Protein 6ACV (pdb70)

Foldseek 3Di:
DDDDDDDDDDDPDDDVDDDDPDDDDDDFAKDWDDDPPQKTKIAGADDVLVDRDAAIKIQHNVRPTGRDDVCQQVCPVVDPPDDDCVPPDRCPSVD

Sequence (95 aa):
MHHHHHHSSGRENLYFQGHMASGSEEEVVSVELPAPSSWKKLFYPNKVGSVKKTEVVFVAPTGEEISNRKQLEQYLKSHPGNPAIAEFDWTTSGTMHHHHHHSSGRENLYFQGHMASGSEEEVVSVELPAPSSWKKLFYPNKVGSVKKTEVVFVAPTGEEISNRKQLEQYLKSHPGNPAIAEFDWTTSGTMHHHHHHSSGRENLYFQGHMASGSEEEVVSVELPAPSSWKKLFYPNKVGSVKKTEVVFVAPTGEEISNRKQLEQYLKSHPGNPAIAEFDWTTSGTMHHHHHHSSGRENLYFQGHMASGSEEEVVSVELPAPSSWKKLFYPNKVGSVKKTEVVFVAPTGEEISNRKQLEQYLKSHPGNPAIAEFDWTTSGTMHHHHHHSSGRENLYFQGHMASGSEEEVVSVELPAPSSWKKLFYPNKVGSVKKTEVVFVAPTGEEISNRKQLEQYLKSHPGNPAIAEFDWTTSGTMHHHHHHSSGRENLYFQGHMASGSEEEVVSVELPAPSSWKKLFYPNKVGSVKKTEVVFVAPTGEEISNRKQLEQYLKSHPGNPAIAEFDWTTSGTMHHHHHHSSGRENLYFQGHMASGSEEEVVSVELPAPSSWKKLFYPNKVGSVKKTEVVFVAPTGEEISNRKQLEQYLKSHPGNPAIAEFDWTTSGTMHHHHHHSSGRENLYFQGHMASGSEEEVVSVELPAPSSWKKLFYPNKVGSVKKTEVVFVAPTGEEISNRKQLEQYLKSHPGNPAIAEFDWTTSGTMHHHHHHSSGRENLYFQGHMASGSEEEVVSVELPAPSSWKKLFYPNKVGSVKKTEVVFVAPTGEEISNRKQLEQYLKSHPGNPAIAEFDWTTSGTMHHHHHHSSGRENLYFQGHMASGSEEEVVSVELPAPSSWKKLFYPNKVGSVKKTEVVFVAPTGEEISNRKQLEQYLKSHPGNPAIAEFDWTTSGTMHHHHHHSSGRENLYFQGHMASGSEEEVVSVELPAPSSWKKLFYPNKVGSVKKTEVVFVAPTGEEISNRKQLEQYLKSHPGNPAIAEFDWTTSGTMHHHHHHSSGRENLYFQGHMASGSEEEVVSVELPAPSSWKKLFYPNKVGSVKKTEVVFVAPTGEEISNRKQLEQYLKSHPGNPAIAEFDWTTSGTMHHHHHHSSGRENLYFQGHMASGSEEEVVSVELPAPSSWKKLFYPNKVGSVKKTEVVFVAPTGEEISNRKQLEQYLKSHPGNPAIAEFDWTTSGTMHHHHHHSSGRENLYFQGHMASGSEEEVVSVELPAPSSWKKLFYPNKVGSVKKTEVVFVAPTGEEISNRKQLEQYLKSHPGNPAIAEFDWTTSGTMHHHHHHSSGRENLYFQGHMASGSEEEVVSVELPAPSSWKKLFYPNKVGSVKKTEVVFVAPTGEEISNRKQLEQYLKSHPGNPAIAEFDWTTSGTMHHHHHHSSGRENLYFQGHMASGSEEEVVSVELPAPSSWKKLFYPNKVGSVKKTEVVFVAPTGEEISNRKQLEQYLKSHPGNPAIAEFDWTTSGTMHHHHHHSSGRENLYFQGHMASGSEEEVVSVELPAPSSWKKLFYPNKVGSVKKTEVVFVAPTGEEISNRKQLEQYLKSHPGNPAIAEFDWTTSGTMHHHHHHSSGRENLYFQGHMASGSEEEVVSVELPAPSSWKKLFYPNKVGSVKKTEVVFVAPTGEEISNRKQLEQYLKSHPGNPAIAEFDWTTSGTMHHHHHHSSGRENLYFQGHMASGSEEEVVSVELPAPSSWKKLFYPNKVGSVKKTEVVFVAPTGEEISNRKQLEQYLKSHPGNPAIAEFDWTTSGTMHHHHHHSSGRENLYFQGHMASGSEEEVVSVELPAPSSWKKLFYPNKVGSVKKTEVVFVAPTGEEISNRKQLEQYLKSHPGNPAIAEFDWTTSGT

InterPro domains:
  IPR001739 Methyl-CpG DNA binding [PF01429] (7-72)
  IPR001739 Methyl-CpG DNA binding [PS50982] (4-74)
  IPR016177 DNA-binding domain superfamily [SSF54171] (5-99)
  IPR039622 Methyl-CpG-binding domain-containing protein 10/11 [PTHR33729] (3-247)

Secondary structure (DSSP, 8-state):
---------S-------------S--S---B-----TTSEEEE---SSSSSS---EEEEPTTS--BSSHHHHHHHHHHSTTSPPGGG--STTS--

Nearest PDB structures (foldseek):
  6acv-assembly1_A  TM=6.852E-01  e=3.398E-14  Arabidopsis thaliana
  6yww-assembly1_A  TM=6.469E-01  e=1.333E-02  Homo sapiens
  3d5g-assembly3_C  TM=5.573E-01  e=1.770E+00  Kitasatospora aureofaciens
  6acv-assembly1_A  TM=7.013E-01  e=6.951E-15  Arabidopsis thaliana
  7win-assembly1_A  TM=7.454E-01  e=2.459E-01  Homo sapiens

Organism: Arabidopsis thaliana (NCBI:txid3702)

Structure (mmCIF, N/CA/C/O backbone):
data_6ACV
#
_entry.id   6ACV
#
loop_
_atom_site.group_PDB
_atom_site.id
_atom_site.type_symbol
_atom_site.label_atom_id
_atom_site.label_alt_id
_atom_site.label_comp_id
_atom_site.label_asym_id
_atom_site.label_entity_id
_atom_site.label_seq_id
_atom_site.pdbx_PDB_ins_code
_atom_site.Cartn_x
_atom_site.Cartn_y
_atom_site.Cartn_z
_atom_site.occupancy
_atom_site.B_iso_or_equiv
_atom_site.auth_seq_id
_atom_site.auth_comp_id
_atom_site.auth_asym_id
_atom_site.auth_atom_id
_atom_site.pdbx_PDB_model_num
ATOM 1 N N . MET A 1 1 ? 57.245 9.457 -41.647 1.00 0.00 1 MET A N 1
ATOM 2 C CA . MET A 1 1 ? 56.829 9.454 -43.065 1.00 0.00 1 MET A CA 1
ATOM 3 C C . MET A 1 1 ? 55.957 8.210 -43.344 1.00 0.00 1 MET A C 1
ATOM 4 O O . MET A 1 1 ? 56.461 7.083 -43.352 1.00 0.00 1 MET A O 1
ATOM 20 N N . HIS A 1 2 ? 54.638 8.424 -43.527 1.00 0.00 2 HIS A N 1
ATOM 21 C CA . HIS A 1 2 ? 53.665 7.352 -43.844 1.00 0.00 2 HIS A CA 1
ATOM 22 C C . HIS A 1 2 ? 52.820 7.762 -45.065 1.00 0.00 2 HIS A C 1
ATOM 23 O O . HIS A 1 2 ? 52.777 7.039 -46.072 1.00 0.00 2 HIS A O 1
ATOM 38 N N . HIS A 1 3 ? 52.167 8.941 -44.950 1.00 0.00 3 HIS A N 1
ATOM 39 C CA . HIS A 1 3 ? 51.237 9.488 -45.968 1.00 0.00 3 HIS A CA 1
ATOM 40 C C . HIS A 1 3 ? 50.032 8.552 -46.184 1.00 0.00 3 HIS A C 1
ATOM 41 O O . HIS A 1 3 ? 50.036 7.705 -47.083 1.00 0.00 3 HIS A O 1
ATOM 56 N N . HIS A 1 4 ? 49.019 8.707 -45.321 1.00 0.00 4 HIS A N 1
ATOM 57 C CA . HIS A 1 4 ? 47.780 7.923 -45.376 1.00 0.00 4 HIS A CA 1
ATOM 58 C C . HIS A 1 4 ? 46.653 8.818 -45.914 1.00 0.00 4 HIS A C 1
ATOM 59 O O . HIS A 1 4 ? 46.330 9.846 -45.310 1.00 0.00 4 HIS A O 1
ATOM 74 N N . HIS A 1 5 ? 46.074 8.421 -47.048 1.00 0.00 5 HIS A N 1
ATOM 75 C CA . HIS A 1 5 ? 45.055 9.204 -47.770 1.00 0.00 5 HIS A CA 1
ATOM 76 C C . HIS A 1 5 ? 43.676 8.524 -47.646 1.00 0.00 5 HIS A C 1
ATOM 77 O O . HIS A 1 5 ? 43.581 7.295 -47.655 1.00 0.00 5 HIS A O 1
ATOM 92 N N . HIS A 1 6 ? 42.619 9.344 -47.533 1.00 0.00 6 HIS A N 1
ATOM 93 C CA . HIS A 1 6 ? 41.209 8.892 -47.490 1.00 0.00 6 HIS A CA 1
ATOM 94 C C . HIS A 1 6 ? 40.363 9.691 -48.500 1.00 0.00 6 HIS A C 1
ATOM 95 O O . HIS A 1 6 ? 40.851 10.636 -49.133 1.00 0.00 6 HIS A O 1
ATOM 110 N N . HIS A 1 7 ? 39.089 9.281 -48.640 1.00 0.00 7 HIS A N 1
ATOM 111 C CA . HIS A 1 7 ? 38.060 10.029 -49.380 1.00 0.00 7 HIS A CA 1
ATOM 112 C C . HIS A 1 7 ? 36.670 9.570 -48.886 1.00 0.00 7 HIS A C 1
ATOM 113 O O . HIS A 1 7 ? 36.377 8.369 -48.850 1.00 0.00 7 HIS A O 1
ATOM 128 N N . SER A 1 8 ? 35.846 10.536 -48.465 1.00 0.00 8 SER A N 1
ATOM 129 C CA . SER A 1 8 ? 34.484 10.299 -47.980 1.00 0.00 8 SER A CA 1
ATOM 130 C C . SER A 1 8 ? 33.666 11.589 -48.130 1.00 0.00 8 SER A C 1
ATOM 131 O O . SER A 1 8 ? 34.010 12.622 -47.541 1.00 0.00 8 SER A O 1
ATOM 139 N N . SER A 1 9 ? 32.599 11.528 -48.936 1.00 0.00 9 SER A N 1
ATOM 140 C CA . SER A 1 9 ? 31.695 12.674 -49.165 1.00 0.00 9 SER A CA 1
ATOM 141 C C . SER A 1 9 ? 30.568 12.712 -48.107 1.00 0.00 9 SER A C 1
ATOM 142 O O . SER A 1 9 ? 29.726 13.615 -48.113 1.00 0.00 9 SER A O 1
ATOM 150 N N . GLY A 1 10 ? 30.583 11.719 -47.196 1.00 0.00 10 GLY A N 1
ATOM 151 C CA . GLY A 1 10 ? 29.621 11.625 -46.104 1.00 0.00 10 GLY A CA 1
ATOM 152 C C . GLY A 1 10 ? 28.601 10.523 -46.322 1.00 0.00 10 GLY A C 1
ATOM 153 O O . GLY A 1 10 ? 28.818 9.378 -45.920 1.00 0.00 10 GLY A O 1
ATOM 157 N N . ARG A 1 11 ? 27.494 10.872 -46.984 1.00 0.00 11 ARG A N 1
ATOM 158 C CA . ARG A 1 11 ? 26.352 9.965 -47.196 1.00 0.00 11 ARG A CA 1
ATOM 159 C C . ARG A 1 11 ? 26.541 9.131 -48.476 1.00 0.00 11 ARG A C 1
ATOM 160 O O . ARG A 1 11 ? 27.314 9.502 -49.369 1.00 0.00 11 ARG A O 1
ATOM 181 N N . GLU A 1 12 ? 25.837 7.994 -48.537 1.00 0.00 12 GLU A N 1
ATOM 182 C CA . GLU A 1 12 ? 25.816 7.100 -49.700 1.00 0.00 12 GLU A CA 1
ATOM 183 C C . GLU A 1 12 ? 24.346 6.770 -50.035 1.00 0.00 12 GLU A C 1
ATOM 184 O O . GLU A 1 12 ? 23.823 5.712 -49.668 1.00 0.00 12 GLU A O 1
ATOM 196 N N . ASN A 1 13 ? 23.668 7.732 -50.669 1.00 0.00 13 ASN A N 1
ATOM 197 C CA . ASN A 1 13 ? 22.256 7.603 -51.064 1.00 0.00 13 ASN A CA 1
ATOM 198 C C . ASN A 1 13 ? 22.162 7.124 -52.526 1.00 0.00 13 ASN A C 1
ATOM 199 O O . ASN A 1 13 ? 22.457 7.883 -53.455 1.00 0.00 13 ASN A O 1
ATOM 210 N N . LEU A 1 14 ? 21.769 5.853 -52.705 1.00 0.00 14 LEU A N 1
ATOM 211 C CA . LEU A 1 14 ? 21.627 5.202 -54.024 1.00 0.00 14 LEU A CA 1
ATOM 212 C C . LEU A 1 14 ? 20.652 4.020 -53.891 1.00 0.00 14 LEU A C 1
ATOM 213 O O . LEU A 1 14 ? 20.532 3.424 -52.813 1.00 0.00 14 LEU A O 1
ATOM 229 N N . TYR A 1 15 ? 19.942 3.691 -54.984 1.00 0.00 15 TYR A N 1
ATOM 230 C CA . TYR A 1 15 ? 18.859 2.686 -54.974 1.00 0.00 15 TYR A CA 1
ATOM 231 C C . TYR A 1 15 ? 19.025 1.703 -56.141 1.00 0.00 15 TYR A C 1
ATOM 232 O O . TYR A 1 15 ? 18.858 2.079 -57.307 1.00 0.00 15 TYR A O 1
ATOM 250 N N . PHE A 1 16 ? 19.391 0.456 -55.805 1.00 0.00 16 PHE A N 1
ATOM 251 C CA . PHE A 1 16 ? 19.412 -0.686 -56.745 1.00 0.00 16 PHE A CA 1
ATOM 252 C C . PHE A 1 16 ? 18.088 -1.484 -56.579 1.00 0.00 16 PHE A C 1
ATOM 253 O O . PHE A 1 16 ? 18.033 -2.713 -56.692 1.00 0.00 16 PHE A O 1
ATOM 270 N N . GLN A 1 17 ? 16.993 -0.741 -56.368 1.00 0.00 17 GLN A N 1
ATOM 271 C CA . GLN A 1 17 ? 15.687 -1.306 -55.974 1.00 0.00 17 GLN A CA 1
ATOM 272 C C . GLN A 1 17 ? 14.756 -1.468 -57.191 1.00 0.00 17 GLN A C 1
ATOM 273 O O . GLN A 1 17 ? 13.536 -1.616 -57.039 1.00 0.00 17 GLN A O 1
ATOM 287 N N . GLY A 1 18 ? 15.354 -1.518 -58.398 1.00 0.00 18 GLY A N 1
ATOM 288 C CA . GLY A 1 18 ? 14.603 -1.658 -59.653 1.00 0.00 18 GLY A CA 1
ATOM 289 C C . GLY A 1 18 ? 14.168 -3.091 -59.963 1.00 0.00 18 GLY A C 1
ATOM 290 O O . GLY A 1 18 ? 13.859 -3.410 -61.113 1.00 0.00 18 GLY A O 1
ATOM 294 N N . HIS A 1 19 ? 14.148 -3.951 -58.938 1.00 0.00 19 HIS A N 1
ATOM 295 C CA . HIS A 1 19 ? 13.672 -5.336 -59.042 1.00 0.00 19 HIS A CA 1
ATOM 296 C C . HIS A 1 19 ? 12.337 -5.460 -58.284 1.00 0.00 19 HIS A C 1
ATOM 297 O O . HIS A 1 19 ? 12.278 -5.191 -57.077 1.00 0.00 19 HIS A O 1
ATOM 312 N N . MET A 1 20 ? 11.269 -5.843 -59.001 1.00 0.00 20 MET A N 1
ATOM 313 C CA . MET A 1 20 ? 9.938 -6.105 -58.404 1.00 0.00 20 MET A CA 1
ATOM 314 C C . MET A 1 20 ? 9.917 -7.464 -57.667 1.00 0.00 20 MET A C 1
ATOM 315 O O . MET A 1 20 ? 9.002 -7.729 -56.873 1.00 0.00 20 MET A O 1
ATOM 329 N N . ALA A 1 21 ? 10.932 -8.318 -57.974 1.00 0.00 21 ALA A N 1
ATOM 330 C CA . ALA A 1 21 ? 11.088 -9.688 -57.439 1.00 0.00 21 ALA A CA 1
ATOM 331 C C . ALA A 1 21 ? 9.956 -10.624 -57.920 1.00 0.00 21 ALA A C 1
ATOM 332 O O . ALA A 1 21 ? 9.081 -10.215 -58.700 1.00 0.00 21 ALA A O 1
ATOM 339 N N . SER A 1 22 ? 10.035 -11.897 -57.479 1.00 0.00 22 SER A N 1
ATOM 340 C CA . SER A 1 22 ? 9.039 -12.950 -57.785 1.00 0.00 22 SER A CA 1
ATOM 341 C C . SER A 1 22 ? 8.947 -13.205 -59.321 1.00 0.00 22 SER A C 1
ATOM 342 O O . SER A 1 22 ? 9.941 -13.025 -60.035 1.00 0.00 22 SER A O 1
ATOM 350 N N . GLY A 1 23 ? 7.775 -13.660 -59.812 1.00 0.00 23 GLY A N 1
ATOM 351 C CA . GLY A 1 23 ? 7.572 -13.955 -61.234 1.00 0.00 23 GLY A CA 1
ATOM 352 C C . GLY A 1 23 ? 7.690 -15.443 -61.542 1.00 0.00 23 GLY A C 1
ATOM 353 O O . GLY A 1 23 ? 7.704 -15.840 -62.714 1.00 0.00 23 GLY A O 1
ATOM 357 N N . SER A 1 24 ? 7.787 -16.262 -60.486 1.00 0.00 24 SER A N 1
ATOM 358 C CA . SER A 1 24 ? 7.794 -17.734 -60.588 1.00 0.00 24 SER A CA 1
ATOM 359 C C . SER A 1 24 ? 6.360 -18.272 -60.421 1.00 0.00 24 SER A C 1
ATOM 360 O O . SER A 1 24 ? 5.461 -17.524 -59.993 1.00 0.00 24 SER A O 1
ATOM 368 N N . GLU A 1 25 ? 6.144 -19.559 -60.771 1.00 0.00 25 GLU A N 1
ATOM 369 C CA . GLU A 1 25 ? 4.847 -20.228 -60.572 1.00 0.00 25 GLU A CA 1
ATOM 370 C C . GLU A 1 25 ? 4.607 -20.446 -59.070 1.00 0.00 25 GLU A C 1
ATOM 371 O O . GLU A 1 25 ? 5.301 -21.245 -58.429 1.00 0.00 25 GLU A O 1
ATOM 383 N N . GLU A 1 26 ? 3.650 -19.688 -58.517 1.00 0.00 26 GLU A N 1
ATOM 384 C CA . GLU A 1 26 ? 3.259 -19.784 -57.102 1.00 0.00 26 GLU A CA 1
ATOM 385 C C . GLU A 1 26 ? 2.285 -20.975 -56.915 1.00 0.00 26 GLU A C 1
ATOM 386 O O . GLU A 1 26 ? 1.712 -21.473 -57.897 1.00 0.00 26 GLU A O 1
ATOM 398 N N . GLU A 1 27 ? 2.132 -21.422 -55.651 1.00 0.00 27 GLU A N 1
ATOM 399 C CA . GLU A 1 27 ? 1.259 -22.550 -55.258 1.00 0.00 27 GLU A CA 1
ATOM 400 C C . GLU A 1 27 ? 1.824 -23.879 -55.822 1.00 0.00 27 GLU A C 1
ATOM 401 O O . GLU A 1 27 ? 1.094 -24.747 -56.322 1.00 0.00 27 GLU A O 1
ATOM 413 N N . VAL A 1 28 ? 3.155 -24.012 -55.712 1.00 0.00 28 VAL A N 1
ATOM 414 C CA . VAL A 1 28 ? 3.896 -25.253 -56.033 1.00 0.00 28 VAL A CA 1
ATOM 415 C C . VAL A 1 28 ? 4.187 -26.021 -54.720 1.00 0.00 28 VAL A C 1
ATOM 416 O O . VAL A 1 28 ? 4.723 -25.450 -53.758 1.00 0.00 28 VAL A O 1
ATOM 429 N N . VAL A 1 29 ? 3.783 -27.304 -54.691 1.00 0.00 29 VAL A N 1
ATOM 430 C CA . VAL A 1 29 ? 3.823 -28.150 -53.479 1.00 0.00 29 VAL A CA 1
ATOM 431 C C . VAL A 1 29 ? 5.268 -28.539 -53.095 1.00 0.00 29 VAL A C 1
ATOM 432 O O . VAL A 1 29 ? 6.063 -28.927 -53.958 1.00 0.00 29 VAL A O 1
ATOM 445 N N . SER A 1 30 ? 5.591 -28.433 -51.791 1.00 0.00 30 SER A N 1
ATOM 446 C CA . SER A 1 30 ? 6.916 -28.782 -51.250 1.00 0.00 30 SER A CA 1
ATOM 447 C C . SER A 1 30 ? 6.757 -29.417 -49.856 1.00 0.00 30 SER A C 1
ATOM 448 O O . SER A 1 30 ? 6.036 -28.893 -48.999 1.00 0.00 30 SER A O 1
ATOM 456 N N . VAL A 1 31 ? 7.395 -30.583 -49.671 1.00 0.00 31 VAL A N 1
ATOM 457 C CA . VAL A 1 31 ? 7.448 -31.307 -48.389 1.00 0.00 31 VAL A CA 1
ATOM 458 C C . VAL A 1 31 ? 8.871 -31.191 -47.820 1.00 0.00 31 VAL A C 1
ATOM 459 O O . VAL A 1 31 ? 9.842 -31.516 -48.516 1.00 0.00 31 VAL A O 1
ATOM 472 N N . GLU A 1 32 ? 8.990 -30.707 -46.572 1.00 0.00 32 GLU A N 1
ATOM 473 C CA . GLU A 1 32 ? 10.283 -30.602 -45.877 1.00 0.00 32 GLU A CA 1
ATOM 474 C C . GLU A 1 32 ? 10.679 -31.977 -45.310 1.00 0.00 32 GLU A C 1
ATOM 475 O O . GLU A 1 32 ? 10.033 -32.492 -44.391 1.00 0.00 32 GLU A O 1
ATOM 487 N N . LEU A 1 33 ? 11.717 -32.572 -45.903 1.00 0.00 33 LEU A N 1
ATOM 488 C CA . LEU A 1 33 ? 12.269 -33.888 -45.493 1.00 0.00 33 LEU A CA 1
ATOM 489 C C . LEU A 1 33 ? 13.302 -33.681 -44.346 1.00 0.00 33 LEU A C 1
ATOM 490 O O . LEU A 1 33 ? 13.755 -32.547 -44.144 1.00 0.00 33 LEU A O 1
ATOM 506 N N . PRO A 1 34 ? 13.671 -34.757 -43.550 1.00 0.00 34 PRO A N 1
ATOM 507 C CA . PRO A 1 34 ? 14.649 -34.631 -42.429 1.00 0.00 34 PRO A CA 1
ATOM 508 C C . PRO A 1 34 ? 16.065 -34.192 -42.892 1.00 0.00 34 PRO A C 1
ATOM 509 O O . PRO A 1 34 ? 16.455 -34.415 -44.047 1.00 0.00 34 PRO A O 1
ATOM 520 N N . ALA A 1 35 ? 16.826 -33.585 -41.959 1.00 0.00 35 ALA A N 1
ATOM 521 C CA . ALA A 1 35 ? 18.120 -32.929 -42.253 1.00 0.00 35 ALA A CA 1
ATOM 522 C C . ALA A 1 35 ? 18.955 -32.736 -40.970 1.00 0.00 35 ALA A C 1
ATOM 523 O O . ALA A 1 35 ? 18.446 -32.990 -39.866 1.00 0.00 35 ALA A O 1
ATOM 530 N N . PRO A 1 36 ? 20.265 -32.307 -41.094 1.00 0.00 36 PRO A N 1
ATOM 531 C CA . PRO A 1 36 ? 20.988 -31.655 -39.977 1.00 0.00 36 PRO A CA 1
ATOM 532 C C . PRO A 1 36 ? 20.213 -30.405 -39.502 1.00 0.00 36 PRO A C 1
ATOM 533 O O . PRO A 1 36 ? 19.707 -29.646 -40.329 1.00 0.00 36 PRO A O 1
ATOM 544 N N . SER A 1 37 ? 20.127 -30.214 -38.176 1.00 0.00 37 SER A N 1
ATOM 545 C CA . SER A 1 37 ? 19.357 -29.112 -37.555 1.00 0.00 37 SER A CA 1
ATOM 546 C C . SER A 1 37 ? 19.988 -27.727 -37.844 1.00 0.00 37 SER A C 1
ATOM 547 O O . SER A 1 37 ? 19.346 -26.691 -37.646 1.00 0.00 37 SER A O 1
ATOM 555 N N . SER A 1 38 ? 21.254 -27.733 -38.293 1.00 0.00 38 SER A N 1
ATOM 556 C CA . SER A 1 38 ? 21.962 -26.537 -38.766 1.00 0.00 38 SER A CA 1
ATOM 557 C C . SER A 1 38 ? 21.359 -26.045 -40.097 1.00 0.00 38 SER A C 1
ATOM 558 O O . SER A 1 38 ? 21.214 -24.841 -40.324 1.00 0.00 38 SER A O 1
ATOM 566 N N . TRP A 1 39 ? 21.009 -27.000 -40.968 1.00 0.00 39 TRP A N 1
ATOM 567 C CA . TRP A 1 39 ? 20.364 -26.733 -42.266 1.00 0.00 39 TRP A CA 1
ATOM 568 C C . TRP A 1 39 ? 18.870 -27.096 -42.201 1.00 0.00 39 TRP A C 1
ATOM 569 O O . TRP A 1 39 ? 18.302 -27.300 -41.118 1.00 0.00 39 TRP A O 1
ATOM 590 N N . LYS A 1 40 ? 18.244 -27.125 -43.376 1.00 0.00 40 LYS A N 1
ATOM 591 C CA . LYS A 1 40 ? 16.914 -27.683 -43.574 1.00 0.00 40 LYS A CA 1
ATOM 592 C C . LYS A 1 40 ? 16.896 -28.358 -44.945 1.00 0.00 40 LYS A C 1
ATOM 593 O O . LYS A 1 40 ? 17.550 -27.897 -45.884 1.00 0.00 40 LYS A O 1
ATOM 612 N N . LYS A 1 41 ? 16.176 -29.464 -45.039 1.00 0.00 41 LYS A N 1
ATOM 613 C CA . LYS A 1 41 ? 16.004 -30.218 -46.277 1.00 0.00 41 LYS A CA 1
ATOM 614 C C . LYS A 1 41 ? 14.575 -30.031 -46.762 1.00 0.00 41 LYS A C 1
ATOM 615 O O . LYS A 1 41 ? 13.623 -30.275 -46.026 1.00 0.00 41 LYS A O 1
ATOM 634 N N . LEU A 1 42 ? 14.454 -29.587 -48.001 1.00 0.00 42 LEU A N 1
ATOM 635 C CA . LEU A 1 42 ? 13.186 -29.439 -48.699 1.00 0.00 42 LEU A CA 1
ATOM 636 C C . LEU A 1 42 ? 13.243 -30.279 -49.984 1.00 0.00 42 LEU A C 1
ATOM 637 O O . LEU A 1 42 ? 14.292 -30.407 -50.626 1.00 0.00 42 LEU A O 1
ATOM 653 N N . PHE A 1 43 ? 12.115 -30.902 -50.304 1.00 0.00 43 PHE A N 1
ATOM 654 C CA . PHE A 1 43 ? 11.888 -31.598 -51.567 1.00 0.00 43 PHE A CA 1
ATOM 655 C C . PHE A 1 43 ? 10.644 -31.001 -52.219 1.00 0.00 43 PHE A C 1
ATOM 656 O O . PHE A 1 43 ? 9.656 -30.741 -51.533 1.00 0.00 43 PHE A O 1
ATOM 673 N N . TYR A 1 44 ? 10.713 -30.753 -53.526 1.00 0.00 44 TYR A N 1
ATOM 674 C CA . TYR A 1 44 ? 9.540 -30.397 -54.333 1.00 0.00 44 TYR A CA 1
ATOM 675 C C . TYR A 1 44 ? 8.997 -31.676 -55.011 1.00 0.00 44 TYR A C 1
ATOM 676 O O . TYR A 1 44 ? 9.585 -32.137 -55.995 1.00 0.00 44 TYR A O 1
ATOM 694 N N . PRO A 1 45 ? 7.902 -32.305 -54.476 1.00 0.00 45 PRO A N 1
ATOM 695 C CA . PRO A 1 45 ? 7.242 -33.445 -55.143 1.00 0.00 45 PRO A CA 1
ATOM 696 C C . PRO A 1 45 ? 6.295 -32.978 -56.258 1.00 0.00 45 PRO A C 1
ATOM 697 O O . PRO A 1 45 ? 6.179 -31.774 -56.539 1.00 0.00 45 PRO A O 1
ATOM 708 N N . ASN A 1 46 ? 5.635 -33.945 -56.897 1.00 0.00 46 ASN A N 1
ATOM 709 C CA . ASN A 1 46 ? 4.583 -33.674 -57.869 1.00 0.00 46 ASN A CA 1
ATOM 710 C C . ASN A 1 46 ? 3.623 -34.875 -57.900 1.00 0.00 46 ASN A C 1
ATOM 711 O O . ASN A 1 46 ? 2.619 -34.881 -57.184 1.00 0.00 46 ASN A O 1
ATOM 722 N N . LYS A 1 47 ? 3.959 -35.924 -58.688 1.00 0.00 47 LYS A N 1
ATOM 723 C CA . LYS A 1 47 ? 3.133 -37.143 -58.810 1.00 0.00 47 LYS A CA 1
ATOM 724 C C . LYS A 1 47 ? 4.035 -38.386 -58.745 1.00 0.00 47 LYS A C 1
ATOM 725 O O . LYS A 1 47 ? 4.159 -39.011 -57.684 1.00 0.00 47 LYS A O 1
ATOM 744 N N . VAL A 1 48 ? 4.708 -38.718 -59.875 1.00 0.00 48 VAL A N 1
ATOM 745 C CA . VAL A 1 48 ? 5.584 -39.907 -59.973 1.00 0.00 48 VAL A CA 1
ATOM 746 C C . VAL A 1 48 ? 6.962 -39.481 -60.521 1.00 0.00 48 VAL A C 1
ATOM 747 O O . VAL A 1 48 ? 7.940 -39.411 -59.766 1.00 0.00 48 VAL A O 1
ATOM 760 N N . GLY A 1 49 ? 7.017 -39.150 -61.833 1.00 0.00 49 GLY A N 1
ATOM 761 C CA . GLY A 1 49 ? 8.282 -38.793 -62.486 1.00 0.00 49 GLY A CA 1
ATOM 762 C C . GLY A 1 49 ? 8.085 -38.269 -63.908 1.00 0.00 49 GLY A C 1
ATOM 763 O O . GLY A 1 49 ? 8.765 -37.320 -64.324 1.00 0.00 49 GLY A O 1
ATOM 767 N N . SER A 1 50 ? 7.144 -38.893 -64.653 1.00 0.00 50 SER A N 1
ATOM 768 C CA . SER A 1 50 ? 6.772 -38.478 -66.030 1.00 0.00 50 SER A CA 1
ATOM 769 C C . SER A 1 50 ? 5.792 -37.285 -65.986 1.00 0.00 50 SER A C 1
ATOM 770 O O . SER A 1 50 ? 4.653 -37.359 -66.464 1.00 0.00 50 SER A O 1
ATOM 778 N N . VAL A 1 51 ? 6.269 -36.189 -65.381 1.00 0.00 51 VAL A N 1
ATOM 779 C CA . VAL A 1 51 ? 5.514 -34.944 -65.151 1.00 0.00 51 VAL A CA 1
ATOM 780 C C . VAL A 1 51 ? 6.473 -33.739 -65.320 1.00 0.00 51 VAL A C 1
ATOM 781 O O . VAL A 1 51 ? 7.627 -33.920 -65.744 1.00 0.00 51 VAL A O 1
ATOM 794 N N . LYS A 1 52 ? 5.982 -32.519 -65.003 1.00 0.00 52 LYS A N 1
ATOM 795 C CA . LYS A 1 52 ? 6.810 -31.295 -64.972 1.00 0.00 52 LYS A CA 1
ATOM 796 C C . LYS A 1 52 ? 7.953 -31.479 -63.952 1.00 0.00 52 LYS A C 1
ATOM 797 O O . LYS A 1 52 ? 9.133 -31.458 -64.331 1.00 0.00 52 LYS A O 1
ATOM 816 N N . LYS A 1 53 ? 7.561 -31.696 -62.665 1.00 0.00 53 LYS A N 1
ATOM 817 C CA . LYS A 1 53 ? 8.482 -32.043 -61.554 1.00 0.00 53 LYS A CA 1
ATOM 818 C C . LYS A 1 53 ? 9.504 -30.910 -61.237 1.00 0.00 53 LYS A C 1
ATOM 819 O O . LYS A 1 53 ? 9.890 -30.125 -62.104 1.00 0.00 53 LYS A O 1
ATOM 838 N N . THR A 1 54 ? 9.930 -30.844 -59.972 1.00 0.00 54 THR A N 1
ATOM 839 C CA . THR A 1 54 ? 11.048 -29.996 -59.526 1.00 0.00 54 THR A CA 1
ATOM 840 C C . THR A 1 54 ? 11.980 -30.871 -58.642 1.00 0.00 54 THR A C 1
ATOM 841 O O . THR A 1 54 ? 11.552 -31.914 -58.124 1.00 0.00 54 THR A O 1
ATOM 852 N N . GLU A 1 55 ? 13.254 -30.461 -58.489 1.00 0.00 55 GLU A N 1
ATOM 853 C CA . GLU A 1 55 ? 14.277 -31.252 -57.768 1.00 0.00 55 GLU A CA 1
ATOM 854 C C . GLU A 1 55 ? 14.354 -30.852 -56.271 1.00 0.00 55 GLU A C 1
ATOM 855 O O . GLU A 1 55 ? 13.477 -30.148 -55.743 1.00 0.00 55 GLU A O 1
ATOM 867 N N . VAL A 1 56 ? 15.417 -31.339 -55.605 1.00 0.00 56 VAL A N 1
ATOM 868 C CA . VAL A 1 56 ? 15.696 -31.103 -54.183 1.00 0.00 56 VAL A CA 1
ATOM 869 C C . VAL A 1 56 ? 16.397 -29.742 -53.984 1.00 0.00 56 VAL A C 1
ATOM 870 O O . VAL A 1 56 ? 17.304 -29.389 -54.743 1.00 0.00 56 VAL A O 1
ATOM 883 N N . VAL A 1 57 ? 15.962 -29.002 -52.946 1.00 0.00 57 VAL A N 1
ATOM 884 C CA . VAL A 1 57 ? 16.594 -27.746 -52.500 1.00 0.00 57 VAL A CA 1
ATOM 885 C C . VAL A 1 57 ? 16.907 -27.856 -50.988 1.00 0.00 57 VAL A C 1
ATOM 886 O O . VAL A 1 57 ? 16.024 -28.179 -50.194 1.00 0.00 57 VAL A O 1
ATOM 899 N N . PHE A 1 58 ? 18.175 -27.629 -50.608 1.00 0.00 58 PHE A N 1
ATOM 900 C CA . PHE A 1 58 ? 18.591 -27.534 -49.192 1.00 0.00 58 PHE A CA 1
ATOM 901 C C . PHE A 1 58 ? 18.600 -26.062 -48.754 1.00 0.00 58 PHE A C 1
ATOM 902 O O . PHE A 1 58 ? 19.267 -25.230 -49.373 1.00 0.00 58 PHE A O 1
ATOM 919 N N . VAL A 1 59 ? 17.854 -25.757 -47.689 1.00 0.00 59 VAL A N 1
ATOM 920 C CA . VAL A 1 59 ? 17.835 -24.429 -47.068 1.00 0.00 59 VAL A CA 1
ATOM 921 C C . VAL A 1 59 ? 19.053 -24.273 -46.141 1.00 0.00 59 VAL A C 1
ATOM 922 O O . VAL A 1 59 ? 19.303 -25.119 -45.277 1.00 0.00 59 VAL A O 1
ATOM 935 N N . ALA A 1 60 ? 19.782 -23.166 -46.342 1.00 0.00 60 ALA A N 1
ATOM 936 C CA . ALA A 1 60 ? 21.005 -22.840 -45.590 1.00 0.00 60 ALA A CA 1
ATOM 937 C C . ALA A 1 60 ? 20.654 -22.079 -44.295 1.00 0.00 60 ALA A C 1
ATOM 938 O O . ALA A 1 60 ? 19.631 -21.382 -44.256 1.00 0.00 60 ALA A O 1
ATOM 945 N N . PRO A 1 61 ? 21.514 -22.173 -43.226 1.00 0.00 61 PRO A N 1
ATOM 946 C CA . PRO A 1 61 ? 21.293 -21.458 -41.932 1.00 0.00 61 PRO A CA 1
ATOM 947 C C . PRO A 1 61 ? 21.310 -19.912 -42.068 1.00 0.00 61 PRO A C 1
ATOM 948 O O . PRO A 1 61 ? 20.798 -19.195 -41.203 1.00 0.00 61 PRO A O 1
ATOM 959 N N . THR A 1 62 ? 21.928 -19.419 -43.158 1.00 0.00 62 THR A N 1
ATOM 960 C CA . THR A 1 62 ? 22.025 -17.975 -43.468 1.00 0.00 62 THR A CA 1
ATOM 961 C C . THR A 1 62 ? 21.005 -17.549 -44.552 1.00 0.00 62 THR A C 1
ATOM 962 O O . THR A 1 62 ? 20.898 -16.359 -44.880 1.00 0.00 62 THR A O 1
ATOM 973 N N . GLY A 1 63 ? 20.260 -18.530 -45.109 1.00 0.00 63 GLY A N 1
ATOM 974 C CA . GLY A 1 63 ? 19.270 -18.272 -46.170 1.00 0.00 63 GLY A CA 1
ATOM 975 C C . GLY A 1 63 ? 19.838 -18.395 -47.585 1.00 0.00 63 GLY A C 1
ATOM 976 O O . GLY A 1 63 ? 19.078 -18.372 -48.557 1.00 0.00 63 GLY A O 1
ATOM 980 N N . GLU A 1 64 ? 21.179 -18.518 -47.698 1.00 0.00 64 GLU A N 1
ATOM 981 C CA . GLU A 1 64 ? 21.890 -18.686 -48.992 1.00 0.00 64 GLU A CA 1
ATOM 982 C C . GLU A 1 64 ? 21.727 -20.143 -49.477 1.00 0.00 64 GLU A C 1
ATOM 983 O O . GLU A 1 64 ? 22.647 -20.969 -49.397 1.00 0.00 64 GLU A O 1
ATOM 995 N N . GLU A 1 65 ? 20.505 -20.438 -49.942 1.00 0.00 65 GLU A N 1
ATOM 996 C CA . GLU A 1 65 ? 20.022 -21.802 -50.200 1.00 0.00 65 GLU A CA 1
ATOM 997 C C . GLU A 1 65 ? 20.671 -22.423 -51.449 1.00 0.00 65 GLU A C 1
ATOM 998 O O . GLU A 1 65 ? 21.200 -21.724 -52.319 1.00 0.00 65 GLU A O 1
ATOM 1010 N N . ILE A 1 66 ? 20.615 -23.756 -51.504 1.00 0.00 66 ILE A N 1
ATOM 1011 C CA . ILE A 1 66 ? 21.276 -24.584 -52.514 1.00 0.00 66 ILE A CA 1
ATOM 1012 C C . ILE A 1 66 ? 20.213 -25.310 -53.364 1.00 0.00 66 ILE A C 1
ATOM 1013 O O . ILE A 1 66 ? 19.401 -26.056 -52.813 1.00 0.00 66 ILE A O 1
ATOM 1029 N N . SER A 1 67 ? 20.247 -25.119 -54.693 1.00 0.00 67 SER A N 1
ATOM 1030 C CA . SER A 1 67 ? 19.241 -25.700 -55.619 1.00 0.00 67 SER A CA 1
ATOM 1031 C C . SER A 1 67 ? 19.704 -27.045 -56.207 1.00 0.00 67 SER A C 1
ATOM 1032 O O . SER A 1 67 ? 18.879 -27.844 -56.665 1.00 0.00 67 SER A O 1
ATOM 1040 N N . ASN A 1 68 ? 21.029 -27.273 -56.207 1.00 0.00 68 ASN A N 1
ATOM 1041 C CA . ASN A 1 68 ? 21.644 -28.437 -56.870 1.00 0.00 68 ASN A CA 1
ATOM 1042 C C . ASN A 1 68 ? 22.908 -28.873 -56.119 1.00 0.00 68 ASN A C 1
ATOM 1043 O O . ASN A 1 68 ? 23.568 -28.057 -55.471 1.00 0.00 68 ASN A O 1
ATOM 1054 N N . ARG A 1 69 ? 23.252 -30.158 -56.276 1.00 0.00 69 ARG A N 1
ATOM 1055 C CA . ARG A 1 69 ? 24.241 -30.873 -55.439 1.00 0.00 69 ARG A CA 1
ATOM 1056 C C . ARG A 1 69 ? 25.676 -30.283 -55.527 1.00 0.00 69 ARG A C 1
ATOM 1057 O O . ARG A 1 69 ? 26.441 -30.345 -54.548 1.00 0.00 69 ARG A O 1
ATOM 1078 N N . LYS A 1 70 ? 26.027 -29.723 -56.702 1.00 0.00 70 LYS A N 1
ATOM 1079 C CA . LYS A 1 70 ? 27.341 -29.068 -56.932 1.00 0.00 70 LYS A CA 1
ATOM 1080 C C . LYS A 1 70 ? 27.493 -27.864 -55.981 1.00 0.00 70 LYS A C 1
ATOM 1081 O O . LYS A 1 70 ? 28.524 -27.720 -55.306 1.00 0.00 70 LYS A O 1
ATOM 1100 N N . GLN A 1 71 ? 26.423 -27.032 -55.911 1.00 0.00 71 GLN A N 1
ATOM 1101 C CA . GLN A 1 71 ? 26.396 -25.810 -55.070 1.00 0.00 71 GLN A CA 1
ATOM 1102 C C . GLN A 1 71 ? 26.574 -26.143 -53.586 1.00 0.00 71 GLN A C 1
ATOM 1103 O O . GLN A 1 71 ? 27.084 -25.315 -52.838 1.00 0.00 71 GLN A O 1
ATOM 1117 N N . LEU A 1 72 ? 26.163 -27.361 -53.188 1.00 0.00 72 LEU A N 1
ATOM 1118 C CA . LEU A 1 72 ? 26.278 -27.835 -51.794 1.00 0.00 72 LEU A CA 1
ATOM 1119 C C . LEU A 1 72 ? 27.770 -28.012 -51.438 1.00 0.00 72 LEU A C 1
ATOM 1120 O O . LEU A 1 72 ? 28.244 -27.449 -50.457 1.00 0.00 72 LEU A O 1
ATOM 1136 N N . GLU A 1 73 ? 28.487 -28.792 -52.272 1.00 0.00 73 GLU A N 1
ATOM 1137 C CA . GLU A 1 73 ? 29.917 -29.130 -52.056 1.00 0.00 73 GLU A CA 1
ATOM 1138 C C . GLU A 1 73 ? 30.806 -27.866 -52.040 1.00 0.00 73 GLU A C 1
ATOM 1139 O O . GLU A 1 73 ? 31.629 -27.679 -51.130 1.00 0.00 73 GLU A O 1
ATOM 1151 N N . GLN A 1 74 ? 30.596 -26.987 -53.040 1.00 0.00 74 GLN A N 1
ATOM 1152 C CA . GLN A 1 74 ? 31.348 -25.726 -53.170 1.00 0.00 74 GLN A CA 1
ATOM 1153 C C . GLN A 1 74 ? 30.975 -24.735 -52.046 1.00 0.00 74 GLN A C 1
ATOM 1154 O O . GLN A 1 74 ? 31.780 -23.866 -51.694 1.00 0.00 74 GLN A O 1
ATOM 1168 N N . TYR A 1 75 ? 29.754 -24.874 -51.483 1.00 0.00 75 TYR A N 1
ATOM 1169 C CA . TYR A 1 75 ? 29.315 -24.068 -50.328 1.00 0.00 75 TYR A CA 1
ATOM 1170 C C . TYR A 1 75 ? 30.144 -24.443 -49.091 1.00 0.00 75 TYR A C 1
ATOM 1171 O O . TYR A 1 75 ? 30.709 -23.574 -48.453 1.00 0.00 75 TYR A O 1
ATOM 1189 N N . LEU A 1 76 ? 30.228 -25.756 -48.797 1.00 0.00 76 LEU A N 1
ATOM 1190 C CA . LEU A 1 76 ? 30.866 -26.278 -47.559 1.00 0.00 76 LEU A CA 1
ATOM 1191 C C . LEU A 1 76 ? 32.362 -25.922 -47.489 1.00 0.00 76 LEU A C 1
ATOM 1192 O O . LEU A 1 76 ? 32.871 -25.543 -46.428 1.00 0.00 76 LEU A O 1
ATOM 1208 N N . LYS A 1 77 ? 33.060 -26.052 -48.637 1.00 0.00 77 LYS A N 1
ATOM 1209 C CA . LYS A 1 77 ? 34.499 -25.727 -48.732 1.00 0.00 77 LYS A CA 1
ATOM 1210 C C . LYS A 1 77 ? 34.730 -24.201 -48.628 1.00 0.00 77 LYS A C 1
ATOM 1211 O O . LYS A 1 77 ? 35.793 -23.768 -48.197 1.00 0.00 77 LYS A O 1
ATOM 1230 N N . SER A 1 78 ? 33.714 -23.389 -49.022 1.00 0.00 78 SER A N 1
ATOM 1231 C CA . SER A 1 78 ? 33.770 -21.900 -48.928 1.00 0.00 78 SER A CA 1
ATOM 1232 C C . SER A 1 78 ? 33.161 -21.386 -47.601 1.00 0.00 78 SER A C 1
ATOM 1233 O O . SER A 1 78 ? 33.305 -20.209 -47.267 1.00 0.00 78 SER A O 1
ATOM 1241 N N . HIS A 1 79 ? 32.458 -22.269 -46.862 1.00 0.00 79 HIS A N 1
ATOM 1242 C CA . HIS A 1 79 ? 31.745 -21.919 -45.609 1.00 0.00 79 HIS A CA 1
ATOM 1243 C C . HIS A 1 79 ? 32.023 -23.004 -44.538 1.00 0.00 79 HIS A C 1
ATOM 1244 O O . HIS A 1 79 ? 31.241 -23.961 -44.405 1.00 0.00 79 HIS A O 1
ATOM 1259 N N . PRO A 1 80 ? 33.176 -22.901 -43.792 1.00 0.00 80 PRO A N 1
ATOM 1260 C CA . PRO A 1 80 ? 33.495 -23.830 -42.683 1.00 0.00 80 PRO A CA 1
ATOM 1261 C C . PRO A 1 80 ? 32.536 -23.634 -41.486 1.00 0.00 80 PRO A C 1
ATOM 1262 O O . PRO A 1 80 ? 32.047 -22.523 -41.237 1.00 0.00 80 PRO A O 1
ATOM 1273 N N . GLY A 1 81 ? 32.260 -24.735 -40.771 1.00 0.00 81 GLY A N 1
ATOM 1274 C CA . GLY A 1 81 ? 31.258 -24.758 -39.701 1.00 0.00 81 GLY A CA 1
ATOM 1275 C C . GLY A 1 81 ? 30.009 -25.517 -40.132 1.00 0.00 81 GLY A C 1
ATOM 1276 O O . GLY A 1 81 ? 29.338 -26.142 -39.302 1.00 0.00 81 GLY A O 1
ATOM 1280 N N . ASN A 1 82 ? 29.702 -25.457 -41.443 1.00 0.00 82 ASN A N 1
ATOM 1281 C CA . ASN A 1 82 ? 28.559 -26.179 -42.044 1.00 0.00 82 ASN A CA 1
ATOM 1282 C C . ASN A 1 82 ? 28.903 -27.682 -42.203 1.00 0.00 82 ASN A C 1
ATOM 1283 O O . ASN A 1 82 ? 30.022 -28.008 -42.626 1.00 0.00 82 ASN A O 1
ATOM 1294 N N . PRO A 1 83 ? 27.949 -28.616 -41.855 1.00 0.00 83 PRO A N 1
ATOM 1295 C CA . PRO A 1 83 ? 28.196 -30.082 -41.892 1.00 0.00 83 PRO A CA 1
ATOM 1296 C C . PRO A 1 83 ? 28.403 -30.627 -43.323 1.00 0.00 83 PRO A C 1
ATOM 1297 O O . PRO A 1 83 ? 28.029 -29.985 -44.306 1.00 0.00 83 PRO A O 1
ATOM 1308 N N . ALA A 1 84 ? 28.985 -31.837 -43.392 1.00 0.00 84 ALA A N 1
ATOM 1309 C CA . ALA A 1 84 ? 29.413 -32.477 -44.649 1.00 0.00 84 ALA A CA 1
ATOM 1310 C C . ALA A 1 84 ? 28.215 -33.031 -45.450 1.00 0.00 84 ALA A C 1
ATOM 1311 O O . ALA A 1 84 ? 27.232 -33.475 -44.866 1.00 0.00 84 ALA A O 1
ATOM 1318 N N . ILE A 1 85 ? 28.354 -33.047 -46.798 1.00 0.00 85 ILE A N 1
ATOM 1319 C CA . ILE A 1 85 ? 27.289 -33.482 -47.743 1.00 0.00 85 ILE A CA 1
ATOM 1320 C C . ILE A 1 85 ? 26.975 -34.994 -47.601 1.00 0.00 85 ILE A C 1
ATOM 1321 O O . ILE A 1 85 ? 25.964 -35.491 -48.131 1.00 0.00 85 ILE A O 1
ATOM 1337 N N . ALA A 1 86 ? 27.845 -35.709 -46.864 1.00 0.00 86 ALA A N 1
ATOM 1338 C CA . ALA A 1 86 ? 27.639 -37.118 -46.485 1.00 0.00 86 ALA A CA 1
ATOM 1339 C C . ALA A 1 86 ? 26.283 -37.330 -45.773 1.00 0.00 86 ALA A C 1
ATOM 1340 O O . ALA A 1 86 ? 25.573 -38.297 -46.058 1.00 0.00 86 ALA A O 1
ATOM 1347 N N . GLU A 1 87 ? 25.926 -36.396 -44.866 1.00 0.00 87 GLU A N 1
ATOM 1348 C CA . GLU A 1 87 ? 24.655 -36.461 -44.108 1.00 0.00 87 GLU A CA 1
ATOM 1349 C C . GLU A 1 87 ? 23.522 -35.678 -44.806 1.00 0.00 87 GLU A C 1
ATOM 1350 O O . GLU A 1 87 ? 22.424 -35.546 -44.254 1.00 0.00 87 GLU A O 1
ATOM 1362 N N . PHE A 1 88 ? 23.793 -35.148 -46.007 1.00 0.00 88 PHE A N 1
ATOM 1363 C CA . PHE A 1 88 ? 22.793 -34.433 -46.822 1.00 0.00 88 PHE A CA 1
ATOM 1364 C C . PHE A 1 88 ? 22.152 -35.411 -47.827 1.00 0.00 88 PHE A C 1
ATOM 1365 O O . PHE A 1 88 ? 22.803 -35.869 -48.777 1.00 0.00 88 PHE A O 1
ATOM 1382 N N . ASP A 1 89 ? 20.873 -35.730 -47.592 1.00 0.00 89 ASP A N 1
ATOM 1383 C CA . ASP A 1 89 ? 20.111 -36.705 -48.384 1.00 0.00 89 ASP A CA 1
ATOM 1384 C C . ASP A 1 89 ? 19.512 -36.056 -49.642 1.00 0.00 89 ASP A C 1
ATOM 1385 O O . ASP A 1 89 ? 18.380 -35.556 -49.631 1.00 0.00 89 ASP A O 1
ATOM 1394 N N . TRP A 1 90 ? 20.322 -36.017 -50.708 1.00 0.00 90 TRP A N 1
ATOM 1395 C CA . TRP A 1 90 ? 19.863 -35.651 -52.059 1.00 0.00 90 TRP A CA 1
ATOM 1396 C C . TRP A 1 90 ? 19.124 -36.846 -52.706 1.00 0.00 90 TRP A C 1
ATOM 1397 O O . TRP A 1 90 ? 18.226 -36.660 -53.533 1.00 0.00 90 TRP A O 1
ATOM 1418 N N . THR A 1 91 ? 19.496 -38.071 -52.268 1.00 0.00 91 THR A N 1
ATOM 1419 C CA . THR A 1 91 ? 18.988 -39.347 -52.816 1.00 0.00 91 THR A CA 1
ATOM 1420 C C . THR A 1 91 ? 17.663 -39.796 -52.133 1.00 0.00 91 THR A C 1
ATOM 1421 O O . THR A 1 91 ? 17.200 -40.928 -52.344 1.00 0.00 91 THR A O 1
ATOM 1432 N N . THR A 1 92 ? 17.044 -38.888 -51.345 1.00 0.00 92 THR A N 1
ATOM 1433 C CA . THR A 1 92 ? 15.735 -39.136 -50.685 1.00 0.00 92 THR A CA 1
ATOM 1434 C C . THR A 1 92 ? 14.605 -39.348 -51.719 1.00 0.00 92 THR A C 1
ATOM 1435 O O . THR A 1 92 ? 13.580 -39.974 -51.419 1.00 0.00 92 THR A O 1
ATOM 1446 N N . SER A 1 93 ? 14.811 -38.785 -52.925 1.00 0.00 93 SER A N 1
ATOM 1447 C CA . SER A 1 93 ? 13.865 -38.854 -54.047 1.00 0.00 93 SER A CA 1
ATOM 1448 C C . SER A 1 93 ? 14.031 -40.166 -54.842 1.00 0.00 93 SER A C 1
ATOM 1449 O O . SER A 1 93 ? 13.059 -40.692 -55.405 1.00 0.00 93 SER A O 1
ATOM 1457 N N . GLY A 1 94 ? 15.275 -40.691 -54.868 1.00 0.00 94 GLY A N 1
ATOM 1458 C CA . GLY A 1 94 ? 15.609 -41.915 -55.604 1.00 0.00 94 GLY A CA 1
ATOM 1459 C C . GLY A 1 94 ? 15.825 -43.098 -54.666 1.00 0.00 94 GLY A C 1
ATOM 1460 O O . GLY A 1 94 ? 14.966 -43.392 -53.831 1.00 0.00 94 GLY A O 1
ATOM 1464 N N . THR A 1 95 ? 16.982 -43.770 -54.798 1.00 0.00 95 THR A N 1
ATOM 1465 C CA . THR A 1 95 ? 17.349 -44.948 -53.991 1.00 0.00 95 THR A CA 1
ATOM 1466 C C . THR A 1 95 ? 18.695 -44.686 -53.271 1.00 0.00 95 THR A C 1
ATOM 1467 O O . THR A 1 95 ? 19.763 -44.838 -53.902 1.00 0.00 95 THR A O 1
ATOM 1479 N N . MET A 1 1 ? 1.087 -1.210 -1.627 1.00 0.00 1 MET A N 2
ATOM 1480 C CA . MET A 1 1 ? 1.695 -1.102 -2.969 1.00 0.00 1 MET A CA 2
ATOM 1481 C C . MET A 1 1 ? 0.605 -0.704 -3.978 1.00 0.00 1 MET A C 2
ATOM 1482 O O . MET A 1 1 ? -0.025 -1.567 -4.608 1.00 0.00 1 MET A O 2
ATOM 1498 N N . HIS A 1 2 ? 0.354 0.614 -4.094 1.00 0.00 2 HIS A N 2
ATOM 1499 C CA . HIS A 1 2 ? -0.676 1.162 -4.995 1.00 0.00 2 HIS A CA 2
ATOM 1500 C C . HIS A 1 2 ? -0.229 2.531 -5.533 1.00 0.00 2 HIS A C 2
ATOM 1501 O O . HIS A 1 2 ? 0.444 3.297 -4.826 1.00 0.00 2 HIS A O 2
ATOM 1516 N N . HIS A 1 3 ? -0.607 2.814 -6.780 1.00 0.00 3 HIS A N 2
ATOM 1517 C CA . HIS A 1 3 ? -0.427 4.128 -7.413 1.00 0.00 3 HIS A CA 2
ATOM 1518 C C . HIS A 1 3 ? -1.500 4.276 -8.494 1.00 0.00 3 HIS A C 2
ATOM 1519 O O . HIS A 1 3 ? -2.205 5.292 -8.549 1.00 0.00 3 HIS A O 2
ATOM 1534 N N . HIS A 1 4 ? -1.589 3.234 -9.355 1.00 0.00 4 HIS A N 2
ATOM 1535 C CA . HIS A 1 4 ? -2.627 3.090 -10.404 1.00 0.00 4 HIS A CA 2
ATOM 1536 C C . HIS A 1 4 ? -2.452 4.115 -11.550 1.00 0.00 4 HIS A C 2
ATOM 1537 O O . HIS A 1 4 ? -1.871 5.197 -11.368 1.00 0.00 4 HIS A O 2
ATOM 1552 N N . HIS A 1 5 ? -2.948 3.735 -12.742 1.00 0.00 5 HIS A N 2
ATOM 1553 C CA . HIS A 1 5 ? -2.952 4.574 -13.962 1.00 0.00 5 HIS A CA 2
ATOM 1554 C C . HIS A 1 5 ? -4.138 4.165 -14.861 1.00 0.00 5 HIS A C 2
ATOM 1555 O O . HIS A 1 5 ? -4.451 2.972 -14.984 1.00 0.00 5 HIS A O 2
ATOM 1570 N N . HIS A 1 6 ? -4.791 5.165 -15.477 1.00 0.00 6 HIS A N 2
ATOM 1571 C CA . HIS A 1 6 ? -5.814 4.950 -16.510 1.00 0.00 6 HIS A CA 2
ATOM 1572 C C . HIS A 1 6 ? -5.116 4.750 -17.863 1.00 0.00 6 HIS A C 2
ATOM 1573 O O . HIS A 1 6 ? -4.810 5.717 -18.573 1.00 0.00 6 HIS A O 2
ATOM 1588 N N . HIS A 1 7 ? -4.809 3.479 -18.168 1.00 0.00 7 HIS A N 2
ATOM 1589 C CA . HIS A 1 7 ? -4.149 3.082 -19.418 1.00 0.00 7 HIS A CA 2
ATOM 1590 C C . HIS A 1 7 ? -5.181 3.016 -20.556 1.00 0.00 7 HIS A C 2
ATOM 1591 O O . HIS A 1 7 ? -6.083 2.173 -20.534 1.00 0.00 7 HIS A O 2
ATOM 1606 N N . SER A 1 8 ? -5.044 3.921 -21.528 1.00 0.00 8 SER A N 2
ATOM 1607 C CA . SER A 1 8 ? -5.836 3.914 -22.769 1.00 0.00 8 SER A CA 2
ATOM 1608 C C . SER A 1 8 ? -5.171 2.979 -23.809 1.00 0.00 8 SER A C 2
ATOM 1609 O O . SER A 1 8 ? -4.130 2.364 -23.535 1.00 0.00 8 SER A O 2
ATOM 1617 N N . SER A 1 9 ? -5.782 2.861 -24.996 1.00 0.00 9 SER A N 2
ATOM 1618 C CA . SER A 1 9 ? -5.279 2.006 -26.084 1.00 0.00 9 SER A CA 2
ATOM 1619 C C . SER A 1 9 ? -5.233 2.801 -27.401 1.00 0.00 9 SER A C 2
ATOM 1620 O O . SER A 1 9 ? -6.204 3.490 -27.752 1.00 0.00 9 SER A O 2
ATOM 1628 N N . GLY A 1 10 ? -4.093 2.702 -28.114 1.00 0.00 10 GLY A N 2
ATOM 1629 C CA . GLY A 1 10 ? -3.887 3.409 -29.379 1.00 0.00 10 GLY A CA 2
ATOM 1630 C C . GLY A 1 10 ? -4.695 2.813 -30.528 1.00 0.00 10 GLY A C 2
ATOM 1631 O O . GLY A 1 10 ? -4.860 1.589 -30.607 1.00 0.00 10 GLY A O 2
ATOM 1635 N N . ARG A 1 11 ? -5.196 3.684 -31.418 1.00 0.00 11 ARG A N 2
ATOM 1636 C CA . ARG A 1 11 ? -6.049 3.294 -32.551 1.00 0.00 11 ARG A CA 2
ATOM 1637 C C . ARG A 1 11 ? -5.173 3.038 -33.786 1.00 0.00 11 ARG A C 2
ATOM 1638 O O . ARG A 1 11 ? -4.537 3.966 -34.306 1.00 0.00 11 ARG A O 2
ATOM 1659 N N . GLU A 1 12 ? -5.105 1.767 -34.215 1.00 0.00 12 GLU A N 2
ATOM 1660 C CA . GLU A 1 12 ? -4.314 1.351 -35.384 1.00 0.00 12 GLU A CA 2
ATOM 1661 C C . GLU A 1 12 ? -5.068 1.712 -36.682 1.00 0.00 12 GLU A C 2
ATOM 1662 O O . GLU A 1 12 ? -5.800 0.887 -37.252 1.00 0.00 12 GLU A O 2
ATOM 1674 N N . ASN A 1 13 ? -4.908 2.975 -37.118 1.00 0.00 13 ASN A N 2
ATOM 1675 C CA . ASN A 1 13 ? -5.665 3.544 -38.245 1.00 0.00 13 ASN A CA 2
ATOM 1676 C C . ASN A 1 13 ? -4.960 3.240 -39.582 1.00 0.00 13 ASN A C 2
ATOM 1677 O O . ASN A 1 13 ? -4.229 4.083 -40.124 1.00 0.00 13 ASN A O 2
ATOM 1688 N N . LEU A 1 14 ? -5.149 1.993 -40.048 1.00 0.00 14 LEU A N 2
ATOM 1689 C CA . LEU A 1 14 ? -4.728 1.526 -41.383 1.00 0.00 14 LEU A CA 2
ATOM 1690 C C . LEU A 1 14 ? -5.306 0.122 -41.642 1.00 0.00 14 LEU A C 2
ATOM 1691 O O . LEU A 1 14 ? -5.590 -0.627 -40.698 1.00 0.00 14 LEU A O 2
ATOM 1707 N N . TYR A 1 15 ? -5.474 -0.216 -42.926 1.00 0.00 15 TYR A N 2
ATOM 1708 C CA . TYR A 1 15 ? -5.913 -1.548 -43.361 1.00 0.00 15 TYR A CA 2
ATOM 1709 C C . TYR A 1 15 ? -4.735 -2.542 -43.240 1.00 0.00 15 TYR A C 2
ATOM 1710 O O . TYR A 1 15 ? -3.882 -2.647 -44.125 1.00 0.00 15 TYR A O 2
ATOM 1728 N N . PHE A 1 16 ? -4.675 -3.258 -42.103 1.00 0.00 16 PHE A N 2
ATOM 1729 C CA . PHE A 1 16 ? -3.577 -4.215 -41.817 1.00 0.00 16 PHE A CA 2
ATOM 1730 C C . PHE A 1 16 ? -3.928 -5.632 -42.353 1.00 0.00 16 PHE A C 2
ATOM 1731 O O . PHE A 1 16 ? -3.378 -6.641 -41.902 1.00 0.00 16 PHE A O 2
ATOM 1748 N N . GLN A 1 17 ? -4.837 -5.681 -43.348 1.00 0.00 17 GLN A N 2
ATOM 1749 C CA . GLN A 1 17 ? -5.208 -6.922 -44.057 1.00 0.00 17 GLN A CA 2
ATOM 1750 C C . GLN A 1 17 ? -4.025 -7.465 -44.891 1.00 0.00 17 GLN A C 2
ATOM 1751 O O . GLN A 1 17 ? -3.837 -8.684 -44.993 1.00 0.00 17 GLN A O 2
ATOM 1765 N N . GLY A 1 18 ? -3.234 -6.537 -45.475 1.00 0.00 18 GLY A N 2
ATOM 1766 C CA . GLY A 1 18 ? -2.138 -6.886 -46.381 1.00 0.00 18 GLY A CA 2
ATOM 1767 C C . GLY A 1 18 ? -2.619 -7.299 -47.773 1.00 0.00 18 GLY A C 2
ATOM 1768 O O . GLY A 1 18 ? -3.744 -7.795 -47.936 1.00 0.00 18 GLY A O 2
ATOM 1772 N N . HIS A 1 19 ? -1.757 -7.102 -48.779 1.00 0.00 19 HIS A N 2
ATOM 1773 C CA . HIS A 1 19 ? -2.011 -7.528 -50.168 1.00 0.00 19 HIS A CA 2
ATOM 1774 C C . HIS A 1 19 ? -1.161 -8.778 -50.468 1.00 0.00 19 HIS A C 2
ATOM 1775 O O . HIS A 1 19 ? 0.047 -8.770 -50.226 1.00 0.00 19 HIS A O 2
ATOM 1790 N N . MET A 1 20 ? -1.796 -9.839 -50.991 1.00 0.00 20 MET A N 2
ATOM 1791 C CA . MET A 1 20 ? -1.111 -11.087 -51.374 1.00 0.00 20 MET A CA 2
ATOM 1792 C C . MET A 1 20 ? -1.798 -11.704 -52.602 1.00 0.00 20 MET A C 2
ATOM 1793 O O . MET A 1 20 ? -2.990 -12.026 -52.550 1.00 0.00 20 MET A O 2
ATOM 1807 N N . ALA A 1 21 ? -1.039 -11.845 -53.704 1.00 0.00 21 ALA A N 2
ATOM 1808 C CA . ALA A 1 21 ? -1.483 -12.580 -54.898 1.00 0.00 21 ALA A CA 2
ATOM 1809 C C . ALA A 1 21 ? -1.367 -14.086 -54.637 1.00 0.00 21 ALA A C 2
ATOM 1810 O O . ALA A 1 21 ? -0.303 -14.563 -54.224 1.00 0.00 21 ALA A O 2
ATOM 1817 N N . SER A 1 22 ? -2.464 -14.822 -54.864 1.00 0.00 22 SER A N 2
ATOM 1818 C CA . SER A 1 22 ? -2.525 -16.269 -54.600 1.00 0.00 22 SER A CA 2
ATOM 1819 C C . SER A 1 22 ? -3.549 -16.956 -55.533 1.00 0.00 22 SER A C 2
ATOM 1820 O O . SER A 1 22 ? -4.298 -16.286 -56.257 1.00 0.00 22 SER A O 2
ATOM 1828 N N . GLY A 1 23 ? -3.554 -18.305 -55.516 1.00 0.00 23 GLY A N 2
ATOM 1829 C CA . GLY A 1 23 ? -4.445 -19.110 -56.356 1.00 0.00 23 GLY A CA 2
ATOM 1830 C C . GLY A 1 23 ? -3.856 -19.353 -57.742 1.00 0.00 23 GLY A C 2
ATOM 1831 O O . GLY A 1 23 ? -3.291 -20.422 -58.004 1.00 0.00 23 GLY A O 2
ATOM 1835 N N . SER A 1 24 ? -3.967 -18.339 -58.623 1.00 0.00 24 SER A N 2
ATOM 1836 C CA . SER A 1 24 ? -3.486 -18.415 -60.020 1.00 0.00 24 SER A CA 2
ATOM 1837 C C . SER A 1 24 ? -1.939 -18.397 -60.096 1.00 0.00 24 SER A C 2
ATOM 1838 O O . SER A 1 24 ? -1.353 -18.960 -61.030 1.00 0.00 24 SER A O 2
ATOM 1846 N N . GLU A 1 25 ? -1.292 -17.750 -59.102 1.00 0.00 25 GLU A N 2
ATOM 1847 C CA . GLU A 1 25 ? 0.177 -17.617 -59.052 1.00 0.00 25 GLU A CA 2
ATOM 1848 C C . GLU A 1 25 ? 0.820 -18.928 -58.548 1.00 0.00 25 GLU A C 2
ATOM 1849 O O . GLU A 1 25 ? 1.035 -19.095 -57.347 1.00 0.00 25 GLU A O 2
ATOM 1861 N N . GLU A 1 26 ? 1.070 -19.858 -59.494 1.00 0.00 26 GLU A N 2
ATOM 1862 C CA . GLU A 1 26 ? 1.764 -21.146 -59.251 1.00 0.00 26 GLU A CA 2
ATOM 1863 C C . GLU A 1 26 ? 1.016 -22.019 -58.206 1.00 0.00 26 GLU A C 2
ATOM 1864 O O . GLU A 1 26 ? 0.145 -22.817 -58.577 1.00 0.00 26 GLU A O 2
ATOM 1876 N N . GLU A 1 27 ? 1.337 -21.800 -56.906 1.00 0.00 27 GLU A N 2
ATOM 1877 C CA . GLU A 1 27 ? 0.766 -22.537 -55.750 1.00 0.00 27 GLU A CA 2
ATOM 1878 C C . GLU A 1 27 ? 0.972 -24.059 -55.939 1.00 0.00 27 GLU A C 2
ATOM 1879 O O . GLU A 1 27 ? 0.024 -24.805 -56.223 1.00 0.00 27 GLU A O 2
ATOM 1891 N N . VAL A 1 28 ? 2.239 -24.477 -55.832 1.00 0.00 28 VAL A N 2
ATOM 1892 C CA . VAL A 1 28 ? 2.683 -25.863 -56.101 1.00 0.00 28 VAL A CA 2
ATOM 1893 C C . VAL A 1 28 ? 3.041 -26.591 -54.793 1.00 0.00 28 VAL A C 2
ATOM 1894 O O . VAL A 1 28 ? 3.280 -25.949 -53.765 1.00 0.00 28 VAL A O 2
ATOM 1907 N N . VAL A 1 29 ? 3.063 -27.938 -54.845 1.00 0.00 29 VAL A N 2
ATOM 1908 C CA . VAL A 1 29 ? 3.377 -28.784 -53.672 1.00 0.00 29 VAL A CA 2
ATOM 1909 C C . VAL A 1 29 ? 4.904 -28.944 -53.487 1.00 0.00 29 VAL A C 2
ATOM 1910 O O . VAL A 1 29 ? 5.665 -28.938 -54.460 1.00 0.00 29 VAL A O 2
ATOM 1923 N N . SER A 1 30 ? 5.324 -29.069 -52.216 1.00 0.00 30 SER A N 2
ATOM 1924 C CA . SER A 1 30 ? 6.725 -29.287 -51.823 1.00 0.00 30 SER A CA 2
ATOM 1925 C C . SER A 1 30 ? 6.751 -29.924 -50.422 1.00 0.00 30 SER A C 2
ATOM 1926 O O . SER A 1 30 ? 6.190 -29.367 -49.472 1.00 0.00 30 SER A O 2
ATOM 1934 N N . VAL A 1 31 ? 7.377 -31.103 -50.316 1.00 0.00 31 VAL A N 2
ATOM 1935 C CA . VAL A 1 31 ? 7.448 -31.885 -49.072 1.00 0.00 31 VAL A CA 2
ATOM 1936 C C . VAL A 1 31 ? 8.848 -31.721 -48.454 1.00 0.00 31 VAL A C 2
ATOM 1937 O O . VAL A 1 31 ? 9.855 -31.978 -49.120 1.00 0.00 31 VAL A O 2
ATOM 1950 N N . GLU A 1 32 ? 8.905 -31.269 -47.190 1.00 0.00 32 GLU A N 2
ATOM 1951 C CA . GLU A 1 32 ? 10.165 -31.113 -46.450 1.00 0.00 32 GLU A CA 2
ATOM 1952 C C . GLU A 1 32 ? 10.590 -32.453 -45.827 1.00 0.00 32 GLU A C 2
ATOM 1953 O O . GLU A 1 32 ? 9.901 -33.002 -44.961 1.00 0.00 32 GLU A O 2
ATOM 1965 N N . LEU A 1 33 ? 11.724 -32.973 -46.314 1.00 0.00 33 LEU A N 2
ATOM 1966 C CA . LEU A 1 33 ? 12.318 -34.256 -45.867 1.00 0.00 33 LEU A CA 2
ATOM 1967 C C . LEU A 1 33 ? 13.341 -33.992 -44.716 1.00 0.00 33 LEU A C 2
ATOM 1968 O O . LEU A 1 33 ? 13.645 -32.824 -44.440 1.00 0.00 33 LEU A O 2
ATOM 1984 N N . PRO A 1 34 ? 13.851 -35.057 -43.982 1.00 0.00 34 PRO A N 2
ATOM 1985 C CA . PRO A 1 34 ? 14.798 -34.872 -42.840 1.00 0.00 34 PRO A CA 2
ATOM 1986 C C . PRO A 1 34 ? 16.111 -34.115 -43.187 1.00 0.00 34 PRO A C 2
ATOM 1987 O O . PRO A 1 34 ? 16.682 -34.301 -44.268 1.00 0.00 34 PRO A O 2
ATOM 1998 N N . ALA A 1 35 ? 16.576 -33.284 -42.225 1.00 0.00 35 ALA A N 2
ATOM 1999 C CA . ALA A 1 35 ? 17.779 -32.425 -42.361 1.00 0.00 35 ALA A CA 2
ATOM 2000 C C . ALA A 1 35 ? 18.538 -32.301 -41.017 1.00 0.00 35 ALA A C 2
ATOM 2001 O O . ALA A 1 35 ? 17.998 -32.681 -39.971 1.00 0.00 35 ALA A O 2
ATOM 2008 N N . PRO A 1 36 ? 19.813 -31.768 -41.027 1.00 0.00 36 PRO A N 2
ATOM 2009 C CA . PRO A 1 36 ? 20.468 -31.229 -39.803 1.00 0.00 36 PRO A CA 2
ATOM 2010 C C . PRO A 1 36 ? 19.713 -29.998 -39.251 1.00 0.00 36 PRO A C 2
ATOM 2011 O O . PRO A 1 36 ? 18.923 -29.373 -39.962 1.00 0.00 36 PRO A O 2
ATOM 2022 N N . SER A 1 37 ? 19.990 -29.658 -37.986 1.00 0.00 37 SER A N 2
ATOM 2023 C CA . SER A 1 37 ? 19.315 -28.555 -37.271 1.00 0.00 37 SER A CA 2
ATOM 2024 C C . SER A 1 37 ? 19.752 -27.169 -37.788 1.00 0.00 37 SER A C 2
ATOM 2025 O O . SER A 1 37 ? 19.012 -26.193 -37.650 1.00 0.00 37 SER A O 2
ATOM 2033 N N . SER A 1 38 ? 20.963 -27.093 -38.374 1.00 0.00 38 SER A N 2
ATOM 2034 C CA . SER A 1 38 ? 21.479 -25.854 -38.990 1.00 0.00 38 SER A CA 2
ATOM 2035 C C . SER A 1 38 ? 20.803 -25.580 -40.351 1.00 0.00 38 SER A C 2
ATOM 2036 O O . SER A 1 38 ? 20.675 -24.426 -40.767 1.00 0.00 38 SER A O 2
ATOM 2044 N N . TRP A 1 39 ? 20.375 -26.658 -41.037 1.00 0.00 39 TRP A N 2
ATOM 2045 C CA . TRP A 1 39 ? 19.781 -26.587 -42.392 1.00 0.00 39 TRP A CA 2
ATOM 2046 C C . TRP A 1 39 ? 18.286 -26.953 -42.347 1.00 0.00 39 TRP A C 2
ATOM 2047 O O . TRP A 1 39 ? 17.748 -27.287 -41.287 1.00 0.00 39 TRP A O 2
ATOM 2068 N N . LYS A 1 40 ? 17.617 -26.839 -43.508 1.00 0.00 40 LYS A N 2
ATOM 2069 C CA . LYS A 1 40 ? 16.285 -27.426 -43.739 1.00 0.00 40 LYS A CA 2
ATOM 2070 C C . LYS A 1 40 ? 16.238 -27.979 -45.166 1.00 0.00 40 LYS A C 2
ATOM 2071 O O . LYS A 1 40 ? 16.561 -27.297 -46.134 1.00 0.00 40 LYS A O 2
ATOM 2090 N N . LYS A 1 41 ? 15.831 -29.232 -45.254 1.00 0.00 41 LYS A N 2
ATOM 2091 C CA . LYS A 1 41 ? 15.795 -30.025 -46.472 1.00 0.00 41 LYS A CA 2
ATOM 2092 C C . LYS A 1 41 ? 14.369 -30.034 -47.000 1.00 0.00 41 LYS A C 2
ATOM 2093 O O . LYS A 1 41 ? 13.422 -30.373 -46.281 1.00 0.00 41 LYS A O 2
ATOM 2112 N N . LEU A 1 42 ? 14.249 -29.655 -48.260 1.00 0.00 42 LEU A N 2
ATOM 2113 C CA . LEU A 1 42 ? 12.996 -29.605 -48.989 1.00 0.00 42 LEU A CA 2
ATOM 2114 C C . LEU A 1 42 ? 13.189 -30.358 -50.303 1.00 0.00 42 LEU A C 2
ATOM 2115 O O . LEU A 1 42 ? 14.185 -30.168 -50.995 1.00 0.00 42 LEU A O 2
ATOM 2131 N N . PHE A 1 43 ? 12.239 -31.232 -50.612 1.00 0.00 43 PHE A N 2
ATOM 2132 C CA . PHE A 1 43 ? 12.135 -31.910 -51.906 1.00 0.00 43 PHE A CA 2
ATOM 2133 C C . PHE A 1 43 ? 10.897 -31.376 -52.647 1.00 0.00 43 PHE A C 2
ATOM 2134 O O . PHE A 1 43 ? 9.862 -31.106 -52.031 1.00 0.00 43 PHE A O 2
ATOM 2151 N N . TYR A 1 44 ? 11.026 -31.216 -53.971 1.00 0.00 44 TYR A N 2
ATOM 2152 C CA . TYR A 1 44 ? 9.907 -30.837 -54.855 1.00 0.00 44 TYR A CA 2
ATOM 2153 C C . TYR A 1 44 ? 9.382 -32.083 -55.612 1.00 0.00 44 TYR A C 2
ATOM 2154 O O . TYR A 1 44 ? 10.000 -32.502 -56.594 1.00 0.00 44 TYR A O 2
ATOM 2172 N N . PRO A 1 45 ? 8.256 -32.722 -55.144 1.00 0.00 45 PRO A N 2
ATOM 2173 C CA . PRO A 1 45 ? 7.573 -33.794 -55.903 1.00 0.00 45 PRO A CA 2
ATOM 2174 C C . PRO A 1 45 ? 6.674 -33.205 -57.010 1.00 0.00 45 PRO A C 2
ATOM 2175 O O . PRO A 1 45 ? 6.047 -32.153 -56.816 1.00 0.00 45 PRO A O 2
ATOM 2186 N N . ASN A 1 46 ? 6.640 -33.866 -58.177 1.00 0.00 46 ASN A N 2
ATOM 2187 C CA . ASN A 1 46 ? 5.771 -33.447 -59.294 1.00 0.00 46 ASN A CA 2
ATOM 2188 C C . ASN A 1 46 ? 4.363 -34.056 -59.127 1.00 0.00 46 ASN A C 2
ATOM 2189 O O . ASN A 1 46 ? 4.185 -35.032 -58.383 1.00 0.00 46 ASN A O 2
ATOM 2200 N N . LYS A 1 47 ? 3.385 -33.478 -59.842 1.00 0.00 47 LYS A N 2
ATOM 2201 C CA . LYS A 1 47 ? 1.950 -33.813 -59.692 1.00 0.00 47 LYS A CA 2
ATOM 2202 C C . LYS A 1 47 ? 1.645 -35.270 -60.113 1.00 0.00 47 LYS A C 2
ATOM 2203 O O . LYS A 1 47 ? 0.866 -35.964 -59.449 1.00 0.00 47 LYS A O 2
ATOM 2222 N N . VAL A 1 48 ? 2.284 -35.716 -61.209 1.00 0.00 48 VAL A N 2
ATOM 2223 C CA . VAL A 1 48 ? 2.124 -37.087 -61.751 1.00 0.00 48 VAL A CA 2
ATOM 2224 C C . VAL A 1 48 ? 2.842 -38.119 -60.850 1.00 0.00 48 VAL A C 2
ATOM 2225 O O . VAL A 1 48 ? 2.380 -39.257 -60.681 1.00 0.00 48 VAL A O 2
ATOM 2238 N N . GLY A 1 49 ? 3.975 -37.688 -60.270 1.00 0.00 49 GLY A N 2
ATOM 2239 C CA . GLY A 1 49 ? 4.875 -38.562 -59.513 1.00 0.00 49 GLY A CA 2
ATOM 2240 C C . GLY A 1 49 ? 5.990 -39.150 -60.384 1.00 0.00 49 GLY A C 2
ATOM 2241 O O . GLY A 1 49 ? 7.173 -39.043 -60.048 1.00 0.00 49 GLY A O 2
ATOM 2245 N N . SER A 1 50 ? 5.602 -39.739 -61.529 1.00 0.00 50 SER A N 2
ATOM 2246 C CA . SER A 1 50 ? 6.517 -40.511 -62.397 1.00 0.00 50 SER A CA 2
ATOM 2247 C C . SER A 1 50 ? 7.409 -39.620 -63.297 1.00 0.00 50 SER A C 2
ATOM 2248 O O . SER A 1 50 ? 8.516 -40.032 -63.663 1.00 0.00 50 SER A O 2
ATOM 2256 N N . VAL A 1 51 ? 6.933 -38.407 -63.650 1.00 0.00 51 VAL A N 2
ATOM 2257 C CA . VAL A 1 51 ? 7.608 -37.552 -64.665 1.00 0.00 51 VAL A CA 2
ATOM 2258 C C . VAL A 1 51 ? 8.681 -36.624 -64.035 1.00 0.00 51 VAL A C 2
ATOM 2259 O O . VAL A 1 51 ? 9.086 -36.830 -62.885 1.00 0.00 51 VAL A O 2
ATOM 2272 N N . LYS A 1 52 ? 9.156 -35.629 -64.826 1.00 0.00 52 LYS A N 2
ATOM 2273 C CA . LYS A 1 52 ? 10.166 -34.637 -64.397 1.00 0.00 52 LYS A CA 2
ATOM 2274 C C . LYS A 1 52 ? 9.715 -33.863 -63.141 1.00 0.00 52 LYS A C 2
ATOM 2275 O O . LYS A 1 52 ? 8.554 -33.456 -63.031 1.00 0.00 52 LYS A O 2
ATOM 2294 N N . LYS A 1 53 ? 10.667 -33.650 -62.226 1.00 0.00 53 LYS A N 2
ATOM 2295 C CA . LYS A 1 53 ? 10.453 -32.920 -60.967 1.00 0.00 53 LYS A CA 2
ATOM 2296 C C . LYS A 1 53 ? 11.672 -32.043 -60.693 1.00 0.00 53 LYS A C 2
ATOM 2297 O O . LYS A 1 53 ? 12.778 -32.350 -61.160 1.00 0.00 53 LYS A O 2
ATOM 2316 N N . THR A 1 54 ? 11.484 -30.963 -59.934 1.00 0.00 54 THR A N 2
ATOM 2317 C CA . THR A 1 54 ? 12.603 -30.147 -59.461 1.00 0.00 54 THR A CA 2
ATOM 2318 C C . THR A 1 54 ? 13.364 -30.922 -58.377 1.00 0.00 54 THR A C 2
ATOM 2319 O O . THR A 1 54 ? 12.742 -31.599 -57.540 1.00 0.00 54 THR A O 2
ATOM 2330 N N . GLU A 1 55 ? 14.705 -30.848 -58.419 1.00 0.00 55 GLU A N 2
ATOM 2331 C CA . GLU A 1 55 ? 15.562 -31.523 -57.440 1.00 0.00 55 GLU A CA 2
ATOM 2332 C C . GLU A 1 55 ? 15.431 -30.869 -56.051 1.00 0.00 55 GLU A C 2
ATOM 2333 O O . GLU A 1 55 ? 14.602 -29.972 -55.821 1.00 0.00 55 GLU A O 2
ATOM 2345 N N . VAL A 1 56 ? 16.278 -31.322 -55.142 1.00 0.00 56 VAL A N 2
ATOM 2346 C CA . VAL A 1 56 ? 16.208 -30.990 -53.729 1.00 0.00 56 VAL A CA 2
ATOM 2347 C C . VAL A 1 56 ? 16.856 -29.616 -53.445 1.00 0.00 56 VAL A C 2
ATOM 2348 O O . VAL A 1 56 ? 17.894 -29.272 -54.012 1.00 0.00 56 VAL A O 2
ATOM 2361 N N . VAL A 1 57 ? 16.200 -28.842 -52.570 1.00 0.00 57 VAL A N 2
ATOM 2362 C CA . VAL A 1 57 ? 16.691 -27.553 -52.077 1.00 0.00 57 VAL A CA 2
ATOM 2363 C C . VAL A 1 57 ? 17.033 -27.680 -50.571 1.00 0.00 57 VAL A C 2
ATOM 2364 O O . VAL A 1 57 ? 16.152 -27.956 -49.751 1.00 0.00 57 VAL A O 2
ATOM 2377 N N . PHE A 1 58 ? 18.325 -27.525 -50.230 1.00 0.00 58 PHE A N 2
ATOM 2378 C CA . PHE A 1 58 ? 18.804 -27.452 -48.830 1.00 0.00 58 PHE A CA 2
ATOM 2379 C C . PHE A 1 58 ? 19.035 -25.972 -48.472 1.00 0.00 58 PHE A C 2
ATOM 2380 O O . PHE A 1 58 ? 19.931 -25.343 -49.036 1.00 0.00 58 PHE A O 2
ATOM 2397 N N . VAL A 1 59 ? 18.239 -25.412 -47.544 1.00 0.00 59 VAL A N 2
ATOM 2398 C CA . VAL A 1 59 ? 18.395 -24.001 -47.135 1.00 0.00 59 VAL A CA 2
ATOM 2399 C C . VAL A 1 59 ? 19.536 -23.896 -46.106 1.00 0.00 59 VAL A C 2
ATOM 2400 O O . VAL A 1 59 ? 19.610 -24.701 -45.162 1.00 0.00 59 VAL A O 2
ATOM 2413 N N . ALA A 1 60 ? 20.446 -22.934 -46.324 1.00 0.00 60 ALA A N 2
ATOM 2414 C CA . ALA A 1 60 ? 21.691 -22.821 -45.544 1.00 0.00 60 ALA A CA 2
ATOM 2415 C C . ALA A 1 60 ? 21.529 -21.886 -44.324 1.00 0.00 60 ALA A C 2
ATOM 2416 O O . ALA A 1 60 ? 20.824 -20.876 -44.419 1.00 0.00 60 ALA A O 2
ATOM 2423 N N . PRO A 1 61 ? 22.230 -22.197 -43.175 1.00 0.00 61 PRO A N 2
ATOM 2424 C CA . PRO A 1 61 ? 22.128 -21.429 -41.898 1.00 0.00 61 PRO A CA 2
ATOM 2425 C C . PRO A 1 61 ? 22.540 -19.946 -42.030 1.00 0.00 61 PRO A C 2
ATOM 2426 O O . PRO A 1 61 ? 21.935 -19.066 -41.398 1.00 0.00 61 PRO A O 2
ATOM 2437 N N . THR A 1 62 ? 23.563 -19.679 -42.866 1.00 0.00 62 THR A N 2
ATOM 2438 C CA . THR A 1 62 ? 24.080 -18.312 -43.087 1.00 0.00 62 THR A CA 2
ATOM 2439 C C . THR A 1 62 ? 23.159 -17.510 -44.037 1.00 0.00 62 THR A C 2
ATOM 2440 O O . THR A 1 62 ? 23.318 -16.296 -44.190 1.00 0.00 62 THR A O 2
ATOM 2451 N N . GLY A 1 63 ? 22.183 -18.208 -44.656 1.00 0.00 63 GLY A N 2
ATOM 2452 C CA . GLY A 1 63 ? 21.222 -17.588 -45.573 1.00 0.00 63 GLY A CA 2
ATOM 2453 C C . GLY A 1 63 ? 21.625 -17.677 -47.039 1.00 0.00 63 GLY A C 2
ATOM 2454 O O . GLY A 1 63 ? 21.176 -16.873 -47.859 1.00 0.00 63 GLY A O 2
ATOM 2458 N N . GLU A 1 64 ? 22.461 -18.670 -47.371 1.00 0.00 64 GLU A N 2
ATOM 2459 C CA . GLU A 1 64 ? 22.928 -18.915 -48.747 1.00 0.00 64 GLU A CA 2
ATOM 2460 C C . GLU A 1 64 ? 22.343 -20.251 -49.236 1.00 0.00 64 GLU A C 2
ATOM 2461 O O . GLU A 1 64 ? 23.046 -21.265 -49.322 1.00 0.00 64 GLU A O 2
ATOM 2473 N N . GLU A 1 65 ? 21.020 -20.240 -49.488 1.00 0.00 65 GLU A N 2
ATOM 2474 C CA . GLU A 1 65 ? 20.245 -21.454 -49.827 1.00 0.00 65 GLU A CA 2
ATOM 2475 C C . GLU A 1 65 ? 20.786 -22.153 -51.096 1.00 0.00 65 GLU A C 2
ATOM 2476 O O . GLU A 1 65 ? 21.257 -21.506 -52.043 1.00 0.00 65 GLU A O 2
ATOM 2488 N N . ILE A 1 66 ? 20.694 -23.489 -51.089 1.00 0.00 66 ILE A N 2
ATOM 2489 C CA . ILE A 1 66 ? 21.287 -24.366 -52.110 1.00 0.00 66 ILE A CA 2
ATOM 2490 C C . ILE A 1 66 ? 20.179 -25.025 -52.947 1.00 0.00 66 ILE A C 2
ATOM 2491 O O . ILE A 1 66 ? 19.279 -25.641 -52.385 1.00 0.00 66 ILE A O 2
ATOM 2507 N N . SER A 1 67 ? 20.273 -24.900 -54.282 1.00 0.00 67 SER A N 2
ATOM 2508 C CA . SER A 1 67 ? 19.282 -25.452 -55.235 1.00 0.00 67 SER A CA 2
ATOM 2509 C C . SER A 1 67 ? 19.778 -26.768 -55.880 1.00 0.00 67 SER A C 2
ATOM 2510 O O . SER A 1 67 ? 18.994 -27.494 -56.498 1.00 0.00 67 SER A O 2
ATOM 2518 N N . ASN A 1 68 ? 21.085 -27.055 -55.721 1.00 0.00 68 ASN A N 2
ATOM 2519 C CA . ASN A 1 68 ? 21.779 -28.115 -56.480 1.00 0.00 68 ASN A CA 2
ATOM 2520 C C . ASN A 1 68 ? 23.075 -28.546 -55.769 1.00 0.00 68 ASN A C 2
ATOM 2521 O O . ASN A 1 68 ? 23.722 -27.749 -55.085 1.00 0.00 68 ASN A O 2
ATOM 2532 N N . ARG A 1 69 ? 23.455 -29.812 -56.005 1.00 0.00 69 ARG A N 2
ATOM 2533 C CA . ARG A 1 69 ? 24.557 -30.518 -55.307 1.00 0.00 69 ARG A CA 2
ATOM 2534 C C . ARG A 1 69 ? 25.917 -29.781 -55.403 1.00 0.00 69 ARG A C 2
ATOM 2535 O O . ARG A 1 69 ? 26.696 -29.778 -54.444 1.00 0.00 69 ARG A O 2
ATOM 2556 N N . LYS A 1 70 ? 26.166 -29.149 -56.564 1.00 0.00 70 LYS A N 2
ATOM 2557 C CA . LYS A 1 70 ? 27.399 -28.372 -56.834 1.00 0.00 70 LYS A CA 2
ATOM 2558 C C . LYS A 1 70 ? 27.564 -27.255 -55.791 1.00 0.00 70 LYS A C 2
ATOM 2559 O O . LYS A 1 70 ? 28.631 -27.106 -55.180 1.00 0.00 70 LYS A O 2
ATOM 2578 N N . GLN A 1 71 ? 26.475 -26.486 -55.599 1.00 0.00 71 GLN A N 2
ATOM 2579 C CA . GLN A 1 71 ? 26.464 -25.312 -54.715 1.00 0.00 71 GLN A CA 2
ATOM 2580 C C . GLN A 1 71 ? 26.608 -25.710 -53.240 1.00 0.00 71 GLN A C 2
ATOM 2581 O O . GLN A 1 71 ? 27.081 -24.908 -52.443 1.00 0.00 71 GLN A O 2
ATOM 2595 N N . LEU A 1 72 ? 26.228 -26.956 -52.909 1.00 0.00 72 LEU A N 2
ATOM 2596 C CA . LEU A 1 72 ? 26.393 -27.516 -51.552 1.00 0.00 72 LEU A CA 2
ATOM 2597 C C . LEU A 1 72 ? 27.903 -27.663 -51.245 1.00 0.00 72 LEU A C 2
ATOM 2598 O O . LEU A 1 72 ? 28.388 -27.212 -50.206 1.00 0.00 72 LEU A O 2
ATOM 2614 N N . GLU A 1 73 ? 28.617 -28.299 -52.187 1.00 0.00 73 GLU A N 2
ATOM 2615 C CA . GLU A 1 73 ? 30.055 -28.623 -52.064 1.00 0.00 73 GLU A CA 2
ATOM 2616 C C . GLU A 1 73 ? 30.910 -27.344 -51.989 1.00 0.00 73 GLU A C 2
ATOM 2617 O O . GLU A 1 73 ? 31.771 -27.202 -51.100 1.00 0.00 73 GLU A O 2
ATOM 2629 N N . GLN A 1 74 ? 30.641 -26.404 -52.915 1.00 0.00 74 GLN A N 2
ATOM 2630 C CA . GLN A 1 74 ? 31.353 -25.121 -52.978 1.00 0.00 74 GLN A CA 2
ATOM 2631 C C . GLN A 1 74 ? 31.011 -24.224 -51.763 1.00 0.00 74 GLN A C 2
ATOM 2632 O O . GLN A 1 74 ? 31.831 -23.395 -51.351 1.00 0.00 74 GLN A O 2
ATOM 2646 N N . TYR A 1 75 ? 29.804 -24.421 -51.186 1.00 0.00 75 TYR A N 2
ATOM 2647 C CA . TYR A 1 75 ? 29.387 -23.740 -49.944 1.00 0.00 75 TYR A CA 2
ATOM 2648 C C . TYR A 1 75 ? 30.293 -24.164 -48.776 1.00 0.00 75 TYR A C 2
ATOM 2649 O O . TYR A 1 75 ? 30.843 -23.314 -48.094 1.00 0.00 75 TYR A O 2
ATOM 2667 N N . LEU A 1 76 ? 30.434 -25.491 -48.579 1.00 0.00 76 LEU A N 2
ATOM 2668 C CA . LEU A 1 76 ? 31.125 -26.076 -47.401 1.00 0.00 76 LEU A CA 2
ATOM 2669 C C . LEU A 1 76 ? 32.624 -25.730 -47.367 1.00 0.00 76 LEU A C 2
ATOM 2670 O O . LEU A 1 76 ? 33.182 -25.475 -46.292 1.00 0.00 76 LEU A O 2
ATOM 2686 N N . LYS A 1 77 ? 33.272 -25.738 -48.545 1.00 0.00 77 LYS A N 2
ATOM 2687 C CA . LYS A 1 77 ? 34.704 -25.387 -48.657 1.00 0.00 77 LYS A CA 2
ATOM 2688 C C . LYS A 1 77 ? 34.920 -23.863 -48.489 1.00 0.00 77 LYS A C 2
ATOM 2689 O O . LYS A 1 77 ? 36.023 -23.422 -48.165 1.00 0.00 77 LYS A O 2
ATOM 2708 N N . SER A 1 78 ? 33.856 -23.065 -48.722 1.00 0.00 78 SER A N 2
ATOM 2709 C CA . SER A 1 78 ? 33.881 -21.594 -48.504 1.00 0.00 78 SER A CA 2
ATOM 2710 C C . SER A 1 78 ? 33.231 -21.186 -47.160 1.00 0.00 78 SER A C 2
ATOM 2711 O O . SER A 1 78 ? 33.252 -20.006 -46.789 1.00 0.00 78 SER A O 2
ATOM 2719 N N . HIS A 1 79 ? 32.629 -22.159 -46.453 1.00 0.00 79 HIS A N 2
ATOM 2720 C CA . HIS A 1 79 ? 31.976 -21.947 -45.143 1.00 0.00 79 HIS A CA 2
ATOM 2721 C C . HIS A 1 79 ? 32.261 -23.175 -44.247 1.00 0.00 79 HIS A C 2
ATOM 2722 O O . HIS A 1 79 ? 31.430 -24.095 -44.170 1.00 0.00 79 HIS A O 2
ATOM 2737 N N . PRO A 1 80 ? 33.474 -23.242 -43.604 1.00 0.00 80 PRO A N 2
ATOM 2738 C CA . PRO A 1 80 ? 33.840 -24.365 -42.704 1.00 0.00 80 PRO A CA 2
ATOM 2739 C C . PRO A 1 80 ? 33.000 -24.365 -41.408 1.00 0.00 80 PRO A C 2
ATOM 2740 O O . PRO A 1 80 ? 32.558 -23.309 -40.944 1.00 0.00 80 PRO A O 2
ATOM 2751 N N . GLY A 1 81 ? 32.769 -25.562 -40.851 1.00 0.00 81 GLY A N 2
ATOM 2752 C CA . GLY A 1 81 ? 31.988 -25.722 -39.619 1.00 0.00 81 GLY A CA 2
ATOM 2753 C C . GLY A 1 81 ? 30.577 -26.228 -39.880 1.00 0.00 81 GLY A C 2
ATOM 2754 O O . GLY A 1 81 ? 29.926 -26.763 -38.977 1.00 0.00 81 GLY A O 2
ATOM 2758 N N . ASN A 1 82 ? 30.099 -26.050 -41.123 1.00 0.00 82 ASN A N 2
ATOM 2759 C CA . ASN A 1 82 ? 28.756 -26.495 -41.545 1.00 0.00 82 ASN A CA 2
ATOM 2760 C C . ASN A 1 82 ? 28.773 -27.998 -41.916 1.00 0.00 82 ASN A C 2
ATOM 2761 O O . ASN A 1 82 ? 29.755 -28.460 -42.506 1.00 0.00 82 ASN A O 2
ATOM 2772 N N . PRO A 1 83 ? 27.681 -28.778 -41.574 1.00 0.00 83 PRO A N 2
ATOM 2773 C CA . PRO A 1 83 ? 27.629 -30.255 -41.780 1.00 0.00 83 PRO A CA 2
ATOM 2774 C C . PRO A 1 83 ? 27.892 -30.681 -43.245 1.00 0.00 83 PRO A C 2
ATOM 2775 O O . PRO A 1 83 ? 27.500 -29.980 -44.183 1.00 0.00 83 PRO A O 2
ATOM 2786 N N . ALA A 1 84 ? 28.545 -31.849 -43.398 1.00 0.00 84 ALA A N 2
ATOM 2787 C CA . ALA A 1 84 ? 29.066 -32.345 -44.688 1.00 0.00 84 ALA A CA 2
ATOM 2788 C C . ALA A 1 84 ? 27.938 -32.739 -45.663 1.00 0.00 84 ALA A C 2
ATOM 2789 O O . ALA A 1 84 ? 26.813 -32.987 -45.255 1.00 0.00 84 ALA A O 2
ATOM 2796 N N . ILE A 1 85 ? 28.267 -32.800 -46.961 1.00 0.00 85 ILE A N 2
ATOM 2797 C CA . ILE A 1 85 ? 27.318 -33.217 -48.015 1.00 0.00 85 ILE A CA 2
ATOM 2798 C C . ILE A 1 85 ? 27.066 -34.740 -47.955 1.00 0.00 85 ILE A C 2
ATOM 2799 O O . ILE A 1 85 ? 26.025 -35.235 -48.412 1.00 0.00 85 ILE A O 2
ATOM 2815 N N . ALA A 1 86 ? 28.027 -35.469 -47.356 1.00 0.00 86 ALA A N 2
ATOM 2816 C CA . ALA A 1 86 ? 27.967 -36.936 -47.206 1.00 0.00 86 ALA A CA 2
ATOM 2817 C C . ALA A 1 86 ? 26.778 -37.376 -46.322 1.00 0.00 86 ALA A C 2
ATOM 2818 O O . ALA A 1 86 ? 26.263 -38.488 -46.476 1.00 0.00 86 ALA A O 2
ATOM 2825 N N . GLU A 1 87 ? 26.340 -36.487 -45.406 1.00 0.00 87 GLU A N 2
ATOM 2826 C CA . GLU A 1 87 ? 25.183 -36.747 -44.520 1.00 0.00 87 GLU A CA 2
ATOM 2827 C C . GLU A 1 87 ? 23.884 -36.123 -45.083 1.00 0.00 87 GLU A C 2
ATOM 2828 O O . GLU A 1 87 ? 22.809 -36.284 -44.497 1.00 0.00 87 GLU A O 2
ATOM 2840 N N . PHE A 1 88 ? 23.993 -35.405 -46.213 1.00 0.00 88 PHE A N 2
ATOM 2841 C CA . PHE A 1 88 ? 22.839 -34.777 -46.898 1.00 0.00 88 PHE A CA 2
ATOM 2842 C C . PHE A 1 88 ? 22.293 -35.734 -47.978 1.00 0.00 88 PHE A C 2
ATOM 2843 O O . PHE A 1 88 ? 23.025 -36.118 -48.900 1.00 0.00 88 PHE A O 2
ATOM 2860 N N . ASP A 1 89 ? 21.010 -36.119 -47.851 1.00 0.00 89 ASP A N 2
ATOM 2861 C CA . ASP A 1 89 ? 20.365 -37.084 -48.762 1.00 0.00 89 ASP A CA 2
ATOM 2862 C C . ASP A 1 89 ? 19.677 -36.363 -49.943 1.00 0.00 89 ASP A C 2
ATOM 2863 O O . ASP A 1 89 ? 18.579 -35.802 -49.821 1.00 0.00 89 ASP A O 2
ATOM 2872 N N . TRP A 1 90 ? 20.382 -36.339 -51.083 1.00 0.00 90 TRP A N 2
ATOM 2873 C CA . TRP A 1 90 ? 19.846 -35.860 -52.377 1.00 0.00 90 TRP A CA 2
ATOM 2874 C C . TRP A 1 90 ? 19.052 -36.983 -53.076 1.00 0.00 90 TRP A C 2
ATOM 2875 O O . TRP A 1 90 ? 18.125 -36.723 -53.853 1.00 0.00 90 TRP A O 2
ATOM 2896 N N . THR A 1 91 ? 19.413 -38.238 -52.738 1.00 0.00 91 THR A N 2
ATOM 2897 C CA . THR A 1 91 ? 18.881 -39.459 -53.376 1.00 0.00 91 THR A CA 2
ATOM 2898 C C . THR A 1 91 ? 17.506 -39.885 -52.790 1.00 0.00 91 THR A C 2
ATOM 2899 O O . THR A 1 91 ? 17.035 -40.992 -53.061 1.00 0.00 91 THR A O 2
ATOM 2910 N N . THR A 1 92 ? 16.849 -38.988 -52.014 1.00 0.00 92 THR A N 2
ATOM 2911 C CA . THR A 1 92 ? 15.484 -39.230 -51.490 1.00 0.00 92 THR A CA 2
ATOM 2912 C C . THR A 1 92 ? 14.454 -39.369 -52.644 1.00 0.00 92 THR A C 2
ATOM 2913 O O . THR A 1 92 ? 13.402 -39.985 -52.471 1.00 0.00 92 THR A O 2
ATOM 2924 N N . SER A 1 93 ? 14.784 -38.781 -53.808 1.00 0.00 93 SER A N 2
ATOM 2925 C CA . SER A 1 93 ? 14.013 -38.933 -55.050 1.00 0.00 93 SER A CA 2
ATOM 2926 C C . SER A 1 93 ? 14.401 -40.248 -55.767 1.00 0.00 93 SER A C 2
ATOM 2927 O O . SER A 1 93 ? 13.538 -40.982 -56.271 1.00 0.00 93 SER A O 2
ATOM 2935 N N . GLY A 1 94 ? 15.718 -40.532 -55.785 1.00 0.00 94 GLY A N 2
ATOM 2936 C CA . GLY A 1 94 ? 16.277 -41.695 -56.482 1.00 0.00 94 GLY A CA 2
ATOM 2937 C C . GLY A 1 94 ? 16.341 -42.943 -55.601 1.00 0.00 94 GLY A C 2
ATOM 2938 O O . GLY A 1 94 ? 17.427 -43.488 -55.356 1.00 0.00 94 GLY A O 2
ATOM 2942 N N . THR A 1 95 ? 15.170 -43.374 -55.098 1.00 0.00 95 THR A N 2
ATOM 2943 C CA . THR A 1 95 ? 15.020 -44.628 -54.339 1.00 0.00 95 THR A CA 2
ATOM 2944 C C . THR A 1 95 ? 13.580 -45.183 -54.566 1.00 0.00 95 THR A C 2
ATOM 2945 O O . THR A 1 95 ? 12.721 -45.133 -53.664 1.00 0.00 95 THR A O 2
ATOM 2957 N N . MET A 1 1 ? 12.483 -25.613 -83.483 1.00 0.00 1 MET A N 3
ATOM 2958 C CA . MET A 1 1 ? 11.613 -26.159 -82.406 1.00 0.00 1 MET A CA 3
ATOM 2959 C C . MET A 1 1 ? 11.500 -25.148 -81.244 1.00 0.00 1 MET A C 3
ATOM 2960 O O . MET A 1 1 ? 12.517 -24.712 -80.690 1.00 0.00 1 MET A O 3
ATOM 2976 N N . HIS A 1 2 ? 10.253 -24.787 -80.887 1.00 0.00 2 HIS A N 3
ATOM 2977 C CA . HIS A 1 2 ? 9.962 -23.826 -79.815 1.00 0.00 2 HIS A CA 3
ATOM 2978 C C . HIS A 1 2 ? 9.918 -24.557 -78.459 1.00 0.00 2 HIS A C 3
ATOM 2979 O O . HIS A 1 2 ? 8.848 -24.964 -77.994 1.00 0.00 2 HIS A O 3
ATOM 2994 N N . HIS A 1 3 ? 11.104 -24.772 -77.859 1.00 0.00 3 HIS A N 3
ATOM 2995 C CA . HIS A 1 3 ? 11.238 -25.460 -76.556 1.00 0.00 3 HIS A CA 3
ATOM 2996 C C . HIS A 1 3 ? 12.241 -24.700 -75.670 1.00 0.00 3 HIS A C 3
ATOM 2997 O O . HIS A 1 3 ? 11.855 -24.121 -74.646 1.00 0.00 3 HIS A O 3
ATOM 3012 N N . HIS A 1 4 ? 13.531 -24.694 -76.077 1.00 0.00 4 HIS A N 3
ATOM 3013 C CA . HIS A 1 4 ? 14.600 -23.956 -75.356 1.00 0.00 4 HIS A CA 3
ATOM 3014 C C . HIS A 1 4 ? 14.668 -22.496 -75.850 1.00 0.00 4 HIS A C 3
ATOM 3015 O O . HIS A 1 4 ? 15.710 -22.006 -76.284 1.00 0.00 4 HIS A O 3
ATOM 3030 N N . HIS A 1 5 ? 13.528 -21.808 -75.738 1.00 0.00 5 HIS A N 3
ATOM 3031 C CA . HIS A 1 5 ? 13.342 -20.432 -76.230 1.00 0.00 5 HIS A CA 3
ATOM 3032 C C . HIS A 1 5 ? 12.072 -19.854 -75.581 1.00 0.00 5 HIS A C 3
ATOM 3033 O O . HIS A 1 5 ? 11.192 -20.625 -75.184 1.00 0.00 5 HIS A O 3
ATOM 3048 N N . HIS A 1 6 ? 11.996 -18.510 -75.456 1.00 0.00 6 HIS A N 3
ATOM 3049 C CA . HIS A 1 6 ? 10.804 -17.809 -74.911 1.00 0.00 6 HIS A CA 3
ATOM 3050 C C . HIS A 1 6 ? 9.552 -18.184 -75.720 1.00 0.00 6 HIS A C 3
ATOM 3051 O O . HIS A 1 6 ? 9.471 -17.870 -76.918 1.00 0.00 6 HIS A O 3
ATOM 3066 N N . HIS A 1 7 ? 8.606 -18.871 -75.051 1.00 0.00 7 HIS A N 3
ATOM 3067 C CA . HIS A 1 7 ? 7.382 -19.396 -75.681 1.00 0.00 7 HIS A CA 3
ATOM 3068 C C . HIS A 1 7 ? 6.539 -18.254 -76.299 1.00 0.00 7 HIS A C 3
ATOM 3069 O O . HIS A 1 7 ? 6.303 -17.225 -75.650 1.00 0.00 7 HIS A O 3
ATOM 3084 N N . SER A 1 8 ? 6.094 -18.474 -77.549 1.00 0.00 8 SER A N 3
ATOM 3085 C CA . SER A 1 8 ? 5.406 -17.469 -78.378 1.00 0.00 8 SER A CA 3
ATOM 3086 C C . SER A 1 8 ? 4.028 -17.068 -77.800 1.00 0.00 8 SER A C 3
ATOM 3087 O O . SER A 1 8 ? 3.548 -15.958 -78.051 1.00 0.00 8 SER A O 3
ATOM 3095 N N . SER A 1 9 ? 3.404 -17.979 -77.025 1.00 0.00 9 SER A N 3
ATOM 3096 C CA . SER A 1 9 ? 2.120 -17.714 -76.347 1.00 0.00 9 SER A CA 3
ATOM 3097 C C . SER A 1 9 ? 2.310 -16.718 -75.180 1.00 0.00 9 SER A C 3
ATOM 3098 O O . SER A 1 9 ? 1.397 -15.966 -74.831 1.00 0.00 9 SER A O 3
ATOM 3106 N N . GLY A 1 10 ? 3.528 -16.705 -74.607 1.00 0.00 10 GLY A N 3
ATOM 3107 C CA . GLY A 1 10 ? 3.883 -15.796 -73.511 1.00 0.00 10 GLY A CA 3
ATOM 3108 C C . GLY A 1 10 ? 4.518 -14.492 -74.002 1.00 0.00 10 GLY A C 3
ATOM 3109 O O . GLY A 1 10 ? 5.294 -13.869 -73.272 1.00 0.00 10 GLY A O 3
ATOM 3113 N N . ARG A 1 11 ? 4.184 -14.082 -75.247 1.00 0.00 11 ARG A N 3
ATOM 3114 C CA . ARG A 1 11 ? 4.677 -12.826 -75.849 1.00 0.00 11 ARG A CA 3
ATOM 3115 C C . ARG A 1 11 ? 4.019 -11.606 -75.174 1.00 0.00 11 ARG A C 3
ATOM 3116 O O . ARG A 1 11 ? 4.681 -10.580 -74.946 1.00 0.00 11 ARG A O 3
ATOM 3137 N N . GLU A 1 12 ? 2.720 -11.738 -74.840 1.00 0.00 12 GLU A N 3
ATOM 3138 C CA . GLU A 1 12 ? 1.939 -10.660 -74.214 1.00 0.00 12 GLU A CA 3
ATOM 3139 C C . GLU A 1 12 ? 2.418 -10.457 -72.759 1.00 0.00 12 GLU A C 3
ATOM 3140 O O . GLU A 1 12 ? 2.002 -11.173 -71.849 1.00 0.00 12 GLU A O 3
ATOM 3152 N N . ASN A 1 13 ? 3.372 -9.524 -72.578 1.00 0.00 13 ASN A N 3
ATOM 3153 C CA . ASN A 1 13 ? 3.942 -9.179 -71.264 1.00 0.00 13 ASN A CA 3
ATOM 3154 C C . ASN A 1 13 ? 3.475 -7.771 -70.877 1.00 0.00 13 ASN A C 3
ATOM 3155 O O . ASN A 1 13 ? 4.091 -6.766 -71.260 1.00 0.00 13 ASN A O 3
ATOM 3166 N N . LEU A 1 14 ? 2.327 -7.727 -70.191 1.00 0.00 14 LEU A N 3
ATOM 3167 C CA . LEU A 1 14 ? 1.674 -6.489 -69.730 1.00 0.00 14 LEU A CA 3
ATOM 3168 C C . LEU A 1 14 ? 0.651 -6.850 -68.639 1.00 0.00 14 LEU A C 3
ATOM 3169 O O . LEU A 1 14 ? 0.612 -6.243 -67.568 1.00 0.00 14 LEU A O 3
ATOM 3185 N N . TYR A 1 15 ? -0.164 -7.870 -68.940 1.00 0.00 15 TYR A N 3
ATOM 3186 C CA . TYR A 1 15 ? -1.090 -8.506 -67.997 1.00 0.00 15 TYR A CA 3
ATOM 3187 C C . TYR A 1 15 ? -1.134 -10.008 -68.312 1.00 0.00 15 TYR A C 3
ATOM 3188 O O . TYR A 1 15 ? -0.594 -10.818 -67.549 1.00 0.00 15 TYR A O 3
ATOM 3206 N N . PHE A 1 16 ? -1.769 -10.355 -69.464 1.00 0.00 16 PHE A N 3
ATOM 3207 C CA . PHE A 1 16 ? -1.943 -11.747 -69.939 1.00 0.00 16 PHE A CA 3
ATOM 3208 C C . PHE A 1 16 ? -2.682 -12.611 -68.877 1.00 0.00 16 PHE A C 3
ATOM 3209 O O . PHE A 1 16 ? -2.530 -13.835 -68.798 1.00 0.00 16 PHE A O 3
ATOM 3226 N N . GLN A 1 17 ? -3.550 -11.937 -68.101 1.00 0.00 17 GLN A N 3
ATOM 3227 C CA . GLN A 1 17 ? -4.266 -12.530 -66.954 1.00 0.00 17 GLN A CA 3
ATOM 3228 C C . GLN A 1 17 ? -5.566 -13.206 -67.414 1.00 0.00 17 GLN A C 3
ATOM 3229 O O . GLN A 1 17 ? -5.933 -13.156 -68.592 1.00 0.00 17 GLN A O 3
ATOM 3243 N N . GLY A 1 18 ? -6.247 -13.841 -66.464 1.00 0.00 18 GLY A N 3
ATOM 3244 C CA . GLY A 1 18 ? -7.590 -14.382 -66.675 1.00 0.00 18 GLY A CA 3
ATOM 3245 C C . GLY A 1 18 ? -8.631 -13.566 -65.923 1.00 0.00 18 GLY A C 3
ATOM 3246 O O . GLY A 1 18 ? -8.275 -12.827 -64.993 1.00 0.00 18 GLY A O 3
ATOM 3250 N N . HIS A 1 19 ? -9.913 -13.676 -66.323 1.00 0.00 19 HIS A N 3
ATOM 3251 C CA . HIS A 1 19 ? -11.023 -12.962 -65.644 1.00 0.00 19 HIS A CA 3
ATOM 3252 C C . HIS A 1 19 ? -11.255 -13.578 -64.243 1.00 0.00 19 HIS A C 3
ATOM 3253 O O . HIS A 1 19 ? -11.483 -14.793 -64.127 1.00 0.00 19 HIS A O 3
ATOM 3268 N N . MET A 1 20 ? -11.146 -12.728 -63.198 1.00 0.00 20 MET A N 3
ATOM 3269 C CA . MET A 1 20 ? -11.320 -13.112 -61.776 1.00 0.00 20 MET A CA 3
ATOM 3270 C C . MET A 1 20 ? -10.245 -14.145 -61.338 1.00 0.00 20 MET A C 3
ATOM 3271 O O . MET A 1 20 ? -10.400 -15.351 -61.563 1.00 0.00 20 MET A O 3
ATOM 3285 N N . ALA A 1 21 ? -9.144 -13.640 -60.734 1.00 0.00 21 ALA A N 3
ATOM 3286 C CA . ALA A 1 21 ? -7.972 -14.457 -60.340 1.00 0.00 21 ALA A CA 3
ATOM 3287 C C . ALA A 1 21 ? -8.348 -15.509 -59.269 1.00 0.00 21 ALA A C 3
ATOM 3288 O O . ALA A 1 21 ? -8.600 -15.172 -58.105 1.00 0.00 21 ALA A O 3
ATOM 3295 N N . SER A 1 22 ? -8.428 -16.778 -59.704 1.00 0.00 22 SER A N 3
ATOM 3296 C CA . SER A 1 22 ? -8.751 -17.926 -58.846 1.00 0.00 22 SER A CA 3
ATOM 3297 C C . SER A 1 22 ? -8.178 -19.207 -59.485 1.00 0.00 22 SER A C 3
ATOM 3298 O O . SER A 1 22 ? -8.168 -19.346 -60.717 1.00 0.00 22 SER A O 3
ATOM 3306 N N . GLY A 1 23 ? -7.684 -20.126 -58.637 1.00 0.00 23 GLY A N 3
ATOM 3307 C CA . GLY A 1 23 ? -7.095 -21.398 -59.086 1.00 0.00 23 GLY A CA 3
ATOM 3308 C C . GLY A 1 23 ? -5.739 -21.686 -58.455 1.00 0.00 23 GLY A C 3
ATOM 3309 O O . GLY A 1 23 ? -5.180 -22.761 -58.687 1.00 0.00 23 GLY A O 3
ATOM 3313 N N . SER A 1 24 ? -5.216 -20.707 -57.679 1.00 0.00 24 SER A N 3
ATOM 3314 C CA . SER A 1 24 ? -3.915 -20.773 -56.977 1.00 0.00 24 SER A CA 3
ATOM 3315 C C . SER A 1 24 ? -2.739 -20.750 -57.991 1.00 0.00 24 SER A C 3
ATOM 3316 O O . SER A 1 24 ? -2.506 -21.732 -58.705 1.00 0.00 24 SER A O 3
ATOM 3324 N N . GLU A 1 25 ? -2.025 -19.606 -58.037 1.00 0.00 25 GLU A N 3
ATOM 3325 C CA . GLU A 1 25 ? -0.964 -19.329 -59.027 1.00 0.00 25 GLU A CA 3
ATOM 3326 C C . GLU A 1 25 ? 0.261 -20.254 -58.831 1.00 0.00 25 GLU A C 3
ATOM 3327 O O . GLU A 1 25 ? 0.890 -20.224 -57.765 1.00 0.00 25 GLU A O 3
ATOM 3339 N N . GLU A 1 26 ? 0.562 -21.075 -59.863 1.00 0.00 26 GLU A N 3
ATOM 3340 C CA . GLU A 1 26 ? 1.762 -21.955 -59.915 1.00 0.00 26 GLU A CA 3
ATOM 3341 C C . GLU A 1 26 ? 1.850 -22.908 -58.701 1.00 0.00 26 GLU A C 3
ATOM 3342 O O . GLU A 1 26 ? 2.956 -23.237 -58.253 1.00 0.00 26 GLU A O 3
ATOM 3354 N N . GLU A 1 27 ? 0.681 -23.367 -58.193 1.00 0.00 27 GLU A N 3
ATOM 3355 C CA . GLU A 1 27 ? 0.626 -24.233 -57.001 1.00 0.00 27 GLU A CA 3
ATOM 3356 C C . GLU A 1 27 ? 1.255 -25.605 -57.307 1.00 0.00 27 GLU A C 3
ATOM 3357 O O . GLU A 1 27 ? 0.640 -26.457 -57.964 1.00 0.00 27 GLU A O 3
ATOM 3369 N N . VAL A 1 28 ? 2.513 -25.764 -56.880 1.00 0.00 28 VAL A N 3
ATOM 3370 C CA . VAL A 1 28 ? 3.278 -27.015 -57.005 1.00 0.00 28 VAL A CA 3
ATOM 3371 C C . VAL A 1 28 ? 3.444 -27.658 -55.620 1.00 0.00 28 VAL A C 3
ATOM 3372 O O . VAL A 1 28 ? 3.161 -27.026 -54.590 1.00 0.00 28 VAL A O 3
ATOM 3385 N N . VAL A 1 29 ? 3.892 -28.916 -55.610 1.00 0.00 29 VAL A N 3
ATOM 3386 C CA . VAL A 1 29 ? 4.155 -29.673 -54.373 1.00 0.00 29 VAL A CA 3
ATOM 3387 C C . VAL A 1 29 ? 5.662 -29.640 -54.038 1.00 0.00 29 VAL A C 3
ATOM 3388 O O . VAL A 1 29 ? 6.510 -29.827 -54.920 1.00 0.00 29 VAL A O 3
ATOM 3401 N N . SER A 1 30 ? 5.969 -29.346 -52.766 1.00 0.00 30 SER A N 3
ATOM 3402 C CA . SER A 1 30 ? 7.333 -29.377 -52.217 1.00 0.00 30 SER A CA 3
ATOM 3403 C C . SER A 1 30 ? 7.252 -29.815 -50.748 1.00 0.00 30 SER A C 3
ATOM 3404 O O . SER A 1 30 ? 6.682 -29.104 -49.909 1.00 0.00 30 SER A O 3
ATOM 3412 N N . VAL A 1 31 ? 7.797 -31.002 -50.455 1.00 0.00 31 VAL A N 3
ATOM 3413 C CA . VAL A 1 31 ? 7.780 -31.599 -49.111 1.00 0.00 31 VAL A CA 3
ATOM 3414 C C . VAL A 1 31 ? 9.155 -31.391 -48.466 1.00 0.00 31 VAL A C 3
ATOM 3415 O O . VAL A 1 31 ? 10.185 -31.639 -49.103 1.00 0.00 31 VAL A O 3
ATOM 3428 N N . GLU A 1 32 ? 9.164 -30.902 -47.219 1.00 0.00 32 GLU A N 3
ATOM 3429 C CA . GLU A 1 32 ? 10.398 -30.678 -46.458 1.00 0.00 32 GLU A CA 3
ATOM 3430 C C . GLU A 1 32 ? 10.817 -31.995 -45.787 1.00 0.00 32 GLU A C 3
ATOM 3431 O O . GLU A 1 32 ? 10.119 -32.512 -44.909 1.00 0.00 32 GLU A O 3
ATOM 3443 N N . LEU A 1 33 ? 11.932 -32.555 -46.259 1.00 0.00 33 LEU A N 3
ATOM 3444 C CA . LEU A 1 33 ? 12.482 -33.849 -45.803 1.00 0.00 33 LEU A CA 3
ATOM 3445 C C . LEU A 1 33 ? 13.500 -33.616 -44.645 1.00 0.00 33 LEU A C 3
ATOM 3446 O O . LEU A 1 33 ? 13.917 -32.472 -44.431 1.00 0.00 33 LEU A O 3
ATOM 3462 N N . PRO A 1 34 ? 13.905 -34.692 -43.858 1.00 0.00 34 PRO A N 3
ATOM 3463 C CA . PRO A 1 34 ? 14.839 -34.546 -42.702 1.00 0.00 34 PRO A CA 3
ATOM 3464 C C . PRO A 1 34 ? 16.217 -33.971 -43.097 1.00 0.00 34 PRO A C 3
ATOM 3465 O O . PRO A 1 34 ? 16.762 -34.290 -44.164 1.00 0.00 34 PRO A O 3
ATOM 3476 N N . ALA A 1 35 ? 16.777 -33.148 -42.194 1.00 0.00 35 ALA A N 3
ATOM 3477 C CA . ALA A 1 35 ? 17.970 -32.324 -42.459 1.00 0.00 35 ALA A CA 3
ATOM 3478 C C . ALA A 1 35 ? 18.940 -32.325 -41.259 1.00 0.00 35 ALA A C 3
ATOM 3479 O O . ALA A 1 35 ? 18.559 -32.744 -40.160 1.00 0.00 35 ALA A O 3
ATOM 3486 N N . PRO A 1 36 ? 20.226 -31.865 -41.462 1.00 0.00 36 PRO A N 3
ATOM 3487 C CA . PRO A 1 36 ? 21.115 -31.468 -40.344 1.00 0.00 36 PRO A CA 3
ATOM 3488 C C . PRO A 1 36 ? 20.550 -30.223 -39.605 1.00 0.00 36 PRO A C 3
ATOM 3489 O O . PRO A 1 36 ? 19.799 -29.437 -40.197 1.00 0.00 36 PRO A O 3
ATOM 3500 N N . SER A 1 37 ? 20.944 -30.077 -38.329 1.00 0.00 37 SER A N 3
ATOM 3501 C CA . SER A 1 37 ? 20.393 -29.074 -37.387 1.00 0.00 37 SER A CA 3
ATOM 3502 C C . SER A 1 37 ? 20.539 -27.621 -37.901 1.00 0.00 37 SER A C 3
ATOM 3503 O O . SER A 1 37 ? 19.630 -26.796 -37.730 1.00 0.00 37 SER A O 3
ATOM 3511 N N . SER A 1 38 ? 21.678 -27.332 -38.543 1.00 0.00 38 SER A N 3
ATOM 3512 C CA . SER A 1 38 ? 22.004 -25.982 -39.053 1.00 0.00 38 SER A CA 3
ATOM 3513 C C . SER A 1 38 ? 21.258 -25.668 -40.366 1.00 0.00 38 SER A C 3
ATOM 3514 O O . SER A 1 38 ? 20.775 -24.545 -40.572 1.00 0.00 38 SER A O 3
ATOM 3522 N N . TRP A 1 39 ? 21.167 -26.676 -41.250 1.00 0.00 39 TRP A N 3
ATOM 3523 C CA . TRP A 1 39 ? 20.516 -26.542 -42.570 1.00 0.00 39 TRP A CA 3
ATOM 3524 C C . TRP A 1 39 ? 19.037 -26.962 -42.510 1.00 0.00 39 TRP A C 3
ATOM 3525 O O . TRP A 1 39 ? 18.486 -27.246 -41.439 1.00 0.00 39 TRP A O 3
ATOM 3546 N N . LYS A 1 40 ? 18.414 -26.974 -43.692 1.00 0.00 40 LYS A N 3
ATOM 3547 C CA . LYS A 1 40 ? 17.056 -27.466 -43.909 1.00 0.00 40 LYS A CA 3
ATOM 3548 C C . LYS A 1 40 ? 17.033 -28.156 -45.281 1.00 0.00 40 LYS A C 3
ATOM 3549 O O . LYS A 1 40 ? 17.737 -27.744 -46.202 1.00 0.00 40 LYS A O 3
ATOM 3568 N N . LYS A 1 41 ? 16.246 -29.228 -45.394 1.00 0.00 41 LYS A N 3
ATOM 3569 C CA . LYS A 1 41 ? 16.184 -30.083 -46.591 1.00 0.00 41 LYS A CA 3
ATOM 3570 C C . LYS A 1 41 ? 14.759 -30.076 -47.136 1.00 0.00 41 LYS A C 3
ATOM 3571 O O . LYS A 1 41 ? 13.797 -30.336 -46.414 1.00 0.00 41 LYS A O 3
ATOM 3590 N N . LEU A 1 42 ? 14.660 -29.739 -48.417 1.00 0.00 42 LEU A N 3
ATOM 3591 C CA . LEU A 1 42 ? 13.420 -29.725 -49.189 1.00 0.00 42 LEU A CA 3
ATOM 3592 C C . LEU A 1 42 ? 13.605 -30.605 -50.433 1.00 0.00 42 LEU A C 3
ATOM 3593 O O . LEU A 1 42 ? 14.707 -30.724 -50.981 1.00 0.00 42 LEU A O 3
ATOM 3609 N N . PHE A 1 43 ? 12.496 -31.199 -50.864 1.00 0.00 43 PHE A N 3
ATOM 3610 C CA . PHE A 1 43 ? 12.399 -32.012 -52.070 1.00 0.00 43 PHE A CA 3
ATOM 3611 C C . PHE A 1 43 ? 11.127 -31.605 -52.823 1.00 0.00 43 PHE A C 3
ATOM 3612 O O . PHE A 1 43 ? 10.084 -31.411 -52.202 1.00 0.00 43 PHE A O 3
ATOM 3629 N N . TYR A 1 44 ? 11.232 -31.444 -54.151 1.00 0.00 44 TYR A N 3
ATOM 3630 C CA . TYR A 1 44 ? 10.056 -31.261 -55.031 1.00 0.00 44 TYR A CA 3
ATOM 3631 C C . TYR A 1 44 ? 9.655 -32.630 -55.635 1.00 0.00 44 TYR A C 3
ATOM 3632 O O . TYR A 1 44 ? 10.352 -33.128 -56.530 1.00 0.00 44 TYR A O 3
ATOM 3650 N N . PRO A 1 45 ? 8.560 -33.282 -55.133 1.00 0.00 45 PRO A N 3
ATOM 3651 C CA . PRO A 1 45 ? 7.982 -34.481 -55.773 1.00 0.00 45 PRO A CA 3
ATOM 3652 C C . PRO A 1 45 ? 7.023 -34.100 -56.919 1.00 0.00 45 PRO A C 3
ATOM 3653 O O . PRO A 1 45 ? 7.072 -32.981 -57.453 1.00 0.00 45 PRO A O 3
ATOM 3664 N N . ASN A 1 46 ? 6.181 -35.056 -57.307 1.00 0.00 46 ASN A N 3
ATOM 3665 C CA . ASN A 1 46 ? 5.054 -34.825 -58.225 1.00 0.00 46 ASN A CA 3
ATOM 3666 C C . ASN A 1 46 ? 3.743 -35.081 -57.472 1.00 0.00 46 ASN A C 3
ATOM 3667 O O . ASN A 1 46 ? 3.754 -35.563 -56.330 1.00 0.00 46 ASN A O 3
ATOM 3678 N N . LYS A 1 47 ? 2.623 -34.766 -58.122 1.00 0.00 47 LYS A N 3
ATOM 3679 C CA . LYS A 1 47 ? 1.281 -35.028 -57.584 1.00 0.00 47 LYS A CA 3
ATOM 3680 C C . LYS A 1 47 ? 0.623 -36.128 -58.436 1.00 0.00 47 LYS A C 3
ATOM 3681 O O . LYS A 1 47 ? 0.290 -37.205 -57.931 1.00 0.00 47 LYS A O 3
ATOM 3700 N N . VAL A 1 48 ? 0.453 -35.837 -59.743 1.00 0.00 48 VAL A N 3
ATOM 3701 C CA . VAL A 1 48 ? -0.004 -36.810 -60.754 1.00 0.00 48 VAL A CA 3
ATOM 3702 C C . VAL A 1 48 ? 0.950 -36.728 -61.958 1.00 0.00 48 VAL A C 3
ATOM 3703 O O . VAL A 1 48 ? 1.663 -37.688 -62.275 1.00 0.00 48 VAL A O 3
ATOM 3716 N N . GLY A 1 49 ? 0.957 -35.549 -62.606 1.00 0.00 49 GLY A N 3
ATOM 3717 C CA . GLY A 1 49 ? 1.808 -35.286 -63.768 1.00 0.00 49 GLY A CA 3
ATOM 3718 C C . GLY A 1 49 ? 3.110 -34.587 -63.396 1.00 0.00 49 GLY A C 3
ATOM 3719 O O . GLY A 1 49 ? 3.247 -34.083 -62.268 1.00 0.00 49 GLY A O 3
ATOM 3723 N N . SER A 1 50 ? 4.049 -34.565 -64.370 1.00 0.00 50 SER A N 3
ATOM 3724 C CA . SER A 1 50 ? 5.376 -33.930 -64.250 1.00 0.00 50 SER A CA 3
ATOM 3725 C C . SER A 1 50 ? 6.185 -34.522 -63.077 1.00 0.00 50 SER A C 3
ATOM 3726 O O . SER A 1 50 ? 6.370 -33.875 -62.033 1.00 0.00 50 SER A O 3
ATOM 3734 N N . VAL A 1 51 ? 6.612 -35.791 -63.245 1.00 0.00 51 VAL A N 3
ATOM 3735 C CA . VAL A 1 51 ? 7.475 -36.473 -62.265 1.00 0.00 51 VAL A CA 3
ATOM 3736 C C . VAL A 1 51 ? 8.896 -35.895 -62.334 1.00 0.00 51 VAL A C 3
ATOM 3737 O O . VAL A 1 51 ? 9.371 -35.541 -63.423 1.00 0.00 51 VAL A O 3
ATOM 3750 N N . LYS A 1 52 ? 9.547 -35.779 -61.156 1.00 0.00 52 LYS A N 3
ATOM 3751 C CA . LYS A 1 52 ? 10.824 -35.051 -60.988 1.00 0.00 52 LYS A CA 3
ATOM 3752 C C . LYS A 1 52 ? 10.638 -33.585 -61.435 1.00 0.00 52 LYS A C 3
ATOM 3753 O O . LYS A 1 52 ? 11.339 -33.092 -62.329 1.00 0.00 52 LYS A O 3
ATOM 3772 N N . LYS A 1 53 ? 9.626 -32.930 -60.822 1.00 0.00 53 LYS A N 3
ATOM 3773 C CA . LYS A 1 53 ? 9.169 -31.567 -61.182 1.00 0.00 53 LYS A CA 3
ATOM 3774 C C . LYS A 1 53 ? 10.361 -30.580 -61.105 1.00 0.00 53 LYS A C 3
ATOM 3775 O O . LYS A 1 53 ? 10.710 -29.909 -62.086 1.00 0.00 53 LYS A O 3
ATOM 3794 N N . THR A 1 54 ? 10.942 -30.503 -59.912 1.00 0.00 54 THR A N 3
ATOM 3795 C CA . THR A 1 54 ? 12.213 -29.814 -59.645 1.00 0.00 54 THR A CA 3
ATOM 3796 C C . THR A 1 54 ? 13.081 -30.742 -58.760 1.00 0.00 54 THR A C 3
ATOM 3797 O O . THR A 1 54 ? 12.550 -31.636 -58.089 1.00 0.00 54 THR A O 3
ATOM 3808 N N . GLU A 1 55 ? 14.405 -30.546 -58.782 1.00 0.00 55 GLU A N 3
ATOM 3809 C CA . GLU A 1 55 ? 15.357 -31.332 -57.976 1.00 0.00 55 GLU A CA 3
ATOM 3810 C C . GLU A 1 55 ? 15.332 -30.899 -56.481 1.00 0.00 55 GLU A C 3
ATOM 3811 O O . GLU A 1 55 ? 14.447 -30.143 -56.041 1.00 0.00 55 GLU A O 3
ATOM 3823 N N . VAL A 1 56 ? 16.313 -31.400 -55.712 1.00 0.00 56 VAL A N 3
ATOM 3824 C CA . VAL A 1 56 ? 16.422 -31.178 -54.264 1.00 0.00 56 VAL A CA 3
ATOM 3825 C C . VAL A 1 56 ? 17.074 -29.810 -53.977 1.00 0.00 56 VAL A C 3
ATOM 3826 O O . VAL A 1 56 ? 18.078 -29.445 -54.599 1.00 0.00 56 VAL A O 3
ATOM 3839 N N . VAL A 1 57 ? 16.478 -29.064 -53.027 1.00 0.00 57 VAL A N 3
ATOM 3840 C CA . VAL A 1 57 ? 16.975 -27.754 -52.577 1.00 0.00 57 VAL A CA 3
ATOM 3841 C C . VAL A 1 57 ? 17.277 -27.826 -51.069 1.00 0.00 57 VAL A C 3
ATOM 3842 O O . VAL A 1 57 ? 16.403 -28.181 -50.275 1.00 0.00 57 VAL A O 3
ATOM 3855 N N . PHE A 1 58 ? 18.527 -27.524 -50.695 1.00 0.00 58 PHE A N 3
ATOM 3856 C CA . PHE A 1 58 ? 18.945 -27.382 -49.292 1.00 0.00 58 PHE A CA 3
ATOM 3857 C C . PHE A 1 58 ? 18.954 -25.902 -48.899 1.00 0.00 58 PHE A C 3
ATOM 3858 O O . PHE A 1 58 ? 19.676 -25.109 -49.499 1.00 0.00 58 PHE A O 3
ATOM 3875 N N . VAL A 1 59 ? 18.168 -25.544 -47.877 1.00 0.00 59 VAL A N 3
ATOM 3876 C CA . VAL A 1 59 ? 18.198 -24.205 -47.283 1.00 0.00 59 VAL A CA 3
ATOM 3877 C C . VAL A 1 59 ? 19.401 -24.113 -46.333 1.00 0.00 59 VAL A C 3
ATOM 3878 O O . VAL A 1 59 ? 19.604 -24.981 -45.478 1.00 0.00 59 VAL A O 3
ATOM 3891 N N . ALA A 1 60 ? 20.183 -23.045 -46.517 1.00 0.00 60 ALA A N 3
ATOM 3892 C CA . ALA A 1 60 ? 21.433 -22.806 -45.782 1.00 0.00 60 ALA A CA 3
ATOM 3893 C C . ALA A 1 60 ? 21.153 -22.127 -44.426 1.00 0.00 60 ALA A C 3
ATOM 3894 O O . ALA A 1 60 ? 20.105 -21.482 -44.276 1.00 0.00 60 ALA A O 3
ATOM 3901 N N . PRO A 1 61 ? 22.097 -22.230 -43.433 1.00 0.00 61 PRO A N 3
ATOM 3902 C CA . PRO A 1 61 ? 21.967 -21.546 -42.115 1.00 0.00 61 PRO A CA 3
ATOM 3903 C C . PRO A 1 61 ? 21.963 -19.998 -42.230 1.00 0.00 61 PRO A C 3
ATOM 3904 O O . PRO A 1 61 ? 21.430 -19.305 -41.357 1.00 0.00 61 PRO A O 3
ATOM 3915 N N . THR A 1 62 ? 22.584 -19.474 -43.304 1.00 0.00 62 THR A N 3
ATOM 3916 C CA . THR A 1 62 ? 22.632 -18.022 -43.593 1.00 0.00 62 THR A CA 3
ATOM 3917 C C . THR A 1 62 ? 21.538 -17.616 -44.614 1.00 0.00 62 THR A C 3
ATOM 3918 O O . THR A 1 62 ? 21.386 -16.426 -44.931 1.00 0.00 62 THR A O 3
ATOM 3929 N N . GLY A 1 63 ? 20.783 -18.614 -45.132 1.00 0.00 63 GLY A N 3
ATOM 3930 C CA . GLY A 1 63 ? 19.701 -18.370 -46.100 1.00 0.00 63 GLY A CA 3
ATOM 3931 C C . GLY A 1 63 ? 20.146 -18.502 -47.557 1.00 0.00 63 GLY A C 3
ATOM 3932 O O . GLY A 1 63 ? 19.297 -18.560 -48.454 1.00 0.00 63 GLY A O 3
ATOM 3936 N N . GLU A 1 64 ? 21.480 -18.551 -47.788 1.00 0.00 64 GLU A N 3
ATOM 3937 C CA . GLU A 1 64 ? 22.082 -18.702 -49.137 1.00 0.00 64 GLU A CA 3
ATOM 3938 C C . GLU A 1 64 ? 21.899 -20.153 -49.631 1.00 0.00 64 GLU A C 3
ATOM 3939 O O . GLU A 1 64 ? 22.812 -20.989 -49.553 1.00 0.00 64 GLU A O 3
ATOM 3951 N N . GLU A 1 65 ? 20.668 -20.442 -50.087 1.00 0.00 65 GLU A N 3
ATOM 3952 C CA . GLU A 1 65 ? 20.210 -21.805 -50.406 1.00 0.00 65 GLU A CA 3
ATOM 3953 C C . GLU A 1 65 ? 20.942 -22.395 -51.625 1.00 0.00 65 GLU A C 3
ATOM 3954 O O . GLU A 1 65 ? 21.487 -21.671 -52.470 1.00 0.00 65 GLU A O 3
ATOM 3966 N N . ILE A 1 66 ? 20.920 -23.728 -51.691 1.00 0.00 66 ILE A N 3
ATOM 3967 C CA . ILE A 1 66 ? 21.670 -24.535 -52.649 1.00 0.00 66 ILE A CA 3
ATOM 3968 C C . ILE A 1 66 ? 20.680 -25.384 -53.469 1.00 0.00 66 ILE A C 3
ATOM 3969 O O . ILE A 1 66 ? 19.803 -26.030 -52.894 1.00 0.00 66 ILE A O 3
ATOM 3985 N N . SER A 1 67 ? 20.832 -25.365 -54.802 1.00 0.00 67 SER A N 3
ATOM 3986 C CA . SER A 1 67 ? 19.982 -26.134 -55.745 1.00 0.00 67 SER A CA 3
ATOM 3987 C C . SER A 1 67 ? 20.721 -27.354 -56.331 1.00 0.00 67 SER A C 3
ATOM 3988 O O . SER A 1 67 ? 20.079 -28.279 -56.849 1.00 0.00 67 SER A O 3
ATOM 3996 N N . ASN A 1 68 ? 22.065 -27.363 -56.239 1.00 0.00 68 ASN A N 3
ATOM 3997 C CA . ASN A 1 68 ? 22.902 -28.401 -56.888 1.00 0.00 68 ASN A CA 3
ATOM 3998 C C . ASN A 1 68 ? 24.114 -28.763 -56.017 1.00 0.00 68 ASN A C 3
ATOM 3999 O O . ASN A 1 68 ? 24.571 -27.947 -55.216 1.00 0.00 68 ASN A O 3
ATOM 4010 N N . ARG A 1 69 ? 24.661 -29.973 -56.243 1.00 0.00 69 ARG A N 3
ATOM 4011 C CA . ARG A 1 69 ? 25.714 -30.576 -55.393 1.00 0.00 69 ARG A CA 3
ATOM 4012 C C . ARG A 1 69 ? 27.024 -29.754 -55.408 1.00 0.00 69 ARG A C 3
ATOM 4013 O O . ARG A 1 69 ? 27.761 -29.738 -54.421 1.00 0.00 69 ARG A O 3
ATOM 4034 N N . LYS A 1 70 ? 27.287 -29.082 -56.547 1.00 0.00 70 LYS A N 3
ATOM 4035 C CA . LYS A 1 70 ? 28.496 -28.247 -56.752 1.00 0.00 70 LYS A CA 3
ATOM 4036 C C . LYS A 1 70 ? 28.518 -27.126 -55.700 1.00 0.00 70 LYS A C 3
ATOM 4037 O O . LYS A 1 70 ? 29.482 -26.992 -54.936 1.00 0.00 70 LYS A O 3
ATOM 4056 N N . GLN A 1 71 ? 27.409 -26.360 -55.660 1.00 0.00 71 GLN A N 3
ATOM 4057 C CA . GLN A 1 71 ? 27.244 -25.204 -54.759 1.00 0.00 71 GLN A CA 3
ATOM 4058 C C . GLN A 1 71 ? 27.251 -25.630 -53.289 1.00 0.00 71 GLN A C 3
ATOM 4059 O O . GLN A 1 71 ? 27.619 -24.837 -52.428 1.00 0.00 71 GLN A O 3
ATOM 4073 N N . LEU A 1 72 ? 26.871 -26.894 -53.029 1.00 0.00 72 LEU A N 3
ATOM 4074 C CA . LEU A 1 72 ? 26.888 -27.488 -51.677 1.00 0.00 72 LEU A CA 3
ATOM 4075 C C . LEU A 1 72 ? 28.355 -27.609 -51.194 1.00 0.00 72 LEU A C 3
ATOM 4076 O O . LEU A 1 72 ? 28.721 -27.055 -50.162 1.00 0.00 72 LEU A O 3
ATOM 4092 N N . GLU A 1 73 ? 29.176 -28.318 -51.997 1.00 0.00 73 GLU A N 3
ATOM 4093 C CA . GLU A 1 73 ? 30.600 -28.612 -51.692 1.00 0.00 73 GLU A CA 3
ATOM 4094 C C . GLU A 1 73 ? 31.421 -27.321 -51.503 1.00 0.00 73 GLU A C 3
ATOM 4095 O O . GLU A 1 73 ? 32.140 -27.160 -50.501 1.00 0.00 73 GLU A O 3
ATOM 4107 N N . GLN A 1 74 ? 31.268 -26.389 -52.468 1.00 0.00 74 GLN A N 3
ATOM 4108 C CA . GLN A 1 74 ? 32.017 -25.122 -52.477 1.00 0.00 74 GLN A CA 3
ATOM 4109 C C . GLN A 1 74 ? 31.543 -24.177 -51.357 1.00 0.00 74 GLN A C 3
ATOM 4110 O O . GLN A 1 74 ? 32.309 -23.317 -50.915 1.00 0.00 74 GLN A O 3
ATOM 4124 N N . TYR A 1 75 ? 30.280 -24.360 -50.897 1.00 0.00 75 TYR A N 3
ATOM 4125 C CA . TYR A 1 75 ? 29.735 -23.645 -49.723 1.00 0.00 75 TYR A CA 3
ATOM 4126 C C . TYR A 1 75 ? 30.453 -24.129 -48.451 1.00 0.00 75 TYR A C 3
ATOM 4127 O O . TYR A 1 75 ? 30.932 -23.314 -47.672 1.00 0.00 75 TYR A O 3
ATOM 4145 N N . LEU A 1 76 ? 30.539 -25.469 -48.272 1.00 0.00 76 LEU A N 3
ATOM 4146 C CA . LEU A 1 76 ? 31.068 -26.088 -47.030 1.00 0.00 76 LEU A CA 3
ATOM 4147 C C . LEU A 1 76 ? 32.521 -25.658 -46.758 1.00 0.00 76 LEU A C 3
ATOM 4148 O O . LEU A 1 76 ? 32.878 -25.370 -45.615 1.00 0.00 76 LEU A O 3
ATOM 4164 N N . LYS A 1 77 ? 33.344 -25.606 -47.822 1.00 0.00 77 LYS A N 3
ATOM 4165 C CA . LYS A 1 77 ? 34.765 -25.214 -47.698 1.00 0.00 77 LYS A CA 3
ATOM 4166 C C . LYS A 1 77 ? 34.918 -23.693 -47.448 1.00 0.00 77 LYS A C 3
ATOM 4167 O O . LYS A 1 77 ? 35.828 -23.269 -46.721 1.00 0.00 77 LYS A O 3
ATOM 4186 N N . SER A 1 78 ? 34.021 -22.881 -48.049 1.00 0.00 78 SER A N 3
ATOM 4187 C CA . SER A 1 78 ? 34.069 -21.399 -47.931 1.00 0.00 78 SER A CA 3
ATOM 4188 C C . SER A 1 78 ? 33.398 -20.912 -46.633 1.00 0.00 78 SER A C 3
ATOM 4189 O O . SER A 1 78 ? 33.621 -19.782 -46.191 1.00 0.00 78 SER A O 3
ATOM 4197 N N . HIS A 1 79 ? 32.585 -21.783 -46.027 1.00 0.00 79 HIS A N 3
ATOM 4198 C CA . HIS A 1 79 ? 31.813 -21.475 -44.803 1.00 0.00 79 HIS A CA 3
ATOM 4199 C C . HIS A 1 79 ? 32.178 -22.493 -43.702 1.00 0.00 79 HIS A C 3
ATOM 4200 O O . HIS A 1 79 ? 31.711 -23.637 -43.756 1.00 0.00 79 HIS A O 3
ATOM 4215 N N . PRO A 1 80 ? 33.031 -22.102 -42.693 1.00 0.00 80 PRO A N 3
ATOM 4216 C CA . PRO A 1 80 ? 33.483 -23.024 -41.610 1.00 0.00 80 PRO A CA 3
ATOM 4217 C C . PRO A 1 80 ? 32.342 -23.440 -40.654 1.00 0.00 80 PRO A C 3
ATOM 4218 O O . PRO A 1 80 ? 31.328 -22.736 -40.531 1.00 0.00 80 PRO A O 3
ATOM 4229 N N . GLY A 1 81 ? 32.513 -24.618 -40.019 1.00 0.00 81 GLY A N 3
ATOM 4230 C CA . GLY A 1 81 ? 31.578 -25.119 -38.999 1.00 0.00 81 GLY A CA 3
ATOM 4231 C C . GLY A 1 81 ? 30.363 -25.853 -39.566 1.00 0.00 81 GLY A C 3
ATOM 4232 O O . GLY A 1 81 ? 29.612 -26.472 -38.810 1.00 0.00 81 GLY A O 3
ATOM 4236 N N . ASN A 1 82 ? 30.173 -25.788 -40.895 1.00 0.00 82 ASN A N 3
ATOM 4237 C CA . ASN A 1 82 ? 29.019 -26.412 -41.587 1.00 0.00 82 ASN A CA 3
ATOM 4238 C C . ASN A 1 82 ? 29.184 -27.950 -41.675 1.00 0.00 82 ASN A C 3
ATOM 4239 O O . ASN A 1 82 ? 30.315 -28.447 -41.737 1.00 0.00 82 ASN A O 3
ATOM 4250 N N . PRO A 1 83 ? 28.050 -28.731 -41.643 1.00 0.00 83 PRO A N 3
ATOM 4251 C CA . PRO A 1 83 ? 28.083 -30.215 -41.672 1.00 0.00 83 PRO A CA 3
ATOM 4252 C C . PRO A 1 83 ? 28.553 -30.787 -43.030 1.00 0.00 83 PRO A C 3
ATOM 4253 O O . PRO A 1 83 ? 28.576 -30.079 -44.041 1.00 0.00 83 PRO A O 3
ATOM 4264 N N . ALA A 1 84 ? 28.920 -32.080 -43.007 1.00 0.00 84 ALA A N 3
ATOM 4265 C CA . ALA A 1 84 ? 29.485 -32.798 -44.166 1.00 0.00 84 ALA A CA 3
ATOM 4266 C C . ALA A 1 84 ? 28.416 -33.052 -45.238 1.00 0.00 84 ALA A C 3
ATOM 4267 O O . ALA A 1 84 ? 27.255 -33.198 -44.914 1.00 0.00 84 ALA A O 3
ATOM 4274 N N . ILE A 1 85 ? 28.821 -33.122 -46.516 1.00 0.00 85 ILE A N 3
ATOM 4275 C CA . ILE A 1 85 ? 27.881 -33.368 -47.634 1.00 0.00 85 ILE A CA 3
ATOM 4276 C C . ILE A 1 85 ? 27.402 -34.839 -47.638 1.00 0.00 85 ILE A C 3
ATOM 4277 O O . ILE A 1 85 ? 26.336 -35.160 -48.178 1.00 0.00 85 ILE A O 3
ATOM 4293 N N . ALA A 1 86 ? 28.179 -35.718 -46.984 1.00 0.00 86 ALA A N 3
ATOM 4294 C CA . ALA A 1 86 ? 27.889 -37.166 -46.901 1.00 0.00 86 ALA A CA 3
ATOM 4295 C C . ALA A 1 86 ? 26.574 -37.461 -46.139 1.00 0.00 86 ALA A C 3
ATOM 4296 O O . ALA A 1 86 ? 25.897 -38.451 -46.428 1.00 0.00 86 ALA A O 3
ATOM 4303 N N . GLU A 1 87 ? 26.224 -36.585 -45.172 1.00 0.00 87 GLU A N 3
ATOM 4304 C CA . GLU A 1 87 ? 24.978 -36.710 -44.373 1.00 0.00 87 GLU A CA 3
ATOM 4305 C C . GLU A 1 87 ? 23.791 -35.990 -45.065 1.00 0.00 87 GLU A C 3
ATOM 4306 O O . GLU A 1 87 ? 22.647 -36.093 -44.610 1.00 0.00 87 GLU A O 3
ATOM 4318 N N . PHE A 1 88 ? 24.080 -35.252 -46.156 1.00 0.00 88 PHE A N 3
ATOM 4319 C CA . PHE A 1 88 ? 23.059 -34.568 -46.975 1.00 0.00 88 PHE A CA 3
ATOM 4320 C C . PHE A 1 88 ? 22.442 -35.548 -47.991 1.00 0.00 88 PHE A C 3
ATOM 4321 O O . PHE A 1 88 ? 23.138 -36.067 -48.875 1.00 0.00 88 PHE A O 3
ATOM 4338 N N . ASP A 1 89 ? 21.131 -35.794 -47.839 1.00 0.00 89 ASP A N 3
ATOM 4339 C CA . ASP A 1 89 ? 20.340 -36.627 -48.761 1.00 0.00 89 ASP A CA 3
ATOM 4340 C C . ASP A 1 89 ? 20.044 -35.854 -50.056 1.00 0.00 89 ASP A C 3
ATOM 4341 O O . ASP A 1 89 ? 19.609 -34.712 -50.001 1.00 0.00 89 ASP A O 3
ATOM 4350 N N . TRP A 1 90 ? 20.341 -36.460 -51.207 1.00 0.00 90 TRP A N 3
ATOM 4351 C CA . TRP A 1 90 ? 19.856 -35.986 -52.524 1.00 0.00 90 TRP A CA 3
ATOM 4352 C C . TRP A 1 90 ? 18.983 -37.081 -53.199 1.00 0.00 90 TRP A C 3
ATOM 4353 O O . TRP A 1 90 ? 18.454 -36.865 -54.292 1.00 0.00 90 TRP A O 3
ATOM 4374 N N . THR A 1 91 ? 18.828 -38.254 -52.525 1.00 0.00 91 THR A N 3
ATOM 4375 C CA . THR A 1 91 ? 18.290 -39.495 -53.142 1.00 0.00 91 THR A CA 3
ATOM 4376 C C . THR A 1 91 ? 16.892 -39.918 -52.580 1.00 0.00 91 THR A C 3
ATOM 4377 O O . THR A 1 91 ? 16.427 -41.029 -52.878 1.00 0.00 91 THR A O 3
ATOM 4388 N N . THR A 1 92 ? 16.201 -39.024 -51.821 1.00 0.00 92 THR A N 3
ATOM 4389 C CA . THR A 1 92 ? 14.911 -39.360 -51.128 1.00 0.00 92 THR A CA 3
ATOM 4390 C C . THR A 1 92 ? 13.761 -39.722 -52.103 1.00 0.00 92 THR A C 3
ATOM 4391 O O . THR A 1 92 ? 12.729 -40.260 -51.677 1.00 0.00 92 THR A O 3
ATOM 4402 N N . SER A 1 93 ? 13.943 -39.412 -53.402 1.00 0.00 93 SER A N 3
ATOM 4403 C CA . SER A 1 93 ? 12.963 -39.726 -54.464 1.00 0.00 93 SER A CA 3
ATOM 4404 C C . SER A 1 93 ? 12.729 -41.246 -54.597 1.00 0.00 93 SER A C 3
ATOM 4405 O O . SER A 1 93 ? 11.653 -41.674 -55.038 1.00 0.00 93 SER A O 3
ATOM 4413 N N . GLY A 1 94 ? 13.739 -42.044 -54.210 1.00 0.00 94 GLY A N 3
ATOM 4414 C CA . GLY A 1 94 ? 13.649 -43.501 -54.232 1.00 0.00 94 GLY A CA 3
ATOM 4415 C C . GLY A 1 94 ? 14.532 -44.095 -55.309 1.00 0.00 94 GLY A C 3
ATOM 4416 O O . GLY A 1 94 ? 14.110 -44.227 -56.462 1.00 0.00 94 GLY A O 3
ATOM 4420 N N . THR A 1 95 ? 15.774 -44.424 -54.940 1.00 0.00 95 THR A N 3
ATOM 4421 C CA . THR A 1 95 ? 16.768 -45.028 -55.853 1.00 0.00 95 THR A CA 3
ATOM 4422 C C . THR A 1 95 ? 16.529 -46.567 -56.006 1.00 0.00 95 THR A C 3
ATOM 4423 O O . THR A 1 95 ? 16.638 -47.090 -57.134 1.00 0.00 95 THR A O 3
ATOM 4435 N N . MET A 1 1 ? 11.016 4.553 -44.997 1.00 0.00 1 MET A N 4
ATOM 4436 C CA . MET A 1 1 ? 10.772 4.098 -43.618 1.00 0.00 1 MET A CA 4
ATOM 4437 C C . MET A 1 1 ? 10.225 5.249 -42.761 1.00 0.00 1 MET A C 4
ATOM 4438 O O . MET A 1 1 ? 9.892 6.321 -43.281 1.00 0.00 1 MET A O 4
ATOM 4454 N N . HIS A 1 2 ? 10.142 5.024 -41.431 1.00 0.00 2 HIS A N 4
ATOM 4455 C CA . HIS A 1 2 ? 9.590 6.011 -40.467 1.00 0.00 2 HIS A CA 4
ATOM 4456 C C . HIS A 1 2 ? 10.576 7.169 -40.154 1.00 0.00 2 HIS A C 4
ATOM 4457 O O . HIS A 1 2 ? 10.426 7.864 -39.141 1.00 0.00 2 HIS A O 4
ATOM 4472 N N . HIS A 1 3 ? 11.592 7.342 -41.014 1.00 0.00 3 HIS A N 4
ATOM 4473 C CA . HIS A 1 3 ? 12.524 8.482 -40.988 1.00 0.00 3 HIS A CA 4
ATOM 4474 C C . HIS A 1 3 ? 12.773 8.932 -42.437 1.00 0.00 3 HIS A C 4
ATOM 4475 O O . HIS A 1 3 ? 12.740 8.107 -43.358 1.00 0.00 3 HIS A O 4
ATOM 4490 N N . HIS A 1 4 ? 12.984 10.242 -42.640 1.00 0.00 4 HIS A N 4
ATOM 4491 C CA . HIS A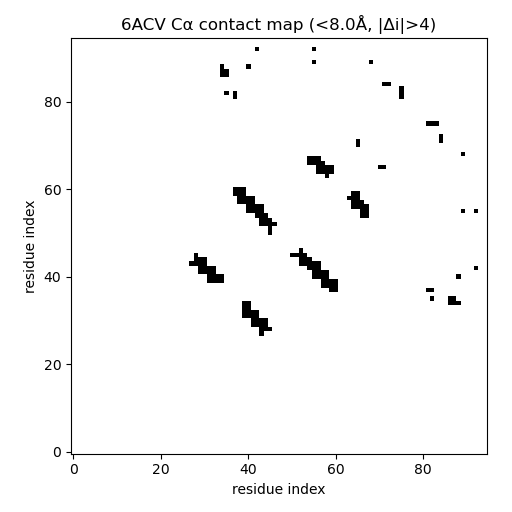 1 4 ? 13.300 10.813 -43.967 1.00 0.00 4 HIS A CA 4
ATOM 4492 C C . HIS A 1 4 ? 14.526 11.737 -43.857 1.00 0.00 4 HIS A C 4
ATOM 4493 O O . HIS A 1 4 ? 14.746 12.370 -42.816 1.00 0.00 4 HIS A O 4
ATOM 4508 N N . HIS A 1 5 ? 15.313 11.788 -44.935 1.00 0.00 5 HIS A N 4
ATOM 4509 C CA . HIS A 1 5 ? 16.588 12.534 -44.994 1.00 0.00 5 HIS A CA 4
ATOM 4510 C C . HIS A 1 5 ? 16.368 13.926 -45.633 1.00 0.00 5 HIS A C 4
ATOM 4511 O O . HIS A 1 5 ? 15.439 14.101 -46.433 1.00 0.00 5 HIS A O 4
ATOM 4526 N N . HIS A 1 6 ? 17.236 14.907 -45.278 1.00 0.00 6 HIS A N 4
ATOM 4527 C CA . HIS A 1 6 ? 17.209 16.275 -45.858 1.00 0.00 6 HIS A CA 4
ATOM 4528 C C . HIS A 1 6 ? 17.362 16.233 -47.389 1.00 0.00 6 HIS A C 4
ATOM 4529 O O . HIS A 1 6 ? 18.084 15.384 -47.930 1.00 0.00 6 HIS A O 4
ATOM 4544 N N . HIS A 1 7 ? 16.693 17.176 -48.061 1.00 0.00 7 HIS A N 4
ATOM 4545 C CA . HIS A 1 7 ? 16.677 17.282 -49.527 1.00 0.00 7 HIS A CA 4
ATOM 4546 C C . HIS A 1 7 ? 16.387 18.742 -49.928 1.00 0.00 7 HIS A C 4
ATOM 4547 O O . HIS A 1 7 ? 15.608 19.423 -49.252 1.00 0.00 7 HIS A O 4
ATOM 4562 N N . SER A 1 8 ? 17.025 19.215 -51.009 1.00 0.00 8 SER A N 4
ATOM 4563 C CA . SER A 1 8 ? 16.781 20.558 -51.563 1.00 0.00 8 SER A CA 4
ATOM 4564 C C . SER A 1 8 ? 15.406 20.585 -52.257 1.00 0.00 8 SER A C 4
ATOM 4565 O O . SER A 1 8 ? 14.489 21.300 -51.835 1.00 0.00 8 SER A O 4
ATOM 4573 N N . SER A 1 9 ? 15.272 19.739 -53.289 1.00 0.00 9 SER A N 4
ATOM 4574 C CA . SER A 1 9 ? 14.026 19.553 -54.066 1.00 0.00 9 SER A CA 4
ATOM 4575 C C . SER A 1 9 ? 14.078 18.207 -54.815 1.00 0.00 9 SER A C 4
ATOM 4576 O O . SER A 1 9 ? 13.105 17.437 -54.823 1.00 0.00 9 SER A O 4
ATOM 4584 N N . GLY A 1 10 ? 15.241 17.949 -55.442 1.00 0.00 10 GLY A N 4
ATOM 4585 C CA . GLY A 1 10 ? 15.446 16.768 -56.271 1.00 0.00 10 GLY A CA 4
ATOM 4586 C C . GLY A 1 10 ? 14.876 16.952 -57.674 1.00 0.00 10 GLY A C 4
ATOM 4587 O O . GLY A 1 10 ? 14.787 18.084 -58.175 1.00 0.00 10 GLY A O 4
ATOM 4591 N N . ARG A 1 11 ? 14.488 15.837 -58.300 1.00 0.00 11 ARG A N 4
ATOM 4592 C CA . ARG A 1 11 ? 13.920 15.822 -59.652 1.00 0.00 11 ARG A CA 4
ATOM 4593 C C . ARG A 1 11 ? 12.973 14.617 -59.775 1.00 0.00 11 ARG A C 4
ATOM 4594 O O . ARG A 1 11 ? 13.420 13.464 -59.731 1.00 0.00 11 ARG A O 4
ATOM 4615 N N . GLU A 1 12 ? 11.669 14.899 -59.869 1.00 0.00 12 GLU A N 4
ATOM 4616 C CA . GLU A 1 12 ? 10.612 13.879 -59.971 1.00 0.00 12 GLU A CA 4
ATOM 4617 C C . GLU A 1 12 ? 9.501 14.442 -60.869 1.00 0.00 12 GLU A C 4
ATOM 4618 O O . GLU A 1 12 ? 8.686 15.256 -60.415 1.00 0.00 12 GLU A O 4
ATOM 4630 N N . ASN A 1 13 ? 9.525 14.058 -62.159 1.00 0.00 13 ASN A N 4
ATOM 4631 C CA . ASN A 1 13 ? 8.516 14.450 -63.164 1.00 0.00 13 ASN A CA 4
ATOM 4632 C C . ASN A 1 13 ? 8.405 13.318 -64.201 1.00 0.00 13 ASN A C 4
ATOM 4633 O O . ASN A 1 13 ? 9.106 13.316 -65.223 1.00 0.00 13 ASN A O 4
ATOM 4644 N N . LEU A 1 14 ? 7.577 12.313 -63.892 1.00 0.00 14 LEU A N 4
ATOM 4645 C CA . LEU A 1 14 ? 7.242 11.218 -64.826 1.00 0.00 14 LEU A CA 4
ATOM 4646 C C . LEU A 1 14 ? 5.742 10.909 -64.744 1.00 0.00 14 LEU A C 4
ATOM 4647 O O . LEU A 1 14 ? 5.153 10.948 -63.659 1.00 0.00 14 LEU A O 4
ATOM 4663 N N . TYR A 1 15 ? 5.131 10.623 -65.908 1.00 0.00 15 TYR A N 4
ATOM 4664 C CA . TYR A 1 15 ? 3.699 10.292 -66.013 1.00 0.00 15 TYR A CA 4
ATOM 4665 C C . TYR A 1 15 ? 3.346 9.042 -65.171 1.00 0.00 15 TYR A C 4
ATOM 4666 O O . TYR A 1 15 ? 2.248 8.955 -64.600 1.00 0.00 15 TYR A O 4
ATOM 4684 N N . PHE A 1 16 ? 4.291 8.071 -65.143 1.00 0.00 16 PHE A N 4
ATOM 4685 C CA . PHE A 1 16 ? 4.241 6.845 -64.300 1.00 0.00 16 PHE A CA 4
ATOM 4686 C C . PHE A 1 16 ? 3.093 5.866 -64.702 1.00 0.00 16 PHE A C 4
ATOM 4687 O O . PHE A 1 16 ? 2.983 4.768 -64.141 1.00 0.00 16 PHE A O 4
ATOM 4704 N N . GLN A 1 17 ? 2.279 6.250 -65.709 1.00 0.00 17 GLN A N 4
ATOM 4705 C CA . GLN A 1 17 ? 1.151 5.435 -66.204 1.00 0.00 17 GLN A CA 4
ATOM 4706 C C . GLN A 1 17 ? 1.694 4.289 -67.081 1.00 0.00 17 GLN A C 4
ATOM 4707 O O . GLN A 1 17 ? 1.783 4.415 -68.307 1.00 0.00 17 GLN A O 4
ATOM 4721 N N . GLY A 1 18 ? 2.110 3.199 -66.423 1.00 0.00 18 GLY A N 4
ATOM 4722 C CA . GLY A 1 18 ? 2.683 2.034 -67.090 1.00 0.00 18 GLY A CA 4
ATOM 4723 C C . GLY A 1 18 ? 2.366 0.761 -66.322 1.00 0.00 18 GLY A C 4
ATOM 4724 O O . GLY A 1 18 ? 2.613 0.695 -65.106 1.00 0.00 18 GLY A O 4
ATOM 4728 N N . HIS A 1 19 ? 1.799 -0.235 -67.018 1.00 0.00 19 HIS A N 4
ATOM 4729 C CA . HIS A 1 19 ? 1.383 -1.515 -66.425 1.00 0.00 19 HIS A CA 4
ATOM 4730 C C . HIS A 1 19 ? 2.576 -2.480 -66.360 1.00 0.00 19 HIS A C 4
ATOM 4731 O O . HIS A 1 19 ? 3.171 -2.824 -67.388 1.00 0.00 19 HIS A O 4
ATOM 4746 N N . MET A 1 20 ? 2.928 -2.883 -65.132 1.00 0.00 20 MET A N 4
ATOM 4747 C CA . MET A 1 20 ? 4.054 -3.782 -64.844 1.00 0.00 20 MET A CA 4
ATOM 4748 C C . MET A 1 20 ? 3.629 -4.776 -63.736 1.00 0.00 20 MET A C 4
ATOM 4749 O O . MET A 1 20 ? 3.579 -4.434 -62.545 1.00 0.00 20 MET A O 4
ATOM 4763 N N . ALA A 1 21 ? 3.283 -6.009 -64.162 1.00 0.00 21 ALA A N 4
ATOM 4764 C CA . ALA A 1 21 ? 2.743 -7.055 -63.276 1.00 0.00 21 ALA A CA 4
ATOM 4765 C C . ALA A 1 21 ? 2.868 -8.444 -63.928 1.00 0.00 21 ALA A C 4
ATOM 4766 O O . ALA A 1 21 ? 3.189 -8.557 -65.121 1.00 0.00 21 ALA A O 4
ATOM 4773 N N . SER A 1 22 ? 2.598 -9.494 -63.131 1.00 0.00 22 SER A N 4
ATOM 4774 C CA . SER A 1 22 ? 2.573 -10.886 -63.600 1.00 0.00 22 SER A CA 4
ATOM 4775 C C . SER A 1 22 ? 1.584 -11.692 -62.736 1.00 0.00 22 SER A C 4
ATOM 4776 O O . SER A 1 22 ? 1.589 -11.563 -61.506 1.00 0.00 22 SER A O 4
ATOM 4784 N N . GLY A 1 23 ? 0.728 -12.500 -63.393 1.00 0.00 23 GLY A N 4
ATOM 4785 C CA . GLY A 1 23 ? -0.289 -13.312 -62.711 1.00 0.00 23 GLY A CA 4
ATOM 4786 C C . GLY A 1 23 ? 0.133 -14.760 -62.495 1.00 0.00 23 GLY A C 4
ATOM 4787 O O . GLY A 1 23 ? -0.630 -15.549 -61.922 1.00 0.00 23 GLY A O 4
ATOM 4791 N N . SER A 1 24 ? 1.333 -15.117 -62.978 1.00 0.00 24 SER A N 4
ATOM 4792 C CA . SER A 1 24 ? 1.860 -16.488 -62.890 1.00 0.00 24 SER A CA 4
ATOM 4793 C C . SER A 1 24 ? 2.088 -16.889 -61.416 1.00 0.00 24 SER A C 4
ATOM 4794 O O . SER A 1 24 ? 2.964 -16.334 -60.747 1.00 0.00 24 SER A O 4
ATOM 4802 N N . GLU A 1 25 ? 1.272 -17.837 -60.920 1.00 0.00 25 GLU A N 4
ATOM 4803 C CA . GLU A 1 25 ? 1.286 -18.250 -59.505 1.00 0.00 25 GLU A CA 4
ATOM 4804 C C . GLU A 1 25 ? 0.749 -19.685 -59.375 1.00 0.00 25 GLU A C 4
ATOM 4805 O O . GLU A 1 25 ? -0.386 -19.958 -59.779 1.00 0.00 25 GLU A O 4
ATOM 4817 N N . GLU A 1 26 ? 1.572 -20.585 -58.815 1.00 0.00 26 GLU A N 4
ATOM 4818 C CA . GLU A 1 26 ? 1.197 -21.982 -58.542 1.00 0.00 26 GLU A CA 4
ATOM 4819 C C . GLU A 1 26 ? 2.264 -22.608 -57.632 1.00 0.00 26 GLU A C 4
ATOM 4820 O O . GLU A 1 26 ? 3.427 -22.731 -58.039 1.00 0.00 26 GLU A O 4
ATOM 4832 N N . GLU A 1 27 ? 1.876 -22.970 -56.396 1.00 0.00 27 GLU A N 4
ATOM 4833 C CA . GLU A 1 27 ? 2.779 -23.637 -55.448 1.00 0.00 27 GLU A CA 4
ATOM 4834 C C . GLU A 1 27 ? 2.905 -25.127 -55.812 1.00 0.00 27 GLU A C 4
ATOM 4835 O O . GLU A 1 27 ? 1.982 -25.916 -55.576 1.00 0.00 27 GLU A O 4
ATOM 4847 N N . VAL A 1 28 ? 4.046 -25.486 -56.427 1.00 0.00 28 VAL A N 4
ATOM 4848 C CA . VAL A 1 28 ? 4.347 -26.875 -56.809 1.00 0.00 28 VAL A CA 4
ATOM 4849 C C . VAL A 1 28 ? 4.647 -27.738 -55.557 1.00 0.00 28 VAL A C 4
ATOM 4850 O O . VAL A 1 28 ? 5.294 -27.268 -54.610 1.00 0.00 28 VAL A O 4
ATOM 4863 N N . VAL A 1 29 ? 4.150 -28.992 -55.568 1.00 0.00 29 VAL A N 4
ATOM 4864 C CA . VAL A 1 29 ? 4.182 -29.888 -54.387 1.00 0.00 29 VAL A CA 4
ATOM 4865 C C . VAL A 1 29 ? 5.626 -30.242 -53.957 1.00 0.00 29 VAL A C 4
ATOM 4866 O O . VAL A 1 29 ? 6.416 -30.774 -54.744 1.00 0.00 29 VAL A O 4
ATOM 4879 N N . SER A 1 30 ? 5.949 -29.932 -52.689 1.00 0.00 30 SER A N 4
ATOM 4880 C CA . SER A 1 30 ? 7.276 -30.151 -52.097 1.00 0.00 30 SER A CA 4
ATOM 4881 C C . SER A 1 30 ? 7.115 -30.763 -50.698 1.00 0.00 30 SER A C 4
ATOM 4882 O O . SER A 1 30 ? 6.180 -30.416 -49.959 1.00 0.00 30 SER A O 4
ATOM 4890 N N . VAL A 1 31 ? 8.011 -31.699 -50.358 1.00 0.00 31 VAL A N 4
ATOM 4891 C CA . VAL A 1 31 ? 8.092 -32.325 -49.027 1.00 0.00 31 VAL A CA 4
ATOM 4892 C C . VAL A 1 31 ? 9.510 -32.125 -48.474 1.00 0.00 31 VAL A C 4
ATOM 4893 O O . VAL A 1 31 ? 10.490 -32.496 -49.129 1.00 0.00 31 VAL A O 4
ATOM 4906 N N . GLU A 1 32 ? 9.607 -31.516 -47.279 1.00 0.00 32 GLU A N 4
ATOM 4907 C CA . GLU A 1 32 ? 10.882 -31.318 -46.581 1.00 0.00 32 GLU A CA 4
ATOM 4908 C C . GLU A 1 32 ? 11.273 -32.595 -45.816 1.00 0.00 32 GLU A C 4
ATOM 4909 O O . GLU A 1 32 ? 10.622 -32.981 -44.837 1.00 0.00 32 GLU A O 4
ATOM 4921 N N . LEU A 1 33 ? 12.329 -33.253 -46.313 1.00 0.00 33 LEU A N 4
ATOM 4922 C CA . LEU A 1 33 ? 12.886 -34.503 -45.743 1.00 0.00 33 LEU A CA 4
ATOM 4923 C C . LEU A 1 33 ? 13.892 -34.169 -44.604 1.00 0.00 33 LEU A C 4
ATOM 4924 O O . LEU A 1 33 ? 14.290 -33.002 -44.471 1.00 0.00 33 LEU A O 4
ATOM 4940 N N . PRO A 1 34 ? 14.295 -35.172 -43.732 1.00 0.00 34 PRO A N 4
ATOM 4941 C CA . PRO A 1 34 ? 15.258 -34.933 -42.618 1.00 0.00 34 PRO A CA 4
ATOM 4942 C C . PRO A 1 34 ? 16.644 -34.424 -43.087 1.00 0.00 34 PRO A C 4
ATOM 4943 O O . PRO A 1 34 ? 17.120 -34.771 -44.175 1.00 0.00 34 PRO A O 4
ATOM 4954 N N . ALA A 1 35 ? 17.287 -33.617 -42.215 1.00 0.00 35 ALA A N 4
ATOM 4955 C CA . ALA A 1 35 ? 18.533 -32.892 -42.518 1.00 0.00 35 ALA A CA 4
ATOM 4956 C C . ALA A 1 35 ? 19.383 -32.721 -41.232 1.00 0.00 35 ALA A C 4
ATOM 4957 O O . ALA A 1 35 ? 18.895 -33.049 -40.142 1.00 0.00 35 ALA A O 4
ATOM 4964 N N . PRO A 1 36 ? 20.681 -32.247 -41.332 1.00 0.00 36 PRO A N 4
ATOM 4965 C CA . PRO A 1 36 ? 21.455 -31.749 -40.159 1.00 0.00 36 PRO A CA 4
ATOM 4966 C C . PRO A 1 36 ? 20.696 -30.667 -39.348 1.00 0.00 36 PRO A C 4
ATOM 4967 O O . PRO A 1 36 ? 19.819 -29.989 -39.886 1.00 0.00 36 PRO A O 4
ATOM 4978 N N . SER A 1 37 ? 21.080 -30.506 -38.069 1.00 0.00 37 SER A N 4
ATOM 4979 C CA . SER A 1 37 ? 20.470 -29.533 -37.137 1.00 0.00 37 SER A CA 4
ATOM 4980 C C . SER A 1 37 ? 20.607 -28.072 -37.641 1.00 0.00 37 SER A C 4
ATOM 4981 O O . SER A 1 37 ? 19.754 -27.226 -37.359 1.00 0.00 37 SER A O 4
ATOM 4989 N N . SER A 1 38 ? 21.683 -27.797 -38.398 1.00 0.00 38 SER A N 4
ATOM 4990 C CA . SER A 1 38 ? 21.958 -26.456 -38.953 1.00 0.00 38 SER A CA 4
ATOM 4991 C C . SER A 1 38 ? 21.212 -26.225 -40.284 1.00 0.00 38 SER A C 4
ATOM 4992 O O . SER A 1 38 ? 20.943 -25.076 -40.656 1.00 0.00 38 SER A O 4
ATOM 5000 N N . TRP A 1 39 ? 20.877 -27.314 -40.997 1.00 0.00 39 TRP A N 4
ATOM 5001 C CA . TRP A 1 39 ? 20.289 -27.240 -42.356 1.00 0.00 39 TRP A CA 4
ATOM 5002 C C . TRP A 1 39 ? 18.844 -27.768 -42.390 1.00 0.00 39 TRP A C 4
ATOM 5003 O O . TRP A 1 39 ? 18.305 -28.229 -41.385 1.00 0.00 39 TRP A O 4
ATOM 5024 N N . LYS A 1 40 ? 18.240 -27.670 -43.582 1.00 0.00 40 LYS A N 4
ATOM 5025 C CA . LYS A 1 40 ? 16.952 -28.286 -43.919 1.00 0.00 40 LYS A CA 4
ATOM 5026 C C . LYS A 1 40 ? 17.072 -28.914 -45.315 1.00 0.00 40 LYS A C 4
ATOM 5027 O O . LYS A 1 40 ? 17.811 -28.418 -46.164 1.00 0.00 40 LYS A O 4
ATOM 5046 N N . LYS A 1 41 ? 16.391 -30.042 -45.504 1.00 0.00 41 LYS A N 4
ATOM 5047 C CA . LYS A 1 41 ? 16.395 -30.817 -46.750 1.00 0.00 41 LYS A CA 4
ATOM 5048 C C . LYS A 1 41 ? 14.998 -30.775 -47.356 1.00 0.00 41 LYS A C 4
ATOM 5049 O O . LYS A 1 41 ? 14.007 -30.936 -46.653 1.00 0.00 41 LYS A O 4
ATOM 5068 N N . LEU A 1 42 ? 14.946 -30.547 -48.665 1.00 0.00 42 LEU A N 4
ATOM 5069 C CA . LEU A 1 42 ? 13.712 -30.533 -49.447 1.00 0.00 42 LEU A CA 4
ATOM 5070 C C . LEU A 1 42 ? 13.860 -31.510 -50.623 1.00 0.00 42 LEU A C 4
ATOM 5071 O O . LEU A 1 42 ? 14.937 -31.648 -51.218 1.00 0.00 42 LEU A O 4
ATOM 5087 N N . PHE A 1 43 ? 12.759 -32.192 -50.926 1.00 0.00 43 PHE A N 4
ATOM 5088 C CA . PHE A 1 43 ? 12.609 -33.064 -52.091 1.00 0.00 43 PHE A CA 4
ATOM 5089 C C . PHE A 1 43 ? 11.351 -32.630 -52.849 1.00 0.00 43 PHE A C 4
ATOM 5090 O O . PHE A 1 43 ? 10.376 -32.190 -52.231 1.00 0.00 43 PHE A O 4
ATOM 5107 N N . TYR A 1 44 ? 11.388 -32.726 -54.182 1.00 0.00 44 TYR A N 4
ATOM 5108 C CA . TYR A 1 44 ? 10.199 -32.511 -55.026 1.00 0.00 44 TYR A CA 4
ATOM 5109 C C . TYR A 1 44 ? 9.627 -33.870 -55.496 1.00 0.00 44 TYR A C 4
ATOM 5110 O O . TYR A 1 44 ? 10.160 -34.470 -56.436 1.00 0.00 44 TYR A O 4
ATOM 5128 N N . PRO A 1 45 ? 8.566 -34.411 -54.798 1.00 0.00 45 PRO A N 4
ATOM 5129 C CA . PRO A 1 45 ? 7.886 -35.659 -55.208 1.00 0.00 45 PRO A CA 4
ATOM 5130 C C . PRO A 1 45 ? 6.832 -35.409 -56.305 1.00 0.00 45 PRO A C 4
ATOM 5131 O O . PRO A 1 45 ? 5.658 -35.124 -56.023 1.00 0.00 45 PRO A O 4
ATOM 5142 N N . ASN A 1 46 ? 7.291 -35.481 -57.556 1.00 0.00 46 ASN A N 4
ATOM 5143 C CA . ASN A 1 46 ? 6.435 -35.288 -58.728 1.00 0.00 46 ASN A CA 4
ATOM 5144 C C . ASN A 1 46 ? 5.543 -36.523 -58.929 1.00 0.00 46 ASN A C 4
ATOM 5145 O O . ASN A 1 46 ? 6.018 -37.597 -59.316 1.00 0.00 46 ASN A O 4
ATOM 5156 N N . LYS A 1 47 ? 4.259 -36.343 -58.590 1.00 0.00 47 LYS A N 4
ATOM 5157 C CA . LYS A 1 47 ? 3.247 -37.406 -58.592 1.00 0.00 47 LYS A CA 4
ATOM 5158 C C . LYS A 1 47 ? 2.996 -37.950 -60.014 1.00 0.00 47 LYS A C 4
ATOM 5159 O O . LYS A 1 47 ? 2.784 -39.151 -60.217 1.00 0.00 47 LYS A O 4
ATOM 5178 N N . VAL A 1 48 ? 3.006 -37.029 -60.992 1.00 0.00 48 VAL A N 4
ATOM 5179 C CA . VAL A 1 48 ? 2.977 -37.349 -62.427 1.00 0.00 48 VAL A CA 4
ATOM 5180 C C . VAL A 1 48 ? 4.227 -36.720 -63.065 1.00 0.00 48 VAL A C 4
ATOM 5181 O O . VAL A 1 48 ? 4.500 -35.546 -62.832 1.00 0.00 48 VAL A O 4
ATOM 5194 N N . GLY A 1 49 ? 4.972 -37.499 -63.873 1.00 0.00 49 GLY A N 4
ATOM 5195 C CA . GLY A 1 49 ? 6.216 -37.024 -64.499 1.00 0.00 49 GLY A CA 4
ATOM 5196 C C . GLY A 1 49 ? 6.007 -35.936 -65.561 1.00 0.00 49 GLY A C 4
ATOM 5197 O O . GLY A 1 49 ? 6.957 -35.243 -65.939 1.00 0.00 49 GLY A O 4
ATOM 5201 N N . SER A 1 50 ? 4.757 -35.789 -66.027 1.00 0.00 50 SER A N 4
ATOM 5202 C CA . SER A 1 50 ? 4.382 -34.800 -67.049 1.00 0.00 50 SER A CA 4
ATOM 5203 C C . SER A 1 50 ? 4.359 -33.352 -66.491 1.00 0.00 50 SER A C 4
ATOM 5204 O O . SER A 1 50 ? 4.367 -32.389 -67.274 1.00 0.00 50 SER A O 4
ATOM 5212 N N . VAL A 1 51 ? 4.316 -33.197 -65.145 1.00 0.00 51 VAL A N 4
ATOM 5213 C CA . VAL A 1 51 ? 4.269 -31.860 -64.493 1.00 0.00 51 VAL A CA 4
ATOM 5214 C C . VAL A 1 51 ? 5.690 -31.262 -64.363 1.00 0.00 51 VAL A C 4
ATOM 5215 O O . VAL A 1 51 ? 6.657 -31.851 -64.862 1.00 0.00 51 VAL A O 4
ATOM 5228 N N . LYS A 1 52 ? 5.807 -30.082 -63.706 1.00 0.00 52 LYS A N 4
ATOM 5229 C CA . LYS A 1 52 ? 7.102 -29.385 -63.516 1.00 0.00 52 LYS A CA 4
ATOM 5230 C C . LYS A 1 52 ? 8.018 -30.205 -62.584 1.00 0.00 52 LYS A C 4
ATOM 5231 O O . LYS A 1 52 ? 7.996 -30.041 -61.351 1.00 0.00 52 LYS A O 4
ATOM 5250 N N . LYS A 1 53 ? 8.800 -31.120 -63.193 1.00 0.00 53 LYS A N 4
ATOM 5251 C CA . LYS A 1 53 ? 9.708 -32.005 -62.455 1.00 0.00 53 LYS A CA 4
ATOM 5252 C C . LYS A 1 53 ? 10.971 -31.231 -62.040 1.00 0.00 53 LYS A C 4
ATOM 5253 O O . LYS A 1 53 ? 11.687 -30.674 -62.881 1.00 0.00 53 LYS A O 4
ATOM 5272 N N . THR A 1 54 ? 11.213 -31.176 -60.731 1.00 0.00 54 THR A N 4
ATOM 5273 C CA . THR A 1 54 ? 12.334 -30.429 -60.142 1.00 0.00 54 THR A CA 4
ATOM 5274 C C . THR A 1 54 ? 13.107 -31.331 -59.166 1.00 0.00 54 THR A C 4
ATOM 5275 O O . THR A 1 54 ? 12.624 -32.400 -58.766 1.00 0.00 54 THR A O 4
ATOM 5286 N N . GLU A 1 55 ? 14.311 -30.880 -58.797 1.00 0.00 55 GLU A N 4
ATOM 5287 C CA . GLU A 1 55 ? 15.314 -31.695 -58.095 1.00 0.00 55 GLU A CA 4
ATOM 5288 C C . GLU A 1 55 ? 15.292 -31.440 -56.575 1.00 0.00 55 GLU A C 4
ATOM 5289 O O . GLU A 1 55 ? 14.353 -30.847 -56.033 1.00 0.00 55 GLU A O 4
ATOM 5301 N N . VAL A 1 56 ? 16.343 -31.933 -55.905 1.00 0.00 56 VAL A N 4
ATOM 5302 C CA . VAL A 1 56 ? 16.556 -31.765 -54.470 1.00 0.00 56 VAL A CA 4
ATOM 5303 C C . VAL A 1 56 ? 17.183 -30.392 -54.188 1.00 0.00 56 VAL A C 4
ATOM 5304 O O . VAL A 1 56 ? 18.129 -29.978 -54.866 1.00 0.00 56 VAL A O 4
ATOM 5317 N N . VAL A 1 57 ? 16.631 -29.705 -53.177 1.00 0.00 57 VAL A N 4
ATOM 5318 C CA . VAL A 1 57 ? 17.143 -28.421 -52.677 1.00 0.00 57 VAL A CA 4
ATOM 5319 C C . VAL A 1 57 ? 17.494 -28.570 -51.188 1.00 0.00 57 VAL A C 4
ATOM 5320 O O . VAL A 1 57 ? 16.697 -29.097 -50.415 1.00 0.00 57 VAL A O 4
ATOM 5333 N N . PHE A 1 58 ? 18.703 -28.142 -50.802 1.00 0.00 58 PHE A N 4
ATOM 5334 C CA . PHE A 1 58 ? 19.114 -28.047 -49.393 1.00 0.00 58 PHE A CA 4
ATOM 5335 C C . PHE A 1 58 ? 19.035 -26.584 -48.940 1.00 0.00 58 PHE A C 4
ATOM 5336 O O . PHE A 1 58 ? 19.723 -25.720 -49.486 1.00 0.00 58 PHE A O 4
ATOM 5353 N N . VAL A 1 59 ? 18.200 -26.326 -47.929 1.00 0.00 59 VAL A N 4
ATOM 5354 C CA . VAL A 1 59 ? 18.056 -25.008 -47.319 1.00 0.00 59 VAL A CA 4
ATOM 5355 C C . VAL A 1 59 ? 19.220 -24.751 -46.366 1.00 0.00 59 VAL A C 4
ATOM 5356 O O . VAL A 1 59 ? 19.458 -25.520 -45.424 1.00 0.00 59 VAL A O 4
ATOM 5369 N N . ALA A 1 60 ? 19.913 -23.642 -46.631 1.00 0.00 60 ALA A N 4
ATOM 5370 C CA . ALA A 1 60 ? 21.124 -23.237 -45.913 1.00 0.00 60 ALA A CA 4
ATOM 5371 C C . ALA A 1 60 ? 20.768 -22.526 -44.594 1.00 0.00 60 ALA A C 4
ATOM 5372 O O . ALA A 1 60 ? 19.707 -21.892 -44.513 1.00 0.00 60 ALA A O 4
ATOM 5379 N N . PRO A 1 61 ? 21.662 -22.596 -43.553 1.00 0.00 61 PRO A N 4
ATOM 5380 C CA . PRO A 1 61 ? 21.455 -21.905 -42.253 1.00 0.00 61 PRO A CA 4
ATOM 5381 C C . PRO A 1 61 ? 21.350 -20.375 -42.403 1.00 0.00 61 PRO A C 4
ATOM 5382 O O . PRO A 1 61 ? 20.617 -19.722 -41.656 1.00 0.00 61 PRO A O 4
ATOM 5393 N N . THR A 1 62 ? 22.090 -19.819 -43.383 1.00 0.00 62 THR A N 4
ATOM 5394 C CA . THR A 1 62 ? 22.067 -18.374 -43.676 1.00 0.00 62 THR A CA 4
ATOM 5395 C C . THR A 1 62 ? 20.913 -18.015 -44.639 1.00 0.00 62 THR A C 4
ATOM 5396 O O . THR A 1 62 ? 20.586 -16.835 -44.793 1.00 0.00 62 THR A O 4
ATOM 5407 N N . GLY A 1 63 ? 20.286 -19.038 -45.272 1.00 0.00 63 GLY A N 4
ATOM 5408 C CA . GLY A 1 63 ? 19.215 -18.818 -46.254 1.00 0.00 63 GLY A CA 4
ATOM 5409 C C . GLY A 1 63 ? 19.707 -18.785 -47.700 1.00 0.00 63 GLY A C 4
ATOM 5410 O O . GLY A 1 63 ? 18.901 -18.631 -48.625 1.00 0.00 63 GLY A O 4
ATOM 5414 N N . GLU A 1 64 ? 21.033 -18.934 -47.894 1.00 0.00 64 GLU A N 4
ATOM 5415 C CA . GLU A 1 64 ? 21.663 -19.044 -49.229 1.00 0.00 64 GLU A CA 4
ATOM 5416 C C . GLU A 1 64 ? 21.452 -20.482 -49.756 1.00 0.00 64 GLU A C 4
ATOM 5417 O O . GLU A 1 64 ? 22.373 -21.309 -49.776 1.00 0.00 64 GLU A O 4
ATOM 5429 N N . GLU A 1 65 ? 20.195 -20.766 -50.126 1.00 0.00 65 GLU A N 4
ATOM 5430 C CA . GLU A 1 65 ? 19.715 -22.123 -50.437 1.00 0.00 65 GLU A CA 4
ATOM 5431 C C . GLU A 1 65 ? 20.389 -22.692 -51.700 1.00 0.00 65 GLU A C 4
ATOM 5432 O O . GLU A 1 65 ? 20.737 -21.951 -52.632 1.00 0.00 65 GLU A O 4
ATOM 5444 N N . ILE A 1 66 ? 20.553 -24.021 -51.702 1.00 0.00 66 ILE A N 4
ATOM 5445 C CA . ILE A 1 66 ? 21.367 -24.755 -52.677 1.00 0.00 66 ILE A CA 4
ATOM 5446 C C . ILE A 1 66 ? 20.474 -25.677 -53.527 1.00 0.00 66 ILE A C 4
ATOM 5447 O O . ILE A 1 66 ? 19.688 -26.437 -52.971 1.00 0.00 66 ILE A O 4
ATOM 5463 N N . SER A 1 67 ? 20.637 -25.623 -54.857 1.00 0.00 67 SER A N 4
ATOM 5464 C CA . SER A 1 67 ? 19.840 -26.424 -55.813 1.00 0.00 67 SER A CA 4
ATOM 5465 C C . SER A 1 67 ? 20.611 -27.657 -56.338 1.00 0.00 67 SER A C 4
ATOM 5466 O O . SER A 1 67 ? 19.997 -28.618 -56.820 1.00 0.00 67 SER A O 4
ATOM 5474 N N . ASN A 1 68 ? 21.956 -27.623 -56.248 1.00 0.00 68 ASN A N 4
ATOM 5475 C CA . ASN A 1 68 ? 22.821 -28.665 -56.848 1.00 0.00 68 ASN A CA 4
ATOM 5476 C C . ASN A 1 68 ? 24.046 -28.963 -55.972 1.00 0.00 68 ASN A C 4
ATOM 5477 O O . ASN A 1 68 ? 24.475 -28.122 -55.180 1.00 0.00 68 ASN A O 4
ATOM 5488 N N . ARG A 1 69 ? 24.636 -30.150 -56.192 1.00 0.00 69 ARG A N 4
ATOM 5489 C CA . ARG A 1 69 ? 25.713 -30.707 -55.353 1.00 0.00 69 ARG A CA 4
ATOM 5490 C C . ARG A 1 69 ? 27.002 -29.866 -55.436 1.00 0.00 69 ARG A C 4
ATOM 5491 O O . ARG A 1 69 ? 27.769 -29.795 -54.470 1.00 0.00 69 ARG A O 4
ATOM 5512 N N . LYS A 1 70 ? 27.201 -29.215 -56.591 1.00 0.00 70 LYS A N 4
ATOM 5513 C CA . LYS A 1 70 ? 28.339 -28.312 -56.825 1.00 0.00 70 LYS A CA 4
ATOM 5514 C C . LYS A 1 70 ? 28.277 -27.146 -55.825 1.00 0.00 70 LYS A C 4
ATOM 5515 O O . LYS A 1 70 ? 29.231 -26.906 -55.073 1.00 0.00 70 LYS A O 4
ATOM 5534 N N . GLN A 1 71 ? 27.123 -26.449 -55.814 1.00 0.00 71 GLN A N 4
ATOM 5535 C CA . GLN A 1 71 ? 26.919 -25.260 -54.974 1.00 0.00 71 GLN A CA 4
ATOM 5536 C C . GLN A 1 71 ? 26.894 -25.615 -53.476 1.00 0.00 71 GLN A C 4
ATOM 5537 O O . GLN A 1 71 ? 27.115 -24.742 -52.645 1.00 0.00 71 GLN A O 4
ATOM 5551 N N . LEU A 1 72 ? 26.637 -26.896 -53.153 1.00 0.00 72 LEU A N 4
ATOM 5552 C CA . LEU A 1 72 ? 26.662 -27.393 -51.766 1.00 0.00 72 LEU A CA 4
ATOM 5553 C C . LEU A 1 72 ? 28.122 -27.428 -51.270 1.00 0.00 72 LEU A C 4
ATOM 5554 O O . LEU A 1 72 ? 28.455 -26.822 -50.255 1.00 0.00 72 LEU A O 4
ATOM 5570 N N . GLU A 1 73 ? 28.971 -28.151 -52.013 1.00 0.00 73 GLU A N 4
ATOM 5571 C CA . GLU A 1 73 ? 30.392 -28.359 -51.660 1.00 0.00 73 GLU A CA 4
ATOM 5572 C C . GLU A 1 73 ? 31.163 -27.027 -51.648 1.00 0.00 73 GLU A C 4
ATOM 5573 O O . GLU A 1 73 ? 31.965 -26.767 -50.729 1.00 0.00 73 GLU A O 4
ATOM 5585 N N . GLN A 1 74 ? 30.889 -26.168 -52.651 1.00 0.00 74 GLN A N 4
ATOM 5586 C CA . GLN A 1 74 ? 31.501 -24.841 -52.745 1.00 0.00 74 GLN A CA 4
ATOM 5587 C C . GLN A 1 74 ? 30.968 -23.914 -51.627 1.00 0.00 74 GLN A C 4
ATOM 5588 O O . GLN A 1 74 ? 31.684 -23.014 -51.188 1.00 0.00 74 GLN A O 4
ATOM 5602 N N . TYR A 1 75 ? 29.714 -24.152 -51.163 1.00 0.00 75 TYR A N 4
ATOM 5603 C CA . TYR A 1 75 ? 29.142 -23.444 -49.994 1.00 0.00 75 TYR A CA 4
ATOM 5604 C C . TYR A 1 75 ? 29.971 -23.783 -48.748 1.00 0.00 75 TYR A C 4
ATOM 5605 O O . TYR A 1 75 ? 30.381 -22.889 -48.028 1.00 0.00 75 TYR A O 4
ATOM 5623 N N . LEU A 1 76 ? 30.211 -25.092 -48.526 1.00 0.00 76 LEU A N 4
ATOM 5624 C CA . LEU A 1 76 ? 30.850 -25.605 -47.289 1.00 0.00 76 LEU A CA 4
ATOM 5625 C C . LEU A 1 76 ? 32.280 -25.051 -47.108 1.00 0.00 76 LEU A C 4
ATOM 5626 O O . LEU A 1 76 ? 32.702 -24.764 -45.985 1.00 0.00 76 LEU A O 4
ATOM 5642 N N . LYS A 1 77 ? 33.012 -24.906 -48.229 1.00 0.00 77 LYS A N 4
ATOM 5643 C CA . LYS A 1 77 ? 34.369 -24.324 -48.211 1.00 0.00 77 LYS A CA 4
ATOM 5644 C C . LYS A 1 77 ? 34.313 -22.781 -48.100 1.00 0.00 77 LYS A C 4
ATOM 5645 O O . LYS A 1 77 ? 35.139 -22.174 -47.412 1.00 0.00 77 LYS A O 4
ATOM 5664 N N . SER A 1 78 ? 33.303 -22.158 -48.742 1.00 0.00 78 SER A N 4
ATOM 5665 C CA . SER A 1 78 ? 33.128 -20.683 -48.736 1.00 0.00 78 SER A CA 4
ATOM 5666 C C . SER A 1 78 ? 32.486 -20.193 -47.418 1.00 0.00 78 SER A C 4
ATOM 5667 O O . SER A 1 78 ? 32.524 -19.000 -47.098 1.00 0.00 78 SER A O 4
ATOM 5675 N N . HIS A 1 79 ? 31.890 -21.130 -46.669 1.00 0.00 79 HIS A N 4
ATOM 5676 C CA . HIS A 1 79 ? 31.259 -20.873 -45.366 1.00 0.00 79 HIS A CA 4
ATOM 5677 C C . HIS A 1 79 ? 31.812 -21.908 -44.363 1.00 0.00 79 HIS A C 4
ATOM 5678 O O . HIS A 1 79 ? 31.198 -22.968 -44.158 1.00 0.00 79 HIS A O 4
ATOM 5693 N N . PRO A 1 80 ? 33.022 -21.644 -43.772 1.00 0.00 80 PRO A N 4
ATOM 5694 C CA . PRO A 1 80 ? 33.667 -22.574 -42.810 1.00 0.00 80 PRO A CA 4
ATOM 5695 C C . PRO A 1 80 ? 32.850 -22.740 -41.507 1.00 0.00 80 PRO A C 4
ATOM 5696 O O . PRO A 1 80 ? 32.246 -21.778 -41.013 1.00 0.00 80 PRO A O 4
ATOM 5707 N N . GLY A 1 81 ? 32.829 -23.978 -40.973 1.00 0.00 81 GLY A N 4
ATOM 5708 C CA . GLY A 1 81 ? 32.066 -24.306 -39.765 1.00 0.00 81 GLY A CA 4
ATOM 5709 C C . GLY A 1 81 ? 30.796 -25.100 -40.068 1.00 0.00 81 GLY A C 4
ATOM 5710 O O . GLY A 1 81 ? 30.197 -25.685 -39.159 1.00 0.00 81 GLY A O 4
ATOM 5714 N N . ASN A 1 82 ? 30.385 -25.125 -41.348 1.00 0.00 82 ASN A N 4
ATOM 5715 C CA . ASN A 1 82 ? 29.177 -25.856 -41.809 1.00 0.00 82 ASN A CA 4
ATOM 5716 C C . ASN A 1 82 ? 29.436 -27.382 -41.901 1.00 0.00 82 ASN A C 4
ATOM 5717 O O . ASN A 1 82 ? 30.566 -27.795 -42.207 1.00 0.00 82 ASN A O 4
ATOM 5728 N N . PRO A 1 83 ? 28.391 -28.243 -41.617 1.00 0.00 83 PRO A N 4
ATOM 5729 C CA . PRO A 1 83 ? 28.534 -29.724 -41.631 1.00 0.00 83 PRO A CA 4
ATOM 5730 C C . PRO A 1 83 ? 28.887 -30.296 -43.020 1.00 0.00 83 PRO A C 4
ATOM 5731 O O . PRO A 1 83 ? 28.637 -29.668 -44.050 1.00 0.00 83 PRO A O 4
ATOM 5742 N N . ALA A 1 84 ? 29.459 -31.513 -43.002 1.00 0.00 84 ALA A N 4
ATOM 5743 C CA . ALA A 1 84 ? 29.975 -32.203 -44.198 1.00 0.00 84 ALA A CA 4
ATOM 5744 C C . ALA A 1 84 ? 28.837 -32.741 -45.081 1.00 0.00 84 ALA A C 4
ATOM 5745 O O . ALA A 1 84 ? 27.841 -33.223 -44.565 1.00 0.00 84 ALA A O 4
ATOM 5752 N N . ILE A 1 85 ? 29.026 -32.712 -46.420 1.00 0.00 85 ILE A N 4
ATOM 5753 C CA . ILE A 1 85 ? 28.017 -33.203 -47.393 1.00 0.00 85 ILE A CA 4
ATOM 5754 C C . ILE A 1 85 ? 27.825 -34.746 -47.293 1.00 0.00 85 ILE A C 4
ATOM 5755 O O . ILE A 1 85 ? 26.861 -35.309 -47.833 1.00 0.00 85 ILE A O 4
ATOM 5771 N N . ALA A 1 86 ? 28.747 -35.407 -46.566 1.00 0.00 86 ALA A N 4
ATOM 5772 C CA . ALA A 1 86 ? 28.675 -36.847 -46.236 1.00 0.00 86 ALA A CA 4
ATOM 5773 C C . ALA A 1 86 ? 27.366 -37.215 -45.490 1.00 0.00 86 ALA A C 4
ATOM 5774 O O . ALA A 1 86 ? 26.765 -38.267 -45.751 1.00 0.00 86 ALA A O 4
ATOM 5781 N N . GLU A 1 87 ? 26.927 -36.320 -44.579 1.00 0.00 87 GLU A N 4
ATOM 5782 C CA . GLU A 1 87 ? 25.701 -36.518 -43.772 1.00 0.00 87 GLU A CA 4
ATOM 5783 C C . GLU A 1 87 ? 24.465 -35.877 -44.450 1.00 0.00 87 GLU A C 4
ATOM 5784 O O . GLU A 1 87 ? 23.354 -35.928 -43.906 1.00 0.00 87 GLU A O 4
ATOM 5796 N N . PHE A 1 88 ? 24.666 -35.261 -45.627 1.00 0.00 88 PHE A N 4
ATOM 5797 C CA . PHE A 1 88 ? 23.578 -34.645 -46.408 1.00 0.00 88 PHE A CA 4
ATOM 5798 C C . PHE A 1 88 ? 22.905 -35.708 -47.288 1.00 0.00 88 PHE A C 4
ATOM 5799 O O . PHE A 1 88 ? 23.505 -36.209 -48.250 1.00 0.00 88 PHE A O 4
ATOM 5816 N N . ASP A 1 89 ? 21.659 -36.039 -46.939 1.00 0.00 89 ASP A N 4
ATOM 5817 C CA . ASP A 1 89 ? 20.860 -37.047 -47.628 1.00 0.00 89 ASP A CA 4
ATOM 5818 C C . ASP A 1 89 ? 20.189 -36.429 -48.863 1.00 0.00 89 ASP A C 4
ATOM 5819 O O . ASP A 1 89 ? 19.154 -35.784 -48.752 1.00 0.00 89 ASP A O 4
ATOM 5828 N N . TRP A 1 90 ? 20.846 -36.558 -50.022 1.00 0.00 90 TRP A N 4
ATOM 5829 C CA . TRP A 1 90 ? 20.270 -36.191 -51.326 1.00 0.00 90 TRP A CA 4
ATOM 5830 C C . TRP A 1 90 ? 19.325 -37.305 -51.817 1.00 0.00 90 TRP A C 4
ATOM 5831 O O . TRP A 1 90 ? 18.212 -37.035 -52.280 1.00 0.00 90 TRP A O 4
ATOM 5852 N N . THR A 1 91 ? 19.779 -38.566 -51.637 1.00 0.00 91 THR A N 4
ATOM 5853 C CA . THR A 1 91 ? 19.113 -39.778 -52.165 1.00 0.00 91 THR A CA 4
ATOM 5854 C C . THR A 1 91 ? 17.939 -40.256 -51.258 1.00 0.00 91 THR A C 4
ATOM 5855 O O . THR A 1 91 ? 17.428 -41.371 -51.431 1.00 0.00 91 THR A O 4
ATOM 5866 N N . THR A 1 92 ? 17.489 -39.396 -50.310 1.00 0.00 92 THR A N 4
ATOM 5867 C CA . THR A 1 92 ? 16.282 -39.654 -49.482 1.00 0.00 92 THR A CA 4
ATOM 5868 C C . THR A 1 92 ? 14.983 -39.310 -50.277 1.00 0.00 92 THR A C 4
ATOM 5869 O O . THR A 1 92 ? 14.112 -38.544 -49.823 1.00 0.00 92 THR A O 4
ATOM 5880 N N . SER A 1 93 ? 14.883 -39.875 -51.491 1.00 0.00 93 SER A N 4
ATOM 5881 C CA . SER A 1 93 ? 13.740 -39.686 -52.391 1.00 0.00 93 SER A CA 4
ATOM 5882 C C . SER A 1 93 ? 12.427 -40.148 -51.715 1.00 0.00 93 SER A C 4
ATOM 5883 O O . SER A 1 93 ? 12.203 -41.353 -51.542 1.00 0.00 93 SER A O 4
ATOM 5891 N N . GLY A 1 94 ? 11.603 -39.164 -51.298 1.00 0.00 94 GLY A N 4
ATOM 5892 C CA . GLY A 1 94 ? 10.314 -39.425 -50.659 1.00 0.00 94 GLY A CA 4
ATOM 5893 C C . GLY A 1 94 ? 9.374 -40.229 -51.556 1.00 0.00 94 GLY A C 4
ATOM 5894 O O . GLY A 1 94 ? 8.868 -39.700 -52.556 1.00 0.00 94 GLY A O 4
ATOM 5898 N N . THR A 1 95 ? 9.200 -41.518 -51.228 1.00 0.00 95 THR A N 4
ATOM 5899 C CA . THR A 1 95 ? 8.331 -42.448 -51.956 1.00 0.00 95 THR A CA 4
ATOM 5900 C C . THR A 1 95 ? 6.974 -42.562 -51.213 1.00 0.00 95 THR A C 4
ATOM 5901 O O . THR A 1 95 ? 6.027 -41.823 -51.563 1.00 0.00 95 THR A O 4
ATOM 5913 N N . MET A 1 1 ? -1.952 31.369 -29.049 1.00 0.00 1 MET A N 5
ATOM 5914 C CA . MET A 1 1 ? -1.134 30.357 -28.331 1.00 0.00 1 MET A CA 5
ATOM 5915 C C . MET A 1 1 ? 0.130 31.004 -27.734 1.00 0.00 1 MET A C 5
ATOM 5916 O O . MET A 1 1 ? 0.534 32.103 -28.141 1.00 0.00 1 MET A O 5
ATOM 5932 N N . HIS A 1 2 ? 0.744 30.309 -26.767 1.00 0.00 2 HIS A N 5
ATOM 5933 C CA . HIS A 1 2 ? 2.042 30.685 -26.183 1.00 0.00 2 HIS A CA 5
ATOM 5934 C C . HIS A 1 2 ? 2.902 29.407 -26.126 1.00 0.00 2 HIS A C 5
ATOM 5935 O O . HIS A 1 2 ? 2.633 28.495 -25.320 1.00 0.00 2 HIS A O 5
ATOM 5950 N N . HIS A 1 3 ? 3.875 29.304 -27.058 1.00 0.00 3 HIS A N 5
ATOM 5951 C CA . HIS A 1 3 ? 4.678 28.077 -27.284 1.00 0.00 3 HIS A CA 5
ATOM 5952 C C . HIS A 1 3 ? 3.785 26.915 -27.774 1.00 0.00 3 HIS A C 5
ATOM 5953 O O . HIS A 1 3 ? 2.587 27.102 -28.054 1.00 0.00 3 HIS A O 5
ATOM 5968 N N . HIS A 1 4 ? 4.383 25.715 -27.929 1.00 0.00 4 HIS A N 5
ATOM 5969 C CA . HIS A 1 4 ? 3.667 24.506 -28.405 1.00 0.00 4 HIS A CA 5
ATOM 5970 C C . HIS A 1 4 ? 4.139 23.252 -27.665 1.00 0.00 4 HIS A C 5
ATOM 5971 O O . HIS A 1 4 ? 5.209 23.236 -27.048 1.00 0.00 4 HIS A O 5
ATOM 5986 N N . HIS A 1 5 ? 3.312 22.200 -27.755 1.00 0.00 5 HIS A N 5
ATOM 5987 C CA . HIS A 1 5 ? 3.596 20.879 -27.179 1.00 0.00 5 HIS A CA 5
ATOM 5988 C C . HIS A 1 5 ? 4.158 19.941 -28.257 1.00 0.00 5 HIS A C 5
ATOM 5989 O O . HIS A 1 5 ? 3.813 20.055 -29.435 1.00 0.00 5 HIS A O 5
ATOM 6004 N N . HIS A 1 6 ? 5.030 19.022 -27.829 1.00 0.00 6 HIS A N 5
ATOM 6005 C CA . HIS A 1 6 ? 5.608 17.972 -28.685 1.00 0.00 6 HIS A CA 5
ATOM 6006 C C . HIS A 1 6 ? 5.740 16.666 -27.874 1.00 0.00 6 HIS A C 5
ATOM 6007 O O . HIS A 1 6 ? 6.634 15.848 -28.123 1.00 0.00 6 HIS A O 5
ATOM 6022 N N . HIS A 1 7 ? 4.801 16.489 -26.925 1.00 0.00 7 HIS A N 5
ATOM 6023 C CA . HIS A 1 7 ? 4.769 15.349 -25.988 1.00 0.00 7 HIS A CA 5
ATOM 6024 C C . HIS A 1 7 ? 4.627 14.019 -26.757 1.00 0.00 7 HIS A C 5
ATOM 6025 O O . HIS A 1 7 ? 3.829 13.932 -27.702 1.00 0.00 7 HIS A O 5
ATOM 6040 N N . SER A 1 8 ? 5.411 13.004 -26.347 1.00 0.00 8 SER A N 5
ATOM 6041 C CA . SER A 1 8 ? 5.374 11.666 -26.951 1.00 0.00 8 SER A CA 5
ATOM 6042 C C . SER A 1 8 ? 3.993 11.009 -26.721 1.00 0.00 8 SER A C 5
ATOM 6043 O O . SER A 1 8 ? 3.706 10.487 -25.634 1.00 0.00 8 SER A O 5
ATOM 6051 N N . SER A 1 9 ? 3.135 11.106 -27.750 1.00 0.00 9 SER A N 5
ATOM 6052 C CA . SER A 1 9 ? 1.726 10.677 -27.689 1.00 0.00 9 SER A CA 5
ATOM 6053 C C . SER A 1 9 ? 1.302 9.998 -29.003 1.00 0.00 9 SER A C 5
ATOM 6054 O O . SER A 1 9 ? 1.941 10.183 -30.042 1.00 0.00 9 SER A O 5
ATOM 6062 N N . GLY A 1 10 ? 0.207 9.214 -28.929 1.00 0.00 10 GLY A N 5
ATOM 6063 C CA . GLY A 1 10 ? -0.316 8.453 -30.072 1.00 0.00 10 GLY A CA 5
ATOM 6064 C C . GLY A 1 10 ? -0.078 6.955 -29.905 1.00 0.00 10 GLY A C 5
ATOM 6065 O O . GLY A 1 10 ? 0.979 6.546 -29.400 1.00 0.00 10 GLY A O 5
ATOM 6069 N N . ARG A 1 11 ? -1.068 6.131 -30.312 1.00 0.00 11 ARG A N 5
ATOM 6070 C CA . ARG A 1 11 ? -0.983 4.657 -30.219 1.00 0.00 11 ARG A CA 5
ATOM 6071 C C . ARG A 1 11 ? -0.168 4.109 -31.401 1.00 0.00 11 ARG A C 5
ATOM 6072 O O . ARG A 1 11 ? -0.493 4.360 -32.564 1.00 0.00 11 ARG A O 5
ATOM 6093 N N . GLU A 1 12 ? 0.883 3.356 -31.073 1.00 0.00 12 GLU A N 5
ATOM 6094 C CA . GLU A 1 12 ? 1.785 2.721 -32.046 1.00 0.00 12 GLU A CA 5
ATOM 6095 C C . GLU A 1 12 ? 2.322 1.427 -31.379 1.00 0.00 12 GLU A C 5
ATOM 6096 O O . GLU A 1 12 ? 2.323 1.338 -30.141 1.00 0.00 12 GLU A O 5
ATOM 6108 N N . ASN A 1 13 ? 2.740 0.433 -32.195 1.00 0.00 13 ASN A N 5
ATOM 6109 C CA . ASN A 1 13 ? 3.081 -0.950 -31.729 1.00 0.00 13 ASN A CA 5
ATOM 6110 C C . ASN A 1 13 ? 1.779 -1.691 -31.311 1.00 0.00 13 ASN A C 5
ATOM 6111 O O . ASN A 1 13 ? 1.803 -2.707 -30.607 1.00 0.00 13 ASN A O 5
ATOM 6122 N N . LEU A 1 14 ? 0.647 -1.164 -31.819 1.00 0.00 14 LEU A N 5
ATOM 6123 C CA . LEU A 1 14 ? -0.713 -1.676 -31.550 1.00 0.00 14 LEU A CA 5
ATOM 6124 C C . LEU A 1 14 ? -0.921 -3.061 -32.201 1.00 0.00 14 LEU A C 5
ATOM 6125 O O . LEU A 1 14 ? -1.473 -3.975 -31.577 1.00 0.00 14 LEU A O 5
ATOM 6141 N N . TYR A 1 15 ? -0.462 -3.188 -33.453 1.00 0.00 15 TYR A N 5
ATOM 6142 C CA . TYR A 1 15 ? -0.388 -4.453 -34.194 1.00 0.00 15 TYR A CA 5
ATOM 6143 C C . TYR A 1 15 ? 0.916 -4.418 -35.013 1.00 0.00 15 TYR A C 5
ATOM 6144 O O . TYR A 1 15 ? 1.953 -4.888 -34.529 1.00 0.00 15 TYR A O 5
ATOM 6162 N N . PHE A 1 16 ? 0.863 -3.795 -36.224 1.00 0.00 16 PHE A N 5
ATOM 6163 C CA . PHE A 1 16 ? 2.029 -3.612 -37.124 1.00 0.00 16 PHE A CA 5
ATOM 6164 C C . PHE A 1 16 ? 2.783 -4.956 -37.362 1.00 0.00 16 PHE A C 5
ATOM 6165 O O . PHE A 1 16 ? 4.001 -5.001 -37.505 1.00 0.00 16 PHE A O 5
ATOM 6182 N N . GLN A 1 17 ? 2.003 -6.042 -37.422 1.00 0.00 17 GLN A N 5
ATOM 6183 C CA . GLN A 1 17 ? 2.500 -7.422 -37.575 1.00 0.00 17 GLN A CA 5
ATOM 6184 C C . GLN A 1 17 ? 3.120 -7.632 -38.970 1.00 0.00 17 GLN A C 5
ATOM 6185 O O . GLN A 1 17 ? 4.314 -7.932 -39.089 1.00 0.00 17 GLN A O 5
ATOM 6199 N N . GLY A 1 18 ? 2.303 -7.428 -40.021 1.00 0.00 18 GLY A N 5
ATOM 6200 C CA . GLY A 1 18 ? 2.755 -7.570 -41.410 1.00 0.00 18 GLY A CA 5
ATOM 6201 C C . GLY A 1 18 ? 1.725 -8.287 -42.268 1.00 0.00 18 GLY A C 5
ATOM 6202 O O . GLY A 1 18 ? 1.826 -9.497 -42.478 1.00 0.00 18 GLY A O 5
ATOM 6206 N N . HIS A 1 19 ? 0.712 -7.536 -42.736 1.00 0.00 19 HIS A N 5
ATOM 6207 C CA . HIS A 1 19 ? -0.325 -8.056 -43.652 1.00 0.00 19 HIS A CA 5
ATOM 6208 C C . HIS A 1 19 ? 0.292 -8.359 -45.033 1.00 0.00 19 HIS A C 5
ATOM 6209 O O . HIS A 1 19 ? 0.987 -7.510 -45.605 1.00 0.00 19 HIS A O 5
ATOM 6224 N N . MET A 1 20 ? 0.079 -9.585 -45.534 1.00 0.00 20 MET A N 5
ATOM 6225 C CA . MET A 1 20 ? 0.474 -9.978 -46.898 1.00 0.00 20 MET A CA 5
ATOM 6226 C C . MET A 1 20 ? -0.773 -9.938 -47.806 1.00 0.00 20 MET A C 5
ATOM 6227 O O . MET A 1 20 ? -1.790 -10.585 -47.514 1.00 0.00 20 MET A O 5
ATOM 6241 N N . ALA A 1 21 ? -0.708 -9.112 -48.870 1.00 0.00 21 ALA A N 5
ATOM 6242 C CA . ALA A 1 21 ? -1.799 -8.973 -49.849 1.00 0.00 21 ALA A CA 5
ATOM 6243 C C . ALA A 1 21 ? -1.743 -10.155 -50.843 1.00 0.00 21 ALA A C 5
ATOM 6244 O O . ALA A 1 21 ? -2.496 -11.125 -50.695 1.00 0.00 21 ALA A O 5
ATOM 6251 N N . SER A 1 22 ? -0.796 -10.083 -51.801 1.00 0.00 22 SER A N 5
ATOM 6252 C CA . SER A 1 22 ? -0.569 -11.118 -52.831 1.00 0.00 22 SER A CA 5
ATOM 6253 C C . SER A 1 22 ? 0.595 -10.675 -53.741 1.00 0.00 22 SER A C 5
ATOM 6254 O O . SER A 1 22 ? 0.979 -9.493 -53.745 1.00 0.00 22 SER A O 5
ATOM 6262 N N . GLY A 1 23 ? 1.137 -11.630 -54.510 1.00 0.00 23 GLY A N 5
ATOM 6263 C CA . GLY A 1 23 ? 2.254 -11.377 -55.426 1.00 0.00 23 GLY A CA 5
ATOM 6264 C C . GLY A 1 23 ? 2.458 -12.534 -56.392 1.00 0.00 23 GLY A C 5
ATOM 6265 O O . GLY A 1 23 ? 1.544 -13.343 -56.599 1.00 0.00 23 GLY A O 5
ATOM 6269 N N . SER A 1 24 ? 3.661 -12.629 -56.971 1.00 0.00 24 SER A N 5
ATOM 6270 C CA . SER A 1 24 ? 4.025 -13.699 -57.915 1.00 0.00 24 SER A CA 5
ATOM 6271 C C . SER A 1 24 ? 4.742 -14.846 -57.167 1.00 0.00 24 SER A C 5
ATOM 6272 O O . SER A 1 24 ? 5.980 -14.873 -57.074 1.00 0.00 24 SER A O 5
ATOM 6280 N N . GLU A 1 25 ? 3.938 -15.744 -56.570 1.00 0.00 25 GLU A N 5
ATOM 6281 C CA . GLU A 1 25 ? 4.425 -16.936 -55.846 1.00 0.00 25 GLU A CA 5
ATOM 6282 C C . GLU A 1 25 ? 3.668 -18.182 -56.324 1.00 0.00 25 GLU A C 5
ATOM 6283 O O . GLU A 1 25 ? 2.441 -18.251 -56.204 1.00 0.00 25 GLU A O 5
ATOM 6295 N N . GLU A 1 26 ? 4.411 -19.156 -56.863 1.00 0.00 26 GLU A N 5
ATOM 6296 C CA . GLU A 1 26 ? 3.846 -20.394 -57.403 1.00 0.00 26 GLU A CA 5
ATOM 6297 C C . GLU A 1 26 ? 3.850 -21.468 -56.305 1.00 0.00 26 GLU A C 5
ATOM 6298 O O . GLU A 1 26 ? 4.883 -22.106 -56.044 1.00 0.00 26 GLU A O 5
ATOM 6310 N N . GLU A 1 27 ? 2.704 -21.637 -55.630 1.00 0.00 27 GLU A N 5
ATOM 6311 C CA . GLU A 1 27 ? 2.542 -22.643 -54.574 1.00 0.00 27 GLU A CA 5
ATOM 6312 C C . GLU A 1 27 ? 2.294 -24.020 -55.214 1.00 0.00 27 GLU A C 5
ATOM 6313 O O . GLU A 1 27 ? 1.153 -24.484 -55.335 1.00 0.00 27 GLU A O 5
ATOM 6325 N N . VAL A 1 28 ? 3.389 -24.631 -55.685 1.00 0.00 28 VAL A N 5
ATOM 6326 C CA . VAL A 1 28 ? 3.370 -25.918 -56.400 1.00 0.00 28 VAL A CA 5
ATOM 6327 C C . VAL A 1 28 ? 3.649 -27.085 -55.440 1.00 0.00 28 VAL A C 5
ATOM 6328 O O . VAL A 1 28 ? 3.940 -26.876 -54.253 1.00 0.00 28 VAL A O 5
ATOM 6341 N N . VAL A 1 29 ? 3.569 -28.312 -55.986 1.00 0.00 29 VAL A N 5
ATOM 6342 C CA . VAL A 1 29 ? 3.832 -29.550 -55.239 1.00 0.00 29 VAL A CA 5
ATOM 6343 C C . VAL A 1 29 ? 5.328 -29.656 -54.850 1.00 0.00 29 VAL A C 5
ATOM 6344 O O . VAL A 1 29 ? 6.217 -29.767 -55.706 1.00 0.00 29 VAL A O 5
ATOM 6357 N N . SER A 1 30 ? 5.577 -29.565 -53.535 1.00 0.00 30 SER A N 5
ATOM 6358 C CA . SER A 1 30 ? 6.910 -29.608 -52.936 1.00 0.00 30 SER A CA 5
ATOM 6359 C C . SER A 1 30 ? 6.816 -30.308 -51.574 1.00 0.00 30 SER A C 5
ATOM 6360 O O . SER A 1 30 ? 5.861 -30.087 -50.814 1.00 0.00 30 SER A O 5
ATOM 6368 N N . VAL A 1 31 ? 7.787 -31.186 -51.293 1.00 0.00 31 VAL A N 5
ATOM 6369 C CA . VAL A 1 31 ? 7.860 -31.963 -50.044 1.00 0.00 31 VAL A CA 5
ATOM 6370 C C . VAL A 1 31 ? 9.236 -31.732 -49.390 1.00 0.00 31 VAL A C 5
ATOM 6371 O O . VAL A 1 31 ? 10.270 -31.917 -50.037 1.00 0.00 31 VAL A O 5
ATOM 6384 N N . GLU A 1 32 ? 9.233 -31.307 -48.118 1.00 0.00 32 GLU A N 5
ATOM 6385 C CA . GLU A 1 32 ? 10.451 -31.172 -47.312 1.00 0.00 32 GLU A CA 5
ATOM 6386 C C . GLU A 1 32 ? 10.868 -32.555 -46.786 1.00 0.00 32 GLU A C 5
ATOM 6387 O O . GLU A 1 32 ? 10.219 -33.115 -45.893 1.00 0.00 32 GLU A O 5
ATOM 6399 N N . LEU A 1 33 ? 11.916 -33.116 -47.395 1.00 0.00 33 LEU A N 5
ATOM 6400 C CA . LEU A 1 33 ? 12.500 -34.408 -46.990 1.00 0.00 33 LEU A CA 5
ATOM 6401 C C . LEU A 1 33 ? 13.436 -34.195 -45.771 1.00 0.00 33 LEU A C 5
ATOM 6402 O O . LEU A 1 33 ? 13.841 -33.055 -45.516 1.00 0.00 33 LEU A O 5
ATOM 6418 N N . PRO A 1 34 ? 13.761 -35.271 -44.968 1.00 0.00 34 PRO A N 5
ATOM 6419 C CA . PRO A 1 34 ? 14.617 -35.133 -43.759 1.00 0.00 34 PRO A CA 5
ATOM 6420 C C . PRO A 1 34 ? 16.033 -34.584 -44.065 1.00 0.00 34 PRO A C 5
ATOM 6421 O O . PRO A 1 34 ? 16.584 -34.801 -45.156 1.00 0.00 34 PRO A O 5
ATOM 6432 N N . ALA A 1 35 ? 16.605 -33.888 -43.069 1.00 0.00 35 ALA A N 5
ATOM 6433 C CA . ALA A 1 35 ? 17.831 -33.080 -43.219 1.00 0.00 35 ALA A CA 5
ATOM 6434 C C . ALA A 1 35 ? 18.694 -33.140 -41.937 1.00 0.00 35 ALA A C 5
ATOM 6435 O O . ALA A 1 35 ? 18.224 -33.638 -40.909 1.00 0.00 35 ALA A O 5
ATOM 6442 N N . PRO A 1 36 ? 19.985 -32.652 -41.983 1.00 0.00 36 PRO A N 5
ATOM 6443 C CA . PRO A 1 36 ? 20.734 -32.285 -40.750 1.00 0.00 36 PRO A CA 5
ATOM 6444 C C . PRO A 1 36 ? 20.027 -31.120 -40.015 1.00 0.00 36 PRO A C 5
ATOM 6445 O O . PRO A 1 36 ? 19.376 -30.295 -40.654 1.00 0.00 36 PRO A O 5
ATOM 6456 N N . SER A 1 37 ? 20.181 -31.059 -38.679 1.00 0.00 37 SER A N 5
ATOM 6457 C CA . SER A 1 37 ? 19.521 -30.041 -37.823 1.00 0.00 37 SER A CA 5
ATOM 6458 C C . SER A 1 37 ? 20.008 -28.608 -38.150 1.00 0.00 37 SER A C 5
ATOM 6459 O O . SER A 1 37 ? 19.302 -27.628 -37.891 1.00 0.00 37 SER A O 5
ATOM 6467 N N . SER A 1 38 ? 21.220 -28.516 -38.737 1.00 0.00 38 SER A N 5
ATOM 6468 C CA . SER A 1 38 ? 21.828 -27.240 -39.154 1.00 0.00 38 SER A CA 5
ATOM 6469 C C . SER A 1 38 ? 21.164 -26.680 -40.436 1.00 0.00 38 SER A C 5
ATOM 6470 O O . SER A 1 38 ? 21.049 -25.463 -40.604 1.00 0.00 38 SER A O 5
ATOM 6478 N N . TRP A 1 39 ? 20.729 -27.586 -41.335 1.00 0.00 39 TRP A N 5
ATOM 6479 C CA . TRP A 1 39 ? 20.132 -27.232 -42.643 1.00 0.00 39 TRP A CA 5
ATOM 6480 C C . TRP A 1 39 ? 18.675 -27.718 -42.721 1.00 0.00 39 TRP A C 5
ATOM 6481 O O . TRP A 1 39 ? 18.117 -28.196 -41.737 1.00 0.00 39 TRP A O 5
ATOM 6502 N N . LYS A 1 40 ? 18.070 -27.556 -43.905 1.00 0.00 40 LYS A N 5
ATOM 6503 C CA . LYS A 1 40 ? 16.777 -28.156 -44.260 1.00 0.00 40 LYS A CA 5
ATOM 6504 C C . LYS A 1 40 ? 16.855 -28.669 -45.706 1.00 0.00 40 LYS A C 5
ATOM 6505 O O . LYS A 1 40 ? 17.620 -28.154 -46.521 1.00 0.00 40 LYS A O 5
ATOM 6524 N N . LYS A 1 41 ? 16.099 -29.731 -45.976 1.00 0.00 41 LYS A N 5
ATOM 6525 C CA . LYS A 1 41 ? 16.090 -30.447 -47.251 1.00 0.00 41 LYS A CA 5
ATOM 6526 C C . LYS A 1 41 ? 14.692 -30.376 -47.860 1.00 0.00 41 LYS A C 5
ATOM 6527 O O . LYS A 1 41 ? 13.702 -30.715 -47.217 1.00 0.00 41 LYS A O 5
ATOM 6546 N N . LEU A 1 42 ? 14.640 -29.933 -49.109 1.00 0.00 42 LEU A N 5
ATOM 6547 C CA . LEU A 1 42 ? 13.423 -29.891 -49.917 1.00 0.00 42 LEU A CA 5
ATOM 6548 C C . LEU A 1 42 ? 13.670 -30.673 -51.220 1.00 0.00 42 LEU A C 5
ATOM 6549 O O . LEU A 1 42 ? 14.790 -30.709 -51.747 1.00 0.00 42 LEU A O 5
ATOM 6565 N N . PHE A 1 43 ? 12.612 -31.325 -51.693 1.00 0.00 43 PHE A N 5
ATOM 6566 C CA . PHE A 1 43 ? 12.544 -31.977 -53.001 1.00 0.00 43 PHE A CA 5
ATOM 6567 C C . PHE A 1 43 ? 11.273 -31.490 -53.712 1.00 0.00 43 PHE A C 5
ATOM 6568 O O . PHE A 1 43 ? 10.244 -31.286 -53.060 1.00 0.00 43 PHE A O 5
ATOM 6585 N N . TYR A 1 44 ? 11.353 -31.289 -55.033 1.00 0.00 44 TYR A N 5
ATOM 6586 C CA . TYR A 1 44 ? 10.165 -31.005 -55.869 1.00 0.00 44 TYR A CA 5
ATOM 6587 C C . TYR A 1 44 ? 9.735 -32.293 -56.614 1.00 0.00 44 TYR A C 5
ATOM 6588 O O . TYR A 1 44 ? 10.369 -32.665 -57.608 1.00 0.00 44 TYR A O 5
ATOM 6606 N N . PRO A 1 45 ? 8.682 -33.025 -56.125 1.00 0.00 45 PRO A N 5
ATOM 6607 C CA . PRO A 1 45 ? 8.101 -34.169 -56.851 1.00 0.00 45 PRO A CA 5
ATOM 6608 C C . PRO A 1 45 ? 7.062 -33.713 -57.886 1.00 0.00 45 PRO A C 5
ATOM 6609 O O . PRO A 1 45 ? 6.522 -32.605 -57.789 1.00 0.00 45 PRO A O 5
ATOM 6620 N N . ASN A 1 46 ? 6.830 -34.552 -58.896 1.00 0.00 46 ASN A N 5
ATOM 6621 C CA . ASN A 1 46 ? 5.736 -34.353 -59.863 1.00 0.00 46 ASN A CA 5
ATOM 6622 C C . ASN A 1 46 ? 4.440 -34.932 -59.253 1.00 0.00 46 ASN A C 5
ATOM 6623 O O . ASN A 1 46 ? 4.500 -35.865 -58.448 1.00 0.00 46 ASN A O 5
ATOM 6634 N N . LYS A 1 47 ? 3.278 -34.384 -59.647 1.00 0.00 47 LYS A N 5
ATOM 6635 C CA . LYS A 1 47 ? 1.959 -34.853 -59.161 1.00 0.00 47 LYS A CA 5
ATOM 6636 C C . LYS A 1 47 ? 1.699 -36.318 -59.563 1.00 0.00 47 LYS A C 5
ATOM 6637 O O . LYS A 1 47 ? 0.902 -37.008 -58.922 1.00 0.00 47 LYS A O 5
ATOM 6656 N N . VAL A 1 48 ? 2.374 -36.769 -60.640 1.00 0.00 48 VAL A N 5
ATOM 6657 C CA . VAL A 1 48 ? 2.359 -38.178 -61.067 1.00 0.00 48 VAL A CA 5
ATOM 6658 C C . VAL A 1 48 ? 2.928 -39.079 -59.949 1.00 0.00 48 VAL A C 5
ATOM 6659 O O . VAL A 1 48 ? 2.307 -40.080 -59.564 1.00 0.00 48 VAL A O 5
ATOM 6672 N N . GLY A 1 49 ? 4.066 -38.649 -59.384 1.00 0.00 49 GLY A N 5
ATOM 6673 C CA . GLY A 1 49 ? 4.804 -39.431 -58.387 1.00 0.00 49 GLY A CA 5
ATOM 6674 C C . GLY A 1 49 ? 6.002 -40.141 -59.012 1.00 0.00 49 GLY A C 5
ATOM 6675 O O . GLY A 1 49 ? 6.030 -40.326 -60.239 1.00 0.00 49 GLY A O 5
ATOM 6679 N N . SER A 1 50 ? 6.983 -40.524 -58.168 1.00 0.00 50 SER A N 5
ATOM 6680 C CA . SER A 1 50 ? 8.266 -41.171 -58.564 1.00 0.00 50 SER A CA 5
ATOM 6681 C C . SER A 1 50 ? 9.194 -40.163 -59.261 1.00 0.00 50 SER A C 5
ATOM 6682 O O . SER A 1 50 ? 10.262 -39.796 -58.733 1.00 0.00 50 SER A O 5
ATOM 6690 N N . VAL A 1 51 ? 8.762 -39.714 -60.442 1.00 0.00 51 VAL A N 5
ATOM 6691 C CA . VAL A 1 51 ? 9.471 -38.721 -61.242 1.00 0.00 51 VAL A CA 5
ATOM 6692 C C . VAL A 1 51 ? 9.455 -37.329 -60.573 1.00 0.00 51 VAL A C 5
ATOM 6693 O O . VAL A 1 51 ? 8.512 -36.956 -59.855 1.00 0.00 51 VAL A O 5
ATOM 6706 N N . LYS A 1 52 ? 10.537 -36.592 -60.820 1.00 0.00 52 LYS A N 5
ATOM 6707 C CA . LYS A 1 52 ? 10.753 -35.227 -60.310 1.00 0.00 52 LYS A CA 5
ATOM 6708 C C . LYS A 1 52 ? 9.969 -34.192 -61.141 1.00 0.00 52 LYS A C 5
ATOM 6709 O O . LYS A 1 52 ? 9.616 -34.440 -62.297 1.00 0.00 52 LYS A O 5
ATOM 6728 N N . LYS A 1 53 ? 9.717 -33.029 -60.529 1.00 0.00 53 LYS A N 5
ATOM 6729 C CA . LYS A 1 53 ? 9.184 -31.837 -61.220 1.00 0.00 53 LYS A CA 5
ATOM 6730 C C . LYS A 1 53 ? 10.377 -30.880 -61.434 1.00 0.00 53 LYS A C 5
ATOM 6731 O O . LYS A 1 53 ? 10.662 -30.429 -62.550 1.00 0.00 53 LYS A O 5
ATOM 6750 N N . THR A 1 54 ? 11.056 -30.589 -60.323 1.00 0.00 54 THR A N 5
ATOM 6751 C CA . THR A 1 54 ? 12.302 -29.813 -60.267 1.00 0.00 54 THR A CA 5
ATOM 6752 C C . THR A 1 54 ? 13.283 -30.615 -59.375 1.00 0.00 54 THR A C 5
ATOM 6753 O O . THR A 1 54 ? 12.848 -31.523 -58.643 1.00 0.00 54 THR A O 5
ATOM 6764 N N . GLU A 1 55 ? 14.597 -30.329 -59.447 1.00 0.00 55 GLU A N 5
ATOM 6765 C CA . GLU A 1 55 ? 15.602 -31.029 -58.623 1.00 0.00 55 GLU A CA 5
ATOM 6766 C C . GLU A 1 55 ? 15.518 -30.590 -57.138 1.00 0.00 55 GLU A C 5
ATOM 6767 O O . GLU A 1 55 ? 14.589 -29.876 -56.718 1.00 0.00 55 GLU A O 5
ATOM 6779 N N . VAL A 1 56 ? 16.506 -31.030 -56.364 1.00 0.00 56 VAL A N 5
ATOM 6780 C CA . VAL A 1 56 ? 16.575 -30.837 -54.919 1.00 0.00 56 VAL A CA 5
ATOM 6781 C C . VAL A 1 56 ? 17.120 -29.441 -54.583 1.00 0.00 56 VAL A C 5
ATOM 6782 O O . VAL A 1 56 ? 18.075 -28.975 -55.206 1.00 0.00 56 VAL A O 5
ATOM 6795 N N . VAL A 1 57 ? 16.499 -28.794 -53.579 1.00 0.00 57 VAL A N 5
ATOM 6796 C CA . VAL A 1 57 ? 16.981 -27.534 -53.002 1.00 0.00 57 VAL A CA 5
ATOM 6797 C C . VAL A 1 57 ? 17.193 -27.723 -51.484 1.00 0.00 57 VAL A C 5
ATOM 6798 O O . VAL A 1 57 ? 16.244 -28.017 -50.753 1.00 0.00 57 VAL A O 5
ATOM 6811 N N . PHE A 1 58 ? 18.452 -27.601 -51.031 1.00 0.00 58 PHE A N 5
ATOM 6812 C CA . PHE A 1 58 ? 18.796 -27.548 -49.601 1.00 0.00 58 PHE A CA 5
ATOM 6813 C C . PHE A 1 58 ? 18.696 -26.100 -49.101 1.00 0.00 58 PHE A C 5
ATOM 6814 O O . PHE A 1 58 ? 19.397 -25.218 -49.594 1.00 0.00 58 PHE A O 5
ATOM 6831 N N . VAL A 1 59 ? 17.834 -25.874 -48.106 1.00 0.00 59 VAL A N 5
ATOM 6832 C CA . VAL A 1 59 ? 17.698 -24.584 -47.432 1.00 0.00 59 VAL A CA 5
ATOM 6833 C C . VAL A 1 59 ? 18.845 -24.423 -46.421 1.00 0.00 59 VAL A C 5
ATOM 6834 O O . VAL A 1 59 ? 19.087 -25.304 -45.585 1.00 0.00 59 VAL A O 5
ATOM 6847 N N . ALA A 1 60 ? 19.540 -23.282 -46.531 1.00 0.00 60 ALA A N 5
ATOM 6848 C CA . ALA A 1 60 ? 20.713 -22.957 -45.712 1.00 0.00 60 ALA A CA 5
ATOM 6849 C C . ALA A 1 60 ? 20.289 -22.298 -44.387 1.00 0.00 60 ALA A C 5
ATOM 6850 O O . ALA A 1 60 ? 19.227 -21.663 -44.330 1.00 0.00 60 ALA A O 5
ATOM 6857 N N . PRO A 1 61 ? 21.123 -22.431 -43.310 1.00 0.00 61 PRO A N 5
ATOM 6858 C CA . PRO A 1 61 ? 20.891 -21.733 -42.018 1.00 0.00 61 PRO A CA 5
ATOM 6859 C C . PRO A 1 61 ? 20.863 -20.187 -42.158 1.00 0.00 61 PRO A C 5
ATOM 6860 O O . PRO A 1 61 ? 20.177 -19.500 -41.396 1.00 0.00 61 PRO A O 5
ATOM 6871 N N . THR A 1 62 ? 21.614 -19.650 -43.145 1.00 0.00 62 THR A N 5
ATOM 6872 C CA . THR A 1 62 ? 21.629 -18.193 -43.436 1.00 0.00 62 THR A CA 5
ATOM 6873 C C . THR A 1 62 ? 20.600 -17.822 -44.532 1.00 0.00 62 THR A C 5
ATOM 6874 O O . THR A 1 62 ? 20.434 -16.638 -44.855 1.00 0.00 62 THR A O 5
ATOM 6885 N N . GLY A 1 63 ? 19.922 -18.838 -45.108 1.00 0.00 63 GLY A N 5
ATOM 6886 C CA . GLY A 1 63 ? 18.921 -18.620 -46.164 1.00 0.00 63 GLY A CA 5
ATOM 6887 C C . GLY A 1 63 ? 19.497 -18.645 -47.583 1.00 0.00 63 GLY A C 5
ATOM 6888 O O . GLY A 1 63 ? 18.733 -18.630 -48.550 1.00 0.00 63 GLY A O 5
ATOM 6892 N N . GLU A 1 64 ? 20.846 -18.677 -47.699 1.00 0.00 64 GLU A N 5
ATOM 6893 C CA . GLU A 1 64 ? 21.558 -18.805 -48.995 1.00 0.00 64 GLU A CA 5
ATOM 6894 C C . GLU A 1 64 ? 21.399 -20.248 -49.525 1.00 0.00 64 GLU A C 5
ATOM 6895 O O . GLU A 1 64 ? 22.291 -21.094 -49.381 1.00 0.00 64 GLU A O 5
ATOM 6907 N N . GLU A 1 65 ? 20.210 -20.519 -50.085 1.00 0.00 65 GLU A N 5
ATOM 6908 C CA . GLU A 1 65 ? 19.771 -21.880 -50.435 1.00 0.00 65 GLU A CA 5
ATOM 6909 C C . GLU A 1 65 ? 20.515 -22.414 -51.668 1.00 0.00 65 GLU A C 5
ATOM 6910 O O . GLU A 1 65 ? 21.047 -21.654 -52.490 1.00 0.00 65 GLU A O 5
ATOM 6922 N N . ILE A 1 66 ? 20.523 -23.743 -51.777 1.00 0.00 66 ILE A N 5
ATOM 6923 C CA . ILE A 1 66 ? 21.382 -24.498 -52.688 1.00 0.00 66 ILE A CA 5
ATOM 6924 C C . ILE A 1 66 ? 20.516 -25.358 -53.624 1.00 0.00 66 ILE A C 5
ATOM 6925 O O . ILE A 1 66 ? 19.851 -26.275 -53.161 1.00 0.00 66 ILE A O 5
ATOM 6941 N N . SER A 1 67 ? 20.559 -25.065 -54.923 1.00 0.00 67 SER A N 5
ATOM 6942 C CA . SER A 1 67 ? 19.799 -25.793 -55.951 1.00 0.00 67 SER A CA 5
ATOM 6943 C C . SER A 1 67 ? 20.579 -27.016 -56.505 1.00 0.00 67 SER A C 5
ATOM 6944 O O . SER A 1 67 ? 19.973 -27.898 -57.130 1.00 0.00 67 SER A O 5
ATOM 6952 N N . ASN A 1 68 ? 21.919 -27.058 -56.288 1.00 0.00 68 ASN A N 5
ATOM 6953 C CA . ASN A 1 68 ? 22.790 -28.115 -56.870 1.00 0.00 68 ASN A CA 5
ATOM 6954 C C . ASN A 1 68 ? 24.097 -28.305 -56.061 1.00 0.00 68 ASN A C 5
ATOM 6955 O O . ASN A 1 68 ? 24.548 -27.382 -55.388 1.00 0.00 68 ASN A O 5
ATOM 6966 N N . ARG A 1 69 ? 24.715 -29.505 -56.202 1.00 0.00 69 ARG A N 5
ATOM 6967 C CA . ARG A 1 69 ? 25.868 -29.962 -55.370 1.00 0.00 69 ARG A CA 5
ATOM 6968 C C . ARG A 1 69 ? 27.077 -29.009 -55.404 1.00 0.00 69 ARG A C 5
ATOM 6969 O O . ARG A 1 69 ? 27.753 -28.862 -54.387 1.00 0.00 69 ARG A O 5
ATOM 6990 N N . LYS A 1 70 ? 27.349 -28.395 -56.575 1.00 0.00 70 LYS A N 5
ATOM 6991 C CA . LYS A 1 70 ? 28.477 -27.446 -56.743 1.00 0.00 70 LYS A CA 5
ATOM 6992 C C . LYS A 1 70 ? 28.361 -26.332 -55.685 1.00 0.00 70 LYS A C 5
ATOM 6993 O O . LYS A 1 70 ? 29.319 -26.051 -54.963 1.00 0.00 70 LYS A O 5
ATOM 7012 N N . GLN A 1 71 ? 27.151 -25.750 -55.588 1.00 0.00 71 GLN A N 5
ATOM 7013 C CA . GLN A 1 71 ? 26.841 -24.660 -54.645 1.00 0.00 71 GLN A CA 5
ATOM 7014 C C . GLN A 1 71 ? 26.967 -25.131 -53.184 1.00 0.00 71 GLN A C 5
ATOM 7015 O O . GLN A 1 71 ? 27.390 -24.360 -52.329 1.00 0.00 71 GLN A O 5
ATOM 7029 N N . LEU A 1 72 ? 26.600 -26.407 -52.929 1.00 0.00 72 LEU A N 5
ATOM 7030 C CA . LEU A 1 72 ? 26.656 -27.015 -51.578 1.00 0.00 72 LEU A CA 5
ATOM 7031 C C . LEU A 1 72 ? 28.122 -27.090 -51.112 1.00 0.00 72 LEU A C 5
ATOM 7032 O O . LEU A 1 72 ? 28.467 -26.613 -50.038 1.00 0.00 72 LEU A O 5
ATOM 7048 N N . GLU A 1 73 ? 28.966 -27.665 -51.972 1.00 0.00 73 GLU A N 5
ATOM 7049 C CA . GLU A 1 73 ? 30.381 -27.964 -51.675 1.00 0.00 73 GLU A CA 5
ATOM 7050 C C . GLU A 1 73 ? 31.216 -26.684 -51.560 1.00 0.00 73 GLU A C 5
ATOM 7051 O O . GLU A 1 73 ? 32.042 -26.561 -50.642 1.00 0.00 73 GLU A O 5
ATOM 7063 N N . GLN A 1 74 ? 30.974 -25.723 -52.476 1.00 0.00 74 GLN A N 5
ATOM 7064 C CA . GLN A 1 74 ? 31.639 -24.410 -52.438 1.00 0.00 74 GLN A CA 5
ATOM 7065 C C . GLN A 1 74 ? 31.184 -23.628 -51.192 1.00 0.00 74 GLN A C 5
ATOM 7066 O O . GLN A 1 74 ? 31.972 -22.877 -50.621 1.00 0.00 74 GLN A O 5
ATOM 7080 N N . TYR A 1 75 ? 29.908 -23.834 -50.779 1.00 0.00 75 TYR A N 5
ATOM 7081 C CA . TYR A 1 75 ? 29.353 -23.237 -49.548 1.00 0.00 75 TYR A CA 5
ATOM 7082 C C . TYR A 1 75 ? 30.139 -23.748 -48.333 1.00 0.00 75 TYR A C 5
ATOM 7083 O O . TYR A 1 75 ? 30.533 -22.959 -47.496 1.00 0.00 75 TYR A O 5
ATOM 7101 N N . LEU A 1 76 ? 30.369 -25.072 -48.265 1.00 0.00 76 LEU A N 5
ATOM 7102 C CA . LEU A 1 76 ? 31.032 -25.718 -47.109 1.00 0.00 76 LEU A CA 5
ATOM 7103 C C . LEU A 1 76 ? 32.473 -25.196 -46.929 1.00 0.00 76 LEU A C 5
ATOM 7104 O O . LEU A 1 76 ? 32.859 -24.780 -45.835 1.00 0.00 76 LEU A O 5
ATOM 7120 N N . LYS A 1 77 ? 33.241 -25.182 -48.034 1.00 0.00 77 LYS A N 5
ATOM 7121 C CA . LYS A 1 77 ? 34.661 -24.777 -48.015 1.00 0.00 77 LYS A CA 5
ATOM 7122 C C . LYS A 1 77 ? 34.819 -23.243 -47.852 1.00 0.00 77 LYS A C 5
ATOM 7123 O O . LYS A 1 77 ? 35.895 -22.758 -47.506 1.00 0.00 77 LYS A O 5
ATOM 7142 N N . SER A 1 78 ? 33.730 -22.491 -48.119 1.00 0.00 78 SER A N 5
ATOM 7143 C CA . SER A 1 78 ? 33.685 -21.021 -47.923 1.00 0.00 78 SER A CA 5
ATOM 7144 C C . SER A 1 78 ? 33.136 -20.671 -46.520 1.00 0.00 78 SER A C 5
ATOM 7145 O O . SER A 1 78 ? 33.472 -19.627 -45.954 1.00 0.00 78 SER A O 5
ATOM 7153 N N . HIS A 1 79 ? 32.294 -21.567 -45.972 1.00 0.00 79 HIS A N 5
ATOM 7154 C CA . HIS A 1 79 ? 31.573 -21.359 -44.698 1.00 0.00 79 HIS A CA 5
ATOM 7155 C C . HIS A 1 79 ? 31.833 -22.570 -43.778 1.00 0.00 79 HIS A C 5
ATOM 7156 O O . HIS A 1 79 ? 31.119 -23.582 -43.878 1.00 0.00 79 HIS A O 5
ATOM 7171 N N . PRO A 1 80 ? 32.883 -22.509 -42.898 1.00 0.00 80 PRO A N 5
ATOM 7172 C CA . PRO A 1 80 ? 33.211 -23.614 -41.952 1.00 0.00 80 PRO A CA 5
ATOM 7173 C C . PRO A 1 80 ? 32.099 -23.849 -40.908 1.00 0.00 80 PRO A C 5
ATOM 7174 O O . PRO A 1 80 ? 31.251 -22.977 -40.681 1.00 0.00 80 PRO A O 5
ATOM 7185 N N . GLY A 1 81 ? 32.101 -25.052 -40.305 1.00 0.00 81 GLY A N 5
ATOM 7186 C CA . GLY A 1 81 ? 31.126 -25.428 -39.276 1.00 0.00 81 GLY A CA 5
ATOM 7187 C C . GLY A 1 81 ? 29.889 -26.117 -39.850 1.00 0.00 81 GLY A C 5
ATOM 7188 O O . GLY A 1 81 ? 29.206 -26.869 -39.141 1.00 0.00 81 GLY A O 5
ATOM 7192 N N . ASN A 1 82 ? 29.599 -25.848 -41.138 1.00 0.00 82 ASN A N 5
ATOM 7193 C CA . ASN A 1 82 ? 28.474 -26.464 -41.863 1.00 0.00 82 ASN A CA 5
ATOM 7194 C C . ASN A 1 82 ? 28.783 -27.947 -42.173 1.00 0.00 82 ASN A C 5
ATOM 7195 O O . ASN A 1 82 ? 29.884 -28.251 -42.658 1.00 0.00 82 ASN A O 5
ATOM 7206 N N . PRO A 1 83 ? 27.819 -28.886 -41.886 1.00 0.00 83 PRO A N 5
ATOM 7207 C CA . PRO A 1 83 ? 28.028 -30.347 -42.060 1.00 0.00 83 PRO A CA 5
ATOM 7208 C C . PRO A 1 83 ? 28.341 -30.743 -43.521 1.00 0.00 83 PRO A C 5
ATOM 7209 O O . PRO A 1 83 ? 27.875 -30.094 -44.461 1.00 0.00 83 PRO A O 5
ATOM 7220 N N . ALA A 1 84 ? 29.148 -31.810 -43.677 1.00 0.00 84 ALA A N 5
ATOM 7221 C CA . ALA A 1 84 ? 29.641 -32.275 -44.988 1.00 0.00 84 ALA A CA 5
ATOM 7222 C C . ALA A 1 84 ? 28.509 -32.855 -45.861 1.00 0.00 84 ALA A C 5
ATOM 7223 O O . ALA A 1 84 ? 27.569 -33.456 -45.349 1.00 0.00 84 ALA A O 5
ATOM 7230 N N . ILE A 1 85 ? 28.651 -32.694 -47.190 1.00 0.00 85 ILE A N 5
ATOM 7231 C CA . ILE A 1 85 ? 27.652 -33.129 -48.197 1.00 0.00 85 ILE A CA 5
ATOM 7232 C C . ILE A 1 85 ? 27.456 -34.678 -48.203 1.00 0.00 85 ILE A C 5
ATOM 7233 O O . ILE A 1 85 ? 26.469 -35.187 -48.754 1.00 0.00 85 ILE A O 5
ATOM 7249 N N . ALA A 1 86 ? 28.383 -35.406 -47.546 1.00 0.00 86 ALA A N 5
ATOM 7250 C CA . ALA A 1 86 ? 28.312 -36.873 -47.365 1.00 0.00 86 ALA A CA 5
ATOM 7251 C C . ALA A 1 86 ? 27.010 -37.313 -46.642 1.00 0.00 86 ALA A C 5
ATOM 7252 O O . ALA A 1 86 ? 26.416 -38.339 -46.993 1.00 0.00 86 ALA A O 5
ATOM 7259 N N . GLU A 1 87 ? 26.574 -36.521 -45.639 1.00 0.00 87 GLU A N 5
ATOM 7260 C CA . GLU A 1 87 ? 25.323 -36.789 -44.881 1.00 0.00 87 GLU A CA 5
ATOM 7261 C C . G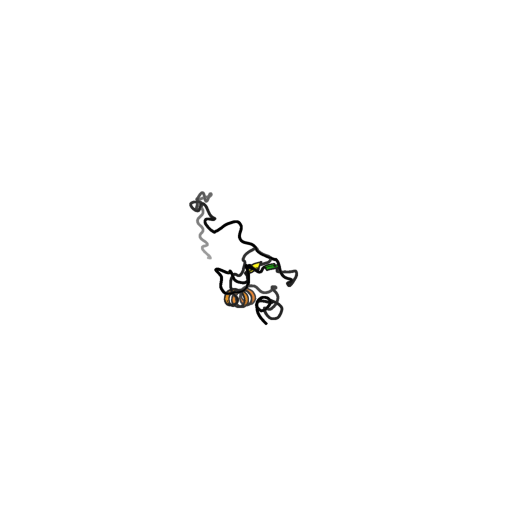LU A 1 87 ? 24.099 -36.095 -45.522 1.00 0.00 87 GLU A C 5
ATOM 7262 O O . GLU A 1 87 ? 22.958 -36.350 -45.114 1.00 0.00 87 GLU A O 5
ATOM 7274 N N . PHE A 1 88 ? 24.346 -35.208 -46.496 1.00 0.00 88 PHE A N 5
ATOM 7275 C CA . PHE A 1 88 ? 23.283 -34.533 -47.263 1.00 0.00 88 PHE A CA 5
ATOM 7276 C C . PHE A 1 88 ? 22.723 -35.507 -48.302 1.00 0.00 88 PHE A C 5
ATOM 7277 O O . PHE A 1 88 ? 23.445 -35.935 -49.217 1.00 0.00 88 PHE A O 5
ATOM 7294 N N . ASP A 1 89 ? 21.439 -35.858 -48.146 1.00 0.00 89 ASP A N 5
ATOM 7295 C CA . ASP A 1 89 ? 20.768 -36.842 -48.999 1.00 0.00 89 ASP A CA 5
ATOM 7296 C C . ASP A 1 89 ? 20.105 -36.118 -50.186 1.00 0.00 89 ASP A C 5
ATOM 7297 O O . ASP A 1 89 ? 19.139 -35.378 -50.007 1.00 0.00 89 ASP A O 5
ATOM 7306 N N . TRP A 1 90 ? 20.664 -36.321 -51.385 1.00 0.00 90 TRP A N 5
ATOM 7307 C CA . TRP A 1 90 ? 20.123 -35.781 -52.648 1.00 0.00 90 TRP A CA 5
ATOM 7308 C C . TRP A 1 90 ? 19.267 -36.852 -53.360 1.00 0.00 90 TRP A C 5
ATOM 7309 O O . TRP A 1 90 ? 18.375 -36.516 -54.146 1.00 0.00 90 TRP A O 5
ATOM 7330 N N . THR A 1 91 ? 19.525 -38.144 -53.040 1.00 0.00 91 THR A N 5
ATOM 7331 C CA . THR A 1 91 ? 18.879 -39.299 -53.715 1.00 0.00 91 THR A CA 5
ATOM 7332 C C . THR A 1 91 ? 17.539 -39.689 -53.031 1.00 0.00 91 THR A C 5
ATOM 7333 O O . THR A 1 91 ? 16.923 -40.700 -53.383 1.00 0.00 91 THR A O 5
ATOM 7344 N N . THR A 1 92 ? 17.083 -38.863 -52.072 1.00 0.00 92 THR A N 5
ATOM 7345 C CA . THR A 1 92 ? 15.783 -39.041 -51.388 1.00 0.00 92 THR A CA 5
ATOM 7346 C C . THR A 1 92 ? 14.606 -38.484 -52.247 1.00 0.00 92 THR A C 5
ATOM 7347 O O . THR A 1 92 ? 13.790 -37.660 -51.800 1.00 0.00 92 THR A O 5
ATOM 7358 N N . SER A 1 93 ? 14.563 -38.923 -53.517 1.00 0.00 93 SER A N 5
ATOM 7359 C CA . SER A 1 93 ? 13.465 -38.614 -54.445 1.00 0.00 93 SER A CA 5
ATOM 7360 C C . SER A 1 93 ? 12.215 -39.441 -54.072 1.00 0.00 93 SER A C 5
ATOM 7361 O O . SER A 1 93 ? 12.149 -40.645 -54.354 1.00 0.00 93 SER A O 5
ATOM 7369 N N . GLY A 1 94 ? 11.252 -38.775 -53.398 1.00 0.00 94 GLY A N 5
ATOM 7370 C CA . GLY A 1 94 ? 10.028 -39.416 -52.922 1.00 0.00 94 GLY A CA 5
ATOM 7371 C C . GLY A 1 94 ? 9.141 -39.914 -54.054 1.00 0.00 94 GLY A C 5
ATOM 7372 O O . GLY A 1 94 ? 8.798 -39.148 -54.968 1.00 0.00 94 GLY A O 5
ATOM 7376 N N . THR A 1 95 ? 8.804 -41.212 -54.005 1.00 0.00 95 THR A N 5
ATOM 7377 C CA . THR A 1 95 ? 7.913 -41.850 -54.976 1.00 0.00 95 THR A CA 5
ATOM 7378 C C . THR A 1 95 ? 6.428 -41.595 -54.603 1.00 0.00 95 THR A C 5
ATOM 7379 O O . THR A 1 95 ? 5.981 -42.101 -53.557 1.00 0.00 95 THR A O 5
ATOM 7391 N N . MET A 1 1 ? 5.053 21.807 -19.365 1.00 0.00 1 MET A N 6
ATOM 7392 C CA . MET A 1 1 ? 6.334 22.269 -19.977 1.00 0.00 1 MET A CA 6
ATOM 7393 C C . MET A 1 1 ? 7.327 21.099 -20.114 1.00 0.00 1 MET A C 6
ATOM 7394 O O . MET A 1 1 ? 8.042 20.993 -21.120 1.00 0.00 1 MET A O 6
ATOM 7410 N N . HIS A 1 2 ? 7.358 20.221 -19.096 1.00 0.00 2 HIS A N 6
ATOM 7411 C CA . HIS A 1 2 ? 8.214 19.032 -19.090 1.00 0.00 2 HIS A CA 6
ATOM 7412 C C . HIS A 1 2 ? 7.616 17.968 -18.153 1.00 0.00 2 HIS A C 6
ATOM 7413 O O . HIS A 1 2 ? 7.681 18.099 -16.928 1.00 0.00 2 HIS A O 6
ATOM 7428 N N . HIS A 1 3 ? 6.991 16.956 -18.759 1.00 0.00 3 HIS A N 6
ATOM 7429 C CA . HIS A 1 3 ? 6.539 15.727 -18.089 1.00 0.00 3 HIS A CA 6
ATOM 7430 C C . HIS A 1 3 ? 6.453 14.615 -19.144 1.00 0.00 3 HIS A C 6
ATOM 7431 O O . HIS A 1 3 ? 6.805 13.467 -18.874 1.00 0.00 3 HIS A O 6
ATOM 7446 N N . HIS A 1 4 ? 5.966 14.980 -20.346 1.00 0.00 4 HIS A N 6
ATOM 7447 C CA . HIS A 1 4 ? 5.992 14.097 -21.519 1.00 0.00 4 HIS A CA 6
ATOM 7448 C C . HIS A 1 4 ? 7.417 14.087 -22.121 1.00 0.00 4 HIS A C 6
ATOM 7449 O O . HIS A 1 4 ? 7.767 14.952 -22.936 1.00 0.00 4 HIS A O 6
ATOM 7464 N N . HIS A 1 5 ? 8.237 13.141 -21.653 1.00 0.00 5 HIS A N 6
ATOM 7465 C CA . HIS A 1 5 ? 9.599 12.899 -22.160 1.00 0.00 5 HIS A CA 6
ATOM 7466 C C . HIS A 1 5 ? 9.613 11.534 -22.879 1.00 0.00 5 HIS A C 6
ATOM 7467 O O . HIS A 1 5 ? 9.817 10.491 -22.245 1.00 0.00 5 HIS A O 6
ATOM 7482 N N . HIS A 1 6 ? 9.341 11.561 -24.194 1.00 0.00 6 HIS A N 6
ATOM 7483 C CA . HIS A 1 6 ? 9.248 10.361 -25.030 1.00 0.00 6 HIS A CA 6
ATOM 7484 C C . HIS A 1 6 ? 9.318 10.783 -26.507 1.00 0.00 6 HIS A C 6
ATOM 7485 O O . HIS A 1 6 ? 8.416 11.472 -26.995 1.00 0.00 6 HIS A O 6
ATOM 7500 N N . HIS A 1 7 ? 10.407 10.404 -27.193 1.00 0.00 7 HIS A N 6
ATOM 7501 C CA . HIS A 1 7 ? 10.590 10.662 -28.633 1.00 0.00 7 HIS A CA 6
ATOM 7502 C C . HIS A 1 7 ? 10.329 9.370 -29.424 1.00 0.00 7 HIS A C 6
ATOM 7503 O O . HIS A 1 7 ? 11.013 8.356 -29.217 1.00 0.00 7 HIS A O 6
ATOM 7518 N N . SER A 1 8 ? 9.324 9.418 -30.313 1.00 0.00 8 SER A N 6
ATOM 7519 C CA . SER A 1 8 ? 9.010 8.344 -31.262 1.00 0.00 8 SER A CA 6
ATOM 7520 C C . SER A 1 8 ? 8.554 8.976 -32.587 1.00 0.00 8 SER A C 6
ATOM 7521 O O . SER A 1 8 ? 7.382 9.330 -32.749 1.00 0.00 8 SER A O 6
ATOM 7529 N N . SER A 1 9 ? 9.512 9.170 -33.502 1.00 0.00 9 SER A N 6
ATOM 7530 C CA . SER A 1 9 ? 9.272 9.736 -34.833 1.00 0.00 9 SER A CA 6
ATOM 7531 C C . SER A 1 9 ? 10.147 8.988 -35.853 1.00 0.00 9 SER A C 6
ATOM 7532 O O . SER A 1 9 ? 11.384 9.054 -35.786 1.00 0.00 9 SER A O 6
ATOM 7540 N N . GLY A 1 10 ? 9.491 8.247 -36.755 1.00 0.00 10 GLY A N 6
ATOM 7541 C CA . GLY A 1 10 ? 10.163 7.485 -37.806 1.00 0.00 10 GLY A CA 6
ATOM 7542 C C . GLY A 1 10 ? 9.199 7.052 -38.898 1.00 0.00 10 GLY A C 6
ATOM 7543 O O . GLY A 1 10 ? 8.039 7.494 -38.929 1.00 0.00 10 GLY A O 6
ATOM 7547 N N . ARG A 1 11 ? 9.690 6.206 -39.817 1.00 0.00 11 ARG A N 6
ATOM 7548 C CA . ARG A 1 11 ? 8.893 5.647 -40.921 1.00 0.00 11 ARG A CA 6
ATOM 7549 C C . ARG A 1 11 ? 8.970 4.120 -40.844 1.00 0.00 11 ARG A C 6
ATOM 7550 O O . ARG A 1 11 ? 10.073 3.564 -40.938 1.00 0.00 11 ARG A O 6
ATOM 7571 N N . GLU A 1 12 ? 7.821 3.449 -40.641 1.00 0.00 12 GLU A N 6
ATOM 7572 C CA . GLU A 1 12 ? 7.755 1.976 -40.586 1.00 0.00 12 GLU A CA 6
ATOM 7573 C C . GLU A 1 12 ? 7.941 1.390 -42.002 1.00 0.00 12 GLU A C 6
ATOM 7574 O O . GLU A 1 12 ? 6.981 1.028 -42.684 1.00 0.00 12 GLU A O 6
ATOM 7586 N N . ASN A 1 13 ? 9.211 1.355 -42.441 1.00 0.00 13 ASN A N 6
ATOM 7587 C CA . ASN A 1 13 ? 9.622 0.857 -43.763 1.00 0.00 13 ASN A CA 6
ATOM 7588 C C . ASN A 1 13 ? 10.800 -0.096 -43.554 1.00 0.00 13 ASN A C 6
ATOM 7589 O O . ASN A 1 13 ? 11.960 0.326 -43.455 1.00 0.00 13 ASN A O 6
ATOM 7600 N N . LEU A 1 14 ? 10.467 -1.378 -43.421 1.00 0.00 14 LEU A N 6
ATOM 7601 C CA . LEU A 1 14 ? 11.439 -2.468 -43.253 1.00 0.00 14 LEU A CA 6
ATOM 7602 C C . LEU A 1 14 ? 10.903 -3.732 -43.934 1.00 0.00 14 LEU A C 6
ATOM 7603 O O . LEU A 1 14 ? 9.763 -3.747 -44.431 1.00 0.00 14 LEU A O 6
ATOM 7619 N N . TYR A 1 15 ? 11.733 -4.787 -43.973 1.00 0.00 15 TYR A N 6
ATOM 7620 C CA . TYR A 1 15 ? 11.311 -6.103 -44.454 1.00 0.00 15 TYR A CA 6
ATOM 7621 C C . TYR A 1 15 ? 10.247 -6.682 -43.482 1.00 0.00 15 TYR A C 6
ATOM 7622 O O . TYR A 1 15 ? 10.540 -6.984 -42.325 1.00 0.00 15 TYR A O 6
ATOM 7640 N N . PHE A 1 16 ? 8.985 -6.730 -43.942 1.00 0.00 16 PHE A N 6
ATOM 7641 C CA . PHE A 1 16 ? 7.855 -7.305 -43.172 1.00 0.00 16 PHE A CA 6
ATOM 7642 C C . PHE A 1 16 ? 7.684 -8.807 -43.496 1.00 0.00 16 PHE A C 6
ATOM 7643 O O . PHE A 1 16 ? 7.010 -9.529 -42.753 1.00 0.00 16 PHE A O 6
ATOM 7660 N N . GLN A 1 17 ? 8.301 -9.233 -44.625 1.00 0.00 17 GLN A N 6
ATOM 7661 C CA . GLN A 1 17 ? 8.303 -10.624 -45.121 1.00 0.00 17 GLN A CA 6
ATOM 7662 C C . GLN A 1 17 ? 6.868 -11.166 -45.320 1.00 0.00 17 GLN A C 6
ATOM 7663 O O . GLN A 1 17 ? 6.324 -11.865 -44.460 1.00 0.00 17 GLN A O 6
ATOM 7677 N N . GLY A 1 18 ? 6.259 -10.799 -46.465 1.00 0.00 18 GLY A N 6
ATOM 7678 C CA . GLY A 1 18 ? 4.893 -11.216 -46.810 1.00 0.00 18 GLY A CA 6
ATOM 7679 C C . GLY A 1 18 ? 4.856 -12.583 -47.482 1.00 0.00 18 GLY A C 6
ATOM 7680 O O . GLY A 1 18 ? 4.455 -12.708 -48.646 1.00 0.00 18 GLY A O 6
ATOM 7684 N N . HIS A 1 19 ? 5.295 -13.602 -46.736 1.00 0.00 19 HIS A N 6
ATOM 7685 C CA . HIS A 1 19 ? 5.344 -15.003 -47.197 1.00 0.00 19 HIS A CA 6
ATOM 7686 C C . HIS A 1 19 ? 3.956 -15.665 -47.017 1.00 0.00 19 HIS A C 6
ATOM 7687 O O . HIS A 1 19 ? 3.403 -15.653 -45.912 1.00 0.00 19 HIS A O 6
ATOM 7702 N N . MET A 1 20 ? 3.410 -16.203 -48.134 1.00 0.00 20 MET A N 6
ATOM 7703 C CA . MET A 1 20 ? 2.072 -16.850 -48.220 1.00 0.00 20 MET A CA 6
ATOM 7704 C C . MET A 1 20 ? 0.947 -15.799 -48.053 1.00 0.00 20 MET A C 6
ATOM 7705 O O . MET A 1 20 ? 0.198 -15.520 -48.999 1.00 0.00 20 MET A O 6
ATOM 7719 N N . ALA A 1 21 ? 0.835 -15.223 -46.845 1.00 0.00 21 ALA A N 6
ATOM 7720 C CA . ALA A 1 21 ? -0.070 -14.093 -46.570 1.00 0.00 21 ALA A CA 6
ATOM 7721 C C . ALA A 1 21 ? 0.418 -12.828 -47.303 1.00 0.00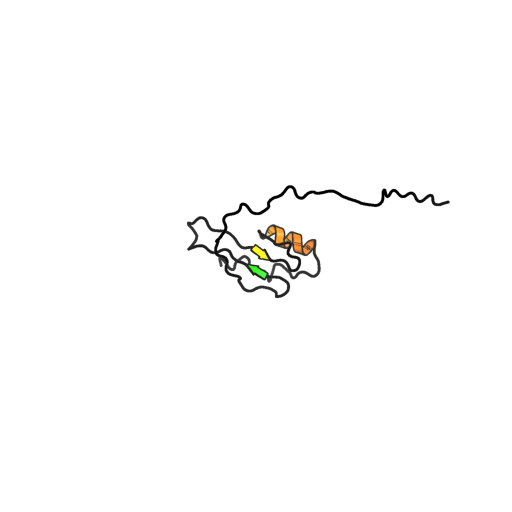 21 ALA A C 6
ATOM 7722 O O . ALA A 1 21 ? 1.626 -12.583 -47.369 1.00 0.00 21 ALA A O 6
ATOM 7729 N N . SER A 1 22 ? -0.545 -12.065 -47.869 1.00 0.00 22 SER A N 6
ATOM 7730 C CA . SER A 1 22 ? -0.292 -10.825 -48.640 1.00 0.00 22 SER A CA 6
ATOM 7731 C C . SER A 1 22 ? 0.426 -11.129 -49.986 1.00 0.00 22 SER A C 6
ATOM 7732 O O . SER A 1 22 ? 1.095 -10.263 -50.558 1.00 0.00 22 SER A O 6
ATOM 7740 N N . GLY A 1 23 ? 0.238 -12.366 -50.494 1.00 0.00 23 GLY A N 6
ATOM 7741 C CA . GLY A 1 23 ? 0.773 -12.782 -51.791 1.00 0.00 23 GLY A CA 6
ATOM 7742 C C . GLY A 1 23 ? -0.015 -13.950 -52.360 1.00 0.00 23 GLY A C 6
ATOM 7743 O O . GLY A 1 23 ? -0.786 -13.781 -53.316 1.00 0.00 23 GLY A O 6
ATOM 7747 N N . SER A 1 24 ? 0.171 -15.126 -51.729 1.00 0.00 24 SER A N 6
ATOM 7748 C CA . SER A 1 24 ? -0.495 -16.391 -52.090 1.00 0.00 24 SER A CA 6
ATOM 7749 C C . SER A 1 24 ? -0.176 -16.771 -53.547 1.00 0.00 24 SER A C 6
ATOM 7750 O O . SER A 1 24 ? -1.035 -16.721 -54.432 1.00 0.00 24 SER A O 6
ATOM 7758 N N . GLU A 1 25 ? 1.097 -17.124 -53.780 1.00 0.00 25 GLU A N 6
ATOM 7759 C CA . GLU A 1 25 ? 1.587 -17.580 -55.093 1.00 0.00 25 GLU A CA 6
ATOM 7760 C C . GLU A 1 25 ? 1.371 -19.107 -55.204 1.00 0.00 25 GLU A C 6
ATOM 7761 O O . GLU A 1 25 ? 2.297 -19.867 -55.532 1.00 0.00 25 GLU A O 6
ATOM 7773 N N . GLU A 1 26 ? 0.111 -19.535 -54.936 1.00 0.00 26 GLU A N 6
ATOM 7774 C CA . GLU A 1 26 ? -0.275 -20.958 -54.782 1.00 0.00 26 GLU A CA 6
ATOM 7775 C C . GLU A 1 26 ? 0.522 -21.655 -53.649 1.00 0.00 26 GLU A C 6
ATOM 7776 O O . GLU A 1 26 ? 1.217 -21.013 -52.846 1.00 0.00 26 GLU A O 6
ATOM 7788 N N . GLU A 1 27 ? 0.359 -22.976 -53.575 1.00 0.00 27 GLU A N 6
ATOM 7789 C CA . GLU A 1 27 ? 1.162 -23.854 -52.731 1.00 0.00 27 GLU A CA 6
ATOM 7790 C C . GLU A 1 27 ? 1.592 -25.036 -53.611 1.00 0.00 27 GLU A C 6
ATOM 7791 O O . GLU A 1 27 ? 0.876 -26.038 -53.725 1.00 0.00 27 GLU A O 6
ATOM 7803 N N . VAL A 1 28 ? 2.726 -24.842 -54.318 1.00 0.00 28 VAL A N 6
ATOM 7804 C CA . VAL A 1 28 ? 3.277 -25.835 -55.262 1.00 0.00 28 VAL A CA 6
ATOM 7805 C C . VAL A 1 28 ? 3.704 -27.120 -54.528 1.00 0.00 28 VAL A C 6
ATOM 7806 O O . VAL A 1 28 ? 4.022 -27.083 -53.326 1.00 0.00 28 VAL A O 6
ATOM 7819 N N . VAL A 1 29 ? 3.670 -28.252 -55.255 1.00 0.00 29 VAL A N 6
ATOM 7820 C CA . VAL A 1 29 ? 4.027 -29.561 -54.695 1.00 0.00 29 VAL A CA 6
ATOM 7821 C C . VAL A 1 29 ? 5.514 -29.575 -54.265 1.00 0.00 29 VAL A C 6
ATOM 7822 O O . VAL A 1 29 ? 6.426 -29.630 -55.089 1.00 0.00 29 VAL A O 6
ATOM 7835 N N . SER A 1 30 ? 5.721 -29.500 -52.944 1.00 0.00 30 SER A N 6
ATOM 7836 C CA . SER A 1 30 ? 7.043 -29.441 -52.312 1.00 0.00 30 SER A CA 6
ATOM 7837 C C . SER A 1 30 ? 6.881 -29.816 -50.834 1.00 0.00 30 SER A C 6
ATOM 7838 O O . SER A 1 30 ? 6.227 -29.097 -50.066 1.00 0.00 30 SER A O 6
ATOM 7846 N N . VAL A 1 31 ? 7.457 -30.961 -50.454 1.00 0.00 31 VAL A N 6
ATOM 7847 C CA . VAL A 1 31 ? 7.412 -31.485 -49.082 1.00 0.00 31 VAL A CA 6
ATOM 7848 C C . VAL A 1 31 ? 8.783 -31.274 -48.440 1.00 0.00 31 VAL A C 6
ATOM 7849 O O . VAL A 1 31 ? 9.796 -31.698 -48.998 1.00 0.00 31 VAL A O 6
ATOM 7862 N N . GLU A 1 32 ? 8.816 -30.591 -47.289 1.00 0.00 32 GLU A N 6
ATOM 7863 C CA . GLU A 1 32 ? 10.043 -30.437 -46.509 1.00 0.00 32 GLU A CA 6
ATOM 7864 C C . GLU A 1 32 ? 10.320 -31.747 -45.762 1.00 0.00 32 GLU A C 6
ATOM 7865 O O . GLU A 1 32 ? 9.538 -32.154 -44.902 1.00 0.00 32 GLU A O 6
ATOM 7877 N N . LEU A 1 33 ? 11.406 -32.418 -46.148 1.00 0.00 33 LEU A N 6
ATOM 7878 C CA . LEU A 1 33 ? 11.833 -33.701 -45.550 1.00 0.00 33 LEU A CA 6
ATOM 7879 C C . LEU A 1 33 ? 12.727 -33.410 -44.311 1.00 0.00 33 LEU A C 6
ATOM 7880 O O . LEU A 1 33 ? 13.137 -32.253 -44.125 1.00 0.00 33 LEU A O 6
ATOM 7896 N N . PRO A 1 34 ? 13.018 -34.432 -43.418 1.00 0.00 34 PRO A N 6
ATOM 7897 C CA . PRO A 1 34 ? 13.939 -34.259 -42.256 1.00 0.00 34 PRO A CA 6
ATOM 7898 C C . PRO A 1 34 ? 15.314 -33.653 -42.651 1.00 0.00 34 PRO A C 6
ATOM 7899 O O . PRO A 1 34 ? 15.942 -34.074 -43.629 1.00 0.00 34 PRO A O 6
ATOM 7910 N N . ALA A 1 35 ? 15.752 -32.672 -41.847 1.00 0.00 35 ALA A N 6
ATOM 7911 C CA . ALA A 1 35 ? 16.920 -31.808 -42.112 1.00 0.00 35 ALA A CA 6
ATOM 7912 C C . ALA A 1 35 ? 17.872 -31.782 -40.899 1.00 0.00 35 ALA A C 6
ATOM 7913 O O . ALA A 1 35 ? 17.431 -32.075 -39.783 1.00 0.00 35 ALA A O 6
ATOM 7920 N N . PRO A 1 36 ? 19.189 -31.412 -41.088 1.00 0.00 36 PRO A N 6
ATOM 7921 C CA . PRO A 1 36 ? 20.099 -31.065 -39.957 1.00 0.00 36 PRO A CA 6
ATOM 7922 C C . PRO A 1 36 ? 19.700 -29.708 -39.300 1.00 0.00 36 PRO A C 6
ATOM 7923 O O . PRO A 1 36 ? 18.763 -29.042 -39.758 1.00 0.00 36 PRO A O 6
ATOM 7934 N N . SER A 1 37 ? 20.423 -29.313 -38.243 1.00 0.00 37 SER A N 6
ATOM 7935 C CA . SER A 1 37 ? 20.050 -28.174 -37.371 1.00 0.00 37 SER A CA 6
ATOM 7936 C C . SER A 1 37 ? 20.229 -26.808 -38.073 1.00 0.00 37 SER A C 6
ATOM 7937 O O . SER A 1 37 ? 19.331 -25.957 -38.041 1.00 0.00 37 SER A O 6
ATOM 7945 N N . SER A 1 38 ? 21.400 -26.628 -38.709 1.00 0.00 38 SER A N 6
ATOM 7946 C CA . SER A 1 38 ? 21.798 -25.359 -39.358 1.00 0.00 38 SER A CA 6
ATOM 7947 C C . SER A 1 38 ? 21.035 -25.156 -40.682 1.00 0.00 38 SER A C 6
ATOM 7948 O O . SER A 1 38 ? 20.666 -24.032 -41.036 1.00 0.00 38 SER A O 6
ATOM 7956 N N . TRP A 1 39 ? 20.789 -26.271 -41.391 1.00 0.00 39 TRP A N 6
ATOM 7957 C CA . TRP A 1 39 ? 20.164 -26.270 -42.723 1.00 0.00 39 TRP A CA 6
ATOM 7958 C C . TRP A 1 39 ? 18.675 -26.623 -42.639 1.00 0.00 39 TRP A C 6
ATOM 7959 O O . TRP A 1 39 ? 18.150 -26.956 -41.577 1.00 0.00 39 TRP A O 6
ATOM 7980 N N . LYS A 1 40 ? 18.023 -26.523 -43.795 1.00 0.00 40 LYS A N 6
ATOM 7981 C CA . LYS A 1 40 ? 16.672 -27.013 -44.031 1.00 0.00 40 LYS A CA 6
ATOM 7982 C C . LYS A 1 40 ? 16.727 -27.915 -45.271 1.00 0.00 40 LYS A C 6
ATOM 7983 O O . LYS A 1 40 ? 17.552 -27.702 -46.163 1.00 0.00 40 LYS A O 6
ATOM 8002 N N . LYS A 1 41 ? 15.871 -28.928 -45.307 1.00 0.00 41 LYS A N 6
ATOM 8003 C CA . LYS A 1 41 ? 15.774 -29.880 -46.414 1.00 0.00 41 LYS A CA 6
ATOM 8004 C C . LYS A 1 41 ? 14.344 -29.810 -46.965 1.00 0.00 41 LYS A C 6
ATOM 8005 O O . LYS A 1 41 ? 13.363 -29.903 -46.221 1.00 0.00 41 LYS A O 6
ATOM 8024 N N . LEU A 1 42 ? 14.269 -29.622 -48.273 1.00 0.00 42 LEU A N 6
ATOM 8025 C CA . LEU A 1 42 ? 13.040 -29.642 -49.058 1.00 0.00 42 LEU A CA 6
ATOM 8026 C C . LEU A 1 42 ? 13.256 -30.604 -50.231 1.00 0.00 42 LEU A C 6
ATOM 8027 O O . LEU A 1 42 ? 14.364 -30.725 -50.750 1.00 0.00 42 LEU A O 6
ATOM 8043 N N . PHE A 1 43 ? 12.186 -31.287 -50.62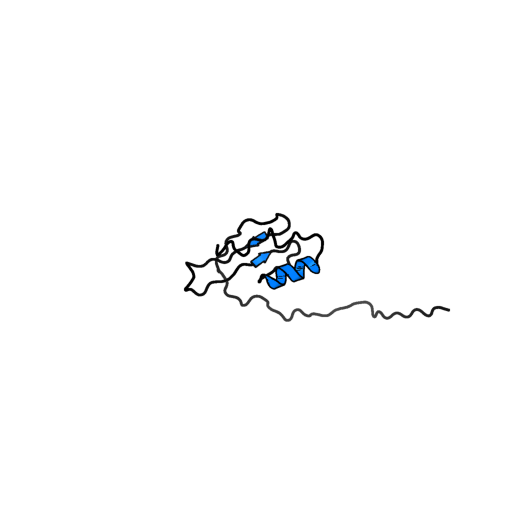0 1.00 0.00 43 PHE A N 6
ATOM 8044 C CA . PHE A 1 43 ? 12.127 -32.139 -51.813 1.00 0.00 43 PHE A CA 6
ATOM 8045 C C . PHE A 1 43 ? 10.912 -31.693 -52.656 1.00 0.00 43 PHE A C 6
ATOM 8046 O O . PHE A 1 43 ? 9.881 -31.317 -52.092 1.00 0.00 43 PHE A O 6
ATOM 8063 N N . TYR A 1 44 ? 11.044 -31.717 -53.994 1.00 0.00 44 TYR A N 6
ATOM 8064 C CA . TYR A 1 44 ? 9.920 -31.438 -54.928 1.00 0.00 44 TYR A CA 6
ATOM 8065 C C . TYR A 1 44 ? 9.329 -32.763 -55.499 1.00 0.00 44 TYR A C 6
ATOM 8066 O O . TYR A 1 44 ? 9.913 -33.350 -56.415 1.00 0.00 44 TYR A O 6
ATOM 8084 N N . PRO A 1 45 ? 8.182 -33.277 -54.934 1.00 0.00 45 PRO A N 6
ATOM 8085 C CA . PRO A 1 45 ? 7.445 -34.425 -55.506 1.00 0.00 45 PRO A CA 6
ATOM 8086 C C . PRO A 1 45 ? 6.500 -33.994 -56.651 1.00 0.00 45 PRO A C 6
ATOM 8087 O O . PRO A 1 45 ? 5.334 -33.646 -56.427 1.00 0.00 45 PRO A O 6
ATOM 8098 N N . ASN A 1 46 ? 7.036 -33.992 -57.882 1.00 0.00 46 ASN A N 6
ATOM 8099 C CA . ASN A 1 46 ? 6.265 -33.628 -59.090 1.00 0.00 46 ASN A CA 6
ATOM 8100 C C . ASN A 1 46 ? 5.242 -34.748 -59.409 1.00 0.00 46 ASN A C 6
ATOM 8101 O O . ASN A 1 46 ? 5.505 -35.928 -59.133 1.00 0.00 46 ASN A O 6
ATOM 8112 N N . LYS A 1 47 ? 4.085 -34.348 -59.978 1.00 0.00 47 LYS A N 6
ATOM 8113 C CA . LYS A 1 47 ? 3.008 -35.262 -60.418 1.00 0.00 47 LYS A CA 6
ATOM 8114 C C . LYS A 1 47 ? 3.553 -36.391 -61.320 1.00 0.00 47 LYS A C 6
ATOM 8115 O O . LYS A 1 47 ? 3.348 -37.582 -61.049 1.00 0.00 47 LYS A O 6
ATOM 8134 N N . VAL A 1 48 ? 4.255 -35.989 -62.387 1.00 0.00 48 VAL A N 6
ATOM 8135 C CA . VAL A 1 48 ? 4.848 -36.904 -63.364 1.00 0.00 48 VAL A CA 6
ATOM 8136 C C . VAL A 1 48 ? 6.369 -36.962 -63.127 1.00 0.00 48 VAL A C 6
ATOM 8137 O O . VAL A 1 48 ? 7.030 -35.918 -63.042 1.00 0.00 48 VAL A O 6
ATOM 8150 N N . GLY A 1 49 ? 6.906 -38.185 -63.010 1.00 0.00 49 GLY A N 6
ATOM 8151 C CA . GLY A 1 49 ? 8.336 -38.394 -62.808 1.00 0.00 49 GLY A CA 6
ATOM 8152 C C . GLY A 1 49 ? 9.144 -38.246 -64.099 1.00 0.00 49 GLY A C 6
ATOM 8153 O O . GLY A 1 49 ? 10.306 -37.829 -64.067 1.00 0.00 49 GLY A O 6
ATOM 8157 N N . SER A 1 50 ? 8.507 -38.580 -65.235 1.00 0.00 50 SER A N 6
ATOM 8158 C CA . SER A 1 50 ? 9.135 -38.545 -66.571 1.00 0.00 50 SER A CA 6
ATOM 8159 C C . SER A 1 50 ? 9.416 -37.099 -67.056 1.00 0.00 50 SER A C 6
ATOM 8160 O O . SER A 1 50 ? 10.303 -36.888 -67.891 1.00 0.00 50 SER A O 6
ATOM 8168 N N . VAL A 1 51 ? 8.657 -36.107 -66.532 1.00 0.00 51 VAL A N 6
ATOM 8169 C CA . VAL A 1 51 ? 8.886 -34.670 -66.839 1.00 0.00 51 VAL A CA 6
ATOM 8170 C C . VAL A 1 51 ? 9.935 -34.085 -65.869 1.00 0.00 51 VAL A C 6
ATOM 8171 O O . VAL A 1 51 ? 10.598 -34.834 -65.140 1.00 0.00 51 VAL A O 6
ATOM 8184 N N . LYS A 1 52 ? 10.091 -32.746 -65.886 1.00 0.00 52 LYS A N 6
ATOM 8185 C CA . LYS A 1 52 ? 11.016 -32.019 -65.000 1.00 0.00 52 LYS A CA 6
ATOM 8186 C C . LYS A 1 52 ? 10.609 -32.120 -63.500 1.00 0.00 52 LYS A C 6
ATOM 8187 O O . LYS A 1 52 ? 10.028 -31.189 -62.920 1.00 0.00 52 LYS A O 6
ATOM 8206 N N . LYS A 1 53 ? 10.897 -33.276 -62.873 1.00 0.00 53 LYS A N 6
ATOM 8207 C CA . LYS A 1 53 ? 10.737 -33.425 -61.425 1.00 0.00 53 LYS A CA 6
ATOM 8208 C C . LYS A 1 53 ? 11.941 -32.748 -60.757 1.00 0.00 53 LYS A C 6
ATOM 8209 O O . LYS A 1 53 ? 13.067 -33.240 -60.840 1.00 0.00 53 LYS A O 6
ATOM 8228 N N . THR A 1 54 ? 11.697 -31.550 -60.192 1.00 0.00 54 THR A N 6
ATOM 8229 C CA . THR A 1 54 ? 12.743 -30.732 -59.569 1.00 0.00 54 THR A CA 6
ATOM 8230 C C . THR A 1 54 ? 13.370 -31.504 -58.389 1.00 0.00 54 THR A C 6
ATOM 8231 O O . THR A 1 54 ? 12.667 -32.199 -57.646 1.00 0.00 54 THR A O 6
ATOM 8242 N N . GLU A 1 55 ? 14.698 -31.406 -58.261 1.00 0.00 55 GLU A N 6
ATOM 8243 C CA . GLU A 1 55 ? 15.475 -32.168 -57.275 1.00 0.00 55 GLU A CA 6
ATOM 8244 C C . GLU A 1 55 ? 15.264 -31.619 -55.841 1.00 0.00 55 GLU A C 6
ATOM 8245 O O . GLU A 1 55 ? 14.333 -30.844 -55.566 1.00 0.00 55 GLU A O 6
ATOM 8257 N N . VAL A 1 56 ? 16.140 -32.051 -54.940 1.00 0.00 56 VAL A N 6
ATOM 8258 C CA . VAL A 1 56 ? 16.132 -31.656 -53.540 1.00 0.00 56 VAL A CA 6
ATOM 8259 C C . VAL A 1 56 ? 16.795 -30.268 -53.398 1.00 0.00 56 VAL A C 6
ATOM 8260 O O . VAL A 1 56 ? 17.801 -29.985 -54.047 1.00 0.00 56 VAL A O 6
ATOM 8273 N N . VAL A 1 57 ? 16.195 -29.400 -52.574 1.00 0.00 57 VAL A N 6
ATOM 8274 C CA . VAL A 1 57 ? 16.713 -28.050 -52.294 1.00 0.00 57 VAL A CA 6
ATOM 8275 C C . VAL A 1 57 ? 17.041 -27.958 -50.796 1.00 0.00 57 VAL A C 6
ATOM 8276 O O . VAL A 1 57 ? 16.148 -28.075 -49.949 1.00 0.00 57 VAL A O 6
ATOM 8289 N N . PHE A 1 58 ? 18.331 -27.785 -50.483 1.00 0.00 58 PHE A N 6
ATOM 8290 C CA . PHE A 1 58 ? 18.815 -27.562 -49.110 1.00 0.00 58 PHE A CA 6
ATOM 8291 C C . PHE A 1 58 ? 18.952 -26.055 -48.857 1.00 0.00 58 PHE A C 6
ATOM 8292 O O . PHE A 1 58 ? 19.787 -25.403 -49.478 1.00 0.00 58 PHE A O 6
ATOM 8309 N N . VAL A 1 59 ? 18.148 -25.514 -47.932 1.00 0.00 59 VAL A N 6
ATOM 8310 C CA . VAL A 1 59 ? 18.238 -24.110 -47.518 1.00 0.00 59 VAL A CA 6
ATOM 8311 C C . VAL A 1 59 ? 19.399 -23.945 -46.525 1.00 0.00 59 VAL A C 6
ATOM 8312 O O . VAL A 1 59 ? 19.511 -24.689 -45.552 1.00 0.00 59 VAL A O 6
ATOM 8325 N N . ALA A 1 60 ? 20.250 -22.954 -46.812 1.00 0.00 60 ALA A N 6
ATOM 8326 C CA . ALA A 1 60 ? 21.483 -22.683 -46.063 1.00 0.00 60 ALA A CA 6
ATOM 8327 C C . ALA A 1 60 ? 21.196 -21.818 -44.822 1.00 0.00 60 ALA A C 6
ATOM 8328 O O . ALA A 1 60 ? 20.221 -21.053 -44.832 1.00 0.00 60 ALA A O 6
ATOM 8335 N N . PRO A 1 61 ? 22.049 -21.914 -43.743 1.00 0.00 61 PRO A N 6
ATOM 8336 C CA . PRO A 1 61 ? 21.903 -21.077 -42.518 1.00 0.00 61 PRO A CA 6
ATOM 8337 C C . PRO A 1 61 ? 22.028 -19.562 -42.800 1.00 0.00 61 PRO A C 6
ATOM 8338 O O . PRO A 1 61 ? 21.383 -18.742 -42.139 1.00 0.00 61 PRO A O 6
ATOM 8349 N N . THR A 1 62 ? 22.863 -19.204 -43.795 1.00 0.00 62 THR A N 6
ATOM 8350 C CA . THR A 1 62 ? 23.088 -17.799 -44.189 1.00 0.00 62 THR A CA 6
ATOM 8351 C C . THR A 1 62 ? 22.006 -17.304 -45.183 1.00 0.00 62 THR A C 6
ATOM 8352 O O . THR A 1 62 ? 21.981 -16.119 -45.543 1.00 0.00 62 THR A O 6
ATOM 8363 N N . GLY A 1 63 ? 21.123 -18.227 -45.640 1.00 0.00 63 GLY A N 6
ATOM 8364 C CA . GLY A 1 63 ? 20.042 -17.892 -46.576 1.00 0.00 63 GLY A CA 6
ATOM 8365 C C . GLY A 1 63 ? 20.418 -18.130 -48.041 1.00 0.00 63 GLY A C 6
ATOM 8366 O O . GLY A 1 63 ? 19.530 -18.241 -48.889 1.00 0.00 63 GLY A O 6
ATOM 8370 N N . GLU A 1 64 ? 21.740 -18.198 -48.329 1.00 0.00 64 GLU A N 6
ATOM 8371 C CA . GLU A 1 64 ? 22.289 -18.515 -49.673 1.00 0.00 64 GLU A CA 6
ATOM 8372 C C . GLU A 1 64 ? 22.003 -20.000 -49.999 1.00 0.00 64 GLU A C 6
ATOM 8373 O O . GLU A 1 64 ? 22.882 -20.864 -49.891 1.00 0.00 64 GLU A O 6
ATOM 8385 N N . GLU A 1 65 ? 20.737 -20.284 -50.347 1.00 0.00 65 GLU A N 6
ATOM 8386 C CA . GLU A 1 65 ? 20.215 -21.656 -50.420 1.00 0.00 65 GLU A CA 6
ATOM 8387 C C . GLU A 1 65 ? 20.717 -22.383 -51.671 1.00 0.00 65 GLU A C 6
ATOM 8388 O O . GLU A 1 65 ? 20.990 -21.777 -52.713 1.00 0.00 65 GLU A O 6
ATOM 8400 N N . ILE A 1 66 ? 20.834 -23.693 -51.523 1.00 0.00 66 ILE A N 6
ATOM 8401 C CA . ILE A 1 66 ? 21.371 -24.603 -52.523 1.00 0.00 66 ILE A CA 6
ATOM 8402 C C . ILE A 1 66 ? 20.217 -25.338 -53.222 1.00 0.00 66 ILE A C 6
ATOM 8403 O O . ILE A 1 66 ? 19.422 -26.006 -52.558 1.00 0.00 66 ILE A O 6
ATOM 8419 N N . SER A 1 67 ? 20.150 -25.225 -54.556 1.00 0.00 67 SER A N 6
ATOM 8420 C CA . SER A 1 67 ? 19.094 -25.861 -55.368 1.00 0.00 67 SER A CA 6
ATOM 8421 C C . SER A 1 67 ? 19.640 -27.080 -56.129 1.00 0.00 67 SER A C 6
ATOM 8422 O O . SER A 1 67 ? 18.887 -27.745 -56.841 1.00 0.00 67 SER A O 6
ATOM 8430 N N . ASN A 1 68 ? 20.955 -27.357 -55.970 1.00 0.00 68 ASN A N 6
ATOM 8431 C CA . ASN A 1 68 ? 21.652 -28.410 -56.728 1.00 0.00 68 ASN A CA 6
ATOM 8432 C C . ASN A 1 68 ? 22.926 -28.870 -56.000 1.00 0.00 68 ASN A C 6
ATOM 8433 O O . ASN A 1 68 ? 23.639 -28.060 -55.409 1.00 0.00 68 ASN A O 6
ATOM 8444 N N . ARG A 1 69 ? 23.228 -30.174 -56.134 1.00 0.00 69 ARG A N 6
ATOM 8445 C CA . ARG A 1 69 ? 24.230 -30.899 -55.318 1.00 0.00 69 ARG A CA 6
ATOM 8446 C C . ARG A 1 69 ? 25.674 -30.344 -55.457 1.00 0.00 69 ARG A C 6
ATOM 8447 O O . ARG A 1 69 ? 26.458 -30.404 -54.499 1.00 0.00 69 ARG A O 6
ATOM 8468 N N . LYS A 1 70 ? 26.004 -29.792 -56.642 1.00 0.00 70 LYS A N 6
ATOM 8469 C CA . LYS A 1 70 ? 27.328 -29.164 -56.907 1.00 0.00 70 LYS A CA 6
ATOM 8470 C C . LYS A 1 70 ? 27.524 -27.958 -55.968 1.00 0.00 70 LYS A C 6
ATOM 8471 O O . LYS A 1 70 ? 28.553 -27.842 -55.292 1.00 0.00 70 LYS A O 6
ATOM 8490 N N . GLN A 1 71 ? 26.492 -27.088 -55.919 1.00 0.00 71 GLN A N 6
ATOM 8491 C CA . GLN A 1 71 ? 26.516 -25.839 -55.140 1.00 0.00 71 GLN A CA 6
ATOM 8492 C C . GLN A 1 71 ? 26.570 -26.118 -53.628 1.00 0.00 71 GLN A C 6
ATOM 8493 O O . GLN A 1 71 ? 27.017 -25.265 -52.866 1.00 0.00 71 GLN A O 6
ATOM 8507 N N . LEU A 1 72 ? 26.144 -27.329 -53.223 1.00 0.00 72 LEU A N 6
ATOM 8508 C CA . LEU A 1 72 ? 26.237 -27.790 -51.823 1.00 0.00 72 LEU A CA 6
ATOM 8509 C C . LEU A 1 72 ? 27.724 -27.923 -51.440 1.00 0.00 72 LEU A C 6
ATOM 8510 O O . LEU A 1 72 ? 28.177 -27.312 -50.472 1.00 0.00 72 LEU A O 6
ATOM 8526 N N . GLU A 1 73 ? 28.463 -28.708 -52.246 1.00 0.00 73 GLU A N 6
ATOM 8527 C CA . GLU A 1 73 ? 29.888 -29.032 -52.003 1.00 0.00 73 GLU A CA 6
ATOM 8528 C C . GLU A 1 73 ? 30.744 -27.755 -51.955 1.00 0.00 73 GLU A C 6
ATOM 8529 O O . GLU A 1 73 ? 31.505 -27.533 -50.998 1.00 0.00 73 GLU A O 6
ATOM 8541 N N . GLN A 1 74 ? 30.566 -26.901 -52.981 1.00 0.00 74 GLN A N 6
ATOM 8542 C CA . GLN A 1 74 ? 31.339 -25.663 -53.131 1.00 0.00 74 GLN A CA 6
ATOM 8543 C C . GLN A 1 74 ? 30.993 -24.644 -52.019 1.00 0.00 74 GLN A C 6
ATOM 8544 O O . GLN A 1 74 ? 31.823 -23.793 -51.677 1.00 0.00 74 GLN A O 6
ATOM 8558 N N . TYR A 1 75 ? 29.761 -24.750 -51.461 1.00 0.00 75 TYR A N 6
ATOM 8559 C CA . TYR A 1 75 ? 29.329 -23.951 -50.299 1.00 0.00 75 TYR A CA 6
ATOM 8560 C C . TYR A 1 75 ? 30.145 -24.356 -49.064 1.00 0.00 75 TYR A C 6
ATOM 8561 O O . TYR A 1 75 ? 30.705 -23.497 -48.395 1.00 0.00 75 TYR A O 6
ATOM 8579 N N . LEU A 1 76 ? 30.212 -25.682 -48.796 1.00 0.00 76 LEU A N 6
ATOM 8580 C CA . LEU A 1 76 ? 30.842 -26.237 -47.570 1.00 0.00 76 LEU A CA 6
ATOM 8581 C C . LEU A 1 76 ? 32.315 -25.819 -47.444 1.00 0.00 76 LEU A C 6
ATOM 8582 O O . LEU A 1 76 ? 32.768 -25.455 -46.356 1.00 0.00 76 LEU A O 6
ATOM 8598 N N . LYS A 1 77 ? 33.052 -25.878 -48.570 1.00 0.00 77 LYS A N 6
ATOM 8599 C CA . LYS A 1 77 ? 34.485 -25.518 -48.588 1.00 0.00 77 LYS A CA 6
ATOM 8600 C C . LYS A 1 77 ? 34.680 -24.003 -48.344 1.00 0.00 77 LYS A C 6
ATOM 8601 O O . LYS A 1 77 ? 35.578 -23.602 -47.597 1.00 0.00 77 LYS A O 6
ATOM 8620 N N . SER A 1 78 ? 33.811 -23.168 -48.961 1.00 0.00 78 SER A N 6
ATOM 8621 C CA . SER A 1 78 ? 33.918 -21.684 -48.865 1.00 0.00 78 SER A CA 6
ATOM 8622 C C . SER A 1 78 ? 33.214 -21.133 -47.605 1.00 0.00 78 SER A C 6
ATOM 8623 O O . SER A 1 78 ? 33.366 -19.951 -47.267 1.00 0.00 78 SER A O 6
ATOM 8631 N N . HIS A 1 79 ? 32.447 -22.003 -46.922 1.00 0.00 79 HIS A N 6
ATOM 8632 C CA . HIS A 1 79 ? 31.733 -21.679 -45.664 1.00 0.00 79 HIS A CA 6
ATOM 8633 C C . HIS A 1 79 ? 32.049 -22.775 -44.617 1.00 0.00 79 HIS A C 6
ATOM 8634 O O . HIS A 1 79 ? 31.294 -23.757 -44.500 1.00 0.00 79 HIS A O 6
ATOM 8649 N N . PRO A 1 80 ? 33.204 -22.658 -43.881 1.00 0.00 80 PRO A N 6
ATOM 8650 C CA . PRO A 1 80 ? 33.590 -23.640 -42.833 1.00 0.00 80 PRO A CA 6
ATOM 8651 C C . PRO A 1 80 ? 32.635 -23.586 -41.615 1.00 0.00 80 PRO A C 6
ATOM 8652 O O . PRO A 1 80 ? 32.096 -22.524 -41.281 1.00 0.00 80 PRO A O 6
ATOM 8663 N N . GLY A 1 81 ? 32.423 -24.750 -40.979 1.00 0.00 81 GLY A N 6
ATOM 8664 C CA . GLY A 1 81 ? 31.498 -24.881 -39.843 1.00 0.00 81 GLY A CA 6
ATOM 8665 C C . GLY A 1 81 ? 30.155 -25.495 -40.243 1.00 0.00 81 GLY A C 6
ATOM 8666 O O . GLY A 1 81 ? 29.312 -25.761 -39.379 1.00 0.00 81 GLY A O 6
ATOM 8670 N N . ASN A 1 82 ? 29.942 -25.704 -41.557 1.00 0.00 82 ASN A N 6
ATOM 8671 C CA . ASN A 1 82 ? 28.717 -26.344 -42.087 1.00 0.00 82 ASN A CA 6
ATOM 8672 C C . ASN A 1 82 ? 28.906 -27.876 -42.194 1.00 0.00 82 ASN A C 6
ATOM 8673 O O . ASN A 1 82 ? 29.996 -28.330 -42.565 1.00 0.00 82 ASN A O 6
ATOM 8684 N N . PRO A 1 83 ? 27.841 -28.690 -41.864 1.00 0.00 83 PRO A N 6
ATOM 8685 C CA . PRO A 1 83 ? 27.890 -30.176 -41.944 1.00 0.00 83 PRO A CA 6
ATOM 8686 C C . PRO A 1 83 ? 28.135 -30.690 -43.380 1.00 0.00 83 PRO A C 6
ATOM 8687 O O . PRO A 1 83 ? 27.717 -30.059 -44.356 1.00 0.00 83 PRO A O 6
ATOM 8698 N N . ALA A 1 84 ? 28.804 -31.859 -43.464 1.00 0.00 84 ALA A N 6
ATOM 8699 C CA . ALA A 1 84 ? 29.273 -32.460 -44.732 1.00 0.00 84 ALA A CA 6
ATOM 8700 C C . ALA A 1 84 ? 28.099 -32.891 -45.632 1.00 0.00 84 ALA A C 6
ATOM 8701 O O . ALA A 1 84 ? 26.986 -33.094 -45.159 1.00 0.00 84 ALA A O 6
ATOM 8708 N N . ILE A 1 85 ? 28.371 -33.031 -46.936 1.00 0.00 85 ILE A N 6
ATOM 8709 C CA . ILE A 1 85 ? 27.366 -33.490 -47.916 1.00 0.00 85 ILE A CA 6
ATOM 8710 C C . ILE A 1 85 ? 27.183 -35.021 -47.828 1.00 0.00 85 ILE A C 6
ATOM 8711 O O . ILE A 1 85 ? 26.166 -35.567 -48.282 1.00 0.00 85 ILE A O 6
ATOM 8727 N N . ALA A 1 86 ? 28.168 -35.696 -47.199 1.00 0.00 86 ALA A N 6
ATOM 8728 C CA . ALA A 1 86 ? 28.143 -37.153 -46.961 1.00 0.00 86 ALA A CA 6
ATOM 8729 C C . ALA A 1 86 ? 26.935 -37.563 -46.089 1.00 0.00 86 ALA A C 6
ATOM 8730 O O . ALA A 1 86 ? 26.363 -38.648 -46.263 1.00 0.00 86 ALA A O 6
ATOM 8737 N N . GLU A 1 87 ? 26.561 -36.684 -45.143 1.00 0.00 87 GLU A N 6
ATOM 8738 C CA . GLU A 1 87 ? 25.424 -36.908 -44.225 1.00 0.00 87 GLU A CA 6
ATOM 8739 C C . GLU A 1 87 ? 24.122 -36.291 -44.794 1.00 0.00 87 GLU A C 6
ATOM 8740 O O . GLU A 1 87 ? 23.034 -36.552 -44.271 1.00 0.00 87 GLU A O 6
ATOM 8752 N N . PHE A 1 88 ? 24.245 -35.470 -45.861 1.00 0.00 88 PHE A N 6
ATOM 8753 C CA . PHE A 1 88 ? 23.087 -34.874 -46.565 1.00 0.00 88 PHE A CA 6
ATOM 8754 C C . PHE A 1 88 ? 22.507 -35.884 -47.558 1.00 0.00 88 PHE A C 6
ATOM 8755 O O . PHE A 1 88 ? 23.236 -36.443 -48.383 1.00 0.00 88 PHE A O 6
ATOM 8772 N N . ASP A 1 89 ? 21.194 -36.106 -47.455 1.00 0.00 89 ASP A N 6
ATOM 8773 C CA . ASP A 1 89 ? 20.457 -37.063 -48.290 1.00 0.00 89 ASP A CA 6
ATOM 8774 C C . ASP A 1 89 ? 19.889 -36.344 -49.531 1.00 0.00 89 ASP A C 6
ATOM 8775 O O . ASP A 1 89 ? 19.143 -35.378 -49.397 1.00 0.00 89 ASP A O 6
ATOM 8784 N N . TRP A 1 90 ? 20.259 -36.818 -50.730 1.00 0.00 90 TRP A N 6
ATOM 8785 C CA . TRP A 1 90 ? 19.748 -36.289 -52.024 1.00 0.00 90 TRP A CA 6
ATOM 8786 C C . TRP A 1 90 ? 18.932 -37.370 -52.774 1.00 0.00 90 TRP A C 6
ATOM 8787 O O . TRP A 1 90 ? 18.496 -37.156 -53.910 1.00 0.00 90 TRP A O 6
ATOM 8808 N N . THR A 1 91 ? 18.706 -38.511 -52.097 1.00 0.00 91 THR A N 6
ATOM 8809 C CA . THR A 1 91 ? 18.000 -39.692 -52.643 1.00 0.00 91 THR A CA 6
ATOM 8810 C C . THR A 1 91 ? 16.596 -39.844 -51.988 1.00 0.00 91 THR A C 6
ATOM 8811 O O . THR A 1 91 ? 15.969 -40.905 -52.058 1.00 0.00 91 THR A O 6
ATOM 8822 N N . THR A 1 92 ? 16.102 -38.757 -51.356 1.00 0.00 92 THR A N 6
ATOM 8823 C CA . THR A 1 92 ? 14.819 -38.738 -50.605 1.00 0.00 92 THR A CA 6
ATOM 8824 C C . THR A 1 92 ? 13.567 -38.649 -51.536 1.00 0.00 92 THR A C 6
ATOM 8825 O O . THR A 1 92 ? 12.504 -38.134 -51.152 1.00 0.00 92 THR A O 6
ATOM 8836 N N . SER A 1 93 ? 13.674 -39.235 -52.738 1.00 0.00 93 SER A N 6
ATOM 8837 C CA . SER A 1 93 ? 12.590 -39.280 -53.734 1.00 0.00 93 SER A CA 6
ATOM 8838 C C . SER A 1 93 ? 11.700 -40.535 -53.532 1.00 0.00 93 SER A C 6
ATOM 8839 O O . SER A 1 93 ? 10.879 -40.874 -54.398 1.00 0.00 93 SER A O 6
ATOM 8847 N N . GLY A 1 94 ? 11.828 -41.186 -52.352 1.00 0.00 94 GLY A N 6
ATOM 8848 C CA . GLY A 1 94 ? 11.249 -42.503 -52.113 1.00 0.00 94 GLY A CA 6
ATOM 8849 C C . GLY A 1 94 ? 12.178 -43.580 -52.664 1.00 0.00 94 GLY A C 6
ATOM 8850 O O . GLY A 1 94 ? 12.200 -43.802 -53.874 1.00 0.00 94 GLY A O 6
ATOM 8854 N N . THR A 1 95 ? 12.961 -44.218 -51.779 1.00 0.00 95 THR A N 6
ATOM 8855 C CA . THR A 1 95 ? 14.008 -45.185 -52.156 1.00 0.00 95 THR A CA 6
ATOM 8856 C C . THR A 1 95 ? 13.387 -46.492 -52.733 1.00 0.00 95 THR A C 6
ATOM 8857 O O . THR A 1 95 ? 13.387 -46.667 -53.971 1.00 0.00 95 THR A O 6
ATOM 8869 N N . MET A 1 1 ? -34.770 -43.136 -83.872 1.00 0.00 1 MET A N 7
ATOM 8870 C CA . MET A 1 1 ? -34.187 -41.790 -83.666 1.00 0.00 1 MET A CA 7
ATOM 8871 C C . MET A 1 1 ? -33.829 -41.583 -82.181 1.00 0.00 1 MET A C 7
ATOM 8872 O O . MET A 1 1 ? -34.687 -41.727 -81.305 1.00 0.00 1 MET A O 7
ATOM 8888 N N . HIS A 1 2 ? -32.560 -41.234 -81.909 1.00 0.00 2 HIS A N 7
ATOM 8889 C CA . HIS A 1 2 ? -32.067 -40.902 -80.556 1.00 0.00 2 HIS A CA 7
ATOM 8890 C C . HIS A 1 2 ? -31.751 -39.382 -80.498 1.00 0.00 2 HIS A C 7
ATOM 8891 O O . HIS A 1 2 ? -30.976 -38.924 -79.655 1.00 0.00 2 HIS A O 7
ATOM 8906 N N . HIS A 1 3 ? -32.405 -38.606 -81.398 1.00 0.00 3 HIS A N 7
ATOM 8907 C CA . HIS A 1 3 ? -32.198 -37.140 -81.542 1.00 0.00 3 HIS A CA 7
ATOM 8908 C C . HIS A 1 3 ? -32.439 -36.404 -80.199 1.00 0.00 3 HIS A C 7
ATOM 8909 O O . HIS A 1 3 ? -31.744 -35.432 -79.875 1.00 0.00 3 HIS A O 7
ATOM 8924 N N . HIS A 1 4 ? -33.429 -36.903 -79.428 1.00 0.00 4 HIS A N 7
ATOM 8925 C CA . HIS A 1 4 ? -33.719 -36.414 -78.070 1.00 0.00 4 HIS A CA 7
ATOM 8926 C C . HIS A 1 4 ? -32.662 -36.972 -77.095 1.00 0.00 4 HIS A C 7
ATOM 8927 O O . HIS A 1 4 ? -32.847 -38.039 -76.494 1.00 0.00 4 HIS A O 7
ATOM 8942 N N . HIS A 1 5 ? -31.536 -36.259 -76.990 1.00 0.00 5 HIS A N 7
ATOM 8943 C CA . HIS A 1 5 ? -30.429 -36.629 -76.100 1.00 0.00 5 HIS A CA 7
ATOM 8944 C C . HIS A 1 5 ? -30.392 -35.682 -74.888 1.00 0.00 5 HIS A C 7
ATOM 8945 O O . HIS A 1 5 ? -30.467 -34.458 -75.042 1.00 0.00 5 HIS A O 7
ATOM 8960 N N . HIS A 1 6 ? -30.312 -36.260 -73.684 1.00 0.00 6 HIS A N 7
ATOM 8961 C CA . HIS A 1 6 ? -30.149 -35.501 -72.441 1.00 0.00 6 HIS A CA 7
ATOM 8962 C C . HIS A 1 6 ? -29.350 -36.351 -71.449 1.00 0.00 6 HIS A C 7
ATOM 8963 O O . HIS A 1 6 ? -29.892 -37.258 -70.815 1.00 0.00 6 HIS A O 7
ATOM 8978 N N . HIS A 1 7 ? -28.053 -36.053 -71.361 1.00 0.00 7 HIS A N 7
ATOM 8979 C CA . HIS A 1 7 ? -27.130 -36.699 -70.428 1.00 0.00 7 HIS A CA 7
ATOM 8980 C C . HIS A 1 7 ? -25.956 -35.732 -70.157 1.00 0.00 7 HIS A C 7
ATOM 8981 O O . HIS A 1 7 ? -24.902 -35.809 -70.796 1.00 0.00 7 HIS A O 7
ATOM 8996 N N . SER A 1 8 ? -26.195 -34.781 -69.245 1.00 0.00 8 SER A N 7
ATOM 8997 C CA . SER A 1 8 ? -25.204 -33.765 -68.846 1.00 0.00 8 SER A CA 7
ATOM 8998 C C . SER A 1 8 ? -24.683 -34.068 -67.423 1.00 0.00 8 SER A C 7
ATOM 8999 O O . SER A 1 8 ? -25.365 -33.791 -66.427 1.00 0.00 8 SER A O 7
ATOM 9007 N N . SER A 1 9 ? -23.497 -34.703 -67.347 1.00 0.00 9 SER A N 7
ATOM 9008 C CA . SER A 1 9 ? -22.822 -34.996 -66.074 1.00 0.00 9 SER A CA 7
ATOM 9009 C C . SER A 1 9 ? -21.897 -33.817 -65.693 1.00 0.00 9 SER A C 7
ATOM 9010 O O . SER A 1 9 ? -20.809 -33.656 -66.263 1.00 0.00 9 SER A O 7
ATOM 9018 N N . GLY A 1 10 ? -22.377 -32.961 -64.767 1.00 0.00 10 GLY A N 7
ATOM 9019 C CA . GLY A 1 10 ? -21.615 -31.806 -64.267 1.00 0.00 10 GLY A CA 7
ATOM 9020 C C . GLY A 1 10 ? -21.674 -31.719 -62.747 1.00 0.00 10 GLY A C 7
ATOM 9021 O O . GLY A 1 10 ? -21.844 -32.747 -62.073 1.00 0.00 10 GLY A O 7
ATOM 9025 N N . ARG A 1 11 ? -21.539 -30.499 -62.195 1.00 0.00 11 ARG A N 7
ATOM 9026 C CA . ARG A 1 11 ? -21.593 -30.253 -60.735 1.00 0.00 11 ARG A CA 7
ATOM 9027 C C . ARG A 1 11 ? -22.561 -29.093 -60.449 1.00 0.00 11 ARG A C 7
ATOM 9028 O O . ARG A 1 11 ? -23.528 -29.260 -59.687 1.00 0.00 11 ARG A O 7
ATOM 9049 N N . GLU A 1 12 ? -22.265 -27.918 -61.067 1.00 0.00 12 GLU A N 7
ATOM 9050 C CA . GLU A 1 12 ? -23.055 -26.672 -60.949 1.00 0.00 12 GLU A CA 7
ATOM 9051 C C . GLU A 1 12 ? -22.948 -26.052 -59.517 1.00 0.00 12 GLU A C 7
ATOM 9052 O O . GLU A 1 12 ? -22.552 -26.733 -58.558 1.00 0.00 12 GLU A O 7
ATOM 9064 N N . ASN A 1 13 ? -23.279 -24.739 -59.409 1.00 0.00 13 ASN A N 7
ATOM 9065 C CA . ASN A 1 13 ? -23.346 -23.968 -58.141 1.00 0.00 13 ASN A CA 7
ATOM 9066 C C . ASN A 1 13 ? -21.934 -23.695 -57.574 1.00 0.00 13 ASN A C 7
ATOM 9067 O O . ASN A 1 13 ? -21.335 -24.558 -56.919 1.00 0.00 13 ASN A O 7
ATOM 9078 N N . LEU A 1 14 ? -21.392 -22.495 -57.862 1.00 0.00 14 LEU A N 7
ATOM 9079 C CA . LEU A 1 14 ? -20.087 -22.056 -57.334 1.00 0.00 14 LEU A CA 7
ATOM 9080 C C . LEU A 1 14 ? -20.282 -21.260 -56.043 1.00 0.00 14 LEU A C 7
ATOM 9081 O O . LEU A 1 14 ? -21.135 -20.367 -55.970 1.00 0.00 14 LEU A O 7
ATOM 9097 N N . TYR A 1 15 ? -19.477 -21.606 -55.038 1.00 0.00 15 TYR A N 7
ATOM 9098 C CA . TYR A 1 15 ? -19.454 -20.949 -53.730 1.00 0.00 15 TYR A CA 7
ATOM 9099 C C . TYR A 1 15 ? -18.296 -19.929 -53.698 1.00 0.00 15 TYR A C 7
ATOM 9100 O O . TYR A 1 15 ? -18.519 -18.750 -53.384 1.00 0.00 15 TYR A O 7
ATOM 9118 N N . PHE A 1 16 ? -17.078 -20.405 -54.070 1.00 0.00 16 PHE A N 7
ATOM 9119 C CA . PHE A 1 16 ? -15.846 -19.591 -54.168 1.00 0.00 16 PHE A CA 7
ATOM 9120 C C . PHE A 1 16 ? -15.598 -18.736 -52.888 1.00 0.00 16 PHE A C 7
ATOM 9121 O O . PHE A 1 16 ? -16.058 -17.591 -52.786 1.00 0.00 16 PHE A O 7
ATOM 9138 N N . GLN A 1 17 ? -14.906 -19.344 -51.905 1.00 0.00 17 GLN A N 7
ATOM 9139 C CA . GLN A 1 17 ? -14.667 -18.737 -50.580 1.00 0.00 17 GLN A CA 7
ATOM 9140 C C . GLN A 1 17 ? -13.460 -19.396 -49.876 1.00 0.00 17 GLN A C 7
ATOM 9141 O O . GLN A 1 17 ? -13.006 -20.478 -50.278 1.00 0.00 17 GLN A O 7
ATOM 9155 N N . GLY A 1 18 ? -12.955 -18.723 -48.821 1.00 0.00 18 GLY A N 7
ATOM 9156 C CA . GLY A 1 18 ? -11.860 -19.250 -47.990 1.00 0.00 18 GLY A CA 7
ATOM 9157 C C . GLY A 1 18 ? -10.639 -18.340 -47.962 1.00 0.00 18 GLY A C 7
ATOM 9158 O O . GLY A 1 18 ? -10.444 -17.525 -48.877 1.00 0.00 18 GLY A O 7
ATOM 9162 N N . HIS A 1 19 ? -9.818 -18.468 -46.894 1.00 0.00 19 HIS A N 7
ATOM 9163 C CA . HIS A 1 19 ? -8.541 -17.738 -46.773 1.00 0.00 19 HIS A CA 7
ATOM 9164 C C . HIS A 1 19 ? -7.455 -18.486 -47.572 1.00 0.00 19 HIS A C 7
ATOM 9165 O O . HIS A 1 19 ? -7.354 -19.723 -47.491 1.00 0.00 19 HIS A O 7
ATOM 9180 N N . MET A 1 20 ? -6.652 -17.735 -48.335 1.00 0.00 20 MET A N 7
ATOM 9181 C CA . MET A 1 20 ? -5.665 -18.298 -49.272 1.00 0.00 20 MET A CA 7
ATOM 9182 C C . MET A 1 20 ? -4.628 -17.228 -49.642 1.00 0.00 20 MET A C 7
ATOM 9183 O O . MET A 1 20 ? -3.411 -17.476 -49.595 1.00 0.00 20 MET A O 7
ATOM 9197 N N . ALA A 1 21 ? -5.155 -16.038 -50.008 1.00 0.00 21 ALA A N 7
ATOM 9198 C CA . ALA A 1 21 ? -4.384 -14.900 -50.537 1.00 0.00 21 ALA A CA 7
ATOM 9199 C C . ALA A 1 21 ? -3.736 -15.277 -51.894 1.00 0.00 21 ALA A C 7
ATOM 9200 O O . ALA A 1 21 ? -4.362 -15.086 -52.944 1.00 0.00 21 ALA A O 7
ATOM 9207 N N . SER A 1 22 ? -2.497 -15.858 -51.849 1.00 0.00 22 SER A N 7
ATOM 9208 C CA . SER A 1 22 ? -1.764 -16.357 -53.041 1.00 0.00 22 SER A CA 7
ATOM 9209 C C . SER A 1 22 ? -1.624 -15.267 -54.148 1.00 0.00 22 SER A C 7
ATOM 9210 O O . SER A 1 22 ? -1.397 -15.576 -55.324 1.00 0.00 22 SER A O 7
ATOM 9218 N N . GLY A 1 23 ? -1.672 -13.984 -53.730 1.00 0.00 23 GLY A N 7
ATOM 9219 C CA . GLY A 1 23 ? -1.779 -12.835 -54.643 1.00 0.00 23 GLY A CA 7
ATOM 9220 C C . GLY A 1 23 ? -0.430 -12.263 -55.085 1.00 0.00 23 GLY A C 7
ATOM 9221 O O . GLY A 1 23 ? -0.323 -11.071 -55.414 1.00 0.00 23 GLY A O 7
ATOM 9225 N N . SER A 1 24 ? 0.606 -13.113 -55.088 1.00 0.00 24 SER A N 7
ATOM 9226 C CA . SER A 1 24 ? 1.966 -12.762 -55.538 1.00 0.00 24 SER A CA 7
ATOM 9227 C C . SER A 1 24 ? 2.626 -14.005 -56.152 1.00 0.00 24 SER A C 7
ATOM 9228 O O . SER A 1 24 ? 3.223 -13.944 -57.233 1.00 0.00 24 SER A O 7
ATOM 9236 N N . GLU A 1 25 ? 2.502 -15.139 -55.433 1.00 0.00 25 GLU A N 7
ATOM 9237 C CA . GLU A 1 25 ? 2.967 -16.454 -55.891 1.00 0.00 25 GLU A CA 7
ATOM 9238 C C . GLU A 1 25 ? 1.831 -17.476 -55.735 1.00 0.00 25 GLU A C 7
ATOM 9239 O O . GLU A 1 25 ? 1.034 -17.387 -54.794 1.00 0.00 25 GLU A O 7
ATOM 9251 N N . GLU A 1 26 ? 1.740 -18.413 -56.687 1.00 0.00 26 GLU A N 7
ATOM 9252 C CA . GLU A 1 26 ? 0.790 -19.531 -56.614 1.00 0.00 26 GLU A CA 7
ATOM 9253 C C . GLU A 1 26 ? 1.395 -20.627 -55.723 1.00 0.00 26 GLU A C 7
ATOM 9254 O O . GLU A 1 26 ? 2.626 -20.768 -55.649 1.00 0.00 26 GLU A O 7
ATOM 9266 N N . GLU A 1 27 ? 0.526 -21.398 -55.062 1.00 0.00 27 GLU A N 7
ATOM 9267 C CA . GLU A 1 27 ? 0.928 -22.385 -54.046 1.00 0.00 27 GLU A CA 7
ATOM 9268 C C . GLU A 1 27 ? 1.794 -23.505 -54.676 1.00 0.00 27 GLU A C 7
ATOM 9269 O O . GLU A 1 27 ? 1.268 -24.398 -55.353 1.00 0.00 27 GLU A O 7
ATOM 9281 N N . VAL A 1 28 ? 3.129 -23.391 -54.491 1.00 0.00 28 VAL A N 7
ATOM 9282 C CA . VAL A 1 28 ? 4.113 -24.307 -55.090 1.00 0.00 28 VAL A CA 7
ATOM 9283 C C . VAL A 1 28 ? 4.000 -25.718 -54.472 1.00 0.00 28 VAL A C 7
ATOM 9284 O O . VAL A 1 28 ? 3.956 -25.873 -53.237 1.00 0.00 28 VAL A O 7
ATOM 9297 N N . VAL A 1 29 ? 3.900 -26.746 -55.342 1.00 0.00 29 VAL A N 7
ATOM 9298 C CA . VAL A 1 29 ? 3.858 -28.145 -54.898 1.00 0.00 29 VAL A CA 7
ATOM 9299 C C . VAL A 1 29 ? 5.281 -28.577 -54.473 1.00 0.00 29 VAL A C 7
ATOM 9300 O O . VAL A 1 29 ? 6.178 -28.769 -55.303 1.00 0.00 29 VAL A O 7
ATOM 9313 N N . SER A 1 30 ? 5.463 -28.701 -53.154 1.00 0.00 30 SER A N 7
ATOM 9314 C CA . SER A 1 30 ? 6.760 -28.957 -52.526 1.00 0.00 30 SER A CA 7
ATOM 9315 C C . SER A 1 30 ? 6.535 -29.633 -51.168 1.00 0.00 30 SER A C 7
ATOM 9316 O O . SER A 1 30 ? 5.706 -29.178 -50.368 1.00 0.00 30 SER A O 7
ATOM 9324 N N . VAL A 1 31 ? 7.244 -30.744 -50.946 1.00 0.00 31 VAL A N 7
ATOM 9325 C CA . VAL A 1 31 ? 7.233 -31.481 -49.675 1.00 0.00 31 VAL A CA 7
ATOM 9326 C C . VAL A 1 31 ? 8.633 -31.382 -49.059 1.00 0.00 31 VAL A C 7
ATOM 9327 O O . VAL A 1 31 ? 9.628 -31.704 -49.718 1.00 0.00 31 VAL A O 7
ATOM 9340 N N . GLU A 1 32 ? 8.698 -30.901 -47.817 1.00 0.00 32 GLU A N 7
ATOM 9341 C CA . GLU A 1 32 ? 9.949 -30.784 -47.068 1.00 0.00 32 GLU A CA 7
ATOM 9342 C C . GLU A 1 32 ? 10.316 -32.150 -46.479 1.00 0.00 32 GLU A C 7
ATOM 9343 O O . GLU A 1 32 ? 9.627 -32.662 -45.588 1.00 0.00 32 GLU A O 7
ATOM 9355 N N . LEU A 1 33 ? 11.383 -32.748 -47.017 1.00 0.00 33 LEU A N 7
ATOM 9356 C CA . LEU A 1 33 ? 11.876 -34.076 -46.603 1.00 0.00 33 LEU A CA 7
ATOM 9357 C C . LEU A 1 33 ? 12.836 -33.899 -45.405 1.00 0.00 33 LEU A C 7
ATOM 9358 O O . LEU A 1 33 ? 13.313 -32.779 -45.190 1.00 0.00 33 LEU A O 7
ATOM 9374 N N . PRO A 1 34 ? 13.115 -34.980 -44.577 1.00 0.00 34 PRO A N 7
ATOM 9375 C CA . PRO A 1 34 ? 13.900 -34.857 -43.314 1.00 0.00 34 PRO A CA 7
ATOM 9376 C C . PRO A 1 34 ? 15.247 -34.131 -43.507 1.00 0.00 34 PRO A C 7
ATOM 9377 O O . PRO A 1 34 ? 16.053 -34.491 -44.380 1.00 0.00 34 PRO A O 7
ATOM 9388 N N . ALA A 1 35 ? 15.437 -33.083 -42.698 1.00 0.00 35 ALA A N 7
ATOM 9389 C CA . ALA A 1 35 ? 16.545 -32.127 -42.822 1.00 0.00 35 ALA A CA 7
ATOM 9390 C C . ALA A 1 35 ? 17.541 -32.271 -41.663 1.00 0.00 35 ALA A C 7
ATOM 9391 O O . ALA A 1 35 ? 17.153 -32.699 -40.569 1.00 0.00 35 ALA A O 7
ATOM 9398 N N . PRO A 1 36 ? 18.843 -31.893 -41.879 1.00 0.00 36 PRO A N 7
ATOM 9399 C CA . PRO A 1 36 ? 19.808 -31.691 -40.775 1.00 0.00 36 PRO A CA 7
ATOM 9400 C C . PRO A 1 36 ? 19.403 -30.445 -39.944 1.00 0.00 36 PRO A C 7
ATOM 9401 O O . PRO A 1 36 ? 18.763 -29.534 -40.472 1.00 0.00 36 PRO A O 7
ATOM 9412 N N . SER A 1 37 ? 19.787 -30.418 -38.660 1.00 0.00 37 SER A N 7
ATOM 9413 C CA . SER A 1 37 ? 19.339 -29.386 -37.694 1.00 0.00 37 SER A CA 7
ATOM 9414 C C . SER A 1 37 ? 19.828 -27.963 -38.065 1.00 0.00 37 SER A C 7
ATOM 9415 O O . SER A 1 37 ? 19.159 -26.974 -37.759 1.00 0.00 37 SER A O 7
ATOM 9423 N N . SER A 1 38 ? 20.987 -27.883 -38.737 1.00 0.00 38 SER A N 7
ATOM 9424 C CA . SER A 1 38 ? 21.629 -26.602 -39.098 1.00 0.00 38 SER A CA 7
ATOM 9425 C C . SER A 1 38 ? 21.040 -26.018 -40.399 1.00 0.00 38 SER A C 7
ATOM 9426 O O . SER A 1 38 ? 21.030 -24.794 -40.600 1.00 0.00 38 SER A O 7
ATOM 9434 N N . TRP A 1 39 ? 20.569 -26.911 -41.285 1.00 0.00 39 TRP A N 7
ATOM 9435 C CA . TRP A 1 39 ? 20.023 -26.547 -42.606 1.00 0.00 39 TRP A CA 7
ATOM 9436 C C . TRP A 1 39 ? 18.518 -26.882 -42.656 1.00 0.00 39 TRP A C 7
ATOM 9437 O O . TRP A 1 39 ? 17.926 -27.304 -41.667 1.00 0.00 39 TRP A O 7
ATOM 9458 N N . LYS A 1 40 ? 17.914 -26.624 -43.819 1.00 0.00 40 LYS A N 7
ATOM 9459 C CA . LYS A 1 40 ? 16.591 -27.144 -44.206 1.00 0.00 40 LYS A CA 7
ATOM 9460 C C . LYS A 1 40 ? 16.771 -27.990 -45.483 1.00 0.00 40 LYS A C 7
ATOM 9461 O O . LYS A 1 40 ? 17.824 -27.946 -46.141 1.00 0.00 40 LYS A O 7
ATOM 9480 N N . LYS A 1 41 ? 15.742 -28.773 -45.801 1.00 0.00 41 LYS A N 7
ATOM 9481 C CA . LYS A 1 41 ? 15.764 -29.765 -46.882 1.00 0.00 41 LYS A CA 7
ATOM 9482 C C . LYS A 1 41 ? 14.340 -29.926 -47.434 1.00 0.00 41 LYS A C 7
ATOM 9483 O O . LYS A 1 41 ? 13.402 -30.322 -46.729 1.00 0.00 41 LYS A O 7
ATOM 9502 N N . LEU A 1 42 ? 14.232 -29.620 -48.712 1.00 0.00 42 LEU A N 7
ATOM 9503 C CA . LEU A 1 42 ? 12.989 -29.599 -49.471 1.00 0.00 42 LEU A CA 7
ATOM 9504 C C . LEU A 1 42 ? 13.190 -30.428 -50.748 1.00 0.00 42 LEU A C 7
ATOM 9505 O O . LEU A 1 42 ? 14.303 -30.533 -51.259 1.00 0.00 42 LEU A O 7
ATOM 9521 N N . PHE A 1 43 ? 12.098 -31.024 -51.221 1.00 0.00 43 PHE A N 7
ATOM 9522 C CA . PHE A 1 43 ? 12.016 -31.685 -52.528 1.00 0.00 43 PHE A CA 7
ATOM 9523 C C . PHE A 1 43 ? 10.768 -31.166 -53.256 1.00 0.00 43 PHE A C 7
ATOM 9524 O O . PHE A 1 43 ? 9.724 -30.959 -52.629 1.00 0.00 43 PHE A O 7
ATOM 9541 N N . TYR A 1 44 ? 10.894 -30.933 -54.567 1.00 0.00 44 TYR A N 7
ATOM 9542 C CA . TYR A 1 44 ? 9.753 -30.563 -55.428 1.00 0.00 44 TYR A CA 7
ATOM 9543 C C . TYR A 1 44 ? 9.201 -31.823 -56.146 1.00 0.00 44 TYR A C 7
ATOM 9544 O O . TYR A 1 44 ? 9.828 -32.312 -57.091 1.00 0.00 44 TYR A O 7
ATOM 9562 N N . PRO A 1 45 ? 8.042 -32.399 -55.687 1.00 0.00 45 PRO A N 7
ATOM 9563 C CA . PRO A 1 45 ? 7.363 -33.499 -56.404 1.00 0.00 45 PRO A CA 7
ATOM 9564 C C . PRO A 1 45 ? 6.591 -32.992 -57.644 1.00 0.00 45 PRO A C 7
ATOM 9565 O O . PRO A 1 45 ? 6.187 -31.825 -57.712 1.00 0.00 45 PRO A O 7
ATOM 9576 N N . ASN A 1 46 ? 6.411 -33.890 -58.618 1.00 0.00 46 ASN A N 7
ATOM 9577 C CA . ASN A 1 46 ? 5.607 -33.632 -59.835 1.00 0.00 46 ASN A CA 7
ATOM 9578 C C . ASN A 1 46 ? 4.098 -33.806 -59.501 1.00 0.00 46 ASN A C 7
ATOM 9579 O O . ASN A 1 46 ? 3.230 -33.360 -60.259 1.00 0.00 46 ASN A O 7
ATOM 9590 N N . LYS A 1 47 ? 3.829 -34.451 -58.334 1.00 0.00 47 LYS A N 7
ATOM 9591 C CA . LYS A 1 47 ? 2.483 -34.846 -57.855 1.00 0.00 47 LYS A CA 7
ATOM 9592 C C . LYS A 1 47 ? 1.947 -35.977 -58.767 1.00 0.00 47 LYS A C 7
ATOM 9593 O O . LYS A 1 47 ? 0.749 -36.099 -59.047 1.00 0.00 47 LYS A O 7
ATOM 9612 N N . VAL A 1 48 ? 2.894 -36.818 -59.225 1.00 0.00 48 VAL A N 7
ATOM 9613 C CA . VAL A 1 48 ? 2.637 -37.977 -60.095 1.00 0.00 48 VAL A CA 7
ATOM 9614 C C . VAL A 1 48 ? 3.329 -39.207 -59.475 1.00 0.00 48 VAL A C 7
ATOM 9615 O O . VAL A 1 48 ? 2.742 -40.294 -59.386 1.00 0.00 48 VAL A O 7
ATOM 9628 N N . GLY A 1 49 ? 4.584 -38.992 -59.024 1.00 0.00 49 GLY A N 7
ATOM 9629 C CA . GLY A 1 49 ? 5.467 -40.068 -58.564 1.00 0.00 49 GLY A CA 7
ATOM 9630 C C . GLY A 1 49 ? 6.419 -40.505 -59.680 1.00 0.00 49 GLY A C 7
ATOM 9631 O O . GLY A 1 49 ? 6.037 -40.443 -60.858 1.00 0.00 49 GLY A O 7
ATOM 9635 N N . SER A 1 50 ? 7.651 -40.910 -59.301 1.00 0.00 50 SER A N 7
ATOM 9636 C CA . SER A 1 50 ? 8.719 -41.375 -60.216 1.00 0.00 50 SER A CA 7
ATOM 9637 C C . SER A 1 50 ? 9.348 -40.200 -61.003 1.00 0.00 50 SER A C 7
ATOM 9638 O O . SER A 1 50 ? 10.517 -39.847 -60.778 1.00 0.00 50 SER A O 7
ATOM 9646 N N . VAL A 1 51 ? 8.561 -39.595 -61.911 1.00 0.00 51 VAL A N 7
ATOM 9647 C CA . VAL A 1 51 ? 8.987 -38.431 -62.715 1.00 0.00 51 VAL A CA 7
ATOM 9648 C C . VAL A 1 51 ? 9.257 -37.197 -61.824 1.00 0.00 51 VAL A C 7
ATOM 9649 O O . VAL A 1 51 ? 8.455 -36.843 -60.957 1.00 0.00 51 VAL A O 7
ATOM 9662 N N . LYS A 1 52 ? 10.423 -36.574 -62.038 1.00 0.00 52 LYS A N 7
ATOM 9663 C CA . LYS A 1 52 ? 10.841 -35.363 -61.313 1.00 0.00 52 LYS A CA 7
ATOM 9664 C C . LYS A 1 52 ? 10.614 -34.142 -62.212 1.00 0.00 52 LYS A C 7
ATOM 9665 O O . LYS A 1 52 ? 11.246 -34.025 -63.268 1.00 0.00 52 LYS A O 7
ATOM 9684 N N . LYS A 1 53 ? 9.699 -33.256 -61.810 1.00 0.00 53 LYS A N 7
ATOM 9685 C CA . LYS A 1 53 ? 9.512 -31.953 -62.476 1.00 0.00 53 LYS A CA 7
ATOM 9686 C C . LYS A 1 53 ? 10.710 -31.041 -62.130 1.00 0.00 53 LYS A C 7
ATOM 9687 O O . LYS A 1 53 ? 11.372 -30.462 -63.006 1.00 0.00 53 LYS A O 7
ATOM 9706 N N . THR A 1 54 ? 10.976 -30.951 -60.820 1.00 0.00 54 THR A N 7
ATOM 9707 C CA . THR A 1 54 ? 12.109 -30.212 -60.247 1.00 0.00 54 THR A CA 7
ATOM 9708 C C . THR A 1 54 ? 12.810 -31.111 -59.193 1.00 0.00 54 THR A C 7
ATOM 9709 O O . THR A 1 54 ? 12.202 -32.057 -58.677 1.00 0.00 54 THR A O 7
ATOM 9720 N N . GLU A 1 55 ? 14.099 -30.833 -58.918 1.00 0.00 55 GLU A N 7
ATOM 9721 C CA . GLU A 1 55 ? 14.951 -31.647 -58.026 1.00 0.00 55 GLU A CA 7
ATOM 9722 C C . GLU A 1 55 ? 14.874 -31.157 -56.552 1.00 0.00 55 GLU A C 7
ATOM 9723 O O . GLU A 1 55 ? 13.983 -30.378 -56.177 1.00 0.00 55 GLU A O 7
ATOM 9735 N N . VAL A 1 56 ? 15.817 -31.658 -55.737 1.00 0.00 56 VAL A N 7
ATOM 9736 C CA . VAL A 1 56 ? 15.927 -31.375 -54.298 1.00 0.00 56 VAL A CA 7
ATOM 9737 C C . VAL A 1 56 ? 16.671 -30.038 -54.063 1.00 0.00 56 VAL A C 7
ATOM 9738 O O . VAL A 1 56 ? 17.654 -29.744 -54.751 1.00 0.00 56 VAL A O 7
ATOM 9751 N N . VAL A 1 57 ? 16.173 -29.236 -53.096 1.00 0.00 57 VAL A N 7
ATOM 9752 C CA . VAL A 1 57 ? 16.804 -27.970 -52.664 1.00 0.00 57 VAL A CA 7
ATOM 9753 C C . VAL A 1 57 ? 17.131 -28.050 -51.152 1.00 0.00 57 VAL A C 7
ATOM 9754 O O . VAL A 1 57 ? 16.221 -28.164 -50.329 1.00 0.00 57 VAL A O 7
ATOM 9767 N N . PHE A 1 58 ? 18.430 -28.013 -50.809 1.00 0.00 58 PHE A N 7
ATOM 9768 C CA . PHE A 1 58 ? 18.895 -27.870 -49.412 1.00 0.00 58 PHE A CA 7
ATOM 9769 C C . PHE A 1 58 ? 19.022 -26.376 -49.074 1.00 0.00 58 PHE A C 7
ATOM 9770 O O . PHE A 1 58 ? 19.891 -25.700 -49.613 1.00 0.00 58 PHE A O 7
ATOM 9787 N N . VAL A 1 59 ? 18.173 -25.883 -48.167 1.00 0.00 59 VAL A N 7
ATOM 9788 C CA . VAL A 1 59 ? 18.179 -24.473 -47.751 1.00 0.00 59 VAL A CA 7
ATOM 9789 C C . VAL A 1 59 ? 19.308 -24.231 -46.744 1.00 0.00 59 VAL A C 7
ATOM 9790 O O . VAL A 1 59 ? 19.479 -24.983 -45.783 1.00 0.00 59 VAL A O 7
ATOM 9803 N N . ALA A 1 60 ? 20.049 -23.142 -46.989 1.00 0.00 60 ALA A N 7
ATOM 9804 C CA . ALA A 1 60 ? 21.268 -22.798 -46.249 1.00 0.00 60 ALA A CA 7
ATOM 9805 C C . ALA A 1 60 ? 20.954 -21.993 -44.971 1.00 0.00 60 ALA A C 7
ATOM 9806 O O . ALA A 1 60 ? 19.927 -21.307 -44.914 1.00 0.00 60 ALA A O 7
ATOM 9813 N N . PRO A 1 61 ? 21.854 -22.062 -43.931 1.00 0.00 61 PRO A N 7
ATOM 9814 C CA . PRO A 1 61 ? 21.745 -21.236 -42.697 1.00 0.00 61 PRO A CA 7
ATOM 9815 C C . PRO A 1 61 ? 21.815 -19.706 -42.972 1.00 0.00 61 PRO A C 7
ATOM 9816 O O . PRO A 1 61 ? 21.299 -18.905 -42.183 1.00 0.00 61 PRO A O 7
ATOM 9827 N N . THR A 1 62 ? 22.479 -19.312 -44.084 1.00 0.00 62 THR A N 7
ATOM 9828 C CA . THR A 1 62 ? 22.552 -17.892 -44.509 1.00 0.00 62 THR A CA 7
ATOM 9829 C C . THR A 1 62 ? 21.366 -17.522 -45.432 1.00 0.00 62 THR A C 7
ATOM 9830 O O . THR A 1 62 ? 21.147 -16.342 -45.711 1.00 0.00 62 THR A O 7
ATOM 9841 N N . GLY A 1 63 ? 20.612 -18.536 -45.921 1.00 0.00 63 GLY A N 7
ATOM 9842 C CA . GLY A 1 63 ? 19.484 -18.300 -46.840 1.00 0.00 63 GLY A CA 7
ATOM 9843 C C . GLY A 1 63 ? 19.848 -18.448 -48.324 1.00 0.00 63 GLY A C 7
ATOM 9844 O O . GLY A 1 63 ? 18.953 -18.423 -49.179 1.00 0.00 63 GLY A O 7
ATOM 9848 N N . GLU A 1 64 ? 21.158 -18.601 -48.635 1.00 0.00 64 GLU A N 7
ATOM 9849 C CA . GLU A 1 64 ? 21.633 -18.915 -50.002 1.00 0.00 64 GLU A CA 7
ATOM 9850 C C . GLU A 1 64 ? 21.365 -20.407 -50.282 1.00 0.00 64 GLU A C 7
ATOM 9851 O O . GLU A 1 64 ? 22.255 -21.254 -50.156 1.00 0.00 64 GLU A O 7
ATOM 9863 N N . GLU A 1 65 ? 20.095 -20.714 -50.594 1.00 0.00 65 GLU A N 7
ATOM 9864 C CA . GLU A 1 65 ? 19.611 -22.093 -50.755 1.00 0.00 65 GLU A CA 7
ATOM 9865 C C . GLU A 1 65 ? 20.285 -22.772 -51.966 1.00 0.00 65 GLU A C 7
ATOM 9866 O O . GLU A 1 65 ? 20.410 -22.182 -53.049 1.00 0.00 65 GLU A O 7
ATOM 9878 N N . ILE A 1 66 ? 20.724 -23.997 -51.737 1.00 0.00 66 ILE A N 7
ATOM 9879 C CA . ILE A 1 66 ? 21.482 -24.805 -52.683 1.00 0.00 66 ILE A CA 7
ATOM 9880 C C . ILE A 1 66 ? 20.525 -25.672 -53.526 1.00 0.00 66 ILE A C 7
ATOM 9881 O O . ILE A 1 66 ? 19.758 -26.456 -52.970 1.00 0.00 66 ILE A O 7
ATOM 9897 N N . SER A 1 67 ? 20.589 -25.523 -54.859 1.00 0.00 67 SER A N 7
ATOM 9898 C CA . SER A 1 67 ? 19.781 -26.314 -55.814 1.00 0.00 67 SER A CA 7
ATOM 9899 C C . SER A 1 67 ? 20.551 -27.555 -56.338 1.00 0.00 67 SER A C 7
ATOM 9900 O O . SER A 1 67 ? 19.934 -28.498 -56.851 1.00 0.00 67 SER A O 7
ATOM 9908 N N . ASN A 1 68 ? 21.896 -27.533 -56.219 1.00 0.00 68 ASN A N 7
ATOM 9909 C CA . ASN A 1 68 ? 22.774 -28.573 -56.804 1.00 0.00 68 ASN A CA 7
ATOM 9910 C C . ASN A 1 68 ? 24.067 -28.744 -55.984 1.00 0.00 68 ASN A C 7
ATOM 9911 O O . ASN A 1 68 ? 24.582 -27.779 -55.412 1.00 0.00 68 ASN A O 7
ATOM 9922 N N . ARG A 1 69 ? 24.601 -29.977 -56.008 1.00 0.00 69 ARG A N 7
ATOM 9923 C CA . ARG A 1 69 ? 25.723 -30.439 -55.156 1.00 0.00 69 ARG A CA 7
ATOM 9924 C C . ARG A 1 69 ? 26.996 -29.573 -55.264 1.00 0.00 69 ARG A C 7
ATOM 9925 O O . ARG A 1 69 ? 27.736 -29.469 -54.291 1.00 0.00 69 ARG A O 7
ATOM 9946 N N . LYS A 1 70 ? 27.232 -28.956 -56.441 1.00 0.00 70 LYS A N 7
ATOM 9947 C CA . LYS A 1 70 ? 28.411 -28.091 -56.671 1.00 0.00 70 LYS A CA 7
ATOM 9948 C C . LYS A 1 70 ? 28.394 -26.934 -55.651 1.00 0.00 70 LYS A C 7
ATOM 9949 O O . LYS A 1 70 ? 29.386 -26.699 -54.952 1.00 0.00 70 LYS A O 7
ATOM 9968 N N . GLN A 1 71 ? 27.226 -26.256 -55.570 1.00 0.00 71 GLN A N 7
ATOM 9969 C CA . GLN A 1 71 ? 27.015 -25.114 -54.657 1.00 0.00 71 GLN A CA 7
ATOM 9970 C C . GLN A 1 71 ? 27.138 -25.550 -53.190 1.00 0.00 71 GLN A C 7
ATOM 9971 O O . GLN A 1 71 ? 27.634 -24.795 -52.364 1.00 0.00 71 GLN A O 7
ATOM 9985 N N . LEU A 1 72 ? 26.682 -26.786 -52.898 1.00 0.00 72 LEU A N 7
ATOM 9986 C CA . LEU A 1 72 ? 26.740 -27.380 -51.540 1.00 0.00 72 LEU A CA 7
ATOM 9987 C C . LEU A 1 72 ? 28.221 -27.469 -51.086 1.00 0.00 72 LEU A C 7
ATOM 9988 O O . LEU A 1 72 ? 28.582 -26.958 -50.029 1.00 0.00 72 LEU A O 7
ATOM 10004 N N . GLU A 1 73 ? 29.055 -28.078 -51.944 1.00 0.00 73 GLU A N 7
ATOM 10005 C CA . GLU A 1 73 ? 30.480 -28.339 -51.660 1.00 0.00 73 GLU A CA 7
ATOM 10006 C C . GLU A 1 73 ? 31.271 -27.025 -51.473 1.00 0.00 73 GLU A C 7
ATOM 10007 O O . GLU A 1 73 ? 31.988 -26.860 -50.475 1.00 0.00 73 GLU A O 7
ATOM 10019 N N . GLN A 1 74 ? 31.109 -26.092 -52.435 1.00 0.00 74 GLN A N 7
ATOM 10020 C CA . GLN A 1 74 ? 31.815 -24.795 -52.429 1.00 0.00 74 GLN A CA 7
ATOM 10021 C C . GLN A 1 74 ? 31.346 -23.907 -51.254 1.00 0.00 74 GLN A C 7
ATOM 10022 O O . GLN A 1 74 ? 32.093 -23.038 -50.801 1.00 0.00 74 GLN A O 7
ATOM 10036 N N . TYR A 1 75 ? 30.105 -24.152 -50.775 1.00 0.00 75 TYR A N 7
ATOM 10037 C CA . TYR A 1 75 ? 29.531 -23.475 -49.594 1.00 0.00 75 TYR A CA 7
ATOM 10038 C C . TYR A 1 75 ? 30.266 -23.938 -48.327 1.00 0.00 75 TYR A C 7
ATOM 10039 O O . TYR A 1 75 ? 30.660 -23.114 -47.506 1.00 0.00 75 TYR A O 7
ATOM 10057 N N . LEU A 1 76 ? 30.444 -25.267 -48.200 1.00 0.00 76 LEU A N 7
ATOM 10058 C CA . LEU A 1 76 ? 31.020 -25.897 -46.990 1.00 0.00 76 LEU A CA 7
ATOM 10059 C C . LEU A 1 76 ? 32.497 -25.505 -46.788 1.00 0.00 76 LEU A C 7
ATOM 10060 O O . LEU A 1 76 ? 32.913 -25.189 -45.670 1.00 0.00 76 LEU A O 7
ATOM 10076 N N . LYS A 1 77 ? 33.285 -25.545 -47.880 1.00 0.00 77 LYS A N 7
ATOM 10077 C CA . LYS A 1 77 ? 34.718 -25.176 -47.837 1.00 0.00 77 LYS A CA 7
ATOM 10078 C C . LYS A 1 77 ? 34.873 -23.656 -47.602 1.00 0.00 77 LYS A C 7
ATOM 10079 O O . LYS A 1 77 ? 35.887 -23.202 -47.063 1.00 0.00 77 LYS A O 7
ATOM 10098 N N . SER A 1 78 ? 33.843 -22.877 -48.006 1.00 0.00 78 SER A N 7
ATOM 10099 C CA . SER A 1 78 ? 33.789 -21.424 -47.760 1.00 0.00 78 SER A CA 7
ATOM 10100 C C . SER A 1 78 ? 33.337 -21.124 -46.317 1.00 0.00 78 SER A C 7
ATOM 10101 O O . SER A 1 78 ? 33.722 -20.108 -45.734 1.00 0.00 78 SER A O 7
ATOM 10109 N N . HIS A 1 79 ? 32.523 -22.028 -45.749 1.00 0.00 79 HIS A N 7
ATOM 10110 C CA . HIS A 1 79 ? 31.863 -21.825 -44.449 1.00 0.00 79 HIS A CA 7
ATOM 10111 C C . HIS A 1 79 ? 32.049 -23.084 -43.572 1.00 0.00 79 HIS A C 7
ATOM 10112 O O . HIS A 1 79 ? 31.228 -24.014 -43.646 1.00 0.00 79 HIS A O 7
ATOM 10127 N N . PRO A 1 80 ? 33.162 -23.158 -42.760 1.00 0.00 80 PRO A N 7
ATOM 10128 C CA . PRO A 1 80 ? 33.467 -24.350 -41.921 1.00 0.00 80 PRO A CA 7
ATOM 10129 C C . PRO A 1 80 ? 32.465 -24.530 -40.759 1.00 0.00 80 PRO A C 7
ATOM 10130 O O . PRO A 1 80 ? 31.877 -23.557 -40.274 1.00 0.00 80 PRO A O 7
ATOM 10141 N N . GLY A 1 81 ? 32.262 -25.794 -40.341 1.00 0.00 81 GLY A N 7
ATOM 10142 C CA . GLY A 1 81 ? 31.337 -26.119 -39.245 1.00 0.00 81 GLY A CA 7
ATOM 10143 C C . GLY A 1 81 ? 29.941 -26.509 -39.735 1.00 0.00 81 GLY A C 7
ATOM 10144 O O . GLY A 1 81 ? 29.190 -27.164 -39.006 1.00 0.00 81 GLY A O 7
ATOM 10148 N N . ASN A 1 82 ? 29.580 -26.070 -40.960 1.00 0.00 82 ASN A N 7
ATOM 10149 C CA . ASN A 1 82 ? 28.324 -26.489 -41.625 1.00 0.00 82 ASN A CA 7
ATOM 10150 C C . ASN A 1 82 ? 28.401 -27.991 -41.994 1.00 0.00 82 ASN A C 7
ATOM 10151 O O . ASN A 1 82 ? 29.415 -28.421 -42.556 1.00 0.00 82 ASN A O 7
ATOM 10162 N N . PRO A 1 83 ? 27.343 -28.812 -41.661 1.00 0.00 83 PRO A N 7
ATOM 10163 C CA . PRO A 1 83 ? 27.357 -30.284 -41.876 1.00 0.00 83 PRO A CA 7
ATOM 10164 C C . PRO A 1 83 ? 27.645 -30.671 -43.348 1.00 0.00 83 PRO A C 7
ATOM 10165 O O . PRO A 1 83 ? 27.173 -30.007 -44.278 1.00 0.00 83 PRO A O 7
ATOM 10176 N N . ALA A 1 84 ? 28.429 -31.751 -43.520 1.00 0.00 84 ALA A N 7
ATOM 10177 C CA . ALA A 1 84 ? 28.983 -32.168 -44.823 1.00 0.00 84 ALA A CA 7
ATOM 10178 C C . ALA A 1 84 ? 27.900 -32.628 -45.811 1.00 0.00 84 ALA A C 7
ATOM 10179 O O . ALA A 1 84 ? 26.801 -32.999 -45.420 1.00 0.00 84 ALA A O 7
ATOM 10186 N N . ILE A 1 85 ? 28.249 -32.610 -47.103 1.00 0.00 85 ILE A N 7
ATOM 10187 C CA . ILE A 1 85 ? 27.379 -33.089 -48.198 1.00 0.00 85 ILE A CA 7
ATOM 10188 C C . ILE A 1 85 ? 27.194 -34.627 -48.114 1.00 0.00 85 ILE A C 7
ATOM 10189 O O . ILE A 1 85 ? 26.218 -35.179 -48.639 1.00 0.00 85 ILE A O 7
ATOM 10205 N N . ALA A 1 86 ? 28.135 -35.291 -47.409 1.00 0.00 86 ALA A N 7
ATOM 10206 C CA . ALA A 1 86 ? 28.146 -36.754 -47.200 1.00 0.00 86 ALA A CA 7
ATOM 10207 C C . ALA A 1 86 ? 26.923 -37.237 -46.391 1.00 0.00 86 ALA A C 7
ATOM 10208 O O . ALA A 1 86 ? 26.381 -38.312 -46.653 1.00 0.00 86 ALA A O 7
ATOM 10215 N N . GLU A 1 87 ? 26.501 -36.419 -45.411 1.00 0.00 87 GLU A N 7
ATOM 10216 C CA . GLU A 1 87 ? 25.331 -36.713 -44.548 1.00 0.00 87 GLU A CA 7
ATOM 10217 C C . GLU A 1 87 ? 24.034 -36.094 -45.131 1.00 0.00 87 GLU A C 7
ATOM 10218 O O . GLU A 1 87 ? 22.951 -36.240 -44.553 1.00 0.00 87 GLU A O 7
ATOM 10230 N N . PHE A 1 88 ? 24.169 -35.386 -46.268 1.00 0.00 88 PHE A N 7
ATOM 10231 C CA . PHE A 1 88 ? 23.041 -34.761 -46.989 1.00 0.00 88 PHE A CA 7
ATOM 10232 C C . PHE A 1 88 ? 22.527 -35.715 -48.085 1.00 0.00 88 PHE A C 7
ATOM 10233 O O . PHE A 1 88 ? 23.235 -35.983 -49.064 1.00 0.00 88 PHE A O 7
ATOM 10250 N N . ASP A 1 89 ? 21.301 -36.225 -47.905 1.00 0.00 89 ASP A N 7
ATOM 10251 C CA . ASP A 1 89 ? 20.674 -37.160 -48.858 1.00 0.00 89 ASP A CA 7
ATOM 10252 C C . ASP A 1 89 ? 19.946 -36.378 -49.972 1.00 0.00 89 ASP A C 7
ATOM 10253 O O . ASP A 1 89 ? 18.999 -35.624 -49.719 1.00 0.00 89 ASP A O 7
ATOM 10262 N N . TRP A 1 90 ? 20.441 -36.525 -51.205 1.00 0.00 90 TRP A N 7
ATOM 10263 C CA . TRP A 1 90 ? 19.791 -35.982 -52.418 1.00 0.00 90 TRP A CA 7
ATOM 10264 C C . TRP A 1 90 ? 18.893 -37.064 -53.056 1.00 0.00 90 TRP A C 7
ATOM 10265 O O . TRP A 1 90 ? 17.948 -36.750 -53.789 1.00 0.00 90 TRP A O 7
ATOM 10286 N N . THR A 1 91 ? 19.166 -38.343 -52.705 1.00 0.00 91 THR A N 7
ATOM 10287 C CA . THR A 1 91 ? 18.478 -39.540 -53.248 1.00 0.00 91 THR A CA 7
ATOM 10288 C C . THR A 1 91 ? 17.037 -39.710 -52.685 1.00 0.00 91 THR A C 7
ATOM 10289 O O . THR A 1 91 ? 16.373 -40.716 -52.965 1.00 0.00 91 THR A O 7
ATOM 10300 N N . THR A 1 92 ? 16.547 -38.712 -51.919 1.00 0.00 92 THR A N 7
ATOM 10301 C CA . THR A 1 92 ? 15.177 -38.711 -51.369 1.00 0.00 92 THR A CA 7
ATOM 10302 C C . THR A 1 92 ? 14.105 -38.660 -52.491 1.00 0.00 92 THR A C 7
ATOM 10303 O O . THR A 1 92 ? 12.926 -38.947 -52.254 1.00 0.00 92 THR A O 7
ATOM 10314 N N . SER A 1 93 ? 14.541 -38.244 -53.699 1.00 0.00 93 SER A N 7
ATOM 10315 C CA . SER A 1 93 ? 13.717 -38.233 -54.916 1.00 0.00 93 SER A CA 7
ATOM 10316 C C . SER A 1 93 ? 13.254 -39.663 -55.291 1.00 0.00 93 SER A C 7
ATOM 10317 O O . SER A 1 93 ? 12.175 -39.849 -55.871 1.00 0.00 93 SER A O 7
ATOM 10325 N N . GLY A 1 94 ? 14.088 -40.656 -54.942 1.00 0.00 94 GLY A N 7
ATOM 10326 C CA . GLY A 1 94 ? 13.765 -42.070 -55.126 1.00 0.00 94 GLY A CA 7
ATOM 10327 C C . GLY A 1 94 ? 14.941 -42.843 -55.690 1.00 0.00 94 GLY A C 7
ATOM 10328 O O . GLY A 1 94 ? 16.101 -42.527 -55.392 1.00 0.00 94 GLY A O 7
ATOM 10332 N N . THR A 1 95 ? 14.636 -43.875 -56.490 1.00 0.00 95 THR A N 7
ATOM 10333 C CA . THR A 1 95 ? 15.633 -44.681 -57.208 1.00 0.00 95 THR A CA 7
ATOM 10334 C C . THR A 1 95 ? 15.204 -44.818 -58.692 1.00 0.00 95 THR A C 7
ATOM 10335 O O . THR A 1 95 ? 14.041 -45.195 -58.955 1.00 0.00 95 THR A O 7
ATOM 10347 N N . MET A 1 1 ? 44.865 12.472 -13.332 1.00 0.00 1 MET A N 8
ATOM 10348 C CA . MET A 1 1 ? 43.599 13.148 -13.672 1.00 0.00 1 MET A CA 8
ATOM 10349 C C . MET A 1 1 ? 42.575 12.117 -14.197 1.00 0.00 1 MET A C 8
ATOM 10350 O O . MET A 1 1 ? 42.663 11.672 -15.348 1.00 0.00 1 MET A O 8
ATOM 10366 N N . HIS A 1 2 ? 41.630 11.712 -13.322 1.00 0.00 2 HIS A N 8
ATOM 10367 C CA . HIS A 1 2 ? 40.528 10.795 -13.680 1.00 0.00 2 HIS A CA 8
ATOM 10368 C C . HIS A 1 2 ? 39.348 11.608 -14.252 1.00 0.00 2 HIS A C 8
ATOM 10369 O O . HIS A 1 2 ? 38.740 12.418 -13.545 1.00 0.00 2 HIS A O 8
ATOM 10384 N N . HIS A 1 3 ? 39.056 11.388 -15.539 1.00 0.00 3 HIS A N 8
ATOM 10385 C CA . HIS A 1 3 ? 37.995 12.093 -16.286 1.00 0.00 3 HIS A CA 8
ATOM 10386 C C . HIS A 1 3 ? 36.588 11.577 -15.902 1.00 0.00 3 HIS A C 8
ATOM 10387 O O . HIS A 1 3 ? 35.617 12.336 -15.977 1.00 0.00 3 HIS A O 8
ATOM 10402 N N . HIS A 1 4 ? 36.511 10.281 -15.497 1.00 0.00 4 HIS A N 8
ATOM 10403 C CA . HIS A 1 4 ? 35.254 9.589 -15.085 1.00 0.00 4 HIS A CA 8
ATOM 10404 C C . HIS A 1 4 ? 34.289 9.373 -16.273 1.00 0.00 4 HIS A C 8
ATOM 10405 O O . HIS A 1 4 ? 33.779 10.328 -16.860 1.00 0.00 4 HIS A O 8
ATOM 10420 N N . HIS A 1 5 ? 34.051 8.093 -16.612 1.00 0.00 5 HIS A N 8
ATOM 10421 C CA . HIS A 1 5 ? 33.057 7.686 -17.623 1.00 0.00 5 HIS A CA 8
ATOM 10422 C C . HIS A 1 5 ? 32.017 6.771 -16.970 1.00 0.00 5 HIS A C 8
ATOM 10423 O O . HIS A 1 5 ? 32.371 5.887 -16.183 1.00 0.00 5 HIS A O 8
ATOM 10438 N N . HIS A 1 6 ? 30.745 7.005 -17.316 1.00 0.00 6 HIS A N 8
ATOM 10439 C CA . HIS A 1 6 ? 29.608 6.164 -16.925 1.00 0.00 6 HIS A CA 8
ATOM 10440 C C . HIS A 1 6 ? 28.496 6.378 -17.971 1.00 0.00 6 HIS A C 8
ATOM 10441 O O . HIS A 1 6 ? 27.596 7.204 -17.784 1.00 0.00 6 HIS A O 8
ATOM 10456 N N . HIS A 1 7 ? 28.630 5.672 -19.109 1.00 0.00 7 HIS A N 8
ATOM 10457 C CA . HIS A 1 7 ? 27.692 5.760 -20.248 1.00 0.00 7 HIS A CA 8
ATOM 10458 C C . HIS A 1 7 ? 26.471 4.862 -20.002 1.00 0.00 7 HIS A C 8
ATOM 10459 O O . HIS A 1 7 ? 26.611 3.734 -19.518 1.00 0.00 7 HIS A O 8
ATOM 10474 N N . SER A 1 8 ? 25.277 5.380 -20.313 1.00 0.00 8 SER A N 8
ATOM 10475 C CA . SER A 1 8 ? 24.021 4.633 -20.173 1.00 0.00 8 SER A CA 8
ATOM 10476 C C . SER A 1 8 ? 23.802 3.737 -21.405 1.00 0.00 8 SER A C 8
ATOM 10477 O O . SER A 1 8 ? 23.794 2.500 -21.288 1.00 0.00 8 SER A O 8
ATOM 10485 N N . SER A 1 9 ? 23.647 4.391 -22.584 1.00 0.00 9 SER A N 8
ATOM 10486 C CA . SER A 1 9 ? 23.466 3.719 -23.887 1.00 0.00 9 SER A CA 8
ATOM 10487 C C . SER A 1 9 ? 22.236 2.773 -23.865 1.00 0.00 9 SER A C 8
ATOM 10488 O O . SER A 1 9 ? 22.270 1.675 -24.435 1.00 0.00 9 SER A O 8
ATOM 10496 N N . GLY A 1 10 ? 21.148 3.243 -23.205 1.00 0.00 10 GLY A N 8
ATOM 10497 C CA . GLY A 1 10 ? 19.929 2.447 -22.998 1.00 0.00 10 GLY A CA 8
ATOM 10498 C C . GLY A 1 10 ? 19.179 2.122 -24.290 1.00 0.00 10 GLY A C 8
ATOM 10499 O O . GLY A 1 10 ? 18.396 1.162 -24.341 1.00 0.00 10 GLY A O 8
ATOM 10503 N N . ARG A 1 11 ? 19.400 2.952 -25.325 1.00 0.00 11 ARG A N 8
ATOM 10504 C CA . ARG A 1 11 ? 18.855 2.729 -26.671 1.00 0.00 11 ARG A CA 8
ATOM 10505 C C . ARG A 1 11 ? 19.922 2.113 -27.580 1.00 0.00 11 ARG A C 8
ATOM 10506 O O . ARG A 1 11 ? 21.102 2.470 -27.493 1.00 0.00 11 ARG A O 8
ATOM 10527 N N . GLU A 1 12 ? 19.477 1.191 -28.438 1.00 0.00 12 GLU A N 8
ATOM 10528 C CA . GLU A 1 12 ? 20.294 0.604 -29.502 1.00 0.00 12 GLU A CA 8
ATOM 10529 C C . GLU A 1 12 ? 20.548 1.659 -30.594 1.00 0.00 12 GLU A C 8
ATOM 10530 O O . GLU A 1 12 ? 21.697 1.955 -30.929 1.00 0.00 12 GLU A O 8
ATOM 10542 N N . ASN A 1 13 ? 19.432 2.204 -31.139 1.00 0.00 13 ASN A N 8
ATOM 10543 C CA . ASN A 1 13 ? 19.414 3.303 -32.140 1.00 0.00 13 ASN A CA 8
ATOM 10544 C C . ASN A 1 13 ? 20.197 2.931 -33.433 1.00 0.00 13 ASN A C 8
ATOM 10545 O O . ASN A 1 13 ? 20.548 3.804 -34.234 1.00 0.00 13 ASN A O 8
ATOM 10556 N N . LEU A 1 14 ? 20.425 1.616 -33.648 1.00 0.00 14 LEU A N 8
ATOM 10557 C CA . LEU A 1 14 ? 21.269 1.111 -34.759 1.00 0.00 14 LEU A CA 8
ATOM 10558 C C . LEU A 1 14 ? 20.482 1.080 -36.088 1.00 0.00 14 LEU A C 8
ATOM 10559 O O . LEU A 1 14 ? 20.971 1.550 -37.117 1.00 0.00 14 LEU A O 8
ATOM 10575 N N . TYR A 1 15 ? 19.250 0.556 -36.037 1.00 0.00 15 TYR A N 8
ATOM 10576 C CA . TYR A 1 15 ? 18.333 0.461 -37.198 1.00 0.00 15 TYR A CA 8
ATOM 10577 C C . TYR A 1 15 ? 16.887 0.451 -36.675 1.00 0.00 15 TYR A C 8
ATOM 10578 O O . TYR A 1 15 ? 16.239 1.502 -36.633 1.00 0.00 15 TYR A O 8
ATOM 10596 N N . PHE A 1 16 ? 16.437 -0.741 -36.217 1.00 0.00 16 PHE A N 8
ATOM 10597 C CA . PHE A 1 16 ? 15.082 -1.003 -35.701 1.00 0.00 16 PHE A CA 8
ATOM 10598 C C . PHE A 1 16 ? 13.981 -0.435 -36.636 1.00 0.00 16 PHE A C 8
ATOM 10599 O O . PHE A 1 16 ? 13.446 0.653 -36.407 1.00 0.00 16 PHE A O 8
ATOM 10616 N N . GLN A 1 17 ? 13.723 -1.159 -37.742 1.00 0.00 17 GLN A N 8
ATOM 10617 C CA . GLN A 1 17 ? 12.685 -0.804 -38.734 1.00 0.00 17 GLN A CA 8
ATOM 10618 C C . GLN A 1 17 ? 11.733 -2.011 -38.871 1.00 0.00 17 GLN A C 8
ATOM 10619 O O . GLN A 1 17 ? 10.531 -1.916 -38.577 1.00 0.00 17 GLN A O 8
ATOM 10633 N N . GLY A 1 18 ? 12.311 -3.152 -39.309 1.00 0.00 18 GLY A N 8
ATOM 10634 C CA . GLY A 1 18 ? 11.578 -4.409 -39.491 1.00 0.00 18 GLY A CA 8
ATOM 10635 C C . GLY A 1 18 ? 11.584 -4.852 -40.947 1.00 0.00 18 GLY A C 8
ATOM 10636 O O . GLY A 1 18 ? 11.042 -4.149 -41.806 1.00 0.00 18 GLY A O 8
ATOM 10640 N N . HIS A 1 19 ? 12.190 -6.020 -41.227 1.00 0.00 19 HIS A N 8
ATOM 10641 C CA . HIS A 1 19 ? 12.285 -6.566 -42.593 1.00 0.00 19 HIS A CA 8
ATOM 10642 C C . HIS A 1 19 ? 11.007 -7.358 -42.938 1.00 0.00 19 HIS A C 8
ATOM 10643 O O . HIS A 1 19 ? 10.540 -8.187 -42.146 1.00 0.00 19 HIS A O 8
ATOM 10658 N N . MET A 1 20 ? 10.450 -7.081 -44.128 1.00 0.00 20 MET A N 8
ATOM 10659 C CA . MET A 1 20 ? 9.202 -7.709 -44.599 1.00 0.00 20 MET A CA 8
ATOM 10660 C C . MET A 1 20 ? 9.475 -9.085 -45.243 1.00 0.00 20 MET A C 8
ATOM 10661 O O . MET A 1 20 ? 8.629 -9.977 -45.155 1.00 0.00 20 MET A O 8
ATOM 10675 N N . ALA A 1 21 ? 10.667 -9.226 -45.882 1.00 0.00 21 ALA A N 8
ATOM 10676 C CA . ALA A 1 21 ? 11.147 -10.482 -46.516 1.00 0.00 21 ALA A CA 8
ATOM 10677 C C . ALA A 1 21 ? 10.115 -11.080 -47.503 1.00 0.00 21 ALA A C 8
ATOM 10678 O O . ALA A 1 21 ? 9.222 -11.831 -47.091 1.00 0.00 21 ALA A O 8
ATOM 10685 N N . SER A 1 22 ? 10.239 -10.733 -48.803 1.00 0.00 22 SER A N 8
ATOM 10686 C CA . SER A 1 22 ? 9.273 -11.156 -49.844 1.00 0.00 22 SER A CA 8
ATOM 10687 C C . SER A 1 22 ? 9.219 -12.695 -49.963 1.00 0.00 22 SER A C 8
ATOM 10688 O O . SER A 1 22 ? 8.135 -13.296 -49.907 1.00 0.00 22 SER A O 8
ATOM 10696 N N . GLY A 1 23 ? 10.417 -13.312 -50.081 1.00 0.00 23 GLY A N 8
ATOM 10697 C CA . GLY A 1 23 ? 10.547 -14.761 -50.238 1.00 0.00 23 GLY A CA 8
ATOM 10698 C C . GLY A 1 23 ? 9.909 -15.242 -51.539 1.00 0.00 23 GLY A C 8
ATOM 10699 O O . GLY A 1 23 ? 10.525 -15.152 -52.595 1.00 0.00 23 GLY A O 8
ATOM 10703 N N . SER A 1 24 ? 8.649 -15.694 -51.445 1.00 0.00 24 SER A N 8
ATOM 10704 C CA . SER A 1 24 ? 7.821 -16.108 -52.590 1.00 0.00 24 SER A CA 8
ATOM 10705 C C . SER A 1 24 ? 6.379 -16.306 -52.094 1.00 0.00 24 SER A C 8
ATOM 10706 O O . SER A 1 24 ? 6.093 -16.103 -50.903 1.00 0.00 24 SER A O 8
ATOM 10714 N N . GLU A 1 25 ? 5.472 -16.700 -53.002 1.00 0.00 25 GLU A N 8
ATOM 10715 C CA . GLU A 1 25 ? 4.071 -17.031 -52.647 1.00 0.00 25 GLU A CA 8
ATOM 10716 C C . GLU A 1 25 ? 3.563 -18.179 -53.546 1.00 0.00 25 GLU A C 8
ATOM 10717 O O . GLU A 1 25 ? 2.364 -18.325 -53.805 1.00 0.00 25 GLU A O 8
ATOM 10729 N N . GLU A 1 26 ? 4.506 -19.024 -53.971 1.00 0.00 26 GLU A N 8
ATOM 10730 C CA . GLU A 1 26 ? 4.233 -20.176 -54.843 1.00 0.00 26 GLU A CA 8
ATOM 10731 C C . GLU A 1 26 ? 3.639 -21.336 -54.028 1.00 0.00 26 GLU A C 8
ATOM 10732 O O . GLU A 1 26 ? 4.281 -21.866 -53.110 1.00 0.00 26 GLU A O 8
ATOM 10744 N N . GLU A 1 27 ? 2.409 -21.719 -54.394 1.00 0.00 27 GLU A N 8
ATOM 10745 C CA . GLU A 1 27 ? 1.643 -22.811 -53.748 1.00 0.00 27 GLU A CA 8
ATOM 10746 C C . GLU A 1 27 ? 1.903 -24.162 -54.461 1.00 0.00 27 GLU A C 8
ATOM 10747 O O . GLU A 1 27 ? 1.065 -25.076 -54.439 1.00 0.00 27 GLU A O 8
ATOM 10759 N N . VAL A 1 28 ? 3.114 -24.282 -55.022 1.00 0.00 28 VAL A N 8
ATOM 10760 C CA . VAL A 1 28 ? 3.573 -25.454 -55.789 1.00 0.00 28 VAL A CA 8
ATOM 10761 C C . VAL A 1 28 ? 3.864 -26.645 -54.848 1.00 0.00 28 VAL A C 8
ATOM 10762 O O . VAL A 1 28 ? 4.092 -26.450 -53.642 1.00 0.00 28 VAL A O 8
ATOM 10775 N N . VAL A 1 29 ? 3.837 -27.875 -55.402 1.00 0.00 29 VAL A N 8
ATOM 10776 C CA . VAL A 1 29 ? 4.066 -29.109 -54.620 1.00 0.00 29 VAL A CA 8
ATOM 10777 C C . VAL A 1 29 ? 5.539 -29.182 -54.144 1.00 0.00 29 VAL A C 8
ATOM 10778 O O . VAL A 1 29 ? 6.468 -29.348 -54.938 1.00 0.00 29 VAL A O 8
ATOM 10791 N N . SER A 1 30 ? 5.718 -29.002 -52.830 1.00 0.00 30 SER A N 8
ATOM 10792 C CA . SER A 1 30 ? 7.026 -28.984 -52.162 1.00 0.00 30 SER A CA 8
ATOM 10793 C C . SER A 1 30 ? 6.840 -29.478 -50.715 1.00 0.00 30 SER A C 8
ATOM 10794 O O . SER A 1 30 ? 6.159 -28.837 -49.903 1.00 0.00 30 SER A O 8
ATOM 10802 N N . VAL A 1 31 ? 7.429 -30.641 -50.422 1.00 0.00 31 VAL A N 8
ATOM 10803 C CA . VAL A 1 31 ? 7.320 -31.324 -49.122 1.00 0.00 31 VAL A CA 8
ATOM 10804 C C . VAL A 1 31 ? 8.689 -31.289 -48.427 1.00 0.00 31 VAL A C 8
ATOM 10805 O O . VAL A 1 31 ? 9.681 -31.756 -48.993 1.00 0.00 31 VAL A O 8
ATOM 10818 N N . GLU A 1 32 ? 8.732 -30.725 -47.213 1.00 0.00 32 GLU A N 8
ATOM 10819 C CA . GLU A 1 32 ? 9.960 -30.639 -46.411 1.00 0.00 32 GLU A CA 8
ATOM 10820 C C . GLU A 1 32 ? 10.236 -31.987 -45.719 1.00 0.00 32 GLU A C 8
ATOM 10821 O O . GLU A 1 32 ? 9.426 -32.466 -44.915 1.00 0.00 32 GLU A O 8
ATOM 10833 N N . LEU A 1 33 ? 11.365 -32.601 -46.086 1.00 0.00 33 LEU A N 8
ATOM 10834 C CA . LEU A 1 33 ? 11.850 -33.871 -45.510 1.00 0.00 33 LEU A CA 8
ATOM 10835 C C . LEU A 1 33 ? 12.843 -33.560 -44.354 1.00 0.00 33 LEU A C 8
ATOM 10836 O O . LEU A 1 33 ? 13.338 -32.431 -44.273 1.00 0.00 33 LEU A O 8
ATOM 10852 N N . PRO A 1 34 ? 13.115 -34.544 -43.409 1.00 0.00 34 PRO A N 8
ATOM 10853 C CA . PRO A 1 34 ? 14.018 -34.328 -42.240 1.00 0.00 34 PRO A CA 8
ATOM 10854 C C . PRO A 1 34 ? 15.421 -33.801 -42.627 1.00 0.00 34 PRO A C 8
ATOM 10855 O O . PRO A 1 34 ? 15.965 -34.149 -43.687 1.00 0.00 34 PRO A O 8
ATOM 10866 N N . ALA A 1 35 ? 16.004 -32.988 -41.732 1.00 0.00 35 ALA A N 8
ATOM 10867 C CA . ALA A 1 35 ? 17.201 -32.188 -42.012 1.00 0.00 35 ALA A CA 8
ATOM 10868 C C . ALA A 1 35 ? 18.021 -31.919 -40.739 1.00 0.00 35 ALA A C 8
ATOM 10869 O O . ALA A 1 35 ? 17.530 -32.149 -39.627 1.00 0.00 35 ALA A O 8
ATOM 10876 N N . PRO A 1 36 ? 19.297 -31.416 -40.892 1.00 0.00 36 PRO A N 8
ATOM 10877 C CA . PRO A 1 36 ? 20.003 -30.681 -39.809 1.00 0.00 36 PRO A CA 8
ATOM 10878 C C . PRO A 1 36 ? 19.167 -29.468 -39.331 1.00 0.00 36 PRO A C 8
ATOM 10879 O O . PRO A 1 36 ? 18.463 -28.855 -40.139 1.00 0.00 36 PRO A O 8
ATOM 10890 N N . SER A 1 37 ? 19.253 -29.138 -38.033 1.00 0.00 37 SER A N 8
ATOM 10891 C CA . SER A 1 37 ? 18.556 -27.973 -37.447 1.00 0.00 37 SER A CA 8
ATOM 10892 C C . SER A 1 37 ? 19.129 -26.648 -38.016 1.00 0.00 37 SER A C 8
ATOM 10893 O O . SER A 1 37 ? 18.393 -25.672 -38.200 1.00 0.00 37 SER A O 8
ATOM 10901 N N . SER A 1 38 ? 20.454 -26.662 -38.297 1.00 0.00 38 SER A N 8
ATOM 10902 C CA . SER A 1 38 ? 21.200 -25.533 -38.903 1.00 0.00 38 SER A CA 8
ATOM 10903 C C . SER A 1 38 ? 20.710 -25.243 -40.338 1.00 0.00 38 SER A C 8
ATOM 10904 O O . SER A 1 38 ? 20.564 -24.083 -40.739 1.00 0.00 38 SER A O 8
ATOM 10912 N N . TRP A 1 39 ? 20.464 -26.323 -41.094 1.00 0.00 39 TRP A N 8
ATOM 10913 C CA . TRP A 1 39 ? 19.964 -26.261 -42.481 1.00 0.00 39 TRP A CA 8
ATOM 10914 C C . TRP A 1 39 ? 18.460 -26.571 -42.515 1.00 0.00 39 TRP A C 8
ATOM 10915 O O . TRP A 1 39 ? 17.785 -26.551 -41.482 1.00 0.00 39 TRP A O 8
ATOM 10936 N N . LYS A 1 40 ? 17.945 -26.824 -43.730 1.00 0.00 40 LYS A N 8
ATOM 10937 C CA . LYS A 1 40 ? 16.637 -27.452 -43.936 1.00 0.00 40 LYS A CA 8
ATOM 10938 C C . LYS A 1 40 ? 16.695 -28.277 -45.229 1.00 0.00 40 LYS A C 8
ATOM 10939 O O . LYS A 1 40 ? 17.511 -28.007 -46.109 1.00 0.00 40 LYS A O 8
ATOM 10958 N N . LYS A 1 41 ? 15.846 -29.300 -45.312 1.00 0.00 41 LYS A N 8
ATOM 10959 C CA . LYS A 1 41 ? 15.763 -30.216 -46.456 1.00 0.00 41 LYS A CA 8
ATOM 10960 C C . LYS A 1 41 ? 14.341 -30.150 -46.998 1.00 0.00 41 LYS A C 8
ATOM 10961 O O . LYS A 1 41 ? 13.372 -30.372 -46.271 1.00 0.00 41 LYS A O 8
ATOM 10980 N N . LEU A 1 42 ? 14.247 -29.806 -48.269 1.00 0.00 42 LEU A N 8
ATOM 10981 C CA . LEU A 1 42 ? 13.009 -29.771 -49.024 1.00 0.00 42 LEU A CA 8
ATOM 10982 C C . LEU A 1 42 ? 13.191 -30.658 -50.261 1.00 0.00 42 LEU A C 8
ATOM 10983 O O . LEU A 1 42 ? 14.237 -30.633 -50.916 1.00 0.00 42 LEU A O 8
ATOM 10999 N N . PHE A 1 43 ? 12.160 -31.443 -50.541 1.00 0.00 43 PHE A N 8
ATOM 11000 C CA . PHE A 1 43 ? 12.033 -32.263 -51.744 1.00 0.00 43 PHE A CA 8
ATOM 11001 C C . PHE A 1 43 ? 10.837 -31.738 -52.553 1.00 0.00 43 PHE A C 8
ATOM 11002 O O . PHE A 1 43 ? 9.782 -31.452 -51.984 1.00 0.00 43 PHE A O 8
ATOM 11019 N N . TYR A 1 44 ? 11.022 -31.574 -53.863 1.00 0.00 44 TYR A N 8
ATOM 11020 C CA . TYR A 1 44 ? 9.933 -31.252 -54.798 1.00 0.00 44 TYR A CA 8
ATOM 11021 C C . TYR A 1 44 ? 9.392 -32.557 -55.429 1.00 0.00 44 TYR A C 8
ATOM 11022 O O . TYR A 1 44 ? 10.084 -33.175 -56.248 1.00 0.00 44 TYR A O 8
ATOM 11040 N N . PRO A 1 45 ? 8.170 -33.026 -55.026 1.00 0.00 45 PRO A N 8
ATOM 11041 C CA . PRO A 1 45 ? 7.466 -34.125 -55.722 1.00 0.00 45 PRO A CA 8
ATOM 11042 C C . PRO A 1 45 ? 6.690 -33.610 -56.955 1.00 0.00 45 PRO A C 8
ATOM 11043 O O . PRO A 1 45 ? 6.980 -32.525 -57.484 1.00 0.00 45 PRO A O 8
ATOM 11054 N N . ASN A 1 46 ? 5.725 -34.413 -57.423 1.00 0.00 46 ASN A N 8
ATOM 11055 C CA . ASN A 1 46 ? 4.787 -34.018 -58.483 1.00 0.00 46 ASN A CA 8
ATOM 11056 C C . ASN A 1 46 ? 3.505 -34.868 -58.348 1.00 0.00 46 ASN A C 8
ATOM 11057 O O . ASN A 1 46 ? 2.536 -34.431 -57.717 1.00 0.00 46 ASN A O 8
ATOM 11068 N N . LYS A 1 47 ? 3.552 -36.103 -58.899 1.00 0.00 47 LYS A N 8
ATOM 11069 C CA . LYS A 1 47 ? 2.434 -37.069 -58.919 1.00 0.00 47 LYS A CA 8
ATOM 11070 C C . LYS A 1 47 ? 2.893 -38.300 -59.713 1.00 0.00 47 LYS A C 8
ATOM 11071 O O . LYS A 1 47 ? 2.842 -39.436 -59.228 1.00 0.00 47 LYS A O 8
ATOM 11090 N N . VAL A 1 48 ? 3.346 -38.046 -60.957 1.00 0.00 48 VAL A N 8
ATOM 11091 C CA . VAL A 1 48 ? 3.959 -39.057 -61.835 1.00 0.00 48 VAL A CA 8
ATOM 11092 C C . VAL A 1 48 ? 5.379 -38.583 -62.216 1.00 0.00 48 VAL A C 8
ATOM 11093 O O . VAL A 1 48 ? 5.577 -37.408 -62.550 1.00 0.00 48 VAL A O 8
ATOM 11106 N N . GLY A 1 49 ? 6.354 -39.514 -62.189 1.00 0.00 49 GLY A N 8
ATOM 11107 C CA . GLY A 1 49 ? 7.763 -39.204 -62.473 1.00 0.00 49 GLY A CA 8
ATOM 11108 C C . GLY A 1 49 ? 8.129 -39.277 -63.960 1.00 0.00 49 GLY A C 8
ATOM 11109 O O . GLY A 1 49 ? 9.282 -39.568 -64.310 1.00 0.00 49 GLY A O 8
ATOM 11113 N N . SER A 1 50 ? 7.150 -38.995 -64.840 1.00 0.00 50 SER A N 8
ATOM 11114 C CA . SER A 1 50 ? 7.341 -38.990 -66.306 1.00 0.00 50 SER A CA 8
ATOM 11115 C C . SER A 1 50 ? 7.350 -37.547 -66.866 1.00 0.00 50 SER A C 8
ATOM 11116 O O . SER A 1 50 ? 7.357 -37.346 -68.089 1.00 0.00 50 SER A O 8
ATOM 11124 N N . VAL A 1 51 ? 7.345 -36.556 -65.957 1.00 0.00 51 VAL A N 8
ATOM 11125 C CA . VAL A 1 51 ? 7.384 -35.116 -66.297 1.00 0.00 51 VAL A CA 8
ATOM 11126 C C . VAL A 1 51 ? 8.825 -34.576 -66.131 1.00 0.00 51 VAL A C 8
ATOM 11127 O O . VAL A 1 51 ? 9.753 -35.356 -65.915 1.00 0.00 51 VAL A O 8
ATOM 11140 N N . LYS A 1 52 ? 8.994 -33.244 -66.243 1.00 0.00 52 LYS A N 8
ATOM 11141 C CA . LYS A 1 52 ? 10.259 -32.562 -65.903 1.00 0.00 52 LYS A CA 8
ATOM 11142 C C . LYS A 1 52 ? 10.551 -32.733 -64.391 1.00 0.00 52 LYS A C 8
ATOM 11143 O O . LYS A 1 52 ? 11.598 -33.269 -64.012 1.00 0.00 52 LYS A O 8
ATOM 11162 N N . LYS A 1 53 ? 9.586 -32.255 -63.555 1.00 0.00 53 LYS A N 8
ATOM 11163 C CA . LYS A 1 53 ? 9.686 -32.201 -62.073 1.00 0.00 53 LYS A CA 8
ATOM 11164 C C . LYS A 1 53 ? 10.788 -31.190 -61.642 1.00 0.00 53 LYS A C 8
ATOM 11165 O O . LYS A 1 53 ? 11.604 -30.745 -62.454 1.00 0.00 53 LYS A O 8
ATOM 11184 N N . THR A 1 54 ? 10.782 -30.801 -60.365 1.00 0.00 54 THR A N 8
ATOM 11185 C CA . THR A 1 54 ? 11.837 -29.967 -59.773 1.00 0.00 54 THR A CA 8
ATOM 11186 C C . THR A 1 54 ? 12.640 -30.839 -58.782 1.00 0.00 54 THR A C 8
ATOM 11187 O O . THR A 1 54 ? 12.102 -31.799 -58.219 1.00 0.00 54 THR A O 8
ATOM 11198 N N . GLU A 1 55 ? 13.924 -30.513 -58.591 1.00 0.00 55 GLU A N 8
ATOM 11199 C CA . GLU A 1 55 ? 14.874 -31.334 -57.812 1.00 0.00 55 GLU A CA 8
ATOM 11200 C C . GLU A 1 55 ? 14.769 -31.051 -56.285 1.00 0.00 55 GLU A C 8
ATOM 11201 O O . GLU A 1 55 ? 13.852 -30.353 -55.823 1.00 0.00 55 GLU A O 8
ATOM 11213 N N . VAL A 1 56 ? 15.738 -31.601 -55.520 1.00 0.00 56 VAL A N 8
ATOM 11214 C CA . VAL A 1 56 ? 15.858 -31.395 -54.065 1.00 0.00 56 VAL A CA 8
ATOM 11215 C C . VAL A 1 56 ? 16.594 -30.072 -53.786 1.00 0.00 56 VAL A C 8
ATOM 11216 O O . VAL A 1 56 ? 17.652 -29.811 -54.367 1.00 0.00 56 VAL A O 8
ATOM 11229 N N . VAL A 1 57 ? 16.012 -29.248 -52.894 1.00 0.00 57 VAL A N 8
ATOM 11230 C CA . VAL A 1 57 ? 16.569 -27.946 -52.488 1.00 0.00 57 VAL A CA 8
ATOM 11231 C C . VAL A 1 57 ? 16.786 -27.938 -50.956 1.00 0.00 57 VAL A C 8
ATOM 11232 O O . VAL A 1 57 ? 15.837 -28.100 -50.187 1.00 0.00 57 VAL A O 8
ATOM 11245 N N . PHE A 1 58 ? 18.051 -27.789 -50.534 1.00 0.00 58 PHE A N 8
ATOM 11246 C CA . PHE A 1 58 ? 18.418 -27.538 -49.129 1.00 0.00 58 PHE A CA 8
ATOM 11247 C C . PHE A 1 58 ? 18.390 -26.028 -48.838 1.00 0.00 58 PHE A C 8
ATOM 11248 O O . PHE A 1 58 ? 18.938 -25.234 -49.603 1.00 0.00 58 PHE A O 8
ATOM 11265 N N . VAL A 1 59 ? 17.725 -25.645 -47.743 1.00 0.00 59 VAL A N 8
ATOM 11266 C CA . VAL A 1 59 ? 17.765 -24.271 -47.224 1.00 0.00 59 VAL A CA 8
ATOM 11267 C C . VAL A 1 59 ? 19.027 -24.076 -46.381 1.00 0.00 59 VAL A C 8
ATOM 11268 O O . VAL A 1 59 ? 19.317 -24.873 -45.482 1.00 0.00 59 VAL A O 8
ATOM 11281 N N . ALA A 1 60 ? 19.757 -23.000 -46.700 1.00 0.00 60 ALA A N 8
ATOM 11282 C CA . ALA A 1 60 ? 20.989 -22.620 -46.005 1.00 0.00 60 ALA A CA 8
ATOM 11283 C C . ALA A 1 60 ? 20.671 -21.780 -44.751 1.00 0.00 60 ALA A C 8
ATOM 11284 O O . ALA A 1 60 ? 19.671 -21.052 -44.728 1.00 0.00 60 ALA A O 8
ATOM 11291 N N . PRO A 1 61 ? 21.541 -21.860 -43.697 1.00 0.00 61 PRO A N 8
ATOM 11292 C CA . PRO A 1 61 ? 21.491 -20.950 -42.516 1.00 0.00 61 PRO A CA 8
ATOM 11293 C C . PRO A 1 61 ? 21.715 -19.466 -42.930 1.00 0.00 61 PRO A C 8
ATOM 11294 O O . PRO A 1 61 ? 21.287 -18.535 -42.242 1.00 0.00 61 PRO A O 8
ATOM 11305 N N . THR A 1 62 ? 22.404 -19.288 -44.072 1.00 0.00 62 THR A N 8
ATOM 11306 C CA . THR A 1 62 ? 22.672 -17.995 -44.706 1.00 0.00 62 THR A CA 8
ATOM 11307 C C . THR A 1 62 ? 21.421 -17.419 -45.399 1.00 0.00 62 THR A C 8
ATOM 11308 O O . THR A 1 62 ? 21.199 -16.199 -45.396 1.00 0.00 62 THR A O 8
ATOM 11319 N N . GLY A 1 63 ? 20.601 -18.318 -45.969 1.00 0.00 63 GLY A N 8
ATOM 11320 C CA . GLY A 1 63 ? 19.597 -17.938 -46.967 1.00 0.00 63 GLY A CA 8
ATOM 11321 C C . GLY A 1 63 ? 20.127 -18.100 -48.397 1.00 0.00 63 GLY A C 8
ATOM 11322 O O . GLY A 1 63 ? 19.501 -17.642 -49.357 1.00 0.00 63 GLY A O 8
ATOM 11326 N N . GLU A 1 64 ? 21.293 -18.767 -48.524 1.00 0.00 64 GLU A N 8
ATOM 11327 C CA . GLU A 1 64 ? 21.910 -19.119 -49.813 1.00 0.00 64 GLU A CA 8
ATOM 11328 C C . GLU A 1 64 ? 21.474 -20.554 -50.170 1.00 0.00 64 GLU A C 8
ATOM 11329 O O . GLU A 1 64 ? 22.260 -21.503 -50.058 1.00 0.00 64 GLU A O 8
ATOM 11341 N N . GLU A 1 65 ? 20.178 -20.699 -50.510 1.00 0.00 65 GLU A N 8
ATOM 11342 C CA . GLU A 1 65 ? 19.544 -22.008 -50.772 1.00 0.00 65 GLU A CA 8
ATOM 11343 C C . GLU A 1 65 ? 20.258 -22.771 -51.900 1.00 0.00 65 GLU A C 8
ATOM 11344 O O . GLU A 1 65 ? 20.518 -22.228 -52.979 1.00 0.00 65 GLU A O 8
ATOM 11356 N N . ILE A 1 66 ? 20.578 -24.029 -51.612 1.00 0.00 66 ILE A N 8
ATOM 11357 C CA . ILE A 1 66 ? 21.295 -24.914 -52.517 1.00 0.00 66 ILE A CA 8
ATOM 11358 C C . ILE A 1 66 ? 20.300 -25.865 -53.204 1.00 0.00 66 ILE A C 8
ATOM 11359 O O . ILE A 1 66 ? 19.516 -26.520 -52.529 1.00 0.00 66 ILE A O 8
ATOM 11375 N N . SER A 1 67 ? 20.355 -25.938 -54.538 1.00 0.00 67 SER A N 8
ATOM 11376 C CA . SER A 1 67 ? 19.449 -26.771 -55.361 1.00 0.00 67 SER A CA 8
ATOM 11377 C C . SER A 1 67 ? 20.199 -27.964 -55.996 1.00 0.00 67 SER A C 8
ATOM 11378 O O . SER A 1 67 ? 19.590 -28.771 -56.701 1.00 0.00 67 SER A O 8
ATOM 11386 N N . ASN A 1 68 ? 21.514 -28.076 -55.744 1.00 0.00 68 ASN A N 8
ATOM 11387 C CA . ASN A 1 68 ? 22.386 -29.027 -56.460 1.00 0.00 68 ASN A CA 8
ATOM 11388 C C . ASN A 1 68 ? 23.704 -29.258 -55.693 1.00 0.00 68 ASN A C 8
ATOM 11389 O O . ASN A 1 68 ? 24.199 -28.357 -55.012 1.00 0.00 68 ASN A O 8
ATOM 11400 N N . ARG A 1 69 ? 24.262 -30.480 -55.852 1.00 0.00 69 ARG A N 8
ATOM 11401 C CA . ARG A 1 69 ? 25.476 -30.947 -55.134 1.00 0.00 69 ARG A CA 8
ATOM 11402 C C . ARG A 1 69 ? 26.658 -29.975 -55.267 1.00 0.00 69 ARG A C 8
ATOM 11403 O O . ARG A 1 69 ? 27.390 -29.765 -54.296 1.00 0.00 69 ARG A O 8
ATOM 11424 N N . LYS A 1 70 ? 26.829 -29.417 -56.481 1.00 0.00 70 LYS A N 8
ATOM 11425 C CA . LYS A 1 70 ? 27.939 -28.494 -56.809 1.00 0.00 70 LYS A CA 8
ATOM 11426 C C . LYS A 1 70 ? 27.958 -27.343 -55.795 1.00 0.00 70 LYS A C 8
ATOM 11427 O O . LYS A 1 70 ? 28.945 -27.156 -55.076 1.00 0.00 70 LYS A O 8
ATOM 11446 N N . GLN A 1 71 ? 26.820 -26.642 -55.697 1.00 0.00 71 GLN A N 8
ATOM 11447 C CA . GLN A 1 71 ? 26.688 -25.447 -54.854 1.00 0.00 71 GLN A CA 8
ATOM 11448 C C . GLN A 1 71 ? 26.787 -25.789 -53.359 1.00 0.00 71 GLN A C 8
ATOM 11449 O O . GLN A 1 71 ? 27.196 -24.944 -52.575 1.00 0.00 71 GLN A O 8
ATOM 11463 N N . LEU A 1 72 ? 26.443 -27.040 -52.990 1.00 0.00 72 LEU A N 8
ATOM 11464 C CA . LEU A 1 72 ? 26.522 -27.520 -51.590 1.00 0.00 72 LEU A CA 8
ATOM 11465 C C . LEU A 1 72 ? 28.000 -27.634 -51.176 1.00 0.00 72 LEU A C 8
ATOM 11466 O O . LEU A 1 72 ? 28.426 -27.047 -50.184 1.00 0.00 72 LEU A O 8
ATOM 11482 N N . GLU A 1 73 ? 28.763 -28.388 -51.977 1.00 0.00 73 GLU A N 8
ATOM 11483 C CA . GLU A 1 73 ? 30.150 -28.767 -51.667 1.00 0.00 73 GLU A CA 8
ATOM 11484 C C . GLU A 1 73 ? 31.079 -27.544 -51.715 1.00 0.00 73 GLU A C 8
ATOM 11485 O O . GLU A 1 73 ? 31.935 -27.371 -50.833 1.00 0.00 73 GLU A O 8
ATOM 11497 N N . GLN A 1 74 ? 30.867 -26.669 -52.727 1.00 0.00 74 GLN A N 8
ATOM 11498 C CA . GLN A 1 74 ? 31.614 -25.407 -52.842 1.00 0.00 74 GLN A CA 8
ATOM 11499 C C . GLN A 1 74 ? 31.221 -24.430 -51.712 1.00 0.00 74 GLN A C 8
ATOM 11500 O O . GLN A 1 74 ? 32.044 -23.617 -51.299 1.00 0.00 74 GLN A O 8
ATOM 11514 N N . TYR A 1 75 ? 29.961 -24.524 -51.217 1.00 0.00 75 TYR A N 8
ATOM 11515 C CA . TYR A 1 75 ? 29.494 -23.738 -50.050 1.00 0.00 75 TYR A CA 8
ATOM 11516 C C . TYR A 1 75 ? 30.260 -24.150 -48.787 1.00 0.00 75 TYR A C 8
ATOM 11517 O O . TYR A 1 75 ? 30.619 -23.296 -47.989 1.00 0.00 75 TYR A O 8
ATOM 11535 N N . LEU A 1 76 ? 30.492 -25.466 -48.620 1.00 0.00 76 LEU A N 8
ATOM 11536 C CA . LEU A 1 76 ? 31.156 -26.021 -47.419 1.00 0.00 76 LEU A CA 8
ATOM 11537 C C . LEU A 1 76 ? 32.643 -25.606 -47.348 1.00 0.00 76 LEU A C 8
ATOM 11538 O O . LEU A 1 76 ? 33.168 -25.339 -46.264 1.00 0.00 76 LEU A O 8
ATOM 11554 N N . LYS A 1 77 ? 33.314 -25.549 -48.512 1.00 0.00 77 LYS A N 8
ATOM 11555 C CA . LYS A 1 77 ? 34.746 -25.168 -48.596 1.00 0.00 77 LYS A CA 8
ATOM 11556 C C . LYS A 1 77 ? 34.925 -23.631 -48.680 1.00 0.00 77 LYS A C 8
ATOM 11557 O O . LYS A 1 77 ? 36.027 -23.123 -48.470 1.00 0.00 77 LYS A O 8
ATOM 11576 N N . SER A 1 78 ? 33.837 -22.898 -49.019 1.00 0.00 78 SER A N 8
ATOM 11577 C CA . SER A 1 78 ? 33.830 -21.406 -49.029 1.00 0.00 78 SER A CA 8
ATOM 11578 C C . SER A 1 78 ? 33.313 -20.852 -47.685 1.00 0.00 78 SER A C 8
ATOM 11579 O O . SER A 1 78 ? 33.579 -19.697 -47.335 1.00 0.00 78 SER A O 8
ATOM 11587 N N . HIS A 1 79 ? 32.557 -21.685 -46.954 1.00 0.00 79 HIS A N 8
ATOM 11588 C CA . HIS A 1 79 ? 31.968 -21.350 -45.643 1.00 0.00 79 HIS A CA 8
ATOM 11589 C C . HIS A 1 79 ? 32.195 -22.564 -44.711 1.00 0.00 79 HIS A C 8
ATOM 11590 O O . HIS A 1 79 ? 31.305 -23.418 -44.574 1.00 0.00 79 HIS A O 8
ATOM 11605 N N . PRO A 1 80 ? 33.439 -22.709 -44.142 1.00 0.00 80 PRO A N 8
ATOM 11606 C CA . PRO A 1 80 ? 33.802 -23.839 -43.242 1.00 0.00 80 PRO A CA 8
ATOM 11607 C C . PRO A 1 80 ? 32.954 -23.874 -41.952 1.00 0.00 80 PRO A C 8
ATOM 11608 O O . PRO A 1 80 ? 32.592 -22.829 -41.411 1.00 0.00 80 PRO A O 8
ATOM 11619 N N . GLY A 1 81 ? 32.636 -25.093 -41.484 1.00 0.00 81 GLY A N 8
ATOM 11620 C CA . GLY A 1 81 ? 31.872 -25.292 -40.251 1.00 0.00 81 GLY A CA 8
ATOM 11621 C C . GLY A 1 81 ? 30.513 -25.939 -40.497 1.00 0.00 81 GLY A C 8
ATOM 11622 O O . GLY A 1 81 ? 30.044 -26.718 -39.665 1.00 0.00 81 GLY A O 8
ATOM 11626 N N . ASN A 1 82 ? 29.884 -25.629 -41.652 1.00 0.00 82 ASN A N 8
ATOM 11627 C CA . ASN A 1 82 ? 28.542 -26.148 -42.002 1.00 0.00 82 ASN A CA 8
ATOM 11628 C C . ASN A 1 82 ? 28.579 -27.680 -42.264 1.00 0.00 82 ASN A C 8
ATOM 11629 O O . ASN A 1 82 ? 29.545 -28.170 -42.859 1.00 0.00 82 ASN A O 8
ATOM 11640 N N . PRO A 1 83 ? 27.529 -28.444 -41.794 1.00 0.00 83 PRO A N 8
ATOM 11641 C CA . PRO A 1 83 ? 27.429 -29.935 -41.932 1.00 0.00 83 PRO A CA 8
ATOM 11642 C C . PRO A 1 83 ? 27.746 -30.491 -43.348 1.00 0.00 83 PRO A C 8
ATOM 11643 O O . PRO A 1 83 ? 27.475 -29.831 -44.355 1.00 0.00 83 PRO A O 8
ATOM 11654 N N . ALA A 1 84 ? 28.262 -31.737 -43.393 1.00 0.00 84 ALA A N 8
ATOM 11655 C CA . ALA A 1 84 ? 28.795 -32.374 -44.623 1.00 0.00 84 ALA A CA 8
ATOM 11656 C C . ALA A 1 84 ? 27.682 -32.759 -45.607 1.00 0.00 84 ALA A C 8
ATOM 11657 O O . ALA A 1 84 ? 26.539 -32.936 -45.212 1.00 0.00 84 ALA A O 8
ATOM 11664 N N . ILE A 1 85 ? 28.036 -32.913 -46.895 1.00 0.00 85 ILE A N 8
ATOM 11665 C CA . ILE A 1 85 ? 27.084 -33.385 -47.918 1.00 0.00 85 ILE A CA 8
ATOM 11666 C C . ILE A 1 85 ? 26.880 -34.913 -47.795 1.00 0.00 85 ILE A C 8
ATOM 11667 O O . ILE A 1 85 ? 25.842 -35.445 -48.207 1.00 0.00 85 ILE A O 8
ATOM 11683 N N . ALA A 1 86 ? 27.865 -35.597 -47.175 1.00 0.00 86 ALA A N 8
ATOM 11684 C CA . ALA A 1 86 ? 27.833 -37.060 -46.946 1.00 0.00 86 ALA A CA 8
ATOM 11685 C C . ALA A 1 86 ? 26.692 -37.488 -45.995 1.00 0.00 86 ALA A C 8
ATOM 11686 O O . ALA A 1 86 ? 26.316 -38.665 -45.959 1.00 0.00 86 ALA A O 8
ATOM 11693 N N . GLU A 1 87 ? 26.163 -36.531 -45.206 1.00 0.00 87 GLU A N 8
ATOM 11694 C CA . GLU A 1 87 ? 24.993 -36.759 -44.330 1.00 0.00 87 GLU A CA 8
ATOM 11695 C C . GLU A 1 87 ? 23.707 -36.155 -44.957 1.00 0.00 87 GLU A C 8
ATOM 11696 O O . GLU A 1 87 ? 22.596 -36.462 -44.517 1.00 0.00 87 GLU A O 8
ATOM 11708 N N . PHE A 1 88 ? 23.875 -35.284 -45.978 1.00 0.00 88 PHE A N 8
ATOM 11709 C CA . PHE A 1 88 ? 22.753 -34.626 -46.690 1.00 0.00 88 PHE A CA 8
ATOM 11710 C C . PHE A 1 88 ? 22.169 -35.565 -47.744 1.00 0.00 88 PHE A C 8
ATOM 11711 O O . PHE A 1 88 ? 22.837 -35.897 -48.726 1.00 0.00 88 PHE A O 8
ATOM 11728 N N . ASP A 1 89 ? 20.922 -35.987 -47.523 1.00 0.00 89 ASP A N 8
ATOM 11729 C CA . ASP A 1 89 ? 20.184 -36.845 -48.452 1.00 0.00 89 ASP A CA 8
ATOM 11730 C C . ASP A 1 89 ? 19.601 -35.990 -49.590 1.00 0.00 89 ASP A C 8
ATOM 11731 O O . ASP A 1 89 ? 18.886 -35.021 -49.335 1.00 0.00 89 ASP A O 8
ATOM 11740 N N . TRP A 1 90 ? 19.916 -36.363 -50.832 1.00 0.00 90 TRP A N 8
ATOM 11741 C CA . TRP A 1 90 ? 19.285 -35.809 -52.051 1.00 0.00 90 TRP A CA 8
ATOM 11742 C C . TRP A 1 90 ? 18.423 -36.900 -52.732 1.00 0.00 90 TRP A C 8
ATOM 11743 O O . TRP A 1 90 ? 17.663 -36.616 -53.658 1.00 0.00 90 TRP A O 8
ATOM 11764 N N . THR A 1 91 ? 18.534 -38.147 -52.227 1.00 0.00 91 THR A N 8
ATOM 11765 C CA . THR A 1 91 ? 18.085 -39.368 -52.928 1.00 0.00 91 THR A CA 8
ATOM 11766 C C . THR A 1 91 ? 16.803 -39.981 -52.301 1.00 0.00 91 THR A C 8
ATOM 11767 O O . THR A 1 91 ? 16.438 -41.123 -52.621 1.00 0.00 91 THR A O 8
ATOM 11778 N N . THR A 1 92 ? 16.084 -39.197 -51.450 1.00 0.00 92 THR A N 8
ATOM 11779 C CA . THR A 1 92 ? 14.783 -39.627 -50.849 1.00 0.00 92 THR A CA 8
ATOM 11780 C C . THR A 1 92 ? 13.707 -39.868 -51.939 1.00 0.00 92 THR A C 8
ATOM 11781 O O . THR A 1 92 ? 12.682 -40.500 -51.673 1.00 0.00 92 THR A O 8
ATOM 11792 N N . SER A 1 93 ? 13.964 -39.338 -53.159 1.00 0.00 93 SER A N 8
ATOM 11793 C CA . SER A 1 93 ? 13.086 -39.496 -54.330 1.00 0.00 93 SER A CA 8
ATOM 11794 C C . SER A 1 93 ? 12.903 -40.982 -54.730 1.00 0.00 93 SER A C 8
ATOM 11795 O O . SER A 1 93 ? 11.893 -41.337 -55.351 1.00 0.00 93 SER A O 8
ATOM 11803 N N . GLY A 1 94 ? 13.877 -41.839 -54.366 1.00 0.00 94 GLY A N 8
ATOM 11804 C CA . GLY A 1 94 ? 13.837 -43.259 -54.719 1.00 0.00 94 GLY A CA 8
ATOM 11805 C C . GLY A 1 94 ? 14.313 -44.158 -53.579 1.00 0.00 94 GLY A C 8
ATOM 11806 O O . GLY A 1 94 ? 13.525 -44.915 -52.996 1.00 0.00 94 GLY A O 8
ATOM 11810 N N . THR A 1 95 ? 15.613 -44.043 -53.234 1.00 0.00 95 THR A N 8
ATOM 11811 C CA . THR A 1 95 ? 16.286 -44.961 -52.302 1.00 0.00 95 THR A CA 8
ATOM 11812 C C . THR A 1 95 ? 17.397 -44.215 -51.497 1.00 0.00 95 THR A C 8
ATOM 11813 O O . THR A 1 95 ? 17.160 -43.869 -50.322 1.00 0.00 95 THR A O 8
ATOM 11825 N N . MET A 1 1 ? 6.959 -34.965 8.673 1.00 0.00 1 MET A N 9
ATOM 11826 C CA . MET A 1 1 ? 7.622 -33.879 9.419 1.00 0.00 1 MET A CA 9
ATOM 11827 C C . MET A 1 1 ? 8.272 -32.891 8.435 1.00 0.00 1 MET A C 9
ATOM 11828 O O . MET A 1 1 ? 9.319 -33.209 7.848 1.00 0.00 1 MET A O 9
ATOM 11844 N N . HIS A 1 2 ? 7.597 -31.745 8.215 1.00 0.00 2 HIS A N 9
ATOM 11845 C CA . HIS A 1 2 ? 8.145 -30.563 7.514 1.00 0.00 2 HIS A CA 9
ATOM 11846 C C . HIS A 1 2 ? 7.109 -29.428 7.548 1.00 0.00 2 HIS A C 9
ATOM 11847 O O . HIS A 1 2 ? 6.223 -29.356 6.693 1.00 0.00 2 HIS A O 9
ATOM 11862 N N . HIS A 1 3 ? 7.219 -28.573 8.579 1.00 0.00 3 HIS A N 9
ATOM 11863 C CA . HIS A 1 3 ? 6.404 -27.360 8.720 1.00 0.00 3 HIS A CA 9
ATOM 11864 C C . HIS A 1 3 ? 6.888 -26.328 7.684 1.00 0.00 3 HIS A C 9
ATOM 11865 O O . HIS A 1 3 ? 7.788 -25.525 7.961 1.00 0.00 3 HIS A O 9
ATOM 11880 N N . HIS A 1 4 ? 6.318 -26.402 6.472 1.00 0.00 4 HIS A N 9
ATOM 11881 C CA . HIS A 1 4 ? 6.752 -25.595 5.320 1.00 0.00 4 HIS A CA 9
ATOM 11882 C C . HIS A 1 4 ? 5.533 -24.954 4.644 1.00 0.00 4 HIS A C 9
ATOM 11883 O O . HIS A 1 4 ? 4.586 -25.652 4.279 1.00 0.00 4 HIS A O 9
ATOM 11898 N N . HIS A 1 5 ? 5.567 -23.626 4.487 1.00 0.00 5 HIS A N 9
ATOM 11899 C CA . HIS A 1 5 ? 4.541 -22.862 3.760 1.00 0.00 5 HIS A CA 9
ATOM 11900 C C . HIS A 1 5 ? 5.227 -22.013 2.687 1.00 0.00 5 HIS A C 9
ATOM 11901 O O . HIS A 1 5 ? 6.244 -21.373 2.960 1.00 0.00 5 HIS A O 9
ATOM 11916 N N . HIS A 1 6 ? 4.674 -22.033 1.473 1.00 0.00 6 HIS A N 9
ATOM 11917 C CA . HIS A 1 6 ? 5.166 -21.245 0.338 1.00 0.00 6 HIS A CA 9
ATOM 11918 C C . HIS A 1 6 ? 3.965 -20.546 -0.307 1.00 0.00 6 HIS A C 9
ATOM 11919 O O . HIS A 1 6 ? 3.080 -21.202 -0.863 1.00 0.00 6 HIS A O 9
ATOM 11934 N N . HIS A 1 7 ? 3.925 -19.214 -0.194 1.00 0.00 7 HIS A N 9
ATOM 11935 C CA . HIS A 1 7 ? 2.916 -18.367 -0.852 1.00 0.00 7 HIS A CA 9
ATOM 11936 C C . HIS A 1 7 ? 3.602 -17.479 -1.884 1.00 0.00 7 HIS A C 9
ATOM 11937 O O . HIS A 1 7 ? 4.790 -17.153 -1.745 1.00 0.00 7 HIS A O 9
ATOM 11952 N N . SER A 1 8 ? 2.843 -17.081 -2.912 1.00 0.00 8 SER A N 9
ATOM 11953 C CA . SER A 1 8 ? 3.368 -16.325 -4.053 1.00 0.00 8 SER A CA 9
ATOM 11954 C C . SER A 1 8 ? 2.235 -15.551 -4.747 1.00 0.00 8 SER A C 9
ATOM 11955 O O . SER A 1 8 ? 1.045 -15.813 -4.509 1.00 0.00 8 SER A O 9
ATOM 11963 N N . SER A 1 9 ? 2.631 -14.584 -5.586 1.00 0.00 9 SER A N 9
ATOM 11964 C CA . SER A 1 9 ? 1.706 -13.720 -6.346 1.00 0.00 9 SER A CA 9
ATOM 11965 C C . SER A 1 9 ? 1.165 -14.447 -7.599 1.00 0.00 9 SER A C 9
ATOM 11966 O O . SER A 1 9 ? 0.044 -14.171 -8.054 1.00 0.00 9 SER A O 9
ATOM 11974 N N . GLY A 1 10 ? 1.980 -15.377 -8.142 1.00 0.00 10 GLY A N 9
ATOM 11975 C CA . GLY A 1 10 ? 1.634 -16.123 -9.362 1.00 0.00 10 GLY A CA 9
ATOM 11976 C C . GLY A 1 10 ? 1.832 -15.289 -10.624 1.00 0.00 10 GLY A C 9
ATOM 11977 O O . GLY A 1 10 ? 1.138 -15.485 -11.627 1.00 0.00 10 GLY A O 9
ATOM 11981 N N . ARG A 1 11 ? 2.796 -14.348 -10.557 1.00 0.00 11 ARG A N 9
ATOM 11982 C CA . ARG A 1 11 ? 3.107 -13.413 -11.653 1.00 0.00 11 ARG A CA 9
ATOM 11983 C C . ARG A 1 11 ? 3.732 -14.137 -12.854 1.00 0.00 11 ARG A C 9
ATOM 11984 O O . ARG A 1 11 ? 4.645 -14.959 -12.694 1.00 0.00 11 ARG A O 9
ATOM 12005 N N . GLU A 1 12 ? 3.227 -13.804 -14.052 1.00 0.00 12 GLU A N 9
ATOM 12006 C CA . GLU A 1 12 ? 3.631 -14.413 -15.326 1.00 0.00 12 GLU A CA 9
ATOM 12007 C C . GLU A 1 12 ? 4.176 -13.324 -16.265 1.00 0.00 12 GLU A C 9
ATOM 12008 O O . GLU A 1 12 ? 3.579 -12.246 -16.383 1.00 0.00 12 GLU A O 9
ATOM 12020 N N . ASN A 1 13 ? 5.306 -13.620 -16.927 1.00 0.00 13 ASN A N 9
ATOM 12021 C CA . ASN A 1 13 ? 5.908 -12.752 -17.949 1.00 0.00 13 ASN A CA 9
ATOM 12022 C C . ASN A 1 13 ? 6.735 -13.624 -18.914 1.00 0.00 13 ASN A C 9
ATOM 12023 O O . ASN A 1 13 ? 7.623 -14.369 -18.478 1.00 0.00 13 ASN A O 9
ATOM 12034 N N . LEU A 1 14 ? 6.410 -13.525 -20.212 1.00 0.00 14 LEU A N 9
ATOM 12035 C CA . LEU A 1 14 ? 7.059 -14.283 -21.299 1.00 0.00 14 LEU A CA 9
ATOM 12036 C C . LEU A 1 14 ? 7.108 -13.416 -22.575 1.00 0.00 14 LEU A C 9
ATOM 12037 O O . LEU A 1 14 ? 6.632 -12.272 -22.577 1.00 0.00 14 LEU A O 9
ATOM 12053 N N . TYR A 1 15 ? 7.681 -13.968 -23.659 1.00 0.00 15 TYR A N 9
ATOM 12054 C CA . TYR A 1 15 ? 7.774 -13.274 -24.950 1.00 0.00 15 TYR A CA 9
ATOM 12055 C C . TYR A 1 15 ? 6.448 -13.406 -25.734 1.00 0.00 15 TYR A C 9
ATOM 12056 O O . TYR A 1 15 ? 5.916 -14.510 -25.902 1.00 0.00 15 TYR A O 9
ATOM 12074 N N . PHE A 1 16 ? 5.913 -12.253 -26.178 1.00 0.00 16 PHE A N 9
ATOM 12075 C CA . PHE A 1 16 ? 4.640 -12.164 -26.936 1.00 0.00 16 PHE A CA 9
ATOM 12076 C C . PHE A 1 16 ? 4.904 -11.896 -28.439 1.00 0.00 16 PHE A C 9
ATOM 12077 O O . PHE A 1 16 ? 3.963 -11.657 -29.213 1.00 0.00 16 PHE A O 9
ATOM 12094 N N . GLN A 1 17 ? 6.193 -11.942 -28.828 1.00 0.00 17 GLN A N 9
ATOM 12095 C CA . GLN A 1 17 ? 6.648 -11.734 -30.220 1.00 0.00 17 GLN A CA 9
ATOM 12096 C C . GLN A 1 17 ? 6.054 -12.795 -31.174 1.00 0.00 17 GLN A C 9
ATOM 12097 O O . GLN A 1 17 ? 5.808 -13.939 -30.768 1.00 0.00 17 GLN A O 9
ATOM 12111 N N . GLY A 1 18 ? 5.804 -12.385 -32.427 1.00 0.00 18 GLY A N 9
ATOM 12112 C CA . GLY A 1 18 ? 5.230 -13.270 -33.433 1.00 0.00 18 GLY A CA 9
ATOM 12113 C C . GLY A 1 18 ? 5.058 -12.574 -34.770 1.00 0.00 18 GLY A C 9
ATOM 12114 O O . GLY A 1 18 ? 3.939 -12.229 -35.161 1.00 0.00 18 GLY A O 9
ATOM 12118 N N . HIS A 1 19 ? 6.185 -12.326 -35.461 1.00 0.00 19 HIS A N 9
ATOM 12119 C CA . HIS A 1 19 ? 6.193 -11.737 -36.818 1.00 0.00 19 HIS A CA 9
ATOM 12120 C C . HIS A 1 19 ? 6.476 -12.822 -37.864 1.00 0.00 19 HIS A C 9
ATOM 12121 O O . HIS A 1 19 ? 7.473 -13.540 -37.749 1.00 0.00 19 HIS A O 9
ATOM 12136 N N . MET A 1 20 ? 5.603 -12.930 -38.881 1.00 0.00 20 MET A N 9
ATOM 12137 C CA . MET A 1 20 ? 5.776 -13.883 -39.992 1.00 0.00 20 MET A CA 9
ATOM 12138 C C . MET A 1 20 ? 5.096 -13.351 -41.265 1.00 0.00 20 MET A C 9
ATOM 12139 O O . MET A 1 20 ? 3.869 -13.209 -41.318 1.00 0.00 20 MET A O 9
ATOM 12153 N N . ALA A 1 21 ? 5.921 -13.030 -42.271 1.00 0.00 21 ALA A N 9
ATOM 12154 C CA . ALA A 1 21 ? 5.484 -12.627 -43.615 1.00 0.00 21 ALA A CA 9
ATOM 12155 C C . ALA A 1 21 ? 6.534 -13.123 -44.616 1.00 0.00 21 ALA A C 9
ATOM 12156 O O . ALA A 1 21 ? 7.619 -12.534 -44.720 1.00 0.00 21 ALA A O 9
ATOM 12163 N N . SER A 1 22 ? 6.227 -14.232 -45.305 1.00 0.00 22 SER A N 9
ATOM 12164 C CA . SER A 1 22 ? 7.181 -14.912 -46.197 1.00 0.00 22 SER A CA 9
ATOM 12165 C C . SER A 1 22 ? 6.451 -15.803 -47.214 1.00 0.00 22 SER A C 9
ATOM 12166 O O . SER A 1 22 ? 5.227 -15.987 -47.137 1.00 0.00 22 SER A O 9
ATOM 12174 N N . GLY A 1 23 ? 7.226 -16.340 -48.178 1.00 0.00 23 GLY A N 9
ATOM 12175 C CA . GLY A 1 23 ? 6.712 -17.255 -49.198 1.00 0.00 23 GLY A CA 9
ATOM 12176 C C . GLY A 1 23 ? 6.345 -16.531 -50.488 1.00 0.00 23 GLY A C 9
ATOM 12177 O O . GLY A 1 23 ? 5.761 -15.436 -50.449 1.00 0.00 23 GLY A O 9
ATOM 12181 N N . SER A 1 24 ? 6.701 -17.135 -51.628 1.00 0.00 24 SER A N 9
ATOM 12182 C CA . SER A 1 24 ? 6.326 -16.632 -52.954 1.00 0.00 24 SER A CA 9
ATOM 12183 C C . SER A 1 24 ? 4.901 -17.093 -53.324 1.00 0.00 24 SER A C 9
ATOM 12184 O O . SER A 1 24 ? 4.365 -18.037 -52.722 1.00 0.00 24 SER A O 9
ATOM 12192 N N . GLU A 1 25 ? 4.298 -16.427 -54.322 1.00 0.00 25 GLU A N 9
ATOM 12193 C CA . GLU A 1 25 ? 2.971 -16.791 -54.859 1.00 0.00 25 GLU A CA 9
ATOM 12194 C C . GLU A 1 25 ? 3.130 -17.993 -55.822 1.00 0.00 25 GLU A C 9
ATOM 12195 O O . GLU A 1 25 ? 3.074 -17.845 -57.047 1.00 0.00 25 GLU A O 9
ATOM 12207 N N . GLU A 1 26 ? 3.403 -19.174 -55.242 1.00 0.00 26 GLU A N 9
ATOM 12208 C CA . GLU A 1 26 ? 3.583 -20.436 -55.986 1.00 0.00 26 GLU A CA 9
ATOM 12209 C C . GLU A 1 26 ? 2.874 -21.566 -55.224 1.00 0.00 26 GLU A C 9
ATOM 12210 O O . GLU A 1 26 ? 3.396 -22.070 -54.223 1.00 0.00 26 GLU A O 9
ATOM 12222 N N . GLU A 1 27 ? 1.657 -21.919 -55.677 1.00 0.00 27 GLU A N 9
ATOM 12223 C CA . GLU A 1 27 ? 0.879 -23.038 -55.128 1.00 0.00 27 GLU A CA 9
ATOM 12224 C C . GLU A 1 27 ? 1.389 -24.353 -55.738 1.00 0.00 27 GLU A C 9
ATOM 12225 O O . GLU A 1 27 ? 0.877 -24.833 -56.758 1.00 0.00 27 GLU A O 9
ATOM 12237 N N . VAL A 1 28 ? 2.464 -24.875 -55.131 1.00 0.00 28 VAL A N 9
ATOM 12238 C CA . VAL A 1 28 ? 3.143 -26.120 -55.542 1.00 0.00 28 VAL A CA 9
ATOM 12239 C C . VAL A 1 28 ? 3.462 -26.962 -54.297 1.00 0.00 28 VAL A C 9
ATOM 12240 O O . VAL A 1 28 ? 3.751 -26.414 -53.224 1.00 0.00 28 VAL A O 9
ATOM 12253 N N . VAL A 1 29 ? 3.394 -28.293 -54.450 1.00 0.00 29 VAL A N 9
ATOM 12254 C CA . VAL A 1 29 ? 3.682 -29.238 -53.358 1.00 0.00 29 VAL A CA 9
ATOM 12255 C C . VAL A 1 29 ? 5.211 -29.423 -53.193 1.00 0.00 29 VAL A C 9
ATOM 12256 O O . VAL A 1 29 ? 5.941 -29.654 -54.165 1.00 0.00 29 VAL A O 9
ATOM 12269 N N . SER A 1 30 ? 5.687 -29.257 -51.948 1.00 0.00 30 SER A N 9
ATOM 12270 C CA . SER A 1 30 ? 7.097 -29.443 -51.576 1.00 0.00 30 SER A CA 9
ATOM 12271 C C . SER A 1 30 ? 7.160 -30.091 -50.181 1.00 0.00 30 SER A C 9
ATOM 12272 O O . SER A 1 30 ? 6.681 -29.517 -49.199 1.00 0.00 30 SER A O 9
ATOM 12280 N N . VAL A 1 31 ? 7.739 -31.297 -50.109 1.00 0.00 31 VAL A N 9
ATOM 12281 C CA . VAL A 1 31 ? 7.794 -32.104 -48.882 1.00 0.00 31 VAL A CA 9
ATOM 12282 C C . VAL A 1 31 ? 9.183 -31.944 -48.248 1.00 0.00 31 VAL A C 9
ATOM 12283 O O . VAL A 1 31 ? 10.193 -32.314 -48.848 1.00 0.00 31 VAL A O 9
ATOM 12296 N N . GLU A 1 32 ? 9.221 -31.354 -47.046 1.00 0.00 32 GLU A N 9
ATOM 12297 C CA . GLU A 1 32 ? 10.461 -31.110 -46.306 1.00 0.00 32 GLU A CA 9
ATOM 12298 C C . GLU A 1 32 ? 10.905 -32.398 -45.585 1.00 0.00 32 GLU A C 9
ATOM 12299 O O . GLU A 1 32 ? 10.286 -32.823 -44.604 1.00 0.00 32 GLU A O 9
ATOM 12311 N N . LEU A 1 33 ? 11.957 -33.032 -46.127 1.00 0.00 33 LEU A N 9
ATOM 12312 C CA . LEU A 1 33 ? 12.558 -34.273 -45.579 1.00 0.00 33 LEU A CA 9
ATOM 12313 C C . LEU A 1 33 ? 13.559 -33.915 -44.454 1.00 0.00 33 LEU A C 9
ATOM 12314 O O . LEU A 1 33 ? 13.950 -32.749 -44.349 1.00 0.00 33 LEU A O 9
ATOM 12330 N N . PRO A 1 34 ? 13.990 -34.896 -43.576 1.00 0.00 34 PRO A N 9
ATOM 12331 C CA . PRO A 1 34 ? 14.870 -34.587 -42.420 1.00 0.00 34 PRO A CA 9
ATOM 12332 C C . PRO A 1 34 ? 16.256 -34.041 -42.834 1.00 0.00 34 PRO A C 9
ATOM 12333 O O . PRO A 1 34 ? 16.787 -34.377 -43.902 1.00 0.00 34 PRO A O 9
ATOM 12344 N N . ALA A 1 35 ? 16.822 -33.202 -41.957 1.00 0.00 35 ALA A N 9
ATOM 12345 C CA . ALA A 1 35 ? 18.069 -32.460 -42.207 1.00 0.00 35 ALA A CA 9
ATOM 12346 C C . ALA A 1 35 ? 18.921 -32.397 -40.920 1.00 0.00 35 ALA A C 9
ATOM 12347 O O . ALA A 1 35 ? 18.420 -32.757 -39.845 1.00 0.00 35 ALA A O 9
ATOM 12354 N N . PRO A 1 36 ? 20.234 -31.971 -41.003 1.00 0.00 36 PRO A N 9
ATOM 12355 C CA . PRO A 1 36 ? 20.990 -31.521 -39.807 1.00 0.00 36 PRO A CA 9
ATOM 12356 C C . PRO A 1 36 ? 20.341 -30.252 -39.198 1.00 0.00 36 PRO A C 9
ATOM 12357 O O . PRO A 1 36 ? 19.668 -29.503 -39.909 1.00 0.00 36 PRO A O 9
ATOM 12368 N N . SER A 1 37 ? 20.572 -30.023 -37.892 1.00 0.00 37 SER A N 9
ATOM 12369 C CA . SER A 1 37 ? 20.041 -28.847 -37.158 1.00 0.00 37 SER A CA 9
ATOM 12370 C C . SER A 1 37 ? 20.579 -27.521 -37.746 1.00 0.00 37 SER A C 9
ATOM 12371 O O . SER A 1 37 ? 19.966 -26.461 -37.582 1.00 0.00 37 SER A O 9
ATOM 12379 N N . SER A 1 38 ? 21.740 -27.615 -38.422 1.00 0.00 38 SER A N 9
ATOM 12380 C CA . SER A 1 38 ? 22.410 -26.482 -39.068 1.00 0.00 38 SER A CA 9
ATOM 12381 C C . SER A 1 38 ? 21.645 -26.002 -40.330 1.00 0.00 38 SER A C 9
ATOM 12382 O O . SER A 1 38 ? 21.565 -24.802 -40.603 1.00 0.00 38 SER A O 9
ATOM 12390 N N . TRP A 1 39 ? 21.094 -26.966 -41.095 1.00 0.00 39 TRP A N 9
ATOM 12391 C CA . TRP A 1 39 ? 20.439 -26.717 -42.403 1.00 0.00 39 TRP A CA 9
ATOM 12392 C C . TRP A 1 39 ? 18.959 -27.144 -42.371 1.00 0.00 39 TRP A C 9
ATOM 12393 O O . TRP A 1 39 ? 18.408 -27.461 -41.316 1.00 0.00 39 TRP A O 9
ATOM 12414 N N . LYS A 1 40 ? 18.332 -27.102 -43.558 1.00 0.00 40 LYS A N 9
ATOM 12415 C CA . LYS A 1 40 ? 17.016 -27.691 -43.828 1.00 0.00 40 LYS A CA 9
ATOM 12416 C C . LYS A 1 40 ? 17.054 -28.372 -45.212 1.00 0.00 40 LYS A C 9
ATOM 12417 O O . LYS A 1 40 ? 17.752 -27.925 -46.123 1.00 0.00 40 LYS A O 9
ATOM 12436 N N . LYS A 1 41 ? 16.347 -29.497 -45.310 1.00 0.00 41 LYS A N 9
ATOM 12437 C CA . LYS A 1 41 ? 16.232 -30.335 -46.514 1.00 0.00 41 LYS A CA 9
ATOM 12438 C C . LYS A 1 41 ? 14.782 -30.290 -47.005 1.00 0.00 41 LYS A C 9
ATOM 12439 O O . LYS A 1 41 ? 13.854 -30.690 -46.298 1.00 0.00 41 LYS A O 9
ATOM 12458 N N . LEU A 1 42 ? 14.607 -29.783 -48.219 1.00 0.00 42 LEU A N 9
ATOM 12459 C CA . LEU A 1 42 ? 13.320 -29.733 -48.907 1.00 0.00 42 LEU A CA 9
ATOM 12460 C C . LEU A 1 42 ? 13.447 -30.533 -50.213 1.00 0.00 42 LEU A C 9
ATOM 12461 O O . LEU A 1 42 ? 14.360 -30.316 -51.006 1.00 0.00 42 LEU A O 9
ATOM 12477 N N . PHE A 1 43 ? 12.544 -31.494 -50.395 1.00 0.00 43 PHE A N 9
ATOM 12478 C CA . PHE A 1 43 ? 12.379 -32.251 -51.638 1.00 0.00 43 PHE A CA 9
ATOM 12479 C C . PHE A 1 43 ? 11.138 -31.713 -52.364 1.00 0.00 43 PHE A C 9
ATOM 12480 O O . PHE A 1 43 ? 10.105 -31.473 -51.739 1.00 0.00 43 PHE A O 9
ATOM 12497 N N . TYR A 1 44 ? 11.258 -31.488 -53.673 1.00 0.00 44 TYR A N 9
ATOM 12498 C CA . TYR A 1 44 ? 10.132 -31.084 -54.524 1.00 0.00 44 TYR A CA 9
ATOM 12499 C C . TYR A 1 44 ? 9.595 -32.322 -55.290 1.00 0.00 44 TYR A C 9
ATOM 12500 O O . TYR A 1 44 ? 10.241 -32.774 -56.239 1.00 0.00 44 TYR A O 9
ATOM 12518 N N . PRO A 1 45 ? 8.422 -32.905 -54.887 1.00 0.00 45 PRO A N 9
ATOM 12519 C CA . PRO A 1 45 ? 7.699 -33.886 -55.723 1.00 0.00 45 PRO A CA 9
ATOM 12520 C C . PRO A 1 45 ? 6.891 -33.166 -56.820 1.00 0.00 45 PRO A C 9
ATOM 12521 O O . PRO A 1 45 ? 6.589 -31.969 -56.694 1.00 0.00 45 PRO A O 9
ATOM 12532 N N . ASN A 1 46 ? 6.546 -33.885 -57.893 1.00 0.00 46 ASN A N 9
ATOM 12533 C CA . ASN A 1 46 ? 5.796 -33.311 -59.023 1.00 0.00 46 ASN A CA 9
ATOM 12534 C C . ASN A 1 46 ? 4.483 -34.097 -59.214 1.00 0.00 46 ASN A C 9
ATOM 12535 O O . ASN A 1 46 ? 3.446 -33.697 -58.673 1.00 0.00 46 ASN A O 9
ATOM 12546 N N . LYS A 1 47 ? 4.529 -35.231 -59.949 1.00 0.00 47 LYS A N 9
ATOM 12547 C CA . LYS A 1 47 ? 3.351 -36.093 -60.201 1.00 0.00 47 LYS A CA 9
ATOM 12548 C C . LYS A 1 47 ? 3.761 -37.576 -60.063 1.00 0.00 47 LYS A C 9
ATOM 12549 O O . LYS A 1 47 ? 3.784 -38.108 -58.946 1.00 0.00 47 LYS A O 9
ATOM 12568 N N . VAL A 1 48 ? 4.133 -38.227 -61.193 1.00 0.00 48 VAL A N 9
ATOM 12569 C CA . VAL A 1 48 ? 4.565 -39.641 -61.237 1.00 0.00 48 VAL A CA 9
ATOM 12570 C C . VAL A 1 48 ? 5.706 -39.756 -62.271 1.00 0.00 48 VAL A C 9
ATOM 12571 O O . VAL A 1 48 ? 6.834 -40.139 -61.934 1.00 0.00 48 VAL A O 9
ATOM 12584 N N . GLY A 1 49 ? 5.390 -39.403 -63.538 1.00 0.00 49 GLY A N 9
ATOM 12585 C CA . GLY A 1 49 ? 6.348 -39.489 -64.644 1.00 0.00 49 GLY A CA 9
ATOM 12586 C C . GLY A 1 49 ? 5.814 -38.879 -65.936 1.00 0.00 49 GLY A C 9
ATOM 12587 O O . GLY A 1 49 ? 4.674 -38.401 -65.972 1.00 0.00 49 GLY A O 9
ATOM 12591 N N . SER A 1 50 ? 6.669 -38.890 -66.987 1.00 0.00 50 SER A N 9
ATOM 12592 C CA . SER A 1 50 ? 6.408 -38.248 -68.300 1.00 0.00 50 SER A CA 9
ATOM 12593 C C . SER A 1 50 ? 6.199 -36.725 -68.143 1.00 0.00 50 SER A C 9
ATOM 12594 O O . SER A 1 50 ? 5.445 -36.089 -68.894 1.00 0.00 50 SER A O 9
ATOM 12602 N N . VAL A 1 51 ? 6.921 -36.153 -67.166 1.00 0.00 51 VAL A N 9
ATOM 12603 C CA . VAL A 1 51 ? 6.806 -34.743 -66.759 1.00 0.00 51 VAL A CA 9
ATOM 12604 C C . VAL A 1 51 ? 8.200 -34.084 -66.729 1.00 0.00 51 VAL A C 9
ATOM 12605 O O . VAL A 1 51 ? 9.224 -34.776 -66.853 1.00 0.00 51 VAL A O 9
ATOM 12618 N N . LYS A 1 52 ? 8.210 -32.746 -66.565 1.00 0.00 52 LYS A N 9
ATOM 12619 C CA . LYS A 1 52 ? 9.443 -31.944 -66.402 1.00 0.00 52 LYS A CA 9
ATOM 12620 C C . LYS A 1 52 ? 10.154 -32.321 -65.079 1.00 0.00 52 LYS A C 9
ATOM 12621 O O . LYS A 1 52 ? 11.392 -32.436 -65.048 1.00 0.00 52 LYS A O 9
ATOM 12640 N N . LYS A 1 53 ? 9.338 -32.505 -63.991 1.00 0.00 53 LYS A N 9
ATOM 12641 C CA . LYS A 1 53 ? 9.792 -32.957 -62.650 1.00 0.00 53 LYS A CA 9
ATOM 12642 C C . LYS A 1 53 ? 10.713 -31.905 -61.965 1.00 0.00 53 LYS A C 9
ATOM 12643 O O . LYS A 1 53 ? 11.550 -31.279 -62.608 1.00 0.00 53 LYS A O 9
ATOM 12662 N N . THR A 1 54 ? 10.558 -31.749 -60.644 1.00 0.00 54 THR A N 9
ATOM 12663 C CA . THR A 1 54 ? 11.313 -30.768 -59.833 1.00 0.00 54 THR A CA 9
ATOM 12664 C C . THR A 1 54 ? 12.314 -31.481 -58.887 1.00 0.00 54 THR A C 9
ATOM 12665 O O . THR A 1 54 ? 12.099 -32.632 -58.489 1.00 0.00 54 THR A O 9
ATOM 12676 N N . GLU A 1 55 ? 13.392 -30.760 -58.534 1.00 0.00 55 GLU A N 9
ATOM 12677 C CA . GLU A 1 55 ? 14.606 -31.308 -57.877 1.00 0.00 55 GLU A CA 9
ATOM 12678 C C . GLU A 1 55 ? 14.646 -30.999 -56.359 1.00 0.00 55 GLU A C 9
ATOM 12679 O O . GLU A 1 55 ? 13.732 -30.382 -55.804 1.00 0.00 55 GLU A O 9
ATOM 12691 N N . VAL A 1 56 ? 15.747 -31.437 -55.712 1.00 0.00 56 VAL A N 9
ATOM 12692 C CA . VAL A 1 56 ? 16.010 -31.238 -54.271 1.00 0.00 56 VAL A CA 9
ATOM 12693 C C . VAL A 1 56 ? 16.643 -29.850 -54.027 1.00 0.00 56 VAL A C 9
ATOM 12694 O O . VAL A 1 56 ? 17.585 -29.460 -54.718 1.00 0.00 56 VAL A O 9
ATOM 12707 N N . VAL A 1 57 ? 16.118 -29.114 -53.032 1.00 0.00 57 VAL A N 9
ATOM 12708 C CA . VAL A 1 57 ? 16.682 -27.831 -52.574 1.00 0.00 57 VAL A CA 9
ATOM 12709 C C . VAL A 1 57 ? 17.015 -27.919 -51.071 1.00 0.00 57 VAL A C 9
ATOM 12710 O O . VAL A 1 57 ? 16.139 -28.197 -50.251 1.00 0.00 57 VAL A O 9
ATOM 12723 N N . PHE A 1 58 ? 18.291 -27.706 -50.723 1.00 0.00 58 PHE A N 9
ATOM 12724 C CA . PHE A 1 58 ? 18.732 -27.551 -49.325 1.00 0.00 58 PHE A CA 9
ATOM 12725 C C . PHE A 1 58 ? 18.693 -26.072 -48.942 1.00 0.00 58 PHE A C 9
ATOM 12726 O O . PHE A 1 58 ? 19.312 -25.242 -49.599 1.00 0.00 58 PHE A O 9
ATOM 12743 N N . VAL A 1 59 ? 17.961 -25.751 -47.876 1.00 0.00 59 VAL A N 9
ATOM 12744 C CA . VAL A 1 59 ? 17.943 -24.414 -47.286 1.00 0.00 59 VAL A CA 9
ATOM 12745 C C . VAL A 1 59 ? 19.171 -24.241 -46.384 1.00 0.00 59 VAL A C 9
ATOM 12746 O O . VAL A 1 59 ? 19.403 -25.035 -45.464 1.00 0.00 59 VAL A O 9
ATOM 12759 N N . ALA A 1 60 ? 19.947 -23.189 -46.681 1.00 0.00 60 ALA A N 9
ATOM 12760 C CA . ALA A 1 60 ? 21.173 -22.842 -45.951 1.00 0.00 60 ALA A CA 9
ATOM 12761 C C . ALA A 1 60 ? 20.826 -22.069 -44.669 1.00 0.00 60 ALA A C 9
ATOM 12762 O O . ALA A 1 60 ? 19.787 -21.399 -44.634 1.00 0.00 60 ALA A O 9
ATOM 12769 N N . PRO A 1 61 ? 21.702 -22.133 -43.608 1.00 0.00 61 PRO A N 9
ATOM 12770 C CA . PRO A 1 61 ? 21.492 -21.391 -42.328 1.00 0.00 61 PRO A CA 9
ATOM 12771 C C . PRO A 1 61 ? 21.407 -19.853 -42.531 1.00 0.00 61 PRO A C 9
ATOM 12772 O O . PRO A 1 61 ? 20.666 -19.162 -41.821 1.00 0.00 61 PRO A O 9
ATOM 12783 N N . THR A 1 62 ? 22.162 -19.338 -43.526 1.00 0.00 62 THR A N 9
ATOM 12784 C CA . THR A 1 62 ? 22.219 -17.893 -43.847 1.00 0.00 62 THR A CA 9
ATOM 12785 C C . THR A 1 62 ? 21.158 -17.503 -44.909 1.00 0.00 62 THR A C 9
ATOM 12786 O O . THR A 1 62 ? 20.982 -16.317 -45.208 1.00 0.00 62 THR A O 9
ATOM 12797 N N . GLY A 1 63 ? 20.465 -18.509 -45.485 1.00 0.00 63 GLY A N 9
ATOM 12798 C CA . GLY A 1 63 ? 19.426 -18.266 -46.492 1.00 0.00 63 GLY A CA 9
ATOM 12799 C C . GLY A 1 63 ? 19.931 -18.332 -47.933 1.00 0.00 63 GLY A C 9
ATOM 12800 O O . GLY A 1 63 ? 19.139 -18.166 -48.862 1.00 0.00 63 GLY A O 9
ATOM 12804 N N . GLU A 1 64 ? 21.250 -18.567 -48.124 1.00 0.00 64 GLU A N 9
ATOM 12805 C CA . GLU A 1 64 ? 21.843 -18.786 -49.463 1.00 0.00 64 GLU A CA 9
ATOM 12806 C C . GLU A 1 64 ? 21.604 -20.251 -49.884 1.00 0.00 64 GLU A C 9
ATOM 12807 O O . GLU A 1 64 ? 22.497 -21.105 -49.798 1.00 0.00 64 GLU A O 9
ATOM 12819 N N . GLU A 1 65 ? 20.347 -20.531 -50.269 1.00 0.00 65 GLU A N 9
ATOM 12820 C CA . GLU A 1 65 ? 19.856 -21.898 -50.512 1.00 0.00 65 GLU A CA 9
ATOM 12821 C C . GLU A 1 65 ? 20.554 -22.553 -51.722 1.00 0.00 65 GLU A C 9
ATOM 12822 O O . GLU A 1 65 ? 20.902 -21.887 -52.704 1.00 0.00 65 GLU A O 9
ATOM 12834 N N . ILE A 1 66 ? 20.761 -23.860 -51.619 1.00 0.00 66 ILE A N 9
ATOM 12835 C CA . ILE A 1 66 ? 21.419 -24.674 -52.638 1.00 0.00 66 ILE A CA 9
ATOM 12836 C C . ILE A 1 66 ? 20.363 -25.439 -53.457 1.00 0.00 66 ILE A C 9
ATOM 12837 O O . ILE A 1 66 ? 19.530 -26.144 -52.889 1.00 0.00 66 ILE A O 9
ATOM 12853 N N . SER A 1 67 ? 20.437 -25.303 -54.788 1.00 0.00 67 SER A N 9
ATOM 12854 C CA . SER A 1 67 ? 19.484 -25.924 -55.728 1.00 0.00 67 SER A CA 9
ATOM 12855 C C . SER A 1 67 ? 20.034 -27.232 -56.322 1.00 0.00 67 SER A C 9
ATOM 12856 O O . SER A 1 67 ? 19.291 -28.013 -56.926 1.00 0.00 67 SER A O 9
ATOM 12864 N N . ASN A 1 68 ? 21.353 -27.451 -56.158 1.00 0.00 68 ASN A N 9
ATOM 12865 C CA . ASN A 1 68 ? 22.094 -28.497 -56.881 1.00 0.00 68 ASN A CA 9
ATOM 12866 C C . ASN A 1 68 ? 23.348 -28.915 -56.091 1.00 0.00 68 ASN A C 9
ATOM 12867 O O . ASN A 1 68 ? 24.021 -28.075 -55.488 1.00 0.00 68 ASN A O 9
ATOM 12878 N N . ARG A 1 69 ? 23.687 -30.215 -56.174 1.00 0.00 69 ARG A N 9
ATOM 12879 C CA . ARG A 1 69 ? 24.652 -30.890 -55.272 1.00 0.00 69 ARG A CA 9
ATOM 12880 C C . ARG A 1 69 ? 26.096 -30.333 -55.367 1.00 0.00 69 ARG A C 9
ATOM 12881 O O . ARG A 1 69 ? 26.851 -30.397 -54.385 1.00 0.00 69 ARG A O 9
ATOM 12902 N N . LYS A 1 70 ? 26.461 -29.767 -56.532 1.00 0.00 70 LYS A N 9
ATOM 12903 C CA . LYS A 1 70 ? 27.792 -29.132 -56.738 1.00 0.00 70 LYS A CA 9
ATOM 12904 C C . LYS A 1 70 ? 27.909 -27.884 -55.842 1.00 0.00 70 LYS A C 9
ATOM 12905 O O . LYS A 1 70 ? 28.900 -27.725 -55.115 1.00 0.00 70 LYS A O 9
ATOM 12924 N N . GLN A 1 71 ? 26.861 -27.025 -55.882 1.00 0.00 71 GLN A N 9
ATOM 12925 C CA . GLN A 1 71 ? 26.828 -25.758 -55.123 1.00 0.00 71 GLN A CA 9
ATOM 12926 C C . GLN A 1 71 ? 26.852 -25.994 -53.609 1.00 0.00 71 GLN A C 9
ATOM 12927 O O . GLN A 1 71 ? 27.279 -25.118 -52.867 1.00 0.00 71 GLN A O 9
ATOM 12941 N N . LEU A 1 72 ? 26.408 -27.187 -53.172 1.00 0.00 72 LEU A N 9
ATOM 12942 C CA . LEU A 1 72 ? 26.456 -27.591 -51.754 1.00 0.00 72 LEU A CA 9
ATOM 12943 C C . LEU A 1 72 ? 27.929 -27.687 -51.303 1.00 0.00 72 LEU A C 9
ATOM 12944 O O . LEU A 1 72 ? 28.335 -27.045 -50.334 1.00 0.00 72 LEU A O 9
ATOM 12960 N N . GLU A 1 73 ? 28.715 -28.474 -52.054 1.00 0.00 73 GLU A N 9
ATOM 12961 C CA . GLU A 1 73 ? 30.121 -28.799 -51.717 1.00 0.00 73 GLU A CA 9
ATOM 12962 C C . GLU A 1 73 ? 31.001 -27.535 -51.719 1.00 0.00 73 GLU A C 9
ATOM 12963 O O . GLU A 1 73 ? 31.755 -27.285 -50.760 1.00 0.00 73 GLU A O 9
ATOM 12975 N N . GLN A 1 74 ? 30.848 -26.715 -52.776 1.00 0.00 74 GLN A N 9
ATOM 12976 C CA . GLN A 1 74 ? 31.628 -25.477 -52.948 1.00 0.00 74 GLN A CA 9
ATOM 12977 C C . GLN A 1 74 ? 31.206 -24.405 -51.910 1.00 0.00 74 GLN A C 9
ATOM 12978 O O . GLN A 1 74 ? 32.005 -23.534 -51.552 1.00 0.00 74 GLN A O 9
ATOM 12992 N N . TYR A 1 75 ? 29.944 -24.498 -51.417 1.00 0.00 75 TYR A N 9
ATOM 12993 C CA . TYR A 1 75 ? 29.434 -23.645 -50.323 1.00 0.00 75 TYR A CA 9
ATOM 12994 C C . TYR A 1 75 ? 30.202 -23.956 -49.028 1.00 0.00 75 TYR A C 9
ATOM 12995 O O . TYR A 1 75 ? 30.734 -23.048 -48.398 1.00 0.00 75 TYR A O 9
ATOM 13013 N N . LEU A 1 76 ? 30.274 -25.258 -48.675 1.00 0.00 76 LEU A N 9
ATOM 13014 C CA . LEU A 1 76 ? 30.835 -25.732 -47.381 1.00 0.00 76 LEU A CA 9
ATOM 13015 C C . LEU A 1 76 ? 32.312 -25.337 -47.212 1.00 0.00 76 LEU A C 9
ATOM 13016 O O . LEU A 1 76 ? 32.716 -24.866 -46.146 1.00 0.00 76 LEU A O 9
ATOM 13032 N N . LYS A 1 77 ? 33.108 -25.540 -48.278 1.00 0.00 77 LYS A N 9
ATOM 13033 C CA . LYS A 1 77 ? 34.545 -25.180 -48.268 1.00 0.00 77 LYS A CA 9
ATOM 13034 C C . LYS A 1 77 ? 34.737 -23.649 -48.195 1.00 0.00 77 LYS A C 9
ATOM 13035 O O . LYS A 1 77 ? 35.710 -23.162 -47.613 1.00 0.00 77 LYS A O 9
ATOM 13054 N N . SER A 1 78 ? 33.795 -22.896 -48.806 1.00 0.00 78 SER A N 9
ATOM 13055 C CA . SER A 1 78 ? 33.830 -21.414 -48.847 1.00 0.00 78 SER A CA 9
ATOM 13056 C C . SER A 1 78 ? 33.189 -20.795 -47.585 1.00 0.00 78 SER A C 9
ATOM 13057 O O . SER A 1 78 ? 33.342 -19.597 -47.335 1.00 0.00 78 SER A O 9
ATOM 13065 N N . HIS A 1 79 ? 32.456 -21.615 -46.800 1.00 0.00 79 HIS A N 9
ATOM 13066 C CA . HIS A 1 79 ? 31.713 -21.156 -45.599 1.00 0.00 79 HIS A CA 9
ATOM 13067 C C . HIS A 1 79 ? 31.925 -22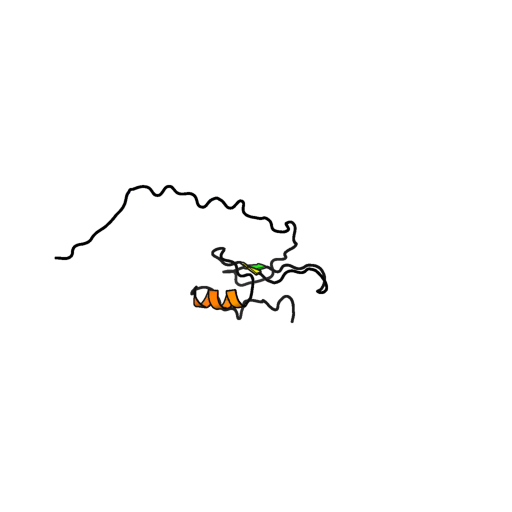.167 -44.447 1.00 0.00 79 HIS A C 9
ATOM 13068 O O . HIS A 1 79 ? 31.197 -23.166 -44.361 1.00 0.00 79 HIS A O 9
ATOM 13083 N N . PRO A 1 80 ? 32.957 -21.946 -43.567 1.00 0.00 80 PRO A N 9
ATOM 13084 C CA . PRO A 1 80 ? 33.257 -22.860 -42.438 1.00 0.00 80 PRO A CA 9
ATOM 13085 C C . PRO A 1 80 ? 32.214 -22.748 -41.300 1.00 0.00 80 PRO A C 9
ATOM 13086 O O . PRO A 1 80 ? 31.559 -21.711 -41.139 1.00 0.00 80 PRO A O 9
ATOM 13097 N N . GLY A 1 81 ? 32.071 -23.839 -40.524 1.00 0.00 81 GLY A N 9
ATOM 13098 C CA . GLY A 1 81 ? 31.036 -23.943 -39.482 1.00 0.00 81 GLY A CA 9
ATOM 13099 C C . GLY A 1 81 ? 29.859 -24.812 -39.922 1.00 0.00 81 GLY A C 9
ATOM 13100 O O . GLY A 1 81 ? 29.095 -25.313 -39.089 1.00 0.00 81 GLY A O 9
ATOM 13104 N N . ASN A 1 82 ? 29.716 -24.971 -41.253 1.00 0.00 82 ASN A N 9
ATOM 13105 C CA . ASN A 1 82 ? 28.654 -25.780 -41.882 1.00 0.00 82 ASN A CA 9
ATOM 13106 C C . ASN A 1 82 ? 29.112 -27.258 -42.012 1.00 0.00 82 ASN A C 9
ATOM 13107 O O . ASN A 1 82 ? 30.266 -27.510 -42.387 1.00 0.00 82 ASN A O 9
ATOM 13118 N N . PRO A 1 83 ? 28.214 -28.258 -41.697 1.00 0.00 83 PRO A N 9
ATOM 13119 C CA . PRO A 1 83 ? 28.570 -29.704 -41.702 1.00 0.00 83 PRO A CA 9
ATOM 13120 C C . PRO A 1 83 ? 28.753 -30.274 -43.128 1.00 0.00 83 PRO A C 9
ATOM 13121 O O . PRO A 1 83 ? 28.260 -29.697 -44.104 1.00 0.00 83 PRO A O 9
ATOM 13132 N N . ALA A 1 84 ? 29.476 -31.411 -43.214 1.00 0.00 84 ALA A N 9
ATOM 13133 C CA . ALA A 1 84 ? 29.859 -32.040 -44.493 1.00 0.00 84 ALA A CA 9
ATOM 13134 C C . ALA A 1 84 ? 28.644 -32.609 -45.246 1.00 0.00 84 ALA A C 9
ATOM 13135 O O . ALA A 1 84 ? 27.691 -33.071 -44.628 1.00 0.00 84 ALA A O 9
ATOM 13142 N N . ILE A 1 85 ? 28.730 -32.617 -46.592 1.00 0.00 85 ILE A N 9
ATOM 13143 C CA . ILE A 1 85 ? 27.653 -33.104 -47.487 1.00 0.00 85 ILE A CA 9
ATOM 13144 C C . ILE A 1 85 ? 27.452 -34.638 -47.365 1.00 0.00 85 ILE A C 9
ATOM 13145 O O . ILE A 1 85 ? 26.447 -35.194 -47.838 1.00 0.00 85 ILE A O 9
ATOM 13161 N N . ALA A 1 86 ? 28.407 -35.303 -46.688 1.00 0.00 86 ALA A N 9
ATOM 13162 C CA . ALA A 1 86 ? 28.356 -36.746 -46.378 1.00 0.00 86 ALA A CA 9
ATOM 13163 C C . ALA A 1 86 ? 27.079 -37.131 -45.585 1.00 0.00 86 ALA A C 9
ATOM 13164 O O . ALA A 1 86 ? 26.562 -38.241 -45.735 1.00 0.00 86 ALA A O 9
ATOM 13171 N N . GLU A 1 87 ? 26.577 -36.196 -44.750 1.00 0.00 87 GLU A N 9
ATOM 13172 C CA . GLU A 1 87 ? 25.335 -36.392 -43.951 1.00 0.00 87 GLU A CA 9
ATOM 13173 C C . GLU A 1 87 ? 24.100 -35.718 -44.608 1.00 0.00 87 GLU A C 9
ATOM 13174 O O . GLU A 1 87 ? 23.004 -35.730 -44.037 1.00 0.00 87 GLU A O 9
ATOM 13186 N N . PHE A 1 88 ? 24.284 -35.122 -45.799 1.00 0.00 88 PHE A N 9
ATOM 13187 C CA . PHE A 1 88 ? 23.202 -34.437 -46.547 1.00 0.00 88 PHE A CA 9
ATOM 13188 C C . PHE A 1 88 ? 22.572 -35.417 -47.541 1.00 0.00 88 PHE A C 9
ATOM 13189 O O . PHE A 1 88 ? 23.243 -35.873 -48.472 1.00 0.00 88 PHE A O 9
ATOM 13206 N N . ASP A 1 89 ? 21.296 -35.762 -47.313 1.00 0.00 89 ASP A N 9
ATOM 13207 C C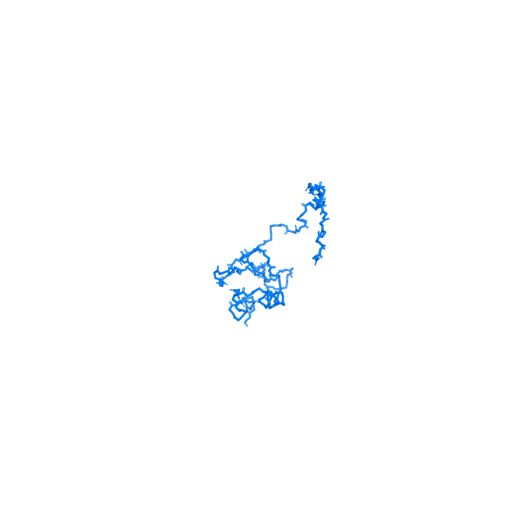A . ASP A 1 89 ? 20.552 -36.700 -48.171 1.00 0.00 89 ASP A CA 9
ATOM 13208 C C . ASP A 1 89 ? 20.081 -35.996 -49.455 1.00 0.00 89 ASP A C 9
ATOM 13209 O O . ASP A 1 89 ? 19.390 -34.980 -49.384 1.00 0.00 89 ASP A O 9
ATOM 13218 N N . TRP A 1 90 ? 20.443 -36.560 -50.613 1.00 0.00 90 TRP A N 9
ATOM 13219 C CA . TRP A 1 90 ? 19.926 -36.133 -51.937 1.00 0.00 90 TRP A CA 9
ATOM 13220 C C . TRP A 1 90 ? 19.104 -37.278 -52.590 1.00 0.00 90 TRP A C 9
ATOM 13221 O O . TRP A 1 90 ? 18.436 -37.071 -53.603 1.00 0.00 90 TRP A O 9
ATOM 13242 N N . THR A 1 91 ? 19.116 -38.463 -51.941 1.00 0.00 91 THR A N 9
ATOM 13243 C CA . THR A 1 91 ? 18.652 -39.752 -52.522 1.00 0.00 91 THR A CA 9
ATOM 13244 C C . THR A 1 91 ? 17.265 -40.183 -51.969 1.00 0.00 91 THR A C 9
ATOM 13245 O O . THR A 1 91 ? 16.842 -41.323 -52.165 1.00 0.00 91 THR A O 9
ATOM 13256 N N . THR A 1 92 ? 16.539 -39.250 -51.312 1.00 0.00 92 THR A N 9
ATOM 13257 C CA . THR A 1 92 ? 15.225 -39.534 -50.666 1.00 0.00 92 THR A CA 9
ATOM 13258 C C . THR A 1 92 ? 14.100 -39.908 -51.679 1.00 0.00 92 THR A C 9
ATOM 13259 O O . THR A 1 92 ? 12.998 -40.276 -51.251 1.00 0.00 92 THR A O 9
ATOM 13270 N N . SER A 1 93 ? 14.387 -39.782 -52.999 1.00 0.00 93 SER A N 9
ATOM 13271 C CA . SER A 1 93 ? 13.429 -39.999 -54.111 1.00 0.00 93 SER A CA 9
ATOM 13272 C C . SER A 1 93 ? 12.595 -41.298 -53.934 1.00 0.00 93 SER A C 9
ATOM 13273 O O . SER A 1 93 ? 13.084 -42.410 -54.189 1.00 0.00 93 SER A O 9
ATOM 13281 N N . GLY A 1 94 ? 11.343 -41.128 -53.461 1.00 0.00 94 GLY A N 9
ATOM 13282 C CA . GLY A 1 94 ? 10.467 -42.244 -53.105 1.00 0.00 94 GLY A CA 9
ATOM 13283 C C . GLY A 1 94 ? 10.541 -42.542 -51.606 1.00 0.00 94 GLY A C 9
ATOM 13284 O O . GLY A 1 94 ? 10.157 -41.694 -50.791 1.00 0.00 94 GLY A O 9
ATOM 13288 N N . THR A 1 95 ? 11.044 -43.740 -51.243 1.00 0.00 95 THR A N 9
ATOM 13289 C CA . THR A 1 95 ? 11.221 -44.177 -49.836 1.00 0.00 95 THR A CA 9
ATOM 13290 C C . THR A 1 95 ? 12.599 -44.881 -49.680 1.00 0.00 95 THR A C 9
ATOM 13291 O O . THR A 1 95 ? 12.738 -46.030 -50.135 1.00 0.00 95 THR A O 9
ATOM 13303 N N . MET A 1 1 ? -52.112 -44.082 -50.299 1.00 0.00 1 MET A N 10
ATOM 13304 C CA . MET A 1 1 ? -50.699 -43.905 -50.700 1.00 0.00 1 MET A CA 10
ATOM 13305 C C . MET A 1 1 ? -49.815 -43.696 -49.461 1.00 0.00 1 MET A C 10
ATOM 13306 O O . MET A 1 1 ? -50.304 -43.279 -48.400 1.00 0.00 1 MET A O 10
ATOM 13322 N N . HIS A 1 2 ? -48.506 -43.978 -49.611 1.00 0.00 2 HIS A N 10
ATOM 13323 C CA . HIS A 1 2 ? -47.495 -43.734 -48.566 1.00 0.00 2 HIS A CA 10
ATOM 13324 C C . HIS A 1 2 ? -46.296 -43.012 -49.202 1.00 0.00 2 HIS A C 10
ATOM 13325 O O . HIS A 1 2 ? -45.254 -43.619 -49.498 1.00 0.00 2 HIS A O 10
ATOM 13340 N N . HIS A 1 3 ? -46.489 -41.712 -49.470 1.00 0.00 3 HIS A N 10
ATOM 13341 C CA . HIS A 1 3 ? -45.468 -40.833 -50.088 1.00 0.00 3 HIS A CA 10
ATOM 13342 C C . HIS A 1 3 ? -45.364 -39.512 -49.311 1.00 0.00 3 HIS A C 10
ATOM 13343 O O . HIS A 1 3 ? -46.309 -39.092 -48.634 1.00 0.00 3 HIS A O 10
ATOM 13358 N N . HIS A 1 4 ? -44.199 -38.849 -49.434 1.00 0.00 4 HIS A N 10
ATOM 13359 C CA . HIS A 1 4 ? -43.925 -37.552 -48.790 1.00 0.00 4 HIS A CA 10
ATOM 13360 C C . HIS A 1 4 ? -43.967 -36.428 -49.828 1.00 0.00 4 HIS A C 10
ATOM 13361 O O . HIS A 1 4 ? -43.358 -36.533 -50.896 1.00 0.00 4 HIS A O 10
ATOM 13376 N N . HIS A 1 5 ? -44.710 -35.361 -49.500 1.00 0.00 5 HIS A N 10
ATOM 13377 C CA . HIS A 1 5 ? -44.843 -34.142 -50.332 1.00 0.00 5 HIS A CA 10
ATOM 13378 C C . HIS A 1 5 ? -44.690 -32.902 -49.433 1.00 0.00 5 HIS A C 10
ATOM 13379 O O . HIS A 1 5 ? -45.048 -32.942 -48.245 1.00 0.00 5 HIS A O 10
ATOM 13394 N N . HIS A 1 6 ? -44.171 -31.811 -50.031 1.00 0.00 6 HIS A N 10
ATOM 13395 C CA . HIS A 1 6 ? -43.907 -30.529 -49.346 1.00 0.00 6 HIS A CA 10
ATOM 13396 C C . HIS A 1 6 ? -42.910 -30.729 -48.185 1.00 0.00 6 HIS A C 10
ATOM 13397 O O . HIS A 1 6 ? -43.291 -30.720 -47.010 1.00 0.00 6 HIS A O 10
ATOM 13412 N N . HIS A 1 7 ? -41.641 -30.967 -48.536 1.00 0.00 7 HIS A N 10
ATOM 13413 C CA . HIS A 1 7 ? -40.568 -31.188 -47.551 1.00 0.00 7 HIS A CA 10
ATOM 13414 C C . HIS A 1 7 ? -39.980 -29.833 -47.115 1.00 0.00 7 HIS A C 10
ATOM 13415 O O . HIS A 1 7 ? -39.217 -29.211 -47.856 1.00 0.00 7 HIS A O 10
ATOM 13430 N N . SER A 1 8 ? -40.392 -29.380 -45.927 1.00 0.00 8 SER A N 10
ATOM 13431 C CA . SER A 1 8 ? -39.901 -28.141 -45.313 1.00 0.00 8 SER A CA 10
ATOM 13432 C C . SER A 1 8 ? -38.414 -28.296 -44.923 1.00 0.00 8 SER A C 10
ATOM 13433 O O . SER A 1 8 ? -38.083 -29.025 -43.981 1.00 0.00 8 SER A O 10
ATOM 13441 N N . SER A 1 9 ? -37.523 -27.641 -45.684 1.00 0.00 9 SER A N 10
ATOM 13442 C CA . SER A 1 9 ? -36.058 -27.716 -45.489 1.00 0.00 9 SER A CA 10
ATOM 13443 C C . SER A 1 9 ? -35.420 -26.332 -45.697 1.00 0.00 9 SER A C 10
ATOM 13444 O O . SER A 1 9 ? -35.995 -25.475 -46.381 1.00 0.00 9 SER A O 10
ATOM 13452 N N . GLY A 1 10 ? -34.223 -26.133 -45.118 1.00 0.00 10 GLY A N 10
ATOM 13453 C CA . GLY A 1 10 ? -33.496 -24.868 -45.243 1.00 0.00 10 GLY A CA 10
ATOM 13454 C C . GLY A 1 10 ? -31.997 -25.027 -45.016 1.00 0.00 10 GLY A C 10
ATOM 13455 O O . GLY A 1 10 ? -31.559 -25.185 -43.875 1.00 0.00 10 GLY A O 10
ATOM 13459 N N . ARG A 1 11 ? -31.214 -24.996 -46.109 1.00 0.00 11 ARG A N 10
ATOM 13460 C CA . ARG A 1 11 ? -29.748 -25.122 -46.074 1.00 0.00 11 ARG A CA 10
ATOM 13461 C C . ARG A 1 11 ? -29.113 -23.959 -46.862 1.00 0.00 11 ARG A C 10
ATOM 13462 O O . ARG A 1 11 ? -29.007 -24.009 -48.096 1.00 0.00 11 ARG A O 10
ATOM 13483 N N . GLU A 1 12 ? -28.755 -22.894 -46.138 1.00 0.00 12 GLU A N 10
ATOM 13484 C CA . GLU A 1 12 ? -28.041 -21.725 -46.669 1.00 0.00 12 GLU A CA 10
ATOM 13485 C C . GLU A 1 12 ? -26.689 -21.610 -45.952 1.00 0.00 12 GLU A C 10
ATOM 13486 O O . GLU A 1 12 ? -26.628 -21.220 -44.781 1.00 0.00 12 GLU A O 10
ATOM 13498 N N . ASN A 1 13 ? -25.618 -21.987 -46.659 1.00 0.00 13 ASN A N 10
ATOM 13499 C CA . ASN A 1 13 ? -24.241 -21.929 -46.146 1.00 0.00 13 ASN A CA 10
ATOM 13500 C C . ASN A 1 13 ? -23.279 -21.616 -47.305 1.00 0.00 13 ASN A C 10
ATOM 13501 O O . ASN A 1 13 ? -23.294 -22.290 -48.343 1.00 0.00 13 ASN A O 10
ATOM 13512 N N . LEU A 1 14 ? -22.462 -20.573 -47.100 1.00 0.00 14 LEU A N 10
ATOM 13513 C CA . LEU A 1 14 ? -21.441 -20.110 -48.055 1.00 0.00 14 LEU A CA 10
ATOM 13514 C C . LEU A 1 14 ? -20.478 -19.142 -47.338 1.00 0.00 14 LEU A C 10
ATOM 13515 O O . LEU A 1 14 ? -20.613 -18.895 -46.130 1.00 0.00 14 LEU A O 10
ATOM 13531 N N . TYR A 1 15 ? -19.499 -18.614 -48.080 1.00 0.00 15 TYR A N 10
ATOM 13532 C CA . TYR A 1 15 ? -18.623 -17.534 -47.602 1.00 0.00 15 TYR A CA 10
ATOM 13533 C C . TYR A 1 15 ? -19.146 -16.197 -48.167 1.00 0.00 15 TYR A C 10
ATOM 13534 O O . TYR A 1 15 ? -19.016 -15.914 -49.366 1.00 0.00 15 TYR A O 10
ATOM 13552 N N . PHE A 1 16 ? -19.815 -15.403 -47.311 1.00 0.00 16 PHE A N 10
ATOM 13553 C CA . PHE A 1 16 ? -20.357 -14.090 -47.704 1.00 0.00 16 PHE A CA 10
ATOM 13554 C C . PHE A 1 16 ? -19.236 -13.037 -47.608 1.00 0.00 16 PHE A C 10
ATOM 13555 O O . PHE A 1 16 ? -19.067 -12.375 -46.575 1.00 0.00 16 PHE A O 10
ATOM 13572 N N . GLN A 1 17 ? -18.429 -12.952 -48.681 1.00 0.00 17 GLN A N 10
ATOM 13573 C CA . GLN A 1 17 ? -17.299 -12.017 -48.778 1.00 0.00 17 GLN A CA 10
ATOM 13574 C C . GLN A 1 17 ? -16.871 -11.887 -50.250 1.00 0.00 17 GLN A C 10
ATOM 13575 O O . GLN A 1 17 ? -17.030 -12.834 -51.047 1.00 0.00 17 GLN A O 10
ATOM 13589 N N . GLY A 1 18 ? -16.320 -10.714 -50.594 1.00 0.00 18 GLY A N 10
ATOM 13590 C CA . GLY A 1 18 ? -15.891 -10.407 -51.955 1.00 0.00 18 GLY A CA 10
ATOM 13591 C C . GLY A 1 18 ? -14.601 -9.601 -51.953 1.00 0.00 18 GLY A C 10
ATOM 13592 O O . GLY A 1 18 ? -14.627 -8.367 -52.023 1.00 0.00 18 GLY A O 10
ATOM 13596 N N . HIS A 1 19 ? -13.467 -10.311 -51.840 1.00 0.00 19 HIS A N 10
ATOM 13597 C CA . HIS A 1 19 ? -12.124 -9.698 -51.793 1.00 0.00 19 HIS A CA 10
ATOM 13598 C C . HIS A 1 19 ? -11.743 -9.131 -53.165 1.00 0.00 19 HIS A C 10
ATOM 13599 O O . HIS A 1 19 ? -11.990 -9.771 -54.193 1.00 0.00 19 HIS A O 10
ATOM 13614 N N . MET A 1 20 ? -11.139 -7.934 -53.168 1.00 0.00 20 MET A N 10
ATOM 13615 C CA . MET A 1 20 ? -10.665 -7.267 -54.390 1.00 0.00 20 MET A CA 10
ATOM 13616 C C . MET A 1 20 ? -9.123 -7.307 -54.429 1.00 0.00 20 MET A C 10
ATOM 13617 O O . MET A 1 20 ? -8.441 -6.574 -53.703 1.00 0.00 20 MET A O 10
ATOM 13631 N N . ALA A 1 21 ? -8.589 -8.218 -55.256 1.00 0.00 21 ALA A N 10
ATOM 13632 C CA . ALA A 1 21 ? -7.141 -8.444 -55.405 1.00 0.00 21 ALA A CA 10
ATOM 13633 C C . ALA A 1 21 ? -6.829 -8.909 -56.838 1.00 0.00 21 ALA A C 10
ATOM 13634 O O . ALA A 1 21 ? -7.608 -9.661 -57.443 1.00 0.00 21 ALA A O 10
ATOM 13641 N N . SER A 1 22 ? -5.687 -8.453 -57.377 1.00 0.00 22 SER A N 10
ATOM 13642 C CA . SER A 1 22 ? -5.223 -8.799 -58.735 1.00 0.00 22 SER A CA 10
ATOM 13643 C C . SER A 1 22 ? -3.729 -9.187 -58.677 1.00 0.00 22 SER A C 10
ATOM 13644 O O . SER A 1 22 ? -2.861 -8.316 -58.583 1.00 0.00 22 SER A O 10
ATOM 13652 N N . GLY A 1 23 ? -3.449 -10.505 -58.684 1.00 0.00 23 GLY A N 10
ATOM 13653 C CA . GLY A 1 23 ? -2.078 -11.025 -58.631 1.00 0.00 23 GLY A CA 10
ATOM 13654 C C . GLY A 1 23 ? -1.950 -12.362 -59.349 1.00 0.00 23 GLY A C 10
ATOM 13655 O O . GLY A 1 23 ? -1.856 -12.394 -60.579 1.00 0.00 23 GLY A O 10
ATOM 13659 N N . SER A 1 24 ? -1.960 -13.462 -58.573 1.00 0.00 24 SER A N 10
ATOM 13660 C CA . SER A 1 24 ? -1.862 -14.842 -59.087 1.00 0.00 24 SER A CA 10
ATOM 13661 C C . SER A 1 24 ? -2.166 -15.843 -57.956 1.00 0.00 24 SER A C 10
ATOM 13662 O O . SER A 1 24 ? -2.174 -15.466 -56.775 1.00 0.00 24 SER A O 10
ATOM 13670 N N . GLU A 1 25 ? -2.413 -17.113 -58.327 1.00 0.00 25 GLU A N 10
ATOM 13671 C CA . GLU A 1 25 ? -2.682 -18.205 -57.367 1.00 0.00 25 GLU A CA 10
ATOM 13672 C C . GLU A 1 25 ? -2.029 -19.502 -57.887 1.00 0.00 25 GLU A C 10
ATOM 13673 O O . GLU A 1 25 ? -2.689 -20.338 -58.517 1.00 0.00 25 GLU A O 10
ATOM 13685 N N . GLU A 1 26 ? -0.714 -19.634 -57.667 1.00 0.00 26 GLU A N 10
ATOM 13686 C CA . GLU A 1 26 ? 0.077 -20.790 -58.134 1.00 0.00 26 GLU A CA 10
ATOM 13687 C C . GLU A 1 26 ? 0.793 -21.438 -56.934 1.00 0.00 26 GLU A C 10
ATOM 13688 O O . GLU A 1 26 ? 1.927 -21.082 -56.596 1.00 0.00 26 GLU A O 10
ATOM 13700 N N . GLU A 1 27 ? 0.071 -22.344 -56.256 1.00 0.00 27 GLU A N 10
ATOM 13701 C CA . GLU A 1 27 ? 0.583 -23.100 -55.103 1.00 0.00 27 GLU A CA 10
ATOM 13702 C C . GLU A 1 27 ? 1.177 -24.436 -55.589 1.00 0.00 27 GLU A C 10
ATOM 13703 O O . GLU A 1 27 ? 0.437 -25.389 -55.859 1.00 0.00 27 GLU A O 10
ATOM 13715 N N . VAL A 1 28 ? 2.511 -24.479 -55.749 1.00 0.00 28 VAL A N 10
ATOM 13716 C CA . VAL A 1 28 ? 3.233 -25.704 -56.159 1.00 0.00 28 VAL A CA 10
ATOM 13717 C C . VAL A 1 28 ? 3.455 -26.622 -54.936 1.00 0.00 28 VAL A C 10
ATOM 13718 O O . VAL A 1 28 ? 3.769 -26.146 -53.835 1.00 0.00 28 VAL A O 10
ATOM 13731 N N . VAL A 1 29 ? 3.258 -27.936 -55.140 1.00 0.00 29 VAL A N 10
ATOM 13732 C CA . VAL A 1 29 ? 3.425 -28.943 -54.080 1.00 0.00 29 VAL A CA 10
ATOM 13733 C C . VAL A 1 29 ? 4.919 -29.077 -53.707 1.00 0.00 29 VAL A C 10
ATOM 13734 O O . VAL A 1 29 ? 5.783 -29.265 -54.575 1.00 0.00 29 VAL A O 10
ATOM 13747 N N . SER A 1 30 ? 5.213 -28.908 -52.407 1.00 0.00 30 SER A N 10
ATOM 13748 C CA . SER A 1 30 ? 6.581 -28.904 -51.867 1.00 0.00 30 SER A CA 10
ATOM 13749 C C . SER A 1 30 ? 6.570 -29.594 -50.498 1.00 0.00 30 SER A C 10
ATOM 13750 O O . SER A 1 30 ? 5.746 -29.242 -49.645 1.00 0.00 30 SER A O 10
ATOM 13758 N N . VAL A 1 31 ? 7.457 -30.584 -50.293 1.00 0.00 31 VAL A N 10
ATOM 13759 C CA . VAL A 1 31 ? 7.566 -31.309 -49.010 1.00 0.00 31 VAL A CA 10
ATOM 13760 C C . VAL A 1 31 ? 8.995 -31.172 -48.478 1.00 0.00 31 VAL A C 10
ATOM 13761 O O . VAL A 1 31 ? 9.952 -31.492 -49.183 1.00 0.00 31 VAL A O 10
ATOM 13774 N N . GLU A 1 32 ? 9.124 -30.678 -47.244 1.00 0.00 32 GLU A N 10
ATOM 13775 C CA . GLU A 1 32 ? 10.407 -30.588 -46.549 1.00 0.00 32 GLU A CA 10
ATOM 13776 C C . GLU A 1 32 ? 10.727 -31.949 -45.920 1.00 0.00 32 GLU A C 10
ATOM 13777 O O . GLU A 1 32 ? 10.068 -32.385 -44.968 1.00 0.00 32 GLU A O 10
ATOM 13789 N N . LEU A 1 33 ? 11.710 -32.633 -46.513 1.00 0.00 33 LEU A N 10
ATOM 13790 C CA . LEU A 1 33 ? 12.191 -33.947 -46.052 1.00 0.00 33 LEU A CA 10
ATOM 13791 C C . LEU A 1 33 ? 13.115 -33.753 -44.816 1.00 0.00 33 LEU A C 10
ATOM 13792 O O . LEU A 1 33 ? 13.597 -32.633 -44.598 1.00 0.00 33 LEU A O 10
ATOM 13808 N N . PRO A 1 34 ? 13.349 -34.818 -43.962 1.00 0.00 34 PRO A N 10
ATOM 13809 C CA . PRO A 1 34 ? 14.120 -34.685 -42.690 1.00 0.00 34 PRO A CA 10
ATOM 13810 C C . PRO A 1 34 ? 15.514 -34.050 -42.901 1.00 0.00 34 PRO A C 10
ATOM 13811 O O . PRO A 1 34 ? 16.302 -34.495 -43.753 1.00 0.00 34 PRO A O 10
ATOM 13822 N N . ALA A 1 35 ? 15.780 -32.995 -42.128 1.00 0.00 35 ALA A N 10
ATOM 13823 C CA . ALA A 1 35 ? 16.935 -32.108 -42.316 1.00 0.00 35 ALA A CA 10
ATOM 13824 C C . ALA A 1 35 ? 17.931 -32.223 -41.152 1.00 0.00 35 ALA A C 10
ATOM 13825 O O . ALA A 1 35 ? 17.545 -32.663 -40.062 1.00 0.00 35 ALA A O 10
ATOM 13832 N N . PRO A 1 36 ? 19.231 -31.838 -41.372 1.00 0.00 36 PRO A N 10
ATOM 13833 C CA . PRO A 1 36 ? 20.161 -31.547 -40.260 1.00 0.00 36 PRO A CA 10
ATOM 13834 C C . PRO A 1 36 ? 19.725 -30.254 -39.528 1.00 0.00 36 PRO A C 10
ATOM 13835 O O . PRO A 1 36 ? 19.256 -29.315 -40.177 1.00 0.00 36 PRO A O 10
ATOM 13846 N N . SER A 1 37 ? 19.880 -30.231 -38.198 1.00 0.00 37 SER A N 10
ATOM 13847 C CA . SER A 1 37 ? 19.420 -29.122 -37.326 1.00 0.00 37 SER A CA 10
ATOM 13848 C C . SER A 1 37 ? 20.044 -27.754 -37.712 1.00 0.00 37 SER A C 10
ATOM 13849 O O . SER A 1 37 ? 19.464 -26.703 -37.425 1.00 0.00 37 SER A O 10
ATOM 13857 N N . SER A 1 38 ? 21.228 -27.788 -38.347 1.00 0.00 38 SER A N 10
ATOM 13858 C CA . SER A 1 38 ? 21.926 -26.582 -38.811 1.00 0.00 38 SER A CA 10
ATOM 13859 C C . SER A 1 38 ? 21.245 -26.004 -40.069 1.00 0.00 38 SER A C 10
ATOM 13860 O O . SER A 1 38 ? 21.067 -24.786 -40.197 1.00 0.00 38 SER A O 10
ATOM 13868 N N . TRP A 1 39 ? 20.847 -26.902 -40.982 1.00 0.00 39 TRP A N 10
ATOM 13869 C CA . TRP A 1 39 ? 20.267 -26.538 -42.289 1.00 0.00 39 TRP A CA 10
ATOM 13870 C C . TRP A 1 39 ? 18.760 -26.847 -42.321 1.00 0.00 39 TRP A C 10
ATOM 13871 O O . TRP A 1 39 ? 18.131 -27.064 -41.281 1.00 0.00 39 TRP A O 10
ATOM 13892 N N . LYS A 1 40 ? 18.195 -26.798 -43.533 1.00 0.00 40 LYS A N 10
ATOM 13893 C CA . LYS A 1 40 ? 16.852 -27.298 -43.849 1.00 0.00 40 LYS A CA 10
ATOM 13894 C C . LYS A 1 40 ? 16.924 -28.045 -45.190 1.00 0.00 40 LYS A C 10
ATOM 13895 O O . LYS A 1 40 ? 17.761 -27.740 -46.041 1.00 0.00 40 LYS A O 10
ATOM 13914 N N . LYS A 1 41 ? 16.051 -29.041 -45.346 1.00 0.00 41 LYS A N 10
ATOM 13915 C CA . LYS A 1 41 ? 16.036 -29.974 -46.480 1.00 0.00 41 LYS A CA 10
ATOM 13916 C C . LYS A 1 41 ? 14.631 -29.986 -47.071 1.00 0.00 41 LYS A C 10
ATOM 13917 O O . LYS A 1 41 ? 13.668 -30.370 -46.409 1.00 0.00 41 LYS A O 10
ATOM 13936 N N . LEU A 1 42 ? 14.542 -29.529 -48.317 1.00 0.00 42 LEU A N 10
ATOM 13937 C CA . LEU A 1 42 ? 13.302 -29.477 -49.092 1.00 0.00 42 LEU A CA 10
ATOM 13938 C C . LEU A 1 42 ? 13.462 -30.345 -50.347 1.00 0.00 42 LEU A C 10
ATOM 13939 O O . LEU A 1 42 ? 14.558 -30.465 -50.904 1.00 0.00 42 LEU A O 10
ATOM 13955 N N . PHE A 1 43 ? 12.349 -30.943 -50.769 1.00 0.00 43 PHE A N 10
ATOM 13956 C CA . PHE A 1 43 ? 12.219 -31.674 -52.031 1.00 0.00 43 PHE A CA 10
ATOM 13957 C C . PHE A 1 43 ? 10.913 -31.237 -52.712 1.00 0.00 43 PHE A C 10
ATOM 13958 O O . PHE A 1 43 ? 9.900 -31.010 -52.042 1.00 0.00 43 PHE A O 10
ATOM 13975 N N . TYR A 1 44 ? 10.957 -31.086 -54.039 1.00 0.00 44 TYR A N 10
ATOM 13976 C CA . TYR A 1 44 ? 9.756 -30.816 -54.850 1.00 0.00 44 TYR A CA 10
ATOM 13977 C C . TYR A 1 44 ? 9.231 -32.143 -55.454 1.00 0.00 44 TYR A C 10
ATOM 13978 O O . TYR A 1 44 ? 9.853 -32.678 -56.380 1.00 0.00 44 TYR A O 10
ATOM 13996 N N . PRO A 1 45 ? 8.097 -32.717 -54.925 1.00 0.00 45 PRO A N 10
ATOM 13997 C CA . PRO A 1 45 ? 7.463 -33.926 -55.516 1.00 0.00 45 PRO A CA 10
ATOM 13998 C C . PRO A 1 45 ? 6.708 -33.622 -56.833 1.00 0.00 45 PRO A C 10
ATOM 13999 O O . PRO A 1 45 ? 6.233 -32.497 -57.050 1.00 0.00 45 PRO A O 10
ATOM 14010 N N . ASN A 1 46 ? 6.630 -34.639 -57.709 1.00 0.00 46 ASN A N 10
ATOM 14011 C CA . ASN A 1 46 ? 5.855 -34.570 -58.957 1.00 0.00 46 ASN A CA 10
ATOM 14012 C C . ASN A 1 46 ? 4.418 -35.073 -58.716 1.00 0.00 46 ASN A C 10
ATOM 14013 O O . ASN A 1 46 ? 4.221 -36.146 -58.131 1.00 0.00 46 ASN A O 10
ATOM 14024 N N . LYS A 1 47 ? 3.434 -34.253 -59.144 1.00 0.00 47 LYS A N 10
ATOM 14025 C CA . LYS A 1 47 ? 1.985 -34.532 -58.993 1.00 0.00 47 LYS A CA 10
ATOM 14026 C C . LYS A 1 47 ? 1.613 -35.870 -59.672 1.00 0.00 47 LYS A C 10
ATOM 14027 O O . LYS A 1 47 ? 1.003 -36.748 -59.052 1.00 0.00 47 LYS A O 10
ATOM 14046 N N . VAL A 1 48 ? 1.993 -35.988 -60.947 1.00 0.00 48 VAL A N 10
ATOM 14047 C CA . VAL A 1 48 ? 1.841 -37.215 -61.748 1.00 0.00 48 VAL A CA 10
ATOM 14048 C C . VAL A 1 48 ? 3.175 -37.988 -61.718 1.00 0.00 48 VAL A C 10
ATOM 14049 O O . VAL A 1 48 ? 4.236 -37.375 -61.563 1.00 0.00 48 VAL A O 10
ATOM 14062 N N . GLY A 1 49 ? 3.117 -39.327 -61.841 1.00 0.00 49 GLY A N 10
ATOM 14063 C CA . GLY A 1 49 ? 4.329 -40.156 -61.886 1.00 0.00 49 GLY A CA 10
ATOM 14064 C C . GLY A 1 49 ? 5.109 -40.007 -63.209 1.00 0.00 49 GLY A C 10
ATOM 14065 O O . GLY A 1 49 ? 4.584 -39.447 -64.185 1.00 0.00 49 GLY A O 10
ATOM 14069 N N . SER A 1 50 ? 6.367 -40.493 -63.209 1.00 0.00 50 SER A N 10
ATOM 14070 C CA . SER A 1 50 ? 7.300 -40.530 -64.380 1.00 0.00 50 SER A CA 10
ATOM 14071 C C . SER A 1 50 ? 7.922 -39.148 -64.709 1.00 0.00 50 SER A C 10
ATOM 14072 O O . SER A 1 50 ? 9.140 -39.055 -64.927 1.00 0.00 50 SER A O 10
ATOM 14080 N N . VAL A 1 51 ? 7.079 -38.092 -64.764 1.00 0.00 51 VAL A N 10
ATOM 14081 C CA . VAL A 1 51 ? 7.510 -36.715 -65.099 1.00 0.00 51 VAL A CA 10
ATOM 14082 C C . VAL A 1 51 ? 8.512 -36.148 -64.068 1.00 0.00 51 VAL A C 10
ATOM 14083 O O . VAL A 1 51 ? 8.326 -36.287 -62.854 1.00 0.00 51 VAL A O 10
ATOM 14096 N N . LYS A 1 52 ? 9.584 -35.526 -64.578 1.00 0.00 52 LYS A N 10
ATOM 14097 C CA . LYS A 1 52 ? 10.650 -34.949 -63.752 1.00 0.00 52 LYS A CA 10
ATOM 14098 C C . LYS A 1 52 ? 10.297 -33.506 -63.339 1.00 0.00 52 LYS A C 10
ATOM 14099 O O . LYS A 1 52 ? 10.255 -32.597 -64.177 1.00 0.00 52 LYS A O 10
ATOM 14118 N N . LYS A 1 53 ? 9.993 -33.317 -62.049 1.00 0.00 53 LYS A N 10
ATOM 14119 C CA . LYS A 1 53 ? 9.802 -31.984 -61.442 1.00 0.00 53 LYS A CA 10
ATOM 14120 C C . LYS A 1 53 ? 11.121 -31.495 -60.823 1.00 0.00 53 LYS A C 10
ATOM 14121 O O . LYS A 1 53 ? 12.158 -32.173 -60.936 1.00 0.00 53 LYS A O 10
ATOM 14140 N N . THR A 1 54 ? 11.064 -30.313 -60.186 1.00 0.00 54 THR A N 10
ATOM 14141 C CA . THR A 1 54 ? 12.225 -29.658 -59.559 1.00 0.00 54 THR A CA 10
ATOM 14142 C C . THR A 1 54 ? 12.902 -30.591 -58.525 1.00 0.00 54 THR A C 10
ATOM 14143 O O . THR A 1 54 ? 12.228 -31.353 -57.820 1.00 0.00 54 THR A O 10
ATOM 14154 N N . GLU A 1 55 ? 14.240 -30.530 -58.468 1.00 0.00 55 GLU A N 10
ATOM 14155 C CA . GLU A 1 55 ? 15.065 -31.391 -57.604 1.00 0.00 55 GLU A CA 10
ATOM 14156 C C . GLU A 1 55 ? 15.030 -30.907 -56.132 1.00 0.00 55 GLU A C 10
ATOM 14157 O O . GLU A 1 55 ? 14.177 -30.096 -55.735 1.00 0.00 55 GLU A O 10
ATOM 14169 N N . VAL A 1 56 ? 15.969 -31.431 -55.337 1.00 0.00 56 VAL A N 10
ATOM 14170 C CA . VAL A 1 56 ? 16.108 -31.112 -53.913 1.00 0.00 56 VAL A CA 10
ATOM 14171 C C . VAL A 1 56 ? 16.822 -29.756 -53.746 1.00 0.00 56 VAL A C 10
ATOM 14172 O O . VAL A 1 56 ? 17.765 -29.450 -54.475 1.00 0.00 56 VAL A O 10
ATOM 14185 N N . VAL A 1 57 ? 16.325 -28.944 -52.799 1.00 0.00 57 VAL A N 10
ATOM 14186 C CA . VAL A 1 57 ? 16.936 -27.661 -52.417 1.00 0.00 57 VAL A CA 10
ATOM 14187 C C . VAL A 1 57 ? 17.185 -27.662 -50.895 1.00 0.00 57 VAL A C 10
ATOM 14188 O O . VAL A 1 57 ? 16.243 -27.796 -50.108 1.00 0.00 57 VAL A O 10
ATOM 14201 N N . PHE A 1 58 ? 18.462 -27.546 -50.495 1.00 0.00 58 PHE A N 10
ATOM 14202 C CA . PHE A 1 58 ? 18.851 -27.337 -49.089 1.00 0.00 58 PHE A CA 10
ATOM 14203 C C . PHE A 1 58 ? 18.836 -25.833 -48.774 1.00 0.00 58 PHE A C 10
ATOM 14204 O O . PHE A 1 58 ? 19.462 -25.046 -49.479 1.00 0.00 58 PHE A O 10
ATOM 14221 N N . VAL A 1 59 ? 18.113 -25.448 -47.716 1.00 0.00 59 VAL A N 10
ATOM 14222 C CA . VAL A 1 59 ? 18.165 -24.089 -47.165 1.00 0.00 59 VAL A CA 10
ATOM 14223 C C . VAL A 1 59 ? 19.387 -23.962 -46.250 1.00 0.00 59 VAL A C 10
ATOM 14224 O O . VAL A 1 59 ? 19.584 -24.780 -45.338 1.00 0.00 59 VAL A O 10
ATOM 14237 N N . ALA A 1 60 ? 20.187 -22.914 -46.505 1.00 0.00 60 ALA A N 10
ATOM 14238 C CA . ALA A 1 60 ? 21.418 -22.634 -45.760 1.00 0.00 60 ALA A CA 10
ATOM 14239 C C . ALA A 1 60 ? 21.114 -21.842 -44.472 1.00 0.00 60 ALA A C 10
ATOM 14240 O O . ALA A 1 60 ? 20.174 -21.030 -44.453 1.00 0.00 60 ALA A O 10
ATOM 14247 N N . PRO A 1 61 ? 21.919 -22.058 -43.384 1.00 0.00 61 PRO A N 10
ATOM 14248 C CA . PRO A 1 61 ? 21.808 -21.278 -42.125 1.00 0.00 61 PRO A CA 10
ATOM 14249 C C . PRO A 1 61 ? 22.117 -19.775 -42.321 1.00 0.00 61 PRO A C 10
ATOM 14250 O O . PRO A 1 61 ? 21.674 -18.935 -41.535 1.00 0.00 61 PRO A O 10
ATOM 14261 N N . THR A 1 62 ? 22.884 -19.456 -43.382 1.00 0.00 62 THR A N 10
ATOM 14262 C CA . THR A 1 62 ? 23.204 -18.066 -43.754 1.00 0.00 62 THR A CA 10
ATOM 14263 C C . THR A 1 62 ? 22.179 -17.502 -44.769 1.00 0.00 62 THR A C 10
ATOM 14264 O O . THR A 1 62 ? 22.184 -16.297 -45.036 1.00 0.00 62 THR A O 10
ATOM 14275 N N . GLY A 1 63 ? 21.310 -18.372 -45.338 1.00 0.00 63 GLY A N 10
ATOM 14276 C CA . GLY A 1 63 ? 20.324 -17.945 -46.347 1.00 0.00 63 GLY A CA 10
ATOM 14277 C C . GLY A 1 63 ? 20.822 -18.073 -47.793 1.00 0.00 63 GLY A C 10
ATOM 14278 O O . GLY A 1 63 ? 20.046 -17.879 -48.733 1.00 0.00 63 GLY A O 10
ATOM 14282 N N . GLU A 1 64 ? 22.132 -18.374 -47.973 1.00 0.00 64 GLU A N 10
ATOM 14283 C CA . GLU A 1 64 ? 22.720 -18.674 -49.304 1.00 0.00 64 GLU A CA 10
ATOM 14284 C C . GLU A 1 64 ? 22.328 -20.106 -49.702 1.00 0.00 64 GLU A C 10
ATOM 14285 O O . GLU A 1 64 ? 23.116 -21.053 -49.562 1.00 0.00 64 GLU A O 10
ATOM 14297 N N . GLU A 1 65 ? 21.067 -20.251 -50.133 1.00 0.00 65 GLU A N 10
ATOM 14298 C CA . GLU A 1 65 ? 20.444 -21.558 -50.383 1.00 0.00 65 GLU A CA 10
ATOM 14299 C C . GLU A 1 65 ? 21.148 -22.315 -51.520 1.00 0.00 65 GLU A C 10
ATOM 14300 O O . GLU A 1 65 ? 21.691 -21.716 -52.461 1.00 0.00 65 GLU A O 10
ATOM 14312 N N . ILE A 1 66 ? 21.122 -23.635 -51.404 1.00 0.00 66 ILE A N 10
ATOM 14313 C CA . ILE A 1 66 ? 21.812 -24.553 -52.294 1.00 0.00 66 ILE A CA 10
ATOM 14314 C C . ILE A 1 66 ? 20.773 -25.410 -53.049 1.00 0.00 66 ILE A C 10
ATOM 14315 O O . ILE A 1 66 ? 19.993 -26.127 -52.420 1.00 0.00 66 ILE A O 10
ATOM 14331 N N . SER A 1 67 ? 20.772 -25.323 -54.386 1.00 0.00 67 SER A N 10
ATOM 14332 C CA . SER A 1 67 ? 19.797 -26.031 -55.249 1.00 0.00 67 SER A CA 10
ATOM 14333 C C . SER A 1 67 ? 20.428 -27.233 -55.994 1.00 0.00 67 SER A C 10
ATOM 14334 O O . SER A 1 67 ? 19.697 -28.019 -56.613 1.00 0.00 67 SER A O 10
ATOM 14342 N N . ASN A 1 68 ? 21.769 -27.378 -55.930 1.00 0.00 68 ASN A N 10
ATOM 14343 C CA . ASN A 1 68 ? 22.474 -28.546 -56.516 1.00 0.00 68 ASN A CA 10
ATOM 14344 C C . ASN A 1 68 ? 23.675 -28.955 -55.654 1.00 0.00 68 ASN A C 10
ATOM 14345 O O . ASN A 1 68 ? 24.213 -28.139 -54.901 1.00 0.00 68 ASN A O 10
ATOM 14356 N N . ARG A 1 69 ? 24.106 -30.213 -55.833 1.00 0.00 69 ARG A N 10
ATOM 14357 C CA . ARG A 1 69 ? 25.152 -30.861 -55.018 1.00 0.00 69 ARG A CA 10
ATOM 14358 C C . ARG A 1 69 ? 26.505 -30.114 -55.095 1.00 0.00 69 ARG A C 10
ATOM 14359 O O . ARG A 1 69 ? 27.219 -30.027 -54.094 1.00 0.00 69 ARG A O 10
ATOM 14380 N N . LYS A 1 70 ? 26.822 -29.560 -56.284 1.00 0.00 70 LYS A N 10
ATOM 14381 C CA . LYS A 1 70 ? 28.071 -28.797 -56.518 1.00 0.00 70 LYS A CA 10
ATOM 14382 C C . LYS A 1 70 ? 28.115 -27.585 -55.568 1.00 0.00 70 LYS A C 10
ATOM 14383 O O . LYS A 1 70 ? 29.105 -27.384 -54.854 1.00 0.00 70 LYS A O 10
ATOM 14402 N N . GLN A 1 71 ? 27.013 -26.803 -55.567 1.00 0.00 71 GLN A N 10
ATOM 14403 C CA . GLN A 1 71 ? 26.877 -25.586 -54.740 1.00 0.00 71 GLN A CA 10
ATOM 14404 C C . GLN A 1 71 ? 27.057 -25.915 -53.236 1.00 0.00 71 GLN A C 10
ATOM 14405 O O . GLN A 1 71 ? 27.579 -25.095 -52.492 1.00 0.00 71 GLN A O 10
ATOM 14419 N N . LEU A 1 72 ? 26.654 -27.138 -52.837 1.00 0.00 72 LEU A N 10
ATOM 14420 C CA . LEU A 1 72 ? 26.784 -27.632 -51.448 1.00 0.00 72 LEU A CA 10
ATOM 14421 C C . LEU A 1 72 ? 28.280 -27.822 -51.105 1.00 0.00 72 LEU A C 10
ATOM 14422 O O . LEU A 1 72 ? 28.768 -27.305 -50.098 1.00 0.00 72 LEU A O 10
ATOM 14438 N N . GLU A 1 73 ? 28.984 -28.549 -51.987 1.00 0.00 73 GLU A N 10
ATOM 14439 C CA . GLU A 1 73 ? 30.407 -28.929 -51.804 1.00 0.00 73 GLU A CA 10
ATOM 14440 C C . GLU A 1 73 ? 31.317 -27.687 -51.724 1.00 0.00 73 GLU A C 10
ATOM 14441 O O . GLU A 1 73 ? 32.113 -27.541 -50.778 1.00 0.00 73 GLU A O 10
ATOM 14453 N N . GLN A 1 74 ? 31.161 -26.789 -52.716 1.00 0.00 74 GLN A N 10
ATOM 14454 C CA . GLN A 1 74 ? 31.951 -25.554 -52.825 1.00 0.00 74 GLN A CA 10
ATOM 14455 C C . GLN A 1 74 ? 31.645 -24.591 -51.657 1.00 0.00 74 GLN A C 10
ATOM 14456 O O . GLN A 1 74 ? 32.525 -23.855 -51.214 1.00 0.00 74 GLN A O 10
ATOM 14470 N N . TYR A 1 75 ? 30.382 -24.622 -51.168 1.00 0.00 75 TYR A N 10
ATOM 14471 C CA . TYR A 1 75 ? 29.944 -23.830 -50.002 1.00 0.00 75 TYR A CA 10
ATOM 14472 C C . TYR A 1 75 ? 30.754 -24.222 -48.761 1.00 0.00 75 TYR A C 10
ATOM 14473 O O . TYR A 1 75 ? 31.303 -23.361 -48.095 1.00 0.00 75 TYR A O 10
ATOM 14491 N N . LEU A 1 76 ? 30.818 -25.536 -48.484 1.00 0.00 76 LEU A N 10
ATOM 14492 C CA . LEU A 1 76 ? 31.412 -26.071 -47.240 1.00 0.00 76 LEU A CA 10
ATOM 14493 C C . LEU A 1 76 ? 32.924 -25.791 -47.156 1.00 0.00 76 LEU A C 10
ATOM 14494 O O . LEU A 1 76 ? 33.420 -25.347 -46.116 1.00 0.00 76 LEU A O 10
ATOM 14510 N N . LYS A 1 77 ? 33.644 -26.028 -48.265 1.00 0.00 77 LYS A N 10
ATOM 14511 C CA . LYS A 1 77 ? 35.105 -25.794 -48.326 1.00 0.00 77 LYS A CA 10
ATOM 14512 C C . LYS A 1 77 ? 35.432 -24.278 -48.302 1.00 0.00 77 LYS A C 10
ATOM 14513 O O . LYS A 1 77 ? 36.551 -23.877 -47.977 1.00 0.00 77 LYS A O 10
ATOM 14532 N N . SER A 1 78 ? 34.426 -23.446 -48.655 1.00 0.00 78 SER A N 10
ATOM 14533 C CA . SER A 1 78 ? 34.519 -21.970 -48.593 1.00 0.00 78 SER A CA 10
ATOM 14534 C C . SER A 1 78 ? 34.002 -21.425 -47.245 1.00 0.00 78 SER A C 10
ATOM 14535 O O . SER A 1 78 ? 34.300 -20.287 -46.870 1.00 0.00 78 SER A O 10
ATOM 14543 N N . HIS A 1 79 ? 33.217 -22.244 -46.526 1.00 0.00 79 HIS A N 10
ATOM 14544 C CA . HIS A 1 79 ? 32.548 -21.842 -45.273 1.00 0.00 79 HIS A CA 10
ATOM 14545 C C . HIS A 1 79 ? 32.715 -22.954 -44.215 1.00 0.00 79 HIS A C 10
ATOM 14546 O O . HIS A 1 79 ? 31.919 -23.902 -44.188 1.00 0.00 79 HIS A O 10
ATOM 14561 N N . PRO A 1 80 ? 33.765 -22.866 -43.338 1.00 0.00 80 PRO A N 10
ATOM 14562 C CA . PRO A 1 80 ? 33.957 -23.830 -42.232 1.00 0.00 80 PRO A CA 10
ATOM 14563 C C . PRO A 1 80 ? 32.913 -23.631 -41.109 1.00 0.00 80 PRO A C 10
ATOM 14564 O O . PRO A 1 80 ? 32.242 -22.591 -41.048 1.00 0.00 80 PRO A O 10
ATOM 14575 N N . GLY A 1 81 ? 32.761 -24.650 -40.247 1.00 0.00 81 GLY A N 10
ATOM 14576 C CA . GLY A 1 81 ? 31.767 -24.622 -39.162 1.00 0.00 81 GLY A CA 10
ATOM 14577 C C . GLY A 1 81 ? 30.397 -25.144 -39.585 1.00 0.00 81 GLY A C 10
ATOM 14578 O O . GLY A 1 81 ? 29.480 -25.237 -38.762 1.00 0.00 81 GLY A O 10
ATOM 14582 N N . ASN A 1 82 ? 30.253 -25.472 -40.879 1.00 0.00 82 ASN A N 10
ATOM 14583 C CA . ASN A 1 82 ? 29.008 -26.040 -41.449 1.00 0.00 82 ASN A CA 10
ATOM 14584 C C . ASN A 1 82 ? 29.122 -27.586 -41.538 1.00 0.00 82 ASN A C 10
ATOM 14585 O O . ASN A 1 82 ? 30.222 -28.104 -41.786 1.00 0.00 82 ASN A O 10
ATOM 14596 N N . PRO A 1 83 ? 27.998 -28.352 -41.324 1.00 0.00 83 PRO A N 10
ATOM 14597 C CA . PRO A 1 83 ? 28.014 -29.836 -41.405 1.00 0.00 83 PRO A CA 10
ATOM 14598 C C . PRO A 1 83 ? 28.318 -30.332 -42.839 1.00 0.00 83 PRO A C 10
ATOM 14599 O O . PRO A 1 83 ? 27.895 -29.715 -43.823 1.00 0.00 83 PRO A O 10
ATOM 14610 N N . ALA A 1 84 ? 29.057 -31.455 -42.918 1.00 0.00 84 ALA A N 10
ATOM 14611 C CA . ALA A 1 84 ? 29.612 -31.987 -44.180 1.00 0.00 84 ALA A CA 10
ATOM 14612 C C . ALA A 1 84 ? 28.520 -32.561 -45.103 1.00 0.00 84 ALA A C 10
ATOM 14613 O O . ALA A 1 84 ? 27.420 -32.860 -44.662 1.00 0.00 84 ALA A O 10
ATOM 14620 N N . ILE A 1 85 ? 28.846 -32.723 -46.394 1.00 0.00 85 ILE A N 10
ATOM 14621 C CA . ILE A 1 85 ? 27.906 -33.278 -47.391 1.00 0.00 85 ILE A CA 10
ATOM 14622 C C . ILE A 1 85 ? 27.744 -34.812 -47.207 1.00 0.00 85 ILE A C 10
ATOM 14623 O O . ILE A 1 85 ? 26.778 -35.414 -47.697 1.00 0.00 85 ILE A O 10
ATOM 14639 N N . ALA A 1 86 ? 28.682 -35.416 -46.443 1.00 0.00 86 ALA A N 10
ATOM 14640 C CA . ALA A 1 86 ? 28.658 -36.849 -46.069 1.00 0.00 86 ALA A CA 10
ATOM 14641 C C . ALA A 1 86 ? 27.387 -37.220 -45.269 1.00 0.00 86 ALA A C 10
ATOM 14642 O O . ALA A 1 86 ? 26.856 -38.328 -45.404 1.00 0.00 86 ALA A O 10
ATOM 14649 N N . GLU A 1 87 ? 26.912 -36.276 -44.448 1.00 0.00 87 GLU A N 10
ATOM 14650 C CA . GLU A 1 87 ? 25.724 -36.459 -43.584 1.00 0.00 87 GLU A CA 10
ATOM 14651 C C . GLU A 1 87 ? 24.460 -35.848 -44.235 1.00 0.00 87 GLU A C 10
ATOM 14652 O O . GLU A 1 87 ? 23.359 -35.951 -43.679 1.00 0.00 87 GLU A O 10
ATOM 14664 N N . PHE A 1 88 ? 24.629 -35.218 -45.411 1.00 0.00 88 PHE A N 10
ATOM 14665 C CA . PHE A 1 88 ? 23.513 -34.655 -46.203 1.00 0.00 88 PHE A CA 10
ATOM 14666 C C . PHE A 1 88 ? 22.982 -35.703 -47.185 1.00 0.00 88 PHE A C 10
ATOM 14667 O O . PHE A 1 88 ? 23.720 -36.601 -47.609 1.00 0.00 88 PHE A O 10
ATOM 14684 N N . ASP A 1 89 ? 21.699 -35.580 -47.533 1.00 0.00 89 ASP A N 10
ATOM 14685 C CA . ASP A 1 89 ? 21.030 -36.471 -48.494 1.00 0.00 89 ASP A CA 10
ATOM 14686 C C . ASP A 1 89 ? 20.497 -35.655 -49.682 1.00 0.00 89 ASP A C 10
ATOM 14687 O O . ASP A 1 89 ? 19.691 -34.746 -49.500 1.00 0.00 89 ASP A O 10
ATOM 14696 N N . TRP A 1 90 ? 20.932 -36.015 -50.892 1.00 0.00 90 TRP A N 10
ATOM 14697 C CA . TRP A 1 90 ? 20.401 -35.459 -52.157 1.00 0.00 90 TRP A CA 10
ATOM 14698 C C . TRP A 1 90 ? 19.620 -36.540 -52.938 1.00 0.00 90 TRP A C 10
ATOM 14699 O O . TRP A 1 90 ? 19.032 -36.248 -53.982 1.00 0.00 90 TRP A O 10
ATOM 14720 N N . THR A 1 91 ? 19.584 -37.773 -52.391 1.00 0.00 91 THR A N 10
ATOM 14721 C CA . THR A 1 91 ? 19.106 -38.974 -53.109 1.00 0.00 91 THR A CA 10
ATOM 14722 C C . THR A 1 91 ? 17.725 -39.453 -52.592 1.00 0.00 91 THR A C 10
ATOM 14723 O O . THR A 1 91 ? 17.298 -40.575 -52.899 1.00 0.00 91 THR A O 10
ATOM 14734 N N . THR A 1 92 ? 17.009 -38.577 -51.840 1.00 0.00 92 THR A N 10
ATOM 14735 C CA . THR A 1 92 ? 15.667 -38.898 -51.273 1.00 0.00 92 THR A CA 10
ATOM 14736 C C . THR A 1 92 ? 14.629 -39.183 -52.384 1.00 0.00 92 THR A C 10
ATOM 14737 O O . THR A 1 92 ? 13.593 -39.805 -52.136 1.00 0.00 92 THR A O 10
ATOM 14748 N N . SER A 1 93 ? 14.929 -38.708 -53.608 1.00 0.00 93 SER A N 10
ATOM 14749 C CA . SER A 1 93 ? 14.107 -38.936 -54.792 1.00 0.00 93 SER A CA 10
ATOM 14750 C C . SER A 1 93 ? 14.235 -40.409 -55.266 1.00 0.00 93 SER A C 10
ATOM 14751 O O . SER A 1 93 ? 15.011 -40.728 -56.177 1.00 0.00 93 SER A O 10
ATOM 14759 N N . GLY A 1 94 ? 13.496 -41.304 -54.584 1.00 0.00 94 GLY A N 10
ATOM 14760 C CA . GLY A 1 94 ? 13.438 -42.717 -54.956 1.00 0.00 94 GLY A CA 10
ATOM 14761 C C . GLY A 1 94 ? 12.281 -42.989 -55.911 1.00 0.00 94 GLY A C 10
ATOM 14762 O O . GLY A 1 94 ? 11.129 -42.667 -55.587 1.00 0.00 94 GLY A O 10
ATOM 14766 N N . THR A 1 95 ? 12.583 -43.550 -57.090 1.00 0.00 95 THR A N 10
ATOM 14767 C CA . THR A 1 95 ? 11.578 -43.889 -58.109 1.00 0.00 95 THR A CA 10
ATOM 14768 C C . THR A 1 95 ? 10.977 -45.294 -57.826 1.00 0.00 95 THR A C 10
ATOM 14769 O O . THR A 1 95 ? 11.671 -46.309 -58.062 1.00 0.00 95 THR A O 10
ATOM 14781 N N . MET A 1 1 ? -40.764 -58.996 -51.728 1.00 0.00 1 MET A N 11
ATOM 14782 C CA . MET A 1 1 ? -39.818 -59.713 -50.844 1.00 0.00 1 MET A CA 11
ATOM 14783 C C . MET A 1 1 ? -38.434 -59.045 -50.916 1.00 0.00 1 MET A C 11
ATOM 14784 O O . MET A 1 1 ? -37.970 -58.704 -52.010 1.00 0.00 1 MET A O 11
ATOM 14800 N N . HIS A 1 2 ? -37.792 -58.873 -49.741 1.00 0.00 2 HIS A N 11
ATOM 14801 C CA . HIS A 1 2 ? -36.457 -58.238 -49.599 1.00 0.00 2 HIS A CA 11
ATOM 14802 C C . HIS A 1 2 ? -35.972 -58.444 -48.148 1.00 0.00 2 HIS A C 11
ATOM 14803 O O . HIS A 1 2 ? -36.749 -58.258 -47.211 1.00 0.00 2 HIS A O 11
ATOM 14818 N N . HIS A 1 3 ? -34.691 -58.826 -47.964 1.00 0.00 3 HIS A N 11
ATOM 14819 C CA . HIS A 1 3 ? -34.133 -59.117 -46.626 1.00 0.00 3 HIS A CA 11
ATOM 14820 C C . HIS A 1 3 ? -33.603 -57.813 -45.979 1.00 0.00 3 HIS A C 11
ATOM 14821 O O . HIS A 1 3 ? -32.384 -57.566 -45.943 1.00 0.00 3 HIS A O 11
ATOM 14836 N N . HIS A 1 4 ? -34.570 -56.987 -45.510 1.00 0.00 4 HIS A N 11
ATOM 14837 C CA . HIS A 1 4 ? -34.340 -55.675 -44.857 1.00 0.00 4 HIS A CA 11
ATOM 14838 C C . HIS A 1 4 ? -33.460 -54.732 -45.720 1.00 0.00 4 HIS A C 11
ATOM 14839 O O . HIS A 1 4 ? -33.985 -54.008 -46.574 1.00 0.00 4 HIS A O 11
ATOM 14854 N N . HIS A 1 5 ? -32.126 -54.784 -45.484 1.00 0.00 5 HIS A N 11
ATOM 14855 C CA . HIS A 1 5 ? -31.105 -53.930 -46.138 1.00 0.00 5 HIS A CA 11
ATOM 14856 C C . HIS A 1 5 ? -29.738 -54.205 -45.479 1.00 0.00 5 HIS A C 11
ATOM 14857 O O . HIS A 1 5 ? -29.678 -54.534 -44.286 1.00 0.00 5 HIS A O 11
ATOM 14872 N N . HIS A 1 6 ? -28.646 -54.099 -46.262 1.00 0.00 6 HIS A N 11
ATOM 14873 C CA . HIS A 1 6 ? -27.263 -54.328 -45.778 1.00 0.00 6 HIS A CA 11
ATOM 14874 C C . HIS A 1 6 ? -26.329 -53.267 -46.389 1.00 0.00 6 HIS A C 11
ATOM 14875 O O . HIS A 1 6 ? -26.128 -53.241 -47.615 1.00 0.00 6 HIS A O 11
ATOM 14890 N N . HIS A 1 7 ? -25.800 -52.369 -45.534 1.00 0.00 7 HIS A N 11
ATOM 14891 C CA . HIS A 1 7 ? -24.847 -51.305 -45.921 1.00 0.00 7 HIS A CA 11
ATOM 14892 C C . HIS A 1 7 ? -23.831 -51.067 -44.786 1.00 0.00 7 HIS A C 11
ATOM 14893 O O . HIS A 1 7 ? -24.209 -50.984 -43.609 1.00 0.00 7 HIS A O 11
ATOM 14908 N N . SER A 1 8 ? -22.548 -50.957 -45.167 1.00 0.00 8 SER A N 11
ATOM 14909 C CA . SER A 1 8 ? -21.425 -50.732 -44.244 1.00 0.00 8 SER A CA 11
ATOM 14910 C C . SER A 1 8 ? -21.272 -49.221 -43.967 1.00 0.00 8 SER A C 11
ATOM 14911 O O . SER A 1 8 ? -21.237 -48.414 -44.908 1.00 0.00 8 SER A O 11
ATOM 14919 N N . SER A 1 9 ? -21.197 -48.853 -42.678 1.00 0.00 9 SER A N 11
ATOM 14920 C CA . SER A 1 9 ? -21.120 -47.456 -42.229 1.00 0.00 9 SER A CA 11
ATOM 14921 C C . SER A 1 9 ? -19.654 -46.951 -42.254 1.00 0.00 9 SER A C 11
ATOM 14922 O O . SER A 1 9 ? -18.909 -47.086 -41.269 1.00 0.00 9 SER A O 11
ATOM 14930 N N . GLY A 1 10 ? -19.255 -46.408 -43.420 1.00 0.00 10 GLY A N 11
ATOM 14931 C CA . GLY A 1 10 ? -17.929 -45.810 -43.618 1.00 0.00 10 GLY A CA 11
ATOM 14932 C C . GLY A 1 10 ? -17.986 -44.283 -43.596 1.00 0.00 10 GLY A C 11
ATOM 14933 O O . GLY A 1 10 ? -19.059 -43.699 -43.789 1.00 0.00 10 GLY A O 11
ATOM 14937 N N . ARG A 1 11 ? -16.825 -43.636 -43.376 1.00 0.00 11 ARG A N 11
ATOM 14938 C CA . ARG A 1 11 ? -16.717 -42.167 -43.226 1.00 0.00 11 ARG A CA 11
ATOM 14939 C C . ARG A 1 11 ? -15.894 -41.588 -44.390 1.00 0.00 11 ARG A C 11
ATOM 14940 O O . ARG A 1 11 ? -15.064 -42.287 -44.983 1.00 0.00 11 ARG A O 11
ATOM 14961 N N . GLU A 1 12 ? -16.143 -40.310 -44.700 1.00 0.00 12 GLU A N 11
ATOM 14962 C CA . GLU A 1 12 ? -15.303 -39.506 -45.609 1.00 0.00 12 GLU A CA 11
ATOM 14963 C C . GLU A 1 12 ? -14.400 -38.602 -44.754 1.00 0.00 12 GLU A C 11
ATOM 14964 O O . GLU A 1 12 ? -13.174 -38.749 -44.763 1.00 0.00 12 GLU A O 11
ATOM 14976 N N . ASN A 1 13 ? -15.057 -37.690 -43.994 1.00 0.00 13 ASN A N 11
ATOM 14977 C CA . ASN A 1 13 ? -14.414 -36.716 -43.091 1.00 0.00 13 ASN A CA 11
ATOM 14978 C C . ASN A 1 13 ? -13.388 -35.823 -43.831 1.00 0.00 13 ASN A C 11
ATOM 14979 O O . ASN A 1 13 ? -12.193 -36.135 -43.882 1.00 0.00 13 ASN A O 11
ATOM 14990 N N . LEU A 1 14 ? -13.881 -34.746 -44.466 1.00 0.00 14 LEU A N 11
ATOM 14991 C CA . LEU A 1 14 ? -13.023 -33.686 -45.034 1.00 0.00 14 LEU A CA 11
ATOM 14992 C C . LEU A 1 14 ? -13.326 -32.363 -44.343 1.00 0.00 14 LEU A C 11
ATOM 14993 O O . LEU A 1 14 ? -14.489 -31.950 -44.228 1.00 0.00 14 LEU A O 11
ATOM 15009 N N . TYR A 1 15 ? -12.262 -31.719 -43.865 1.00 0.00 15 TYR A N 11
ATOM 15010 C CA . TYR A 1 15 ? -12.320 -30.361 -43.338 1.00 0.00 15 TYR A CA 11
ATOM 15011 C C . TYR A 1 15 ? -11.946 -29.397 -44.473 1.00 0.00 15 TYR A C 11
ATOM 15012 O O . TYR A 1 15 ? -12.723 -28.490 -44.801 1.00 0.00 15 TYR A O 11
ATOM 15030 N N . PHE A 1 16 ? -10.758 -29.653 -45.085 1.00 0.00 16 PHE A N 11
ATOM 15031 C CA . PHE A 1 16 ? -10.203 -28.900 -46.232 1.00 0.00 16 PHE A CA 11
ATOM 15032 C C . PHE A 1 16 ? -10.194 -27.356 -45.972 1.00 0.00 16 PHE A C 11
ATOM 15033 O O . PHE A 1 16 ? -10.174 -26.540 -46.898 1.00 0.00 16 PHE A O 11
ATOM 15050 N N . GLN A 1 17 ? -10.143 -26.990 -44.676 1.00 0.00 17 GLN A N 11
ATOM 15051 C CA . GLN A 1 17 ? -10.213 -25.592 -44.207 1.00 0.00 17 GLN A CA 11
ATOM 15052 C C . GLN A 1 17 ? -8.804 -25.072 -43.885 1.00 0.00 17 GLN A C 11
ATOM 15053 O O . GLN A 1 17 ? -7.930 -25.844 -43.449 1.00 0.00 17 GLN A O 11
ATOM 15067 N N . GLY A 1 18 ? -8.597 -23.769 -44.110 1.00 0.00 18 GLY A N 11
ATOM 15068 C CA . GLY A 1 18 ? -7.304 -23.127 -43.897 1.00 0.00 18 GLY A CA 11
ATOM 15069 C C . GLY A 1 18 ? -7.407 -21.614 -44.018 1.00 0.00 18 GLY A C 11
ATOM 15070 O O . GLY A 1 18 ? -8.044 -21.113 -44.951 1.00 0.00 18 GLY A O 11
ATOM 15074 N N . HIS A 1 19 ? -6.807 -20.892 -43.056 1.00 0.00 19 HIS A N 11
ATOM 15075 C CA . HIS A 1 19 ? -6.792 -19.416 -43.036 1.00 0.00 19 HIS A CA 11
ATOM 15076 C C . HIS A 1 19 ? -5.602 -18.912 -43.870 1.00 0.00 19 HIS A C 11
ATOM 15077 O O . HIS A 1 19 ? -4.460 -19.321 -43.640 1.00 0.00 19 HIS A O 11
ATOM 15092 N N . MET A 1 20 ? -5.877 -18.056 -44.873 1.00 0.00 20 MET A N 11
ATOM 15093 C CA . MET A 1 20 ? -4.848 -17.487 -45.767 1.00 0.00 20 MET A CA 11
ATOM 15094 C C . MET A 1 20 ? -5.066 -15.983 -45.911 1.00 0.00 20 MET A C 11
ATOM 15095 O O . MET A 1 20 ? -6.145 -15.543 -46.316 1.00 0.00 20 MET A O 11
ATOM 15109 N N . ALA A 1 21 ? -4.039 -15.209 -45.552 1.00 0.00 21 ALA A N 11
ATOM 15110 C CA . ALA A 1 21 ? -4.040 -13.737 -45.668 1.00 0.00 21 ALA A CA 11
ATOM 15111 C C . ALA A 1 21 ? -3.086 -13.269 -46.789 1.00 0.00 21 ALA A C 11
ATOM 15112 O O . ALA A 1 21 ? -3.192 -12.130 -47.269 1.00 0.00 21 ALA A O 11
ATOM 15119 N N . SER A 1 22 ? -2.148 -14.147 -47.184 1.00 0.00 22 SER A N 11
ATOM 15120 C CA . SER A 1 22 ? -1.171 -13.867 -48.250 1.00 0.00 22 SER A CA 11
ATOM 15121 C C . SER A 1 22 ? -1.817 -14.079 -49.634 1.00 0.00 22 SER A C 11
ATOM 15122 O O . SER A 1 22 ? -2.374 -15.155 -49.901 1.00 0.00 22 SER A O 11
ATOM 15130 N N . GLY A 1 23 ? -1.727 -13.052 -50.497 1.00 0.00 23 GLY A N 11
ATOM 15131 C CA . GLY A 1 23 ? -2.269 -13.107 -51.855 1.00 0.00 23 GLY A CA 11
ATOM 15132 C C . GLY A 1 23 ? -1.420 -13.985 -52.775 1.00 0.00 23 GLY A C 11
ATOM 15133 O O . GLY A 1 23 ? -1.946 -14.850 -53.491 1.00 0.00 23 GLY A O 11
ATOM 15137 N N . SER A 1 24 ? -0.093 -13.750 -52.740 1.00 0.00 24 SER A N 11
ATOM 15138 C CA . SER A 1 24 ? 0.898 -14.566 -53.466 1.00 0.00 24 SER A CA 11
ATOM 15139 C C . SER A 1 24 ? 1.199 -15.853 -52.670 1.00 0.00 24 SER A C 11
ATOM 15140 O O . SER A 1 24 ? 2.186 -15.936 -51.913 1.00 0.00 24 SER A O 11
ATOM 15148 N N . GLU A 1 25 ? 0.285 -16.831 -52.796 1.00 0.00 25 GLU A N 11
ATOM 15149 C CA . GLU A 1 25 ? 0.393 -18.134 -52.128 1.00 0.00 25 GLU A CA 11
ATOM 15150 C C . GLU A 1 25 ? 1.229 -19.077 -53.009 1.00 0.00 25 GLU A C 11
ATOM 15151 O O . GLU A 1 25 ? 0.800 -19.460 -54.106 1.00 0.00 25 GLU A O 11
ATOM 15163 N N . GLU A 1 26 ? 2.435 -19.414 -52.532 1.00 0.00 26 GLU A N 11
ATOM 15164 C CA . GLU A 1 26 ? 3.396 -20.264 -53.257 1.00 0.00 26 GLU A CA 11
ATOM 15165 C C . GLU A 1 26 ? 3.388 -21.709 -52.690 1.00 0.00 26 GLU A C 11
ATOM 15166 O O . GLU A 1 26 ? 4.409 -22.411 -52.685 1.00 0.00 26 GLU A O 11
ATOM 15178 N N . GLU A 1 27 ? 2.203 -22.163 -52.236 1.00 0.00 27 GLU A N 11
ATOM 15179 C CA . GLU A 1 27 ? 1.992 -23.566 -51.819 1.00 0.00 27 GLU A CA 11
ATOM 15180 C C . GLU A 1 27 ? 1.813 -24.437 -53.077 1.00 0.00 27 GLU A C 11
ATOM 15181 O O . GLU A 1 27 ? 0.689 -24.709 -53.519 1.00 0.00 27 GLU A O 11
ATOM 15193 N N . VAL A 1 28 ? 2.968 -24.794 -53.669 1.00 0.00 28 VAL A N 11
ATOM 15194 C CA . VAL A 1 28 ? 3.077 -25.537 -54.939 1.00 0.00 28 VAL A CA 11
ATOM 15195 C C . VAL A 1 28 ? 3.383 -27.022 -54.672 1.00 0.00 28 VAL A C 11
ATOM 15196 O O . VAL A 1 28 ? 3.600 -27.422 -53.514 1.00 0.00 28 VAL A O 11
ATOM 15209 N N . VAL A 1 29 ? 3.403 -27.833 -55.750 1.00 0.00 29 VAL A N 11
ATOM 15210 C CA . VAL A 1 29 ? 3.772 -29.253 -55.660 1.00 0.00 29 VAL A CA 11
ATOM 15211 C C . VAL A 1 29 ? 5.297 -29.385 -55.385 1.00 0.00 29 VAL A C 11
ATOM 15212 O O . VAL A 1 29 ? 6.142 -29.157 -56.261 1.00 0.00 29 VAL A O 11
ATOM 15225 N N . SER A 1 30 ? 5.605 -29.722 -54.124 1.00 0.00 30 SER A N 11
ATOM 15226 C CA . SER A 1 30 ? 6.969 -29.869 -53.595 1.00 0.00 30 SER A CA 11
ATOM 15227 C C . SER A 1 30 ? 6.867 -30.458 -52.180 1.00 0.00 30 SER A C 11
ATOM 15228 O O . SER A 1 30 ? 5.948 -30.109 -51.427 1.00 0.00 30 SER A O 11
ATOM 15236 N N . VAL A 1 31 ? 7.790 -31.362 -51.834 1.00 0.00 31 VAL A N 11
ATOM 15237 C CA . VAL A 1 31 ? 7.811 -32.032 -50.520 1.00 0.00 31 VAL A CA 11
ATOM 15238 C C . VAL A 1 31 ? 9.114 -31.669 -49.797 1.00 0.00 31 VAL A C 11
ATOM 15239 O O . VAL A 1 31 ? 10.200 -31.830 -50.356 1.00 0.00 31 VAL A O 11
ATOM 15252 N N . GLU A 1 32 ? 8.986 -31.166 -48.567 1.00 0.00 32 GLU A N 11
ATOM 15253 C CA . GLU A 1 32 ? 10.123 -30.834 -47.705 1.00 0.00 32 GLU A CA 11
ATOM 15254 C C . GLU A 1 32 ? 10.569 -32.100 -46.956 1.00 0.00 32 GLU A C 11
ATOM 15255 O O . GLU A 1 32 ? 9.884 -32.570 -46.047 1.00 0.00 32 GLU A O 11
ATOM 15267 N N . LEU A 1 33 ? 11.694 -32.673 -47.392 1.00 0.00 33 LEU A N 11
ATOM 15268 C CA . LEU A 1 33 ? 12.263 -33.913 -46.818 1.00 0.00 33 LEU A CA 11
ATOM 15269 C C . LEU A 1 33 ? 13.089 -33.585 -45.550 1.00 0.00 33 LEU A C 11
ATOM 15270 O O . LEU A 1 33 ? 13.418 -32.415 -45.338 1.00 0.00 33 LEU A O 11
ATOM 15286 N N . PRO A 1 34 ? 13.424 -34.602 -44.663 1.00 0.00 34 PRO A N 11
ATOM 15287 C CA . PRO A 1 34 ? 14.207 -34.359 -43.419 1.00 0.00 34 PRO A CA 11
ATOM 15288 C C . PRO A 1 34 ? 15.576 -33.703 -43.693 1.00 0.00 34 PRO A C 11
ATOM 15289 O O . PRO A 1 34 ? 16.276 -34.076 -44.642 1.00 0.00 34 PRO A O 11
ATOM 15300 N N . ALA A 1 35 ? 15.925 -32.713 -42.857 1.00 0.00 35 ALA A N 11
ATOM 15301 C CA . ALA A 1 35 ? 17.114 -31.856 -43.033 1.00 0.00 35 ALA A CA 11
ATOM 15302 C C . ALA A 1 35 ? 18.036 -31.902 -41.804 1.00 0.00 35 ALA A C 11
ATOM 15303 O O . ALA A 1 35 ? 17.596 -32.293 -40.725 1.00 0.00 35 ALA A O 11
ATOM 15310 N N . PRO A 1 36 ? 19.335 -31.480 -41.959 1.00 0.00 36 PRO A N 11
ATOM 15311 C CA . PRO A 1 36 ? 20.176 -31.047 -40.815 1.00 0.00 36 PRO A CA 11
ATOM 15312 C C . PRO A 1 36 ? 19.560 -29.775 -40.164 1.00 0.00 36 PRO A C 11
ATOM 15313 O O . PRO A 1 36 ? 18.996 -28.944 -40.874 1.00 0.00 36 PRO A O 11
ATOM 15324 N N . SER A 1 37 ? 19.702 -29.641 -38.833 1.00 0.00 37 SER A N 11
ATOM 15325 C CA . SER A 1 37 ? 18.998 -28.615 -38.016 1.00 0.00 37 SER A CA 11
ATOM 15326 C C . SER A 1 37 ? 19.313 -27.164 -38.469 1.00 0.00 37 SER A C 11
ATOM 15327 O O . SER A 1 37 ? 18.424 -26.298 -38.475 1.00 0.00 37 SER A O 11
ATOM 15335 N N . SER A 1 38 ? 20.580 -26.924 -38.858 1.00 0.00 38 SER A N 11
ATOM 15336 C CA . SER A 1 38 ? 21.059 -25.599 -39.319 1.00 0.00 38 SER A CA 11
ATOM 15337 C C . SER A 1 38 ? 20.461 -25.227 -40.692 1.00 0.00 38 SER A C 11
ATOM 15338 O O . SER A 1 38 ? 20.173 -24.055 -40.965 1.00 0.00 38 SER A O 11
ATOM 15346 N N . TRP A 1 39 ? 20.279 -26.249 -41.541 1.00 0.00 39 TRP A N 11
ATOM 15347 C CA . TRP A 1 39 ? 19.807 -26.088 -42.929 1.00 0.00 39 TRP A CA 11
ATOM 15348 C C . TRP A 1 39 ? 18.330 -26.515 -43.052 1.00 0.00 39 TRP A C 11
ATOM 15349 O O . TRP A 1 39 ? 17.693 -26.894 -42.065 1.00 0.00 39 TRP A O 11
ATOM 15370 N N . LYS A 1 40 ? 17.795 -26.412 -44.276 1.00 0.00 40 LYS A N 11
ATOM 15371 C CA . LYS A 1 40 ? 16.445 -26.892 -44.630 1.00 0.00 40 LYS A CA 11
ATOM 15372 C C . LYS A 1 40 ? 16.567 -27.701 -45.931 1.00 0.00 40 LYS A C 11
ATOM 15373 O O . LYS A 1 40 ? 17.479 -27.472 -46.721 1.00 0.00 40 LYS A O 11
ATOM 15392 N N . LYS A 1 41 ? 15.659 -28.662 -46.128 1.00 0.00 41 LYS A N 11
ATOM 15393 C CA . LYS A 1 41 ? 15.726 -29.645 -47.225 1.00 0.00 41 LYS A CA 11
ATOM 15394 C C . LYS A 1 41 ? 14.364 -29.743 -47.918 1.00 0.00 41 LYS A C 11
ATOM 15395 O O . LYS A 1 41 ? 13.360 -30.119 -47.314 1.00 0.00 41 LYS A O 11
ATOM 15414 N N . LEU A 1 42 ? 14.367 -29.390 -49.199 1.00 0.00 42 LEU A N 11
ATOM 15415 C CA . LEU A 1 42 ? 13.222 -29.508 -50.098 1.00 0.00 42 LEU A CA 11
ATOM 15416 C C . LEU A 1 42 ? 13.624 -30.387 -51.290 1.00 0.00 42 LEU A C 11
ATOM 15417 O O . LEU A 1 42 ? 14.766 -30.353 -51.745 1.00 0.00 42 LEU A O 11
ATOM 15433 N N . PHE A 1 43 ? 12.660 -31.173 -51.768 1.00 0.00 43 PHE A N 11
ATOM 15434 C CA . PHE A 1 43 ? 12.758 -31.956 -53.000 1.00 0.00 43 PHE A CA 11
ATOM 15435 C C . PHE A 1 43 ? 11.538 -31.654 -53.882 1.00 0.00 43 PHE A C 11
ATOM 15436 O O . PHE A 1 43 ? 10.445 -31.367 -53.376 1.00 0.00 43 PHE A O 11
ATOM 15453 N N . TYR A 1 44 ? 11.749 -31.702 -55.200 1.00 0.00 44 TYR A N 11
ATOM 15454 C CA . TYR A 1 44 ? 10.672 -31.613 -56.204 1.00 0.00 44 TYR A CA 11
ATOM 15455 C C . TYR A 1 44 ? 10.346 -33.022 -56.764 1.00 0.00 44 TYR A C 11
ATOM 15456 O O . TYR A 1 44 ? 11.105 -33.544 -57.572 1.00 0.00 44 TYR A O 11
ATOM 15474 N N . PRO A 1 45 ? 9.240 -33.680 -56.285 1.00 0.00 45 PRO A N 11
ATOM 15475 C CA . PRO A 1 45 ? 8.779 -34.994 -56.806 1.00 0.00 45 PRO A CA 11
ATOM 15476 C C . PRO A 1 45 ? 7.841 -34.873 -58.032 1.00 0.00 45 PRO A C 11
ATOM 15477 O O . PRO A 1 45 ? 7.611 -33.777 -58.559 1.00 0.00 45 PRO A O 11
ATOM 15488 N N . ASN A 1 46 ? 7.315 -36.029 -58.461 1.00 0.00 46 ASN A N 11
ATOM 15489 C CA . ASN A 1 46 ? 6.305 -36.136 -59.531 1.00 0.00 46 ASN A CA 11
ATOM 15490 C C . ASN A 1 46 ? 5.117 -36.960 -59.009 1.00 0.00 46 ASN A C 11
ATOM 15491 O O . ASN A 1 46 ? 5.307 -37.862 -58.182 1.00 0.00 46 ASN A O 11
ATOM 15502 N N . LYS A 1 47 ? 3.893 -36.650 -59.489 1.00 0.00 47 LYS A N 11
ATOM 15503 C CA . LYS A 1 47 ? 2.635 -37.242 -58.964 1.00 0.00 47 LYS A CA 11
ATOM 15504 C C . LYS A 1 47 ? 1.780 -37.852 -60.099 1.00 0.00 47 LYS A C 11
ATOM 15505 O O . LYS A 1 47 ? 1.074 -37.129 -60.798 1.00 0.00 47 LYS A O 11
ATOM 15524 N N . VAL A 1 48 ? 1.915 -39.189 -60.267 1.00 0.00 48 VAL A N 11
ATOM 15525 C CA . VAL A 1 48 ? 1.062 -40.058 -61.125 1.00 0.00 48 VAL A CA 11
ATOM 15526 C C . VAL A 1 48 ? 0.751 -39.440 -62.517 1.00 0.00 48 VAL A C 11
ATOM 15527 O O . VAL A 1 48 ? -0.268 -38.755 -62.697 1.00 0.00 48 VAL A O 11
ATOM 15540 N N . GLY A 1 49 ? 1.677 -39.625 -63.469 1.00 0.00 49 GLY A N 11
ATOM 15541 C CA . GLY A 1 49 ? 1.541 -39.063 -64.818 1.00 0.00 49 GLY A CA 11
ATOM 15542 C C . GLY A 1 49 ? 2.091 -37.642 -64.917 1.00 0.00 49 GLY A C 11
ATOM 15543 O O . GLY A 1 49 ? 2.829 -37.329 -65.859 1.00 0.00 49 GLY A O 11
ATOM 15547 N N . SER A 1 50 ? 1.730 -36.773 -63.937 1.00 0.00 50 SER A N 11
ATOM 15548 C CA . SER A 1 50 ? 2.256 -35.404 -63.832 1.00 0.00 50 SER A CA 11
ATOM 15549 C C . SER A 1 50 ? 3.731 -35.439 -63.394 1.00 0.00 50 SER A C 11
ATOM 15550 O O . SER A 1 50 ? 4.060 -35.316 -62.204 1.00 0.00 50 SER A O 11
ATOM 15558 N N . VAL A 1 51 ? 4.606 -35.673 -64.377 1.00 0.00 51 VAL A N 11
ATOM 15559 C CA . VAL A 1 51 ? 6.047 -35.783 -64.169 1.00 0.00 51 VAL A CA 11
ATOM 15560 C C . VAL A 1 51 ? 6.728 -34.425 -64.427 1.00 0.00 51 VAL A C 11
ATOM 15561 O O . VAL A 1 51 ? 6.665 -33.877 -65.536 1.00 0.00 51 VAL A O 11
ATOM 15574 N N . LYS A 1 52 ? 7.319 -33.868 -63.365 1.00 0.00 52 LYS A N 11
ATOM 15575 C CA . LYS A 1 52 ? 8.060 -32.598 -63.413 1.00 0.00 52 LYS A CA 11
ATOM 15576 C C . LYS A 1 52 ? 9.077 -32.578 -62.245 1.00 0.00 52 LYS A C 11
ATOM 15577 O O . LYS A 1 52 ? 9.442 -31.515 -61.711 1.00 0.00 52 LYS A O 11
ATOM 15596 N N . LYS A 1 53 ? 9.551 -33.793 -61.880 1.00 0.00 53 LYS A N 11
ATOM 15597 C CA . LYS A 1 53 ? 10.499 -33.994 -60.776 1.00 0.00 53 LYS A CA 11
ATOM 15598 C C . LYS A 1 53 ? 11.837 -33.302 -61.096 1.00 0.00 53 LYS A C 11
ATOM 15599 O O . LYS A 1 53 ? 12.330 -33.367 -62.225 1.00 0.00 53 LYS A O 11
ATOM 15618 N N . THR A 1 54 ? 12.366 -32.600 -60.102 1.00 0.00 54 THR A N 11
ATOM 15619 C CA . THR A 1 54 ? 13.601 -31.814 -60.210 1.00 0.00 54 THR A CA 11
ATOM 15620 C C . THR A 1 54 ? 14.505 -32.178 -59.021 1.00 0.00 54 THR A C 11
ATOM 15621 O O . THR A 1 54 ? 14.025 -32.759 -58.035 1.00 0.00 54 THR A O 11
ATOM 15632 N N . GLU A 1 55 ? 15.807 -31.855 -59.118 1.00 0.00 55 GLU A N 11
ATOM 15633 C CA . GLU A 1 55 ? 16.763 -32.076 -58.022 1.00 0.00 55 GLU A CA 11
ATOM 15634 C C . GLU A 1 55 ? 16.374 -31.296 -56.741 1.00 0.00 55 GLU A C 11
ATOM 15635 O O . GLU A 1 55 ? 15.461 -30.452 -56.723 1.00 0.00 55 GLU A O 11
ATOM 15647 N N . VAL A 1 56 ? 17.126 -31.585 -55.692 1.00 0.00 56 VAL A N 11
ATOM 15648 C CA . VAL A 1 56 ? 16.900 -31.080 -54.345 1.00 0.00 56 VAL A CA 11
ATOM 15649 C C . VAL A 1 56 ? 17.453 -29.647 -54.205 1.00 0.00 56 VAL A C 11
ATOM 15650 O O . VAL A 1 56 ? 18.446 -29.291 -54.842 1.00 0.00 56 VAL A O 11
ATOM 15663 N N . VAL A 1 57 ? 16.761 -28.827 -53.389 1.00 0.00 57 VAL A N 11
ATOM 15664 C CA . VAL A 1 57 ? 17.215 -27.482 -52.996 1.00 0.00 57 VAL A CA 11
ATOM 15665 C C . VAL A 1 57 ? 17.319 -27.416 -51.455 1.00 0.00 57 VAL A C 11
ATOM 15666 O O . VAL A 1 57 ? 16.321 -27.593 -50.748 1.00 0.00 57 VAL A O 11
ATOM 15679 N N . PHE A 1 58 ? 18.549 -27.208 -50.954 1.00 0.00 58 PHE A N 11
ATOM 15680 C CA . PHE A 1 58 ? 18.815 -26.935 -49.529 1.00 0.00 58 PHE A CA 11
ATOM 15681 C C . PHE A 1 58 ? 18.779 -25.420 -49.261 1.00 0.00 58 PHE A C 11
ATOM 15682 O O . PHE A 1 58 ? 19.367 -24.638 -50.011 1.00 0.00 58 PHE A O 11
ATOM 15699 N N . VAL A 1 59 ? 18.067 -25.023 -48.201 1.00 0.00 59 VAL A N 11
ATOM 15700 C CA . VAL A 1 59 ? 18.124 -23.659 -47.660 1.00 0.00 59 VAL A CA 11
ATOM 15701 C C . VAL A 1 59 ? 19.297 -23.559 -46.683 1.00 0.00 59 VAL A C 11
ATOM 15702 O O . VAL A 1 59 ? 19.454 -24.404 -45.797 1.00 0.00 59 VAL A O 11
ATOM 15715 N N . ALA A 1 60 ? 20.092 -22.500 -46.852 1.00 0.00 60 ALA A N 11
ATOM 15716 C CA . ALA A 1 60 ? 21.270 -22.223 -46.010 1.00 0.00 60 ALA A CA 11
ATOM 15717 C C . ALA A 1 60 ? 20.869 -21.415 -44.767 1.00 0.00 60 ALA A C 11
ATOM 15718 O O . ALA A 1 60 ? 19.904 -20.633 -44.830 1.00 0.00 60 ALA A O 11
ATOM 15725 N N . PRO A 1 61 ? 21.647 -21.525 -43.638 1.00 0.00 61 PRO A N 11
ATOM 15726 C CA . PRO A 1 61 ? 21.380 -20.747 -42.390 1.00 0.00 61 PRO A CA 11
ATOM 15727 C C . PRO A 1 61 ? 21.662 -19.228 -42.548 1.00 0.00 61 PRO A C 11
ATOM 15728 O O . PRO A 1 61 ? 21.447 -18.448 -41.619 1.00 0.00 61 PRO A O 11
ATOM 15739 N N . THR A 1 62 ? 22.158 -18.828 -43.735 1.00 0.00 62 THR A N 11
ATOM 15740 C CA . THR A 1 62 ? 22.489 -17.424 -44.066 1.00 0.00 62 THR A CA 11
ATOM 15741 C C . THR A 1 62 ? 21.588 -16.884 -45.208 1.00 0.00 62 THR A C 11
ATOM 15742 O O . THR A 1 62 ? 21.632 -15.687 -45.529 1.00 0.00 62 THR A O 11
ATOM 15753 N N . GLY A 1 63 ? 20.784 -17.786 -45.828 1.00 0.00 63 GLY A N 11
ATOM 15754 C CA . GLY A 1 63 ? 19.886 -17.411 -46.934 1.00 0.00 63 GLY A CA 11
ATOM 15755 C C . GLY A 1 63 ? 20.495 -17.625 -48.325 1.00 0.00 63 GLY A C 11
ATOM 15756 O O . GLY A 1 63 ? 19.764 -17.610 -49.323 1.00 0.00 63 GLY A O 11
ATOM 15760 N N . GLU A 1 64 ? 21.835 -17.813 -48.396 1.00 0.00 64 GLU A N 11
ATOM 15761 C CA . GLU A 1 64 ? 22.538 -18.172 -49.653 1.00 0.00 64 GLU A CA 11
ATOM 15762 C C . GLU A 1 64 ? 22.346 -19.679 -49.934 1.00 0.00 64 GLU A C 11
ATOM 15763 O O . GLU A 1 64 ? 23.216 -20.513 -49.638 1.00 0.00 64 GLU A O 11
ATOM 15775 N N . GLU A 1 65 ? 21.170 -20.004 -50.487 1.00 0.00 65 GLU A N 11
ATOM 15776 C CA . GLU A 1 65 ? 20.680 -21.386 -50.654 1.00 0.00 65 GLU A CA 11
ATOM 15777 C C . GLU A 1 65 ? 21.488 -22.152 -51.713 1.00 0.00 65 GLU A C 11
ATOM 15778 O O . GLU A 1 65 ? 22.113 -21.547 -52.595 1.00 0.00 65 GLU A O 11
ATOM 15790 N N . ILE A 1 66 ? 21.473 -23.481 -51.605 1.00 0.00 66 ILE A N 11
ATOM 15791 C CA . ILE A 1 66 ? 22.149 -24.384 -52.541 1.00 0.00 66 ILE A CA 11
ATOM 15792 C C . ILE A 1 66 ? 21.097 -25.163 -53.354 1.00 0.00 66 ILE A C 11
ATOM 15793 O O . ILE A 1 66 ? 20.258 -25.852 -52.776 1.00 0.00 66 ILE A O 11
ATOM 15809 N N . SER A 1 67 ? 21.159 -25.045 -54.687 1.00 0.00 67 SER A N 11
ATOM 15810 C CA . SER A 1 67 ? 20.196 -25.689 -55.610 1.00 0.00 67 SER A CA 11
ATOM 15811 C C . SER A 1 67 ? 20.751 -26.994 -56.229 1.00 0.00 67 SER A C 11
ATOM 15812 O O . SER A 1 67 ? 19.994 -27.751 -56.850 1.00 0.00 67 SER A O 11
ATOM 15820 N N . ASN A 1 68 ? 22.067 -27.251 -56.061 1.00 0.00 68 ASN A N 11
ATOM 15821 C CA . ASN A 1 68 ? 22.728 -28.440 -56.644 1.00 0.00 68 ASN A CA 11
ATOM 15822 C C . ASN A 1 68 ? 23.972 -28.848 -55.826 1.00 0.00 68 ASN A C 11
ATOM 15823 O O . ASN A 1 68 ? 24.641 -27.997 -55.234 1.00 0.00 68 ASN A O 11
ATOM 15834 N N . ARG A 1 69 ? 24.274 -30.164 -55.846 1.00 0.00 69 ARG A N 11
ATOM 15835 C CA . ARG A 1 69 ? 25.259 -30.837 -54.952 1.00 0.00 69 ARG A CA 11
ATOM 15836 C C . ARG A 1 69 ? 26.680 -30.207 -54.983 1.00 0.00 69 ARG A C 11
ATOM 15837 O O . ARG A 1 69 ? 27.387 -30.213 -53.962 1.00 0.00 69 ARG A O 11
ATOM 15858 N N . LYS A 1 70 ? 27.081 -29.670 -56.154 1.00 0.00 70 LYS A N 11
ATOM 15859 C CA . LYS A 1 70 ? 28.411 -29.034 -56.349 1.00 0.00 70 LYS A CA 11
ATOM 15860 C C . LYS A 1 70 ? 28.562 -27.851 -55.388 1.00 0.00 70 LYS A C 11
ATOM 15861 O O . LYS A 1 70 ? 29.510 -27.795 -54.598 1.00 0.00 70 LYS A O 11
ATOM 15880 N N . GLN A 1 71 ? 27.582 -26.929 -55.450 1.00 0.00 71 GLN A N 11
ATOM 15881 C CA . GLN A 1 71 ? 27.598 -25.687 -54.653 1.00 0.00 71 GLN A CA 11
ATOM 15882 C C . GLN A 1 71 ? 27.522 -25.975 -53.150 1.00 0.00 71 GLN A C 11
ATOM 15883 O O . GLN A 1 71 ? 27.926 -25.143 -52.363 1.00 0.00 71 GLN A O 11
ATOM 15897 N N . LEU A 1 72 ? 27.028 -27.172 -52.776 1.00 0.00 72 LEU A N 11
ATOM 15898 C CA . LEU A 1 72 ? 26.979 -27.628 -51.368 1.00 0.00 72 LEU A CA 11
ATOM 15899 C C . LEU A 1 72 ? 28.416 -27.905 -50.884 1.00 0.00 72 LEU A C 11
ATOM 15900 O O . LEU A 1 72 ? 28.845 -27.374 -49.861 1.00 0.00 72 LEU A O 11
ATOM 15916 N N . GLU A 1 73 ? 29.135 -28.732 -51.657 1.00 0.00 73 GLU A N 11
ATOM 15917 C CA . GLU A 1 73 ? 30.520 -29.146 -51.357 1.00 0.00 73 GLU A CA 11
ATOM 15918 C C . GLU A 1 73 ? 31.461 -27.940 -51.237 1.00 0.00 73 GLU A C 11
ATOM 15919 O O . GLU A 1 73 ? 32.123 -27.748 -50.201 1.00 0.00 73 GLU A O 11
ATOM 15931 N N . GLN A 1 74 ? 31.468 -27.107 -52.289 1.00 0.00 74 GLN A N 11
ATOM 15932 C CA . GLN A 1 74 ? 32.342 -25.932 -52.367 1.00 0.00 74 GLN A CA 11
ATOM 15933 C C . GLN A 1 74 ? 31.937 -24.865 -51.317 1.00 0.00 74 GLN A C 11
ATOM 15934 O O . GLN A 1 74 ? 32.774 -24.068 -50.892 1.00 0.00 74 GLN A O 11
ATOM 15948 N N . TYR A 1 75 ? 30.649 -24.892 -50.882 1.00 0.00 75 TYR A N 11
ATOM 15949 C CA . TYR A 1 75 ? 30.144 -24.021 -49.798 1.00 0.00 75 TYR A CA 11
ATOM 15950 C C . TYR A 1 75 ? 30.821 -24.397 -48.475 1.00 0.00 75 TYR A C 11
ATOM 15951 O O . TYR A 1 75 ? 31.425 -23.549 -47.846 1.00 0.00 75 TYR A O 11
ATOM 15969 N N . LEU A 1 76 ? 30.721 -25.689 -48.090 1.00 0.00 76 LEU A N 11
ATOM 15970 C CA . LEU A 1 76 ? 31.180 -26.188 -46.764 1.00 0.00 76 LEU A CA 11
ATOM 15971 C C . LEU A 1 76 ? 32.690 -25.946 -46.550 1.00 0.00 76 LEU A C 11
ATOM 15972 O O . LEU A 1 76 ? 33.124 -25.589 -45.454 1.00 0.00 76 LEU A O 11
ATOM 15988 N N . LYS A 1 77 ? 33.479 -26.143 -47.622 1.00 0.00 77 LYS A N 11
ATOM 15989 C CA . LYS A 1 77 ? 34.952 -25.964 -47.582 1.00 0.00 77 LYS A CA 11
ATOM 15990 C C . LYS A 1 77 ? 35.353 -24.475 -47.688 1.00 0.00 77 LYS A C 11
ATOM 15991 O O . LYS A 1 77 ? 36.509 -24.118 -47.449 1.00 0.00 77 LYS A O 11
ATOM 16010 N N . SER A 1 78 ? 34.399 -23.615 -48.092 1.00 0.00 78 SER A N 11
ATOM 16011 C CA . SER A 1 78 ? 34.570 -22.143 -48.097 1.00 0.00 78 SER A CA 11
ATOM 16012 C C . SER A 1 78 ? 33.854 -21.492 -46.888 1.00 0.00 78 SER A C 11
ATOM 16013 O O . SER A 1 78 ? 34.019 -20.297 -46.633 1.00 0.00 78 SER A O 11
ATOM 16021 N N . HIS A 1 79 ? 33.045 -22.284 -46.156 1.00 0.00 79 HIS A N 11
ATOM 16022 C CA . HIS A 1 79 ? 32.238 -21.814 -45.007 1.00 0.00 79 HIS A CA 11
ATOM 16023 C C . HIS A 1 79 ? 32.326 -22.848 -43.862 1.00 0.00 79 HIS A C 11
ATOM 16024 O O . HIS A 1 79 ? 31.493 -23.770 -43.792 1.00 0.00 79 HIS A O 11
ATOM 16039 N N . PRO A 1 80 ? 33.363 -22.746 -42.967 1.00 0.00 80 PRO A N 11
ATOM 16040 C CA . PRO A 1 80 ? 33.473 -23.622 -41.774 1.00 0.00 80 PRO A CA 11
ATOM 16041 C C . PRO A 1 80 ? 32.401 -23.259 -40.713 1.00 0.00 80 PRO A C 11
ATOM 16042 O O . PRO A 1 80 ? 32.084 -22.077 -40.518 1.00 0.00 80 PRO A O 11
ATOM 16053 N N . GLY A 1 81 ? 31.839 -24.282 -40.051 1.00 0.00 81 GLY A N 11
ATOM 16054 C CA . GLY A 1 81 ? 30.724 -24.101 -39.108 1.00 0.00 81 GLY A CA 11
ATOM 16055 C C . GLY A 1 81 ? 29.462 -24.815 -39.583 1.00 0.00 81 GLY A C 11
ATOM 16056 O O . GLY A 1 81 ? 28.554 -25.090 -38.792 1.00 0.00 81 GLY A O 11
ATOM 16060 N N . ASN A 1 82 ? 29.408 -25.107 -40.891 1.00 0.00 82 ASN A N 11
ATOM 16061 C CA . ASN A 1 82 ? 28.292 -25.844 -41.514 1.00 0.00 82 ASN A CA 11
ATOM 16062 C C . ASN A 1 82 ? 28.606 -27.360 -41.520 1.00 0.00 82 ASN A C 11
ATOM 16063 O O . ASN A 1 82 ? 29.763 -27.745 -41.758 1.00 0.00 82 ASN A O 11
ATOM 16074 N N . PRO A 1 83 ? 27.585 -28.244 -41.252 1.00 0.00 83 PRO A N 11
ATOM 16075 C CA . PRO A 1 83 ? 27.785 -29.716 -41.204 1.00 0.00 83 PRO A CA 11
ATOM 16076 C C . PRO A 1 83 ? 28.063 -30.334 -42.596 1.00 0.00 83 PRO A C 11
ATOM 16077 O O . PRO A 1 83 ? 27.736 -29.736 -43.627 1.00 0.00 83 PRO A O 11
ATOM 16088 N N . ALA A 1 84 ? 28.669 -31.544 -42.587 1.00 0.00 84 ALA A N 11
ATOM 16089 C CA . ALA A 1 84 ? 29.146 -32.238 -43.803 1.00 0.00 84 ALA A CA 11
ATOM 16090 C C . ALA A 1 84 ? 27.992 -32.739 -44.684 1.00 0.00 84 ALA A C 11
ATOM 16091 O O . ALA A 1 84 ? 26.918 -33.049 -44.185 1.00 0.00 84 ALA A O 11
ATOM 16098 N N . ILE A 1 85 ? 28.276 -32.886 -45.997 1.00 0.00 85 ILE A N 11
ATOM 16099 C CA . ILE A 1 85 ? 27.298 -33.341 -47.015 1.00 0.00 85 ILE A CA 11
ATOM 16100 C C . ILE A 1 85 ? 26.879 -34.820 -46.788 1.00 0.00 85 ILE A C 11
ATOM 16101 O O . ILE A 1 85 ? 25.915 -35.303 -47.399 1.00 0.00 85 ILE A O 11
ATOM 16117 N N . ALA A 1 86 ? 27.623 -35.522 -45.903 1.00 0.00 86 ALA A N 11
ATOM 16118 C CA . ALA A 1 86 ? 27.325 -36.907 -45.468 1.00 0.00 86 ALA A CA 11
ATOM 16119 C C . ALA A 1 86 ? 25.875 -37.054 -44.952 1.00 0.00 86 ALA A C 11
ATOM 16120 O O . ALA A 1 86 ? 25.202 -38.052 -45.236 1.00 0.00 86 ALA A O 11
ATOM 16127 N N . GLU A 1 87 ? 25.412 -36.034 -44.209 1.00 0.00 87 GLU A N 11
ATOM 16128 C CA . GLU A 1 87 ? 24.040 -35.986 -43.648 1.00 0.00 87 GLU A CA 11
ATOM 16129 C C . GLU A 1 87 ? 23.062 -35.215 -44.569 1.00 0.00 87 GLU A C 11
ATOM 16130 O O . GLU A 1 87 ? 21.850 -35.196 -44.315 1.00 0.00 87 GLU A O 11
ATOM 16142 N N . PHE A 1 88 ? 23.594 -34.569 -45.621 1.00 0.00 88 PHE A N 11
ATOM 16143 C CA . PHE A 1 88 ? 22.787 -33.856 -46.631 1.00 0.00 88 PHE A CA 11
ATOM 16144 C C . PHE A 1 88 ? 22.351 -34.845 -47.724 1.00 0.00 88 PHE A C 11
ATOM 16145 O O . PHE A 1 88 ? 23.176 -35.327 -48.508 1.00 0.00 88 PHE A O 11
ATOM 16162 N N . ASP A 1 89 ? 21.049 -35.133 -47.757 1.00 0.00 89 ASP A N 11
ATOM 16163 C CA . ASP A 1 89 ? 20.450 -36.070 -48.705 1.00 0.00 89 ASP A CA 11
ATOM 16164 C C . ASP A 1 89 ? 20.073 -35.332 -50.004 1.00 0.00 89 ASP A C 11
ATOM 16165 O O . ASP A 1 89 ? 19.379 -34.315 -49.965 1.00 0.00 89 ASP A O 11
ATOM 16174 N N . TRP A 1 90 ? 20.558 -35.861 -51.129 1.00 0.00 90 TRP A N 11
ATOM 16175 C CA . TRP A 1 90 ? 20.204 -35.425 -52.494 1.00 0.00 90 TRP A CA 11
ATOM 16176 C C . TRP A 1 90 ? 19.532 -36.593 -53.271 1.00 0.00 90 TRP A C 11
ATOM 16177 O O . TRP A 1 90 ? 19.056 -36.407 -54.398 1.00 0.00 90 TRP A O 11
ATOM 16198 N N . THR A 1 91 ? 19.467 -37.782 -52.624 1.00 0.00 91 THR A N 11
ATOM 16199 C CA . THR A 1 91 ? 19.103 -39.062 -53.276 1.00 0.00 91 THR A CA 11
ATOM 16200 C C . THR A 1 91 ? 17.696 -39.559 -52.847 1.00 0.00 91 THR A C 11
ATOM 16201 O O . THR A 1 91 ? 17.328 -40.702 -53.141 1.00 0.00 91 THR A O 11
ATOM 16212 N N . THR A 1 92 ? 16.880 -38.676 -52.209 1.00 0.00 92 THR A N 11
ATOM 16213 C CA . THR A 1 92 ? 15.494 -39.019 -51.772 1.00 0.00 92 THR A CA 11
ATOM 16214 C C . THR A 1 92 ? 14.572 -39.374 -52.968 1.00 0.00 92 THR A C 11
ATOM 16215 O O . THR A 1 92 ? 13.500 -39.963 -52.780 1.00 0.00 92 THR A O 11
ATOM 16226 N N . SER A 1 93 ? 15.026 -39.020 -54.191 1.00 0.00 93 SER A N 11
ATOM 16227 C CA . SER A 1 93 ? 14.359 -39.319 -55.474 1.00 0.00 93 SER A CA 11
ATOM 16228 C C . SER A 1 93 ? 14.130 -40.836 -55.720 1.00 0.00 93 SER A C 11
ATOM 16229 O O . SER A 1 93 ? 13.413 -41.214 -56.651 1.00 0.00 93 SER A O 11
ATOM 16237 N N . GLY A 1 94 ? 14.768 -41.688 -54.909 1.00 0.00 94 GLY A N 11
ATOM 16238 C CA . GLY A 1 94 ? 14.531 -43.127 -54.949 1.00 0.00 94 GLY A CA 11
ATOM 16239 C C . GLY A 1 94 ? 15.146 -43.826 -53.753 1.00 0.00 94 GLY A C 11
ATOM 16240 O O . GLY A 1 94 ? 16.059 -43.286 -53.120 1.00 0.00 94 GLY A O 11
ATOM 16244 N N . THR A 1 95 ? 14.642 -45.031 -53.425 1.00 0.00 95 THR A N 11
ATOM 16245 C CA . THR A 1 95 ? 15.175 -45.849 -52.318 1.00 0.00 95 THR A CA 11
ATOM 16246 C C . THR A 1 95 ? 16.287 -46.805 -52.846 1.00 0.00 95 THR A C 11
ATOM 16247 O O . THR A 1 95 ? 17.356 -46.897 -52.216 1.00 0.00 95 THR A O 11
ATOM 16259 N N . MET A 1 1 ? -33.271 -46.945 -10.281 1.00 0.00 1 MET A N 12
ATOM 16260 C CA . MET A 1 1 ? -31.894 -46.705 -10.761 1.00 0.00 1 MET A CA 12
ATOM 16261 C C . MET A 1 1 ? -31.815 -45.323 -11.421 1.00 0.00 1 MET A C 12
ATOM 16262 O O . MET A 1 1 ? -32.678 -44.974 -12.232 1.00 0.00 1 MET A O 12
ATOM 16278 N N . HIS A 1 2 ? -30.793 -44.536 -11.054 1.00 0.00 2 HIS A N 12
ATOM 16279 C CA . HIS A 1 2 ? -30.502 -43.237 -11.689 1.00 0.00 2 HIS A CA 12
ATOM 16280 C C . HIS A 1 2 ? -29.315 -43.416 -12.641 1.00 0.00 2 HIS A C 12
ATOM 16281 O O . HIS A 1 2 ? -28.203 -43.702 -12.193 1.00 0.00 2 HIS A O 12
ATOM 16296 N N . HIS A 1 3 ? -29.566 -43.265 -13.952 1.00 0.00 3 HIS A N 12
ATOM 16297 C CA . HIS A 1 3 ? -28.539 -43.436 -15.002 1.00 0.00 3 HIS A CA 12
ATOM 16298 C C . HIS A 1 3 ? -27.468 -42.323 -14.955 1.00 0.00 3 HIS A C 12
ATOM 16299 O O . HIS A 1 3 ? -26.308 -42.574 -15.304 1.00 0.00 3 HIS A O 12
ATOM 16314 N N . HIS A 1 4 ? -27.885 -41.101 -14.526 1.00 0.00 4 HIS A N 12
ATOM 16315 C CA . HIS A 1 4 ? -27.041 -39.870 -14.506 1.00 0.00 4 HIS A CA 12
ATOM 16316 C C . HIS A 1 4 ? -26.606 -39.450 -15.935 1.00 0.00 4 HIS A C 12
ATOM 16317 O O . HIS A 1 4 ? -26.700 -40.230 -16.885 1.00 0.00 4 HIS A O 12
ATOM 16332 N N . HIS A 1 5 ? -26.143 -38.199 -16.073 1.00 0.00 5 HIS A N 12
ATOM 16333 C CA . HIS A 1 5 ? -25.582 -37.661 -17.334 1.00 0.00 5 HIS A CA 12
ATOM 16334 C C . HIS A 1 5 ? -24.506 -36.621 -17.000 1.00 0.00 5 HIS A C 12
ATOM 16335 O O . HIS A 1 5 ? -24.811 -35.434 -16.817 1.00 0.00 5 HIS A O 12
ATOM 16350 N N . HIS A 1 6 ? -23.244 -37.076 -16.881 1.00 0.00 6 HIS A N 12
ATOM 16351 C CA . HIS A 1 6 ? -22.101 -36.183 -16.630 1.00 0.00 6 HIS A CA 12
ATOM 16352 C C . HIS A 1 6 ? -21.675 -35.524 -17.951 1.00 0.00 6 HIS A C 12
ATOM 16353 O O . HIS A 1 6 ? -20.822 -36.049 -18.685 1.00 0.00 6 HIS A O 12
ATOM 16368 N N . HIS A 1 7 ? -22.337 -34.404 -18.268 1.00 0.00 7 HIS A N 12
ATOM 16369 C CA . HIS A 1 7 ? -22.031 -33.592 -19.452 1.00 0.00 7 HIS A CA 12
ATOM 16370 C C . HIS A 1 7 ? -21.124 -32.419 -19.040 1.00 0.00 7 HIS A C 12
ATOM 16371 O O . HIS A 1 7 ? -21.521 -31.552 -18.245 1.00 0.00 7 HIS A O 12
ATOM 16386 N N . SER A 1 8 ? -19.880 -32.424 -19.543 1.00 0.00 8 SER A N 12
ATOM 16387 C CA . SER A 1 8 ? -18.879 -31.390 -19.248 1.00 0.00 8 SER A CA 12
ATOM 16388 C C . SER A 1 8 ? -18.056 -31.086 -20.511 1.00 0.00 8 SER A C 12
ATOM 16389 O O . SER A 1 8 ? -16.961 -31.630 -20.717 1.00 0.00 8 SER A O 12
ATOM 16397 N N . SER A 1 9 ? -18.633 -30.232 -21.366 1.00 0.00 9 SER A N 12
ATOM 16398 C CA . SER A 1 9 ? -18.048 -29.835 -22.649 1.00 0.00 9 SER A CA 12
ATOM 16399 C C . SER A 1 9 ? -18.637 -28.479 -23.068 1.00 0.00 9 SER A C 12
ATOM 16400 O O . SER A 1 9 ? -19.853 -28.269 -22.951 1.00 0.00 9 SER A O 12
ATOM 16408 N N . GLY A 1 10 ? -17.774 -27.546 -23.512 1.00 0.00 10 GLY A N 12
ATOM 16409 C CA . GLY A 1 10 ? -18.225 -26.228 -23.973 1.00 0.00 10 GLY A CA 12
ATOM 16410 C C . GLY A 1 10 ? -17.192 -25.146 -23.740 1.00 0.00 10 GLY A C 12
ATOM 16411 O O . GLY A 1 10 ? -17.483 -24.113 -23.131 1.00 0.00 10 GLY A O 12
ATOM 16415 N N . ARG A 1 11 ? -15.971 -25.399 -24.219 1.00 0.00 11 ARG A N 12
ATOM 16416 C CA . ARG A 1 11 ? -14.864 -24.427 -24.175 1.00 0.00 11 ARG A CA 12
ATOM 16417 C C . ARG A 1 11 ? -14.840 -23.612 -25.476 1.00 0.00 11 ARG A C 12
ATOM 16418 O O . ARG A 1 11 ? -15.187 -24.130 -26.548 1.00 0.00 11 ARG A O 12
ATOM 16439 N N . GLU A 1 12 ? -14.441 -22.340 -25.362 1.00 0.00 12 GLU A N 12
ATOM 16440 C CA . GLU A 1 12 ? -14.323 -21.427 -26.505 1.00 0.00 12 GLU A CA 12
ATOM 16441 C C . GLU A 1 12 ? -13.036 -21.748 -27.297 1.00 0.00 12 GLU A C 12
ATOM 16442 O O . GLU A 1 12 ? -13.104 -22.165 -28.461 1.00 0.00 12 GLU A O 12
ATOM 16454 N N . ASN A 1 13 ? -11.871 -21.535 -26.630 1.00 0.00 13 ASN A N 12
ATOM 16455 C CA . ASN A 1 13 ? -10.514 -21.839 -27.173 1.00 0.00 13 ASN A CA 12
ATOM 16456 C C . ASN A 1 13 ? -10.210 -21.072 -28.472 1.00 0.00 13 ASN A C 12
ATOM 16457 O O . ASN A 1 13 ? -9.302 -21.440 -29.223 1.00 0.00 13 ASN A O 12
ATOM 16468 N N . LEU A 1 14 ? -10.936 -19.969 -28.699 1.00 0.00 14 LEU A N 12
ATOM 16469 C CA . LEU A 1 14 ? -10.811 -19.174 -29.922 1.00 0.00 14 LEU A CA 12
ATOM 16470 C C . LEU A 1 14 ? -9.649 -18.183 -29.760 1.00 0.00 14 LEU A C 12
ATOM 16471 O O . LEU A 1 14 ? -9.688 -17.313 -28.885 1.00 0.00 14 LEU A O 12
ATOM 16487 N N . TYR A 1 15 ? -8.616 -18.343 -30.602 1.00 0.00 15 TYR A N 12
ATOM 16488 C CA . TYR A 1 15 ? -7.434 -17.466 -30.616 1.00 0.00 15 TYR A CA 12
ATOM 16489 C C . TYR A 1 15 ? -7.409 -16.611 -31.892 1.00 0.00 15 TYR A C 12
ATOM 16490 O O . TYR A 1 15 ? -7.337 -15.379 -31.810 1.00 0.00 15 TYR A O 12
ATOM 16508 N N . PHE A 1 16 ? -7.527 -17.292 -33.046 1.00 0.00 16 PHE A N 12
ATOM 16509 C CA . PHE A 1 16 ? -7.359 -16.730 -34.400 1.00 0.00 16 PHE A CA 12
ATOM 16510 C C . PHE A 1 16 ? -6.179 -15.732 -34.460 1.00 0.00 16 PHE A C 12
ATOM 16511 O O . PHE A 1 16 ? -6.372 -14.510 -34.381 1.00 0.00 16 PHE A O 12
ATOM 16528 N N . GLN A 1 17 ? -4.960 -16.273 -34.546 1.00 0.00 17 GLN A N 12
ATOM 16529 C CA . GLN A 1 17 ? -3.713 -15.479 -34.473 1.00 0.00 17 GLN A CA 12
ATOM 16530 C C . GLN A 1 17 ? -2.704 -15.918 -35.548 1.00 0.00 17 GLN A C 12
ATOM 16531 O O . GLN A 1 17 ? -1.718 -15.220 -35.792 1.00 0.00 17 GLN A O 12
ATOM 16545 N N . GLY A 1 18 ? -2.957 -17.077 -36.195 1.00 0.00 18 GLY A N 12
ATOM 16546 C CA . GLY A 1 18 ? -2.023 -17.647 -37.178 1.00 0.00 18 GLY A CA 12
ATOM 16547 C C . GLY A 1 18 ? -2.214 -17.090 -38.586 1.00 0.00 18 GLY A C 12
ATOM 16548 O O . GLY A 1 18 ? -2.382 -17.857 -39.548 1.00 0.00 18 GLY A O 12
ATOM 16552 N N . HIS A 1 19 ? -2.214 -15.750 -38.708 1.00 0.00 19 HIS A N 12
ATOM 16553 C CA . HIS A 1 19 ? -2.363 -15.076 -40.010 1.00 0.00 19 HIS A CA 12
ATOM 16554 C C . HIS A 1 19 ? -0.990 -14.975 -40.699 1.00 0.00 19 HIS A C 12
ATOM 16555 O O . HIS A 1 19 ? -0.051 -14.352 -40.178 1.00 0.00 19 HIS A O 12
ATOM 16570 N N . MET A 1 20 ? -0.863 -15.635 -41.857 1.00 0.00 20 MET A N 12
ATOM 16571 C CA . MET A 1 20 ? 0.361 -15.612 -42.666 1.00 0.00 20 MET A CA 12
ATOM 16572 C C . MET A 1 20 ? 0.123 -14.698 -43.871 1.00 0.00 20 MET A C 12
ATOM 16573 O O . MET A 1 20 ? 0.745 -13.628 -43.972 1.00 0.00 20 MET A O 12
ATOM 16587 N N . ALA A 1 21 ? -0.814 -15.128 -44.762 1.00 0.00 21 ALA A N 12
ATOM 16588 C CA . ALA A 1 21 ? -1.256 -14.352 -45.949 1.00 0.00 21 ALA A CA 12
ATOM 16589 C C . ALA A 1 21 ? -0.063 -13.867 -46.798 1.00 0.00 21 ALA A C 12
ATOM 16590 O O . ALA A 1 21 ? -0.120 -12.799 -47.413 1.00 0.00 21 ALA A O 12
ATOM 16597 N N . SER A 1 22 ? 0.999 -14.691 -46.833 1.00 0.00 22 SER A N 12
ATOM 16598 C CA . SER A 1 22 ? 2.326 -14.315 -47.351 1.00 0.00 22 SER A CA 12
ATOM 16599 C C . SER A 1 22 ? 2.318 -14.157 -48.891 1.00 0.00 22 SER A C 12
ATOM 16600 O O . SER A 1 22 ? 2.704 -15.071 -49.636 1.00 0.00 22 SER A O 12
ATOM 16608 N N . GLY A 1 23 ? 1.826 -12.989 -49.350 1.00 0.00 23 GLY A N 12
ATOM 16609 C CA . GLY A 1 23 ? 1.719 -12.659 -50.771 1.00 0.00 23 GLY A CA 12
ATOM 16610 C C . GLY A 1 23 ? 0.483 -13.268 -51.443 1.00 0.00 23 GLY A C 12
ATOM 16611 O O . GLY A 1 23 ? -0.283 -12.549 -52.106 1.00 0.00 23 GLY A O 12
ATOM 16615 N N . SER A 1 24 ? 0.288 -14.600 -51.247 1.00 0.00 24 SER A N 12
ATOM 16616 C CA . SER A 1 24 ? -0.663 -15.430 -52.026 1.00 0.00 24 SER A CA 12
ATOM 16617 C C . SER A 1 24 ? -0.294 -15.362 -53.533 1.00 0.00 24 SER A C 12
ATOM 16618 O O . SER A 1 24 ? -1.144 -15.476 -54.423 1.00 0.00 24 SER A O 12
ATOM 16626 N N . GLU A 1 25 ? 1.017 -15.214 -53.776 1.00 0.00 25 GLU A N 12
ATOM 16627 C CA . GLU A 1 25 ? 1.613 -15.041 -55.100 1.00 0.00 25 GLU A CA 12
ATOM 16628 C C . GLU A 1 25 ? 2.343 -16.337 -55.481 1.00 0.00 25 GLU A C 12
ATOM 16629 O O . GLU A 1 25 ? 3.486 -16.559 -55.052 1.00 0.00 25 GLU A O 12
ATOM 16641 N N . GLU A 1 26 ? 1.623 -17.211 -56.223 1.00 0.00 26 GLU A N 12
ATOM 16642 C CA . GLU A 1 26 ? 2.109 -18.519 -56.707 1.00 0.00 26 GLU A CA 12
ATOM 16643 C C . GLU A 1 26 ? 2.305 -19.530 -55.548 1.00 0.00 26 GLU A C 12
ATOM 16644 O O . GLU A 1 26 ? 2.882 -19.207 -54.502 1.00 0.00 26 GLU A O 12
ATOM 16656 N N . GLU A 1 27 ? 1.825 -20.762 -55.760 1.00 0.00 27 GLU A N 12
ATOM 16657 C CA . GLU A 1 27 ? 1.947 -21.861 -54.805 1.00 0.00 27 GLU A CA 12
ATOM 16658 C C . GLU A 1 27 ? 1.994 -23.186 -55.593 1.00 0.00 27 GLU A C 12
ATOM 16659 O O . GLU A 1 27 ? 0.969 -23.644 -56.113 1.00 0.00 27 GLU A O 12
ATOM 16671 N N . VAL A 1 28 ? 3.197 -23.767 -55.711 1.00 0.00 28 VAL A N 12
ATOM 16672 C CA . VAL A 1 28 ? 3.423 -25.038 -56.432 1.00 0.00 28 VAL A CA 12
ATOM 16673 C C . VAL A 1 28 ? 3.403 -26.222 -55.453 1.00 0.00 28 VAL A C 12
ATOM 16674 O O . VAL A 1 28 ? 3.258 -26.041 -54.238 1.00 0.00 28 VAL A O 12
ATOM 16687 N N . VAL A 1 29 ? 3.526 -27.436 -56.005 1.00 0.00 29 VAL A N 12
ATOM 16688 C CA . VAL A 1 29 ? 3.724 -28.659 -55.213 1.00 0.00 29 VAL A CA 12
ATOM 16689 C C . VAL A 1 29 ? 5.231 -28.875 -54.949 1.00 0.00 29 VAL A C 12
ATOM 16690 O O . VAL A 1 29 ? 6.050 -28.893 -55.879 1.00 0.00 29 VAL A O 12
ATOM 16703 N N . SER A 1 30 ? 5.579 -29.018 -53.666 1.00 0.00 30 SER A N 12
ATOM 16704 C CA . SER A 1 30 ? 6.954 -29.269 -53.212 1.00 0.00 30 SER A CA 12
ATOM 16705 C C . SER A 1 30 ? 6.904 -30.022 -51.875 1.00 0.00 30 SER A C 12
ATOM 16706 O O . SER A 1 30 ? 6.262 -29.562 -50.920 1.00 0.00 30 SER A O 12
ATOM 16714 N N . VAL A 1 31 ? 7.555 -31.191 -51.826 1.00 0.00 31 VAL A N 12
ATOM 16715 C CA . VAL A 1 31 ? 7.583 -32.052 -50.636 1.00 0.00 31 VAL A CA 12
ATOM 16716 C C . VAL A 1 31 ? 8.941 -31.898 -49.938 1.00 0.00 31 VAL A C 12
ATOM 16717 O O . VAL A 1 31 ? 9.991 -32.147 -50.539 1.00 0.00 31 VAL A O 12
ATOM 16730 N N . GLU A 1 32 ? 8.902 -31.450 -48.681 1.00 0.00 32 GLU A N 12
ATOM 16731 C CA . GLU A 1 32 ? 10.096 -31.301 -47.847 1.00 0.00 32 GLU A CA 12
ATOM 16732 C C . GLU A 1 32 ? 10.519 -32.670 -47.283 1.00 0.00 32 GLU A C 12
ATOM 16733 O O . GLU A 1 32 ? 9.759 -33.311 -46.548 1.00 0.00 32 GLU A O 12
ATOM 16745 N N . LEU A 1 33 ? 11.720 -33.113 -47.670 1.00 0.00 33 LEU A N 12
ATOM 16746 C CA . LEU A 1 33 ? 12.294 -34.422 -47.275 1.00 0.00 33 LEU A CA 12
ATOM 16747 C C . LEU A 1 33 ? 13.147 -34.250 -45.986 1.00 0.00 33 LEU A C 12
ATOM 16748 O O . LEU A 1 33 ? 13.454 -33.106 -45.617 1.00 0.00 33 LEU A O 12
ATOM 16764 N N . PRO A 1 34 ? 13.507 -35.375 -45.245 1.00 0.00 34 PRO A N 12
ATOM 16765 C CA . PRO A 1 34 ? 14.326 -35.303 -43.995 1.00 0.00 34 PRO A CA 12
ATOM 16766 C C . PRO A 1 34 ? 15.665 -34.535 -44.160 1.00 0.00 34 PRO A C 12
ATOM 16767 O O . PRO A 1 34 ? 16.365 -34.684 -45.174 1.00 0.00 34 PRO A O 12
ATOM 16778 N N . ALA A 1 35 ? 16.013 -33.739 -43.130 1.00 0.00 35 ALA A N 12
ATOM 16779 C CA . ALA A 1 35 ? 17.122 -32.771 -43.164 1.00 0.00 35 ALA A CA 12
ATOM 16780 C C . ALA A 1 35 ? 17.897 -32.755 -41.834 1.00 0.00 35 ALA A C 12
ATOM 16781 O O . ALA A 1 35 ? 17.352 -33.150 -40.797 1.00 0.00 35 ALA A O 12
ATOM 16788 N N . PRO A 1 36 ? 19.192 -32.303 -41.862 1.00 0.00 36 PRO A N 12
ATOM 16789 C CA . PRO A 1 36 ? 19.873 -31.731 -40.667 1.00 0.00 36 PRO A CA 12
ATOM 16790 C C . PRO A 1 36 ? 19.093 -30.508 -40.133 1.00 0.00 36 PRO A C 12
ATOM 16791 O O . PRO A 1 36 ? 18.615 -29.722 -40.938 1.00 0.00 36 PRO A O 12
ATOM 16802 N N . SER A 1 37 ? 18.991 -30.351 -38.798 1.00 0.00 37 SER A N 12
ATOM 16803 C CA . SER A 1 37 ? 18.212 -29.251 -38.169 1.00 0.00 37 SER A CA 12
ATOM 16804 C C . SER A 1 37 ? 18.798 -27.857 -38.514 1.00 0.00 37 SER A C 12
ATOM 16805 O O . SER A 1 37 ? 18.064 -26.859 -38.558 1.00 0.00 37 SER A O 12
ATOM 16813 N N . SER A 1 38 ? 20.124 -27.813 -38.767 1.00 0.00 38 SER A N 12
ATOM 16814 C CA . SER A 1 38 ? 20.832 -26.580 -39.176 1.00 0.00 38 SER A CA 12
ATOM 16815 C C . SER A 1 38 ? 20.377 -26.133 -40.581 1.00 0.00 38 SER A C 12
ATOM 16816 O O . SER A 1 38 ? 20.186 -24.944 -40.839 1.00 0.00 38 SER A O 12
ATOM 16824 N N . TRP A 1 39 ? 20.195 -27.123 -41.470 1.00 0.00 39 TRP A N 12
ATOM 16825 C CA . TRP A 1 39 ? 19.749 -26.906 -42.854 1.00 0.00 39 TRP A CA 12
ATOM 16826 C C . TRP A 1 39 ? 18.249 -27.210 -42.983 1.00 0.00 39 TRP A C 12
ATOM 16827 O O . TRP A 1 39 ? 17.585 -27.554 -42.006 1.00 0.00 39 TRP A O 12
ATOM 16848 N N . LYS A 1 40 ? 17.736 -27.058 -44.200 1.00 0.00 40 LYS A N 12
ATOM 16849 C CA . LYS A 1 40 ? 16.390 -27.492 -44.596 1.00 0.00 40 LYS A CA 12
ATOM 16850 C C . LYS A 1 40 ? 16.541 -28.248 -45.919 1.00 0.00 40 LYS A C 12
ATOM 16851 O O . LYS A 1 40 ? 17.463 -27.977 -46.699 1.00 0.00 40 LYS A O 12
ATOM 16870 N N . LYS A 1 41 ? 15.652 -29.204 -46.154 1.00 0.00 41 LYS A N 12
ATOM 16871 C CA . LYS A 1 41 ? 15.718 -30.100 -47.310 1.00 0.00 41 LYS A CA 12
ATOM 16872 C C . LYS A 1 41 ? 14.341 -30.177 -47.957 1.00 0.00 41 LYS A C 12
ATOM 16873 O O . LYS A 1 41 ? 13.328 -30.421 -47.297 1.00 0.00 41 LYS A O 12
ATOM 16892 N N . LEU A 1 42 ? 14.346 -29.954 -49.264 1.00 0.00 42 LEU A N 12
ATOM 16893 C CA . LEU A 1 42 ? 13.165 -29.911 -50.104 1.00 0.00 42 LEU A CA 12
ATOM 16894 C C . LEU A 1 42 ? 13.445 -30.709 -51.384 1.00 0.00 42 LEU A C 12
ATOM 16895 O O . LEU A 1 42 ? 14.595 -30.815 -51.837 1.00 0.00 42 LEU A O 12
ATOM 16911 N N . PHE A 1 43 ? 12.375 -31.261 -51.945 1.00 0.00 43 PHE A N 12
ATOM 16912 C CA . PHE A 1 43 ? 12.372 -31.952 -53.230 1.00 0.00 43 PHE A CA 12
ATOM 16913 C C . PHE A 1 43 ? 11.170 -31.446 -54.047 1.00 0.00 43 PHE A C 12
ATOM 16914 O O . PHE A 1 43 ? 10.082 -31.251 -53.495 1.00 0.00 43 PHE A O 12
ATOM 16931 N N . TYR A 1 44 ? 11.382 -31.204 -55.353 1.00 0.00 44 TYR A N 12
ATOM 16932 C CA . TYR A 1 44 ? 10.295 -30.806 -56.281 1.00 0.00 44 TYR A CA 12
ATOM 16933 C C . TYR A 1 44 ? 9.813 -32.013 -57.122 1.00 0.00 44 TYR A C 12
ATOM 16934 O O . TYR A 1 44 ? 10.503 -32.421 -58.068 1.00 0.00 44 TYR A O 12
ATOM 16952 N N . PRO A 1 45 ? 8.628 -32.618 -56.792 1.00 0.00 45 PRO A N 12
ATOM 16953 C CA . PRO A 1 45 ? 7.951 -33.572 -57.689 1.00 0.00 45 PRO A CA 12
ATOM 16954 C C . PRO A 1 45 ? 7.094 -32.832 -58.738 1.00 0.00 45 PRO A C 12
ATOM 16955 O O . PRO A 1 45 ? 6.889 -31.613 -58.635 1.00 0.00 45 PRO A O 12
ATOM 16966 N N . ASN A 1 46 ? 6.621 -33.561 -59.763 1.00 0.00 46 ASN A N 12
ATOM 16967 C CA . ASN A 1 46 ? 5.615 -33.030 -60.706 1.00 0.00 46 ASN A CA 12
ATOM 16968 C C . ASN A 1 46 ? 4.289 -32.865 -59.951 1.00 0.00 46 ASN A C 12
ATOM 16969 O O . ASN A 1 46 ? 3.610 -31.847 -60.102 1.00 0.00 46 ASN A O 12
ATOM 16980 N N . LYS A 1 47 ? 3.964 -33.907 -59.157 1.00 0.00 47 LYS A N 12
ATOM 16981 C CA . LYS A 1 47 ? 2.911 -33.892 -58.130 1.00 0.00 47 LYS A CA 12
ATOM 16982 C C . LYS A 1 47 ? 2.833 -35.294 -57.495 1.00 0.00 47 LYS A C 12
ATOM 16983 O O . LYS A 1 47 ? 3.323 -35.512 -56.387 1.00 0.00 47 LYS A O 12
ATOM 17002 N N . VAL A 1 48 ? 2.236 -36.255 -58.246 1.00 0.00 48 VAL A N 12
ATOM 17003 C CA . VAL A 1 48 ? 2.016 -37.653 -57.796 1.00 0.00 48 VAL A CA 12
ATOM 17004 C C . VAL A 1 48 ? 2.589 -38.625 -58.860 1.00 0.00 48 VAL A C 12
ATOM 17005 O O . VAL A 1 48 ? 2.703 -38.262 -60.037 1.00 0.00 48 VAL A O 12
ATOM 17018 N N . GLY A 1 49 ? 2.932 -39.859 -58.435 1.00 0.00 49 GLY A N 12
ATOM 17019 C CA . GLY A 1 49 ? 3.529 -40.872 -59.314 1.00 0.00 49 GLY A CA 12
ATOM 17020 C C . GLY A 1 49 ? 5.020 -41.061 -59.052 1.00 0.00 49 GLY A C 12
ATOM 17021 O O . GLY A 1 49 ? 5.705 -41.731 -59.836 1.00 0.00 49 GLY A O 12
ATOM 17025 N N . SER A 1 50 ? 5.517 -40.409 -57.961 1.00 0.00 50 SER A N 12
ATOM 17026 C CA . SER A 1 50 ? 6.948 -40.403 -57.528 1.00 0.00 50 SER A CA 12
ATOM 17027 C C . SER A 1 50 ? 7.863 -39.605 -58.500 1.00 0.00 50 SER A C 12
ATOM 17028 O O . SER A 1 50 ? 9.053 -39.418 -58.221 1.00 0.00 50 SER A O 12
ATOM 17036 N N . VAL A 1 51 ? 7.284 -39.110 -59.609 1.00 0.00 51 VAL A N 12
ATOM 17037 C CA . VAL A 1 51 ? 8.018 -38.414 -60.673 1.00 0.00 51 VAL A CA 12
ATOM 17038 C C . VAL A 1 51 ? 8.407 -37.000 -60.222 1.00 0.00 51 VAL A C 12
ATOM 17039 O O . VAL A 1 51 ? 7.638 -36.322 -59.530 1.00 0.00 51 VAL A O 12
ATOM 17052 N N . LYS A 1 52 ? 9.629 -36.591 -60.587 1.00 0.00 52 LYS A N 12
ATOM 17053 C CA . LYS A 1 52 ? 10.159 -35.253 -60.273 1.00 0.00 52 LYS A CA 12
ATOM 17054 C C . LYS A 1 52 ? 9.901 -34.274 -61.423 1.00 0.00 52 LYS A C 12
ATOM 17055 O O . LYS A 1 52 ? 9.647 -34.683 -62.556 1.00 0.00 52 LYS A O 12
ATOM 17074 N N . LYS A 1 53 ? 9.972 -32.978 -61.108 1.00 0.00 53 LYS A N 12
ATOM 17075 C CA . LYS A 1 53 ? 9.781 -31.883 -62.083 1.00 0.00 53 LYS A CA 12
ATOM 17076 C C . LYS A 1 53 ? 11.047 -31.024 -62.108 1.00 0.00 53 LYS A C 12
ATOM 17077 O O . LYS A 1 53 ? 11.526 -30.605 -63.168 1.00 0.00 53 LYS A O 12
ATOM 17096 N N . THR A 1 54 ? 11.576 -30.781 -60.906 1.00 0.00 54 THR A N 12
ATOM 17097 C CA . THR A 1 54 ? 12.826 -30.049 -60.678 1.00 0.00 54 THR A CA 12
ATOM 17098 C C . THR A 1 54 ? 13.697 -30.881 -59.712 1.00 0.00 54 THR A C 12
ATOM 17099 O O . THR A 1 54 ? 13.191 -31.798 -59.045 1.00 0.00 54 THR A O 12
ATOM 17110 N N . GLU A 1 55 ? 14.997 -30.584 -59.673 1.00 0.00 55 GLU A N 12
ATOM 17111 C CA . GLU A 1 55 ? 15.961 -31.263 -58.798 1.00 0.00 55 GLU A CA 12
ATOM 17112 C C . GLU A 1 55 ? 15.736 -30.898 -57.303 1.00 0.00 55 GLU A C 12
ATOM 17113 O O . GLU A 1 55 ? 14.816 -30.145 -56.947 1.00 0.00 55 GLU A O 12
ATOM 17125 N N . VAL A 1 56 ? 16.604 -31.446 -56.451 1.00 0.00 56 VAL A N 12
ATOM 17126 C CA . VAL A 1 56 ? 16.547 -31.285 -54.994 1.00 0.00 56 VAL A CA 12
ATOM 17127 C C . VAL A 1 56 ? 17.215 -29.958 -54.577 1.00 0.00 56 VAL A C 12
ATOM 17128 O O . VAL A 1 56 ? 18.227 -29.558 -55.161 1.00 0.00 56 VAL A O 12
ATOM 17141 N N . VAL A 1 57 ? 16.632 -29.279 -53.569 1.00 0.00 57 VAL A N 12
ATOM 17142 C CA . VAL A 1 57 ? 17.143 -27.999 -53.039 1.00 0.00 57 VAL A CA 12
ATOM 17143 C C . VAL A 1 57 ? 17.399 -28.133 -51.523 1.00 0.00 57 VAL A C 12
ATOM 17144 O O . VAL A 1 57 ? 16.500 -28.519 -50.772 1.00 0.00 57 VAL A O 12
ATOM 17157 N N . PHE A 1 58 ? 18.638 -27.843 -51.093 1.00 0.00 58 PHE A N 12
ATOM 17158 C CA . PHE A 1 58 ? 19.006 -27.749 -49.667 1.00 0.00 58 PHE A CA 12
ATOM 17159 C C . PHE A 1 58 ? 19.092 -26.266 -49.261 1.00 0.00 58 PHE A C 12
ATOM 17160 O O . PHE A 1 58 ? 19.968 -25.549 -49.730 1.00 0.00 58 PHE A O 12
ATOM 17177 N N . VAL A 1 59 ? 18.187 -25.824 -48.382 1.00 0.00 59 VAL A N 12
ATOM 17178 C CA . VAL A 1 59 ? 18.193 -24.459 -47.833 1.00 0.00 59 VAL A CA 12
ATOM 17179 C C . VAL A 1 59 ? 19.243 -24.357 -46.721 1.00 0.00 59 VAL A C 12
ATOM 17180 O O . VAL A 1 59 ? 19.283 -25.185 -45.812 1.00 0.00 59 VAL A O 12
ATOM 17193 N N . ALA A 1 60 ? 20.077 -23.316 -46.824 1.00 0.00 60 ALA A N 12
ATOM 17194 C CA . ALA A 1 60 ? 21.205 -23.087 -45.917 1.00 0.00 60 ALA A CA 12
ATOM 17195 C C . ALA A 1 60 ? 20.762 -22.357 -44.634 1.00 0.00 60 ALA A C 12
ATOM 17196 O O . ALA A 1 60 ? 19.763 -21.624 -44.661 1.00 0.00 60 ALA A O 12
ATOM 17203 N N . PRO A 1 61 ? 21.520 -22.536 -43.498 1.00 0.00 61 PRO A N 12
ATOM 17204 C CA . PRO A 1 61 ? 21.238 -21.844 -42.212 1.00 0.00 61 PRO A CA 12
ATOM 17205 C C . PRO A 1 61 ? 21.307 -20.304 -42.322 1.00 0.00 61 PRO A C 12
ATOM 17206 O O . PRO A 1 61 ? 20.564 -19.589 -41.644 1.00 0.00 61 PRO A O 12
ATOM 17217 N N . THR A 1 62 ? 22.210 -19.809 -43.188 1.00 0.00 62 THR A N 12
ATOM 17218 C CA . THR A 1 62 ? 22.391 -18.362 -43.423 1.00 0.00 62 THR A CA 12
ATOM 17219 C C . THR A 1 62 ? 21.402 -17.830 -44.484 1.00 0.00 62 THR A C 12
ATOM 17220 O O . THR A 1 62 ? 21.387 -16.631 -44.780 1.00 0.00 62 THR A O 12
ATOM 17231 N N . GLY A 1 63 ? 20.582 -18.732 -45.063 1.00 0.00 63 GLY A N 12
ATOM 17232 C CA . GLY A 1 63 ? 19.584 -18.355 -46.067 1.00 0.00 63 GLY A CA 12
ATOM 17233 C C . GLY A 1 63 ? 20.075 -18.500 -47.503 1.00 0.00 63 GLY A C 12
ATOM 17234 O O . GLY A 1 63 ? 19.258 -18.537 -48.426 1.00 0.00 63 GLY A O 12
ATOM 17238 N N . GLU A 1 64 ? 21.407 -18.577 -47.689 1.00 0.00 64 GLU A N 12
ATOM 17239 C CA . GLU A 1 64 ? 22.049 -18.758 -49.011 1.00 0.00 64 GLU A CA 12
ATOM 17240 C C . GLU A 1 64 ? 21.822 -20.205 -49.505 1.00 0.00 64 GLU A C 12
ATOM 17241 O O . GLU A 1 64 ? 22.707 -21.070 -49.405 1.00 0.00 64 GLU A O 12
ATOM 17253 N N . GLU A 1 65 ? 20.590 -20.455 -49.990 1.00 0.00 65 GLU A N 12
ATOM 17254 C CA . GLU A 1 65 ? 20.106 -21.797 -50.371 1.00 0.00 65 GLU A CA 12
ATOM 17255 C C . GLU A 1 65 ? 20.878 -22.358 -51.571 1.00 0.00 65 GLU A C 12
ATOM 17256 O O . GLU A 1 65 ? 21.438 -21.617 -52.380 1.00 0.00 65 GLU A O 12
ATOM 17268 N N . ILE A 1 66 ? 20.843 -23.683 -51.688 1.00 0.00 66 ILE A N 12
ATOM 17269 C CA . ILE A 1 66 ? 21.654 -24.447 -52.627 1.00 0.00 66 ILE A CA 12
ATOM 17270 C C . ILE A 1 66 ? 20.734 -25.198 -53.602 1.00 0.00 66 ILE A C 12
ATOM 17271 O O . ILE A 1 66 ? 19.894 -25.996 -53.175 1.00 0.00 66 ILE A O 12
ATOM 17287 N N . SER A 1 67 ? 20.917 -24.941 -54.896 1.00 0.00 67 SER A N 12
ATOM 17288 C CA . SER A 1 67 ? 20.111 -25.538 -55.975 1.00 0.00 67 SER A CA 12
ATOM 17289 C C . SER A 1 67 ? 20.757 -26.811 -56.555 1.00 0.00 67 SER A C 12
ATOM 17290 O O . SER A 1 67 ? 20.067 -27.628 -57.175 1.00 0.00 67 SER A O 12
ATOM 17298 N N . ASN A 1 68 ? 22.081 -26.970 -56.368 1.00 0.00 68 ASN A N 12
ATOM 17299 C CA . ASN A 1 68 ? 22.852 -28.055 -57.008 1.00 0.00 68 ASN A CA 12
ATOM 17300 C C . ASN A 1 68 ? 24.096 -28.412 -56.192 1.00 0.00 68 ASN A C 12
ATOM 17301 O O . ASN A 1 68 ? 24.539 -27.630 -55.348 1.00 0.00 68 ASN A O 12
ATOM 17312 N N . ARG A 1 69 ? 24.691 -29.571 -56.533 1.00 0.00 69 ARG A N 12
ATOM 17313 C CA . ARG A 1 69 ? 25.785 -30.205 -55.764 1.00 0.00 69 ARG A CA 12
ATOM 17314 C C . ARG A 1 69 ? 27.012 -29.281 -55.639 1.00 0.00 69 ARG A C 12
ATOM 17315 O O . ARG A 1 69 ? 27.609 -29.194 -54.569 1.00 0.00 69 ARG A O 12
ATOM 17336 N N . LYS A 1 70 ? 27.360 -28.598 -56.751 1.00 0.00 70 LYS A N 12
ATOM 17337 C CA . LYS A 1 70 ? 28.518 -27.670 -56.823 1.00 0.00 70 LYS A CA 12
ATOM 17338 C C . LYS A 1 70 ? 28.388 -26.594 -55.739 1.00 0.00 70 LYS A C 12
ATOM 17339 O O . LYS A 1 70 ? 29.316 -26.383 -54.954 1.00 0.00 70 LYS A O 12
ATOM 17358 N N . GLN A 1 71 ? 27.207 -25.944 -55.707 1.00 0.00 71 GLN A N 12
ATOM 17359 C CA . GLN A 1 71 ? 26.906 -24.859 -54.753 1.00 0.00 71 GLN A CA 12
ATOM 17360 C C . GLN A 1 71 ? 27.002 -25.347 -53.300 1.00 0.00 71 GLN A C 12
ATOM 17361 O O . GLN A 1 71 ? 27.380 -24.585 -52.424 1.00 0.00 71 GLN A O 12
ATOM 17375 N N . LEU A 1 72 ? 26.680 -26.632 -53.067 1.00 0.00 72 LEU A N 12
ATOM 17376 C CA . LEU A 1 72 ? 26.769 -27.253 -51.725 1.00 0.00 72 LEU A CA 12
ATOM 17377 C C . LEU A 1 72 ? 28.249 -27.351 -51.305 1.00 0.00 72 LEU A C 12
ATOM 17378 O O . LEU A 1 72 ? 28.626 -26.922 -50.213 1.00 0.00 72 LEU A O 12
ATOM 17394 N N . GLU A 1 73 ? 29.064 -27.906 -52.211 1.00 0.00 73 GLU A N 12
ATOM 17395 C CA . GLU A 1 73 ? 30.485 -28.190 -51.965 1.00 0.00 73 GLU A CA 12
ATOM 17396 C C . GLU A 1 73 ? 31.275 -26.894 -51.699 1.00 0.00 73 GLU A C 12
ATOM 17397 O O . GLU A 1 73 ? 31.967 -26.787 -50.673 1.00 0.00 73 GLU A O 12
ATOM 17409 N N . GLN A 1 74 ? 31.125 -25.897 -52.597 1.00 0.00 74 GLN A N 12
ATOM 17410 C CA . GLN A 1 74 ? 31.814 -24.605 -52.467 1.00 0.00 74 GLN A CA 12
ATOM 17411 C C . GLN A 1 74 ? 31.308 -23.823 -51.235 1.00 0.00 74 GLN A C 12
ATOM 17412 O O . GLN A 1 74 ? 32.077 -23.077 -50.627 1.00 0.00 74 GLN A O 12
ATOM 17426 N N . TYR A 1 75 ? 30.024 -24.043 -50.855 1.00 0.00 75 TYR A N 12
ATOM 17427 C CA . TYR A 1 75 ? 29.428 -23.434 -49.650 1.00 0.00 75 TYR A CA 12
ATOM 17428 C C . TYR A 1 75 ? 30.171 -23.918 -48.402 1.00 0.00 75 TYR A C 12
ATOM 17429 O O . TYR A 1 75 ? 30.662 -23.105 -47.633 1.00 0.00 75 TYR A O 12
ATOM 17447 N N . LEU A 1 76 ? 30.263 -25.251 -48.235 1.00 0.00 76 LEU A N 12
ATOM 17448 C CA . LEU A 1 76 ? 30.818 -25.873 -47.011 1.00 0.00 76 LEU A CA 12
ATOM 17449 C C . LEU A 1 76 ? 32.281 -25.465 -46.775 1.00 0.00 76 LEU A C 12
ATOM 17450 O O . LEU A 1 76 ? 32.660 -25.117 -45.654 1.00 0.00 76 LEU A O 12
ATOM 17466 N N . LYS A 1 77 ? 33.092 -25.488 -47.846 1.00 0.00 77 LYS A N 12
ATOM 17467 C CA . LYS A 1 77 ? 34.533 -25.165 -47.752 1.00 0.00 77 LYS A CA 12
ATOM 17468 C C . LYS A 1 77 ? 34.757 -23.662 -47.447 1.00 0.00 77 LYS A C 12
ATOM 17469 O O . LYS A 1 77 ? 35.788 -23.287 -46.884 1.00 0.00 77 LYS A O 12
ATOM 17488 N N . SER A 1 78 ? 33.773 -22.808 -47.818 1.00 0.00 78 SER A N 12
ATOM 17489 C CA . SER A 1 78 ? 33.836 -21.347 -47.566 1.00 0.00 78 SER A CA 12
ATOM 17490 C C . SER A 1 78 ? 33.036 -20.947 -46.308 1.00 0.00 78 SER A C 12
ATOM 17491 O O . SER A 1 78 ? 33.146 -19.817 -45.834 1.00 0.00 78 SER A O 12
ATOM 17499 N N . HIS A 1 79 ? 32.214 -21.874 -45.788 1.00 0.00 79 HIS A N 12
ATOM 17500 C CA . HIS A 1 79 ? 31.387 -21.652 -44.586 1.00 0.00 79 HIS A CA 12
ATOM 17501 C C . HIS A 1 79 ? 31.591 -22.840 -43.626 1.00 0.00 79 HIS A C 12
ATOM 17502 O O . HIS A 1 79 ? 30.899 -23.862 -43.758 1.00 0.00 79 HIS A O 12
ATOM 17517 N N . PRO A 1 80 ? 32.581 -22.756 -42.680 1.00 0.00 80 PRO A N 12
ATOM 17518 C CA . PRO A 1 80 ? 32.792 -23.810 -41.650 1.00 0.00 80 PRO A CA 12
ATOM 17519 C C . PRO A 1 80 ? 31.618 -23.886 -40.648 1.00 0.00 80 PRO A C 12
ATOM 17520 O O . PRO A 1 80 ? 30.774 -22.984 -40.597 1.00 0.00 80 PRO A O 12
ATOM 17531 N N . GLY A 1 81 ? 31.566 -24.979 -39.863 1.00 0.00 81 GLY A N 12
ATOM 17532 C CA . GLY A 1 81 ? 30.504 -25.187 -38.869 1.00 0.00 81 GLY A CA 12
ATOM 17533 C C . GLY A 1 81 ? 29.297 -25.949 -39.424 1.00 0.00 81 GLY A C 12
ATOM 17534 O O . GLY A 1 81 ? 28.485 -26.478 -38.654 1.00 0.00 81 GLY A O 12
ATOM 17538 N N . ASN A 1 82 ? 29.187 -26.009 -40.759 1.00 0.00 82 ASN A N 12
ATOM 17539 C CA . ASN A 1 82 ? 28.071 -26.662 -41.455 1.00 0.00 82 ASN A CA 12
ATOM 17540 C C . ASN A 1 82 ? 28.311 -28.184 -41.596 1.00 0.00 82 ASN A C 12
ATOM 17541 O O . ASN A 1 82 ? 29.458 -28.611 -41.751 1.00 0.00 82 ASN A O 12
ATOM 17552 N N . PRO A 1 83 ? 27.219 -29.019 -41.507 1.00 0.00 83 PRO A N 12
ATOM 17553 C CA . PRO A 1 83 ? 27.261 -30.477 -41.813 1.00 0.00 83 PRO A CA 12
ATOM 17554 C C . PRO A 1 83 ? 27.784 -30.776 -43.241 1.00 0.00 83 PRO A C 12
ATOM 17555 O O . PRO A 1 83 ? 27.605 -29.965 -44.152 1.00 0.00 83 PRO A O 12
ATOM 17566 N N . ALA A 1 84 ? 28.396 -31.963 -43.414 1.00 0.00 84 ALA A N 12
ATOM 17567 C CA . ALA A 1 84 ? 29.068 -32.361 -44.672 1.00 0.00 84 ALA A CA 12
ATOM 17568 C C . ALA A 1 84 ? 28.060 -32.784 -45.764 1.00 0.00 84 ALA A C 12
ATOM 17569 O O . ALA A 1 84 ? 26.914 -33.100 -45.469 1.00 0.00 84 ALA A O 12
ATOM 17576 N N . ILE A 1 85 ? 28.513 -32.793 -47.031 1.00 0.00 85 ILE A N 12
ATOM 17577 C CA . ILE A 1 85 ? 27.667 -33.147 -48.197 1.00 0.00 85 ILE A CA 12
ATOM 17578 C C . ILE A 1 85 ? 27.377 -34.663 -48.246 1.00 0.00 85 ILE A C 12
ATOM 17579 O O . ILE A 1 85 ? 26.373 -35.100 -48.829 1.00 0.00 85 ILE A O 12
ATOM 17595 N N . ALA A 1 86 ? 28.257 -35.457 -47.609 1.00 0.00 86 ALA A N 12
ATOM 17596 C CA . ALA A 1 86 ? 28.159 -36.928 -47.597 1.00 0.00 86 ALA A CA 12
ATOM 17597 C C . ALA A 1 86 ? 26.895 -37.414 -46.854 1.00 0.00 86 ALA A C 12
ATOM 17598 O O . ALA A 1 86 ? 26.325 -38.448 -47.201 1.00 0.00 86 ALA A O 12
ATOM 17605 N N . GLU A 1 87 ? 26.460 -36.650 -45.834 1.00 0.00 87 GLU A N 12
ATOM 17606 C CA . GLU A 1 87 ? 25.229 -36.943 -45.061 1.00 0.00 87 GLU A CA 12
ATOM 17607 C C . GLU A 1 87 ? 23.993 -36.246 -45.687 1.00 0.00 87 GLU A C 12
ATOM 17608 O O . GLU A 1 87 ? 22.877 -36.346 -45.151 1.00 0.00 87 GLU A O 12
ATOM 17620 N N . PHE A 1 88 ? 24.204 -35.512 -46.794 1.00 0.00 88 PHE A N 12
ATOM 17621 C CA . PHE A 1 88 ? 23.124 -34.837 -47.543 1.00 0.00 88 PHE A CA 12
ATOM 17622 C C . PHE A 1 88 ? 22.627 -35.766 -48.664 1.00 0.00 88 PHE A C 12
ATOM 17623 O O . PHE A 1 88 ? 23.354 -36.047 -49.622 1.00 0.00 88 PHE A O 12
ATOM 17640 N N . ASP A 1 89 ? 21.387 -36.254 -48.518 1.00 0.00 89 ASP A N 12
ATOM 17641 C CA . ASP A 1 89 ? 20.780 -37.225 -49.444 1.00 0.00 89 ASP A CA 12
ATOM 17642 C C . ASP A 1 89 ? 20.167 -36.507 -50.655 1.00 0.00 89 ASP A C 12
ATOM 17643 O O . ASP A 1 89 ? 18.997 -36.113 -50.636 1.00 0.00 89 ASP A O 12
ATOM 17652 N N . TRP A 1 90 ? 20.977 -36.300 -51.700 1.00 0.00 90 TRP A N 12
ATOM 17653 C CA . TRP A 1 90 ? 20.497 -35.758 -52.985 1.00 0.00 90 TRP A CA 12
ATOM 17654 C C . TRP A 1 90 ? 19.743 -36.841 -53.794 1.00 0.00 90 TRP A C 12
ATOM 17655 O O . TRP A 1 90 ? 18.976 -36.516 -54.703 1.00 0.00 90 TRP A O 12
ATOM 17676 N N . THR A 1 91 ? 19.960 -38.120 -53.415 1.00 0.00 91 THR A N 12
ATOM 17677 C CA . THR A 1 91 ? 19.313 -39.321 -54.008 1.00 0.00 91 THR A CA 12
ATOM 17678 C C . THR A 1 91 ? 17.887 -39.565 -53.423 1.00 0.00 91 THR A C 12
ATOM 17679 O O . THR A 1 91 ? 17.304 -40.645 -53.587 1.00 0.00 91 THR A O 12
ATOM 17690 N N . THR A 1 92 ? 17.326 -38.532 -52.777 1.00 0.00 92 THR A N 12
ATOM 17691 C CA . THR A 1 92 ? 16.172 -38.636 -51.857 1.00 0.00 92 THR A CA 12
ATOM 17692 C C . THR A 1 92 ? 14.852 -39.146 -52.512 1.00 0.00 92 THR A C 12
ATOM 17693 O O . THR A 1 92 ? 13.896 -39.453 -51.787 1.00 0.00 92 THR A O 12
ATOM 17704 N N . SER A 1 93 ? 14.793 -39.201 -53.867 1.00 0.00 93 SER A N 12
ATOM 17705 C CA . SER A 1 93 ? 13.621 -39.719 -54.604 1.00 0.00 93 SER A CA 12
ATOM 17706 C C . SER A 1 93 ? 13.470 -41.236 -54.369 1.00 0.00 93 SER A C 12
ATOM 17707 O O . SER A 1 93 ? 14.064 -42.058 -55.093 1.00 0.00 93 SER A O 12
ATOM 17715 N N . GLY A 1 94 ? 12.703 -41.591 -53.317 1.00 0.00 94 GLY A N 12
ATOM 17716 C CA . GLY A 1 94 ? 12.587 -42.975 -52.874 1.00 0.00 94 GLY A CA 12
ATOM 17717 C C . GLY A 1 94 ? 13.914 -43.490 -52.319 1.00 0.00 94 GLY A C 12
ATOM 17718 O O . GLY A 1 94 ? 14.296 -43.130 -51.206 1.00 0.00 94 GLY A O 12
ATOM 17722 N N . THR A 1 95 ? 14.630 -44.287 -53.125 1.00 0.00 95 THR A N 12
ATOM 17723 C CA . THR A 1 95 ? 15.968 -44.793 -52.787 1.00 0.00 95 THR A CA 12
ATOM 17724 C C . THR A 1 95 ? 16.663 -45.340 -54.063 1.00 0.00 95 THR A C 12
ATOM 17725 O O . THR A 1 95 ? 17.849 -45.023 -54.290 1.00 0.00 95 THR A O 12
ATOM 17737 N N . MET A 1 1 ? 46.199 14.818 -11.907 1.00 0.00 1 MET A N 13
ATOM 17738 C CA . MET A 1 1 ? 45.182 13.780 -12.192 1.00 0.00 1 MET A CA 13
ATOM 17739 C C . MET A 1 1 ? 43.776 14.389 -12.021 1.00 0.00 1 MET A C 13
ATOM 17740 O O . MET A 1 1 ? 43.388 14.759 -10.902 1.00 0.00 1 MET A O 13
ATOM 17756 N N . HIS A 1 2 ? 43.038 14.502 -13.145 1.00 0.00 2 HIS A N 13
ATOM 17757 C CA . HIS A 1 2 ? 41.687 15.083 -13.195 1.00 0.00 2 HIS A CA 13
ATOM 17758 C C . HIS A 1 2 ? 41.080 14.854 -14.595 1.00 0.00 2 HIS A C 13
ATOM 17759 O O . HIS A 1 2 ? 41.425 15.561 -15.550 1.00 0.00 2 HIS A O 13
ATOM 17774 N N . HIS A 1 3 ? 40.215 13.835 -14.719 1.00 0.00 3 HIS A N 13
ATOM 17775 C CA . HIS A 1 3 ? 39.452 13.550 -15.960 1.00 0.00 3 HIS A CA 13
ATOM 17776 C C . HIS A 1 3 ? 37.943 13.534 -15.662 1.00 0.00 3 HIS A C 13
ATOM 17777 O O . HIS A 1 3 ? 37.510 13.035 -14.617 1.00 0.00 3 HIS A O 13
ATOM 17792 N N . HIS A 1 4 ? 37.147 14.068 -16.604 1.00 0.00 4 HIS A N 13
ATOM 17793 C CA . HIS A 1 4 ? 35.680 14.137 -16.483 1.00 0.00 4 HIS A CA 13
ATOM 17794 C C . HIS A 1 4 ? 35.052 12.887 -17.124 1.00 0.00 4 HIS A C 13
ATOM 17795 O O . HIS A 1 4 ? 34.656 12.908 -18.299 1.00 0.00 4 HIS A O 13
ATOM 17810 N N . HIS A 1 5 ? 35.045 11.771 -16.372 1.00 0.00 5 HIS A N 13
ATOM 17811 C CA . HIS A 1 5 ? 34.411 10.517 -16.822 1.00 0.00 5 HIS A CA 13
ATOM 17812 C C . HIS A 1 5 ? 32.901 10.555 -16.514 1.00 0.00 5 HIS A C 13
ATOM 17813 O O . HIS A 1 5 ? 32.490 10.719 -15.354 1.00 0.00 5 HIS A O 13
ATOM 17828 N N . HIS A 1 6 ? 32.088 10.447 -17.575 1.00 0.00 6 HIS A N 13
ATOM 17829 C CA . HIS A 1 6 ? 30.617 10.484 -17.491 1.00 0.00 6 HIS A CA 13
ATOM 17830 C C . HIS A 1 6 ? 30.034 9.599 -18.604 1.00 0.00 6 HIS A C 13
ATOM 17831 O O . HIS A 1 6 ? 30.580 9.564 -19.719 1.00 0.00 6 HIS A O 13
ATOM 17846 N N . HIS A 1 7 ? 28.934 8.882 -18.296 1.00 0.00 7 HIS A N 13
ATOM 17847 C CA . HIS A 1 7 ? 28.236 8.033 -19.276 1.00 0.00 7 HIS A CA 13
ATOM 17848 C C . HIS A 1 7 ? 27.632 8.900 -20.395 1.00 0.00 7 HIS A C 13
ATOM 17849 O O . HIS A 1 7 ? 26.843 9.807 -20.117 1.00 0.00 7 HIS A O 13
ATOM 17864 N N . SER A 1 8 ? 28.040 8.623 -21.652 1.00 0.00 8 SER A N 13
ATOM 17865 C CA . SER A 1 8 ? 27.550 9.338 -22.848 1.00 0.00 8 SER A CA 13
ATOM 17866 C C . SER A 1 8 ? 26.011 9.219 -22.965 1.00 0.00 8 SER A C 13
ATOM 17867 O O . SER A 1 8 ? 25.336 10.186 -23.340 1.00 0.00 8 SER A O 13
ATOM 17875 N N . SER A 1 9 ? 25.487 8.006 -22.644 1.00 0.00 9 SER A N 13
ATOM 17876 C CA . SER A 1 9 ? 24.040 7.731 -22.468 1.00 0.00 9 SER A CA 13
ATOM 17877 C C . SER A 1 9 ? 23.211 8.040 -23.749 1.00 0.00 9 SER A C 13
ATOM 17878 O O . SER A 1 9 ? 21.980 8.169 -23.691 1.00 0.00 9 SER A O 13
ATOM 17886 N N . GLY A 1 10 ? 23.896 8.110 -24.902 1.00 0.00 10 GLY A N 13
ATOM 17887 C CA . GLY A 1 10 ? 23.267 8.479 -26.161 1.00 0.00 10 GLY A CA 13
ATOM 17888 C C . GLY A 1 10 ? 24.095 8.051 -27.359 1.00 0.00 10 GLY A C 13
ATOM 17889 O O . GLY A 1 10 ? 24.790 8.874 -27.970 1.00 0.00 10 GLY A O 13
ATOM 17893 N N . ARG A 1 11 ? 24.044 6.746 -27.672 1.00 0.00 11 ARG A N 13
ATOM 17894 C CA . ARG A 1 11 ? 24.663 6.181 -28.877 1.00 0.00 11 ARG A CA 13
ATOM 17895 C C . ARG A 1 11 ? 23.667 6.301 -30.047 1.00 0.00 11 ARG A C 13
ATOM 17896 O O . ARG A 1 11 ? 22.740 5.493 -30.175 1.00 0.00 11 ARG A O 13
ATOM 17917 N N . GLU A 1 12 ? 23.847 7.349 -30.872 1.00 0.00 12 GLU A N 13
ATOM 17918 C CA . GLU A 1 12 ? 22.943 7.669 -31.990 1.00 0.00 12 GLU A CA 13
ATOM 17919 C C . GLU A 1 12 ? 23.351 6.864 -33.245 1.00 0.00 12 GLU A C 13
ATOM 17920 O O . GLU A 1 12 ? 23.982 7.391 -34.173 1.00 0.00 12 GLU A O 13
ATOM 17932 N N . ASN A 1 13 ? 23.037 5.556 -33.210 1.00 0.00 13 ASN A N 13
ATOM 17933 C CA . ASN A 1 13 ? 23.335 4.573 -34.279 1.00 0.00 13 ASN A CA 13
ATOM 17934 C C . ASN A 1 13 ? 22.244 3.485 -34.262 1.00 0.00 13 ASN A C 13
ATOM 17935 O O . ASN A 1 13 ? 22.092 2.777 -33.254 1.00 0.00 13 ASN A O 13
ATOM 17946 N N . LEU A 1 14 ? 21.461 3.387 -35.350 1.00 0.00 14 LEU A N 13
ATOM 17947 C CA . LEU A 1 14 ? 20.497 2.281 -35.549 1.00 0.00 14 LEU A CA 13
ATOM 17948 C C . LEU A 1 14 ? 20.154 2.139 -37.031 1.00 0.00 14 LEU A C 13
ATOM 17949 O O . LEU A 1 14 ? 20.111 3.137 -37.765 1.00 0.00 14 LEU A O 13
ATOM 17965 N N . TYR A 1 15 ? 19.905 0.901 -37.468 1.00 0.00 15 TYR A N 13
ATOM 17966 C CA . TYR A 1 15 ? 19.347 0.615 -38.795 1.00 0.00 15 TYR A CA 13
ATOM 17967 C C . TYR A 1 15 ? 18.195 -0.376 -38.648 1.00 0.00 15 TYR A C 13
ATOM 17968 O O . TYR A 1 15 ? 18.388 -1.589 -38.519 1.00 0.00 15 TYR A O 13
ATOM 17986 N N . PHE A 1 16 ? 16.983 0.194 -38.655 1.00 0.00 16 PHE A N 13
ATOM 17987 C CA . PHE A 1 16 ? 15.710 -0.530 -38.506 1.00 0.00 16 PHE A CA 13
ATOM 17988 C C . PHE A 1 16 ? 15.254 -1.158 -39.848 1.00 0.00 16 PHE A C 13
ATOM 17989 O O . PHE A 1 16 ? 14.123 -1.646 -39.958 1.00 0.00 16 PHE A O 13
ATOM 18006 N N . GLN A 1 17 ? 16.154 -1.138 -40.853 1.00 0.00 17 GLN A N 13
ATOM 18007 C CA . GLN A 1 17 ? 15.899 -1.657 -42.202 1.00 0.00 17 GLN A CA 13
ATOM 18008 C C . GLN A 1 17 ? 15.825 -3.196 -42.165 1.00 0.00 17 GLN A C 13
ATOM 18009 O O . GLN A 1 17 ? 16.719 -3.857 -41.613 1.00 0.00 17 GLN A O 13
ATOM 18023 N N . GLY A 1 18 ? 14.742 -3.742 -42.725 1.00 0.00 18 GLY A N 13
ATOM 18024 C CA . GLY A 1 18 ? 14.547 -5.182 -42.843 1.00 0.00 18 GLY A CA 13
ATOM 18025 C C . GLY A 1 18 ? 13.547 -5.521 -43.935 1.00 0.00 18 GLY A C 13
ATOM 18026 O O . GLY A 1 18 ? 12.888 -4.628 -44.493 1.00 0.00 18 GLY A O 13
ATOM 18030 N N . HIS A 1 19 ? 13.426 -6.815 -44.246 1.00 0.00 19 HIS A N 13
ATOM 18031 C CA . HIS A 1 19 ? 12.570 -7.292 -45.337 1.00 0.00 19 HIS A CA 13
ATOM 18032 C C . HIS A 1 19 ? 11.157 -7.565 -44.814 1.00 0.00 19 HIS A C 13
ATOM 18033 O O . HIS A 1 19 ? 10.964 -8.415 -43.941 1.00 0.00 19 HIS A O 13
ATOM 18048 N N . MET A 1 20 ? 10.183 -6.814 -45.344 1.00 0.00 20 MET A N 13
ATOM 18049 C CA . MET A 1 20 ? 8.749 -7.017 -45.061 1.00 0.00 20 MET A CA 13
ATOM 18050 C C . MET A 1 20 ? 8.177 -8.154 -45.924 1.00 0.00 20 MET A C 13
ATOM 18051 O O . MET A 1 20 ? 7.075 -8.653 -45.647 1.00 0.00 20 MET A O 13
ATOM 18065 N N . ALA A 1 21 ? 8.949 -8.535 -46.970 1.00 0.00 21 ALA A N 13
ATOM 18066 C CA . ALA A 1 21 ? 8.591 -9.585 -47.935 1.00 0.00 21 ALA A CA 13
ATOM 18067 C C . ALA A 1 21 ? 7.376 -9.165 -48.792 1.00 0.00 21 ALA A C 13
ATOM 18068 O O . ALA A 1 21 ? 6.968 -7.991 -48.782 1.00 0.00 21 ALA A O 13
ATOM 18075 N N . SER A 1 22 ? 6.832 -10.122 -49.559 1.00 0.00 22 SER A N 13
ATOM 18076 C CA . SER A 1 22 ? 5.670 -9.889 -50.432 1.00 0.00 22 SER A CA 13
ATOM 18077 C C . SER A 1 22 ? 5.022 -11.229 -50.822 1.00 0.00 22 SER A C 13
ATOM 18078 O O . SER A 1 22 ? 5.584 -12.302 -50.571 1.00 0.00 22 SER A O 13
ATOM 18086 N N . GLY A 1 23 ? 3.841 -11.149 -51.459 1.00 0.00 23 GLY A N 13
ATOM 18087 C CA . GLY A 1 23 ? 3.176 -12.324 -52.025 1.00 0.00 23 GLY A CA 13
ATOM 18088 C C . GLY A 1 23 ? 3.588 -12.582 -53.471 1.00 0.00 23 GLY A C 13
ATOM 18089 O O . GLY A 1 23 ? 2.773 -13.025 -54.285 1.00 0.00 23 GLY A O 13
ATOM 18093 N N . SER A 1 24 ? 4.879 -12.334 -53.779 1.00 0.00 24 SER A N 13
ATOM 18094 C CA . SER A 1 24 ? 5.457 -12.493 -55.132 1.00 0.00 24 SER A CA 13
ATOM 18095 C C . SER A 1 24 ? 5.937 -13.951 -55.335 1.00 0.00 24 SER A C 13
ATOM 18096 O O . SER A 1 24 ? 6.980 -14.206 -55.946 1.00 0.00 24 SER A O 13
ATOM 18104 N N . GLU A 1 25 ? 5.126 -14.899 -54.833 1.00 0.00 25 GLU A N 13
ATOM 18105 C CA . GLU A 1 25 ? 5.438 -16.335 -54.800 1.00 0.00 25 GLU A CA 13
ATOM 18106 C C . GLU A 1 25 ? 4.433 -17.108 -55.670 1.00 0.00 25 GLU A C 13
ATOM 18107 O O . GLU A 1 25 ? 3.641 -16.494 -56.403 1.00 0.00 25 GLU A O 13
ATOM 18119 N N . GLU A 1 26 ? 4.467 -18.449 -55.584 1.00 0.00 26 GLU A N 13
ATOM 18120 C CA . GLU A 1 26 ? 3.580 -19.326 -56.371 1.00 0.00 26 GLU A CA 13
ATOM 18121 C C . GLU A 1 26 ? 3.337 -20.645 -55.611 1.00 0.00 26 GLU A C 13
ATOM 18122 O O . GLU A 1 26 ? 4.250 -21.167 -54.956 1.00 0.00 26 GLU A O 13
ATOM 18134 N N . GLU A 1 27 ? 2.094 -21.162 -55.694 1.00 0.00 27 GLU A N 13
ATOM 18135 C CA . GLU A 1 27 ? 1.714 -22.451 -55.098 1.00 0.00 27 GLU A CA 13
ATOM 18136 C C . GLU A 1 27 ? 2.394 -23.590 -55.875 1.00 0.00 27 GLU A C 13
ATOM 18137 O O . GLU A 1 27 ? 2.031 -23.870 -57.023 1.00 0.00 27 GLU A O 13
ATOM 18149 N N . VAL A 1 28 ? 3.406 -24.205 -55.255 1.00 0.00 28 VAL A N 13
ATOM 18150 C CA . VAL A 1 28 ? 4.192 -25.299 -55.854 1.00 0.00 28 VAL A CA 13
ATOM 18151 C C . VAL A 1 28 ? 4.218 -26.500 -54.887 1.00 0.00 28 VAL A C 13
ATOM 18152 O O . VAL A 1 28 ? 4.299 -26.313 -53.664 1.00 0.00 28 VAL A O 13
ATOM 18165 N N . VAL A 1 29 ? 4.124 -27.726 -55.446 1.00 0.00 29 VAL A N 13
ATOM 18166 C CA . VAL A 1 29 ? 4.071 -28.968 -54.648 1.00 0.00 29 VAL A CA 13
ATOM 18167 C C . VAL A 1 29 ? 5.483 -29.332 -54.118 1.00 0.00 29 VAL A C 13
ATOM 18168 O O . VAL A 1 29 ? 6.392 -29.675 -54.885 1.00 0.00 29 VAL A O 13
ATOM 18181 N N . SER A 1 30 ? 5.664 -29.206 -52.789 1.00 0.00 30 SER A N 13
ATOM 18182 C CA . SER A 1 30 ? 6.948 -29.422 -52.111 1.00 0.00 30 SER A CA 13
ATOM 18183 C C . SER A 1 30 ? 6.736 -30.276 -50.850 1.00 0.00 30 SER A C 13
ATOM 18184 O O . SER A 1 30 ? 5.922 -29.931 -49.985 1.00 0.00 30 SER A O 13
ATOM 18192 N N . VAL A 1 31 ? 7.464 -31.393 -50.778 1.00 0.00 31 VAL A N 13
ATOM 18193 C CA . VAL A 1 31 ? 7.496 -32.279 -49.608 1.00 0.00 31 VAL A CA 13
ATOM 18194 C C . VAL A 1 31 ? 8.872 -32.146 -48.938 1.00 0.00 31 VAL A C 13
ATOM 18195 O O . VAL A 1 31 ? 9.896 -32.446 -49.561 1.00 0.00 31 VAL A O 13
ATOM 18208 N N . GLU A 1 32 ? 8.885 -31.656 -47.692 1.00 0.00 32 GLU A N 13
ATOM 18209 C CA . GLU A 1 32 ? 10.110 -31.517 -46.894 1.00 0.00 32 GLU A CA 13
ATOM 18210 C C . GLU A 1 32 ? 10.541 -32.883 -46.331 1.00 0.00 32 GLU A C 13
ATOM 18211 O O . GLU A 1 32 ? 9.756 -33.574 -45.673 1.00 0.00 32 GLU A O 13
ATOM 18223 N N . LEU A 1 33 ? 11.791 -33.256 -46.615 1.00 0.00 33 LEU A N 13
ATOM 18224 C CA . LEU A 1 33 ? 12.390 -34.552 -46.227 1.00 0.00 33 LEU A CA 13
ATOM 18225 C C . LEU A 1 33 ? 13.288 -34.349 -44.969 1.00 0.00 33 LEU A C 13
ATOM 18226 O O . LEU A 1 33 ? 13.529 -33.192 -44.588 1.00 0.00 33 LEU A O 13
ATOM 18242 N N . PRO A 1 34 ? 13.781 -35.453 -44.273 1.00 0.00 34 PRO A N 13
ATOM 18243 C CA . PRO A 1 34 ? 14.606 -35.331 -43.032 1.00 0.00 34 PRO A CA 13
ATOM 18244 C C . PRO A 1 34 ? 15.857 -34.443 -43.219 1.00 0.00 34 PRO A C 13
ATOM 18245 O O . PRO A 1 34 ? 16.663 -34.674 -44.132 1.00 0.00 34 PRO A O 13
ATOM 18256 N N . ALA A 1 35 ? 15.996 -33.439 -42.338 1.00 0.00 35 ALA A N 13
ATOM 18257 C CA . ALA A 1 35 ? 17.017 -32.372 -42.441 1.00 0.00 35 ALA A CA 13
ATOM 18258 C C . ALA A 1 35 ? 18.030 -32.432 -41.280 1.00 0.00 35 ALA A C 13
ATOM 18259 O O . ALA A 1 35 ? 17.718 -32.981 -40.221 1.00 0.00 35 ALA A O 13
ATOM 18266 N N . PRO A 1 36 ? 19.267 -31.867 -41.464 1.00 0.00 36 PRO A N 13
ATOM 18267 C CA . PRO A 1 36 ? 20.202 -31.613 -40.343 1.00 0.00 36 PRO A CA 13
ATOM 18268 C C . PRO A 1 36 ? 19.727 -30.415 -39.479 1.00 0.00 36 PRO A C 13
ATOM 18269 O O . PRO A 1 36 ? 18.784 -29.704 -39.852 1.00 0.00 36 PRO A O 13
ATOM 18280 N N . SER A 1 37 ? 20.393 -30.212 -38.334 1.00 0.00 37 SER A N 13
ATOM 18281 C CA . SER A 1 37 ? 20.035 -29.161 -37.360 1.00 0.00 37 SER A CA 13
ATOM 18282 C C . SER A 1 37 ? 20.266 -27.747 -37.932 1.00 0.00 37 SER A C 13
ATOM 18283 O O . SER A 1 37 ? 19.404 -26.865 -37.816 1.00 0.00 37 SER A O 13
ATOM 18291 N N . SER A 1 38 ? 21.438 -27.569 -38.555 1.00 0.00 38 SER A N 13
ATOM 18292 C CA . SER A 1 38 ? 21.902 -26.268 -39.059 1.00 0.00 38 SER A CA 13
ATOM 18293 C C . SER A 1 38 ? 21.124 -25.831 -40.315 1.00 0.00 38 SER A C 13
ATOM 18294 O O . SER A 1 38 ? 20.773 -24.663 -40.466 1.00 0.00 38 SER A O 13
ATOM 18302 N N . TRP A 1 39 ? 20.861 -26.795 -41.209 1.00 0.00 39 TRP A N 13
ATOM 18303 C CA . TRP A 1 39 ? 20.217 -26.544 -42.513 1.00 0.00 39 TRP A CA 13
ATOM 18304 C C . TRP A 1 39 ? 18.751 -27.009 -42.502 1.00 0.00 39 TRP A C 13
ATOM 18305 O O . TRP A 1 39 ? 18.213 -27.409 -41.465 1.00 0.00 39 TRP A O 13
ATOM 18326 N N . LYS A 1 40 ? 18.126 -26.938 -43.683 1.00 0.00 40 LYS A N 13
ATOM 18327 C CA . LYS A 1 40 ? 16.791 -27.474 -43.948 1.00 0.00 40 LYS A CA 13
ATOM 18328 C C . LYS A 1 40 ? 16.868 -28.322 -45.223 1.00 0.00 40 LYS A C 13
ATOM 18329 O O . LYS A 1 40 ? 17.785 -28.157 -46.040 1.00 0.00 40 LYS A O 13
ATOM 18348 N N . LYS A 1 41 ? 15.913 -29.233 -45.374 1.00 0.00 41 LYS A N 13
ATOM 18349 C CA . LYS A 1 41 ? 15.884 -30.201 -46.470 1.00 0.00 41 LYS A CA 13
ATOM 18350 C C . LYS A 1 41 ? 14.462 -30.301 -47.011 1.00 0.00 41 LYS A C 13
ATOM 18351 O O . LYS A 1 41 ? 13.500 -30.526 -46.271 1.00 0.00 41 LYS A O 13
ATOM 18370 N N . LEU A 1 42 ? 14.377 -30.114 -48.317 1.00 0.00 42 LEU A N 13
ATOM 18371 C CA . LEU A 1 42 ? 13.148 -30.104 -49.090 1.00 0.00 42 LEU A CA 13
ATOM 18372 C C . LEU A 1 42 ? 13.380 -30.923 -50.372 1.00 0.00 42 LEU A C 13
ATOM 18373 O O . LEU A 1 42 ? 14.514 -31.045 -50.856 1.00 0.00 42 LEU A O 13
ATOM 18389 N N . PHE A 1 43 ? 12.301 -31.504 -50.891 1.00 0.00 43 PHE A N 13
ATOM 18390 C CA . PHE A 1 43 ? 12.273 -32.170 -52.193 1.00 0.00 43 PHE A CA 13
ATOM 18391 C C . PHE A 1 43 ? 11.037 -31.689 -52.958 1.00 0.00 43 PHE A C 13
ATOM 18392 O O . PHE A 1 43 ? 9.971 -31.485 -52.369 1.00 0.00 43 PHE A O 13
ATOM 18409 N N . TYR A 1 44 ? 11.200 -31.470 -54.265 1.00 0.00 44 TYR A N 13
ATOM 18410 C CA . TYR A 1 44 ? 10.089 -31.117 -55.161 1.00 0.00 44 TYR A CA 13
ATOM 18411 C C . TYR A 1 44 ? 9.670 -32.357 -55.985 1.00 0.00 44 TYR A C 13
ATOM 18412 O O . TYR A 1 44 ? 10.334 -32.691 -56.966 1.00 0.00 44 TYR A O 13
ATOM 18430 N N . PRO A 1 45 ? 8.578 -33.081 -55.590 1.00 0.00 45 PRO A N 13
ATOM 18431 C CA . PRO A 1 45 ? 8.028 -34.200 -56.387 1.00 0.00 45 PRO A CA 13
ATOM 18432 C C . PRO A 1 45 ? 7.082 -33.699 -57.496 1.00 0.00 45 PRO A C 13
ATOM 18433 O O . PRO A 1 45 ? 6.827 -32.492 -57.621 1.00 0.00 45 PRO A O 13
ATOM 18444 N N . ASN A 1 46 ? 6.579 -34.637 -58.303 1.00 0.00 46 ASN A N 13
ATOM 18445 C CA . ASN A 1 46 ? 5.514 -34.365 -59.279 1.00 0.00 46 ASN A CA 13
ATOM 18446 C C . ASN A 1 46 ? 4.142 -34.526 -58.606 1.00 0.00 46 ASN A C 13
ATOM 18447 O O . ASN A 1 46 ? 4.055 -34.966 -57.447 1.00 0.00 46 ASN A O 13
ATOM 18458 N N . LYS A 1 47 ? 3.081 -34.149 -59.334 1.00 0.00 47 LYS A N 13
ATOM 18459 C CA . LYS A 1 47 ? 1.698 -34.360 -58.888 1.00 0.00 47 LYS A CA 13
ATOM 18460 C C . LYS A 1 47 ? 1.364 -35.861 -59.105 1.00 0.00 47 LYS A C 13
ATOM 18461 O O . LYS A 1 47 ? 1.312 -36.641 -58.144 1.00 0.00 47 LYS A O 13
ATOM 18480 N N . VAL A 1 48 ? 1.154 -36.245 -60.385 1.00 0.00 48 VAL A N 13
ATOM 18481 C CA . VAL A 1 48 ? 0.977 -37.655 -60.810 1.00 0.00 48 VAL A CA 13
ATOM 18482 C C . VAL A 1 48 ? 1.694 -37.841 -62.161 1.00 0.00 48 VAL A C 13
ATOM 18483 O O . VAL A 1 48 ? 1.255 -37.282 -63.174 1.00 0.00 48 VAL A O 13
ATOM 18496 N N . GLY A 1 49 ? 2.810 -38.590 -62.157 1.00 0.00 49 GLY A N 13
ATOM 18497 C CA . GLY A 1 49 ? 3.550 -38.904 -63.382 1.00 0.00 49 GLY A CA 13
ATOM 18498 C C . GLY A 1 49 ? 4.844 -39.660 -63.109 1.00 0.00 49 GLY A C 13
ATOM 18499 O O . GLY A 1 49 ? 5.343 -39.666 -61.981 1.00 0.00 49 GLY A O 13
ATOM 18503 N N . SER A 1 50 ? 5.408 -40.275 -64.163 1.00 0.00 50 SER A N 13
ATOM 18504 C CA . SER A 1 50 ? 6.679 -41.020 -64.093 1.00 0.00 50 SER A CA 13
ATOM 18505 C C . SER A 1 50 ? 7.875 -40.079 -64.395 1.00 0.00 50 SER A C 13
ATOM 18506 O O . SER A 1 50 ? 8.844 -40.466 -65.064 1.00 0.00 50 SER A O 13
ATOM 18514 N N . VAL A 1 51 ? 7.799 -38.849 -63.857 1.00 0.00 51 VAL A N 13
ATOM 18515 C CA . VAL A 1 51 ? 8.815 -37.797 -64.046 1.00 0.00 51 VAL A CA 13
ATOM 18516 C C . VAL A 1 51 ? 9.443 -37.435 -62.689 1.00 0.00 51 VAL A C 13
ATOM 18517 O O . VAL A 1 51 ? 8.887 -37.761 -61.638 1.00 0.00 51 VAL A O 13
ATOM 18530 N N . LYS A 1 52 ? 10.605 -36.768 -62.729 1.00 0.00 52 LYS A N 13
ATOM 18531 C CA . LYS A 1 52 ? 11.276 -36.233 -61.527 1.00 0.00 52 LYS A CA 13
ATOM 18532 C C . LYS A 1 52 ? 10.633 -34.888 -61.140 1.00 0.00 52 LYS A C 13
ATOM 18533 O O . LYS A 1 52 ? 10.538 -34.552 -59.948 1.00 0.00 52 LYS A O 13
ATOM 18552 N N . LYS A 1 53 ? 10.179 -34.150 -62.186 1.00 0.00 53 LYS A N 13
ATOM 18553 C CA . LYS A 1 53 ? 9.600 -32.803 -62.081 1.00 0.00 53 LYS A CA 13
ATOM 18554 C C . LYS A 1 53 ? 10.715 -31.779 -61.736 1.00 0.00 53 LYS A C 13
ATOM 18555 O O . LYS A 1 53 ? 11.210 -31.067 -62.621 1.00 0.00 53 LYS A O 13
ATOM 18574 N N . THR A 1 54 ? 11.115 -31.720 -60.460 1.00 0.00 54 THR A N 13
ATOM 18575 C CA . THR A 1 54 ? 12.247 -30.896 -59.985 1.00 0.00 54 THR A CA 13
ATOM 18576 C C . THR A 1 54 ? 13.099 -31.758 -59.016 1.00 0.00 54 THR A C 13
ATOM 18577 O O . THR A 1 54 ? 12.621 -32.778 -58.510 1.00 0.00 54 THR A O 13
ATOM 18588 N N . GLU A 1 55 ? 14.366 -31.369 -58.792 1.00 0.00 55 GLU A N 13
ATOM 18589 C CA . GLU A 1 55 ? 15.300 -32.116 -57.919 1.00 0.00 55 GLU A CA 13
ATOM 18590 C C . GLU A 1 55 ? 15.176 -31.671 -56.432 1.00 0.00 55 GLU A C 13
ATOM 18591 O O . GLU A 1 55 ? 14.246 -30.944 -56.052 1.00 0.00 55 GLU A O 13
ATOM 18603 N N . VAL A 1 56 ? 16.132 -32.143 -55.610 1.00 0.00 56 VAL A N 13
ATOM 18604 C CA . VAL A 1 56 ? 16.208 -31.872 -54.166 1.00 0.00 56 VAL A CA 13
ATOM 18605 C C . VAL A 1 56 ? 16.869 -30.499 -53.911 1.00 0.00 56 VAL A C 13
ATOM 18606 O O . VAL A 1 56 ? 17.776 -30.094 -54.652 1.00 0.00 56 VAL A O 13
ATOM 18619 N N . VAL A 1 57 ? 16.395 -29.788 -52.862 1.00 0.00 57 VAL A N 13
ATOM 18620 C CA . VAL A 1 57 ? 16.934 -28.479 -52.429 1.00 0.00 57 VAL A CA 13
ATOM 18621 C C . VAL A 1 57 ? 17.284 -28.542 -50.925 1.00 0.00 57 VAL A C 13
ATOM 18622 O O . VAL A 1 57 ? 16.465 -28.981 -50.116 1.00 0.00 57 VAL A O 13
ATOM 18635 N N . PHE A 1 58 ? 18.511 -28.132 -50.562 1.00 0.00 58 PHE A N 13
ATOM 18636 C CA . PHE A 1 58 ? 18.918 -27.945 -49.155 1.00 0.00 58 PHE A CA 13
ATOM 18637 C C . PHE A 1 58 ? 18.987 -26.436 -48.856 1.00 0.00 58 PHE A C 13
ATOM 18638 O O . PHE A 1 58 ? 19.817 -25.729 -49.431 1.00 0.00 58 PHE A O 13
ATOM 18655 N N . VAL A 1 59 ? 18.114 -25.956 -47.962 1.00 0.00 59 VAL A N 13
ATOM 18656 C CA . VAL A 1 59 ? 18.086 -24.547 -47.545 1.00 0.00 59 VAL A CA 13
ATOM 18657 C C . VAL A 1 59 ? 19.178 -24.294 -46.501 1.00 0.00 59 VAL A C 13
ATOM 18658 O O . VAL A 1 59 ? 19.345 -25.067 -45.561 1.00 0.00 59 VAL A O 13
ATOM 18671 N N . ALA A 1 60 ? 19.913 -23.196 -46.702 1.00 0.00 60 ALA A N 13
ATOM 18672 C CA . ALA A 1 60 ? 21.058 -22.816 -45.862 1.00 0.00 60 ALA A CA 13
ATOM 18673 C C . ALA A 1 60 ? 20.607 -22.011 -44.627 1.00 0.00 60 ALA A C 13
ATOM 18674 O O . ALA A 1 60 ? 19.568 -21.340 -44.680 1.00 0.00 60 ALA A O 13
ATOM 18681 N N . PRO A 1 61 ? 21.415 -22.014 -43.512 1.00 0.00 61 PRO A N 13
ATOM 18682 C CA . PRO A 1 61 ? 21.071 -21.285 -42.242 1.00 0.00 61 PRO A CA 13
ATOM 18683 C C . PRO A 1 61 ? 21.132 -19.731 -42.346 1.00 0.00 61 PRO A C 13
ATOM 18684 O O . PRO A 1 61 ? 21.001 -19.033 -41.332 1.00 0.00 61 PRO A O 13
ATOM 18695 N N . THR A 1 62 ? 21.326 -19.203 -43.568 1.00 0.00 62 THR A N 13
ATOM 18696 C CA . THR A 1 62 ? 21.482 -17.748 -43.816 1.00 0.00 62 THR A CA 13
ATOM 18697 C C . THR A 1 62 ? 20.527 -17.264 -44.929 1.00 0.00 62 THR A C 13
ATOM 18698 O O . THR A 1 62 ? 20.402 -16.057 -45.162 1.00 0.00 62 THR A O 13
ATOM 18709 N N . GLY A 1 63 ? 19.830 -18.211 -45.594 1.00 0.00 63 GLY A N 13
ATOM 18710 C CA . GLY A 1 63 ? 18.942 -17.883 -46.723 1.00 0.00 63 GLY A CA 13
ATOM 18711 C C . GLY A 1 63 ? 19.587 -18.034 -48.102 1.00 0.00 63 GLY A C 13
ATOM 18712 O O . GLY A 1 63 ? 18.879 -17.982 -49.117 1.00 0.00 63 GLY A O 13
ATOM 18716 N N . GLU A 1 64 ? 20.925 -18.218 -48.150 1.00 0.00 64 GLU A N 13
ATOM 18717 C CA . GLU A 1 64 ? 21.648 -18.529 -49.407 1.00 0.00 64 GLU A CA 13
ATOM 18718 C C . GLU A 1 64 ? 21.480 -20.028 -49.714 1.00 0.00 64 GLU A C 13
ATOM 18719 O O . GLU A 1 64 ? 22.392 -20.841 -49.516 1.00 0.00 64 GLU A O 13
ATOM 18731 N N . GLU A 1 65 ? 20.260 -20.381 -50.148 1.00 0.00 65 GLU A N 13
ATOM 18732 C CA . GLU A 1 65 ? 19.828 -21.777 -50.322 1.00 0.00 65 GLU A CA 13
ATOM 18733 C C . GLU A 1 65 ? 20.550 -22.449 -51.500 1.00 0.00 65 GLU A C 13
ATOM 18734 O O . GLU A 1 65 ? 21.046 -21.784 -52.419 1.00 0.00 65 GLU A O 13
ATOM 18746 N N . ILE A 1 66 ? 20.583 -23.782 -51.459 1.00 0.00 66 ILE A N 13
ATOM 18747 C CA . ILE A 1 66 ? 21.330 -24.608 -52.407 1.00 0.00 66 ILE A CA 13
ATOM 18748 C C . ILE A 1 66 ? 20.353 -25.436 -53.257 1.00 0.00 66 ILE A C 13
ATOM 18749 O O . ILE A 1 66 ? 19.598 -26.252 -52.718 1.00 0.00 66 ILE A O 13
ATOM 18765 N N . SER A 1 67 ? 20.408 -25.232 -54.579 1.00 0.00 67 SER A N 13
ATOM 18766 C CA . SER A 1 67 ? 19.508 -25.889 -55.547 1.00 0.00 67 SER A CA 13
ATOM 18767 C C . SER A 1 67 ? 20.122 -27.189 -56.108 1.00 0.00 67 SER A C 13
ATOM 18768 O O . SER A 1 67 ? 19.395 -28.087 -56.558 1.00 0.00 67 SER A O 13
ATOM 18776 N N . ASN A 1 68 ? 21.466 -27.283 -56.081 1.00 0.00 68 ASN A N 13
ATOM 18777 C CA . ASN A 1 68 ? 22.200 -28.421 -56.671 1.00 0.00 68 ASN A CA 13
ATOM 18778 C C . ASN A 1 68 ? 23.399 -28.826 -55.798 1.00 0.00 68 ASN A C 13
ATOM 18779 O O . ASN A 1 68 ? 23.937 -28.010 -55.052 1.00 0.00 68 ASN A O 13
ATOM 18790 N N . ARG A 1 69 ? 23.841 -30.081 -55.967 1.00 0.00 69 ARG A N 13
ATOM 18791 C CA . ARG A 1 69 ? 24.887 -30.722 -55.136 1.00 0.00 69 ARG A CA 13
ATOM 18792 C C . ARG A 1 69 ? 26.262 -30.008 -55.253 1.00 0.00 69 ARG A C 13
ATOM 18793 O O . ARG A 1 69 ? 27.070 -30.036 -54.313 1.00 0.00 69 ARG A O 13
ATOM 18814 N N . LYS A 1 70 ? 26.503 -29.355 -56.407 1.00 0.00 70 LYS A N 13
ATOM 18815 C CA . LYS A 1 70 ? 27.730 -28.561 -56.652 1.00 0.00 70 LYS A CA 13
ATOM 18816 C C . LYS A 1 70 ? 27.751 -27.349 -55.700 1.00 0.00 70 LYS A C 13
ATOM 18817 O O . LYS A 1 70 ? 28.750 -27.109 -55.006 1.00 0.00 70 LYS A O 13
ATOM 18836 N N . GLN A 1 71 ? 26.618 -26.607 -55.678 1.00 0.00 71 GLN A N 13
ATOM 18837 C CA . GLN A 1 71 ? 26.429 -25.409 -54.824 1.00 0.00 71 GLN A CA 13
ATOM 18838 C C . GLN A 1 71 ? 26.667 -25.730 -53.340 1.00 0.00 71 GLN A C 13
ATOM 18839 O O . GLN A 1 71 ? 27.130 -24.872 -52.590 1.00 0.00 71 GLN A O 13
ATOM 18853 N N . LEU A 1 72 ? 26.356 -26.976 -52.943 1.00 0.00 72 LEU A N 13
ATOM 18854 C CA . LEU A 1 72 ? 26.549 -27.449 -51.562 1.00 0.00 72 LEU A CA 13
ATOM 18855 C C . LEU A 1 72 ? 28.062 -27.460 -51.219 1.00 0.00 72 LEU A C 13
ATOM 18856 O O . LEU A 1 72 ? 28.469 -26.874 -50.218 1.00 0.00 72 LEU A O 13
ATOM 18872 N N . GLU A 1 73 ? 28.878 -28.104 -52.085 1.00 0.00 73 GLU A N 13
ATOM 18873 C CA . GLU A 1 73 ? 30.340 -28.233 -51.869 1.00 0.00 73 GLU A CA 13
ATOM 18874 C C . GLU A 1 73 ? 31.021 -26.858 -51.789 1.00 0.00 73 GLU A C 13
ATOM 18875 O O . GLU A 1 73 ? 31.778 -26.582 -50.846 1.00 0.00 73 GLU A O 13
ATOM 18887 N N . GLN A 1 74 ? 30.732 -26.006 -52.786 1.00 0.00 74 GLN A N 13
ATOM 18888 C CA . GLN A 1 74 ? 31.346 -24.679 -52.894 1.00 0.00 74 GLN A CA 13
ATOM 18889 C C . GLN A 1 74 ? 30.890 -23.753 -51.747 1.00 0.00 74 GLN A C 13
ATOM 18890 O O . GLN A 1 74 ? 31.622 -22.839 -51.359 1.00 0.00 74 GLN A O 13
ATOM 18904 N N . TYR A 1 75 ? 29.694 -24.029 -51.182 1.00 0.00 75 TYR A N 13
ATOM 18905 C CA . TYR A 1 75 ? 29.211 -23.347 -49.970 1.00 0.00 75 TYR A CA 13
ATOM 18906 C C . TYR A 1 75 ? 30.115 -23.715 -48.777 1.00 0.00 75 TYR A C 13
ATOM 18907 O O . TYR A 1 75 ? 30.581 -22.834 -48.065 1.00 0.00 75 TYR A O 13
ATOM 18925 N N . LEU A 1 76 ? 30.364 -25.026 -48.591 1.00 0.00 76 LEU A N 13
ATOM 18926 C CA . LEU A 1 76 ? 31.071 -25.555 -47.402 1.00 0.00 76 LEU A CA 13
ATOM 18927 C C . LEU A 1 76 ? 32.547 -25.106 -47.347 1.00 0.00 76 LEU A C 13
ATOM 18928 O O . LEU A 1 76 ? 33.062 -24.787 -46.272 1.00 0.00 76 LEU A O 13
ATOM 18944 N N . LYS A 1 77 ? 33.219 -25.078 -48.514 1.00 0.00 77 LYS A N 13
ATOM 18945 C CA . LYS A 1 77 ? 34.627 -24.628 -48.611 1.00 0.00 77 LYS A CA 13
ATOM 18946 C C . LYS A 1 77 ? 34.727 -23.097 -48.422 1.00 0.00 77 LYS A C 13
ATOM 18947 O O . LYS A 1 77 ? 35.780 -22.574 -48.056 1.00 0.00 77 LYS A O 13
ATOM 18966 N N . SER A 1 78 ? 33.616 -22.386 -48.712 1.00 0.00 78 SER A N 13
ATOM 18967 C CA . SER A 1 78 ? 33.504 -20.927 -48.498 1.00 0.00 78 SER A CA 13
ATOM 18968 C C . SER A 1 78 ? 33.079 -20.608 -47.048 1.00 0.00 78 SER A C 13
ATOM 18969 O O . SER A 1 78 ? 33.403 -19.541 -46.514 1.00 0.00 78 SER A O 13
ATOM 18977 N N . HIS A 1 79 ? 32.353 -21.551 -46.425 1.00 0.00 79 HIS A N 13
ATOM 18978 C CA . HIS A 1 79 ? 31.724 -21.360 -45.105 1.00 0.00 79 HIS A CA 13
ATOM 18979 C C . HIS A 1 79 ? 32.030 -22.576 -44.208 1.00 0.00 79 HIS A C 13
ATOM 18980 O O . HIS A 1 79 ? 31.265 -23.554 -44.213 1.00 0.00 79 HIS A O 13
ATOM 18995 N N . PRO A 1 80 ? 33.177 -22.561 -43.453 1.00 0.00 80 PRO A N 13
ATOM 18996 C CA . PRO A 1 80 ? 33.525 -23.653 -42.512 1.00 0.00 80 PRO A CA 13
ATOM 18997 C C . PRO A 1 80 ? 32.585 -23.661 -41.289 1.00 0.00 80 PRO A C 13
ATOM 18998 O O . PRO A 1 80 ? 31.922 -22.655 -40.999 1.00 0.00 80 PRO A O 13
ATOM 19009 N N . GLY A 1 81 ? 32.518 -24.804 -40.590 1.00 0.00 81 GLY A N 13
ATOM 19010 C CA . GLY A 1 81 ? 31.612 -24.970 -39.446 1.00 0.00 81 GLY A CA 13
ATOM 19011 C C . GLY A 1 81 ? 30.289 -25.633 -39.842 1.00 0.00 81 GLY A C 13
ATOM 19012 O O . GLY A 1 81 ? 29.702 -26.374 -39.044 1.00 0.00 81 GLY A O 13
ATOM 19016 N N . ASN A 1 82 ? 29.827 -25.361 -41.082 1.00 0.00 82 ASN A N 13
ATOM 19017 C CA . ASN A 1 82 ? 28.611 -25.968 -41.650 1.00 0.00 82 ASN A CA 13
ATOM 19018 C C . ASN A 1 82 ? 28.798 -27.496 -41.839 1.00 0.00 82 ASN A C 13
ATOM 19019 O O . ASN A 1 82 ? 29.901 -27.939 -42.182 1.00 0.00 82 ASN A O 13
ATOM 19030 N N . PRO A 1 83 ? 27.716 -28.314 -41.614 1.00 0.00 83 PRO A N 13
ATOM 19031 C CA . PRO A 1 83 ? 27.759 -29.798 -41.737 1.00 0.00 83 PRO A CA 13
ATOM 19032 C C . PRO A 1 83 ? 28.289 -30.290 -43.102 1.00 0.00 83 PRO A C 13
ATOM 19033 O O . PRO A 1 83 ? 28.218 -29.568 -44.100 1.00 0.00 83 PRO A O 13
ATOM 19044 N N . ALA A 1 84 ? 28.794 -31.532 -43.114 1.00 0.00 84 ALA A N 13
ATOM 19045 C CA . ALA A 1 84 ? 29.396 -32.167 -44.304 1.00 0.00 84 ALA A CA 13
ATOM 19046 C C . ALA A 1 84 ? 28.334 -32.463 -45.382 1.00 0.00 84 ALA A C 13
ATOM 19047 O O . ALA A 1 84 ? 27.167 -32.663 -45.062 1.00 0.00 84 ALA A O 13
ATOM 19054 N N . ILE A 1 85 ? 28.748 -32.490 -46.661 1.00 0.00 85 ILE A N 13
ATOM 19055 C CA . ILE A 1 85 ? 27.846 -32.868 -47.775 1.00 0.00 85 ILE A CA 13
ATOM 19056 C C . ILE A 1 85 ? 27.618 -34.398 -47.785 1.00 0.00 85 ILE A C 13
ATOM 19057 O O . ILE A 1 85 ? 26.608 -34.884 -48.311 1.00 0.00 85 ILE A O 13
ATOM 19073 N N . ALA A 1 86 ? 28.552 -35.139 -47.158 1.00 0.00 86 ALA A N 13
ATOM 19074 C CA . ALA A 1 86 ? 28.493 -36.610 -47.021 1.00 0.00 86 ALA A CA 13
ATOM 19075 C C . ALA A 1 86 ? 27.217 -37.074 -46.282 1.00 0.00 86 ALA A C 13
ATOM 19076 O O . ALA A 1 86 ? 26.598 -38.078 -46.655 1.00 0.00 86 ALA A O 13
ATOM 19083 N N . GLU A 1 87 ? 26.836 -36.321 -45.232 1.00 0.00 87 GLU A N 13
ATOM 19084 C CA . GLU A 1 87 ? 25.634 -36.609 -44.412 1.00 0.00 87 GLU A CA 13
ATOM 19085 C C . GLU A 1 87 ? 24.353 -36.013 -45.049 1.00 0.00 87 GLU A C 13
ATOM 19086 O O . GLU A 1 87 ? 23.237 -36.266 -44.567 1.00 0.00 87 GLU A O 13
ATOM 19098 N N . PHE A 1 88 ? 24.528 -35.192 -46.105 1.00 0.00 88 PHE A N 13
ATOM 19099 C CA . PHE A 1 88 ? 23.411 -34.587 -46.856 1.00 0.00 88 PHE A CA 13
ATOM 19100 C C . PHE A 1 88 ? 22.907 -35.572 -47.921 1.00 0.00 88 PHE A C 13
ATOM 19101 O O . PHE A 1 88 ? 23.610 -35.904 -48.882 1.00 0.00 88 PHE A O 13
ATOM 19118 N N . ASP A 1 89 ? 21.676 -36.036 -47.705 1.00 0.00 89 ASP A N 13
ATOM 19119 C CA . ASP A 1 89 ? 21.049 -37.117 -48.468 1.00 0.00 89 ASP A CA 13
ATOM 19120 C C . ASP A 1 89 ? 20.220 -36.561 -49.645 1.00 0.00 89 ASP A C 13
ATOM 19121 O O . ASP A 1 89 ? 19.028 -36.255 -49.523 1.00 0.00 89 ASP A O 13
ATOM 19130 N N . TRP A 1 90 ? 20.893 -36.385 -50.791 1.00 0.00 90 TRP A N 13
ATOM 19131 C CA . TRP A 1 90 ? 20.246 -35.996 -52.070 1.00 0.00 90 TRP A CA 13
ATOM 19132 C C . TRP A 1 90 ? 19.515 -37.208 -52.699 1.00 0.00 90 TRP A C 13
ATOM 19133 O O . TRP A 1 90 ? 18.578 -37.053 -53.482 1.00 0.00 90 TRP A O 13
ATOM 19154 N N . THR A 1 91 ? 19.953 -38.410 -52.286 1.00 0.00 91 THR A N 13
ATOM 19155 C CA . THR A 1 91 ? 19.443 -39.722 -52.751 1.00 0.00 91 THR A CA 13
ATOM 19156 C C . THR A 1 91 ? 18.203 -40.183 -51.931 1.00 0.00 91 THR A C 13
ATOM 19157 O O . THR A 1 91 ? 17.791 -41.345 -52.018 1.00 0.00 91 THR A O 13
ATOM 19168 N N . THR A 1 92 ? 17.580 -39.241 -51.192 1.00 0.00 92 THR A N 13
ATOM 19169 C CA . THR A 1 92 ? 16.586 -39.531 -50.139 1.00 0.00 92 THR A CA 13
ATOM 19170 C C . THR A 1 92 ? 15.343 -40.305 -50.649 1.00 0.00 92 THR A C 13
ATOM 19171 O O . THR A 1 92 ? 14.847 -41.209 -49.964 1.00 0.00 92 THR A O 13
ATOM 19182 N N . SER A 1 93 ? 14.864 -39.952 -51.857 1.00 0.00 93 SER A N 13
ATOM 19183 C CA . SER A 1 93 ? 13.658 -40.536 -52.463 1.00 0.00 93 SER A CA 13
ATOM 19184 C C . SER A 1 93 ? 13.698 -40.335 -53.985 1.00 0.00 93 SER A C 13
ATOM 19185 O O . SER A 1 93 ? 13.872 -39.202 -54.460 1.00 0.00 93 SER A O 13
ATOM 19193 N N . GLY A 1 94 ? 13.556 -41.440 -54.740 1.00 0.00 94 GLY A N 13
ATOM 19194 C CA . GLY A 1 94 ? 13.315 -41.378 -56.182 1.00 0.00 94 GLY A CA 13
ATOM 19195 C C . GLY A 1 94 ? 11.838 -41.107 -56.452 1.00 0.00 94 GLY A C 13
ATOM 19196 O O . GLY A 1 94 ? 11.112 -42.012 -56.861 1.00 0.00 94 GLY A O 13
ATOM 19200 N N . THR A 1 95 ? 11.426 -39.843 -56.195 1.00 0.00 95 THR A N 13
ATOM 19201 C CA . THR A 1 95 ? 10.015 -39.385 -56.143 1.00 0.00 95 THR A CA 13
ATOM 19202 C C . THR A 1 95 ? 9.161 -40.252 -55.167 1.00 0.00 95 THR A C 13
ATOM 19203 O O . THR A 1 95 ? 9.270 -40.045 -53.937 1.00 0.00 95 THR A O 13
ATOM 19215 N N . MET A 1 1 ? 5.669 -48.608 -53.917 1.00 0.00 1 MET A N 14
ATOM 19216 C CA . MET A 1 1 ? 6.515 -47.403 -54.132 1.00 0.00 1 MET A CA 14
ATOM 19217 C C . MET A 1 1 ? 5.755 -46.131 -53.710 1.00 0.00 1 MET A C 14
ATOM 19218 O O . MET A 1 1 ? 6.372 -45.155 -53.260 1.00 0.00 1 MET A O 14
ATOM 19234 N N . HIS A 1 2 ? 4.411 -46.156 -53.853 1.00 0.00 2 HIS A N 14
ATOM 19235 C CA . HIS A 1 2 ? 3.532 -45.006 -53.532 1.00 0.00 2 HIS A CA 14
ATOM 19236 C C . HIS A 1 2 ? 3.365 -44.839 -52.011 1.00 0.00 2 HIS A C 14
ATOM 19237 O O . HIS A 1 2 ? 3.425 -43.720 -51.491 1.00 0.00 2 HIS A O 14
ATOM 19252 N N . HIS A 1 3 ? 3.152 -45.968 -51.311 1.00 0.00 3 HIS A N 14
ATOM 19253 C CA . HIS A 1 3 ? 3.007 -45.990 -49.843 1.00 0.00 3 HIS A CA 14
ATOM 19254 C C . HIS A 1 3 ? 4.401 -45.896 -49.205 1.00 0.00 3 HIS A C 14
ATOM 19255 O O . HIS A 1 3 ? 5.062 -46.910 -48.959 1.00 0.00 3 HIS A O 14
ATOM 19270 N N . HIS A 1 4 ? 4.849 -44.654 -48.995 1.00 0.00 4 HIS A N 14
ATOM 19271 C CA . HIS A 1 4 ? 6.200 -44.356 -48.499 1.00 0.00 4 HIS A CA 14
ATOM 19272 C C . HIS A 1 4 ? 6.422 -44.948 -47.093 1.00 0.00 4 HIS A C 14
ATOM 19273 O O . HIS A 1 4 ? 5.605 -44.742 -46.185 1.00 0.00 4 HIS A O 14
ATOM 19288 N N . HIS A 1 5 ? 7.525 -45.712 -46.950 1.00 0.00 5 HIS A N 14
ATOM 19289 C CA . HIS A 1 5 ? 7.955 -46.286 -45.655 1.00 0.00 5 HIS A CA 14
ATOM 19290 C C . HIS A 1 5 ? 8.420 -45.170 -44.694 1.00 0.00 5 HIS A C 14
ATOM 19291 O O . HIS A 1 5 ? 8.468 -45.361 -43.474 1.00 0.00 5 HIS A O 14
ATOM 19306 N N . HIS A 1 6 ? 8.778 -44.012 -45.272 1.00 0.00 6 HIS A N 14
ATOM 19307 C CA . HIS A 1 6 ? 8.963 -42.765 -44.524 1.00 0.00 6 HIS A CA 14
ATOM 19308 C C . HIS A 1 6 ? 7.589 -42.133 -44.251 1.00 0.00 6 HIS A C 14
ATOM 19309 O O . HIS A 1 6 ? 6.848 -41.819 -45.185 1.00 0.00 6 HIS A O 14
ATOM 19324 N N . HIS A 1 7 ? 7.261 -41.946 -42.961 1.00 0.00 7 HIS A N 14
ATOM 19325 C CA . HIS A 1 7 ? 6.023 -41.268 -42.528 1.00 0.00 7 HIS A CA 14
ATOM 19326 C C . HIS A 1 7 ? 6.307 -39.757 -42.279 1.00 0.00 7 HIS A C 14
ATOM 19327 O O . HIS A 1 7 ? 5.547 -39.064 -41.583 1.00 0.00 7 HIS A O 14
ATOM 19342 N N . SER A 1 8 ? 7.415 -39.265 -42.877 1.00 0.00 8 SER A N 14
ATOM 19343 C CA . SER A 1 8 ? 7.808 -37.850 -42.850 1.00 0.00 8 SER A CA 14
ATOM 19344 C C . SER A 1 8 ? 6.807 -36.995 -43.657 1.00 0.00 8 SER A C 14
ATOM 19345 O O . SER A 1 8 ? 6.829 -36.998 -44.894 1.00 0.00 8 SER A O 14
ATOM 19353 N N . SER A 1 9 ? 5.918 -36.297 -42.932 1.00 0.00 9 SER A N 14
ATOM 19354 C CA . SER A 1 9 ? 4.862 -35.454 -43.520 1.00 0.00 9 SER A CA 14
ATOM 19355 C C . SER A 1 9 ? 4.323 -34.482 -42.455 1.00 0.00 9 SER A C 14
ATOM 19356 O O . SER A 1 9 ? 4.085 -33.299 -42.736 1.00 0.00 9 SER A O 14
ATOM 19364 N N . GLY A 1 10 ? 4.128 -35.013 -41.227 1.00 0.00 10 GLY A N 14
ATOM 19365 C CA . GLY A 1 10 ? 3.556 -34.247 -40.114 1.00 0.00 10 GLY A CA 14
ATOM 19366 C C . GLY A 1 10 ? 2.026 -34.193 -40.166 1.00 0.00 10 GLY A C 14
ATOM 19367 O O . GLY A 1 10 ? 1.424 -33.298 -39.561 1.00 0.00 10 GLY A O 14
ATOM 19371 N N . ARG A 1 11 ? 1.420 -35.180 -40.892 1.00 0.00 11 ARG A N 14
ATOM 19372 C CA . ARG A 1 11 ? -0.051 -35.320 -41.096 1.00 0.00 11 ARG A CA 14
ATOM 19373 C C . ARG A 1 11 ? -0.640 -34.160 -41.934 1.00 0.00 11 ARG A C 14
ATOM 19374 O O . ARG A 1 11 ? -0.439 -32.984 -41.612 1.00 0.00 11 ARG A O 14
ATOM 19395 N N . GLU A 1 12 ? -1.381 -34.500 -43.010 1.00 0.00 12 GLU A N 14
ATOM 19396 C CA . GLU A 1 12 ? -2.129 -33.512 -43.805 1.00 0.00 12 GLU A CA 14
ATOM 19397 C C . GLU A 1 12 ? -3.353 -33.045 -42.996 1.00 0.00 12 GLU A C 14
ATOM 19398 O O . GLU A 1 12 ? -4.431 -33.648 -43.051 1.00 0.00 12 GLU A O 14
ATOM 19410 N N . ASN A 1 13 ? -3.138 -32.007 -42.195 1.00 0.00 13 ASN A N 14
ATOM 19411 C CA . ASN A 1 13 ? -4.158 -31.433 -41.302 1.00 0.00 13 ASN A CA 14
ATOM 19412 C C . ASN A 1 13 ? -4.106 -29.902 -41.390 1.00 0.00 13 ASN A C 14
ATOM 19413 O O . ASN A 1 13 ? -5.142 -29.233 -41.288 1.00 0.00 13 ASN A O 14
ATOM 19424 N N . LEU A 1 14 ? -2.866 -29.373 -41.586 1.00 0.00 14 LEU A N 14
ATOM 19425 C CA . LEU A 1 14 ? -2.576 -27.928 -41.650 1.00 0.00 14 LEU A CA 14
ATOM 19426 C C . LEU A 1 14 ? -2.891 -27.238 -40.308 1.00 0.00 14 LEU A C 14
ATOM 19427 O O . LEU A 1 14 ? -3.102 -27.898 -39.277 1.00 0.00 14 LEU A O 14
ATOM 19443 N N . TYR A 1 15 ? -2.858 -25.902 -40.329 1.00 0.00 15 TYR A N 14
ATOM 19444 C CA . TYR A 1 15 ? -3.289 -25.056 -39.218 1.00 0.00 15 TYR A CA 14
ATOM 19445 C C . TYR A 1 15 ? -3.987 -23.815 -39.805 1.00 0.00 15 TYR A C 14
ATOM 19446 O O . TYR A 1 15 ? -5.107 -23.465 -39.401 1.00 0.00 15 TYR A O 14
ATOM 19464 N N . PHE A 1 16 ? -3.299 -23.200 -40.796 1.00 0.00 16 PHE A N 14
ATOM 19465 C CA . PHE A 1 16 ? -3.736 -21.992 -41.517 1.00 0.00 16 PHE A CA 14
ATOM 19466 C C . PHE A 1 16 ? -4.256 -20.905 -40.536 1.00 0.00 16 PHE A C 14
ATOM 19467 O O . PHE A 1 16 ? -5.437 -20.539 -40.528 1.00 0.00 16 PHE A O 14
ATOM 19484 N N . GLN A 1 17 ? -3.344 -20.454 -39.657 1.00 0.00 17 GLN A N 14
ATOM 19485 C CA . GLN A 1 17 ? -3.628 -19.448 -38.619 1.00 0.00 17 GLN A CA 14
ATOM 19486 C C . GLN A 1 17 ? -2.461 -18.442 -38.581 1.00 0.00 17 GLN A C 14
ATOM 19487 O O . GLN A 1 17 ? -1.324 -18.790 -38.220 1.00 0.00 17 GLN A O 14
ATOM 19501 N N . GLY A 1 18 ? -2.756 -17.199 -39.001 1.00 0.00 18 GLY A N 14
ATOM 19502 C CA . GLY A 1 18 ? -1.733 -16.184 -39.244 1.00 0.00 18 GLY A CA 14
ATOM 19503 C C . GLY A 1 18 ? -1.199 -16.249 -40.678 1.00 0.00 18 GLY A C 14
ATOM 19504 O O . GLY A 1 18 ? -1.443 -17.233 -41.394 1.00 0.00 18 GLY A O 14
ATOM 19508 N N . HIS A 1 19 ? -0.472 -15.199 -41.106 1.00 0.00 19 HIS A N 14
ATOM 19509 C CA . HIS A 1 19 ? 0.101 -15.140 -42.465 1.00 0.00 19 HIS A CA 14
ATOM 19510 C C . HIS A 1 19 ? 1.371 -16.000 -42.508 1.00 0.00 19 HIS A C 14
ATOM 19511 O O . HIS A 1 19 ? 2.369 -15.661 -41.858 1.00 0.00 19 HIS A O 14
ATOM 19526 N N . MET A 1 20 ? 1.315 -17.105 -43.271 1.00 0.00 20 MET A N 14
ATOM 19527 C CA . MET A 1 20 ? 2.424 -18.073 -43.438 1.00 0.00 20 MET A CA 14
ATOM 19528 C C . MET A 1 20 ? 2.320 -18.692 -44.843 1.00 0.00 20 MET A C 14
ATOM 19529 O O . MET A 1 20 ? 1.206 -18.930 -45.332 1.00 0.00 20 MET A O 14
ATOM 19543 N N . ALA A 1 21 ? 3.494 -18.935 -45.475 1.00 0.00 21 ALA A N 14
ATOM 19544 C CA . ALA A 1 21 ? 3.609 -19.280 -46.913 1.00 0.00 21 ALA A CA 14
ATOM 19545 C C . ALA A 1 21 ? 3.028 -18.136 -47.778 1.00 0.00 21 ALA A C 14
ATOM 19546 O O . ALA A 1 21 ? 2.415 -18.361 -48.831 1.00 0.00 21 ALA A O 14
ATOM 19553 N N . SER A 1 22 ? 3.291 -16.899 -47.305 1.00 0.00 22 SER A N 14
ATOM 19554 C CA . SER A 1 22 ? 2.778 -15.641 -47.894 1.00 0.00 22 SER A CA 14
ATOM 19555 C C . SER A 1 22 ? 3.292 -15.407 -49.337 1.00 0.00 22 SER A C 14
ATOM 19556 O O . SER A 1 22 ? 2.655 -14.695 -50.128 1.00 0.00 22 SER A O 14
ATOM 19564 N N . GLY A 1 23 ? 4.448 -16.017 -49.647 1.00 0.00 23 GLY A N 14
ATOM 19565 C CA . GLY A 1 23 ? 5.052 -15.979 -50.976 1.00 0.00 23 GLY A CA 14
ATOM 19566 C C . GLY A 1 23 ? 4.430 -17.007 -51.918 1.00 0.00 23 GLY A C 14
ATOM 19567 O O . GLY A 1 23 ? 5.114 -17.913 -52.422 1.00 0.00 23 GLY A O 14
ATOM 19571 N N . SER A 1 24 ? 3.116 -16.872 -52.137 1.00 0.00 24 SER A N 14
ATOM 19572 C CA . SER A 1 24 ? 2.332 -17.766 -52.995 1.00 0.00 24 SER A CA 14
ATOM 19573 C C . SER A 1 24 ? 2.526 -17.374 -54.471 1.00 0.00 24 SER A C 14
ATOM 19574 O O . SER A 1 24 ? 1.821 -16.503 -55.002 1.00 0.00 24 SER A O 14
ATOM 19582 N N . GLU A 1 25 ? 3.538 -17.987 -55.109 1.00 0.00 25 GLU A N 14
ATOM 19583 C CA . GLU A 1 25 ? 3.898 -17.717 -56.508 1.00 0.00 25 GLU A CA 14
ATOM 19584 C C . GLU A 1 25 ? 3.519 -18.959 -57.336 1.00 0.00 25 GLU A C 14
ATOM 19585 O O . GLU A 1 25 ? 4.338 -19.867 -57.541 1.00 0.00 25 GLU A O 14
ATOM 19597 N N . GLU A 1 26 ? 2.211 -19.018 -57.690 1.00 0.00 26 GLU A N 14
ATOM 19598 C CA . GLU A 1 26 ? 1.577 -20.126 -58.455 1.00 0.00 26 GLU A CA 14
ATOM 19599 C C . GLU A 1 26 ? 1.553 -21.470 -57.673 1.00 0.00 26 GLU A C 14
ATOM 19600 O O . GLU A 1 26 ? 1.171 -22.505 -58.236 1.00 0.00 26 GLU A O 14
ATOM 19612 N N . GLU A 1 27 ? 1.919 -21.403 -56.371 1.00 0.00 27 GLU A N 14
ATOM 19613 C CA . GLU A 1 27 ? 1.913 -22.531 -55.415 1.00 0.00 27 GLU A CA 14
ATOM 19614 C C . GLU A 1 27 ? 2.596 -23.793 -55.987 1.00 0.00 27 GLU A C 14
ATOM 19615 O O . GLU A 1 27 ? 1.947 -24.819 -56.245 1.00 0.00 27 GLU A O 14
ATOM 19627 N N . VAL A 1 28 ? 3.912 -23.672 -56.228 1.00 0.00 28 VAL A N 14
ATOM 19628 C CA . VAL A 1 28 ? 4.744 -24.774 -56.751 1.00 0.00 28 VAL A CA 14
ATOM 19629 C C . VAL A 1 28 ? 4.905 -25.893 -55.694 1.00 0.00 28 VAL A C 14
ATOM 19630 O O . VAL A 1 28 ? 5.247 -25.627 -54.532 1.00 0.00 28 VAL A O 14
ATOM 19643 N N . VAL A 1 29 ? 4.618 -27.142 -56.114 1.00 0.00 29 VAL A N 14
ATOM 19644 C CA . VAL A 1 29 ? 4.624 -28.321 -55.227 1.00 0.00 29 VAL A CA 14
ATOM 19645 C C . VAL A 1 29 ? 6.058 -28.688 -54.790 1.00 0.00 29 VAL A C 14
ATOM 19646 O O . VAL A 1 29 ? 6.897 -29.099 -55.597 1.00 0.00 29 VAL A O 14
ATOM 19659 N N . SER A 1 30 ? 6.323 -28.496 -53.492 1.00 0.00 30 SER A N 14
ATOM 19660 C CA . SER A 1 30 ? 7.619 -28.767 -52.865 1.00 0.00 30 SER A CA 14
ATOM 19661 C C . SER A 1 30 ? 7.393 -29.297 -51.439 1.00 0.00 30 SER A C 14
ATOM 19662 O O . SER A 1 30 ? 6.804 -28.610 -50.593 1.00 0.00 30 SER A O 14
ATOM 19670 N N . VAL A 1 31 ? 7.843 -30.536 -51.202 1.00 0.00 31 VAL A N 14
ATOM 19671 C CA . VAL A 1 31 ? 7.737 -31.213 -49.903 1.00 0.00 31 VAL A CA 14
ATOM 19672 C C . VAL A 1 31 ? 9.099 -31.140 -49.208 1.00 0.00 31 VAL A C 14
ATOM 19673 O O . VAL A 1 31 ? 10.126 -31.421 -49.831 1.00 0.00 31 VAL A O 14
ATOM 19686 N N . GLU A 1 32 ? 9.104 -30.726 -47.939 1.00 0.00 32 GLU A N 14
ATOM 19687 C CA . GLU A 1 32 ? 10.313 -30.703 -47.109 1.00 0.00 32 GLU A CA 14
ATOM 19688 C C . GLU A 1 32 ? 10.578 -32.103 -46.533 1.00 0.00 32 GLU A C 14
ATOM 19689 O O . GLU A 1 32 ? 9.855 -32.581 -45.649 1.00 0.00 32 GLU A O 14
ATOM 19701 N N . LEU A 1 33 ? 11.606 -32.761 -47.076 1.00 0.00 33 LEU A N 14
ATOM 19702 C CA . LEU A 1 33 ? 12.031 -34.115 -46.676 1.00 0.00 33 LEU A CA 14
ATOM 19703 C C . LEU A 1 33 ? 12.948 -34.029 -45.426 1.00 0.00 33 LEU A C 14
ATOM 19704 O O . LEU A 1 33 ? 13.436 -32.938 -45.111 1.00 0.00 33 LEU A O 14
ATOM 19720 N N . PRO A 1 34 ? 13.145 -35.159 -44.644 1.00 0.00 34 PRO A N 14
ATOM 19721 C CA . PRO A 1 34 ? 13.993 -35.160 -43.419 1.00 0.00 34 PRO A CA 14
ATOM 19722 C C . PRO A 1 34 ? 15.422 -34.614 -43.666 1.00 0.00 34 PRO A C 14
ATOM 19723 O O . PRO A 1 34 ? 16.075 -34.962 -44.660 1.00 0.00 34 PRO A O 14
ATOM 19734 N N . ALA A 1 35 ? 15.888 -33.774 -42.731 1.00 0.00 35 ALA A N 14
ATOM 19735 C CA . ALA A 1 35 ? 17.057 -32.884 -42.915 1.00 0.00 35 ALA A CA 14
ATOM 19736 C C . ALA A 1 35 ? 18.179 -33.141 -41.883 1.00 0.00 35 ALA A C 14
ATOM 19737 O O . ALA A 1 35 ? 17.938 -33.783 -40.855 1.00 0.00 35 ALA A O 14
ATOM 19744 N N . PRO A 1 36 ? 19.436 -32.637 -42.154 1.00 0.00 36 PRO A N 14
ATOM 19745 C CA . PRO A 1 36 ? 20.470 -32.458 -41.100 1.00 0.00 36 PRO A CA 14
ATOM 19746 C C . PRO A 1 36 ? 20.048 -31.340 -40.104 1.00 0.00 36 PRO A C 14
ATOM 19747 O O . PRO A 1 36 ? 19.265 -30.463 -40.463 1.00 0.00 36 PRO A O 14
ATOM 19758 N N . SER A 1 37 ? 20.591 -31.368 -38.876 1.00 0.00 37 SER A N 14
ATOM 19759 C CA . SER A 1 37 ? 20.086 -30.558 -37.737 1.00 0.00 37 SER A CA 14
ATOM 19760 C C . SER A 1 37 ? 20.181 -29.020 -37.966 1.00 0.00 37 SER A C 14
ATOM 19761 O O . SER A 1 37 ? 19.268 -28.277 -37.591 1.00 0.00 37 SER A O 14
ATOM 19769 N N . SER A 1 38 ? 21.276 -28.562 -38.590 1.00 0.00 38 SER A N 14
ATOM 19770 C CA . SER A 1 38 ? 21.553 -27.111 -38.779 1.00 0.00 38 SER A CA 14
ATOM 19771 C C . SER A 1 38 ? 20.947 -26.562 -40.092 1.00 0.00 38 SER A C 14
ATOM 19772 O O . SER A 1 38 ? 20.738 -25.344 -40.234 1.00 0.00 38 SER A O 14
ATOM 19780 N N . TRP A 1 39 ? 20.683 -27.466 -41.049 1.00 0.00 39 TRP A N 14
ATOM 19781 C CA . TRP A 1 39 ? 20.094 -27.119 -42.357 1.00 0.00 39 TRP A CA 14
ATOM 19782 C C . TRP A 1 39 ? 18.656 -27.644 -42.454 1.00 0.00 39 TRP A C 14
ATOM 19783 O O . TRP A 1 39 ? 18.143 -28.300 -41.547 1.00 0.00 39 TRP A O 14
ATOM 19804 N N . LYS A 1 40 ? 17.993 -27.280 -43.555 1.00 0.00 40 LYS A N 14
ATOM 19805 C CA . LYS A 1 40 ? 16.689 -27.822 -43.959 1.00 0.00 40 LYS A CA 14
ATOM 19806 C C . LYS A 1 40 ? 16.872 -28.536 -45.303 1.00 0.00 40 LYS A C 14
ATOM 19807 O O . LYS A 1 40 ? 17.827 -28.275 -46.049 1.00 0.00 40 LYS A O 14
ATOM 19826 N N . LYS A 1 41 ? 15.949 -29.444 -45.589 1.00 0.00 41 LYS A N 14
ATOM 19827 C CA . LYS A 1 41 ? 15.962 -30.287 -46.779 1.00 0.00 41 LYS A CA 14
ATOM 19828 C C . LYS A 1 41 ? 14.589 -30.205 -47.433 1.00 0.00 41 LYS A C 14
ATOM 19829 O O . LYS A 1 41 ? 13.569 -30.491 -46.808 1.00 0.00 41 LYS A O 14
ATOM 19848 N N . LEU A 1 42 ? 14.593 -29.782 -48.693 1.00 0.00 42 LEU A N 14
ATOM 19849 C CA . LEU A 1 42 ? 13.409 -29.674 -49.537 1.00 0.00 42 LEU A CA 14
ATOM 19850 C C . LEU A 1 42 ? 13.650 -30.472 -50.826 1.00 0.00 42 LEU A C 14
ATOM 19851 O O . LEU A 1 42 ? 14.786 -30.621 -51.283 1.00 0.00 42 LEU A O 14
ATOM 19867 N N . PHE A 1 43 ? 12.557 -30.986 -51.383 1.00 0.00 43 PHE A N 14
ATOM 19868 C CA . PHE A 1 43 ? 12.516 -31.676 -52.673 1.00 0.00 43 PHE A CA 14
ATOM 19869 C C . PHE A 1 43 ? 11.282 -31.185 -53.445 1.00 0.00 43 PHE A C 14
ATOM 19870 O O . PHE A 1 43 ? 10.251 -30.884 -52.840 1.00 0.00 43 PHE A O 14
ATOM 19887 N N . TYR A 1 44 ? 11.406 -31.089 -54.774 1.00 0.00 44 TYR A N 14
ATOM 19888 C CA . TYR A 1 44 ? 10.277 -30.750 -55.669 1.00 0.00 44 TYR A CA 14
ATOM 19889 C C . TYR A 1 44 ? 9.742 -32.034 -56.365 1.00 0.00 44 TYR A C 14
ATOM 19890 O O . TYR A 1 44 ? 10.309 -32.475 -57.375 1.00 0.00 44 TYR A O 14
ATOM 19908 N N . PRO A 1 45 ? 8.651 -32.675 -55.829 1.00 0.00 45 PRO A N 14
ATOM 19909 C CA . PRO A 1 45 ? 8.012 -33.844 -56.475 1.00 0.00 45 PRO A CA 14
ATOM 19910 C C . PRO A 1 45 ? 7.025 -33.420 -57.575 1.00 0.00 45 PRO A C 14
ATOM 19911 O O . PRO A 1 45 ? 6.630 -32.251 -57.649 1.00 0.00 45 PRO A O 14
ATOM 19922 N N . ASN A 1 46 ? 6.657 -34.370 -58.439 1.00 0.00 46 ASN A N 14
ATOM 19923 C CA . ASN A 1 46 ? 5.570 -34.177 -59.413 1.00 0.00 46 ASN A CA 14
ATOM 19924 C C . ASN A 1 46 ? 4.222 -34.424 -58.710 1.00 0.00 46 ASN A C 14
ATOM 19925 O O . ASN A 1 46 ? 4.144 -35.247 -57.787 1.00 0.00 46 ASN A O 14
ATOM 19936 N N . LYS A 1 47 ? 3.179 -33.707 -59.150 1.00 0.00 47 LYS A N 14
ATOM 19937 C CA . LYS A 1 47 ? 1.834 -33.769 -58.541 1.00 0.00 47 LYS A CA 14
ATOM 19938 C C . LYS A 1 47 ? 1.218 -35.176 -58.662 1.00 0.00 47 LYS A C 14
ATOM 19939 O O . LYS A 1 47 ? 0.588 -35.668 -57.725 1.00 0.00 47 LYS A O 14
ATOM 19958 N N . VAL A 1 48 ? 1.415 -35.813 -59.824 1.00 0.00 48 VAL A N 14
ATOM 19959 C CA . VAL A 1 48 ? 1.010 -37.217 -60.047 1.00 0.00 48 VAL A CA 14
ATOM 19960 C C . VAL A 1 48 ? 2.075 -38.163 -59.444 1.00 0.00 48 VAL A C 14
ATOM 19961 O O . VAL A 1 48 ? 1.749 -39.216 -58.868 1.00 0.00 48 VAL A O 14
ATOM 19974 N N . GLY A 1 49 ? 3.348 -37.740 -59.557 1.00 0.00 49 GLY A N 14
ATOM 19975 C CA . GLY A 1 49 ? 4.499 -38.509 -59.076 1.00 0.00 49 GLY A CA 14
ATOM 19976 C C . GLY A 1 49 ? 5.265 -39.179 -60.214 1.00 0.00 49 GLY A C 14
ATOM 19977 O O . GLY A 1 49 ? 5.138 -38.761 -61.374 1.00 0.00 49 GLY A O 14
ATOM 19981 N N . SER A 1 50 ? 6.062 -40.210 -59.859 1.00 0.00 50 SER A N 14
ATOM 19982 C CA . SER A 1 50 ? 6.907 -41.000 -60.782 1.00 0.00 50 SER A CA 14
ATOM 19983 C C . SER A 1 50 ? 8.059 -40.157 -61.366 1.00 0.00 50 SER A C 14
ATOM 19984 O O . SER A 1 50 ? 9.229 -40.346 -60.995 1.00 0.00 50 SER A O 14
ATOM 19992 N N . VAL A 1 51 ? 7.715 -39.222 -62.268 1.00 0.00 51 VAL A N 14
ATOM 19993 C CA . VAL A 1 51 ? 8.667 -38.259 -62.845 1.00 0.00 51 VAL A CA 14
ATOM 19994 C C . VAL A 1 51 ? 9.013 -37.156 -61.819 1.00 0.00 51 VAL A C 14
ATOM 19995 O O . VAL A 1 51 ? 8.394 -37.061 -60.745 1.00 0.00 51 VAL A O 14
ATOM 20008 N N . LYS A 1 52 ? 10.013 -36.342 -62.160 1.00 0.00 52 LYS A N 14
ATOM 20009 C CA . LYS A 1 52 ? 10.559 -35.292 -61.279 1.00 0.00 52 LYS A CA 14
ATOM 20010 C C . LYS A 1 52 ? 10.154 -33.905 -61.800 1.00 0.00 52 LYS A C 14
ATOM 20011 O O . LYS A 1 52 ? 10.247 -33.641 -63.003 1.00 0.00 52 LYS A O 14
ATOM 20030 N N . LYS A 1 53 ? 9.712 -33.025 -60.885 1.00 0.00 53 LYS A N 14
ATOM 20031 C CA . LYS A 1 53 ? 9.404 -31.614 -61.199 1.00 0.00 53 LYS A CA 14
ATOM 20032 C C . LYS A 1 53 ? 10.754 -30.857 -61.278 1.00 0.00 53 LYS A C 14
ATOM 20033 O O . LYS A 1 53 ? 11.213 -30.479 -62.364 1.00 0.00 53 LYS A O 14
ATOM 20052 N N . THR A 1 54 ? 11.384 -30.669 -60.114 1.00 0.00 54 THR A N 14
ATOM 20053 C CA . THR A 1 54 ? 12.737 -30.096 -59.974 1.00 0.00 54 THR A CA 14
ATOM 20054 C C . THR A 1 54 ? 13.510 -31.001 -58.985 1.00 0.00 54 THR A C 14
ATOM 20055 O O . THR A 1 54 ? 12.888 -31.785 -58.250 1.00 0.00 54 THR A O 14
ATOM 20066 N N . GLU A 1 55 ? 14.854 -30.917 -58.966 1.00 0.00 55 GLU A N 14
ATOM 20067 C CA . GLU A 1 55 ? 15.689 -31.715 -58.044 1.00 0.00 55 GLU A CA 14
ATOM 20068 C C . GLU A 1 55 ? 15.581 -31.185 -56.589 1.00 0.00 55 GLU A C 14
ATOM 20069 O O . GLU A 1 55 ? 14.708 -30.365 -56.262 1.00 0.00 55 GLU A O 14
ATOM 20081 N N . VAL A 1 56 ? 16.481 -31.675 -55.732 1.00 0.00 56 VAL A N 14
ATOM 20082 C CA . VAL A 1 56 ? 16.511 -31.360 -54.302 1.00 0.00 56 VAL A CA 14
ATOM 20083 C C . VAL A 1 56 ? 17.204 -30.003 -54.064 1.00 0.00 56 VAL A C 14
ATOM 20084 O O . VAL A 1 56 ? 18.218 -29.695 -54.699 1.00 0.00 56 VAL A O 14
ATOM 20097 N N . VAL A 1 57 ? 16.628 -29.209 -53.146 1.00 0.00 57 VAL A N 14
ATOM 20098 C CA . VAL A 1 57 ? 17.164 -27.910 -52.705 1.00 0.00 57 VAL A CA 14
ATOM 20099 C C . VAL A 1 57 ? 17.350 -27.951 -51.167 1.00 0.00 57 VAL A C 14
ATOM 20100 O O . VAL A 1 57 ? 16.376 -28.112 -50.429 1.00 0.00 57 VAL A O 14
ATOM 20113 N N . PHE A 1 58 ? 18.609 -27.847 -50.697 1.00 0.00 58 PHE A N 14
ATOM 20114 C CA . PHE A 1 58 ? 18.942 -27.810 -49.253 1.00 0.00 58 PHE A CA 14
ATOM 20115 C C . PHE A 1 58 ? 18.993 -26.354 -48.766 1.00 0.00 58 PHE A C 14
ATOM 20116 O O . PHE A 1 58 ? 19.829 -25.586 -49.222 1.00 0.00 58 PHE A O 14
ATOM 20133 N N . VAL A 1 59 ? 18.122 -25.999 -47.815 1.00 0.00 59 VAL A N 14
ATOM 20134 C CA . VAL A 1 59 ? 18.050 -24.645 -47.247 1.00 0.00 59 VAL A CA 14
ATOM 20135 C C . VAL A 1 59 ? 19.146 -24.441 -46.185 1.00 0.00 59 VAL A C 14
ATOM 20136 O O . VAL A 1 59 ? 19.312 -25.260 -45.279 1.00 0.00 59 VAL A O 14
ATOM 20149 N N . ALA A 1 60 ? 19.865 -23.314 -46.320 1.00 0.00 60 ALA A N 14
ATOM 20150 C CA . ALA A 1 60 ? 21.044 -22.977 -45.499 1.00 0.00 60 ALA A CA 14
ATOM 20151 C C . ALA A 1 60 ? 20.645 -22.225 -44.208 1.00 0.00 60 ALA A C 14
ATOM 20152 O O . ALA A 1 60 ? 19.563 -21.621 -44.160 1.00 0.00 60 ALA A O 14
ATOM 20159 N N . PRO A 1 61 ? 21.529 -22.227 -43.148 1.00 0.00 61 PRO A N 14
ATOM 20160 C CA . PRO A 1 61 ? 21.263 -21.504 -41.870 1.00 0.00 61 PRO A CA 14
ATOM 20161 C C . PRO A 1 61 ? 21.280 -19.963 -42.026 1.00 0.00 61 PRO A C 14
ATOM 20162 O O . PRO A 1 61 ? 20.759 -19.236 -41.169 1.00 0.00 61 PRO A O 14
ATOM 20173 N N . THR A 1 62 ? 21.900 -19.479 -43.116 1.00 0.00 62 THR A N 14
ATOM 20174 C CA . THR A 1 62 ? 21.932 -18.043 -43.461 1.00 0.00 62 THR A CA 14
ATOM 20175 C C . THR A 1 62 ? 20.701 -17.644 -44.314 1.00 0.00 62 THR A C 14
ATOM 20176 O O . THR A 1 62 ? 20.443 -16.454 -44.515 1.00 0.00 62 THR A O 14
ATOM 20187 N N . GLY A 1 63 ? 19.941 -18.652 -44.806 1.00 0.00 63 GLY A N 14
ATOM 20188 C CA . GLY A 1 63 ? 18.776 -18.416 -45.672 1.00 0.00 63 GLY A CA 14
ATOM 20189 C C . GLY A 1 63 ? 19.098 -18.544 -47.167 1.00 0.00 63 GLY A C 14
ATOM 20190 O O . GLY A 1 63 ? 18.209 -18.843 -47.975 1.00 0.00 63 GLY A O 14
ATOM 20194 N N . GLU A 1 64 ? 20.378 -18.314 -47.528 1.00 0.00 64 GLU A N 14
ATOM 20195 C CA . GLU A 1 64 ? 20.900 -18.507 -48.898 1.00 0.00 64 GLU A CA 14
ATOM 20196 C C . GLU A 1 64 ? 21.016 -20.014 -49.203 1.00 0.00 64 GLU A C 14
ATOM 20197 O O . GLU A 1 64 ? 22.071 -20.632 -48.999 1.00 0.00 64 GLU A O 14
ATOM 20209 N N . GLU A 1 65 ? 19.886 -20.591 -49.627 1.00 0.00 65 GLU A N 14
ATOM 20210 C CA . GLU A 1 65 ? 19.749 -22.029 -49.916 1.00 0.00 65 GLU A CA 14
ATOM 20211 C C . GLU A 1 65 ? 20.614 -22.463 -51.109 1.00 0.00 65 GLU A C 14
ATOM 20212 O O . GLU A 1 65 ? 21.035 -21.652 -51.937 1.00 0.00 65 GLU A O 14
ATOM 20224 N N . ILE A 1 66 ? 20.875 -23.758 -51.148 1.00 0.00 66 ILE A N 14
ATOM 20225 C CA . ILE A 1 66 ? 21.627 -24.435 -52.197 1.00 0.00 66 ILE A CA 14
ATOM 20226 C C . ILE A 1 66 ? 20.645 -25.162 -53.130 1.00 0.00 66 ILE A C 14
ATOM 20227 O O . ILE A 1 66 ? 19.837 -25.962 -52.658 1.00 0.00 66 ILE A O 14
ATOM 20243 N N . SER A 1 67 ? 20.750 -24.918 -54.448 1.00 0.00 67 SER A N 14
ATOM 20244 C CA . SER A 1 67 ? 19.798 -25.456 -55.438 1.00 0.00 67 SER A CA 14
ATOM 20245 C C . SER A 1 67 ? 20.340 -26.735 -56.106 1.00 0.00 67 SER A C 14
ATOM 20246 O O . SER A 1 67 ? 19.562 -27.608 -56.512 1.00 0.00 67 SER A O 14
ATOM 20254 N N . ASN A 1 68 ? 21.678 -26.835 -56.224 1.00 0.00 68 ASN A N 14
ATOM 20255 C CA . ASN A 1 68 ? 22.348 -27.992 -56.860 1.00 0.00 68 ASN A CA 14
ATOM 20256 C C . ASN A 1 68 ? 23.542 -28.453 -56.013 1.00 0.00 68 ASN A C 14
ATOM 20257 O O . ASN A 1 68 ? 24.108 -27.678 -55.247 1.00 0.00 68 ASN A O 14
ATOM 20268 N N . ARG A 1 69 ? 23.955 -29.707 -56.232 1.00 0.00 69 ARG A N 14
ATOM 20269 C CA . ARG A 1 69 ? 24.915 -30.431 -55.369 1.00 0.00 69 ARG A CA 14
ATOM 20270 C C . ARG A 1 69 ? 26.329 -29.797 -55.365 1.00 0.00 69 ARG A C 14
ATOM 20271 O O . ARG A 1 69 ? 27.053 -29.876 -54.365 1.00 0.00 69 ARG A O 14
ATOM 20292 N N . LYS A 1 70 ? 26.697 -29.173 -56.496 1.00 0.00 70 LYS A N 14
ATOM 20293 C CA . LYS A 1 70 ? 27.977 -28.445 -56.645 1.00 0.00 70 LYS A CA 14
ATOM 20294 C C . LYS A 1 70 ? 28.003 -27.241 -55.668 1.00 0.00 70 LYS A C 14
ATOM 20295 O O . LYS A 1 70 ? 28.991 -27.051 -54.940 1.00 0.00 70 LYS A O 14
ATOM 20314 N N . GLN A 1 71 ? 26.890 -26.454 -55.656 1.00 0.00 71 GLN A N 14
ATOM 20315 C CA . GLN A 1 71 ? 26.729 -25.264 -54.774 1.00 0.00 71 GLN A CA 14
ATOM 20316 C C . GLN A 1 71 ? 26.936 -25.625 -53.292 1.00 0.00 71 GLN A C 14
ATOM 20317 O O . GLN A 1 71 ? 27.434 -24.808 -52.525 1.00 0.00 71 GLN A O 14
ATOM 20331 N N . LEU A 1 72 ? 26.551 -26.860 -52.918 1.00 0.00 72 LEU A N 14
ATOM 20332 C CA . LEU A 1 72 ? 26.667 -27.357 -51.530 1.00 0.00 72 LEU A CA 14
ATOM 20333 C C . LEU A 1 72 ? 28.151 -27.359 -51.104 1.00 0.00 72 LEU A C 14
ATOM 20334 O O . LEU A 1 72 ? 28.514 -26.757 -50.101 1.00 0.00 72 LEU A O 14
ATOM 20350 N N . GLU A 1 73 ? 28.987 -28.003 -51.932 1.00 0.00 73 GLU A N 14
ATOM 20351 C CA . GLU A 1 73 ? 30.418 -28.222 -51.646 1.00 0.00 73 GLU A CA 14
ATOM 20352 C C . GLU A 1 73 ? 31.213 -26.896 -51.660 1.00 0.00 73 GLU A C 14
ATOM 20353 O O . GLU A 1 73 ? 32.058 -26.655 -50.774 1.00 0.00 73 GLU A O 14
ATOM 20365 N N . GLN A 1 74 ? 30.930 -26.026 -52.657 1.00 0.00 74 GLN A N 14
ATOM 20366 C CA . GLN A 1 74 ? 31.607 -24.717 -52.775 1.00 0.00 74 GLN A CA 14
ATOM 20367 C C . GLN A 1 74 ? 31.139 -23.748 -51.669 1.00 0.00 74 GLN A C 14
ATOM 20368 O O . GLN A 1 74 ? 31.855 -22.805 -51.330 1.00 0.00 74 GLN A O 14
ATOM 20382 N N . TYR A 1 75 ? 29.936 -24.000 -51.105 1.00 0.00 75 TYR A N 14
ATOM 20383 C CA . TYR A 1 75 ? 29.431 -23.266 -49.927 1.00 0.00 75 TYR A CA 14
ATOM 20384 C C . TYR A 1 75 ? 30.239 -23.663 -48.679 1.00 0.00 75 TYR A C 14
ATOM 20385 O O . TYR A 1 75 ? 30.590 -22.805 -47.869 1.00 0.00 75 TYR A O 14
ATOM 20403 N N . LEU A 1 76 ? 30.511 -24.981 -48.537 1.00 0.00 76 LEU A N 14
ATOM 20404 C CA . LEU A 1 76 ? 31.203 -25.544 -47.351 1.00 0.00 76 LEU A CA 14
ATOM 20405 C C . LEU A 1 76 ? 32.649 -25.017 -47.229 1.00 0.00 76 LEU A C 14
ATOM 20406 O O . LEU A 1 76 ? 33.154 -24.850 -46.115 1.00 0.00 76 LEU A O 14
ATOM 20422 N N . LYS A 1 77 ? 33.318 -24.775 -48.378 1.00 0.00 77 LYS A N 14
ATOM 20423 C CA . LYS A 1 77 ? 34.670 -24.167 -48.382 1.00 0.00 77 LYS A CA 14
ATOM 20424 C C . LYS A 1 77 ? 34.605 -22.634 -48.200 1.00 0.00 77 LYS A C 14
ATOM 20425 O O . LYS A 1 77 ? 35.515 -22.036 -47.607 1.00 0.00 77 LYS A O 14
ATOM 20444 N N . SER A 1 78 ? 33.530 -22.006 -48.723 1.00 0.00 78 SER A N 14
ATOM 20445 C CA . SER A 1 78 ? 33.309 -20.542 -48.608 1.00 0.00 78 SER A CA 14
ATOM 20446 C C . SER A 1 78 ? 32.942 -20.153 -47.167 1.00 0.00 78 SER A C 14
ATOM 20447 O O . SER A 1 78 ? 33.251 -19.048 -46.697 1.00 0.00 78 SER A O 14
ATOM 20455 N N . HIS A 1 79 ? 32.293 -21.096 -46.476 1.00 0.00 79 HIS A N 14
ATOM 20456 C CA . HIS A 1 79 ? 31.811 -20.939 -45.100 1.00 0.00 79 HIS A CA 14
ATOM 20457 C C . HIS A 1 79 ? 31.994 -22.278 -44.365 1.00 0.00 79 HIS A C 14
ATOM 20458 O O . HIS A 1 79 ? 31.088 -23.124 -44.382 1.00 0.00 79 HIS A O 14
ATOM 20473 N N . PRO A 1 80 ? 33.215 -22.526 -43.777 1.00 0.00 80 PRO A N 14
ATOM 20474 C CA . PRO A 1 80 ? 33.466 -23.712 -42.926 1.00 0.00 80 PRO A CA 14
ATOM 20475 C C . PRO A 1 80 ? 32.672 -23.645 -41.606 1.00 0.00 80 PRO A C 14
ATOM 20476 O O . PRO A 1 80 ? 32.179 -22.578 -41.220 1.00 0.00 80 PRO A O 14
ATOM 20487 N N . GLY A 1 81 ? 32.542 -24.797 -40.930 1.00 0.00 81 GLY A N 14
ATOM 20488 C CA . GLY A 1 81 ? 31.702 -24.914 -39.734 1.00 0.00 81 GLY A CA 14
ATOM 20489 C C . GLY A 1 81 ? 30.371 -25.584 -40.056 1.00 0.00 81 GLY A C 14
ATOM 20490 O O . GLY A 1 81 ? 29.796 -26.274 -39.207 1.00 0.00 81 GLY A O 14
ATOM 20494 N N . ASN A 1 82 ? 29.889 -25.370 -41.295 1.00 0.00 82 ASN A N 14
ATOM 20495 C CA . ASN A 1 82 ? 28.678 -26.030 -41.825 1.00 0.00 82 ASN A CA 14
ATOM 20496 C C . ASN A 1 82 ? 28.915 -27.556 -41.990 1.00 0.00 82 ASN A C 14
ATOM 20497 O O . ASN A 1 82 ? 30.037 -27.971 -42.317 1.00 0.00 82 ASN A O 14
ATOM 20508 N N . PRO A 1 83 ? 27.869 -28.411 -41.743 1.00 0.00 83 PRO A N 14
ATOM 20509 C CA . PRO A 1 83 ? 28.003 -29.888 -41.787 1.00 0.00 83 PRO A CA 14
ATOM 20510 C C . PRO A 1 83 ? 28.365 -30.419 -43.191 1.00 0.00 83 PRO A C 14
ATOM 20511 O O . PRO A 1 83 ? 28.061 -29.789 -44.214 1.00 0.00 83 PRO A O 14
ATOM 20522 N N . ALA A 1 84 ? 29.010 -31.596 -43.194 1.00 0.00 84 ALA A N 14
ATOM 20523 C CA . ALA A 1 84 ? 29.550 -32.238 -44.401 1.00 0.00 84 ALA A CA 14
ATOM 20524 C C . ALA A 1 84 ? 28.427 -32.771 -45.302 1.00 0.00 84 ALA A C 14
ATOM 20525 O O . ALA A 1 84 ? 27.411 -33.241 -44.806 1.00 0.00 84 ALA A O 14
ATOM 20532 N N . ILE A 1 85 ? 28.643 -32.733 -46.631 1.00 0.00 85 ILE A N 14
ATOM 20533 C CA . ILE A 1 85 ? 27.655 -33.194 -47.638 1.00 0.00 85 ILE A CA 14
ATOM 20534 C C . ILE A 1 85 ? 27.392 -34.723 -47.529 1.00 0.00 85 ILE A C 14
ATOM 20535 O O . ILE A 1 85 ? 26.400 -35.230 -48.063 1.00 0.00 85 ILE A O 14
ATOM 20551 N N . ALA A 1 86 ? 28.276 -35.429 -46.793 1.00 0.00 86 ALA A N 14
ATOM 20552 C CA . ALA A 1 86 ? 28.142 -36.872 -46.490 1.00 0.00 86 ALA A CA 14
ATOM 20553 C C . ALA A 1 86 ? 26.775 -37.221 -45.852 1.00 0.00 86 ALA A C 14
ATOM 20554 O O . ALA A 1 86 ? 26.174 -38.252 -46.179 1.00 0.00 86 ALA A O 14
ATOM 20561 N N . GLU A 1 87 ? 26.295 -36.351 -44.941 1.00 0.00 87 GLU A N 14
ATOM 20562 C CA . GLU A 1 87 ? 24.986 -36.523 -44.259 1.00 0.00 87 GLU A CA 14
ATOM 20563 C C . GLU A 1 87 ? 23.830 -35.924 -45.095 1.00 0.00 87 GLU A C 14
ATOM 20564 O O . GLU A 1 87 ? 22.658 -36.239 -44.851 1.00 0.00 87 GLU A O 14
ATOM 20576 N N . PHE A 1 88 ? 24.168 -35.048 -46.063 1.00 0.00 88 PHE A N 14
ATOM 20577 C CA . PHE A 1 88 ? 23.180 -34.428 -46.971 1.00 0.00 88 PHE A CA 14
ATOM 20578 C C . PHE A 1 88 ? 22.772 -35.441 -48.046 1.00 0.00 88 PHE A C 14
ATOM 20579 O O . PHE A 1 88 ? 23.569 -35.767 -48.938 1.00 0.00 88 PHE A O 14
ATOM 20596 N N . ASP A 1 89 ? 21.537 -35.935 -47.958 1.00 0.00 89 ASP A N 14
ATOM 20597 C CA . ASP A 1 89 ? 21.019 -36.947 -48.881 1.00 0.00 89 ASP A CA 14
ATOM 20598 C C . ASP A 1 89 ? 20.249 -36.262 -50.024 1.00 0.00 89 ASP A C 14
ATOM 20599 O O . ASP A 1 89 ? 19.318 -35.487 -49.795 1.00 0.00 89 ASP A O 14
ATOM 20608 N N . TRP A 1 90 ? 20.705 -36.499 -51.255 1.00 0.00 90 TRP A N 14
ATOM 20609 C CA . TRP A 1 90 ? 20.040 -36.021 -52.486 1.00 0.00 90 TRP A CA 14
ATOM 20610 C C . TRP A 1 90 ? 19.285 -37.198 -53.155 1.00 0.00 90 TRP A C 14
ATOM 20611 O O . TRP A 1 90 ? 18.567 -37.017 -54.143 1.00 0.00 90 TRP A O 14
ATOM 20632 N N . THR A 1 91 ? 19.443 -38.400 -52.551 1.00 0.00 91 THR A N 14
ATOM 20633 C CA . THR A 1 91 ? 18.895 -39.677 -53.046 1.00 0.00 91 THR A CA 14
ATOM 20634 C C . THR A 1 91 ? 17.488 -39.973 -52.466 1.00 0.00 91 THR A C 14
ATOM 20635 O O . THR A 1 91 ? 16.967 -41.087 -52.618 1.00 0.00 91 THR A O 14
ATOM 20646 N N . THR A 1 92 ? 16.858 -38.947 -51.851 1.00 0.00 92 THR A N 14
ATOM 20647 C CA . THR A 1 92 ? 15.551 -39.077 -51.164 1.00 0.00 92 THR A CA 14
ATOM 20648 C C . THR A 1 92 ? 14.412 -39.491 -52.127 1.00 0.00 92 THR A C 14
ATOM 20649 O O . THR A 1 92 ? 13.341 -39.920 -51.678 1.00 0.00 92 THR A O 14
ATOM 20660 N N . SER A 1 93 ? 14.647 -39.333 -53.442 1.00 0.00 93 SER A N 14
ATOM 20661 C CA . SER A 1 93 ? 13.696 -39.724 -54.480 1.00 0.00 93 SER A CA 14
ATOM 20662 C C . SER A 1 93 ? 13.656 -41.266 -54.600 1.00 0.00 93 SER A C 14
ATOM 20663 O O . SER A 1 93 ? 14.421 -41.861 -55.370 1.00 0.00 93 SER A O 14
ATOM 20671 N N . GLY A 1 94 ? 12.803 -41.902 -53.768 1.00 0.00 94 GLY A N 14
ATOM 20672 C CA . GLY A 1 94 ? 12.577 -43.349 -53.819 1.00 0.00 94 GLY A CA 14
ATOM 20673 C C . GLY A 1 94 ? 11.595 -43.711 -54.925 1.00 0.00 94 GLY A C 14
ATOM 20674 O O . GLY A 1 94 ? 10.460 -44.138 -54.659 1.00 0.00 94 GLY A O 14
ATOM 20678 N N . THR A 1 95 ? 12.054 -43.514 -56.168 1.00 0.00 95 THR A N 14
ATOM 20679 C CA . THR A 1 95 ? 11.242 -43.653 -57.383 1.00 0.00 95 THR A CA 14
ATOM 20680 C C . THR A 1 95 ? 11.088 -45.152 -57.782 1.00 0.00 95 THR A C 14
ATOM 20681 O O . THR A 1 95 ? 10.015 -45.743 -57.517 1.00 0.00 95 THR A O 14
ATOM 20693 N N . MET A 1 1 ? -10.163 -32.398 -49.685 1.00 0.00 1 MET A N 15
ATOM 20694 C CA . MET A 1 1 ? -9.893 -33.085 -50.970 1.00 0.00 1 MET A CA 15
ATOM 20695 C C . MET A 1 1 ? -9.015 -32.190 -51.858 1.00 0.00 1 MET A C 15
ATOM 20696 O O . MET A 1 1 ? -9.228 -30.973 -51.922 1.00 0.00 1 MET A O 15
ATOM 20712 N N . HIS A 1 2 ? -8.031 -32.809 -52.539 1.00 0.00 2 HIS A N 15
ATOM 20713 C CA . HIS A 1 2 ? -7.016 -32.091 -53.334 1.00 0.00 2 HIS A CA 15
ATOM 20714 C C . HIS A 1 2 ? -7.619 -31.509 -54.626 1.00 0.00 2 HIS A C 15
ATOM 20715 O O . HIS A 1 2 ? -7.400 -30.338 -54.947 1.00 0.00 2 HIS A O 15
ATOM 20730 N N . HIS A 1 3 ? -8.365 -32.346 -55.374 1.00 0.00 3 HIS A N 15
ATOM 20731 C CA . HIS A 1 3 ? -9.027 -31.926 -56.629 1.00 0.00 3 HIS A CA 15
ATOM 20732 C C . HIS A 1 3 ? -10.555 -31.931 -56.435 1.00 0.00 3 HIS A C 15
ATOM 20733 O O . HIS A 1 3 ? -11.122 -32.892 -55.896 1.00 0.00 3 HIS A O 15
ATOM 20748 N N . HIS A 1 4 ? -11.208 -30.837 -56.868 1.00 0.00 4 HIS A N 15
ATOM 20749 C CA . HIS A 1 4 ? -12.642 -30.591 -56.627 1.00 0.00 4 HIS A CA 15
ATOM 20750 C C . HIS A 1 4 ? -13.488 -30.876 -57.880 1.00 0.00 4 HIS A C 15
ATOM 20751 O O . HIS A 1 4 ? -13.111 -30.515 -58.996 1.00 0.00 4 HIS A O 15
ATOM 20766 N N . HIS A 1 5 ? -14.646 -31.515 -57.656 1.00 0.00 5 HIS A N 15
ATOM 20767 C CA . HIS A 1 5 ? -15.714 -31.699 -58.664 1.00 0.00 5 HIS A CA 15
ATOM 20768 C C . HIS A 1 5 ? -17.070 -31.293 -58.055 1.00 0.00 5 HIS A C 15
ATOM 20769 O O . HIS A 1 5 ? -17.174 -31.026 -56.851 1.00 0.00 5 HIS A O 15
ATOM 20784 N N . HIS A 1 6 ? -18.106 -31.255 -58.904 1.00 0.00 6 HIS A N 15
ATOM 20785 C CA . HIS A 1 6 ? -19.500 -31.093 -58.471 1.00 0.00 6 HIS A CA 15
ATOM 20786 C C . HIS A 1 6 ? -20.133 -32.483 -58.306 1.00 0.00 6 HIS A C 15
ATOM 20787 O O . HIS A 1 6 ? -20.601 -33.076 -59.282 1.00 0.00 6 HIS A O 15
ATOM 20802 N N . HIS A 1 7 ? -20.084 -33.016 -57.070 1.00 0.00 7 HIS A N 15
ATOM 20803 C CA . HIS A 1 7 ? -20.652 -34.332 -56.735 1.00 0.00 7 HIS A CA 15
ATOM 20804 C C . HIS A 1 7 ? -22.187 -34.294 -56.870 1.00 0.00 7 HIS A C 15
ATOM 20805 O O . HIS A 1 7 ? -22.873 -33.758 -55.987 1.00 0.00 7 HIS A O 15
ATOM 20820 N N . SER A 1 8 ? -22.686 -34.796 -58.020 1.00 0.00 8 SER A N 15
ATOM 20821 C CA . SER A 1 8 ? -24.126 -34.943 -58.313 1.00 0.00 8 SER A CA 15
ATOM 20822 C C . SER A 1 8 ? -24.852 -33.581 -58.360 1.00 0.00 8 SER A C 15
ATOM 20823 O O . SER A 1 8 ? -26.082 -33.516 -58.265 1.00 0.00 8 SER A O 15
ATOM 20831 N N . SER A 1 9 ? -24.076 -32.501 -58.548 1.00 0.00 9 SER A N 15
ATOM 20832 C CA . SER A 1 9 ? -24.587 -31.124 -58.585 1.00 0.00 9 SER A CA 15
ATOM 20833 C C . SER A 1 9 ? -24.176 -30.443 -59.895 1.00 0.00 9 SER A C 15
ATOM 20834 O O . SER A 1 9 ? -23.279 -30.916 -60.604 1.00 0.00 9 SER A O 15
ATOM 20842 N N . GLY A 1 10 ? -24.848 -29.333 -60.209 1.00 0.00 10 GLY A N 15
ATOM 20843 C CA . GLY A 1 10 ? -24.606 -28.575 -61.432 1.00 0.00 10 GLY A CA 15
ATOM 20844 C C . GLY A 1 10 ? -24.408 -27.096 -61.148 1.00 0.00 10 GLY A C 15
ATOM 20845 O O . GLY A 1 10 ? -23.765 -26.738 -60.152 1.00 0.00 10 GLY A O 15
ATOM 20849 N N . ARG A 1 11 ? -24.960 -26.245 -62.043 1.00 0.00 11 ARG A N 15
ATOM 20850 C CA . ARG A 1 11 ? -24.882 -24.767 -61.967 1.00 0.00 11 ARG A CA 15
ATOM 20851 C C . ARG A 1 11 ? -23.417 -24.272 -61.996 1.00 0.00 11 ARG A C 15
ATOM 20852 O O . ARG A 1 11 ? -23.076 -23.238 -61.409 1.00 0.00 11 ARG A O 15
ATOM 20873 N N . GLU A 1 12 ? -22.578 -25.018 -62.728 1.00 0.00 12 GLU A N 15
ATOM 20874 C CA . GLU A 1 12 ? -21.157 -24.679 -62.964 1.00 0.00 12 GLU A CA 15
ATOM 20875 C C . GLU A 1 12 ? -21.041 -23.594 -64.071 1.00 0.00 12 GLU A C 15
ATOM 20876 O O . GLU A 1 12 ? -19.963 -23.034 -64.308 1.00 0.00 12 GLU A O 15
ATOM 20888 N N . ASN A 1 13 ? -22.182 -23.300 -64.737 1.00 0.00 13 ASN A N 15
ATOM 20889 C CA . ASN A 1 13 ? -22.286 -22.248 -65.762 1.00 0.00 13 ASN A CA 15
ATOM 20890 C C . ASN A 1 13 ? -22.421 -20.845 -65.100 1.00 0.00 13 ASN A C 15
ATOM 20891 O O . ASN A 1 13 ? -23.516 -20.290 -64.954 1.00 0.00 13 ASN A O 15
ATOM 20902 N N . LEU A 1 14 ? -21.276 -20.305 -64.653 1.00 0.00 14 LEU A N 15
ATOM 20903 C CA . LEU A 1 14 ? -21.177 -18.929 -64.123 1.00 0.00 14 LEU A CA 15
ATOM 20904 C C . LEU A 1 14 ? -19.860 -18.296 -64.580 1.00 0.00 14 LEU A C 15
ATOM 20905 O O . LEU A 1 14 ? -19.110 -18.901 -65.356 1.00 0.00 14 LEU A O 15
ATOM 20921 N N . TYR A 1 15 ? -19.593 -17.067 -64.113 1.00 0.00 15 TYR A N 15
ATOM 20922 C CA . TYR A 1 15 ? -18.329 -16.362 -64.381 1.00 0.00 15 TYR A CA 15
ATOM 20923 C C . TYR A 1 15 ? -17.174 -16.945 -63.507 1.00 0.00 15 TYR A C 15
ATOM 20924 O O . TYR A 1 15 ? -16.627 -16.289 -62.606 1.00 0.00 15 TYR A O 15
ATOM 20942 N N . PHE A 1 16 ? -16.820 -18.219 -63.781 1.00 0.00 16 PHE A N 15
ATOM 20943 C CA . PHE A 1 16 ? -15.719 -18.915 -63.096 1.00 0.00 16 PHE A CA 15
ATOM 20944 C C . PHE A 1 16 ? -14.393 -18.483 -63.757 1.00 0.00 16 PHE A C 15
ATOM 20945 O O . PHE A 1 16 ? -13.835 -19.187 -64.605 1.00 0.00 16 PHE A O 15
ATOM 20962 N N . GLN A 1 17 ? -13.948 -17.273 -63.400 1.00 0.00 17 GLN A N 15
ATOM 20963 C CA . GLN A 1 17 ? -12.807 -16.597 -64.037 1.00 0.00 17 GLN A CA 15
ATOM 20964 C C . GLN A 1 17 ? -11.884 -15.985 -62.967 1.00 0.00 17 GLN A C 15
ATOM 20965 O O . GLN A 1 17 ? -10.661 -16.174 -63.003 1.00 0.00 17 GLN A O 15
ATOM 20979 N N . GLY A 1 18 ? -12.486 -15.279 -61.992 1.00 0.00 18 GLY A N 15
ATOM 20980 C CA . GLY A 1 18 ? -11.744 -14.637 -60.904 1.00 0.00 18 GLY A CA 15
ATOM 20981 C C . GLY A 1 18 ? -12.018 -15.298 -59.564 1.00 0.00 18 GLY A C 15
ATOM 20982 O O . GLY A 1 18 ? -12.219 -14.612 -58.553 1.00 0.00 18 GLY A O 15
ATOM 20986 N N . HIS A 1 19 ? -12.047 -16.644 -59.556 1.00 0.00 19 HIS A N 15
ATOM 20987 C CA . HIS A 1 19 ? -12.220 -17.429 -58.323 1.00 0.00 19 HIS A CA 15
ATOM 20988 C C . HIS A 1 19 ? -10.877 -17.483 -57.567 1.00 0.00 19 HIS A C 15
ATOM 20989 O O . HIS A 1 19 ? -9.900 -18.039 -58.079 1.00 0.00 19 HIS A O 15
ATOM 21004 N N . MET A 1 20 ? -10.848 -16.923 -56.349 1.00 0.00 20 MET A N 15
ATOM 21005 C CA . MET A 1 20 ? -9.636 -16.854 -55.512 1.00 0.00 20 MET A CA 15
ATOM 21006 C C . MET A 1 20 ? -9.980 -17.227 -54.057 1.00 0.00 20 MET A C 15
ATOM 21007 O O . MET A 1 20 ? -11.096 -16.963 -53.594 1.00 0.00 20 MET A O 15
ATOM 21021 N N . ALA A 1 21 ? -9.019 -17.844 -53.345 1.00 0.00 21 ALA A N 15
ATOM 21022 C CA . ALA A 1 21 ? -9.236 -18.367 -51.983 1.00 0.00 21 ALA A CA 15
ATOM 21023 C C . ALA A 1 21 ? -7.980 -18.194 -51.098 1.00 0.00 21 ALA A C 15
ATOM 21024 O O . ALA A 1 21 ? -7.879 -18.845 -50.051 1.00 0.00 21 ALA A O 15
ATOM 21031 N N . SER A 1 22 ? -7.058 -17.282 -51.516 1.00 0.00 22 SER A N 15
ATOM 21032 C CA . SER A 1 22 ? -5.755 -17.024 -50.840 1.00 0.00 22 SER A CA 15
ATOM 21033 C C . SER A 1 22 ? -4.871 -18.300 -50.808 1.00 0.00 22 SER A C 15
ATOM 21034 O O . SER A 1 22 ? -5.030 -19.165 -49.935 1.00 0.00 22 SER A O 15
ATOM 21042 N N . GLY A 1 23 ? -3.941 -18.397 -51.770 1.00 0.00 23 GLY A N 15
ATOM 21043 C CA . GLY A 1 23 ? -3.210 -19.639 -52.050 1.00 0.00 23 GLY A CA 15
ATOM 21044 C C . GLY A 1 23 ? -3.757 -20.316 -53.302 1.00 0.00 23 GLY A C 15
ATOM 21045 O O . GLY A 1 23 ? -4.631 -19.745 -53.980 1.00 0.00 23 GLY A O 15
ATOM 21049 N N . SER A 1 24 ? -3.190 -21.493 -53.650 1.00 0.00 24 SER A N 15
ATOM 21050 C CA . SER A 1 24 ? -3.633 -22.350 -54.782 1.00 0.00 24 SER A CA 15
ATOM 21051 C C . SER A 1 24 ? -3.181 -21.817 -56.172 1.00 0.00 24 SER A C 15
ATOM 21052 O O . SER A 1 24 ? -2.900 -22.629 -57.075 1.00 0.00 24 SER A O 15
ATOM 21060 N N . GLU A 1 25 ? -3.095 -20.473 -56.341 1.00 0.00 25 GLU A N 15
ATOM 21061 C CA . GLU A 1 25 ? -2.734 -19.817 -57.621 1.00 0.00 25 GLU A CA 15
ATOM 21062 C C . GLU A 1 25 ? -1.370 -20.319 -58.148 1.00 0.00 25 GLU A C 15
ATOM 21063 O O . GLU A 1 25 ? -0.330 -19.942 -57.608 1.00 0.00 25 GLU A O 15
ATOM 21075 N N . GLU A 1 26 ? -1.424 -21.216 -59.170 1.00 0.00 26 GLU A N 15
ATOM 21076 C CA . GLU A 1 26 ? -0.258 -21.886 -59.827 1.00 0.00 26 GLU A CA 15
ATOM 21077 C C . GLU A 1 26 ? 0.744 -22.475 -58.809 1.00 0.00 26 GLU A C 15
ATOM 21078 O O . GLU A 1 26 ? 1.921 -22.691 -59.119 1.00 0.00 26 GLU A O 15
ATOM 21090 N N . GLU A 1 27 ? 0.222 -22.804 -57.618 1.00 0.00 27 GLU A N 15
ATOM 21091 C CA . GLU A 1 27 ? 1.024 -23.197 -56.452 1.00 0.00 27 GLU A CA 15
ATOM 21092 C C . GLU A 1 27 ? 1.589 -24.613 -56.642 1.00 0.00 27 GLU A C 15
ATOM 21093 O O . GLU A 1 27 ? 0.829 -25.582 -56.785 1.00 0.00 27 GLU A O 15
ATOM 21105 N N . VAL A 1 28 ? 2.921 -24.695 -56.658 1.00 0.00 28 VAL A N 15
ATOM 21106 C CA . VAL A 1 28 ? 3.674 -25.941 -56.874 1.00 0.00 28 VAL A CA 15
ATOM 21107 C C . VAL A 1 28 ? 3.698 -26.794 -55.599 1.00 0.00 28 VAL A C 15
ATOM 21108 O O . VAL A 1 28 ? 3.547 -26.269 -54.486 1.00 0.00 28 VAL A O 15
ATOM 21121 N N . VAL A 1 29 ? 3.863 -28.113 -55.774 1.00 0.00 29 VAL A N 15
ATOM 21122 C CA . VAL A 1 29 ? 4.023 -29.053 -54.655 1.00 0.00 29 VAL A CA 15
ATOM 21123 C C . VAL A 1 29 ? 5.520 -29.177 -54.308 1.00 0.00 29 VAL A C 15
ATOM 21124 O O . VAL A 1 29 ? 6.366 -29.350 -55.195 1.00 0.00 29 VAL A O 15
ATOM 21137 N N . SER A 1 30 ? 5.836 -29.049 -53.013 1.00 0.00 30 SER A N 15
ATOM 21138 C CA . SER A 1 30 ? 7.207 -29.093 -52.497 1.00 0.00 30 SER A CA 15
ATOM 21139 C C . SER A 1 30 ? 7.167 -29.481 -51.011 1.00 0.00 30 SER A C 15
ATOM 21140 O O . SER A 1 30 ? 6.552 -28.787 -50.192 1.00 0.00 30 SER A O 15
ATOM 21148 N N . VAL A 1 31 ? 7.794 -30.619 -50.680 1.00 0.00 31 VAL A N 15
ATOM 21149 C CA . VAL A 1 31 ? 7.817 -31.177 -49.318 1.00 0.00 31 VAL A CA 15
ATOM 21150 C C . VAL A 1 31 ? 9.208 -30.955 -48.709 1.00 0.00 31 VAL A C 15
ATOM 21151 O O . VAL A 1 31 ? 10.213 -31.335 -49.314 1.00 0.00 31 VAL A O 15
ATOM 21164 N N . GLU A 1 32 ? 9.258 -30.325 -47.522 1.00 0.00 32 GLU A N 15
ATOM 21165 C CA . GLU A 1 32 ? 10.518 -30.061 -46.804 1.00 0.00 32 GLU A CA 15
ATOM 21166 C C . GLU A 1 32 ? 10.984 -31.331 -46.069 1.00 0.00 32 GLU A C 15
ATOM 21167 O O . GLU A 1 32 ? 10.461 -31.678 -45.004 1.00 0.00 32 GLU A O 15
ATOM 21179 N N . LEU A 1 33 ? 11.966 -32.015 -46.669 1.00 0.00 33 LEU A N 15
ATOM 21180 C CA . LEU A 1 33 ? 12.507 -33.303 -46.180 1.00 0.00 33 LEU A CA 15
ATOM 21181 C C . LEU A 1 33 ? 13.542 -33.070 -45.038 1.00 0.00 33 LEU A C 15
ATOM 21182 O O . LEU A 1 33 ? 14.180 -32.008 -45.000 1.00 0.00 33 LEU A O 15
ATOM 21198 N N . PRO A 1 34 ? 13.724 -34.066 -44.095 1.00 0.00 34 PRO A N 15
ATOM 21199 C CA . PRO A 1 34 ? 14.653 -33.928 -42.931 1.00 0.00 34 PRO A CA 15
ATOM 21200 C C . PRO A 1 34 ? 16.143 -33.758 -43.327 1.00 0.00 34 PRO A C 15
ATOM 21201 O O . PRO A 1 34 ? 16.649 -34.457 -44.201 1.00 0.00 34 PRO A O 15
ATOM 21212 N N . ALA A 1 35 ? 16.828 -32.842 -42.630 1.00 0.00 35 ALA A N 15
ATOM 21213 C CA . ALA A 1 35 ? 18.247 -32.504 -42.869 1.00 0.00 35 ALA A CA 15
ATOM 21214 C C . ALA A 1 35 ? 18.917 -32.147 -41.510 1.00 0.00 35 ALA A C 15
ATOM 21215 O O . ALA A 1 35 ? 18.190 -32.026 -40.513 1.00 0.00 35 ALA A O 15
ATOM 21222 N N . PRO A 1 36 ? 20.297 -31.991 -41.414 1.00 0.00 36 PRO A N 15
ATOM 21223 C CA . PRO A 1 36 ? 20.974 -31.518 -40.161 1.00 0.00 36 PRO A CA 15
ATOM 21224 C C . PRO A 1 36 ? 20.345 -30.214 -39.614 1.00 0.00 36 PRO A C 15
ATOM 21225 O O . PRO A 1 36 ? 19.939 -29.365 -40.397 1.00 0.00 36 PRO A O 15
ATOM 21236 N N . SER A 1 37 ? 20.300 -30.064 -38.273 1.00 0.00 37 SER A N 15
ATOM 21237 C CA . SER A 1 37 ? 19.570 -28.955 -37.591 1.00 0.00 37 SER A CA 15
ATOM 21238 C C . SER A 1 37 ? 20.149 -27.558 -37.912 1.00 0.00 37 SER A C 15
ATOM 21239 O O . SER A 1 37 ? 19.461 -26.545 -37.729 1.00 0.00 37 SER A O 15
ATOM 21247 N N . SER A 1 38 ? 21.412 -27.514 -38.377 1.00 0.00 38 SER A N 15
ATOM 21248 C CA . SER A 1 38 ? 22.061 -26.271 -38.836 1.00 0.00 38 SER A CA 15
ATOM 21249 C C . SER A 1 38 ? 21.465 -25.828 -40.185 1.00 0.00 38 SER A C 15
ATOM 21250 O O . SER A 1 38 ? 21.214 -24.646 -40.413 1.00 0.00 38 SER A O 15
ATOM 21258 N N . TRP A 1 39 ? 21.219 -26.820 -41.056 1.00 0.00 39 TRP A N 15
ATOM 21259 C CA . TRP A 1 39 ? 20.641 -26.615 -42.393 1.00 0.00 39 TRP A CA 15
ATOM 21260 C C . TRP A 1 39 ? 19.165 -27.055 -42.403 1.00 0.00 39 TRP A C 15
ATOM 21261 O O . TRP A 1 39 ? 18.538 -27.247 -41.352 1.00 0.00 39 TRP A O 15
ATOM 21282 N N . LYS A 1 40 ? 18.624 -27.140 -43.613 1.00 0.00 40 LYS A N 15
ATOM 21283 C CA . LYS A 1 40 ? 17.299 -27.700 -43.914 1.00 0.00 40 LYS A CA 15
ATOM 21284 C C . LYS A 1 40 ? 17.334 -28.142 -45.387 1.00 0.00 40 LYS A C 15
ATOM 21285 O O . LYS A 1 40 ? 18.314 -27.865 -46.086 1.00 0.00 40 LYS A O 15
ATOM 21304 N N . LYS A 1 41 ? 16.307 -28.859 -45.862 1.00 0.00 41 LYS A N 15
ATOM 21305 C CA . LYS A 1 41 ? 16.182 -29.155 -47.292 1.00 0.00 41 LYS A CA 15
ATOM 21306 C C . LYS A 1 41 ? 14.724 -29.320 -47.686 1.00 0.00 41 LYS A C 15
ATOM 21307 O O . LYS A 1 41 ? 13.865 -29.673 -46.872 1.00 0.00 41 LYS A O 15
ATOM 21326 N N . LEU A 1 42 ? 14.492 -29.049 -48.954 1.00 0.00 42 LEU A N 15
ATOM 21327 C CA . LEU A 1 42 ? 13.207 -29.151 -49.614 1.00 0.00 42 LEU A CA 15
ATOM 21328 C C . LEU A 1 42 ? 13.390 -30.026 -50.859 1.00 0.00 42 LEU A C 15
ATOM 21329 O O . LEU A 1 42 ? 14.325 -29.823 -51.631 1.00 0.00 42 LEU A O 15
ATOM 21345 N N . PHE A 1 43 ? 12.514 -31.014 -51.022 1.00 0.00 43 PHE A N 15
ATOM 21346 C CA . PHE A 1 43 ? 12.416 -31.822 -52.245 1.00 0.00 43 PHE A CA 15
ATOM 21347 C C . PHE A 1 43 ? 11.221 -31.320 -53.080 1.00 0.00 43 PHE A C 15
ATOM 21348 O O . PHE A 1 43 ? 10.181 -30.952 -52.526 1.00 0.00 43 PHE A O 15
ATOM 21365 N N . TYR A 1 44 ? 11.388 -31.284 -54.412 1.00 0.00 44 TYR A N 15
ATOM 21366 C CA . TYR A 1 44 ? 10.280 -31.003 -55.354 1.00 0.00 44 TYR A CA 15
ATOM 21367 C C . TYR A 1 44 ? 9.746 -32.335 -55.944 1.00 0.00 44 TYR A C 15
ATOM 21368 O O . TYR A 1 44 ? 10.359 -32.895 -56.859 1.00 0.00 44 TYR A O 15
ATOM 21386 N N . PRO A 1 45 ? 8.606 -32.879 -55.427 1.00 0.00 45 PRO A N 15
ATOM 21387 C CA . PRO A 1 45 ? 7.978 -34.091 -55.995 1.00 0.00 45 PRO A CA 15
ATOM 21388 C C . PRO A 1 45 ? 7.148 -33.787 -57.253 1.00 0.00 45 PRO A C 15
ATOM 21389 O O . PRO A 1 45 ? 6.890 -32.624 -57.584 1.00 0.00 45 PRO A O 15
ATOM 21400 N N . ASN A 1 46 ? 6.752 -34.848 -57.965 1.00 0.00 46 ASN A N 15
ATOM 21401 C CA . ASN A 1 46 ? 5.756 -34.746 -59.040 1.00 0.00 46 ASN A CA 15
ATOM 21402 C C . ASN A 1 46 ? 4.345 -34.883 -58.437 1.00 0.00 46 ASN A C 15
ATOM 21403 O O . ASN A 1 46 ? 4.190 -35.443 -57.341 1.00 0.00 46 ASN A O 15
ATOM 21414 N N . LYS A 1 47 ? 3.329 -34.355 -59.135 1.00 0.00 47 LYS A N 15
ATOM 21415 C CA . LYS A 1 47 ? 1.950 -34.334 -58.613 1.00 0.00 47 LYS A CA 15
ATOM 21416 C C . LYS A 1 47 ? 1.278 -35.716 -58.756 1.00 0.00 47 LYS A C 15
ATOM 21417 O O . LYS A 1 47 ? 1.351 -36.523 -57.825 1.00 0.00 47 LYS A O 15
ATOM 21436 N N . VAL A 1 48 ? 0.644 -36.000 -59.916 1.00 0.00 48 VAL A N 15
ATOM 21437 C CA . VAL A 1 48 ? -0.042 -37.295 -60.166 1.00 0.00 48 VAL A CA 15
ATOM 21438 C C . VAL A 1 48 ? 0.344 -37.810 -61.570 1.00 0.00 48 VAL A C 15
ATOM 21439 O O . VAL A 1 48 ? 0.488 -37.016 -62.512 1.00 0.00 48 VAL A O 15
ATOM 21452 N N . GLY A 1 49 ? 0.516 -39.141 -61.691 1.00 0.00 49 GLY A N 15
ATOM 21453 C CA . GLY A 1 49 ? 0.943 -39.773 -62.940 1.00 0.00 49 GLY A CA 15
ATOM 21454 C C . GLY A 1 49 ? 2.456 -39.771 -63.074 1.00 0.00 49 GLY A C 15
ATOM 21455 O O . GLY A 1 49 ? 3.148 -40.450 -62.300 1.00 0.00 49 GLY A O 15
ATOM 21459 N N . SER A 1 50 ? 2.975 -38.993 -64.043 1.00 0.00 50 SER A N 15
ATOM 21460 C CA . SER A 1 50 ? 4.415 -38.810 -64.249 1.00 0.00 50 SER A CA 15
ATOM 21461 C C . SER A 1 50 ? 4.678 -37.370 -64.719 1.00 0.00 50 SER A C 15
ATOM 21462 O O . SER A 1 50 ? 4.800 -37.087 -65.920 1.00 0.00 50 SER A O 15
ATOM 21470 N N . VAL A 1 51 ? 4.668 -36.449 -63.749 1.00 0.00 51 VAL A N 15
ATOM 21471 C CA . VAL A 1 51 ? 5.104 -35.056 -63.956 1.00 0.00 51 VAL A CA 15
ATOM 21472 C C . VAL A 1 51 ? 6.633 -35.013 -63.759 1.00 0.00 51 VAL A C 15
ATOM 21473 O O . VAL A 1 51 ? 7.203 -35.918 -63.120 1.00 0.00 51 VAL A O 15
ATOM 21486 N N . LYS A 1 52 ? 7.302 -33.995 -64.314 1.00 0.00 52 LYS A N 15
ATOM 21487 C CA . LYS A 1 52 ? 8.747 -33.805 -64.091 1.00 0.00 52 LYS A CA 15
ATOM 21488 C C . LYS A 1 52 ? 8.998 -33.414 -62.609 1.00 0.00 52 LYS A C 15
ATOM 21489 O O . LYS A 1 52 ? 8.598 -32.331 -62.158 1.00 0.00 52 LYS A O 15
ATOM 21508 N N . LYS A 1 53 ? 9.591 -34.349 -61.831 1.00 0.00 53 LYS A N 15
ATOM 21509 C CA . LYS A 1 53 ? 10.028 -34.065 -60.458 1.00 0.00 53 LYS A CA 15
ATOM 21510 C C . LYS A 1 53 ? 11.374 -33.325 -60.534 1.00 0.00 53 LYS A C 15
ATOM 21511 O O . LYS A 1 53 ? 12.222 -33.640 -61.383 1.00 0.00 53 LYS A O 15
ATOM 21530 N N . THR A 1 54 ? 11.546 -32.320 -59.683 1.00 0.00 54 THR A N 15
ATOM 21531 C CA . THR A 1 54 ? 12.791 -31.549 -59.597 1.00 0.00 54 THR A CA 15
ATOM 21532 C C . THR A 1 54 ? 13.578 -32.018 -58.362 1.00 0.00 54 THR A C 15
ATOM 21533 O O . THR A 1 54 ? 12.998 -32.348 -57.322 1.00 0.00 54 THR A O 15
ATOM 21544 N N . GLU A 1 55 ? 14.903 -32.091 -58.517 1.00 0.00 55 GLU A N 15
ATOM 21545 C CA . GLU A 1 55 ? 15.833 -32.501 -57.456 1.00 0.00 55 GLU A CA 15
ATOM 21546 C C . GLU A 1 55 ? 15.781 -31.550 -56.235 1.00 0.00 55 GLU A C 15
ATOM 21547 O O . GLU A 1 55 ? 15.075 -30.531 -56.223 1.00 0.00 55 GLU A O 15
ATOM 21559 N N . VAL A 1 56 ? 16.572 -31.896 -55.225 1.00 0.00 56 VAL A N 15
ATOM 21560 C CA . VAL A 1 56 ? 16.513 -31.287 -53.897 1.00 0.00 56 VAL A CA 15
ATOM 21561 C C . VAL A 1 56 ? 17.298 -29.957 -53.852 1.00 0.00 56 VAL A C 15
ATOM 21562 O O . VAL A 1 56 ? 18.287 -29.783 -54.562 1.00 0.00 56 VAL A O 15
ATOM 21575 N N . VAL A 1 57 ? 16.804 -29.025 -53.024 1.00 0.00 57 VAL A N 15
ATOM 21576 C CA . VAL A 1 57 ? 17.433 -27.727 -52.742 1.00 0.00 57 VAL A CA 15
ATOM 21577 C C . VAL A 1 57 ? 17.618 -27.618 -51.214 1.00 0.00 57 VAL A C 15
ATOM 21578 O O . VAL A 1 57 ? 16.637 -27.638 -50.464 1.00 0.00 57 VAL A O 15
ATOM 21591 N N . PHE A 1 58 ? 18.879 -27.543 -50.765 1.00 0.00 58 PHE A N 15
ATOM 21592 C CA . PHE A 1 58 ? 19.230 -27.453 -49.334 1.00 0.00 58 PHE A CA 15
ATOM 21593 C C . PHE A 1 58 ? 19.236 -25.992 -48.860 1.00 0.00 58 PHE A C 15
ATOM 21594 O O . PHE A 1 58 ? 19.959 -25.172 -49.401 1.00 0.00 58 PHE A O 15
ATOM 21611 N N . VAL A 1 59 ? 18.443 -25.696 -47.821 1.00 0.00 59 VAL A N 15
ATOM 21612 C CA . VAL A 1 59 ? 18.398 -24.376 -47.182 1.00 0.00 59 VAL A CA 15
ATOM 21613 C C . VAL A 1 59 ? 19.562 -24.227 -46.196 1.00 0.00 59 VAL A C 15
ATOM 21614 O O . VAL A 1 59 ? 19.786 -25.098 -45.353 1.00 0.00 59 VAL A O 15
ATOM 21627 N N . ALA A 1 60 ? 20.281 -23.102 -46.326 1.00 0.00 60 ALA A N 15
ATOM 21628 C CA . ALA A 1 60 ? 21.458 -22.779 -45.498 1.00 0.00 60 ALA A CA 15
ATOM 21629 C C . ALA A 1 60 ? 21.041 -22.098 -44.175 1.00 0.00 60 ALA A C 15
ATOM 21630 O O . ALA A 1 60 ? 19.966 -21.487 -44.114 1.00 0.00 60 ALA A O 15
ATOM 21637 N N . PRO A 1 61 ? 21.911 -22.159 -43.103 1.00 0.00 61 PRO A N 15
ATOM 21638 C CA . PRO A 1 61 ? 21.647 -21.474 -41.804 1.00 0.00 61 PRO A CA 15
ATOM 21639 C C . PRO A 1 61 ? 21.596 -19.930 -41.941 1.00 0.00 61 PRO A C 15
ATOM 21640 O O . PRO A 1 61 ? 21.006 -19.241 -41.098 1.00 0.00 61 PRO A O 15
ATOM 21651 N N . THR A 1 62 ? 22.229 -19.409 -43.006 1.00 0.00 62 THR A N 15
ATOM 21652 C CA . THR A 1 62 ? 22.269 -17.966 -43.313 1.00 0.00 62 THR A CA 15
ATOM 21653 C C . THR A 1 62 ? 21.099 -17.559 -44.243 1.00 0.00 62 THR A C 15
ATOM 21654 O O . THR A 1 62 ? 20.828 -16.367 -44.426 1.00 0.00 62 THR A O 15
ATOM 21665 N N . GLY A 1 63 ? 20.405 -18.560 -44.823 1.00 0.00 63 GLY A N 15
ATOM 21666 C CA . GLY A 1 63 ? 19.303 -18.320 -45.769 1.00 0.00 63 GLY A CA 15
ATOM 21667 C C . GLY A 1 63 ? 19.737 -18.361 -47.238 1.00 0.00 63 GLY A C 15
ATOM 21668 O O . GLY A 1 63 ? 18.882 -18.383 -48.130 1.00 0.00 63 GLY A O 15
ATOM 21672 N N . GLU A 1 64 ? 21.064 -18.361 -47.499 1.00 0.00 64 GLU A N 15
ATOM 21673 C CA . GLU A 1 64 ? 21.617 -18.521 -48.864 1.00 0.00 64 GLU A CA 15
ATOM 21674 C C . GLU A 1 64 ? 21.562 -20.004 -49.265 1.00 0.00 64 GLU A C 15
ATOM 21675 O O . GLU A 1 64 ? 22.558 -20.737 -49.162 1.00 0.00 64 GLU A O 15
ATOM 21687 N N . GLU A 1 65 ? 20.353 -20.446 -49.652 1.00 0.00 65 GLU A N 15
ATOM 21688 C CA . GLU A 1 65 ? 20.068 -21.854 -49.951 1.00 0.00 65 GLU A CA 15
ATOM 21689 C C . GLU A 1 65 ? 20.806 -22.309 -51.224 1.00 0.00 65 GLU A C 15
ATOM 21690 O O . GLU A 1 65 ? 20.915 -21.556 -52.194 1.00 0.00 65 GLU A O 15
ATOM 21702 N N . ILE A 1 66 ? 21.341 -23.529 -51.173 1.00 0.00 66 ILE A N 15
ATOM 21703 C CA . ILE A 1 66 ? 22.085 -24.155 -52.269 1.00 0.00 66 ILE A CA 15
ATOM 21704 C C . ILE A 1 66 ? 21.139 -25.038 -53.108 1.00 0.00 66 ILE A C 15
ATOM 21705 O O . ILE A 1 66 ? 20.430 -25.880 -52.554 1.00 0.00 66 ILE A O 15
ATOM 21721 N N . SER A 1 67 ? 21.183 -24.865 -54.438 1.00 0.00 67 SER A N 15
ATOM 21722 C CA . SER A 1 67 ? 20.281 -25.551 -55.386 1.00 0.00 67 SER A CA 15
ATOM 21723 C C . SER A 1 67 ? 20.919 -26.812 -55.995 1.00 0.00 67 SER A C 15
ATOM 21724 O O . SER A 1 67 ? 20.218 -27.608 -56.623 1.00 0.00 67 SER A O 15
ATOM 21732 N N . ASN A 1 68 ? 22.242 -26.997 -55.800 1.00 0.00 68 ASN A N 15
ATOM 21733 C CA . ASN A 1 68 ? 23.015 -28.018 -56.542 1.00 0.00 68 ASN A CA 15
ATOM 21734 C C . ASN A 1 68 ? 24.249 -28.492 -55.752 1.00 0.00 68 ASN A C 15
ATOM 21735 O O . ASN A 1 68 ? 24.831 -27.732 -54.975 1.00 0.00 68 ASN A O 15
ATOM 21746 N N . ARG A 1 69 ? 24.641 -29.754 -56.013 1.00 0.00 69 ARG A N 15
ATOM 21747 C CA . ARG A 1 69 ? 25.635 -30.510 -55.219 1.00 0.00 69 ARG A CA 15
ATOM 21748 C C . ARG A 1 69 ? 27.010 -29.817 -55.167 1.00 0.00 69 ARG A C 15
ATOM 21749 O O . ARG A 1 69 ? 27.666 -29.805 -54.119 1.00 0.00 69 ARG A O 15
ATOM 21770 N N . LYS A 1 70 ? 27.420 -29.242 -56.307 1.00 0.00 70 LYS A N 15
ATOM 21771 C CA . LYS A 1 70 ? 28.732 -28.574 -56.457 1.00 0.00 70 LYS A CA 15
ATOM 21772 C C . LYS A 1 70 ? 28.847 -27.415 -55.455 1.00 0.00 70 LYS A C 15
ATOM 21773 O O . LYS A 1 70 ? 29.789 -27.358 -54.652 1.00 0.00 70 LYS A O 15
ATOM 21792 N N . GLN A 1 71 ? 27.848 -26.514 -55.509 1.00 0.00 71 GLN A N 15
ATOM 21793 C CA . GLN A 1 71 ? 27.827 -25.286 -54.695 1.00 0.00 71 GLN A CA 15
ATOM 21794 C C . GLN A 1 71 ? 27.695 -25.610 -53.199 1.00 0.00 71 GLN A C 15
ATOM 21795 O O . GLN A 1 71 ? 28.076 -24.802 -52.363 1.00 0.00 71 GLN A O 15
ATOM 21809 N N . LEU A 1 72 ? 27.168 -26.807 -52.895 1.00 0.00 72 LEU A N 15
ATOM 21810 C CA . LEU A 1 72 ? 27.080 -27.330 -51.522 1.00 0.00 72 LEU A CA 15
ATOM 21811 C C . LEU A 1 72 ? 28.507 -27.588 -50.991 1.00 0.00 72 LEU A C 15
ATOM 21812 O O . LEU A 1 72 ? 28.903 -27.025 -49.973 1.00 0.00 72 LEU A O 15
ATOM 21828 N N . GLU A 1 73 ? 29.260 -28.414 -51.739 1.00 0.00 73 GLU A N 15
ATOM 21829 C CA . GLU A 1 73 ? 30.630 -28.861 -51.376 1.00 0.00 73 GLU A CA 15
ATOM 21830 C C . GLU A 1 73 ? 31.578 -27.664 -51.171 1.00 0.00 73 GLU A C 15
ATOM 21831 O O . GLU A 1 73 ? 32.267 -27.554 -50.140 1.00 0.00 73 GLU A O 15
ATOM 21843 N N . GLN A 1 74 ? 31.582 -26.756 -52.161 1.00 0.00 74 GLN A N 15
ATOM 21844 C CA . GLN A 1 74 ? 32.455 -25.576 -52.156 1.00 0.00 74 GLN A CA 15
ATOM 21845 C C . GLN A 1 74 ? 32.020 -24.551 -51.085 1.00 0.00 74 GLN A C 15
ATOM 21846 O O . GLN A 1 74 ? 32.851 -23.781 -50.605 1.00 0.00 74 GLN A O 15
ATOM 21860 N N . TYR A 1 75 ? 30.721 -24.569 -50.699 1.00 0.00 75 TYR A N 15
ATOM 21861 C CA . TYR A 1 75 ? 30.200 -23.724 -49.600 1.00 0.00 75 TYR A CA 15
ATOM 21862 C C . TYR A 1 75 ? 30.814 -24.166 -48.265 1.00 0.00 75 TYR A C 15
ATOM 21863 O O . TYR A 1 75 ? 31.265 -23.329 -47.477 1.00 0.00 75 TYR A O 15
ATOM 21881 N N . LEU A 1 76 ? 30.830 -25.491 -48.031 1.00 0.00 76 LEU A N 15
ATOM 21882 C CA . LEU A 1 76 ? 31.293 -26.079 -46.755 1.00 0.00 76 LEU A CA 15
ATOM 21883 C C . LEU A 1 76 ? 32.778 -25.758 -46.509 1.00 0.00 76 LEU A C 15
ATOM 21884 O O . LEU A 1 76 ? 33.157 -25.351 -45.410 1.00 0.00 76 LEU A O 15
ATOM 21900 N N . LYS A 1 77 ? 33.605 -25.922 -47.559 1.00 0.00 77 LYS A N 15
ATOM 21901 C CA . LYS A 1 77 ? 35.056 -25.655 -47.467 1.00 0.00 77 LYS A CA 15
ATOM 21902 C C . LYS A 1 77 ? 35.355 -24.134 -47.430 1.00 0.00 77 LYS A C 15
ATOM 21903 O O . LYS A 1 77 ? 36.401 -23.716 -46.927 1.00 0.00 77 LYS A O 15
ATOM 21922 N N . SER A 1 78 ? 34.430 -23.314 -47.969 1.00 0.00 78 SER A N 15
ATOM 21923 C CA . SER A 1 78 ? 34.531 -21.839 -47.907 1.00 0.00 78 SER A CA 15
ATOM 21924 C C . SER A 1 78 ? 34.111 -21.320 -46.520 1.00 0.00 78 SER A C 15
ATOM 21925 O O . SER A 1 78 ? 34.566 -20.260 -46.077 1.00 0.00 78 SER A O 15
ATOM 21933 N N . HIS A 1 79 ? 33.230 -22.077 -45.842 1.00 0.00 79 HIS A N 15
ATOM 21934 C CA . HIS A 1 79 ? 32.649 -21.682 -44.548 1.00 0.00 79 HIS A CA 15
ATOM 21935 C C . HIS A 1 79 ? 32.851 -22.813 -43.519 1.00 0.00 79 HIS A C 15
ATOM 21936 O O . HIS A 1 79 ? 31.969 -23.671 -43.354 1.00 0.00 79 HIS A O 15
ATOM 21951 N N . PRO A 1 80 ? 34.043 -22.855 -42.841 1.00 0.00 80 PRO A N 15
ATOM 21952 C CA . PRO A 1 80 ? 34.338 -23.859 -41.787 1.00 0.00 80 PRO A CA 15
ATOM 21953 C C . PRO A 1 80 ? 33.380 -23.720 -40.580 1.00 0.00 80 PRO A C 15
ATOM 21954 O O . PRO A 1 80 ? 33.282 -22.646 -39.968 1.00 0.00 80 PRO A O 15
ATOM 21965 N N . GLY A 1 81 ? 32.664 -24.813 -40.274 1.00 0.00 81 GLY A N 15
ATOM 21966 C CA . GLY A 1 81 ? 31.619 -24.829 -39.248 1.00 0.00 81 GLY A CA 15
ATOM 21967 C C . GLY A 1 81 ? 30.351 -25.512 -39.743 1.00 0.00 81 GLY A C 15
ATOM 21968 O O . GLY A 1 81 ? 29.614 -26.118 -38.959 1.00 0.00 81 GLY A O 15
ATOM 21972 N N . ASN A 1 82 ? 30.105 -25.410 -41.062 1.00 0.00 82 ASN A N 15
ATOM 21973 C CA . ASN A 1 82 ? 28.959 -26.059 -41.729 1.00 0.00 82 ASN A CA 15
ATOM 21974 C C . ASN A 1 82 ? 29.182 -27.587 -41.822 1.00 0.00 82 ASN A C 15
ATOM 21975 O O . ASN A 1 82 ? 30.295 -28.020 -42.146 1.00 0.00 82 ASN A O 15
ATOM 21986 N N . PRO A 1 83 ? 28.126 -28.422 -41.540 1.00 0.00 83 PRO A N 15
ATOM 21987 C CA . PRO A 1 83 ? 28.230 -29.904 -41.579 1.00 0.00 83 PRO A CA 15
ATOM 21988 C C . PRO A 1 83 ? 28.563 -30.443 -42.987 1.00 0.00 83 PRO A C 15
ATOM 21989 O O . PRO A 1 83 ? 28.261 -29.803 -43.997 1.00 0.00 83 PRO A O 15
ATOM 22000 N N . ALA A 1 84 ? 29.186 -31.633 -43.014 1.00 0.00 84 ALA A N 15
ATOM 22001 C CA . ALA A 1 84 ? 29.710 -32.258 -44.244 1.00 0.00 84 ALA A CA 15
ATOM 22002 C C . ALA A 1 84 ? 28.581 -32.819 -45.128 1.00 0.00 84 ALA A C 15
ATOM 22003 O O . ALA A 1 84 ? 27.583 -33.308 -44.618 1.00 0.00 84 ALA A O 15
ATOM 22010 N N . ILE A 1 85 ? 28.790 -32.796 -46.459 1.00 0.00 85 ILE A N 15
ATOM 22011 C CA . ILE A 1 85 ? 27.789 -33.226 -47.465 1.00 0.00 85 ILE A CA 15
ATOM 22012 C C . ILE A 1 85 ? 27.475 -34.747 -47.375 1.00 0.00 85 ILE A C 15
ATOM 22013 O O . ILE A 1 85 ? 26.489 -35.231 -47.955 1.00 0.00 85 ILE A O 15
ATOM 22029 N N . ALA A 1 86 ? 28.299 -35.483 -46.605 1.00 0.00 86 ALA A N 15
ATOM 22030 C CA . ALA A 1 86 ? 28.079 -36.913 -46.303 1.00 0.00 86 ALA A CA 15
ATOM 22031 C C . ALA A 1 86 ? 26.705 -37.162 -45.636 1.00 0.00 86 ALA A C 15
ATOM 22032 O O . ALA A 1 86 ? 26.032 -38.155 -45.935 1.00 0.00 86 ALA A O 15
ATOM 22039 N N . GLU A 1 87 ? 26.292 -36.245 -44.741 1.00 0.00 87 GLU A N 15
ATOM 22040 C CA . GLU A 1 87 ? 24.981 -36.323 -44.043 1.00 0.00 87 GLU A CA 15
ATOM 22041 C C . GLU A 1 87 ? 23.872 -35.578 -44.821 1.00 0.00 87 GLU A C 15
ATOM 22042 O O . GLU A 1 87 ? 22.707 -35.587 -44.407 1.00 0.00 87 GLU A O 15
ATOM 22054 N N . PHE A 1 88 ? 24.240 -34.915 -45.932 1.00 0.00 88 PHE A N 15
ATOM 22055 C CA . PHE A 1 88 ? 23.274 -34.221 -46.808 1.00 0.00 88 PHE A CA 15
ATOM 22056 C C . PHE A 1 88 ? 22.745 -35.222 -47.847 1.00 0.00 88 PHE A C 15
ATOM 22057 O O . PHE A 1 88 ? 23.467 -35.605 -48.774 1.00 0.00 88 PHE A O 15
ATOM 22074 N N . ASP A 1 89 ? 21.481 -35.633 -47.686 1.00 0.00 89 ASP A N 15
ATOM 22075 C CA . ASP A 1 89 ? 20.868 -36.706 -48.488 1.00 0.00 89 ASP A CA 15
ATOM 22076 C C . ASP A 1 89 ? 20.121 -36.130 -49.714 1.00 0.00 89 ASP A C 15
ATOM 22077 O O . ASP A 1 89 ? 18.933 -35.800 -49.665 1.00 0.00 89 ASP A O 15
ATOM 22086 N N . TRP A 1 90 ? 20.875 -35.966 -50.815 1.00 0.00 90 TRP A N 15
ATOM 22087 C CA . TRP A 1 90 ? 20.321 -35.630 -52.147 1.00 0.00 90 TRP A CA 15
ATOM 22088 C C . TRP A 1 90 ? 19.523 -36.828 -52.711 1.00 0.00 90 TRP A C 15
ATOM 22089 O O . TRP A 1 90 ? 18.576 -36.663 -53.486 1.00 0.00 90 TRP A O 15
ATOM 22110 N N . THR A 1 91 ? 19.911 -38.029 -52.244 1.00 0.00 91 THR A N 15
ATOM 22111 C CA . THR A 1 91 ? 19.378 -39.329 -52.694 1.00 0.00 91 THR A CA 15
ATOM 22112 C C . THR A 1 91 ? 17.998 -39.663 -52.058 1.00 0.00 91 THR A C 15
ATOM 22113 O O . THR A 1 91 ? 17.489 -40.781 -52.233 1.00 0.00 91 THR A O 15
ATOM 22124 N N . THR A 1 92 ? 17.384 -38.683 -51.348 1.00 0.00 92 THR A N 15
ATOM 22125 C CA . THR A 1 92 ? 16.036 -38.839 -50.754 1.00 0.00 92 THR A CA 15
ATOM 22126 C C . THR A 1 92 ? 14.966 -39.055 -51.849 1.00 0.00 92 THR A C 15
ATOM 22127 O O . THR A 1 92 ? 13.904 -39.632 -51.584 1.00 0.00 92 THR A O 15
ATOM 22138 N N . SER A 1 93 ? 15.263 -38.561 -53.068 1.00 0.00 93 SER A N 15
ATOM 22139 C CA . SER A 1 93 ? 14.427 -38.757 -54.250 1.00 0.00 93 SER A CA 15
ATOM 22140 C C . SER A 1 93 ? 14.462 -40.238 -54.670 1.00 0.00 93 SER A C 15
ATOM 22141 O O . SER A 1 93 ? 15.440 -40.698 -55.277 1.00 0.00 93 SER A O 15
ATOM 22149 N N . GLY A 1 94 ? 13.414 -40.989 -54.278 1.00 0.00 94 GLY A N 15
ATOM 22150 C CA . GLY A 1 94 ? 13.291 -42.401 -54.631 1.00 0.00 94 GLY A CA 15
ATOM 22151 C C . GLY A 1 94 ? 13.013 -42.598 -56.117 1.00 0.00 94 GLY A C 15
ATOM 22152 O O . GLY A 1 94 ? 12.195 -41.869 -56.695 1.00 0.00 94 GLY A O 15
ATOM 22156 N N . THR A 1 95 ? 13.706 -43.570 -56.730 1.00 0.00 95 THR A N 15
ATOM 22157 C CA . THR A 1 95 ? 13.588 -43.882 -58.161 1.00 0.00 95 THR A CA 15
ATOM 22158 C C . THR A 1 95 ? 12.339 -44.768 -58.425 1.00 0.00 95 THR A C 15
ATOM 22159 O O . THR A 1 95 ? 11.357 -44.268 -59.010 1.00 0.00 95 THR A O 15
ATOM 22171 N N . MET A 1 1 ? -17.039 -9.593 -76.079 1.00 0.00 1 MET A N 16
ATOM 22172 C CA . MET A 1 1 ? -18.513 -9.535 -75.946 1.00 0.00 1 MET A CA 16
ATOM 22173 C C . MET A 1 1 ? -19.141 -10.548 -76.913 1.00 0.00 1 MET A C 16
ATOM 22174 O O . MET A 1 1 ? -18.845 -10.520 -78.116 1.00 0.00 1 MET A O 16
ATOM 22190 N N . HIS A 1 2 ? -20.008 -11.434 -76.390 1.00 0.00 2 HIS A N 16
ATOM 22191 C CA . HIS A 1 2 ? -20.633 -12.512 -77.183 1.00 0.00 2 HIS A CA 16
ATOM 22192 C C . HIS A 1 2 ? -22.151 -12.539 -76.929 1.00 0.00 2 HIS A C 16
ATOM 22193 O O . HIS A 1 2 ? -22.597 -12.581 -75.775 1.00 0.00 2 HIS A O 16
ATOM 22208 N N . HIS A 1 3 ? -22.941 -12.452 -78.012 1.00 0.00 3 HIS A N 16
ATOM 22209 C CA . HIS A 1 3 ? -24.407 -12.576 -77.964 1.00 0.00 3 HIS A CA 16
ATOM 22210 C C . HIS A 1 3 ? -24.843 -13.613 -79.009 1.00 0.00 3 HIS A C 16
ATOM 22211 O O . HIS A 1 3 ? -24.999 -13.300 -80.193 1.00 0.00 3 HIS A O 16
ATOM 22226 N N . HIS A 1 4 ? -25.007 -14.866 -78.546 1.00 0.00 4 HIS A N 16
ATOM 22227 C CA . HIS A 1 4 ? -25.343 -16.037 -79.392 1.00 0.00 4 HIS A CA 16
ATOM 22228 C C . HIS A 1 4 ? -26.872 -16.205 -79.517 1.00 0.00 4 HIS A C 16
ATOM 22229 O O . HIS A 1 4 ? -27.406 -17.317 -79.412 1.00 0.00 4 HIS A O 16
ATOM 22244 N N . HIS A 1 5 ? -27.563 -15.080 -79.764 1.00 0.00 5 HIS A N 16
ATOM 22245 C CA . HIS A 1 5 ? -29.021 -15.029 -80.015 1.00 0.00 5 HIS A CA 16
ATOM 22246 C C . HIS A 1 5 ? -29.319 -13.988 -81.107 1.00 0.00 5 HIS A C 16
ATOM 22247 O O . HIS A 1 5 ? -28.428 -13.217 -81.507 1.00 0.00 5 HIS A O 16
ATOM 22262 N N . HIS A 1 6 ? -30.584 -13.969 -81.588 1.00 0.00 6 HIS A N 16
ATOM 22263 C CA . HIS A 1 6 ? -31.024 -13.032 -82.650 1.00 0.00 6 HIS A CA 16
ATOM 22264 C C . HIS A 1 6 ? -31.073 -11.576 -82.140 1.00 0.00 6 HIS A C 16
ATOM 22265 O O . HIS A 1 6 ? -31.003 -11.324 -80.929 1.00 0.00 6 HIS A O 16
ATOM 22280 N N . HIS A 1 7 ? -31.218 -10.627 -83.084 1.00 0.00 7 HIS A N 16
ATOM 22281 C CA . HIS A 1 7 ? -31.264 -9.187 -82.776 1.00 0.00 7 HIS A CA 16
ATOM 22282 C C . HIS A 1 7 ? -32.558 -8.843 -82.015 1.00 0.00 7 HIS A C 16
ATOM 22283 O O . HIS A 1 7 ? -33.664 -9.100 -82.501 1.00 0.00 7 HIS A O 16
ATOM 22298 N N . SER A 1 8 ? -32.388 -8.292 -80.809 1.00 0.00 8 SER A N 16
ATOM 22299 C CA . SER A 1 8 ? -33.486 -7.911 -79.919 1.00 0.00 8 SER A CA 16
ATOM 22300 C C . SER A 1 8 ? -33.077 -6.650 -79.130 1.00 0.00 8 SER A C 16
ATOM 22301 O O . SER A 1 8 ? -31.946 -6.154 -79.278 1.00 0.00 8 SER A O 16
ATOM 22309 N N . SER A 1 9 ? -34.005 -6.131 -78.308 1.00 0.00 9 SER A N 16
ATOM 22310 C CA . SER A 1 9 ? -33.763 -4.963 -77.443 1.00 0.00 9 SER A CA 16
ATOM 22311 C C . SER A 1 9 ? -32.918 -5.389 -76.209 1.00 0.00 9 SER A C 16
ATOM 22312 O O . SER A 1 9 ? -33.419 -5.451 -75.078 1.00 0.00 9 SER A O 16
ATOM 22320 N N . GLY A 1 10 ? -31.628 -5.712 -76.465 1.00 0.00 10 GLY A N 16
ATOM 22321 C CA . GLY A 1 10 ? -30.716 -6.234 -75.446 1.00 0.00 10 GLY A CA 16
ATOM 22322 C C . GLY A 1 10 ? -29.840 -5.139 -74.856 1.00 0.00 10 GLY A C 16
ATOM 22323 O O . GLY A 1 10 ? -28.671 -5.003 -75.220 1.00 0.00 10 GLY A O 16
ATOM 22327 N N . ARG A 1 11 ? -30.435 -4.334 -73.965 1.00 0.00 11 ARG A N 16
ATOM 22328 C CA . ARG A 1 11 ? -29.752 -3.214 -73.273 1.00 0.00 11 ARG A CA 16
ATOM 22329 C C . ARG A 1 11 ? -28.938 -3.748 -72.082 1.00 0.00 11 ARG A C 16
ATOM 22330 O O . ARG A 1 11 ? -27.890 -3.196 -71.730 1.00 0.00 11 ARG A O 16
ATOM 22351 N N . GLU A 1 12 ? -29.438 -4.848 -71.490 1.00 0.00 12 GLU A N 16
ATOM 22352 C CA . GLU A 1 12 ? -28.802 -5.540 -70.351 1.00 0.00 12 GLU A CA 16
ATOM 22353 C C . GLU A 1 12 ? -27.594 -6.403 -70.825 1.00 0.00 12 GLU A C 16
ATOM 22354 O O . GLU A 1 12 ? -27.045 -6.157 -71.910 1.00 0.00 12 GLU A O 16
ATOM 22366 N N . ASN A 1 13 ? -27.189 -7.394 -69.992 1.00 0.00 13 ASN A N 16
ATOM 22367 C CA . ASN A 1 13 ? -25.997 -8.257 -70.207 1.00 0.00 13 ASN A CA 16
ATOM 22368 C C . ASN A 1 13 ? -24.714 -7.445 -69.966 1.00 0.00 13 ASN A C 16
ATOM 22369 O O . ASN A 1 13 ? -23.974 -7.091 -70.898 1.00 0.00 13 ASN A O 16
ATOM 22380 N N 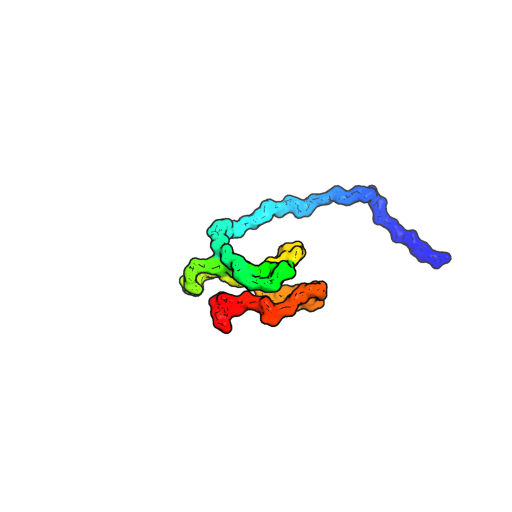. LEU A 1 14 ? -24.512 -7.114 -68.686 1.00 0.00 14 LEU A N 16
ATOM 22381 C CA . LEU A 1 14 ? -23.361 -6.340 -68.198 1.00 0.00 14 LEU A CA 16
ATOM 22382 C C . LEU A 1 14 ? -23.085 -6.699 -66.718 1.00 0.00 14 LEU A C 16
ATOM 22383 O O . LEU A 1 14 ? -23.618 -7.695 -66.210 1.00 0.00 14 LEU A O 16
ATOM 22399 N N . TYR A 1 15 ? -22.247 -5.890 -66.036 1.00 0.00 15 TYR A N 16
ATOM 22400 C CA . TYR A 1 15 ? -21.765 -6.183 -64.674 1.00 0.00 15 TYR A CA 16
ATOM 22401 C C . TYR A 1 15 ? -21.598 -4.861 -63.882 1.00 0.00 15 TYR A C 16
ATOM 22402 O O . TYR A 1 15 ? -20.587 -4.155 -64.019 1.00 0.00 15 TYR A O 16
ATOM 22420 N N . PHE A 1 16 ? -22.623 -4.482 -63.096 1.00 0.00 16 PHE A N 16
ATOM 22421 C CA . PHE A 1 16 ? -22.547 -3.280 -62.244 1.00 0.00 16 PHE A CA 16
ATOM 22422 C C . PHE A 1 16 ? -21.774 -3.635 -60.961 1.00 0.00 16 PHE A C 16
ATOM 22423 O O . PHE A 1 16 ? -22.327 -4.237 -60.030 1.00 0.00 16 PHE A O 16
ATOM 22440 N N . GLN A 1 17 ? -20.485 -3.286 -60.961 1.00 0.00 17 GLN A N 16
ATOM 22441 C CA . GLN A 1 17 ? -19.561 -3.566 -59.855 1.00 0.00 17 GLN A CA 16
ATOM 22442 C C . GLN A 1 17 ? -18.344 -2.630 -59.950 1.00 0.00 17 GLN A C 16
ATOM 22443 O O . GLN A 1 17 ? -18.242 -1.818 -60.886 1.00 0.00 17 GLN A O 16
ATOM 22457 N N . GLY A 1 18 ? -17.425 -2.756 -58.979 1.00 0.00 18 GLY A N 16
ATOM 22458 C CA . GLY A 1 18 ? -16.141 -2.045 -59.002 1.00 0.00 18 GLY A CA 16
ATOM 22459 C C . GLY A 1 18 ? -15.019 -2.932 -59.538 1.00 0.00 18 GLY A C 16
ATOM 22460 O O . GLY A 1 18 ? -15.201 -3.626 -60.553 1.00 0.00 18 GLY A O 16
ATOM 22464 N N . HIS A 1 19 ? -13.861 -2.913 -58.851 1.00 0.00 19 HIS A N 16
ATOM 22465 C CA . HIS A 1 19 ? -12.665 -3.695 -59.232 1.00 0.00 19 HIS A CA 16
ATOM 22466 C C . HIS A 1 19 ? -12.685 -5.095 -58.581 1.00 0.00 19 HIS A C 16
ATOM 22467 O O . HIS A 1 19 ? -13.247 -5.274 -57.491 1.00 0.00 19 HIS A O 16
ATOM 22482 N N . MET A 1 20 ? -12.070 -6.075 -59.265 1.00 0.00 20 MET A N 16
ATOM 22483 C CA . MET A 1 20 ? -11.849 -7.442 -58.745 1.00 0.00 20 MET A CA 16
ATOM 22484 C C . MET A 1 20 ? -10.494 -7.956 -59.264 1.00 0.00 20 MET A C 16
ATOM 22485 O O . MET A 1 20 ? -10.345 -8.220 -60.464 1.00 0.00 20 MET A O 16
ATOM 22499 N N . ALA A 1 21 ? -9.507 -8.072 -58.364 1.00 0.00 21 ALA A N 16
ATOM 22500 C CA . ALA A 1 21 ? -8.178 -8.608 -58.702 1.00 0.00 21 ALA A CA 16
ATOM 22501 C C . ALA A 1 21 ? -8.195 -10.145 -58.635 1.00 0.00 21 ALA A C 16
ATOM 22502 O O . ALA A 1 21 ? -9.062 -10.739 -57.978 1.00 0.00 21 ALA A O 16
ATOM 22509 N N . SER A 1 22 ? -7.239 -10.779 -59.332 1.00 0.00 22 SER A N 16
ATOM 22510 C CA . SER A 1 22 ? -7.014 -12.240 -59.263 1.00 0.00 22 SER A CA 16
ATOM 22511 C C . SER A 1 22 ? -6.185 -12.579 -57.998 1.00 0.00 22 SER A C 16
ATOM 22512 O O . SER A 1 22 ? -6.082 -11.755 -57.082 1.00 0.00 22 SER A O 16
ATOM 22520 N N . GLY A 1 23 ? -5.636 -13.800 -57.920 1.00 0.00 23 GLY A N 16
ATOM 22521 C CA . GLY A 1 23 ? -4.798 -14.182 -56.787 1.00 0.00 23 GLY A CA 16
ATOM 22522 C C . GLY A 1 23 ? -4.179 -15.550 -56.958 1.00 0.00 23 GLY A C 16
ATOM 22523 O O . GLY A 1 23 ? -4.543 -16.293 -57.884 1.00 0.00 23 GLY A O 16
ATOM 22527 N N . SER A 1 24 ? -3.215 -15.848 -56.064 1.00 0.00 24 SER A N 16
ATOM 22528 C CA . SER A 1 24 ? -2.504 -17.141 -55.991 1.00 0.00 24 SER A CA 16
ATOM 22529 C C . SER A 1 24 ? -1.657 -17.400 -57.270 1.00 0.00 24 SER A C 16
ATOM 22530 O O . SER A 1 24 ? -1.493 -16.510 -58.124 1.00 0.00 24 SER A O 16
ATOM 22538 N N . GLU A 1 25 ? -1.090 -18.607 -57.365 1.00 0.00 25 GLU A N 16
ATOM 22539 C CA . GLU A 1 25 ? -0.369 -19.083 -58.558 1.00 0.00 25 GLU A CA 16
ATOM 22540 C C . GLU A 1 25 ? -0.450 -20.630 -58.589 1.00 0.00 25 GLU A C 16
ATOM 22541 O O . GLU A 1 25 ? -1.100 -21.234 -57.716 1.00 0.00 25 GLU A O 16
ATOM 22553 N N . GLU A 1 26 ? 0.162 -21.254 -59.617 1.00 0.00 26 GLU A N 16
ATOM 22554 C CA . GLU A 1 26 ? 0.267 -22.723 -59.735 1.00 0.00 26 GLU A CA 16
ATOM 22555 C C . GLU A 1 26 ? 0.835 -23.361 -58.445 1.00 0.00 26 GLU A C 16
ATOM 22556 O O . GLU A 1 26 ? 1.771 -22.823 -57.832 1.00 0.00 26 GLU A O 16
ATOM 22568 N N . GLU A 1 27 ? 0.259 -24.514 -58.061 1.00 0.00 27 GLU A N 16
ATOM 22569 C CA . GLU A 1 27 ? 0.617 -25.227 -56.832 1.00 0.00 27 GLU A CA 16
ATOM 22570 C C . GLU A 1 27 ? 2.005 -25.887 -56.986 1.00 0.00 27 GLU A C 16
ATOM 22571 O O . GLU A 1 27 ? 2.123 -27.036 -57.428 1.00 0.00 27 GLU A O 16
ATOM 22583 N N . VAL A 1 28 ? 3.061 -25.117 -56.689 1.00 0.00 28 VAL A N 16
ATOM 22584 C CA . VAL A 1 28 ? 4.436 -25.631 -56.654 1.00 0.00 28 VAL A CA 16
ATOM 22585 C C . VAL A 1 28 ? 4.671 -26.345 -55.307 1.00 0.00 28 VAL A C 16
ATOM 22586 O O . VAL A 1 28 ? 4.755 -25.722 -54.246 1.00 0.00 28 VAL A O 16
ATOM 22599 N N . VAL A 1 29 ? 4.734 -27.678 -55.382 1.00 0.00 29 VAL A N 16
ATOM 22600 C CA . VAL A 1 29 ? 4.752 -28.566 -54.208 1.00 0.00 29 VAL A CA 16
ATOM 22601 C C . VAL A 1 29 ? 6.195 -28.848 -53.763 1.00 0.00 29 VAL A C 16
ATOM 22602 O O . VAL A 1 29 ? 7.010 -29.327 -54.550 1.00 0.00 29 VAL A O 16
ATOM 22615 N N . SER A 1 30 ? 6.504 -28.527 -52.495 1.00 0.00 30 SER A N 16
ATOM 22616 C CA . SER A 1 30 ? 7.827 -28.757 -51.899 1.00 0.00 30 SER A CA 16
ATOM 22617 C C . SER A 1 30 ? 7.661 -29.183 -50.425 1.00 0.00 30 SER A C 16
ATOM 22618 O O . SER A 1 30 ? 7.202 -28.395 -49.585 1.00 0.00 30 SER A O 16
ATOM 22626 N N . VAL A 1 31 ? 8.042 -30.432 -50.131 1.00 0.00 31 VAL A N 16
ATOM 22627 C CA . VAL A 1 31 ? 7.972 -31.021 -48.787 1.00 0.00 31 VAL A CA 16
ATOM 22628 C C . VAL A 1 31 ? 9.376 -31.011 -48.164 1.00 0.00 31 VAL A C 16
ATOM 22629 O O . VAL A 1 31 ? 10.335 -31.485 -48.781 1.00 0.00 31 VAL A O 16
ATOM 22642 N N . GLU A 1 32 ? 9.489 -30.466 -46.950 1.00 0.00 32 GLU A N 16
ATOM 22643 C CA . GLU A 1 32 ? 10.757 -30.414 -46.219 1.00 0.00 32 GLU A CA 16
ATOM 22644 C C . GLU A 1 32 ? 11.000 -31.748 -45.492 1.00 0.00 32 GLU A C 16
ATOM 22645 O O . GLU A 1 32 ? 10.327 -32.068 -44.511 1.00 0.00 32 GLU A O 16
ATOM 22657 N N . LEU A 1 33 ? 11.946 -32.525 -46.030 1.00 0.00 33 LEU A N 16
ATOM 22658 C CA . LEU A 1 33 ? 12.364 -33.838 -45.489 1.00 0.00 33 LEU A CA 16
ATOM 22659 C C . LEU A 1 33 ? 13.396 -33.633 -44.338 1.00 0.00 33 LEU A C 16
ATOM 22660 O O . LEU A 1 33 ? 13.931 -32.528 -44.212 1.00 0.00 33 LEU A O 16
ATOM 22676 N N . PRO A 1 34 ? 13.681 -34.682 -43.467 1.00 0.00 34 PRO A N 16
ATOM 22677 C CA . PRO A 1 34 ? 14.589 -34.546 -42.285 1.00 0.00 34 PRO A CA 16
ATOM 22678 C C . PRO A 1 34 ? 15.954 -33.896 -42.609 1.00 0.00 34 PRO A C 16
ATOM 22679 O O . PRO A 1 34 ? 16.535 -34.140 -43.671 1.00 0.00 34 PRO A O 16
ATOM 22690 N N . ALA A 1 35 ? 16.457 -33.085 -41.664 1.00 0.00 35 ALA A N 16
ATOM 22691 C CA . ALA A 1 35 ? 17.590 -32.179 -41.889 1.00 0.00 35 ALA A CA 16
ATOM 22692 C C . ALA A 1 35 ? 18.454 -32.038 -40.619 1.00 0.00 35 ALA A C 16
ATOM 22693 O O . ALA A 1 35 ? 17.950 -32.264 -39.509 1.00 0.00 35 ALA A O 16
ATOM 22700 N N . PRO A 1 36 ? 19.777 -31.675 -40.776 1.00 0.00 36 PRO A N 16
ATOM 22701 C CA . PRO A 1 36 ? 20.618 -31.163 -39.661 1.00 0.00 36 PRO A CA 16
ATOM 22702 C C . PRO A 1 36 ? 19.992 -29.891 -39.048 1.00 0.00 36 PRO A C 16
ATOM 22703 O O . PRO A 1 36 ? 19.348 -29.129 -39.766 1.00 0.00 36 PRO A O 16
ATOM 22714 N N . SER A 1 37 ? 20.218 -29.667 -37.742 1.00 0.00 37 SER A N 16
ATOM 22715 C CA . SER A 1 37 ? 19.626 -28.542 -36.988 1.00 0.00 37 SER A CA 16
ATOM 22716 C C . SER A 1 37 ? 20.010 -27.169 -37.600 1.00 0.00 37 SER A C 16
ATOM 22717 O O . SER A 1 37 ? 19.158 -26.286 -37.766 1.00 0.00 37 SER A O 16
ATOM 22725 N N . SER A 1 38 ? 21.292 -27.038 -37.981 1.00 0.00 38 SER A N 16
ATOM 22726 C CA . SER A 1 38 ? 21.850 -25.805 -38.585 1.00 0.00 38 SER A CA 16
ATOM 22727 C C . SER A 1 38 ? 21.254 -25.543 -39.992 1.00 0.00 38 SER A C 16
ATOM 22728 O O . SER A 1 38 ? 21.061 -24.392 -40.385 1.00 0.00 38 SER A O 16
ATOM 22736 N N . TRP A 1 39 ? 20.957 -26.625 -40.733 1.00 0.00 39 TRP A N 16
ATOM 22737 C CA . TRP A 1 39 ? 20.440 -26.549 -42.120 1.00 0.00 39 TRP A CA 16
ATOM 22738 C C . TRP A 1 39 ? 18.938 -26.878 -42.173 1.00 0.00 39 TRP A C 16
ATOM 22739 O O . TRP A 1 39 ? 18.288 -27.052 -41.140 1.00 0.00 39 TRP A O 16
ATOM 22760 N N . LYS A 1 40 ? 18.409 -26.911 -43.407 1.00 0.00 40 LYS A N 16
ATOM 22761 C CA . LYS A 1 40 ? 17.126 -27.539 -43.737 1.00 0.00 40 LYS A CA 16
ATOM 22762 C C . LYS A 1 40 ? 17.285 -28.309 -45.058 1.00 0.00 40 LYS A C 16
ATOM 22763 O O . LYS A 1 40 ? 18.094 -27.944 -45.913 1.00 0.00 40 LYS A O 16
ATOM 22782 N N . LYS A 1 41 ? 16.519 -29.391 -45.177 1.00 0.00 41 LYS A N 16
ATOM 22783 C CA . LYS A 1 41 ? 16.475 -30.261 -46.354 1.00 0.00 41 LYS A CA 16
ATOM 22784 C C . LYS A 1 41 ? 15.063 -30.191 -46.925 1.00 0.00 41 LYS A C 16
ATOM 22785 O O . LYS A 1 41 ? 14.083 -30.490 -46.244 1.00 0.00 41 LYS A O 16
ATOM 22804 N N . LEU A 1 42 ? 14.985 -29.771 -48.178 1.00 0.00 42 LEU A N 16
ATOM 22805 C CA . LEU A 1 42 ? 13.741 -29.670 -48.932 1.00 0.00 42 LEU A CA 16
ATOM 22806 C C . LEU A 1 42 ? 13.826 -30.590 -50.163 1.00 0.00 42 LEU A C 16
ATOM 22807 O O . LEU A 1 42 ? 14.894 -30.780 -50.754 1.00 0.00 42 LEU A O 16
ATOM 22823 N N . PHE A 1 43 ? 12.684 -31.186 -50.494 1.00 0.00 43 PHE A N 16
ATOM 22824 C CA . PHE A 1 43 ? 12.478 -32.019 -51.678 1.00 0.00 43 PHE A CA 16
ATOM 22825 C C . PHE A 1 43 ? 11.207 -31.529 -52.381 1.00 0.00 43 PHE A C 16
ATOM 22826 O O . PHE A 1 43 ? 10.177 -31.377 -51.736 1.00 0.00 43 PHE A O 16
ATOM 22843 N N . TYR A 1 44 ? 11.291 -31.251 -53.684 1.00 0.00 44 TYR A N 16
ATOM 22844 C CA . TYR A 1 44 ? 10.099 -30.994 -54.512 1.00 0.00 44 TYR A CA 16
ATOM 22845 C C . TYR A 1 44 ? 9.547 -32.344 -55.038 1.00 0.00 44 TYR A C 16
ATOM 22846 O O . TYR A 1 44 ? 10.218 -32.995 -55.848 1.00 0.00 44 TYR A O 16
ATOM 22864 N N . PRO A 1 45 ? 8.341 -32.805 -54.575 1.00 0.00 45 PRO A N 16
ATOM 22865 C CA . PRO A 1 45 ? 7.606 -33.902 -55.236 1.00 0.00 45 PRO A CA 16
ATOM 22866 C C . PRO A 1 45 ? 6.906 -33.406 -56.517 1.00 0.00 45 PRO A C 16
ATOM 22867 O O . PRO A 1 45 ? 7.141 -32.281 -56.983 1.00 0.00 45 PRO A O 16
ATOM 22878 N N . ASN A 1 46 ? 6.060 -34.261 -57.079 1.00 0.00 46 ASN A N 16
ATOM 22879 C CA . ASN A 1 46 ? 5.291 -33.968 -58.301 1.00 0.00 46 ASN A CA 16
ATOM 22880 C C . ASN A 1 46 ? 3.784 -34.133 -58.021 1.00 0.00 46 ASN A C 16
ATOM 22881 O O . ASN A 1 46 ? 3.390 -34.364 -56.876 1.00 0.00 46 ASN A O 16
ATOM 22892 N N . LYS A 1 47 ? 2.948 -33.999 -59.064 1.00 0.00 47 LYS A N 16
ATOM 22893 C CA . LYS A 1 47 ? 1.506 -34.284 -58.963 1.00 0.00 47 LYS A CA 16
ATOM 22894 C C . LYS A 1 47 ? 1.249 -35.790 -59.178 1.00 0.00 47 LYS A C 16
ATOM 22895 O O . LYS A 1 47 ? 1.061 -36.541 -58.211 1.00 0.00 47 LYS A O 16
ATOM 22914 N N . VAL A 1 48 ? 1.272 -36.228 -60.459 1.00 0.00 48 VAL A N 16
ATOM 22915 C CA . VAL A 1 48 ? 0.918 -37.608 -60.853 1.00 0.00 48 VAL A CA 16
ATOM 22916 C C . VAL A 1 48 ? 2.018 -38.193 -61.780 1.00 0.00 48 VAL A C 16
ATOM 22917 O O . VAL A 1 48 ? 1.864 -38.238 -63.009 1.00 0.00 48 VAL A O 16
ATOM 22930 N N . GLY A 1 49 ? 3.156 -38.570 -61.160 1.00 0.00 49 GLY A N 16
ATOM 22931 C CA . GLY A 1 49 ? 4.230 -39.341 -61.816 1.00 0.00 49 GLY A CA 16
ATOM 22932 C C . GLY A 1 49 ? 5.041 -38.583 -62.873 1.00 0.00 49 GLY A C 16
ATOM 22933 O O . GLY A 1 49 ? 6.155 -38.117 -62.600 1.00 0.00 49 GLY A O 16
ATOM 22937 N N . SER A 1 50 ? 4.455 -38.451 -64.075 1.00 0.00 50 SER A N 16
ATOM 22938 C CA . SER A 1 50 ? 5.119 -37.951 -65.295 1.00 0.00 50 SER A CA 16
ATOM 22939 C C . SER A 1 50 ? 5.155 -36.401 -65.362 1.00 0.00 50 SER A C 16
ATOM 22940 O O . SER A 1 50 ? 4.928 -35.801 -66.422 1.00 0.00 50 SER A O 16
ATOM 22948 N N . VAL A 1 51 ? 5.472 -35.761 -64.227 1.00 0.00 51 VAL A N 16
ATOM 22949 C CA . VAL A 1 51 ? 5.560 -34.289 -64.111 1.00 0.00 51 VAL A CA 16
ATOM 22950 C C . VAL A 1 51 ? 7.044 -33.871 -64.110 1.00 0.00 51 VAL A C 16
ATOM 22951 O O . VAL A 1 51 ? 7.907 -34.656 -63.702 1.00 0.00 51 VAL A O 16
ATOM 22964 N N . LYS A 1 52 ? 7.320 -32.639 -64.555 1.00 0.00 52 LYS A N 16
ATOM 22965 C CA . LYS A 1 52 ? 8.690 -32.084 -64.628 1.00 0.00 52 LYS A CA 16
ATOM 22966 C C . LYS A 1 52 ? 9.288 -31.920 -63.218 1.00 0.00 52 LYS A C 16
ATOM 22967 O O . LYS A 1 52 ? 10.394 -32.405 -62.939 1.00 0.00 52 LYS A O 16
ATOM 22986 N N . LYS A 1 53 ? 8.516 -31.217 -62.359 1.00 0.00 53 LYS A N 16
ATOM 22987 C CA . LYS A 1 53 ? 8.858 -30.870 -60.963 1.00 0.00 53 LYS A CA 16
ATOM 22988 C C . LYS A 1 53 ? 10.255 -30.187 -60.854 1.00 0.00 53 LYS A C 16
ATOM 22989 O O . LYS A 1 53 ? 10.822 -29.737 -61.856 1.00 0.00 53 LYS A O 16
ATOM 23008 N N . THR A 1 54 ? 10.758 -30.046 -59.624 1.00 0.00 54 THR A N 16
ATOM 23009 C CA . THR A 1 54 ? 12.102 -29.509 -59.342 1.00 0.00 54 THR A CA 16
ATOM 23010 C C . THR A 1 54 ? 12.891 -30.575 -58.539 1.00 0.00 54 THR A C 16
ATOM 23011 O O . THR A 1 54 ? 12.285 -31.497 -57.962 1.00 0.00 54 THR A O 16
ATOM 23022 N N . GLU A 1 55 ? 14.232 -30.480 -58.540 1.00 0.00 55 GLU A N 16
ATOM 23023 C CA . GLU A 1 55 ? 15.108 -31.419 -57.811 1.00 0.00 55 GLU A CA 16
ATOM 23024 C C . GLU A 1 55 ? 15.163 -31.086 -56.291 1.00 0.00 55 GLU A C 16
ATOM 23025 O O . GLU A 1 55 ? 14.342 -30.311 -55.771 1.00 0.00 55 GLU A O 16
ATOM 23037 N N . VAL A 1 56 ? 16.129 -31.701 -55.587 1.00 0.00 56 VAL A N 16
ATOM 23038 C CA . VAL A 1 56 ? 16.333 -31.520 -54.141 1.00 0.00 56 VAL A CA 16
ATOM 23039 C C . VAL A 1 56 ? 17.104 -30.217 -53.877 1.00 0.00 56 VAL A C 16
ATOM 23040 O O . VAL A 1 56 ? 18.135 -29.955 -54.505 1.00 0.00 56 VAL A O 16
ATOM 23053 N N . VAL A 1 57 ? 16.577 -29.403 -52.941 1.00 0.00 57 VAL A N 16
ATOM 23054 C CA . VAL A 1 57 ? 17.178 -28.122 -52.549 1.00 0.00 57 VAL A CA 16
ATOM 23055 C C . VAL A 1 57 ? 17.455 -28.126 -51.031 1.00 0.00 57 VAL A C 16
ATOM 23056 O O . VAL A 1 57 ? 16.540 -28.317 -50.233 1.00 0.00 57 VAL A O 16
ATOM 23069 N N . PHE A 1 58 ? 18.728 -27.949 -50.641 1.00 0.00 58 PHE A N 16
ATOM 23070 C CA . PHE A 1 58 ? 19.129 -27.803 -49.225 1.00 0.00 58 PHE A CA 16
ATOM 23071 C C . PHE A 1 58 ? 19.172 -26.315 -48.843 1.00 0.00 58 PHE A C 16
ATOM 23072 O O . PHE A 1 58 ? 19.975 -25.561 -49.394 1.00 0.00 58 PHE A O 16
ATOM 23089 N N . VAL A 1 59 ? 18.337 -25.911 -47.873 1.00 0.00 59 VAL A N 16
ATOM 23090 C CA . VAL A 1 59 ? 18.311 -24.535 -47.360 1.00 0.00 59 VAL A CA 16
ATOM 23091 C C . VAL A 1 59 ? 19.483 -24.338 -46.391 1.00 0.00 59 VAL A C 16
ATOM 23092 O O . VAL A 1 59 ? 19.637 -25.085 -45.415 1.00 0.00 59 VAL A O 16
ATOM 23105 N N . ALA A 1 60 ? 20.305 -23.328 -46.702 1.00 0.00 60 ALA A N 16
ATOM 23106 C CA . ALA A 1 60 ? 21.533 -23.021 -45.975 1.00 0.00 60 ALA A CA 16
ATOM 23107 C C . ALA A 1 60 ? 21.257 -22.058 -44.800 1.00 0.00 60 ALA A C 16
ATOM 23108 O O . ALA A 1 60 ? 20.374 -21.198 -44.905 1.00 0.00 60 ALA A O 16
ATOM 23115 N N . PRO A 1 61 ? 22.027 -22.184 -43.675 1.00 0.00 61 PRO A N 16
ATOM 23116 C CA . PRO A 1 61 ? 21.868 -21.335 -42.460 1.00 0.00 61 PRO A CA 16
ATOM 23117 C C . PRO A 1 61 ? 22.118 -19.824 -42.707 1.00 0.00 61 PRO A C 16
ATOM 23118 O O . PRO A 1 61 ? 21.520 -18.976 -42.031 1.00 0.00 61 PRO A O 16
ATOM 23129 N N . THR A 1 62 ? 23.007 -19.493 -43.670 1.00 0.00 62 THR A N 16
ATOM 23130 C CA . THR A 1 62 ? 23.319 -18.083 -44.008 1.00 0.00 62 THR A CA 16
ATOM 23131 C C . THR A 1 62 ? 22.327 -17.532 -45.062 1.00 0.00 62 THR A C 16
ATOM 23132 O O . THR A 1 62 ? 22.402 -16.352 -45.429 1.00 0.00 62 THR A O 16
ATOM 23143 N N . GLY A 1 63 ? 21.383 -18.384 -45.525 1.00 0.00 63 GLY A N 16
ATOM 23144 C CA . GLY A 1 63 ? 20.431 -17.998 -46.567 1.00 0.00 63 GLY A CA 16
ATOM 23145 C C . GLY A 1 63 ? 21.059 -18.027 -47.952 1.00 0.00 63 GLY A C 16
ATOM 23146 O O . GLY A 1 63 ? 21.161 -16.995 -48.629 1.00 0.00 63 GLY A O 16
ATOM 23150 N N . GLU A 1 64 ? 21.502 -19.222 -48.357 1.00 0.00 64 GLU A N 16
ATOM 23151 C CA . GLU A 1 64 ? 22.126 -19.465 -49.665 1.00 0.00 64 GLU A CA 16
ATOM 23152 C C . GLU A 1 64 ? 21.837 -20.920 -50.066 1.00 0.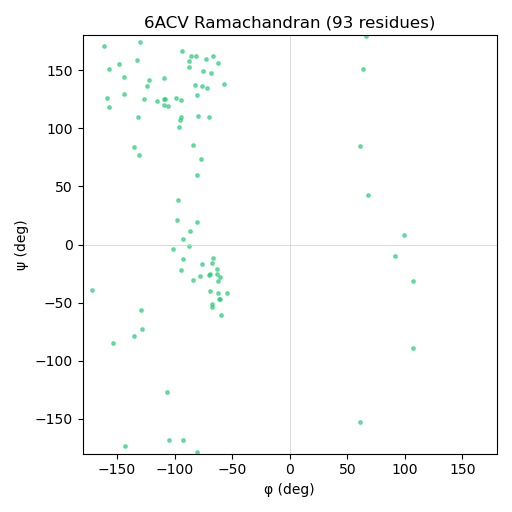00 64 GLU A C 16
ATOM 23153 O O . GLU A 1 64 ? 22.713 -21.788 -50.015 1.00 0.00 64 GLU A O 16
ATOM 23165 N N . GLU A 1 65 ? 20.556 -21.181 -50.396 1.00 0.00 65 GLU A N 16
ATOM 23166 C CA . GLU A 1 65 ? 20.051 -22.544 -50.638 1.00 0.00 65 GLU A CA 16
ATOM 23167 C C . GLU A 1 65 ? 20.694 -23.193 -51.883 1.00 0.00 65 GLU A C 16
ATOM 23168 O O . GLU A 1 65 ? 21.188 -22.506 -52.789 1.00 0.00 65 GLU A O 16
ATOM 23180 N N . ILE A 1 66 ? 20.653 -24.530 -51.913 1.00 0.00 66 ILE A N 16
ATOM 23181 C CA . ILE A 1 66 ? 21.492 -25.349 -52.792 1.00 0.00 66 ILE A CA 16
ATOM 23182 C C . ILE A 1 66 ? 20.620 -26.232 -53.698 1.00 0.00 66 ILE A C 16
ATOM 23183 O O . ILE A 1 66 ? 20.024 -27.185 -53.214 1.00 0.00 66 ILE A O 16
ATOM 23199 N N . SER A 1 67 ? 20.588 -25.936 -55.001 1.00 0.00 67 SER A N 16
ATOM 23200 C CA . SER A 1 67 ? 19.814 -26.710 -55.986 1.00 0.00 67 SER A CA 16
ATOM 23201 C C . SER A 1 67 ? 20.580 -27.951 -56.486 1.00 0.00 67 SER A C 16
ATOM 23202 O O . SER A 1 67 ? 19.975 -28.851 -57.079 1.00 0.00 67 SER A O 16
ATOM 23210 N N . ASN A 1 68 ? 21.912 -27.983 -56.270 1.00 0.00 68 ASN A N 16
ATOM 23211 C CA . ASN A 1 68 ? 22.771 -29.062 -56.796 1.00 0.00 68 ASN A CA 16
ATOM 23212 C C . ASN A 1 68 ? 24.079 -29.198 -55.988 1.00 0.00 68 ASN A C 16
ATOM 23213 O O . ASN A 1 68 ? 24.590 -28.210 -55.459 1.00 0.00 68 ASN A O 16
ATOM 23224 N N . ARG A 1 69 ? 24.634 -30.435 -55.981 1.00 0.00 69 ARG A N 16
ATOM 23225 C CA . ARG A 1 69 ? 25.765 -30.855 -55.102 1.00 0.00 69 ARG A CA 16
ATOM 23226 C C . ARG A 1 69 ? 27.016 -29.972 -55.220 1.00 0.00 69 ARG A C 16
ATOM 23227 O O . ARG A 1 69 ? 27.734 -29.814 -54.231 1.00 0.00 69 ARG A O 16
ATOM 23248 N N . LYS A 1 70 ? 27.267 -29.411 -56.417 1.00 0.00 70 LYS A N 16
ATOM 23249 C CA . LYS A 1 70 ? 28.419 -28.500 -56.646 1.00 0.00 70 LYS A CA 16
ATOM 23250 C C . LYS A 1 70 ? 28.358 -27.343 -55.625 1.00 0.00 70 LYS A C 16
ATOM 23251 O O . LYS A 1 70 ? 29.303 -27.121 -54.858 1.00 0.00 70 LYS A O 16
ATOM 23270 N N . GLN A 1 71 ? 27.193 -26.673 -55.603 1.00 0.00 71 GLN A N 16
ATOM 23271 C CA . GLN A 1 71 ? 26.937 -25.498 -54.749 1.00 0.00 71 GLN A CA 16
ATOM 23272 C C . GLN A 1 71 ? 27.053 -25.861 -53.255 1.00 0.00 71 GLN A C 16
ATOM 23273 O O . GLN A 1 71 ? 27.510 -25.046 -52.461 1.00 0.00 71 GLN A O 16
ATOM 23287 N N . LEU A 1 72 ? 26.649 -27.102 -52.911 1.00 0.00 72 LEU A N 16
ATOM 23288 C CA . LEU A 1 72 ? 26.705 -27.631 -51.524 1.00 0.00 72 LEU A CA 16
ATOM 23289 C C . LEU A 1 72 ? 28.161 -27.641 -51.030 1.00 0.00 72 LEU A C 16
ATOM 23290 O O . LEU A 1 72 ? 28.483 -27.081 -49.985 1.00 0.00 72 LEU A O 16
ATOM 23306 N N . GLU A 1 73 ? 29.021 -28.270 -51.828 1.00 0.00 73 GLU A N 16
ATOM 23307 C CA . GLU A 1 73 ? 30.420 -28.525 -51.468 1.00 0.00 73 GLU A CA 16
ATOM 23308 C C . GLU A 1 73 ? 31.226 -27.223 -51.407 1.00 0.00 73 GLU A C 16
ATOM 23309 O O . GLU A 1 73 ? 31.907 -26.959 -50.407 1.00 0.00 73 GLU A O 16
ATOM 23321 N N . GLN A 1 74 ? 31.108 -26.396 -52.475 1.00 0.00 74 GLN A N 16
ATOM 23322 C CA . GLN A 1 74 ? 31.805 -25.098 -52.551 1.00 0.00 74 GLN A CA 16
ATOM 23323 C C . GLN A 1 74 ? 31.313 -24.141 -51.441 1.00 0.00 74 GLN A C 16
ATOM 23324 O O . GLN A 1 74 ? 32.050 -23.251 -51.026 1.00 0.00 74 GLN A O 16
ATOM 23338 N N . TYR A 1 75 ? 30.073 -24.373 -50.945 1.00 0.00 75 TYR A N 16
ATOM 23339 C CA . TYR A 1 75 ? 29.517 -23.648 -49.786 1.00 0.00 75 TYR A CA 16
ATOM 23340 C C . TYR A 1 75 ? 30.299 -24.029 -48.520 1.00 0.00 75 TYR A C 16
ATOM 23341 O O . TYR A 1 75 ? 30.745 -23.150 -47.800 1.00 0.00 75 TYR A O 16
ATOM 23359 N N . LEU A 1 76 ? 30.460 -25.347 -48.277 1.00 0.00 76 LEU A N 16
ATOM 23360 C CA . LEU A 1 76 ? 31.085 -25.879 -47.037 1.00 0.00 76 LEU A CA 16
ATOM 23361 C C . LEU A 1 76 ? 32.547 -25.410 -46.903 1.00 0.00 76 LEU A C 16
ATOM 23362 O O . LEU A 1 76 ? 32.971 -24.960 -45.837 1.00 0.00 76 LEU A O 16
ATOM 23378 N N . LYS A 1 77 ? 33.300 -25.495 -48.007 1.00 0.00 77 LYS A N 16
ATOM 23379 C CA . LYS A 1 77 ? 34.714 -25.068 -48.038 1.00 0.00 77 LYS A CA 16
ATOM 23380 C C . LYS A 1 77 ? 34.853 -23.522 -48.136 1.00 0.00 77 LYS A C 16
ATOM 23381 O O . LYS A 1 77 ? 35.961 -22.988 -48.069 1.00 0.00 77 LYS A O 16
ATOM 23400 N N . SER A 1 78 ? 33.721 -22.812 -48.329 1.00 0.00 78 SER A N 16
ATOM 23401 C CA . SER A 1 78 ? 33.642 -21.336 -48.201 1.00 0.00 78 SER A CA 16
ATOM 23402 C C . SER A 1 78 ? 33.131 -20.926 -46.797 1.00 0.00 78 SER A C 16
ATOM 23403 O O . SER A 1 78 ? 33.386 -19.808 -46.340 1.00 0.00 78 SER A O 16
ATOM 23411 N N . HIS A 1 79 ? 32.413 -21.843 -46.125 1.00 0.00 79 HIS A N 16
ATOM 23412 C CA . HIS A 1 79 ? 31.713 -21.575 -44.853 1.00 0.00 79 HIS A CA 16
ATOM 23413 C C . HIS A 1 79 ? 32.029 -22.704 -43.844 1.00 0.00 79 HIS A C 16
ATOM 23414 O O . HIS A 1 79 ? 31.384 -23.761 -43.887 1.00 0.00 79 HIS A O 16
ATOM 23429 N N . PRO A 1 80 ? 33.041 -22.520 -42.939 1.00 0.00 80 PRO A N 16
ATOM 23430 C CA . PRO A 1 80 ? 33.372 -23.526 -41.904 1.00 0.00 80 PRO A CA 16
ATOM 23431 C C . PRO A 1 80 ? 32.339 -23.528 -40.751 1.00 0.00 80 PRO A C 16
ATOM 23432 O O . PRO A 1 80 ? 31.677 -22.514 -40.491 1.00 0.00 80 PRO A O 16
ATOM 23443 N N . GLY A 1 81 ? 32.196 -24.691 -40.090 1.00 0.00 81 GLY A N 16
ATOM 23444 C CA . GLY A 1 81 ? 31.174 -24.890 -39.052 1.00 0.00 81 GLY A CA 16
ATOM 23445 C C . GLY A 1 81 ? 29.839 -25.368 -39.623 1.00 0.00 81 GLY A C 16
ATOM 23446 O O . GLY A 1 81 ? 28.834 -25.434 -38.907 1.00 0.00 81 GLY A O 16
ATOM 23450 N N . ASN A 1 82 ? 29.827 -25.681 -40.929 1.00 0.00 82 ASN A N 16
ATOM 23451 C CA . ASN A 1 82 ? 28.642 -26.211 -41.637 1.00 0.00 82 ASN A CA 16
ATOM 23452 C C . ASN A 1 82 ? 28.801 -27.732 -41.871 1.00 0.00 82 ASN A C 16
ATOM 23453 O O . ASN A 1 82 ? 29.834 -28.158 -42.402 1.00 0.00 82 ASN A O 16
ATOM 23464 N N . PRO A 1 83 ? 27.789 -28.575 -41.460 1.00 0.00 83 PRO A N 16
ATOM 23465 C CA . PRO A 1 83 ? 27.846 -30.059 -41.593 1.00 0.00 83 PRO A CA 16
ATOM 23466 C C . PRO A 1 83 ? 28.131 -30.529 -43.039 1.00 0.00 83 PRO A C 16
ATOM 23467 O O . PRO A 1 83 ? 27.650 -29.923 -43.997 1.00 0.00 83 PRO A O 16
ATOM 23478 N N . ALA A 1 84 ? 28.911 -31.621 -43.156 1.00 0.00 84 ALA A N 16
ATOM 23479 C CA . ALA A 1 84 ? 29.428 -32.123 -44.445 1.00 0.00 84 ALA A CA 16
ATOM 23480 C C . ALA A 1 84 ? 28.319 -32.747 -45.314 1.00 0.00 84 ALA A C 16
ATOM 23481 O O . ALA A 1 84 ? 27.286 -33.179 -44.802 1.00 0.00 84 ALA A O 16
ATOM 23488 N N . ILE A 1 85 ? 28.581 -32.828 -46.632 1.00 0.00 85 ILE A N 16
ATOM 23489 C CA . ILE A 1 85 ? 27.635 -33.387 -47.625 1.00 0.00 85 ILE A CA 16
ATOM 23490 C C . ILE A 1 85 ? 27.439 -34.918 -47.423 1.00 0.00 85 ILE A C 16
ATOM 23491 O O . ILE A 1 85 ? 26.456 -35.502 -47.900 1.00 0.00 85 ILE A O 16
ATOM 23507 N N . ALA A 1 86 ? 28.365 -35.535 -46.659 1.00 0.00 86 ALA A N 16
ATOM 23508 C CA . ALA A 1 86 ? 28.351 -36.980 -46.332 1.00 0.00 86 ALA A CA 16
ATOM 23509 C C . ALA A 1 86 ? 27.087 -37.409 -45.552 1.00 0.00 86 ALA A C 16
ATOM 23510 O O . ALA A 1 86 ? 26.647 -38.556 -45.664 1.00 0.00 86 ALA A O 16
ATOM 23517 N N . GLU A 1 87 ? 26.516 -36.485 -44.753 1.00 0.00 87 GLU A N 16
ATOM 23518 C CA . GLU A 1 87 ? 25.264 -36.743 -43.992 1.00 0.00 87 GLU A CA 16
ATOM 23519 C C . GLU A 1 87 ? 24.026 -36.185 -44.738 1.00 0.00 87 GLU A C 16
ATOM 23520 O O . GLU A 1 87 ? 22.883 -36.436 -44.330 1.00 0.00 87 GLU A O 16
ATOM 23532 N N . PHE A 1 88 ? 24.263 -35.433 -45.824 1.00 0.00 88 PHE A N 16
ATOM 23533 C CA . PHE A 1 88 ? 23.194 -34.764 -46.603 1.00 0.00 88 PHE A CA 16
ATOM 23534 C C . PHE A 1 88 ? 22.606 -35.729 -47.639 1.00 0.00 88 PHE A C 16
ATOM 23535 O O . PHE A 1 88 ? 23.316 -36.156 -48.551 1.00 0.00 88 PHE A O 16
ATOM 23552 N N . ASP A 1 89 ? 21.303 -36.059 -47.494 1.00 0.00 89 ASP A N 16
ATOM 23553 C CA . ASP A 1 89 ? 20.624 -37.063 -48.343 1.00 0.00 89 ASP A CA 16
ATOM 23554 C C . ASP A 1 89 ? 19.914 -36.390 -49.531 1.00 0.00 89 ASP A C 16
ATOM 23555 O O . ASP A 1 89 ? 19.091 -35.494 -49.347 1.00 0.00 89 ASP A O 16
ATOM 23564 N N . TRP A 1 90 ? 20.251 -36.846 -50.742 1.00 0.00 90 TRP A N 16
ATOM 23565 C CA . TRP A 1 90 ? 19.643 -36.386 -52.007 1.00 0.00 90 TRP A CA 16
ATOM 23566 C C . TRP A 1 90 ? 18.774 -37.520 -52.610 1.00 0.00 90 TRP A C 16
ATOM 23567 O O . TRP A 1 90 ? 17.861 -37.258 -53.399 1.00 0.00 90 TRP A O 16
ATOM 23588 N N . THR A 1 91 ? 19.049 -38.783 -52.182 1.00 0.00 91 THR A N 16
ATOM 23589 C CA . THR A 1 91 ? 18.433 -40.007 -52.765 1.00 0.00 91 THR A CA 16
ATOM 23590 C C . THR A 1 91 ? 17.016 -40.274 -52.206 1.00 0.00 91 THR A C 16
ATOM 23591 O O . THR A 1 91 ? 16.396 -41.289 -52.544 1.00 0.00 91 THR A O 16
ATOM 23602 N N . THR A 1 92 ? 16.491 -39.340 -51.384 1.00 0.00 92 THR A N 16
ATOM 23603 C CA . THR A 1 92 ? 15.116 -39.420 -50.836 1.00 0.00 92 THR A CA 16
ATOM 23604 C C . THR A 1 92 ? 14.052 -39.400 -51.969 1.00 0.00 92 THR A C 16
ATOM 23605 O O . THR A 1 92 ? 12.908 -39.832 -51.780 1.00 0.00 92 THR A O 16
ATOM 23616 N N . SER A 1 93 ? 14.473 -38.876 -53.137 1.00 0.00 93 SER A N 16
ATOM 23617 C CA . SER A 1 93 ? 13.668 -38.802 -54.368 1.00 0.00 93 SER A CA 16
ATOM 23618 C C . SER A 1 93 ? 13.340 -40.207 -54.923 1.00 0.00 93 SER A C 16
ATOM 23619 O O . SER A 1 93 ? 12.321 -40.399 -55.606 1.00 0.00 93 SER A O 16
ATOM 23627 N N . GLY A 1 94 ? 14.228 -41.165 -54.616 1.00 0.00 94 GLY A N 16
ATOM 23628 C CA . GLY A 1 94 ? 14.180 -42.516 -55.175 1.00 0.00 94 GLY A CA 16
ATOM 23629 C C . GLY A 1 94 ? 15.446 -42.815 -55.964 1.00 0.00 94 GLY A C 16
ATOM 23630 O O . GLY A 1 94 ? 16.211 -41.894 -56.287 1.00 0.00 94 GLY A O 16
ATOM 23634 N N . THR A 1 95 ? 15.678 -44.099 -56.270 1.00 0.00 95 THR A N 16
ATOM 23635 C CA . THR A 1 95 ? 16.862 -44.553 -57.008 1.00 0.00 95 THR A CA 16
ATOM 23636 C C . THR A 1 95 ? 16.528 -45.880 -57.748 1.00 0.00 95 THR A C 16
ATOM 23637 O O . THR A 1 95 ? 16.217 -45.821 -58.959 1.00 0.00 95 THR A O 16
ATOM 23649 N N . MET A 1 1 ? -22.783 -51.754 -4.718 1.00 0.00 1 MET A N 17
ATOM 23650 C CA . MET A 1 1 ? -22.509 -50.461 -5.388 1.00 0.00 1 MET A CA 17
ATOM 23651 C C . MET A 1 1 ? -22.598 -49.312 -4.361 1.00 0.00 1 MET A C 17
ATOM 23652 O O . MET A 1 1 ? -23.501 -49.291 -3.514 1.00 0.00 1 MET A O 17
ATOM 23668 N N . HIS A 1 2 ? -21.636 -48.376 -4.420 1.00 0.00 2 HIS A N 17
ATOM 23669 C CA . HIS A 1 2 ? -21.534 -47.244 -3.468 1.00 0.00 2 HIS A CA 17
ATOM 23670 C C . HIS A 1 2 ? -22.154 -45.956 -4.059 1.00 0.00 2 HIS A C 17
ATOM 23671 O O . HIS A 1 2 ? -22.760 -45.166 -3.324 1.00 0.00 2 HIS A O 17
ATOM 23686 N N . HIS A 1 3 ? -21.993 -45.779 -5.396 1.00 0.00 3 HIS A N 17
ATOM 23687 C CA . HIS A 1 3 ? -22.439 -44.583 -6.167 1.00 0.00 3 HIS A CA 17
ATOM 23688 C C . HIS A 1 3 ? -21.651 -43.321 -5.762 1.00 0.00 3 HIS A C 17
ATOM 23689 O O . HIS A 1 3 ? -21.873 -42.750 -4.692 1.00 0.00 3 HIS A O 17
ATOM 23704 N N . HIS A 1 4 ? -20.718 -42.904 -6.625 1.00 0.00 4 HIS A N 17
ATOM 23705 C CA . HIS A 1 4 ? -19.969 -41.646 -6.468 1.00 0.00 4 HIS A CA 17
ATOM 23706 C C . HIS A 1 4 ? -20.518 -40.630 -7.484 1.00 0.00 4 HIS A C 17
ATOM 23707 O O . HIS A 1 4 ? -20.512 -40.893 -8.688 1.00 0.00 4 HIS A O 17
ATOM 23722 N N . HIS A 1 5 ? -21.045 -39.492 -6.987 1.00 0.00 5 HIS A N 17
ATOM 23723 C CA . HIS A 1 5 ? -21.680 -38.449 -7.822 1.00 0.00 5 HIS A CA 17
ATOM 23724 C C . HIS A 1 5 ? -20.727 -37.247 -7.973 1.00 0.00 5 HIS A C 17
ATOM 23725 O O . HIS A 1 5 ? -20.992 -36.148 -7.466 1.00 0.00 5 HIS A O 17
ATOM 23740 N N . HIS A 1 6 ? -19.587 -37.490 -8.647 1.00 0.00 6 HIS A N 17
ATOM 23741 C CA . HIS A 1 6 ? -18.548 -36.468 -8.894 1.00 0.00 6 HIS A CA 17
ATOM 23742 C C . HIS A 1 6 ? -17.991 -36.592 -10.332 1.00 0.00 6 HIS A C 17
ATOM 23743 O O . HIS A 1 6 ? -17.200 -37.490 -10.637 1.00 0.00 6 HIS A O 17
ATOM 23758 N N . HIS A 1 7 ? -18.454 -35.684 -11.207 1.00 0.00 7 HIS A N 17
ATOM 23759 C CA . HIS A 1 7 ? -17.954 -35.498 -12.584 1.00 0.00 7 HIS A CA 17
ATOM 23760 C C . HIS A 1 7 ? -18.046 -33.997 -12.932 1.00 0.00 7 HIS A C 17
ATOM 23761 O O . HIS A 1 7 ? -18.354 -33.604 -14.066 1.00 0.00 7 HIS A O 17
ATOM 23776 N N . SER A 1 8 ? -17.715 -33.167 -11.928 1.00 0.00 8 SER A N 17
ATOM 23777 C CA . SER A 1 8 ? -17.859 -31.696 -11.977 1.00 0.00 8 SER A CA 17
ATOM 23778 C C . SER A 1 8 ? -16.745 -31.015 -12.808 1.00 0.00 8 SER A C 17
ATOM 23779 O O . SER A 1 8 ? -16.772 -29.794 -12.999 1.00 0.00 8 SER A O 17
ATOM 23787 N N . SER A 1 9 ? -15.772 -31.806 -13.287 1.00 0.00 9 SER A N 17
ATOM 23788 C CA . SER A 1 9 ? -14.620 -31.299 -14.047 1.00 0.00 9 SER A CA 17
ATOM 23789 C C . SER A 1 9 ? -15.036 -30.908 -15.484 1.00 0.00 9 SER A C 17
ATOM 23790 O O . SER A 1 9 ? -15.449 -31.762 -16.276 1.00 0.00 9 SER A O 17
ATOM 23798 N N . GLY A 1 10 ? -14.967 -29.601 -15.779 1.00 0.00 10 GLY A N 17
ATOM 23799 C CA . GLY A 1 10 ? -15.344 -29.065 -17.086 1.00 0.00 10 GLY A CA 17
ATOM 23800 C C . GLY A 1 10 ? -14.603 -27.773 -17.389 1.00 0.00 10 GLY A C 17
ATOM 23801 O O . GLY A 1 10 ? -15.215 -26.745 -17.672 1.00 0.00 10 GLY A O 17
ATOM 23805 N N . ARG A 1 11 ? -13.258 -27.835 -17.315 1.00 0.00 11 ARG A N 17
ATOM 23806 C CA . ARG A 1 11 ? -12.361 -26.676 -17.545 1.00 0.00 11 ARG A CA 17
ATOM 23807 C C . ARG A 1 11 ? -11.788 -26.698 -18.974 1.00 0.00 11 ARG A C 17
ATOM 23808 O O . ARG A 1 11 ? -10.841 -25.954 -19.275 1.00 0.00 11 ARG A O 17
ATOM 23829 N N . GLU A 1 12 ? -12.356 -27.568 -19.839 1.00 0.00 12 GLU A N 17
ATOM 23830 C CA . GLU A 1 12 ? -11.901 -27.752 -21.229 1.00 0.00 12 GLU A CA 17
ATOM 23831 C C . GLU A 1 12 ? -12.035 -26.434 -22.016 1.00 0.00 12 GLU A C 17
ATOM 23832 O O . GLU A 1 12 ? -13.144 -25.987 -22.326 1.00 0.00 12 GLU A O 17
ATOM 23844 N N . ASN A 1 13 ? -10.878 -25.811 -22.287 1.00 0.00 13 ASN A N 17
ATOM 23845 C CA . ASN A 1 13 ? -10.785 -24.494 -22.924 1.00 0.00 13 ASN A CA 17
ATOM 23846 C C . ASN A 1 13 ? -9.831 -24.574 -24.125 1.00 0.00 13 ASN A C 17
ATOM 23847 O O . ASN A 1 13 ? -8.603 -24.541 -23.966 1.00 0.00 13 ASN A O 17
ATOM 23858 N N . LEU A 1 14 ? -10.402 -24.745 -25.327 1.00 0.00 14 LEU A N 17
ATOM 23859 C CA . LEU A 1 14 ? -9.660 -24.596 -26.588 1.00 0.00 14 LEU A CA 17
ATOM 23860 C C . LEU A 1 14 ? -10.148 -23.341 -27.296 1.00 0.00 14 LEU A C 17
ATOM 23861 O O . LEU A 1 14 ? -11.358 -23.076 -27.366 1.00 0.00 14 LEU A O 17
ATOM 23877 N N . TYR A 1 15 ? -9.188 -22.567 -27.798 1.00 0.00 15 TYR A N 17
ATOM 23878 C CA . TYR A 1 15 ? -9.456 -21.446 -28.698 1.00 0.00 15 TYR A CA 17
ATOM 23879 C C . TYR A 1 15 ? -9.392 -21.964 -30.144 1.00 0.00 15 TYR A C 17
ATOM 23880 O O . TYR A 1 15 ? -10.177 -21.539 -30.994 1.00 0.00 15 TYR A O 17
ATOM 23898 N N . PHE A 1 16 ? -8.446 -22.909 -30.361 1.00 0.00 16 PHE A N 17
ATOM 23899 C CA . PHE A 1 16 ? -8.250 -23.674 -31.608 1.00 0.00 16 PHE A CA 17
ATOM 23900 C C . PHE A 1 16 ? -8.278 -22.760 -32.850 1.00 0.00 16 PHE A C 17
ATOM 23901 O O . PHE A 1 16 ? -9.128 -22.898 -33.741 1.00 0.00 16 PHE A O 17
ATOM 23918 N N . GLN A 1 17 ? -7.363 -21.786 -32.858 1.00 0.00 17 GLN A N 17
ATOM 23919 C CA . GLN A 1 17 ? -7.272 -20.779 -33.918 1.00 0.00 17 GLN A CA 17
ATOM 23920 C C . GLN A 1 17 ? -5.824 -20.306 -34.069 1.00 0.00 17 GLN A C 17
ATOM 23921 O O . GLN A 1 17 ? -4.988 -20.513 -33.176 1.00 0.00 17 GLN A O 17
ATOM 23935 N N . GLY A 1 18 ? -5.554 -19.686 -35.215 1.00 0.00 18 GLY A N 17
ATOM 23936 C CA . GLY A 1 18 ? -4.248 -19.138 -35.543 1.00 0.00 18 GLY A CA 17
ATOM 23937 C C . GLY A 1 18 ? -4.311 -18.292 -36.802 1.00 0.00 18 GLY A C 17
ATOM 23938 O O . GLY A 1 18 ? -5.359 -18.222 -37.462 1.00 0.00 18 GLY A O 17
ATOM 23942 N N . HIS A 1 19 ? -3.191 -17.644 -37.137 1.00 0.00 19 HIS A N 17
ATOM 23943 C CA . HIS A 1 19 ? -3.078 -16.822 -38.357 1.00 0.00 19 HIS A CA 17
ATOM 23944 C C . HIS A 1 19 ? -2.622 -17.702 -39.539 1.00 0.00 19 HIS A C 17
ATOM 23945 O O . HIS A 1 19 ? -1.742 -18.552 -39.383 1.00 0.00 19 HIS A O 17
ATOM 23960 N N . MET A 1 20 ? -3.235 -17.504 -40.715 1.00 0.00 20 MET A N 17
ATOM 23961 C CA . MET A 1 20 ? -2.912 -18.267 -41.938 1.00 0.00 20 MET A CA 17
ATOM 23962 C C . MET A 1 20 ? -2.399 -17.297 -43.015 1.00 0.00 20 MET A C 17
ATOM 23963 O O . MET A 1 20 ? -3.189 -16.564 -43.629 1.00 0.00 20 MET A O 17
ATOM 23977 N N . ALA A 1 21 ? -1.065 -17.277 -43.197 1.00 0.00 21 ALA A N 17
ATOM 23978 C CA . ALA A 1 21 ? -0.391 -16.405 -44.176 1.00 0.00 21 ALA A CA 17
ATOM 23979 C C . ALA A 1 21 ? -0.676 -16.892 -45.605 1.00 0.00 21 ALA A C 17
ATOM 23980 O O . ALA A 1 21 ? -0.076 -17.863 -46.078 1.00 0.00 21 ALA A O 17
ATOM 23987 N N . SER A 1 22 ? -1.649 -16.241 -46.256 1.00 0.00 22 SER A N 17
ATOM 23988 C CA . SER A 1 22 ? -2.073 -16.548 -47.629 1.00 0.00 22 SER A CA 17
ATOM 23989 C C . SER A 1 22 ? -2.190 -15.223 -48.417 1.00 0.00 22 SER A C 17
ATOM 23990 O O . SER A 1 22 ? -3.294 -14.745 -48.708 1.00 0.00 22 SER A O 17
ATOM 23998 N N . GLY A 1 23 ? -1.023 -14.594 -48.668 1.00 0.00 23 GLY A N 17
ATOM 23999 C CA . GLY A 1 23 ? -0.935 -13.373 -49.478 1.00 0.00 23 GLY A CA 17
ATOM 24000 C C . GLY A 1 23 ? -0.721 -13.694 -50.953 1.00 0.00 23 GLY A C 17
ATOM 24001 O O . GLY A 1 23 ? -1.502 -14.442 -51.550 1.00 0.00 23 GLY A O 17
ATOM 24005 N N . SER A 1 24 ? 0.374 -13.171 -51.531 1.00 0.00 24 SER A N 17
ATOM 24006 C CA . SER A 1 24 ? 0.741 -13.399 -52.944 1.00 0.00 24 SER A CA 17
ATOM 24007 C C . SER A 1 24 ? 1.589 -14.688 -53.119 1.00 0.00 24 SER A C 17
ATOM 24008 O O . SER A 1 24 ? 2.370 -14.801 -54.074 1.00 0.00 24 SER A O 17
ATOM 24016 N N . GLU A 1 25 ? 1.406 -15.659 -52.201 1.00 0.00 25 GLU A N 17
ATOM 24017 C CA . GLU A 1 25 ? 2.116 -16.948 -52.231 1.00 0.00 25 GLU A CA 17
ATOM 24018 C C . GLU A 1 25 ? 1.714 -17.775 -53.475 1.00 0.00 25 GLU A C 17
ATOM 24019 O O . GLU A 1 25 ? 0.518 -17.975 -53.733 1.00 0.00 25 GLU A O 17
ATOM 24031 N N . GLU A 1 26 ? 2.723 -18.251 -54.224 1.00 0.00 26 GLU A N 17
ATOM 24032 C CA . GLU A 1 26 ? 2.529 -19.049 -55.448 1.00 0.00 26 GLU A CA 17
ATOM 24033 C C . GLU A 1 26 ? 2.433 -20.541 -55.095 1.00 0.00 26 GLU A C 17
ATOM 24034 O O . GLU A 1 26 ? 3.145 -21.017 -54.204 1.00 0.00 26 GLU A O 17
ATOM 24046 N N . GLU A 1 27 ? 1.568 -21.268 -55.815 1.00 0.00 27 GLU A N 17
ATOM 24047 C CA . GLU A 1 27 ? 1.281 -22.684 -55.546 1.00 0.00 27 GLU A CA 17
ATOM 24048 C C . GLU A 1 27 ? 2.328 -23.581 -56.244 1.00 0.00 27 GLU A C 17
ATOM 24049 O O . GLU A 1 27 ? 2.122 -24.032 -57.377 1.00 0.00 27 GLU A O 17
ATOM 24061 N N . VAL A 1 28 ? 3.488 -23.771 -55.586 1.00 0.00 28 VAL A N 17
ATOM 24062 C CA . VAL A 1 28 ? 4.556 -24.670 -56.072 1.00 0.00 28 VAL A CA 17
ATOM 24063 C C . VAL A 1 28 ? 4.468 -26.023 -55.326 1.00 0.00 28 VAL A C 17
ATOM 24064 O O . VAL A 1 28 ? 4.368 -26.050 -54.090 1.00 0.00 28 VAL A O 17
ATOM 24077 N N . VAL A 1 29 ? 4.446 -27.144 -56.084 1.00 0.00 29 VAL A N 17
ATOM 24078 C CA . VAL A 1 29 ? 4.388 -28.500 -55.498 1.00 0.00 29 VAL A CA 17
ATOM 24079 C C . VAL A 1 29 ? 5.764 -28.855 -54.891 1.00 0.00 29 VAL A C 17
ATOM 24080 O O . VAL A 1 29 ? 6.720 -29.150 -55.607 1.00 0.00 29 VAL A O 17
ATOM 24093 N N . SER A 1 30 ? 5.849 -28.825 -53.549 1.00 0.00 30 SER A N 17
ATOM 24094 C CA . SER A 1 30 ? 7.125 -28.962 -52.824 1.00 0.00 30 SER A CA 17
ATOM 24095 C C . SER A 1 30 ? 6.876 -29.319 -51.346 1.00 0.00 30 SER A C 17
ATOM 24096 O O . SER A 1 30 ? 6.228 -28.561 -50.616 1.00 0.00 30 SER A O 17
ATOM 24104 N N . VAL A 1 31 ? 7.372 -30.496 -50.940 1.00 0.00 31 VAL A N 17
ATOM 24105 C CA . VAL A 1 31 ? 7.303 -30.994 -49.557 1.00 0.00 31 VAL A CA 17
ATOM 24106 C C . VAL A 1 31 ? 8.697 -30.874 -48.925 1.00 0.00 31 VAL A C 17
ATOM 24107 O O . VAL A 1 31 ? 9.690 -31.253 -49.553 1.00 0.00 31 VAL A O 17
ATOM 24120 N N . GLU A 1 32 ? 8.770 -30.344 -47.699 1.00 0.00 32 GLU A N 17
ATOM 24121 C CA . GLU A 1 32 ? 10.028 -30.247 -46.947 1.00 0.00 32 GLU A CA 17
ATOM 24122 C C . GLU A 1 32 ? 10.303 -31.584 -46.237 1.00 0.00 32 GLU A C 17
ATOM 24123 O O . GLU A 1 32 ? 9.539 -32.006 -45.364 1.00 0.00 32 GLU A O 17
ATOM 24135 N N . LEU A 1 33 ? 11.369 -32.262 -46.673 1.00 0.00 33 LEU A N 17
ATOM 24136 C CA . LEU A 1 33 ? 11.806 -33.566 -46.132 1.00 0.00 33 LEU A CA 17
ATOM 24137 C C . LEU A 1 33 ? 12.800 -33.350 -44.954 1.00 0.00 33 LEU A C 17
ATOM 24138 O O . LEU A 1 33 ? 13.281 -32.226 -44.769 1.00 0.00 33 LEU A O 17
ATOM 24154 N N . PRO A 1 34 ? 13.095 -34.413 -44.102 1.00 0.00 34 PRO A N 17
ATOM 24155 C CA . PRO A 1 34 ? 14.047 -34.297 -42.963 1.00 0.00 34 PRO A CA 17
ATOM 24156 C C . PRO A 1 34 ? 15.457 -33.825 -43.395 1.00 0.00 34 PRO A C 17
ATOM 24157 O O . PRO A 1 34 ? 15.971 -34.213 -44.455 1.00 0.00 34 PRO A O 17
ATOM 24168 N N . ALA A 1 35 ? 16.070 -32.995 -42.536 1.00 0.00 35 ALA A N 17
ATOM 24169 C CA . ALA A 1 35 ? 17.298 -32.249 -42.842 1.00 0.00 35 ALA A CA 17
ATOM 24170 C C . ALA A 1 35 ? 18.289 -32.307 -41.666 1.00 0.00 35 ALA A C 17
ATOM 24171 O O . ALA A 1 35 ? 17.906 -32.713 -40.564 1.00 0.00 35 ALA A O 17
ATOM 24178 N N . PRO A 1 36 ? 19.589 -31.916 -41.892 1.00 0.00 36 PRO A N 17
ATOM 24179 C CA . PRO A 1 36 ? 20.530 -31.527 -40.794 1.00 0.00 36 PRO A CA 17
ATOM 24180 C C . PRO A 1 36 ? 19.935 -30.434 -39.857 1.00 0.00 36 PRO A C 17
ATOM 24181 O O . PRO A 1 36 ? 18.953 -29.781 -40.212 1.00 0.00 36 PRO A O 17
ATOM 24192 N N . SER A 1 37 ? 20.544 -30.250 -38.676 1.00 0.00 37 SER A N 17
ATOM 24193 C CA . SER A 1 37 ? 20.056 -29.310 -37.642 1.00 0.00 37 SER A CA 17
ATOM 24194 C C . SER A 1 37 ? 20.103 -27.839 -38.134 1.00 0.00 37 SER A C 17
ATOM 24195 O O . SER A 1 37 ? 19.176 -27.057 -37.882 1.00 0.00 37 SER A O 17
ATOM 24203 N N . SER A 1 38 ? 21.182 -27.494 -38.858 1.00 0.00 38 SER A N 17
ATOM 24204 C CA . SER A 1 38 ? 21.424 -26.127 -39.367 1.00 0.00 38 SER A CA 17
ATOM 24205 C C . SER A 1 38 ? 20.650 -25.864 -40.673 1.00 0.00 38 SER A C 17
ATOM 24206 O O . SER A 1 38 ? 20.125 -24.765 -40.896 1.00 0.00 38 SER A O 17
ATOM 24214 N N . TRP A 1 39 ? 20.577 -26.894 -41.523 1.00 0.00 39 TRP A N 17
ATOM 24215 C CA . TRP A 1 39 ? 20.002 -26.789 -42.878 1.00 0.00 39 TRP A CA 17
ATOM 24216 C C . TRP A 1 39 ? 18.551 -27.256 -42.895 1.00 0.00 39 TRP A C 17
ATOM 24217 O O . TRP A 1 39 ? 18.100 -27.946 -41.989 1.00 0.00 39 TRP A O 17
ATOM 24238 N N . LYS A 1 40 ? 17.815 -26.797 -43.904 1.00 0.00 40 LYS A N 17
ATOM 24239 C CA . LYS A 1 40 ? 16.484 -27.303 -44.242 1.00 0.00 40 LYS A CA 17
ATOM 24240 C C . LYS A 1 40 ? 16.584 -28.030 -45.586 1.00 0.00 40 LYS A C 17
ATOM 24241 O O . LYS A 1 40 ? 17.452 -27.728 -46.412 1.00 0.00 40 LYS A O 17
ATOM 24260 N N . LYS A 1 41 ? 15.693 -28.994 -45.777 1.00 0.00 41 LYS A N 17
ATOM 24261 C CA . LYS A 1 41 ? 15.671 -29.881 -46.948 1.00 0.00 41 LYS A CA 17
ATOM 24262 C C . LYS A 1 41 ? 14.276 -29.817 -47.552 1.00 0.00 41 LYS A C 17
ATOM 24263 O O . LYS A 1 41 ? 13.288 -30.135 -46.897 1.00 0.00 41 LYS A O 17
ATOM 24282 N N . LEU A 1 42 ? 14.231 -29.374 -48.797 1.00 0.00 42 LEU A N 17
ATOM 24283 C CA . LEU A 1 42 ? 13.034 -29.336 -49.619 1.00 0.00 42 LEU A CA 17
ATOM 24284 C C . LEU A 1 42 ? 13.221 -30.296 -50.803 1.00 0.00 42 LEU A C 17
ATOM 24285 O O . LEU A 1 42 ? 14.321 -30.450 -51.335 1.00 0.00 42 LEU A O 17
ATOM 24301 N N . PHE A 1 43 ? 12.114 -30.921 -51.186 1.00 0.00 43 PHE A N 17
ATOM 24302 C CA . PHE A 1 43 ? 12.000 -31.800 -52.344 1.00 0.00 43 PHE A CA 17
ATOM 24303 C C . PHE A 1 43 ? 10.764 -31.377 -53.156 1.00 0.00 43 PHE A C 17
ATOM 24304 O O . PHE A 1 43 ? 9.689 -31.207 -52.581 1.00 0.00 43 PHE A O 17
ATOM 24321 N N . TYR A 1 44 ? 10.935 -31.165 -54.473 1.00 0.00 44 TYR A N 17
ATOM 24322 C CA . TYR A 1 44 ? 9.811 -30.952 -55.411 1.00 0.00 44 TYR A CA 17
ATOM 24323 C C . TYR A 1 44 ? 9.321 -32.334 -55.927 1.00 0.00 44 TYR A C 17
ATOM 24324 O O . TYR A 1 44 ? 10.018 -32.970 -56.725 1.00 0.00 44 TYR A O 17
ATOM 24342 N N . PRO A 1 45 ? 8.144 -32.846 -55.448 1.00 0.00 45 PRO A N 17
ATOM 24343 C CA . PRO A 1 45 ? 7.531 -34.078 -55.986 1.00 0.00 45 PRO A CA 17
ATOM 24344 C C . PRO A 1 45 ? 6.786 -33.826 -57.313 1.00 0.00 45 PRO A C 17
ATOM 24345 O O . PRO A 1 45 ? 6.400 -32.688 -57.625 1.00 0.00 45 PRO A O 17
ATOM 24356 N N . ASN A 1 46 ? 6.599 -34.903 -58.083 1.00 0.00 46 ASN A N 17
ATOM 24357 C CA . ASN A 1 46 ? 5.792 -34.895 -59.320 1.00 0.00 46 ASN A CA 17
ATOM 24358 C C . ASN A 1 46 ? 4.398 -35.460 -59.002 1.00 0.00 46 ASN A C 17
ATOM 24359 O O . ASN A 1 46 ? 4.256 -36.251 -58.063 1.00 0.00 46 ASN A O 17
ATOM 24370 N N . LYS A 1 47 ? 3.386 -35.068 -59.798 1.00 0.00 47 LYS A N 17
ATOM 24371 C CA . LYS A 1 47 ? 1.977 -35.498 -59.613 1.00 0.00 47 LYS A CA 17
ATOM 24372 C C . LYS A 1 47 ? 1.842 -37.040 -59.637 1.00 0.00 47 LYS A C 17
ATOM 24373 O O . LYS A 1 47 ? 1.069 -37.619 -58.867 1.00 0.00 47 LYS A O 17
ATOM 24392 N N . VAL A 1 48 ? 2.605 -37.680 -60.539 1.00 0.00 48 VAL A N 17
ATOM 24393 C CA . VAL A 1 48 ? 2.705 -39.147 -60.646 1.00 0.00 48 VAL A CA 17
ATOM 24394 C C . VAL A 1 48 ? 4.162 -39.564 -60.337 1.00 0.00 48 VAL A C 17
ATOM 24395 O O . VAL A 1 48 ? 5.005 -39.639 -61.233 1.00 0.00 48 VAL A O 17
ATOM 24408 N N . GLY A 1 49 ? 4.457 -39.739 -59.036 1.00 0.00 49 GLY A N 17
ATOM 24409 C CA . GLY A 1 49 ? 5.766 -40.218 -58.577 1.00 0.00 49 GLY A CA 17
ATOM 24410 C C . GLY A 1 49 ? 6.903 -39.218 -58.802 1.00 0.00 49 GLY A C 17
ATOM 24411 O O . GLY A 1 49 ? 7.026 -38.240 -58.054 1.00 0.00 49 GLY A O 17
ATOM 24415 N N . SER A 1 50 ? 7.713 -39.445 -59.858 1.00 0.00 50 SER A N 17
ATOM 24416 C CA . SER A 1 50 ? 8.925 -38.648 -60.140 1.00 0.00 50 SER A CA 17
ATOM 24417 C C . SER A 1 50 ? 8.916 -38.122 -61.592 1.00 0.00 50 SER A C 17
ATOM 24418 O O . SER A 1 50 ? 8.962 -36.914 -61.797 1.00 0.00 50 SER A O 17
ATOM 24426 N N . VAL A 1 51 ? 8.853 -39.048 -62.579 1.00 0.00 51 VAL A N 17
ATOM 24427 C CA . VAL A 1 51 ? 8.817 -38.735 -64.040 1.00 0.00 51 VAL A CA 17
ATOM 24428 C C . VAL A 1 51 ? 9.954 -37.761 -64.462 1.00 0.00 51 VAL A C 17
ATOM 24429 O O . VAL A 1 51 ? 11.067 -38.194 -64.779 1.00 0.00 51 VAL A O 17
ATOM 24442 N N . LYS A 1 52 ? 9.674 -36.431 -64.398 1.00 0.00 52 LYS A N 17
ATOM 24443 C CA . LYS A 1 52 ? 10.613 -35.356 -64.799 1.00 0.00 52 LYS A CA 17
ATOM 24444 C C . LYS A 1 52 ? 10.489 -34.187 -63.802 1.00 0.00 52 LYS A C 17
ATOM 24445 O O . LYS A 1 52 ? 10.527 -33.005 -64.185 1.00 0.00 52 LYS A O 17
ATOM 24464 N N . LYS A 1 53 ? 10.374 -34.548 -62.514 1.00 0.00 53 LYS A N 17
ATOM 24465 C CA . LYS A 1 53 ? 10.175 -33.605 -61.392 1.00 0.00 53 LYS A CA 17
ATOM 24466 C C . LYS A 1 53 ? 11.306 -32.571 -61.301 1.00 0.00 53 LYS A C 17
ATOM 24467 O O . LYS A 1 53 ? 12.442 -32.836 -61.721 1.00 0.00 53 LYS A O 17
ATOM 24486 N N . THR A 1 54 ? 10.987 -31.405 -60.736 1.00 0.00 54 THR A N 17
ATOM 24487 C CA . THR A 1 54 ? 11.997 -30.404 -60.381 1.00 0.00 54 THR A CA 17
ATOM 24488 C C . THR A 1 54 ? 12.871 -30.987 -59.234 1.00 0.00 54 THR A C 17
ATOM 24489 O O . THR A 1 54 ? 12.355 -31.683 -58.351 1.00 0.00 54 THR A O 17
ATOM 24500 N N . GLU A 1 55 ? 14.184 -30.745 -59.294 1.00 0.00 55 GLU A N 17
ATOM 24501 C CA . GLU A 1 55 ? 15.172 -31.372 -58.385 1.00 0.00 55 GLU A CA 17
ATOM 24502 C C . GLU A 1 55 ? 15.142 -30.771 -56.952 1.00 0.00 55 GLU A C 17
ATOM 24503 O O . GLU A 1 55 ? 14.349 -29.865 -56.650 1.00 0.00 55 GLU A O 17
ATOM 24515 N N . VAL A 1 56 ? 16.047 -31.280 -56.088 1.00 0.00 56 VAL A N 17
ATOM 24516 C CA . VAL A 1 56 ? 16.066 -31.002 -54.639 1.00 0.00 56 VAL A CA 17
ATOM 24517 C C . VAL A 1 56 ? 16.779 -29.665 -54.327 1.00 0.00 56 VAL A C 17
ATOM 24518 O O . VAL A 1 56 ? 17.793 -29.334 -54.944 1.00 0.00 56 VAL A O 17
ATOM 24531 N N . VAL A 1 57 ? 16.229 -28.912 -53.354 1.00 0.00 57 VAL A N 17
ATOM 24532 C CA . VAL A 1 57 ? 16.802 -27.640 -52.869 1.00 0.00 57 VAL A CA 17
ATOM 24533 C C . VAL A 1 57 ? 17.062 -27.753 -51.354 1.00 0.00 57 VAL A C 17
ATOM 24534 O O . VAL A 1 57 ? 16.179 -28.166 -50.607 1.00 0.00 57 VAL A O 17
ATOM 24547 N N . PHE A 1 58 ? 18.286 -27.422 -50.920 1.00 0.00 58 PHE A N 17
ATOM 24548 C CA . PHE A 1 58 ? 18.635 -27.305 -49.488 1.00 0.00 58 PHE A CA 17
ATOM 24549 C C . PHE A 1 58 ? 18.678 -25.824 -49.089 1.00 0.00 58 PHE A C 17
ATOM 24550 O O . PHE A 1 58 ? 19.431 -25.050 -49.672 1.00 0.00 58 PHE A O 17
ATOM 24567 N N . VAL A 1 59 ? 17.880 -25.448 -48.084 1.00 0.00 59 VAL A N 17
ATOM 24568 C CA . VAL A 1 59 ? 17.897 -24.096 -47.513 1.00 0.00 59 VAL A CA 17
ATOM 24569 C C . VAL A 1 59 ? 19.087 -23.972 -46.542 1.00 0.00 59 VAL A C 17
ATOM 24570 O O . VAL A 1 59 ? 19.269 -24.809 -45.648 1.00 0.00 59 VAL A O 17
ATOM 24583 N N . ALA A 1 60 ? 19.870 -22.904 -46.743 1.00 0.00 60 ALA A N 17
ATOM 24584 C CA . ALA A 1 60 ? 21.099 -22.633 -45.985 1.00 0.00 60 ALA A CA 17
ATOM 24585 C C . ALA A 1 60 ? 20.794 -21.924 -44.653 1.00 0.00 60 ALA A C 17
ATOM 24586 O O . ALA A 1 60 ? 19.775 -21.230 -44.547 1.00 0.00 60 ALA A O 17
ATOM 24593 N N . PRO A 1 61 ? 21.694 -22.068 -43.618 1.00 0.00 61 PRO A N 17
ATOM 24594 C CA . PRO A 1 61 ? 21.540 -21.384 -42.303 1.00 0.00 61 PRO A CA 17
ATOM 24595 C C . PRO A 1 61 ? 21.569 -19.838 -42.405 1.00 0.00 61 PRO A C 17
ATOM 24596 O O . PRO A 1 61 ? 21.064 -19.148 -41.518 1.00 0.00 61 PRO A O 17
ATOM 24607 N N . THR A 1 62 ? 22.178 -19.303 -43.486 1.00 0.00 62 THR A N 17
ATOM 24608 C CA . THR A 1 62 ? 22.240 -17.842 -43.739 1.00 0.00 62 THR A CA 17
ATOM 24609 C C . THR A 1 62 ? 21.176 -17.390 -44.764 1.00 0.00 62 THR A C 17
ATOM 24610 O O . THR A 1 62 ? 21.004 -16.184 -44.999 1.00 0.00 62 THR A O 17
ATOM 24621 N N . GLY A 1 63 ? 20.477 -18.361 -45.374 1.00 0.00 63 GLY A N 17
ATOM 24622 C CA . GLY A 1 63 ? 19.446 -18.073 -46.378 1.00 0.00 63 GLY A CA 17
ATOM 24623 C C . GLY A 1 63 ? 19.958 -18.112 -47.820 1.00 0.00 63 GLY A C 17
ATOM 24624 O O . GLY A 1 63 ? 19.168 -17.961 -48.757 1.00 0.00 63 GLY A O 17
ATOM 24628 N N . GLU A 1 64 ? 21.280 -18.313 -47.999 1.00 0.00 64 GLU A N 17
ATOM 24629 C CA . GLU A 1 64 ? 21.903 -18.486 -49.332 1.00 0.00 64 GLU A CA 17
ATOM 24630 C C . GLU A 1 64 ? 21.662 -19.930 -49.817 1.00 0.00 64 GLU A C 17
ATOM 24631 O O . GLU A 1 64 ? 22.553 -20.790 -49.748 1.00 0.00 64 GLU A O 17
ATOM 24643 N N . GLU A 1 65 ? 20.421 -20.193 -50.260 1.00 0.00 65 GLU A N 17
ATOM 24644 C CA . GLU A 1 65 ? 19.938 -21.554 -50.535 1.00 0.00 65 GLU A CA 17
ATOM 24645 C C . GLU A 1 65 ? 20.662 -22.179 -51.739 1.00 0.00 65 GLU A C 17
ATOM 24646 O O . GLU A 1 65 ? 21.212 -21.487 -52.604 1.00 0.00 65 GLU A O 17
ATOM 24658 N N . ILE A 1 66 ? 20.634 -23.503 -51.764 1.00 0.00 66 ILE A N 17
ATOM 24659 C CA . ILE A 1 66 ? 21.392 -24.339 -52.681 1.00 0.00 66 ILE A CA 17
ATOM 24660 C C . ILE A 1 66 ? 20.415 -25.117 -53.564 1.00 0.00 66 ILE A C 17
ATOM 24661 O O . ILE A 1 66 ? 19.612 -25.900 -53.053 1.00 0.00 66 ILE A O 17
ATOM 24677 N N . SER A 1 67 ? 20.505 -24.915 -54.877 1.00 0.00 67 SER A N 17
ATOM 24678 C CA . SER A 1 67 ? 19.595 -25.530 -55.852 1.00 0.00 67 SER A CA 17
ATOM 24679 C C . SER A 1 67 ? 20.098 -26.903 -56.338 1.00 0.00 67 SER A C 17
ATOM 24680 O O . SER A 1 67 ? 19.309 -27.699 -56.865 1.00 0.00 67 SER A O 17
ATOM 24688 N N . ASN A 1 68 ? 21.411 -27.169 -56.172 1.00 0.00 68 ASN A N 17
ATOM 24689 C CA . ASN A 1 68 ? 22.046 -28.402 -56.692 1.00 0.00 68 ASN A CA 17
ATOM 24690 C C . ASN A 1 68 ? 23.349 -28.732 -55.938 1.00 0.00 68 ASN A C 17
ATOM 24691 O O . ASN A 1 68 ? 23.937 -27.872 -55.284 1.00 0.00 68 ASN A O 17
ATOM 24702 N N . ARG A 1 69 ? 23.816 -29.975 -56.131 1.00 0.00 69 ARG A N 17
ATOM 24703 C CA . ARG A 1 69 ? 24.888 -30.619 -55.334 1.00 0.00 69 ARG A CA 17
ATOM 24704 C C . ARG A 1 69 ? 26.212 -29.824 -55.345 1.00 0.00 69 ARG A C 17
ATOM 24705 O O . ARG A 1 69 ? 26.881 -29.714 -54.318 1.00 0.00 69 ARG A O 17
ATOM 24726 N N . LYS A 1 70 ? 26.575 -29.315 -56.537 1.00 0.00 70 LYS A N 17
ATOM 24727 C CA . LYS A 1 70 ? 27.815 -28.526 -56.760 1.00 0.00 70 LYS A CA 17
ATOM 24728 C C . LYS A 1 70 ? 27.881 -27.342 -55.788 1.00 0.00 70 LYS A C 17
ATOM 24729 O O . LYS A 1 70 ? 28.889 -27.133 -55.110 1.00 0.00 70 LYS A O 17
ATOM 24748 N N . GLN A 1 71 ? 26.763 -26.589 -55.738 1.00 0.00 71 GLN A N 17
ATOM 24749 C CA . GLN A 1 71 ? 26.612 -25.393 -54.888 1.00 0.00 71 GLN A CA 17
ATOM 24750 C C . GLN A 1 71 ? 26.737 -25.749 -53.398 1.00 0.00 71 GLN A C 17
ATOM 24751 O O . GLN A 1 71 ? 27.245 -24.960 -52.616 1.00 0.00 71 GLN A O 17
ATOM 24765 N N . LEU A 1 72 ? 26.285 -26.962 -53.041 1.00 0.00 72 LEU A N 17
ATOM 24766 C CA . LEU A 1 72 ? 26.344 -27.479 -51.658 1.00 0.00 72 LEU A CA 17
ATOM 24767 C C . LEU A 1 72 ? 27.827 -27.669 -51.245 1.00 0.00 72 LEU A C 17
ATOM 24768 O O . LEU A 1 72 ? 28.261 -27.171 -50.212 1.00 0.00 72 LEU A O 17
ATOM 24784 N N . GLU A 1 73 ? 28.586 -28.368 -52.101 1.00 0.00 73 GLU A N 17
ATOM 24785 C CA . GLU A 1 73 ? 29.989 -28.755 -51.841 1.00 0.00 73 GLU A CA 17
ATOM 24786 C C . GLU A 1 73 ? 30.924 -27.521 -51.776 1.00 0.00 73 GLU A C 17
ATOM 24787 O O . GLU A 1 73 ? 31.763 -27.412 -50.863 1.00 0.00 73 GLU A O 17
ATOM 24799 N N . GLN A 1 74 ? 30.739 -26.581 -52.732 1.00 0.00 74 GLN A N 17
ATOM 24800 C CA . GLN A 1 74 ? 31.519 -25.322 -52.782 1.00 0.00 74 GLN A CA 17
ATOM 24801 C C . GLN A 1 74 ? 31.156 -24.404 -51.593 1.00 0.00 74 GLN A C 17
ATOM 24802 O O . GLN A 1 74 ? 31.976 -23.586 -51.157 1.00 0.00 74 GLN A O 17
ATOM 24816 N N . TYR A 1 75 ? 29.920 -24.559 -51.079 1.00 0.00 75 TYR A N 17
ATOM 24817 C CA . TYR A 1 75 ? 29.438 -23.829 -49.896 1.00 0.00 75 TYR A CA 17
ATOM 24818 C C . TYR A 1 75 ? 30.169 -24.328 -48.639 1.00 0.00 75 TYR A C 17
ATOM 24819 O O . TYR A 1 75 ? 30.659 -23.529 -47.859 1.00 0.00 75 TYR A O 17
ATOM 24837 N N . LEU A 1 76 ? 30.260 -25.662 -48.478 1.00 0.00 76 LEU A N 17
ATOM 24838 C CA . LEU A 1 76 ? 30.793 -26.297 -47.243 1.00 0.00 76 LEU A CA 17
ATOM 24839 C C . LEU A 1 76 ? 32.305 -26.093 -47.067 1.00 0.00 76 LEU A C 17
ATOM 24840 O O . LEU A 1 76 ? 32.800 -26.119 -45.939 1.00 0.00 76 LEU A O 17
ATOM 24856 N N . LYS A 1 77 ? 33.043 -25.944 -48.179 1.00 0.00 77 LYS A N 17
ATOM 24857 C CA . LYS A 1 77 ? 34.477 -25.602 -48.108 1.00 0.00 77 LYS A CA 17
ATOM 24858 C C . LYS A 1 77 ? 34.631 -24.105 -47.751 1.00 0.00 77 LYS A C 17
ATOM 24859 O O . LYS A 1 77 ? 35.534 -23.727 -47.003 1.00 0.00 77 LYS A O 17
ATOM 24878 N N . SER A 1 78 ? 33.711 -23.264 -48.280 1.00 0.00 78 SER A N 17
ATOM 24879 C CA . SER A 1 78 ? 33.657 -21.811 -47.979 1.00 0.00 78 SER A CA 17
ATOM 24880 C C . SER A 1 78 ? 33.107 -21.557 -46.559 1.00 0.00 78 SER A C 17
ATOM 24881 O O . SER A 1 78 ? 33.313 -20.484 -45.983 1.00 0.00 78 SER A O 17
ATOM 24889 N N . HIS A 1 79 ? 32.396 -22.561 -46.020 1.00 0.00 79 HIS A N 17
ATOM 24890 C CA . HIS A 1 79 ? 31.736 -22.501 -44.701 1.00 0.00 79 HIS A CA 17
ATOM 24891 C C . HIS A 1 79 ? 31.983 -23.843 -43.971 1.00 0.00 79 HIS A C 17
ATOM 24892 O O . HIS A 1 79 ? 31.094 -24.709 -43.947 1.00 0.00 79 HIS A O 17
ATOM 24907 N N . PRO A 1 80 ? 33.226 -24.072 -43.415 1.00 0.00 80 PRO A N 17
ATOM 24908 C CA . PRO A 1 80 ? 33.586 -25.346 -42.721 1.00 0.00 80 PRO A CA 17
ATOM 24909 C C . PRO A 1 80 ? 32.821 -25.553 -41.398 1.00 0.00 80 PRO A C 17
ATOM 24910 O O . PRO A 1 80 ? 32.757 -26.673 -40.877 1.00 0.00 80 PRO A O 17
ATOM 24921 N N . GLY A 1 81 ? 32.232 -24.459 -40.878 1.00 0.00 81 GLY A N 17
ATOM 24922 C CA . GLY A 1 81 ? 31.384 -24.506 -39.688 1.00 0.00 81 GLY A CA 17
ATOM 24923 C C . GLY A 1 81 ? 30.039 -25.191 -39.941 1.00 0.00 81 GLY A C 17
ATOM 24924 O O . GLY A 1 81 ? 29.332 -25.541 -38.993 1.00 0.00 81 GLY A O 17
ATOM 24928 N N . ASN A 1 82 ? 29.686 -25.371 -41.231 1.00 0.00 82 ASN A N 17
ATOM 24929 C CA . ASN A 1 82 ? 28.469 -26.084 -41.660 1.00 0.00 82 ASN A CA 17
ATOM 24930 C C . ASN A 1 82 ? 28.793 -27.569 -41.948 1.00 0.00 82 ASN A C 17
ATOM 24931 O O . ASN A 1 82 ? 29.896 -27.873 -42.415 1.00 0.00 82 ASN A O 17
ATOM 24942 N N . PRO A 1 83 ? 27.830 -28.514 -41.668 1.00 0.00 83 PRO A N 17
ATOM 24943 C CA . PRO A 1 83 ? 28.093 -29.983 -41.714 1.00 0.00 83 PRO A CA 17
ATOM 24944 C C . PRO A 1 83 ? 28.336 -30.528 -43.141 1.00 0.00 83 PRO A C 17
ATOM 24945 O O . PRO A 1 83 ? 27.928 -29.912 -44.121 1.00 0.00 83 PRO A O 17
ATOM 24956 N N . ALA A 1 84 ? 28.977 -31.712 -43.208 1.00 0.00 84 ALA A N 17
ATOM 24957 C CA . ALA A 1 84 ? 29.413 -32.354 -44.468 1.00 0.00 84 ALA A CA 17
ATOM 24958 C C . ALA A 1 84 ? 28.223 -32.899 -45.286 1.00 0.00 84 ALA A C 17
ATOM 24959 O O . ALA A 1 84 ? 27.238 -33.347 -44.714 1.00 0.00 84 ALA A O 17
ATOM 24966 N N . ILE A 1 85 ? 28.360 -32.903 -46.634 1.00 0.00 85 ILE A N 17
ATOM 24967 C CA . ILE A 1 85 ? 27.303 -33.375 -47.573 1.00 0.00 85 ILE A CA 17
ATOM 24968 C C . ILE A 1 85 ? 27.083 -34.914 -47.457 1.00 0.00 85 ILE A C 17
ATOM 24969 O O . ILE A 1 85 ? 26.084 -35.459 -47.957 1.00 0.00 85 ILE A O 17
ATOM 24985 N N . ALA A 1 86 ? 28.007 -35.591 -46.747 1.00 0.00 86 ALA A N 17
ATOM 24986 C CA . ALA A 1 86 ? 27.919 -37.030 -46.416 1.00 0.00 86 ALA A CA 17
ATOM 24987 C C . ALA A 1 86 ? 26.643 -37.384 -45.610 1.00 0.00 86 ALA A C 17
ATOM 24988 O O . ALA A 1 86 ? 26.138 -38.507 -45.705 1.00 0.00 86 ALA A O 17
ATOM 24995 N N . GLU A 1 87 ? 26.129 -36.420 -44.820 1.00 0.00 87 GLU A N 17
ATOM 24996 C CA . GLU A 1 87 ? 24.874 -36.593 -44.049 1.00 0.00 87 GLU A CA 17
ATOM 24997 C C . GLU A 1 87 ? 23.676 -35.909 -44.753 1.00 0.00 87 GLU A C 17
ATOM 24998 O O . GLU A 1 87 ? 22.531 -36.066 -44.322 1.00 0.00 87 GLU A O 17
ATOM 25010 N N . PHE A 1 88 ? 23.944 -35.135 -45.823 1.00 0.00 88 PHE A N 17
ATOM 25011 C CA . PHE A 1 88 ? 22.884 -34.467 -46.610 1.00 0.00 88 PHE A CA 17
ATOM 25012 C C . PHE A 1 88 ? 22.269 -35.476 -47.579 1.00 0.00 88 PHE A C 17
ATOM 25013 O O . PHE A 1 88 ? 22.929 -35.904 -48.537 1.00 0.00 88 PHE A O 17
ATOM 25030 N N . ASP A 1 89 ? 21.018 -35.860 -47.311 1.00 0.00 89 ASP A N 17
ATOM 25031 C CA . ASP A 1 89 ? 20.255 -36.743 -48.190 1.00 0.00 89 ASP A CA 17
ATOM 25032 C C . ASP A 1 89 ? 19.721 -35.929 -49.379 1.00 0.00 89 ASP A C 17
ATOM 25033 O O . ASP A 1 89 ? 18.977 -34.964 -49.192 1.00 0.00 89 ASP A O 17
ATOM 25042 N N . TRP A 1 90 ? 20.125 -36.324 -50.582 1.00 0.00 90 TRP A N 17
ATOM 25043 C CA . TRP A 1 90 ? 19.542 -35.850 -51.848 1.00 0.00 90 TRP A CA 17
ATOM 25044 C C . TRP A 1 90 ? 18.729 -36.996 -52.503 1.00 0.00 90 TRP A C 17
ATOM 25045 O O . TRP A 1 90 ? 18.006 -36.776 -53.475 1.00 0.00 90 TRP A O 17
ATOM 25066 N N . THR A 1 91 ? 18.831 -38.217 -51.919 1.00 0.00 91 THR A N 17
ATOM 25067 C CA . THR A 1 91 ? 18.419 -39.485 -52.561 1.00 0.00 91 THR A CA 17
ATOM 25068 C C . THR A 1 91 ? 17.108 -40.066 -51.952 1.00 0.00 91 THR A C 17
ATOM 25069 O O . THR A 1 91 ? 16.761 -41.226 -52.225 1.00 0.00 91 THR A O 17
ATOM 25080 N N . THR A 1 92 ? 16.349 -39.252 -51.161 1.00 0.00 92 THR A N 17
ATOM 25081 C CA . THR A 1 92 ? 15.005 -39.662 -50.640 1.00 0.00 92 THR A CA 17
ATOM 25082 C C . THR A 1 92 ? 14.029 -39.931 -51.812 1.00 0.00 92 THR A C 17
ATOM 25083 O O . THR A 1 92 ? 13.071 -40.702 -51.688 1.00 0.00 92 THR A O 17
ATOM 25094 N N . SER A 1 93 ? 14.325 -39.275 -52.949 1.00 0.00 93 SER A N 17
ATOM 25095 C CA . SER A 1 93 ? 13.565 -39.351 -54.197 1.00 0.00 93 SER A CA 17
ATOM 25096 C C . SER A 1 93 ? 13.535 -40.785 -54.772 1.00 0.00 93 SER A C 17
ATOM 25097 O O . SER A 1 93 ? 12.555 -41.186 -55.420 1.00 0.00 93 SER A O 17
ATOM 25105 N N . GLY A 1 94 ? 14.610 -41.548 -54.505 1.00 0.00 94 GLY A N 17
ATOM 25106 C CA . GLY A 1 94 ? 14.865 -42.810 -55.191 1.00 0.00 94 GLY A CA 17
ATOM 25107 C C . GLY A 1 94 ? 15.269 -42.534 -56.634 1.00 0.00 94 GLY A C 17
ATOM 25108 O O . GLY A 1 94 ? 16.452 -42.331 -56.924 1.00 0.00 94 GLY A O 17
ATOM 25112 N N . THR A 1 95 ? 14.268 -42.495 -57.523 1.00 0.00 95 THR A N 17
ATOM 25113 C CA . THR A 1 95 ? 14.396 -41.955 -58.881 1.00 0.00 95 THR A CA 17
ATOM 25114 C C . THR A 1 95 ? 14.271 -40.412 -58.805 1.00 0.00 95 THR A C 17
ATOM 25115 O O . THR A 1 95 ? 15.249 -39.689 -59.104 1.00 0.00 95 THR A O 17
ATOM 25127 N N . MET A 1 1 ? 43.551 29.137 -63.293 1.00 0.00 1 MET A N 18
ATOM 25128 C CA . MET A 1 1 ? 42.590 30.016 -62.593 1.00 0.00 1 MET A CA 18
ATOM 25129 C C . MET A 1 1 ? 41.137 29.602 -62.960 1.00 0.00 1 MET A C 18
ATOM 25130 O O . MET A 1 1 ? 40.623 29.907 -64.045 1.00 0.00 1 MET A O 18
ATOM 25146 N N . HIS A 1 2 ? 40.500 28.809 -62.070 1.00 0.00 2 HIS A N 18
ATOM 25147 C CA . HIS A 1 2 ? 39.095 28.364 -62.214 1.00 0.00 2 HIS A CA 18
ATOM 25148 C C . HIS A 1 2 ? 38.452 28.262 -60.826 1.00 0.00 2 HIS A C 18
ATOM 25149 O O . HIS A 1 2 ? 38.974 27.575 -59.936 1.00 0.00 2 HIS A O 18
ATOM 25164 N N . HIS A 1 3 ? 37.331 28.967 -60.645 1.00 0.00 3 HIS A N 18
ATOM 25165 C CA . HIS A 1 3 ? 36.493 28.831 -59.454 1.00 0.00 3 HIS A CA 18
ATOM 25166 C C . HIS A 1 3 ? 35.572 27.617 -59.666 1.00 0.00 3 HIS A C 18
ATOM 25167 O O . HIS A 1 3 ? 34.571 27.701 -60.386 1.00 0.00 3 HIS A O 18
ATOM 25182 N N . HIS A 1 4 ? 35.966 26.479 -59.069 1.00 0.00 4 HIS A N 18
ATOM 25183 C CA . HIS A 1 4 ? 35.327 25.168 -59.290 1.00 0.00 4 HIS A CA 18
ATOM 25184 C C . HIS A 1 4 ? 33.872 25.153 -58.779 1.00 0.00 4 HIS A C 18
ATOM 25185 O O . HIS A 1 4 ? 33.615 24.917 -57.596 1.00 0.00 4 HIS A O 18
ATOM 25200 N N . HIS A 1 5 ? 32.928 25.456 -59.687 1.00 0.00 5 HIS A N 18
ATOM 25201 C CA . HIS A 1 5 ? 31.485 25.452 -59.398 1.00 0.00 5 HIS A CA 18
ATOM 25202 C C . HIS A 1 5 ? 30.862 24.162 -59.945 1.00 0.00 5 HIS A C 18
ATOM 25203 O O . HIS A 1 5 ? 30.160 24.163 -60.972 1.00 0.00 5 HIS A O 18
ATOM 25218 N N . HIS A 1 6 ? 31.189 23.051 -59.271 1.00 0.00 6 HIS A N 18
ATOM 25219 C CA . HIS A 1 6 ? 30.684 21.720 -59.621 1.00 0.00 6 HIS A CA 18
ATOM 25220 C C . HIS A 1 6 ? 29.277 21.527 -59.043 1.00 0.00 6 HIS A C 18
ATOM 25221 O O . HIS A 1 6 ? 29.080 21.565 -57.826 1.00 0.00 6 HIS A O 18
ATOM 25236 N N . HIS A 1 7 ? 28.308 21.326 -59.935 1.00 0.00 7 HIS A N 18
ATOM 25237 C CA . HIS A 1 7 ? 26.917 21.052 -59.563 1.00 0.00 7 HIS A CA 18
ATOM 25238 C C . HIS A 1 7 ? 26.698 19.543 -59.371 1.00 0.00 7 HIS A C 18
ATOM 25239 O O . HIS A 1 7 ? 27.203 18.723 -60.147 1.00 0.00 7 HIS A O 18
ATOM 25254 N N . SER A 1 8 ? 25.946 19.204 -58.319 1.00 0.00 8 SER A N 18
ATOM 25255 C CA . SER A 1 8 ? 25.420 17.857 -58.073 1.00 0.00 8 SER A CA 18
ATOM 25256 C C . SER A 1 8 ? 23.904 17.844 -58.378 1.00 0.00 8 SER A C 18
ATOM 25257 O O . SER A 1 8 ? 23.125 17.121 -57.744 1.00 0.00 8 SER A O 18
ATOM 25265 N N . SER A 1 9 ? 23.508 18.664 -59.372 1.00 0.00 9 SER A N 18
ATOM 25266 C CA . SER A 1 9 ? 22.108 18.852 -59.776 1.00 0.00 9 SER A CA 18
ATOM 25267 C C . SER A 1 9 ? 21.495 17.552 -60.338 1.00 0.00 9 SER A C 18
ATOM 25268 O O . SER A 1 9 ? 21.912 17.054 -61.397 1.00 0.00 9 SER A O 18
ATOM 25276 N N . GLY A 1 10 ? 20.547 16.984 -59.580 1.00 0.00 10 GLY A N 18
ATOM 25277 C CA . GLY A 1 10 ? 19.807 15.802 -60.003 1.00 0.00 10 GLY A CA 18
ATOM 25278 C C . GLY A 1 10 ? 18.468 16.175 -60.641 1.00 0.00 10 GLY A C 18
ATOM 25279 O O . GLY A 1 10 ? 17.683 16.918 -60.039 1.00 0.00 10 GLY A O 18
ATOM 25283 N N . ARG A 1 11 ? 18.227 15.684 -61.872 1.00 0.00 11 ARG A N 18
ATOM 25284 C CA . ARG A 1 11 ? 16.960 15.905 -62.597 1.00 0.00 11 ARG A CA 18
ATOM 25285 C C . ARG A 1 11 ? 15.836 15.068 -61.945 1.00 0.00 11 ARG A C 18
ATOM 25286 O O . ARG A 1 11 ? 14.667 15.488 -61.929 1.00 0.00 11 ARG A O 18
ATOM 25307 N N . GLU A 1 12 ? 16.208 13.887 -61.406 1.00 0.00 12 GLU A N 18
ATOM 25308 C CA . GLU A 1 12 ? 15.284 13.007 -60.666 1.00 0.00 12 GLU A CA 18
ATOM 25309 C C . GLU A 1 12 ? 14.802 13.716 -59.386 1.00 0.00 12 GLU A C 18
ATOM 25310 O O . GLU A 1 12 ? 15.477 13.700 -58.346 1.00 0.00 12 GLU A O 18
ATOM 25322 N N . ASN A 1 13 ? 13.654 14.391 -59.517 1.00 0.00 13 ASN A N 18
ATOM 25323 C CA . ASN A 1 13 ? 12.974 15.099 -58.424 1.00 0.00 13 ASN A CA 18
ATOM 25324 C C . ASN A 1 13 ? 11.477 14.770 -58.513 1.00 0.00 13 ASN A C 18
ATOM 25325 O O . ASN A 1 13 ? 10.654 15.573 -58.982 1.00 0.00 13 ASN A O 18
ATOM 25336 N N . LEU A 1 14 ? 11.166 13.524 -58.132 1.00 0.00 14 LEU A N 18
ATOM 25337 C CA . LEU A 1 14 ? 9.801 12.981 -58.159 1.00 0.00 14 LEU A CA 18
ATOM 25338 C C . LEU A 1 14 ? 9.660 11.849 -57.128 1.00 0.00 14 LEU A C 18
ATOM 25339 O O . LEU A 1 14 ? 10.630 11.486 -56.454 1.00 0.00 14 LEU A O 18
ATOM 25355 N N . TYR A 1 15 ? 8.435 11.313 -57.019 1.00 0.00 15 TYR A N 18
ATOM 25356 C CA . TYR A 1 15 ? 8.123 10.144 -56.178 1.00 0.00 15 TYR A CA 18
ATOM 25357 C C . TYR A 1 15 ? 9.019 8.927 -56.538 1.00 0.00 15 TYR A C 18
ATOM 25358 O O . TYR A 1 15 ? 9.574 8.278 -55.644 1.00 0.00 15 TYR A O 18
ATOM 25376 N N . PHE A 1 16 ? 9.142 8.654 -57.859 1.00 0.00 16 PHE A N 18
ATOM 25377 C CA . PHE A 1 16 ? 9.947 7.544 -58.430 1.00 0.00 16 PHE A CA 18
ATOM 25378 C C . PHE A 1 16 ? 9.543 6.168 -57.826 1.00 0.00 16 PHE A C 18
ATOM 25379 O O . PHE A 1 16 ? 10.318 5.208 -57.814 1.00 0.00 16 PHE A O 18
ATOM 25396 N N . GLN A 1 17 ? 8.276 6.079 -57.384 1.00 0.00 17 GLN A N 18
ATOM 25397 C CA . GLN A 1 17 ? 7.697 4.883 -56.740 1.00 0.00 17 GLN A CA 18
ATOM 25398 C C . GLN A 1 17 ? 7.051 3.971 -57.796 1.00 0.00 17 GLN A C 18
ATOM 25399 O O . GLN A 1 17 ? 5.933 3.479 -57.609 1.00 0.00 17 GLN A O 18
ATOM 25413 N N . GLY A 1 18 ? 7.793 3.721 -58.889 1.00 0.00 18 GLY A N 18
ATOM 25414 C CA . GLY A 1 18 ? 7.331 2.862 -59.987 1.00 0.00 18 GLY A CA 18
ATOM 25415 C C . GLY A 1 18 ? 7.503 1.376 -59.681 1.00 0.00 18 GLY A C 18
ATOM 25416 O O . GLY A 1 18 ? 8.294 0.680 -60.321 1.00 0.00 18 GLY A O 18
ATOM 25420 N N . HIS A 1 19 ? 6.757 0.906 -58.670 1.00 0.00 19 HIS A N 18
ATOM 25421 C CA . HIS A 1 19 ? 6.806 -0.482 -58.181 1.00 0.00 19 HIS A CA 18
ATOM 25422 C C . HIS A 1 19 ? 5.479 -1.197 -58.498 1.00 0.00 19 HIS A C 18
ATOM 25423 O O . HIS A 1 19 ? 4.404 -0.604 -58.339 1.00 0.00 19 HIS A O 18
ATOM 25438 N N . MET A 1 20 ? 5.564 -2.465 -58.944 1.00 0.00 20 MET A N 18
ATOM 25439 C CA . MET A 1 20 ? 4.384 -3.317 -59.215 1.00 0.00 20 MET A CA 18
ATOM 25440 C C . MET A 1 20 ? 4.485 -4.608 -58.376 1.00 0.00 20 MET A C 18
ATOM 25441 O O . MET A 1 20 ? 3.599 -4.907 -57.552 1.00 0.00 20 MET A O 18
ATOM 25455 N N . ALA A 1 21 ? 5.591 -5.349 -58.601 1.00 0.00 21 ALA A N 18
ATOM 25456 C CA . ALA A 1 21 ? 5.966 -6.555 -57.828 1.00 0.00 21 ALA A CA 18
ATOM 25457 C C . ALA A 1 21 ? 4.921 -7.693 -57.958 1.00 0.00 21 ALA A C 18
ATOM 25458 O O . ALA A 1 21 ? 3.875 -7.680 -57.286 1.00 0.00 21 ALA A O 18
ATOM 25465 N N . SER A 1 22 ? 5.226 -8.674 -58.825 1.00 0.00 22 SER A N 18
ATOM 25466 C CA . SER A 1 22 ? 4.343 -9.823 -59.097 1.00 0.00 22 SER A CA 18
ATOM 25467 C C . SER A 1 22 ? 5.183 -11.074 -59.424 1.00 0.00 22 SER A C 18
ATOM 25468 O O . SER A 1 22 ? 6.154 -11.005 -60.194 1.00 0.00 22 SER A O 18
ATOM 25476 N N . GLY A 1 23 ? 4.808 -12.211 -58.813 1.00 0.00 23 GLY A N 18
ATOM 25477 C CA . GLY A 1 23 ? 5.485 -13.484 -59.041 1.00 0.00 23 GLY A CA 18
ATOM 25478 C C . GLY A 1 23 ? 4.822 -14.620 -58.275 1.00 0.00 23 GLY A C 18
ATOM 25479 O O . GLY A 1 23 ? 3.743 -14.429 -57.695 1.00 0.00 23 GLY A O 18
ATOM 25483 N N . SER A 1 24 ? 5.467 -15.803 -58.295 1.00 0.00 24 SER A N 18
ATOM 25484 C CA . SER A 1 24 ? 5.005 -17.009 -57.564 1.00 0.00 24 SER A CA 18
ATOM 25485 C C . SER A 1 24 ? 3.566 -17.429 -57.978 1.00 0.00 24 SER A C 18
ATOM 25486 O O . SER A 1 24 ? 2.754 -17.839 -57.145 1.00 0.00 24 SER A O 18
ATOM 25494 N N . GLU A 1 25 ? 3.284 -17.357 -59.293 1.00 0.00 25 GLU A N 18
ATOM 25495 C CA . GLU A 1 25 ? 1.961 -17.701 -59.876 1.00 0.00 25 GLU A CA 18
ATOM 25496 C C . GLU A 1 25 ? 1.938 -19.189 -60.319 1.00 0.00 25 GLU A C 18
ATOM 25497 O O . GLU A 1 25 ? 1.299 -19.575 -61.306 1.00 0.00 25 GLU A O 18
ATOM 25509 N N . GLU A 1 26 ? 2.622 -20.031 -59.529 1.00 0.00 26 GLU A N 18
ATOM 25510 C CA . GLU A 1 26 ? 2.668 -21.493 -59.724 1.00 0.00 26 GLU A CA 18
ATOM 25511 C C . GLU A 1 26 ? 2.506 -22.179 -58.362 1.00 0.00 26 GLU A C 18
ATOM 25512 O O . GLU A 1 26 ? 3.405 -22.099 -57.514 1.00 0.00 26 GLU A O 18
ATOM 25524 N N . GLU A 1 27 ? 1.326 -22.788 -58.133 1.00 0.00 27 GLU A N 18
ATOM 25525 C CA . GLU A 1 27 ? 1.053 -23.582 -56.924 1.00 0.00 27 GLU A CA 18
ATOM 25526 C C . GLU A 1 27 ? 1.840 -24.905 -56.992 1.00 0.00 27 GLU A C 18
ATOM 25527 O O . GLU A 1 27 ? 1.392 -25.901 -57.592 1.00 0.00 27 GLU A O 18
ATOM 25539 N N . VAL A 1 28 ? 3.048 -24.874 -56.426 1.00 0.00 28 VAL A N 18
ATOM 25540 C CA . VAL A 1 28 ? 3.963 -26.017 -56.420 1.00 0.00 28 VAL A CA 18
ATOM 25541 C C . VAL A 1 28 ? 3.755 -26.866 -55.154 1.00 0.00 28 VAL A C 18
ATOM 25542 O O . VAL A 1 28 ? 3.335 -26.348 -54.110 1.00 0.00 28 VAL A O 18
ATOM 25555 N N . VAL A 1 29 ? 4.034 -28.177 -55.265 1.00 0.00 29 VAL A N 18
ATOM 25556 C CA . VAL A 1 29 ? 3.924 -29.133 -54.139 1.00 0.00 29 VAL A CA 18
ATOM 25557 C C . VAL A 1 29 ? 5.326 -29.640 -53.741 1.00 0.00 29 VAL A C 18
ATOM 25558 O O . VAL A 1 29 ? 6.128 -30.014 -54.601 1.00 0.00 29 VAL A O 18
ATOM 25571 N N . SER A 1 30 ? 5.612 -29.637 -52.428 1.00 0.00 30 SER A N 18
ATOM 25572 C CA . SER A 1 30 ? 6.911 -30.057 -51.885 1.00 0.00 30 SER A CA 18
ATOM 25573 C C . SER A 1 30 ? 6.730 -30.691 -50.500 1.00 0.00 30 SER A C 18
ATOM 25574 O O . SER A 1 30 ? 5.840 -30.297 -49.730 1.00 0.00 30 SER A O 18
ATOM 25582 N N . VAL A 1 31 ? 7.572 -31.690 -50.208 1.00 0.00 31 VAL A N 18
ATOM 25583 C CA . VAL A 1 31 ? 7.662 -32.326 -48.889 1.00 0.00 31 VAL A CA 18
ATOM 25584 C C . VAL A 1 31 ? 9.046 -32.018 -48.309 1.00 0.00 31 VAL A C 18
ATOM 25585 O O . VAL A 1 31 ? 10.055 -32.168 -49.003 1.00 0.00 31 VAL A O 18
ATOM 25598 N N . GLU A 1 32 ? 9.082 -31.564 -47.058 1.00 0.00 32 GLU A N 18
ATOM 25599 C CA . GLU A 1 32 ? 10.326 -31.349 -46.318 1.00 0.00 32 GLU A CA 18
ATOM 25600 C C . GLU A 1 32 ? 10.806 -32.694 -45.741 1.00 0.00 32 GLU A C 18
ATOM 25601 O O . GLU A 1 32 ? 10.187 -33.257 -44.833 1.00 0.00 32 GLU A O 18
ATOM 25613 N N . LEU A 1 33 ? 11.907 -33.210 -46.300 1.00 0.00 33 LEU A N 18
ATOM 25614 C CA . LEU A 1 33 ? 12.485 -34.521 -45.926 1.00 0.00 33 LEU A CA 18
ATOM 25615 C C . LEU A 1 33 ? 13.473 -34.344 -44.736 1.00 0.00 33 LEU A C 18
ATOM 25616 O O . LEU A 1 33 ? 13.780 -33.197 -44.386 1.00 0.00 33 LEU A O 18
ATOM 25632 N N . PRO A 1 34 ? 13.967 -35.461 -44.058 1.00 0.00 34 PRO A N 18
ATOM 25633 C CA . PRO A 1 34 ? 14.869 -35.358 -42.870 1.00 0.00 34 PRO A CA 18
ATOM 25634 C C . PRO A 1 34 ? 16.123 -34.492 -43.133 1.00 0.00 34 PRO A C 18
ATOM 25635 O O . PRO A 1 34 ? 16.841 -34.699 -44.123 1.00 0.00 34 PRO A O 18
ATOM 25646 N N . ALA A 1 35 ? 16.365 -33.528 -42.231 1.00 0.00 35 ALA A N 18
ATOM 25647 C CA . ALA A 1 35 ? 17.346 -32.438 -42.428 1.00 0.00 35 ALA A CA 18
ATOM 25648 C C . ALA A 1 35 ? 18.516 -32.513 -41.432 1.00 0.00 35 ALA A C 18
ATOM 25649 O O . ALA A 1 35 ? 18.350 -33.046 -40.331 1.00 0.00 35 ALA A O 18
ATOM 25656 N N . PRO A 1 36 ? 19.719 -31.957 -41.806 1.00 0.00 36 PRO A N 18
ATOM 25657 C CA . PRO A 1 36 ? 20.806 -31.702 -40.841 1.00 0.00 36 PRO A CA 18
ATOM 25658 C C . PRO A 1 36 ? 20.426 -30.530 -39.904 1.00 0.00 36 PRO A C 18
ATOM 25659 O O . PRO A 1 36 ? 19.732 -29.602 -40.322 1.00 0.00 36 PRO A O 18
ATOM 25670 N N . SER A 1 37 ? 20.906 -30.585 -38.653 1.00 0.00 37 SER A N 18
ATOM 25671 C CA . SER A 1 37 ? 20.473 -29.671 -37.566 1.00 0.00 37 SER A CA 18
ATOM 25672 C C . SER A 1 37 ? 20.846 -28.192 -37.835 1.00 0.00 37 SER A C 18
ATOM 25673 O O . SER A 1 37 ? 20.199 -27.281 -37.311 1.00 0.00 37 SER A O 18
ATOM 25681 N N . SER A 1 38 ? 21.893 -27.972 -38.641 1.00 0.00 38 SER A N 18
ATOM 25682 C CA . SER A 1 38 ? 22.340 -26.626 -39.028 1.00 0.00 38 SER A CA 18
ATOM 25683 C C . SER A 1 38 ? 21.484 -26.078 -40.189 1.00 0.00 38 SER A C 18
ATOM 25684 O O . SER A 1 38 ? 21.184 -24.884 -40.244 1.00 0.00 38 SER A O 18
ATOM 25692 N N . TRP A 1 39 ? 21.108 -26.974 -41.117 1.00 0.00 39 TRP A N 18
ATOM 25693 C CA . TRP A 1 39 ? 20.403 -26.613 -42.363 1.00 0.00 39 TRP A CA 18
ATOM 25694 C C . TRP A 1 39 ? 18.926 -27.043 -42.295 1.00 0.00 39 TRP A C 18
ATOM 25695 O O . TRP A 1 39 ? 18.387 -27.314 -41.219 1.00 0.00 39 TRP A O 18
ATOM 25716 N N . LYS A 1 40 ? 18.277 -27.053 -43.466 1.00 0.00 40 LYS A N 18
ATOM 25717 C CA . LYS A 1 40 ? 16.932 -27.600 -43.659 1.00 0.00 40 LYS A CA 18
ATOM 25718 C C . LYS A 1 40 ? 16.895 -28.283 -45.035 1.00 0.00 40 LYS A C 18
ATOM 25719 O O . LYS A 1 40 ? 17.661 -27.924 -45.936 1.00 0.00 40 LYS A O 18
ATOM 25738 N N . LYS A 1 41 ? 16.026 -29.283 -45.179 1.00 0.00 41 LYS A N 18
ATOM 25739 C CA . LYS A 1 41 ? 15.997 -30.174 -46.345 1.00 0.00 41 LYS A CA 18
ATOM 25740 C C . LYS A 1 41 ? 14.574 -30.273 -46.891 1.00 0.00 41 LYS A C 18
ATOM 25741 O O . LYS A 1 41 ? 13.624 -30.586 -46.164 1.00 0.00 41 LYS A O 18
ATOM 25760 N N . LEU A 1 42 ? 14.458 -30.026 -48.190 1.00 0.00 42 LEU A N 18
ATOM 25761 C CA . LEU A 1 42 ? 13.200 -30.078 -48.927 1.00 0.00 42 LEU A CA 18
ATOM 25762 C C . LEU A 1 42 ? 13.413 -30.844 -50.242 1.00 0.00 42 LEU A C 18
ATOM 25763 O O . LEU A 1 42 ? 14.505 -30.837 -50.817 1.00 0.00 42 LEU A O 18
ATOM 25779 N N . PHE A 1 43 ? 12.342 -31.503 -50.687 1.00 0.00 43 PHE A N 18
ATOM 25780 C CA . PHE A 1 43 ? 12.262 -32.230 -51.956 1.00 0.00 43 PHE A CA 18
ATOM 25781 C C . PHE A 1 43 ? 10.928 -31.885 -52.631 1.00 0.00 43 PHE A C 18
ATOM 25782 O O . PHE A 1 43 ? 9.895 -31.817 -51.968 1.00 0.00 43 PHE A O 18
ATOM 25799 N N . TYR A 1 44 ? 10.964 -31.646 -53.945 1.00 0.00 44 TYR A N 18
ATOM 25800 C CA . TYR A 1 44 ? 9.750 -31.471 -54.762 1.00 0.00 44 TYR A CA 18
ATOM 25801 C C . TYR A 1 44 ? 9.381 -32.814 -55.442 1.00 0.00 44 TYR A C 18
ATOM 25802 O O . TYR A 1 44 ? 10.083 -33.233 -56.367 1.00 0.00 44 TYR A O 18
ATOM 25820 N N . PRO A 1 45 ? 8.306 -33.528 -54.971 1.00 0.00 45 PRO A N 18
ATOM 25821 C CA . PRO A 1 45 ? 7.781 -34.741 -55.650 1.00 0.00 45 PRO A CA 18
ATOM 25822 C C . PRO A 1 45 ? 6.893 -34.396 -56.869 1.00 0.00 45 PRO A C 18
ATOM 25823 O O . PRO A 1 45 ? 6.342 -33.289 -56.957 1.00 0.00 45 PRO A O 18
ATOM 25834 N N . ASN A 1 46 ? 6.780 -35.346 -57.816 1.00 0.00 46 ASN A N 18
ATOM 25835 C CA . ASN A 1 46 ? 5.863 -35.215 -58.963 1.00 0.00 46 ASN A CA 18
ATOM 25836 C C . ASN A 1 46 ? 4.483 -35.724 -58.511 1.00 0.00 46 ASN A C 18
ATOM 25837 O O . ASN A 1 46 ? 4.298 -36.943 -58.359 1.00 0.00 46 ASN A O 18
ATOM 25848 N N . LYS A 1 47 ? 3.540 -34.788 -58.268 1.00 0.00 47 LYS A N 18
ATOM 25849 C CA . LYS A 1 47 ? 2.200 -35.102 -57.711 1.00 0.00 47 LYS A CA 18
ATOM 25850 C C . LYS A 1 47 ? 1.461 -36.160 -58.567 1.00 0.00 47 LYS A C 18
ATOM 25851 O O . LYS A 1 47 ? 0.962 -37.160 -58.040 1.00 0.00 47 LYS A O 18
ATOM 25870 N N . VAL A 1 48 ? 1.388 -35.900 -59.884 1.00 0.00 48 VAL A N 18
ATOM 25871 C CA . VAL A 1 48 ? 0.788 -36.824 -60.865 1.00 0.00 48 VAL A CA 18
ATOM 25872 C C . VAL A 1 48 ? 1.803 -37.926 -61.238 1.00 0.00 48 VAL A C 18
ATOM 25873 O O . VAL A 1 48 ? 1.532 -39.126 -61.092 1.00 0.00 48 VAL A O 18
ATOM 25886 N N . GLY A 1 49 ? 2.980 -37.485 -61.710 1.00 0.00 49 GLY A N 18
ATOM 25887 C CA . GLY A 1 49 ? 4.049 -38.389 -62.149 1.00 0.00 49 GLY A CA 18
ATOM 25888 C C . GLY A 1 49 ? 4.783 -37.831 -63.355 1.00 0.00 49 GLY A C 18
ATOM 25889 O O . GLY A 1 49 ? 6.013 -37.704 -63.353 1.00 0.00 49 GLY A O 18
ATOM 25893 N N . SER A 1 50 ? 4.006 -37.435 -64.381 1.00 0.00 50 SER A N 18
ATOM 25894 C CA . SER A 1 50 ? 4.535 -36.836 -65.632 1.00 0.00 50 SER A CA 18
ATOM 25895 C C . SER A 1 50 ? 4.807 -35.316 -65.472 1.00 0.00 50 SER A C 18
ATOM 25896 O O . SER A 1 50 ? 4.896 -34.589 -66.473 1.00 0.00 50 SER A O 18
ATOM 25904 N N . VAL A 1 51 ? 4.965 -34.855 -64.210 1.00 0.00 51 VAL A N 18
ATOM 25905 C CA . VAL A 1 51 ? 5.209 -33.438 -63.883 1.00 0.00 51 VAL A CA 18
ATOM 25906 C C . VAL A 1 51 ? 6.684 -33.096 -64.161 1.00 0.00 51 VAL A C 18
ATOM 25907 O O . VAL A 1 51 ? 7.557 -33.962 -64.047 1.00 0.00 51 VAL A O 18
ATOM 25920 N N . LYS A 1 52 ? 6.941 -31.835 -64.519 1.00 0.00 52 LYS A N 18
ATOM 25921 C CA . LYS A 1 52 ? 8.307 -31.320 -64.762 1.00 0.00 52 LYS A CA 18
ATOM 25922 C C . LYS A 1 52 ? 9.155 -31.421 -63.476 1.00 0.00 52 LYS A C 18
ATOM 25923 O O . LYS A 1 52 ? 10.361 -31.683 -63.538 1.00 0.00 52 LYS A O 18
ATOM 25942 N N . LYS A 1 53 ? 8.478 -31.192 -62.332 1.00 0.00 53 LYS A N 18
ATOM 25943 C CA . LYS A 1 53 ? 9.045 -31.185 -60.964 1.00 0.00 53 LYS A CA 18
ATOM 25944 C C . LYS A 1 53 ? 10.144 -30.104 -60.791 1.00 0.00 53 LYS A C 18
ATOM 25945 O O . LYS A 1 53 ? 10.524 -29.397 -61.736 1.00 0.00 53 LYS A O 18
ATOM 25964 N N . THR A 1 54 ? 10.597 -29.953 -59.548 1.00 0.00 54 THR A N 18
ATOM 25965 C CA . THR A 1 54 ? 11.770 -29.148 -59.183 1.00 0.00 54 THR A CA 18
ATOM 25966 C C . THR A 1 54 ? 12.709 -30.063 -58.353 1.00 0.00 54 THR A C 18
ATOM 25967 O O . THR A 1 54 ? 12.269 -31.113 -57.858 1.00 0.00 54 THR A O 18
ATOM 25978 N N . GLU A 1 55 ? 14.001 -29.718 -58.239 1.00 0.00 55 GLU A N 18
ATOM 25979 C CA . GLU A 1 55 ? 14.991 -30.594 -57.578 1.00 0.00 55 GLU A CA 18
ATOM 25980 C C . GLU A 1 55 ? 14.896 -30.539 -56.031 1.00 0.00 55 GLU A C 18
ATOM 25981 O O . GLU A 1 55 ? 13.956 -29.964 -55.459 1.00 0.00 55 GLU A O 18
ATOM 25993 N N . VAL A 1 56 ? 15.886 -31.169 -55.375 1.00 0.00 56 VAL A N 18
ATOM 25994 C CA . VAL A 1 56 ? 16.044 -31.153 -53.915 1.00 0.00 56 VAL A CA 18
ATOM 25995 C C . VAL A 1 56 ? 16.720 -29.833 -53.511 1.00 0.00 56 VAL A C 18
ATOM 25996 O O . VAL A 1 56 ? 17.814 -29.520 -53.989 1.00 0.00 56 VAL A O 18
ATOM 26009 N N . VAL A 1 57 ? 16.041 -29.046 -52.664 1.00 0.00 57 VAL A N 18
ATOM 26010 C CA . VAL A 1 57 ? 16.537 -27.740 -52.210 1.00 0.00 57 VAL A CA 18
ATOM 26011 C C . VAL A 1 57 ? 16.882 -27.812 -50.711 1.00 0.00 57 VAL A C 18
ATOM 26012 O O . VAL A 1 57 ? 16.020 -28.125 -49.880 1.00 0.00 57 VAL A O 18
ATOM 26025 N N . PHE A 1 58 ? 18.158 -27.570 -50.390 1.00 0.00 58 PHE A N 18
ATOM 26026 C CA . PHE A 1 58 ? 18.631 -27.418 -49.006 1.00 0.00 58 PHE A CA 18
ATOM 26027 C C . PHE A 1 58 ? 18.618 -25.928 -48.619 1.00 0.00 58 PHE A C 18
ATOM 26028 O O . PHE A 1 58 ? 19.300 -25.120 -49.252 1.00 0.00 58 PHE A O 18
ATOM 26045 N N . VAL A 1 59 ? 17.850 -25.575 -47.573 1.00 0.00 59 VAL A N 18
ATOM 26046 C CA . VAL A 1 59 ? 17.843 -24.216 -47.018 1.00 0.00 59 VAL A CA 18
ATOM 26047 C C . VAL A 1 59 ? 19.064 -24.044 -46.116 1.00 0.00 59 VAL A C 18
ATOM 26048 O O . VAL A 1 59 ? 19.302 -24.849 -45.209 1.00 0.00 59 VAL A O 18
ATOM 26061 N N . ALA A 1 60 ? 19.834 -22.985 -46.402 1.00 0.00 60 ALA A N 18
ATOM 26062 C CA . ALA A 1 60 ? 21.075 -22.673 -45.694 1.00 0.00 60 ALA A CA 18
ATOM 26063 C C . ALA A 1 60 ? 20.785 -21.875 -44.408 1.00 0.00 60 ALA A C 18
ATOM 26064 O O . ALA A 1 60 ? 19.838 -21.076 -44.381 1.00 0.00 60 ALA A O 18
ATOM 26071 N N . PRO A 1 61 ? 21.628 -22.053 -43.346 1.00 0.00 61 PRO A N 18
ATOM 26072 C CA . PRO A 1 61 ? 21.426 -21.400 -42.017 1.00 0.00 61 PRO A CA 18
ATOM 26073 C C . PRO A 1 61 ? 21.497 -19.848 -42.054 1.00 0.00 61 PRO A C 18
ATOM 26074 O O . PRO A 1 61 ? 21.042 -19.176 -41.118 1.00 0.00 61 PRO A O 18
ATOM 26085 N N . THR A 1 62 ? 22.072 -19.287 -43.139 1.00 0.00 62 THR A N 18
ATOM 26086 C CA . THR A 1 62 ? 22.236 -17.823 -43.310 1.00 0.00 62 THR A CA 18
ATOM 26087 C C . THR A 1 62 ? 21.325 -17.272 -44.430 1.00 0.00 62 THR A C 18
ATOM 26088 O O . THR A 1 62 ? 21.329 -16.061 -44.697 1.00 0.00 62 THR A O 18
ATOM 26099 N N . GLY A 1 63 ? 20.534 -18.154 -45.067 1.00 0.00 63 GLY A N 18
ATOM 26100 C CA . GLY A 1 63 ? 19.696 -17.759 -46.200 1.00 0.00 63 GLY A CA 18
ATOM 26101 C C . GLY A 1 63 ? 20.511 -17.588 -47.487 1.00 0.00 63 GLY A C 18
ATOM 26102 O O . GLY A 1 63 ? 20.645 -16.485 -48.020 1.00 0.00 63 GLY A O 18
ATOM 26106 N N . GLU A 1 64 ? 21.065 -18.707 -47.956 1.00 0.00 64 GLU A N 18
ATOM 26107 C CA . GLU A 1 64 ? 21.805 -18.804 -49.227 1.00 0.00 64 GLU A CA 18
ATOM 26108 C C . GLU A 1 64 ? 21.615 -20.238 -49.737 1.00 0.00 64 GLU A C 18
ATOM 26109 O O . GLU A 1 64 ? 22.511 -21.087 -49.636 1.00 0.00 64 GLU A O 18
ATOM 26121 N N . GLU A 1 65 ? 20.385 -20.509 -50.212 1.00 0.00 65 GLU A N 18
ATOM 26122 C CA . GLU A 1 65 ? 19.898 -21.880 -50.456 1.00 0.00 65 GLU A CA 18
ATOM 26123 C C . GLU A 1 65 ? 20.657 -22.568 -51.604 1.00 0.00 65 GLU A C 18
ATOM 26124 O O . GLU A 1 65 ? 21.187 -21.916 -52.512 1.00 0.00 65 GLU A O 18
ATOM 26136 N N . ILE A 1 66 ? 20.653 -23.904 -51.551 1.00 0.00 66 ILE A N 18
ATOM 26137 C CA . ILE A 1 66 ? 21.359 -24.782 -52.485 1.00 0.00 66 ILE A CA 18
ATOM 26138 C C . ILE A 1 66 ? 20.329 -25.635 -53.245 1.00 0.00 66 ILE A C 18
ATOM 26139 O O . ILE A 1 66 ? 19.323 -26.038 -52.664 1.00 0.00 66 ILE A O 18
ATOM 26155 N N . SER A 1 67 ? 20.589 -25.908 -54.535 1.00 0.00 67 SER A N 18
ATOM 26156 C CA . SER A 1 67 ? 19.702 -26.742 -55.375 1.00 0.00 67 SER A CA 18
ATOM 26157 C C . SER A 1 67 ? 20.481 -27.865 -56.107 1.00 0.00 67 SER A C 18
ATOM 26158 O O . SER A 1 67 ? 19.873 -28.691 -56.790 1.00 0.00 67 SER A O 18
ATOM 26166 N N . ASN A 1 68 ? 21.822 -27.917 -55.952 1.00 0.00 68 ASN A N 18
ATOM 26167 C CA . ASN A 1 68 ? 22.644 -29.001 -56.550 1.00 0.00 68 ASN A CA 18
ATOM 26168 C C . ASN A 1 68 ? 23.911 -29.257 -55.720 1.00 0.00 68 ASN A C 18
ATOM 26169 O O . ASN A 1 68 ? 24.354 -28.386 -54.967 1.00 0.00 68 ASN A O 18
ATOM 26180 N N . ARG A 1 69 ? 24.491 -30.464 -55.886 1.00 0.00 69 ARG A N 18
ATOM 26181 C CA . ARG A 1 69 ? 25.674 -30.923 -55.124 1.00 0.00 69 ARG A CA 18
ATOM 26182 C C . ARG A 1 69 ? 26.904 -30.028 -55.339 1.00 0.00 69 ARG A C 18
ATOM 26183 O O . ARG A 1 69 ? 27.724 -29.890 -54.425 1.00 0.00 69 ARG A O 18
ATOM 26204 N N . LYS A 1 70 ? 27.036 -29.435 -56.543 1.00 0.00 70 LYS A N 18
ATOM 26205 C CA . LYS A 1 70 ? 28.162 -28.527 -56.845 1.00 0.00 70 LYS A CA 18
ATOM 26206 C C . LYS A 1 70 ? 28.093 -27.340 -55.868 1.00 0.00 70 LYS A C 18
ATOM 26207 O O . LYS A 1 70 ? 29.048 -27.088 -55.127 1.00 0.00 70 LYS A O 18
ATOM 26226 N N . GLN A 1 71 ? 26.914 -26.679 -55.837 1.00 0.00 71 GLN A N 18
ATOM 26227 C CA . GLN A 1 71 ? 26.644 -25.542 -54.929 1.00 0.00 71 GLN A CA 18
ATOM 26228 C C . GLN A 1 71 ? 26.905 -25.911 -53.453 1.00 0.00 71 GLN A C 18
ATOM 26229 O O . GLN A 1 71 ? 27.451 -25.101 -52.699 1.00 0.00 71 GLN A O 18
ATOM 26243 N N . LEU A 1 72 ? 26.502 -27.138 -53.067 1.00 0.00 72 LEU A N 18
ATOM 26244 C CA . LEU A 1 72 ? 26.597 -27.614 -51.671 1.00 0.00 72 LEU A CA 18
ATOM 26245 C C . LEU A 1 72 ? 28.079 -27.713 -51.244 1.00 0.00 72 LEU A C 18
ATOM 26246 O O . LEU A 1 72 ? 28.477 -27.134 -50.238 1.00 0.00 72 LEU A O 18
ATOM 26262 N N . GLU A 1 73 ? 28.875 -28.427 -52.046 1.00 0.00 73 GLU A N 18
ATOM 26263 C CA . GLU A 1 73 ? 30.273 -28.761 -51.708 1.00 0.00 73 GLU A CA 18
ATOM 26264 C C . GLU A 1 73 ? 31.190 -27.518 -51.776 1.00 0.00 73 GLU A C 18
ATOM 26265 O O . GLU A 1 73 ? 32.086 -27.350 -50.931 1.00 0.00 73 GLU A O 18
ATOM 26277 N N . GLN A 1 74 ? 30.941 -26.622 -52.758 1.00 0.00 74 GLN A N 18
ATOM 26278 C CA . GLN A 1 74 ? 31.669 -25.341 -52.859 1.00 0.00 74 GLN A CA 18
ATOM 26279 C C . GLN A 1 74 ? 31.250 -24.376 -51.733 1.00 0.00 74 GLN A C 18
ATOM 26280 O O . GLN A 1 74 ? 32.034 -23.508 -51.334 1.00 0.00 74 GLN A O 18
ATOM 26294 N N . TYR A 1 75 ? 30.011 -24.544 -51.221 1.00 0.00 75 TYR A N 18
ATOM 26295 C CA . TYR A 1 75 ? 29.505 -23.767 -50.069 1.00 0.00 75 TYR A CA 18
ATOM 26296 C C . TYR A 1 75 ? 30.329 -24.120 -48.821 1.00 0.00 75 TYR A C 18
ATOM 26297 O O . TYR A 1 75 ? 30.827 -23.232 -48.136 1.00 0.00 75 TYR A O 18
ATOM 26315 N N . LEU A 1 76 ? 30.475 -25.434 -48.571 1.00 0.00 76 LEU A N 18
ATOM 26316 C CA . LEU A 1 76 ? 31.120 -25.968 -47.352 1.00 0.00 76 LEU A CA 18
ATOM 26317 C C . LEU A 1 76 ? 32.589 -25.515 -47.232 1.00 0.00 76 LEU A C 18
ATOM 26318 O O . LEU A 1 76 ? 33.026 -25.062 -46.168 1.00 0.00 76 LEU A O 18
ATOM 26334 N N . LYS A 1 77 ? 33.335 -25.646 -48.341 1.00 0.00 77 LYS A N 18
ATOM 26335 C CA . LYS A 1 77 ? 34.772 -25.301 -48.377 1.00 0.00 77 LYS A CA 18
ATOM 26336 C C . LYS A 1 77 ? 35.002 -23.771 -48.265 1.00 0.00 77 LYS A C 18
ATOM 26337 O O . LYS A 1 77 ? 36.054 -23.324 -47.798 1.00 0.00 77 LYS A O 18
ATOM 26356 N N . SER A 1 78 ? 34.005 -22.976 -48.706 1.00 0.00 78 SER A N 18
ATOM 26357 C CA . SER A 1 78 ? 34.058 -21.493 -48.630 1.00 0.00 78 SER A CA 18
ATOM 26358 C C . SER A 1 78 ? 33.493 -20.968 -47.296 1.00 0.00 78 SER A C 18
ATOM 26359 O O . SER A 1 78 ? 33.826 -19.852 -46.870 1.00 0.00 78 SER A O 18
ATOM 26367 N N . HIS A 1 79 ? 32.629 -21.767 -46.649 1.00 0.00 79 HIS A N 18
ATOM 26368 C CA . HIS A 1 79 ? 31.899 -21.361 -45.435 1.00 0.00 79 HIS A CA 18
ATOM 26369 C C . HIS A 1 79 ? 32.161 -22.369 -44.303 1.00 0.00 79 HIS A C 18
ATOM 26370 O O . HIS A 1 79 ? 31.495 -23.413 -44.233 1.00 0.00 79 HIS A O 18
ATOM 26385 N N . PRO A 1 80 ? 33.176 -22.087 -43.418 1.00 0.00 80 PRO A N 18
ATOM 26386 C CA . PRO A 1 80 ? 33.503 -22.964 -42.268 1.00 0.00 80 PRO A CA 18
ATOM 26387 C C . PRO A 1 80 ? 32.396 -22.959 -41.188 1.00 0.00 80 PRO A C 18
ATOM 26388 O O . PRO A 1 80 ? 31.685 -21.964 -41.015 1.00 0.00 80 PRO A O 18
ATOM 26399 N N . GLY A 1 81 ? 32.254 -24.093 -40.479 1.00 0.00 81 GLY A N 18
ATOM 26400 C CA . GLY A 1 81 ? 31.232 -24.251 -39.438 1.00 0.00 81 GLY A CA 18
ATOM 26401 C C . GLY A 1 81 ? 30.019 -25.044 -39.918 1.00 0.00 81 GLY A C 18
ATOM 26402 O O . GLY A 1 81 ? 29.255 -25.571 -39.098 1.00 0.00 81 GLY A O 18
ATOM 26406 N N . ASN A 1 82 ? 29.835 -25.122 -41.247 1.00 0.00 82 ASN A N 18
ATOM 26407 C CA . ASN A 1 82 ? 28.753 -25.913 -41.867 1.00 0.00 82 ASN A CA 18
ATOM 26408 C C . ASN A 1 82 ? 29.113 -27.420 -41.859 1.00 0.00 82 ASN A C 18
ATOM 26409 O O . ASN A 1 82 ? 30.288 -27.769 -41.990 1.00 0.00 82 ASN A O 18
ATOM 26420 N N . PRO A 1 83 ? 28.106 -28.336 -41.670 1.00 0.00 83 PRO A N 18
ATOM 26421 C CA . PRO A 1 83 ? 28.341 -29.798 -41.701 1.00 0.00 83 PRO A CA 18
ATOM 26422 C C . PRO A 1 83 ? 28.554 -30.336 -43.135 1.00 0.00 83 PRO A C 18
ATOM 26423 O O . PRO A 1 83 ? 28.138 -29.712 -44.115 1.00 0.00 83 PRO A O 18
ATOM 26434 N N . ALA A 1 84 ? 29.193 -31.515 -43.219 1.00 0.00 84 ALA A N 18
ATOM 26435 C CA . ALA A 1 84 ? 29.624 -32.125 -44.493 1.00 0.00 84 ALA A CA 18
ATOM 26436 C C . ALA A 1 84 ? 28.449 -32.731 -45.286 1.00 0.00 84 ALA A C 18
ATOM 26437 O O . ALA A 1 84 ? 27.463 -33.170 -44.700 1.00 0.00 84 ALA A O 18
ATOM 26444 N N . ILE A 1 85 ? 28.600 -32.808 -46.627 1.00 0.00 85 ILE A N 18
ATOM 26445 C CA . ILE A 1 85 ? 27.573 -33.363 -47.546 1.00 0.00 85 ILE A CA 18
ATOM 26446 C C . ILE A 1 85 ? 27.399 -34.896 -47.345 1.00 0.00 85 ILE A C 18
ATOM 26447 O O . ILE A 1 85 ? 26.434 -35.499 -47.830 1.00 0.00 85 ILE A O 18
ATOM 26463 N N . ALA A 1 86 ? 28.334 -35.504 -46.588 1.00 0.00 86 ALA A N 18
ATOM 26464 C CA . ALA A 1 86 ? 28.278 -36.924 -46.178 1.00 0.00 86 ALA A CA 18
ATOM 26465 C C . ALA A 1 86 ? 26.966 -37.268 -45.435 1.00 0.00 86 ALA A C 18
ATOM 26466 O O . ALA A 1 86 ? 26.468 -38.395 -45.539 1.00 0.00 86 ALA A O 18
ATOM 26473 N N . GLU A 1 87 ? 26.410 -36.288 -44.694 1.00 0.00 87 GLU A N 18
ATOM 26474 C CA . GLU A 1 87 ? 25.117 -36.445 -43.989 1.00 0.00 87 GLU A CA 18
ATOM 26475 C C . GLU A 1 87 ? 23.941 -35.836 -44.795 1.00 0.00 87 GLU A C 18
ATOM 26476 O O . GLU A 1 87 ? 22.773 -36.117 -44.491 1.00 0.00 87 GLU A O 18
ATOM 26488 N N . PHE A 1 88 ? 24.252 -34.991 -45.804 1.00 0.00 88 PHE A N 18
ATOM 26489 C CA . PHE A 1 88 ? 23.231 -34.388 -46.696 1.00 0.00 88 PHE A CA 18
ATOM 26490 C C . PHE A 1 88 ? 22.855 -35.410 -47.781 1.00 0.00 88 PHE A C 18
ATOM 26491 O O . PHE A 1 88 ? 23.666 -35.694 -48.676 1.00 0.00 88 PHE A O 18
ATOM 26508 N N . ASP A 1 89 ? 21.647 -35.968 -47.707 1.00 0.00 89 ASP A N 18
ATOM 26509 C CA . ASP A 1 89 ? 21.190 -36.999 -48.656 1.00 0.00 89 ASP A CA 18
ATOM 26510 C C . ASP A 1 89 ? 20.344 -36.358 -49.770 1.00 0.00 89 ASP A C 18
ATOM 26511 O O . ASP A 1 89 ? 19.343 -35.689 -49.511 1.00 0.00 89 ASP A O 18
ATOM 26520 N N . TRP A 1 90 ? 20.806 -36.527 -51.016 1.00 0.00 90 TRP A N 18
ATOM 26521 C CA . TRP A 1 90 ? 20.078 -36.108 -52.233 1.00 0.00 90 TRP A CA 18
ATOM 26522 C C . TRP A 1 90 ? 19.305 -37.315 -52.824 1.00 0.00 90 TRP A C 18
ATOM 26523 O O . TRP A 1 90 ? 18.459 -37.162 -53.711 1.00 0.00 90 TRP A O 18
ATOM 26544 N N . THR A 1 91 ? 19.590 -38.504 -52.256 1.00 0.00 91 THR A N 18
ATOM 26545 C CA . THR A 1 91 ? 18.988 -39.802 -52.629 1.00 0.00 91 THR A CA 18
ATOM 26546 C C . THR A 1 91 ? 17.645 -40.039 -51.878 1.00 0.00 91 THR A C 18
ATOM 26547 O O . THR A 1 91 ? 17.136 -41.160 -51.833 1.00 0.00 91 THR A O 18
ATOM 26558 N N . THR A 1 92 ? 17.080 -38.958 -51.310 1.00 0.00 92 THR A N 18
ATOM 26559 C CA . THR A 1 92 ? 15.928 -39.012 -50.387 1.00 0.00 92 THR A CA 18
ATOM 26560 C C . THR A 1 92 ? 14.645 -39.594 -51.034 1.00 0.00 92 THR A C 18
ATOM 26561 O O . THR A 1 92 ? 13.771 -40.125 -50.339 1.00 0.00 92 THR A O 18
ATOM 26572 N N . SER A 1 93 ? 14.558 -39.485 -52.368 1.00 0.00 93 SER A N 18
ATOM 26573 C CA . SER A 1 93 ? 13.435 -40.008 -53.165 1.00 0.00 93 SER A CA 18
ATOM 26574 C C . SER A 1 93 ? 13.407 -41.555 -53.171 1.00 0.00 93 SER A C 18
ATOM 26575 O O . SER A 1 93 ? 12.357 -42.169 -53.405 1.00 0.00 93 SER A O 18
ATOM 26583 N N . GLY A 1 94 ? 14.577 -42.159 -52.920 1.00 0.00 94 GLY A N 18
ATOM 26584 C CA . GLY A 1 94 ? 14.741 -43.613 -52.855 1.00 0.00 94 GLY A CA 18
ATOM 26585 C C . GLY A 1 94 ? 15.959 -44.056 -53.647 1.00 0.00 94 GLY A C 18
ATOM 26586 O O . GLY A 1 94 ? 16.864 -43.245 -53.916 1.00 0.00 94 GLY A O 18
ATOM 26590 N N . THR A 1 95 ? 15.997 -45.338 -54.017 1.00 0.00 95 THR A N 18
ATOM 26591 C CA . THR A 1 95 ? 17.059 -45.897 -54.855 1.00 0.00 95 THR A CA 18
ATOM 26592 C C . THR A 1 95 ? 16.619 -45.859 -56.343 1.00 0.00 95 THR A C 18
ATOM 26593 O O . THR A 1 95 ? 16.992 -44.899 -57.056 1.00 0.00 95 THR A O 18
ATOM 26605 N N . MET A 1 1 ? 43.117 24.322 -63.402 1.00 0.00 1 MET A N 19
ATOM 26606 C CA . MET A 1 1 ? 42.570 22.955 -63.580 1.00 0.00 1 MET A CA 19
ATOM 26607 C C . MET A 1 1 ? 41.391 22.727 -62.619 1.00 0.00 1 MET A C 19
ATOM 26608 O O . MET A 1 1 ? 41.102 23.585 -61.773 1.00 0.00 1 MET A O 19
ATOM 26624 N N . HIS A 1 2 ? 40.731 21.558 -62.777 1.00 0.00 2 HIS A N 19
ATOM 26625 C CA . HIS A 1 2 ? 39.518 21.164 -62.033 1.00 0.00 2 HIS A CA 19
ATOM 26626 C C . HIS A 1 2 ? 38.329 22.080 -62.382 1.00 0.00 2 HIS A C 19
ATOM 26627 O O . HIS A 1 2 ? 37.503 21.715 -63.233 1.00 0.00 2 HIS A O 19
ATOM 26642 N N . HIS A 1 3 ? 38.287 23.277 -61.752 1.00 0.00 3 HIS A N 19
ATOM 26643 C CA . HIS A 1 3 ? 37.188 24.251 -61.890 1.00 0.00 3 HIS A CA 19
ATOM 26644 C C . HIS A 1 3 ? 35.850 23.599 -61.480 1.00 0.00 3 HIS A C 19
ATOM 26645 O O . HIS A 1 3 ? 35.071 23.148 -62.327 1.00 0.00 3 HIS A O 19
ATOM 26660 N N . HIS A 1 4 ? 35.627 23.524 -60.165 1.00 0.00 4 HIS A N 19
ATOM 26661 C CA . HIS A 1 4 ? 34.515 22.773 -59.566 1.00 0.00 4 HIS A CA 19
ATOM 26662 C C . HIS A 1 4 ? 33.874 23.576 -58.428 1.00 0.00 4 HIS A C 19
ATOM 26663 O O . HIS A 1 4 ? 34.568 24.094 -57.548 1.00 0.00 4 HIS A O 19
ATOM 26678 N N . HIS A 1 5 ? 32.541 23.666 -58.464 1.00 0.00 5 HIS A N 19
ATOM 26679 C CA . HIS A 1 5 ? 31.723 24.187 -57.359 1.00 0.00 5 HIS A CA 19
ATOM 26680 C C . HIS A 1 5 ? 30.773 23.073 -56.890 1.00 0.00 5 HIS A C 19
ATOM 26681 O O . HIS A 1 5 ? 30.058 22.479 -57.706 1.00 0.00 5 HIS A O 19
ATOM 26696 N N . HIS A 1 6 ? 30.796 22.782 -55.580 1.00 0.00 6 HIS A N 19
ATOM 26697 C CA . HIS A 1 6 ? 29.986 21.713 -54.977 1.00 0.00 6 HIS A CA 19
ATOM 26698 C C . HIS A 1 6 ? 28.502 22.115 -54.912 1.00 0.00 6 HIS A C 19
ATOM 26699 O O . HIS A 1 6 ? 28.143 23.128 -54.300 1.00 0.00 6 HIS A O 19
ATOM 26714 N N . HIS A 1 7 ? 27.660 21.305 -55.566 1.00 0.00 7 HIS A N 19
ATOM 26715 C CA . HIS A 1 7 ? 26.202 21.389 -55.459 1.00 0.00 7 HIS A CA 19
ATOM 26716 C C . HIS A 1 7 ? 25.607 19.987 -55.705 1.00 0.00 7 HIS A C 19
ATOM 26717 O O . HIS A 1 7 ? 25.354 19.578 -56.849 1.00 0.00 7 HIS A O 19
ATOM 26732 N N . SER A 1 8 ? 25.466 19.220 -54.614 1.00 0.00 8 SER A N 19
ATOM 26733 C CA . SER A 1 8 ? 24.801 17.912 -54.643 1.00 0.00 8 SER A CA 19
ATOM 26734 C C . SER A 1 8 ? 23.279 18.134 -54.628 1.00 0.00 8 SER A C 19
ATOM 26735 O O . SER A 1 8 ? 22.603 17.951 -53.608 1.00 0.00 8 SER A O 19
ATOM 26743 N N . SER A 1 9 ? 22.771 18.597 -55.775 1.00 0.00 9 SER A N 19
ATOM 26744 C CA . SER A 1 9 ? 21.403 19.084 -55.928 1.00 0.00 9 SER A CA 19
ATOM 26745 C C . SER A 1 9 ? 20.435 17.915 -56.188 1.00 0.00 9 SER A C 19
ATOM 26746 O O . SER A 1 9 ? 20.092 17.626 -57.344 1.00 0.00 9 SER A O 19
ATOM 26754 N N . GLY A 1 10 ? 20.065 17.221 -55.092 1.00 0.00 10 GLY A N 19
ATOM 26755 C CA . GLY A 1 10 ? 19.110 16.105 -55.126 1.00 0.00 10 GLY A CA 19
ATOM 26756 C C . GLY A 1 10 ? 19.459 15.026 -56.146 1.00 0.00 10 GLY A C 19
ATOM 26757 O O . GLY A 1 10 ? 18.618 14.624 -56.954 1.00 0.00 10 GLY A O 19
ATOM 26761 N N . ARG A 1 11 ? 20.713 14.563 -56.108 1.00 0.00 11 ARG A N 19
ATOM 26762 C CA . ARG A 1 11 ? 21.246 13.570 -57.069 1.00 0.00 11 ARG A CA 19
ATOM 26763 C C . ARG A 1 11 ? 20.749 12.137 -56.785 1.00 0.00 11 ARG A C 19
ATOM 26764 O O . ARG A 1 11 ? 21.091 11.210 -57.528 1.00 0.00 11 ARG A O 19
ATOM 26785 N N . GLU A 1 12 ? 19.942 11.964 -55.719 1.00 0.00 12 GLU A N 19
ATOM 26786 C CA . GLU A 1 12 ? 19.301 10.682 -55.398 1.00 0.00 12 GLU A CA 19
ATOM 26787 C C . GLU A 1 12 ? 17.758 10.831 -55.445 1.00 0.00 12 GLU A C 19
ATOM 26788 O O . GLU A 1 12 ? 17.123 10.379 -56.406 1.00 0.00 12 GLU A O 19
ATOM 26800 N N . ASN A 1 13 ? 17.176 11.489 -54.399 1.00 0.00 13 ASN A N 19
ATOM 26801 C CA . ASN A 1 13 ? 15.701 11.570 -54.173 1.00 0.00 13 ASN A CA 19
ATOM 26802 C C . ASN A 1 13 ? 15.063 10.168 -54.017 1.00 0.00 13 ASN A C 19
ATOM 26803 O O . ASN A 1 13 ? 13.848 10.012 -54.202 1.00 0.00 13 ASN A O 19
ATOM 26814 N N . LEU A 1 14 ? 15.880 9.181 -53.615 1.00 0.00 14 LEU A N 19
ATOM 26815 C CA . LEU A 1 14 ? 15.461 7.769 -53.509 1.00 0.00 14 LEU A CA 19
ATOM 26816 C C . LEU A 1 14 ? 14.361 7.560 -52.457 1.00 0.00 14 LEU A C 19
ATOM 26817 O O . LEU A 1 14 ? 13.375 6.866 -52.736 1.00 0.00 14 LEU A O 19
ATOM 26833 N N . TYR A 1 15 ? 14.524 8.221 -51.293 1.00 0.00 15 TYR A N 19
ATOM 26834 C CA . TYR A 1 15 ? 13.634 8.087 -50.123 1.00 0.00 15 TYR A CA 19
ATOM 26835 C C . TYR A 1 15 ? 13.232 6.619 -49.839 1.00 0.00 15 TYR A C 19
ATOM 26836 O O . TYR A 1 15 ? 12.166 6.167 -50.272 1.00 0.00 15 TYR A O 19
ATOM 26854 N N . PHE A 1 16 ? 14.100 5.878 -49.131 1.00 0.00 16 PHE A N 19
ATOM 26855 C CA . PHE A 1 16 ? 13.816 4.482 -48.735 1.00 0.00 16 PHE A CA 19
ATOM 26856 C C . PHE A 1 16 ? 12.887 4.491 -47.497 1.00 0.00 16 PHE A C 19
ATOM 26857 O O . PHE A 1 16 ? 13.322 4.259 -46.367 1.00 0.00 16 PHE A O 19
ATOM 26874 N N . GLN A 1 17 ? 11.615 4.855 -47.740 1.00 0.00 17 GLN A N 19
ATOM 26875 C CA . GLN A 1 17 ? 10.581 5.001 -46.703 1.00 0.00 17 GLN A CA 19
ATOM 26876 C C . GLN A 1 17 ? 9.201 4.707 -47.326 1.00 0.00 17 GLN A C 19
ATOM 26877 O O . GLN A 1 17 ? 8.669 5.493 -48.130 1.00 0.00 17 GLN A O 19
ATOM 26891 N N . GLY A 1 18 ? 8.658 3.536 -46.991 1.00 0.00 18 GLY A N 19
ATOM 26892 C CA . GLY A 1 18 ? 7.384 3.074 -47.527 1.00 0.00 18 GLY A CA 19
ATOM 26893 C C . GLY A 1 18 ? 7.045 1.696 -47.001 1.00 0.00 18 GLY A C 19
ATOM 26894 O O . GLY A 1 18 ? 7.952 0.933 -46.623 1.00 0.00 18 GLY A O 19
ATOM 26898 N N . HIS A 1 19 ? 5.746 1.370 -46.971 1.00 0.00 19 HIS A N 19
ATOM 26899 C CA . HIS A 1 19 ? 5.270 0.083 -46.460 1.00 0.00 19 HIS A CA 19
ATOM 26900 C C . HIS A 1 19 ? 5.696 -1.056 -47.409 1.00 0.00 19 HIS A C 19
ATOM 26901 O O . HIS A 1 19 ? 5.300 -1.079 -48.580 1.00 0.00 19 HIS A O 19
ATOM 26916 N N . MET A 1 20 ? 6.523 -1.971 -46.882 1.00 0.00 20 MET A N 19
ATOM 26917 C CA . MET A 1 20 ? 6.943 -3.200 -47.579 1.00 0.00 20 MET A CA 19
ATOM 26918 C C . MET A 1 20 ? 6.032 -4.363 -47.142 1.00 0.00 20 MET A C 19
ATOM 26919 O O . MET A 1 20 ? 5.578 -4.396 -45.990 1.00 0.00 20 MET A O 19
ATOM 26933 N N . ALA A 1 21 ? 5.760 -5.295 -48.071 1.00 0.00 21 ALA A N 19
ATOM 26934 C CA . ALA A 1 21 ? 4.872 -6.446 -47.832 1.00 0.00 21 ALA A CA 19
ATOM 26935 C C . ALA A 1 21 ? 5.239 -7.617 -48.765 1.00 0.00 21 ALA A C 19
ATOM 26936 O O . ALA A 1 21 ? 5.572 -8.714 -48.289 1.00 0.00 21 ALA A O 19
ATOM 26943 N N . SER A 1 22 ? 5.157 -7.360 -50.098 1.00 0.00 22 SER A N 19
ATOM 26944 C CA . SER A 1 22 ? 5.380 -8.368 -51.171 1.00 0.00 22 SER A CA 19
ATOM 26945 C C . SER A 1 22 ? 4.278 -9.464 -51.158 1.00 0.00 22 SER A C 19
ATOM 26946 O O . SER A 1 22 ? 3.559 -9.643 -50.164 1.00 0.00 22 SER A O 19
ATOM 26954 N N . GLY A 1 23 ? 4.130 -10.183 -52.285 1.00 0.00 23 GLY A N 19
ATOM 26955 C CA . GLY A 1 23 ? 3.149 -11.267 -52.396 1.00 0.00 23 GLY A CA 19
ATOM 26956 C C . GLY A 1 23 ? 2.728 -11.528 -53.837 1.00 0.00 23 GLY A C 19
ATOM 26957 O O . GLY A 1 23 ? 1.723 -10.974 -54.309 1.00 0.00 23 GLY A O 19
ATOM 26961 N N . SER A 1 24 ? 3.514 -12.357 -54.542 1.00 0.00 24 SER A N 19
ATOM 26962 C CA . SER A 1 24 ? 3.217 -12.792 -55.921 1.00 0.00 24 SER A CA 19
ATOM 26963 C C . SER A 1 24 ? 3.397 -14.320 -56.066 1.00 0.00 24 SER A C 19
ATOM 26964 O O . SER A 1 24 ? 3.232 -14.875 -57.161 1.00 0.00 24 SER A O 19
ATOM 26972 N N . GLU A 1 25 ? 3.726 -14.996 -54.953 1.00 0.00 25 GLU A N 19
ATOM 26973 C CA . GLU A 1 25 ? 3.987 -16.441 -54.937 1.00 0.00 25 GLU A CA 19
ATOM 26974 C C . GLU A 1 25 ? 2.676 -17.209 -54.715 1.00 0.00 25 GLU A C 19
ATOM 26975 O O . GLU A 1 25 ? 1.898 -16.886 -53.810 1.00 0.00 25 GLU A O 19
ATOM 26987 N N . GLU A 1 26 ? 2.449 -18.221 -55.552 1.00 0.00 26 GLU A N 19
ATOM 26988 C CA . GLU A 1 26 ? 1.246 -19.059 -55.510 1.00 0.00 26 GLU A CA 19
ATOM 26989 C C . GLU A 1 26 ? 1.547 -20.379 -54.771 1.00 0.00 26 GLU A C 19
ATOM 26990 O O . GLU A 1 26 ? 2.695 -20.623 -54.358 1.00 0.00 26 GLU A O 19
ATOM 27002 N N . GLU A 1 27 ? 0.505 -21.218 -54.605 1.00 0.00 27 GLU A N 19
ATOM 27003 C CA . GLU A 1 27 ? 0.615 -22.517 -53.924 1.00 0.00 27 GLU A CA 19
ATOM 27004 C C . GLU A 1 27 ? 1.363 -23.516 -54.836 1.00 0.00 27 GLU A C 19
ATOM 27005 O O . GLU A 1 27 ? 0.758 -24.127 -55.729 1.00 0.00 27 GLU A O 19
ATOM 27017 N N . VAL A 1 28 ? 2.691 -23.620 -54.633 1.00 0.00 28 VAL A N 19
ATOM 27018 C CA . VAL A 1 28 ? 3.586 -24.476 -55.442 1.00 0.00 28 VAL A CA 19
ATOM 27019 C C . VAL A 1 28 ? 3.729 -25.872 -54.798 1.00 0.00 28 VAL A C 19
ATOM 27020 O O . VAL A 1 28 ? 3.709 -26.002 -53.564 1.00 0.00 28 VAL A O 19
ATOM 27033 N N . VAL A 1 29 ? 3.873 -26.911 -55.643 1.00 0.00 29 VAL A N 19
ATOM 27034 C CA . VAL A 1 29 ? 4.043 -28.304 -55.185 1.00 0.00 29 VAL A CA 19
ATOM 27035 C C . VAL A 1 29 ? 5.504 -28.537 -54.720 1.00 0.00 29 VAL A C 19
ATOM 27036 O O . VAL A 1 29 ? 6.440 -28.551 -55.522 1.00 0.00 29 VAL A O 19
ATOM 27049 N N . SER A 1 30 ? 5.675 -28.683 -53.399 1.00 0.00 30 SER A N 19
ATOM 27050 C CA . SER A 1 30 ? 6.987 -28.830 -52.746 1.00 0.00 30 SER A CA 19
ATOM 27051 C C . SER A 1 30 ? 6.799 -29.464 -51.357 1.00 0.00 30 SER A C 19
ATOM 27052 O O . SER A 1 30 ? 5.974 -29.001 -50.565 1.00 0.00 30 SER A O 19
ATOM 27060 N N . VAL A 1 31 ? 7.534 -30.554 -51.092 1.00 0.00 31 VAL A N 19
ATOM 27061 C CA . VAL A 1 31 ? 7.492 -31.282 -49.811 1.00 0.00 31 VAL A CA 19
ATOM 27062 C C . VAL A 1 31 ? 8.879 -31.222 -49.162 1.00 0.00 31 VAL A C 19
ATOM 27063 O O . VAL A 1 31 ? 9.885 -31.536 -49.807 1.00 0.00 31 VAL A O 19
ATOM 27076 N N . GLU A 1 32 ? 8.929 -30.786 -47.892 1.00 0.00 32 GLU A N 19
ATOM 27077 C CA . GLU A 1 32 ? 10.182 -30.681 -47.134 1.00 0.00 32 GLU A CA 19
ATOM 27078 C C . GLU A 1 32 ? 10.495 -32.016 -46.440 1.00 0.00 32 GLU A C 19
ATOM 27079 O O . GLU A 1 32 ? 9.748 -32.476 -45.572 1.00 0.00 32 GLU A O 19
ATOM 27091 N N . LEU A 1 33 ? 11.620 -32.608 -46.844 1.00 0.00 33 LEU A N 19
ATOM 27092 C CA . LEU A 1 33 ? 12.043 -33.982 -46.450 1.00 0.00 33 LEU A CA 19
ATOM 27093 C C . LEU A 1 33 ? 13.002 -33.923 -45.222 1.00 0.00 33 LEU A C 19
ATOM 27094 O O . LEU A 1 33 ? 13.410 -32.815 -44.839 1.00 0.00 33 LEU A O 19
ATOM 27110 N N . PRO A 1 34 ? 13.344 -35.101 -44.554 1.00 0.00 34 PRO A N 19
ATOM 27111 C CA . PRO A 1 34 ? 14.315 -35.146 -43.425 1.00 0.00 34 PRO A CA 19
ATOM 27112 C C . PRO A 1 34 ? 15.651 -34.449 -43.750 1.00 0.00 34 PRO A C 19
ATOM 27113 O O . PRO A 1 34 ? 16.214 -34.635 -44.839 1.00 0.00 34 PRO A O 19
ATOM 27124 N N . ALA A 1 35 ? 16.153 -33.678 -42.778 1.00 0.00 35 ALA A N 19
ATOM 27125 C CA . ALA A 1 35 ? 17.215 -32.687 -42.992 1.00 0.00 35 ALA A CA 19
ATOM 27126 C C . ALA A 1 35 ? 18.360 -32.820 -41.965 1.00 0.00 35 ALA A C 19
ATOM 27127 O O . ALA A 1 35 ? 18.159 -33.383 -40.879 1.00 0.00 35 ALA A O 19
ATOM 27134 N N . PRO A 1 36 ? 19.588 -32.317 -42.325 1.00 0.00 36 PRO A N 19
ATOM 27135 C CA . PRO A 1 36 ? 20.628 -31.921 -41.343 1.00 0.00 36 PRO A CA 19
ATOM 27136 C C . PRO A 1 36 ? 20.064 -30.902 -40.328 1.00 0.00 36 PRO A C 19
ATOM 27137 O O . PRO A 1 36 ? 19.345 -29.989 -40.723 1.00 0.00 36 PRO A O 19
ATOM 27148 N N . SER A 1 37 ? 20.407 -31.067 -39.042 1.00 0.00 37 SER A N 19
ATOM 27149 C CA . SER A 1 37 ? 19.871 -30.244 -37.938 1.00 0.00 37 SER A CA 19
ATOM 27150 C C . SER A 1 37 ? 20.260 -28.749 -38.065 1.00 0.00 37 SER A C 19
ATOM 27151 O O . SER A 1 37 ? 19.527 -27.867 -37.606 1.00 0.00 37 SER A O 19
ATOM 27159 N N . SER A 1 38 ? 21.416 -28.482 -38.695 1.00 0.00 38 SER A N 19
ATOM 27160 C CA . SER A 1 38 ? 21.926 -27.110 -38.913 1.00 0.00 38 SER A CA 19
ATOM 27161 C C . SER A 1 38 ? 21.331 -26.473 -40.192 1.00 0.00 38 SER A C 19
ATOM 27162 O O . SER A 1 38 ? 21.436 -25.252 -40.400 1.00 0.00 38 SER A O 19
ATOM 27170 N N . TRP A 1 39 ? 20.713 -27.307 -41.045 1.00 0.00 39 TRP A N 19
ATOM 27171 C CA . TRP A 1 39 ? 20.107 -26.881 -42.330 1.00 0.00 39 TRP A CA 19
ATOM 27172 C C . TRP A 1 39 ? 18.613 -27.262 -42.366 1.00 0.00 39 TRP A C 19
ATOM 27173 O O . TRP A 1 39 ? 18.022 -27.615 -41.341 1.00 0.00 39 TRP A O 19
ATOM 27194 N N . LYS A 1 40 ? 18.012 -27.134 -43.560 1.00 0.00 40 LYS A N 19
ATOM 27195 C CA . LYS A 1 40 ? 16.672 -27.649 -43.877 1.00 0.00 40 LYS A CA 19
ATOM 27196 C C . LYS A 1 40 ? 16.698 -28.231 -45.301 1.00 0.00 40 LYS A C 19
ATOM 27197 O O . LYS A 1 40 ? 17.435 -27.749 -46.169 1.00 0.00 40 LYS A O 19
ATOM 27216 N N . LYS A 1 41 ? 15.919 -29.298 -45.500 1.00 0.00 41 LYS A N 19
ATOM 27217 C CA . LYS A 1 41 ? 15.854 -30.062 -46.752 1.00 0.00 41 LYS A CA 19
ATOM 27218 C C . LYS A 1 41 ? 14.465 -29.912 -47.364 1.00 0.00 41 LYS A C 19
ATOM 27219 O O . LYS A 1 41 ? 13.453 -30.093 -46.688 1.00 0.00 41 LYS A O 19
ATOM 27238 N N . LEU A 1 42 ? 14.446 -29.588 -48.654 1.00 0.00 42 LEU A N 19
ATOM 27239 C CA . LEU A 1 42 ? 13.236 -29.483 -49.461 1.00 0.00 42 LEU A CA 19
ATOM 27240 C C . LEU A 1 42 ? 13.411 -30.330 -50.738 1.00 0.00 42 LEU A C 19
ATOM 27241 O O . LEU A 1 42 ? 14.529 -30.535 -51.235 1.00 0.00 42 LEU A O 19
ATOM 27257 N N . PHE A 1 43 ? 12.291 -30.854 -51.222 1.00 0.00 43 PHE A N 19
ATOM 27258 C CA . PHE A 1 43 ? 12.186 -31.603 -52.476 1.00 0.00 43 PHE A CA 19
ATOM 27259 C C . PHE A 1 43 ? 11.006 -31.038 -53.279 1.00 0.00 43 PHE A C 19
ATOM 27260 O O . PHE A 1 43 ? 9.977 -30.695 -52.700 1.00 0.00 43 PHE A O 19
ATOM 27277 N N . TYR A 1 44 ? 11.172 -30.910 -54.600 1.00 0.00 44 TYR A N 19
ATOM 27278 C CA . TYR A 1 44 ? 10.081 -30.517 -55.511 1.00 0.00 44 TYR A CA 19
ATOM 27279 C C . TYR A 1 44 ? 9.558 -31.762 -56.275 1.00 0.00 44 TYR A C 19
ATOM 27280 O O . TYR A 1 44 ? 10.188 -32.192 -57.249 1.00 0.00 44 TYR A O 19
ATOM 27298 N N . PRO A 1 45 ? 8.427 -32.395 -55.832 1.00 0.00 45 PRO A N 19
ATOM 27299 C CA . PRO A 1 45 ? 7.734 -33.415 -56.643 1.00 0.00 45 PRO A CA 19
ATOM 27300 C C . PRO A 1 45 ? 6.905 -32.741 -57.751 1.00 0.00 45 PRO A C 19
ATOM 27301 O O . PRO A 1 45 ? 6.374 -31.641 -57.548 1.00 0.00 45 PRO A O 19
ATOM 27312 N N . ASN A 1 46 ? 6.837 -33.375 -58.935 1.00 0.00 46 ASN A N 19
ATOM 27313 C CA . ASN A 1 46 ? 5.957 -32.902 -60.024 1.00 0.00 46 ASN A CA 19
ATOM 27314 C C . ASN A 1 46 ? 4.497 -33.043 -59.563 1.00 0.00 46 ASN A C 19
ATOM 27315 O O . ASN A 1 46 ? 3.722 -32.085 -59.588 1.00 0.00 46 ASN A O 19
ATOM 27326 N N . LYS A 1 47 ? 4.175 -34.264 -59.113 1.00 0.00 47 LYS A N 19
ATOM 27327 C CA . LYS A 1 47 ? 2.914 -34.611 -58.438 1.00 0.00 47 LYS A CA 19
ATOM 27328 C C . LYS A 1 47 ? 3.232 -35.680 -57.377 1.00 0.00 47 LYS A C 19
ATOM 27329 O O . LYS A 1 47 ? 3.007 -35.480 -56.178 1.00 0.00 47 LYS A O 19
ATOM 27348 N N . VAL A 1 48 ? 3.760 -36.829 -57.850 1.00 0.00 48 VAL A N 19
ATOM 27349 C CA . VAL A 1 48 ? 4.282 -37.914 -56.994 1.00 0.00 48 VAL A CA 19
ATOM 27350 C C . VAL A 1 48 ? 5.670 -38.314 -57.524 1.00 0.00 48 VAL A C 19
ATOM 27351 O O . VAL A 1 48 ? 6.687 -38.111 -56.856 1.00 0.00 48 VAL A O 19
ATOM 27364 N N . GLY A 1 49 ? 5.680 -38.853 -58.758 1.00 0.00 49 GLY A N 19
ATOM 27365 C CA . GLY A 1 49 ? 6.901 -39.329 -59.402 1.00 0.00 49 GLY A CA 19
ATOM 27366 C C . GLY A 1 49 ? 6.647 -39.746 -60.845 1.00 0.00 49 GLY A C 19
ATOM 27367 O O . GLY A 1 49 ? 5.727 -39.212 -61.477 1.00 0.00 49 GLY A O 19
ATOM 27371 N N . SER A 1 50 ? 7.452 -40.714 -61.336 1.00 0.00 50 SER A N 19
ATOM 27372 C CA . SER A 1 50 ? 7.436 -41.216 -62.732 1.00 0.00 50 SER A CA 19
ATOM 27373 C C . SER A 1 50 ? 7.886 -40.113 -63.718 1.00 0.00 50 SER A C 19
ATOM 27374 O O . SER A 1 50 ? 9.033 -40.131 -64.191 1.00 0.00 50 SER A O 19
ATOM 27382 N N . VAL A 1 51 ? 6.985 -39.140 -63.984 1.00 0.00 51 VAL A N 19
ATOM 27383 C CA . VAL A 1 51 ? 7.257 -37.973 -64.855 1.00 0.00 51 VAL A CA 19
ATOM 27384 C C . VAL A 1 51 ? 8.399 -37.088 -64.305 1.00 0.00 51 VAL A C 19
ATOM 27385 O O . VAL A 1 51 ? 8.767 -37.170 -63.117 1.00 0.00 51 VAL A O 19
ATOM 27398 N N . LYS A 1 52 ? 8.946 -36.239 -65.192 1.00 0.00 52 LYS A N 19
ATOM 27399 C CA . LYS A 1 52 ? 10.138 -35.438 -64.895 1.00 0.00 52 LYS A CA 19
ATOM 27400 C C . LYS A 1 52 ? 9.822 -34.346 -63.847 1.00 0.00 52 LYS A C 19
ATOM 27401 O O . LYS A 1 52 ? 9.190 -33.324 -64.150 1.00 0.00 52 LYS A O 19
ATOM 27420 N N . LYS A 1 53 ? 10.236 -34.636 -62.604 1.00 0.00 53 LYS A N 19
ATOM 27421 C CA . LYS A 1 53 ? 10.116 -33.743 -61.441 1.00 0.00 53 LYS A CA 19
ATOM 27422 C C . LYS A 1 53 ? 11.308 -32.767 -61.390 1.00 0.00 53 LYS A C 19
ATOM 27423 O O . LYS A 1 53 ? 12.306 -32.946 -62.105 1.00 0.00 53 LYS A O 19
ATOM 27442 N N . THR A 1 54 ? 11.187 -31.738 -60.551 1.00 0.00 54 THR A N 19
ATOM 27443 C CA . THR A 1 54 ? 12.246 -30.749 -60.314 1.00 0.00 54 THR A CA 19
ATOM 27444 C C . THR A 1 54 ? 13.208 -31.293 -59.234 1.00 0.00 54 THR A C 19
ATOM 27445 O O . THR A 1 54 ? 12.805 -32.109 -58.387 1.00 0.00 54 THR A O 19
ATOM 27456 N N . GLU A 1 55 ? 14.483 -30.861 -59.288 1.00 0.00 55 GLU A N 19
ATOM 27457 C CA . GLU A 1 55 ? 15.542 -31.376 -58.404 1.00 0.00 55 GLU A CA 19
ATOM 27458 C C . GLU A 1 55 ? 15.346 -30.930 -56.931 1.00 0.00 55 GLU A C 19
ATOM 27459 O O . GLU A 1 55 ? 14.415 -30.181 -56.590 1.00 0.00 55 GLU A O 19
ATOM 27471 N N . VAL A 1 56 ? 16.257 -31.414 -56.075 1.00 0.00 56 VAL A N 19
ATOM 27472 C CA . VAL A 1 56 ? 16.268 -31.154 -54.631 1.00 0.00 56 VAL A CA 19
ATOM 27473 C C . VAL A 1 56 ? 16.930 -29.797 -54.335 1.00 0.00 56 VAL A C 19
ATOM 27474 O O . VAL A 1 56 ? 17.948 -29.444 -54.941 1.00 0.00 56 VAL A O 19
ATOM 27487 N N . VAL A 1 57 ? 16.326 -29.052 -53.387 1.00 0.00 57 VAL A N 19
ATOM 27488 C CA . VAL A 1 57 ? 16.843 -27.769 -52.892 1.00 0.00 57 VAL A CA 19
ATOM 27489 C C . VAL A 1 57 ? 17.080 -27.861 -51.368 1.00 0.00 57 VAL A C 19
ATOM 27490 O O . VAL A 1 57 ? 16.174 -28.226 -50.615 1.00 0.00 57 VAL A O 19
ATOM 27503 N N . PHE A 1 58 ? 18.312 -27.561 -50.929 1.00 0.00 58 PHE A N 19
ATOM 27504 C CA . PHE A 1 58 ? 18.661 -27.459 -49.500 1.00 0.00 58 PHE A CA 19
ATOM 27505 C C . PHE A 1 58 ? 18.648 -25.989 -49.063 1.00 0.00 58 PHE A C 19
ATOM 27506 O O . PHE A 1 58 ? 19.361 -25.165 -49.631 1.00 0.00 58 PHE A O 19
ATOM 27523 N N . VAL A 1 59 ? 17.849 -25.683 -48.034 1.00 0.00 59 VAL A N 19
ATOM 27524 C CA . VAL A 1 59 ? 17.780 -24.349 -47.434 1.00 0.00 59 VAL A CA 19
ATOM 27525 C C . VAL A 1 59 ? 18.974 -24.152 -46.496 1.00 0.00 59 VAL A C 19
ATOM 27526 O O . VAL A 1 59 ? 19.183 -24.928 -45.551 1.00 0.00 59 VAL A O 19
ATOM 27539 N N . ALA A 1 60 ? 19.740 -23.093 -46.795 1.00 0.00 60 ALA A N 19
ATOM 27540 C CA . ALA A 1 60 ? 20.983 -22.740 -46.094 1.00 0.00 60 ALA A CA 19
ATOM 27541 C C . ALA A 1 60 ? 20.682 -21.981 -44.786 1.00 0.00 60 ALA A C 19
ATOM 27542 O O . ALA A 1 60 ? 19.636 -21.325 -44.692 1.00 0.00 60 ALA A O 19
ATOM 27549 N N . PRO A 1 61 ? 21.604 -22.032 -43.767 1.00 0.00 61 PRO A N 19
ATOM 27550 C CA . PRO A 1 61 ? 21.418 -21.317 -42.478 1.00 0.00 61 PRO A CA 19
ATOM 27551 C C . PRO A 1 61 ? 21.341 -19.780 -42.646 1.00 0.00 61 PRO A C 19
ATOM 27552 O O . PRO A 1 61 ? 20.713 -19.094 -41.831 1.00 0.00 61 PRO A O 19
ATOM 27563 N N . THR A 1 62 ? 21.986 -19.248 -43.708 1.00 0.00 62 THR A N 19
ATOM 27564 C CA . THR A 1 62 ? 21.949 -17.801 -44.025 1.00 0.00 62 THR A CA 19
ATOM 27565 C C . THR A 1 62 ? 20.871 -17.492 -45.094 1.00 0.00 62 THR A C 19
ATOM 27566 O O . THR A 1 62 ? 20.594 -16.321 -45.373 1.00 0.00 62 THR A O 19
ATOM 27577 N N . GLY A 1 63 ? 20.265 -18.551 -45.678 1.00 0.00 63 GLY A N 19
ATOM 27578 C CA . GLY A 1 63 ? 19.206 -18.396 -46.690 1.00 0.00 63 GLY A CA 19
ATOM 27579 C C . GLY A 1 63 ? 19.715 -18.423 -48.129 1.00 0.00 63 GLY A C 19
ATOM 27580 O O . GLY A 1 63 ? 18.917 -18.315 -49.066 1.00 0.00 63 GLY A O 19
ATOM 27584 N N . GLU A 1 64 ? 21.044 -18.560 -48.302 1.00 0.00 64 GLU A N 19
ATOM 27585 C CA . GLU A 1 64 ? 21.680 -18.722 -49.627 1.00 0.00 64 GLU A CA 19
ATOM 27586 C C . GLU A 1 64 ? 21.499 -20.188 -50.073 1.00 0.00 64 GLU A C 19
ATOM 27587 O O . GLU A 1 64 ? 22.426 -21.006 -50.010 1.00 0.00 64 GLU A O 19
ATOM 27599 N N . GLU A 1 65 ? 20.248 -20.516 -50.459 1.00 0.00 65 GLU A N 19
ATOM 27600 C CA . GLU A 1 65 ? 19.799 -21.897 -50.692 1.00 0.00 65 GLU A CA 19
ATOM 27601 C C . GLU A 1 65 ? 20.480 -22.525 -51.919 1.00 0.00 65 GLU A C 19
ATOM 27602 O O . GLU A 1 65 ? 20.975 -21.833 -52.816 1.00 0.00 65 GLU A O 19
ATOM 27614 N N . ILE A 1 66 ? 20.482 -23.850 -51.931 1.00 0.00 66 ILE A N 19
ATOM 27615 C CA . ILE A 1 66 ? 21.288 -24.670 -52.825 1.00 0.00 66 ILE A CA 19
ATOM 27616 C C . ILE A 1 66 ? 20.364 -25.475 -53.748 1.00 0.00 66 ILE A C 19
ATOM 27617 O O . ILE A 1 66 ? 19.505 -26.201 -53.261 1.00 0.00 66 ILE A O 19
ATOM 27633 N N . SER A 1 67 ? 20.569 -25.354 -55.066 1.00 0.00 67 SER A N 19
ATOM 27634 C CA . SER A 1 67 ? 19.704 -25.979 -56.091 1.00 0.00 67 SER A CA 19
ATOM 27635 C C . SER A 1 67 ? 20.412 -27.126 -56.856 1.00 0.00 67 SER A C 19
ATOM 27636 O O . SER A 1 67 ? 19.840 -27.683 -57.798 1.00 0.00 67 SER A O 19
ATOM 27644 N N . ASN A 1 68 ? 21.645 -27.487 -56.441 1.00 0.00 68 ASN A N 19
ATOM 27645 C CA . ASN A 1 68 ? 22.361 -28.676 -56.971 1.00 0.00 68 ASN A CA 19
ATOM 27646 C C . ASN A 1 68 ? 23.520 -29.061 -56.041 1.00 0.00 68 ASN A C 19
ATOM 27647 O O . ASN A 1 68 ? 23.969 -28.248 -55.225 1.00 0.00 68 ASN A O 19
ATOM 27658 N N . ARG A 1 69 ? 24.038 -30.290 -56.227 1.00 0.00 69 ARG A N 19
ATOM 27659 C CA . ARG A 1 69 ? 25.036 -30.906 -55.323 1.00 0.00 69 ARG A CA 19
ATOM 27660 C C . ARG A 1 69 ? 26.370 -30.123 -55.304 1.00 0.00 69 ARG A C 19
ATOM 27661 O O . ARG A 1 69 ? 27.026 -30.041 -54.263 1.00 0.00 69 ARG A O 19
ATOM 27682 N N . LYS A 1 70 ? 26.742 -29.549 -56.466 1.00 0.00 70 LYS A N 19
ATOM 27683 C CA . LYS A 1 70 ? 27.977 -28.746 -56.621 1.00 0.00 70 LYS A CA 19
ATOM 27684 C C . LYS A 1 70 ? 27.927 -27.529 -55.688 1.00 0.00 70 LYS A C 19
ATOM 27685 O O . LYS A 1 70 ? 28.879 -27.267 -54.941 1.00 0.00 70 LYS A O 19
ATOM 27704 N N . GLN A 1 71 ? 26.792 -26.795 -55.763 1.00 0.00 71 GLN A N 19
ATOM 27705 C CA . GLN A 1 71 ? 26.537 -25.597 -54.937 1.00 0.00 71 GLN A CA 19
ATOM 27706 C C . GLN A 1 71 ? 26.662 -25.912 -53.439 1.00 0.00 71 GLN A C 19
ATOM 27707 O O . GLN A 1 71 ? 27.134 -25.078 -52.674 1.00 0.00 71 GLN A O 19
ATOM 27721 N N . LEU A 1 72 ? 26.257 -27.128 -53.049 1.00 0.00 72 LEU A N 19
ATOM 27722 C CA . LEU A 1 72 ? 26.321 -27.586 -51.649 1.00 0.00 72 LEU A CA 19
ATOM 27723 C C . LEU A 1 72 ? 27.800 -27.684 -51.205 1.00 0.00 72 LEU A C 19
ATOM 27724 O O . LEU A 1 72 ? 28.200 -27.061 -50.220 1.00 0.00 72 LEU A O 19
ATOM 27740 N N . GLU A 1 73 ? 28.590 -28.452 -51.982 1.00 0.00 73 GLU A N 19
ATOM 27741 C CA . GLU A 1 73 ? 30.011 -28.764 -51.678 1.00 0.00 73 GLU A CA 19
ATOM 27742 C C . GLU A 1 73 ? 30.868 -27.485 -51.592 1.00 0.00 73 GLU A C 19
ATOM 27743 O O . GLU A 1 73 ? 31.628 -27.297 -50.630 1.00 0.00 73 GLU A O 19
ATOM 27755 N N . GLN A 1 74 ? 30.702 -26.597 -52.593 1.00 0.00 74 GLN A N 19
ATOM 27756 C CA . GLN A 1 74 ? 31.454 -25.332 -52.670 1.00 0.00 74 GLN A CA 19
ATOM 27757 C C . GLN A 1 74 ? 31.039 -24.362 -51.545 1.00 0.00 74 GLN A C 19
ATOM 27758 O O . GLN A 1 74 ? 31.862 -23.574 -51.080 1.00 0.00 74 GLN A O 19
ATOM 27772 N N . TYR A 1 75 ? 29.755 -24.442 -51.110 1.00 0.00 75 TYR A N 19
ATOM 27773 C CA . TYR A 1 75 ? 29.225 -23.630 -49.992 1.00 0.00 75 TYR A CA 19
ATOM 27774 C C . TYR A 1 75 ? 29.921 -24.041 -48.683 1.00 0.00 75 TYR A C 19
ATOM 27775 O O . TYR A 1 75 ? 30.345 -23.182 -47.915 1.00 0.00 75 TYR A O 19
ATOM 27793 N N . LEU A 1 76 ? 30.044 -25.368 -48.461 1.00 0.00 76 LEU A N 19
ATOM 27794 C CA . LEU A 1 76 ? 30.613 -25.931 -47.213 1.00 0.00 76 LEU A CA 19
ATOM 27795 C C . LEU A 1 76 ? 32.091 -25.527 -47.028 1.00 0.00 76 LEU A C 19
ATOM 27796 O O . LEU A 1 76 ? 32.501 -25.150 -45.928 1.00 0.00 76 LEU A O 19
ATOM 27812 N N . LYS A 1 77 ? 32.876 -25.613 -48.120 1.00 0.00 77 LYS A N 19
ATOM 27813 C CA . LYS A 1 77 ? 34.317 -25.264 -48.103 1.00 0.00 77 LYS A CA 19
ATOM 27814 C C . LYS A 1 77 ? 34.527 -23.730 -48.087 1.00 0.00 77 LYS A C 19
ATOM 27815 O O . LYS A 1 77 ? 35.602 -23.244 -47.721 1.00 0.00 77 LYS A O 19
ATOM 27834 N N . SER A 1 78 ? 33.484 -22.978 -48.491 1.00 0.00 78 SER A N 19
ATOM 27835 C CA . SER A 1 78 ? 33.472 -21.497 -48.415 1.00 0.00 78 SER A CA 19
ATOM 27836 C C . SER A 1 78 ? 32.867 -21.007 -47.083 1.00 0.00 78 SER A C 19
ATOM 27837 O O . SER A 1 78 ? 32.957 -19.817 -46.755 1.00 0.00 78 SER A O 19
ATOM 27845 N N . HIS A 1 79 ? 32.227 -21.921 -46.334 1.00 0.00 79 HIS A N 19
ATOM 27846 C CA . HIS A 1 79 ? 31.584 -21.609 -45.042 1.00 0.00 79 HIS A CA 19
ATOM 27847 C C . HIS A 1 79 ? 31.977 -22.681 -43.992 1.00 0.00 79 HIS A C 19
ATOM 27848 O O . HIS A 1 79 ? 31.238 -23.658 -43.803 1.00 0.00 79 HIS A O 19
ATOM 27863 N N . PRO A 1 80 ? 33.176 -22.536 -43.327 1.00 0.00 80 PRO A N 19
ATOM 27864 C CA . PRO A 1 80 ? 33.618 -23.463 -42.252 1.00 0.00 80 PRO A CA 19
ATOM 27865 C C . PRO A 1 80 ? 32.707 -23.381 -41.002 1.00 0.00 80 PRO A C 19
ATOM 27866 O O . PRO A 1 80 ? 32.428 -22.287 -40.488 1.00 0.00 80 PRO A O 19
ATOM 27877 N N . GLY A 1 81 ? 32.234 -24.552 -40.547 1.00 0.00 81 GLY A N 19
ATOM 27878 C CA . GLY A 1 81 ? 31.326 -24.666 -39.406 1.00 0.00 81 GLY A CA 19
ATOM 27879 C C . GLY A 1 81 ? 30.047 -25.405 -39.772 1.00 0.00 81 GLY A C 19
ATOM 27880 O O . GLY A 1 81 ? 29.357 -25.940 -38.895 1.00 0.00 81 GLY A O 19
ATOM 27884 N N . ASN A 1 82 ? 29.719 -25.416 -41.078 1.00 0.00 82 ASN A N 19
ATOM 27885 C CA . ASN A 1 82 ? 28.545 -26.133 -41.606 1.00 0.00 82 ASN A CA 19
ATOM 27886 C C . ASN A 1 82 ? 28.798 -27.665 -41.626 1.00 0.00 82 ASN A C 19
ATOM 27887 O O . ASN A 1 82 ? 29.951 -28.096 -41.731 1.00 0.00 82 ASN A O 19
ATOM 27898 N N . PRO A 1 83 ? 27.720 -28.510 -41.510 1.00 0.00 83 PRO A N 19
ATOM 27899 C CA . PRO A 1 83 ? 27.852 -29.990 -41.542 1.00 0.00 83 PRO A CA 19
ATOM 27900 C C . PRO A 1 83 ? 28.242 -30.528 -42.938 1.00 0.00 83 PRO A C 19
ATOM 27901 O O . PRO A 1 83 ? 28.082 -29.838 -43.955 1.00 0.00 83 PRO A O 19
ATOM 27912 N N . ALA A 1 84 ? 28.770 -31.765 -42.957 1.00 0.00 84 ALA A N 19
ATOM 27913 C CA . ALA A 1 84 ? 29.275 -32.417 -44.179 1.00 0.00 84 ALA A CA 19
ATOM 27914 C C . ALA A 1 84 ? 28.120 -32.912 -45.061 1.00 0.00 84 ALA A C 19
ATOM 27915 O O . ALA A 1 84 ? 27.092 -33.344 -44.544 1.00 0.00 84 ALA A O 19
ATOM 27922 N N . ILE A 1 85 ? 28.338 -32.915 -46.393 1.00 0.00 85 ILE A N 19
ATOM 27923 C CA . ILE A 1 85 ? 27.315 -33.312 -47.396 1.00 0.00 85 ILE A CA 19
ATOM 27924 C C . ILE A 1 85 ? 26.932 -34.818 -47.288 1.00 0.00 85 ILE A C 19
ATOM 27925 O O . ILE A 1 85 ? 25.921 -35.264 -47.854 1.00 0.00 85 ILE A O 19
ATOM 27941 N N . ALA A 1 86 ? 27.739 -35.575 -46.521 1.00 0.00 86 ALA A N 19
ATOM 27942 C CA . ALA A 1 86 ? 27.509 -37.007 -46.220 1.00 0.00 86 ALA A CA 19
ATOM 27943 C C . ALA A 1 86 ? 26.142 -37.249 -45.538 1.00 0.00 86 ALA A C 19
ATOM 27944 O O . ALA A 1 86 ? 25.489 -38.271 -45.790 1.00 0.00 86 ALA A O 19
ATOM 27951 N N . GLU A 1 87 ? 25.714 -36.299 -44.683 1.00 0.00 87 GLU A N 19
ATOM 27952 C CA . GLU A 1 87 ? 24.403 -36.371 -43.990 1.00 0.00 87 GLU A CA 19
ATOM 27953 C C . GLU A 1 87 ? 23.277 -35.677 -44.788 1.00 0.00 87 GLU A C 19
ATOM 27954 O O . GLU A 1 87 ? 22.092 -35.811 -44.438 1.00 0.00 87 GLU A O 19
ATOM 27966 N N . PHE A 1 88 ? 23.647 -34.912 -45.829 1.00 0.00 88 PHE A N 19
ATOM 27967 C CA . PHE A 1 88 ? 22.679 -34.239 -46.713 1.00 0.00 88 PHE A CA 19
ATOM 27968 C C . PHE A 1 88 ? 22.072 -35.274 -47.662 1.00 0.00 88 PHE A C 19
ATOM 27969 O O . PHE A 1 88 ? 22.747 -35.758 -48.576 1.00 0.00 88 PHE A O 19
ATOM 27986 N N . ASP A 1 89 ? 20.794 -35.602 -47.433 1.00 0.00 89 ASP A N 19
ATOM 27987 C CA . ASP A 1 89 ? 20.110 -36.686 -48.156 1.00 0.00 89 ASP A CA 19
ATOM 27988 C C . ASP A 1 89 ? 19.506 -36.145 -49.467 1.00 0.00 89 ASP A C 19
ATOM 27989 O O . ASP A 1 89 ? 18.479 -35.465 -49.448 1.00 0.00 89 ASP A O 19
ATOM 27998 N N . TRP A 1 90 ? 20.183 -36.423 -50.589 1.00 0.00 90 TRP A N 19
ATOM 27999 C CA . TRP A 1 90 ? 19.695 -36.094 -51.946 1.00 0.00 90 TRP A CA 19
ATOM 28000 C C . TRP A 1 90 ? 18.855 -37.264 -52.503 1.00 0.00 90 TRP A C 19
ATOM 28001 O O . TRP A 1 90 ? 17.875 -37.049 -53.228 1.00 0.00 90 TRP A O 19
ATOM 28022 N N . THR A 1 91 ? 19.224 -38.498 -52.097 1.00 0.00 91 THR A N 19
ATOM 28023 C CA . THR A 1 91 ? 18.656 -39.754 -52.639 1.00 0.00 91 THR A CA 19
ATOM 28024 C C . THR A 1 91 ? 17.224 -40.042 -52.101 1.00 0.00 91 THR A C 19
ATOM 28025 O O . THR A 1 91 ? 16.555 -40.969 -52.575 1.00 0.00 91 THR A O 19
ATOM 28036 N N . THR A 1 92 ? 16.746 -39.219 -51.136 1.00 0.00 92 THR A N 19
ATOM 28037 C CA . THR A 1 92 ? 15.364 -39.304 -50.598 1.00 0.00 92 THR A CA 19
ATOM 28038 C C . THR A 1 92 ? 14.305 -38.865 -51.652 1.00 0.00 92 THR A C 19
ATOM 28039 O O . THR A 1 92 ? 13.091 -38.996 -51.423 1.00 0.00 92 THR A O 19
ATOM 28050 N N . SER A 1 93 ? 14.788 -38.328 -52.799 1.00 0.00 93 SER A N 19
ATOM 28051 C CA . SER A 1 93 ? 13.955 -38.003 -53.972 1.00 0.00 93 SER A CA 19
ATOM 28052 C C . SER A 1 93 ? 13.290 -39.278 -54.539 1.00 0.00 93 SER A C 19
ATOM 28053 O O . SER A 1 93 ? 12.159 -39.236 -55.046 1.00 0.00 93 SER A O 19
ATOM 28061 N N . GLY A 1 94 ? 14.029 -40.402 -54.446 1.00 0.00 94 GLY A N 19
ATOM 28062 C CA . GLY A 1 94 ? 13.579 -41.705 -54.931 1.00 0.00 94 GLY A CA 19
ATOM 28063 C C . GLY A 1 94 ? 14.567 -42.295 -55.928 1.00 0.00 94 GLY A C 19
ATOM 28064 O O . GLY A 1 94 ? 14.942 -41.622 -56.899 1.00 0.00 94 GLY A O 19
ATOM 28068 N N . THR A 1 95 ? 15.010 -43.539 -55.685 1.00 0.00 95 THR A N 19
ATOM 28069 C CA . THR A 1 95 ? 15.921 -44.272 -56.574 1.00 0.00 95 THR A CA 19
ATOM 28070 C C . THR A 1 95 ? 15.247 -45.599 -56.989 1.00 0.00 95 THR A C 19
ATOM 28071 O O . THR A 1 95 ? 14.701 -45.670 -58.111 1.00 0.00 95 THR A O 19
ATOM 28083 N N . MET A 1 1 ? 27.009 12.572 -1.098 1.00 0.00 1 MET A N 20
ATOM 28084 C CA . MET A 1 1 ? 27.085 11.172 -1.578 1.00 0.00 1 MET A CA 20
ATOM 28085 C C . MET A 1 1 ? 27.803 11.142 -2.933 1.00 0.00 1 MET A C 20
ATOM 28086 O O . MET A 1 1 ? 27.335 11.770 -3.891 1.00 0.00 1 MET A O 20
ATOM 28102 N N . HIS A 1 2 ? 28.940 10.423 -3.008 1.00 0.00 2 HIS A N 20
ATOM 28103 C CA . HIS A 1 2 ? 29.710 10.273 -4.262 1.00 0.00 2 HIS A CA 20
ATOM 28104 C C . HIS A 1 2 ? 30.577 8.998 -4.214 1.00 0.00 2 HIS A C 20
ATOM 28105 O O . HIS A 1 2 ? 31.498 8.879 -3.398 1.00 0.00 2 HIS A O 20
ATOM 28120 N N . HIS A 1 3 ? 30.222 8.016 -5.061 1.00 0.00 3 HIS A N 20
ATOM 28121 C CA . HIS A 1 3 ? 31.027 6.802 -5.294 1.00 0.00 3 HIS A CA 20
ATOM 28122 C C . HIS A 1 3 ? 31.146 6.586 -6.809 1.00 0.00 3 HIS A C 20
ATOM 28123 O O . HIS A 1 3 ? 30.184 6.815 -7.558 1.00 0.00 3 HIS A O 20
ATOM 28138 N N . HIS A 1 4 ? 32.334 6.147 -7.244 1.00 0.00 4 HIS A N 20
ATOM 28139 C CA . HIS A 1 4 ? 32.681 6.052 -8.671 1.00 0.00 4 HIS A CA 20
ATOM 28140 C C . HIS A 1 4 ? 32.065 4.794 -9.300 1.00 0.00 4 HIS A C 20
ATOM 28141 O O . HIS A 1 4 ? 32.336 3.670 -8.854 1.00 0.00 4 HIS A O 20
ATOM 28156 N N . HIS A 1 5 ? 31.228 5.008 -10.325 1.00 0.00 5 HIS A N 20
ATOM 28157 C CA . HIS A 1 5 ? 30.637 3.939 -11.156 1.00 0.00 5 HIS A CA 20
ATOM 28158 C C . HIS A 1 5 ? 31.348 3.905 -12.522 1.00 0.00 5 HIS A C 20
ATOM 28159 O O . HIS A 1 5 ? 31.911 4.919 -12.963 1.00 0.00 5 HIS A O 20
ATOM 28174 N N . HIS A 1 6 ? 31.327 2.731 -13.173 1.00 0.00 6 HIS A N 20
ATOM 28175 C CA . HIS A 1 6 ? 31.926 2.535 -14.511 1.00 0.00 6 HIS A CA 20
ATOM 28176 C C . HIS A 1 6 ? 30.989 3.097 -15.599 1.00 0.00 6 HIS A C 20
ATOM 28177 O O . HIS A 1 6 ? 29.760 3.130 -15.422 1.00 0.00 6 HIS A O 20
ATOM 28192 N N . HIS A 1 7 ? 31.593 3.558 -16.709 1.00 0.00 7 HIS A N 20
ATOM 28193 C CA . HIS A 1 7 ? 30.878 4.210 -17.820 1.00 0.00 7 HIS A CA 20
ATOM 28194 C C . HIS A 1 7 ? 29.879 3.234 -18.478 1.00 0.00 7 HIS A C 20
ATOM 28195 O O . HIS A 1 7 ? 30.269 2.376 -19.280 1.00 0.00 7 HIS A O 20
ATOM 28210 N N . SER A 1 8 ? 28.603 3.361 -18.093 1.00 0.00 8 SER A N 20
ATOM 28211 C CA . SER A 1 8 ? 27.504 2.550 -18.629 1.00 0.00 8 SER A CA 20
ATOM 28212 C C . SER A 1 8 ? 27.010 3.183 -19.943 1.00 0.00 8 SER A C 20
ATOM 28213 O O . SER A 1 8 ? 26.458 4.292 -19.933 1.00 0.00 8 SER A O 20
ATOM 28221 N N . SER A 1 9 ? 27.240 2.486 -21.063 1.00 0.00 9 SER A N 20
ATOM 28222 C CA . SER A 1 9 ? 26.877 2.964 -22.398 1.00 0.00 9 SER A CA 20
ATOM 28223 C C . SER A 1 9 ? 26.727 1.778 -23.369 1.00 0.00 9 SER A C 20
ATOM 28224 O O . SER A 1 9 ? 27.536 0.834 -23.337 1.00 0.00 9 SER A O 20
ATOM 28232 N N . GLY A 1 10 ? 25.685 1.829 -24.216 1.00 0.00 10 GLY A N 20
ATOM 28233 C CA . GLY A 1 10 ? 25.443 0.807 -25.238 1.00 0.00 10 GLY A CA 20
ATOM 28234 C C . GLY A 1 10 ? 26.162 1.161 -26.532 1.00 0.00 10 GLY A C 20
ATOM 28235 O O . GLY A 1 10 ? 26.318 2.348 -26.847 1.00 0.00 10 GLY A O 20
ATOM 28239 N N . ARG A 1 11 ? 26.585 0.136 -27.285 1.00 0.00 11 ARG A N 20
ATOM 28240 C CA . ARG A 1 11 ? 27.370 0.299 -28.523 1.00 0.00 11 ARG A CA 20
ATOM 28241 C C . ARG A 1 11 ? 26.855 -0.685 -29.591 1.00 0.00 11 ARG A C 20
ATOM 28242 O O . ARG A 1 11 ? 26.249 -0.277 -30.593 1.00 0.00 11 ARG A O 20
ATOM 28263 N N . GLU A 1 12 ? 27.072 -1.993 -29.355 1.00 0.00 12 GLU A N 20
ATOM 28264 C CA . GLU A 1 12 ? 26.719 -3.050 -30.313 1.00 0.00 12 GLU A CA 20
ATOM 28265 C C . GLU A 1 12 ? 25.335 -3.624 -29.970 1.00 0.00 12 GLU A C 20
ATOM 28266 O O . GLU A 1 12 ? 25.227 -4.656 -29.301 1.00 0.00 12 GLU A O 20
ATOM 28278 N N . ASN A 1 13 ? 24.286 -2.875 -30.361 1.00 0.00 13 ASN A N 20
ATOM 28279 C CA . ASN A 1 13 ? 22.882 -3.315 -30.259 1.00 0.00 13 ASN A CA 20
ATOM 28280 C C . ASN A 1 13 ? 22.013 -2.403 -31.143 1.00 0.00 13 ASN A C 20
ATOM 28281 O O . ASN A 1 13 ? 21.343 -1.479 -30.654 1.00 0.00 13 ASN A O 20
ATOM 28292 N N . LEU A 1 14 ? 22.105 -2.632 -32.455 1.00 0.00 14 LEU A N 20
ATOM 28293 C CA . LEU A 1 14 ? 21.351 -1.882 -33.481 1.00 0.00 14 LEU A CA 20
ATOM 28294 C C . LEU A 1 14 ? 21.466 -2.620 -34.821 1.00 0.00 14 LEU A C 20
ATOM 28295 O O . LEU A 1 14 ? 22.427 -3.370 -35.045 1.00 0.00 14 LEU A O 20
ATOM 28311 N N . TYR A 1 15 ? 20.486 -2.411 -35.715 1.00 0.00 15 TYR A N 20
ATOM 28312 C CA . TYR A 1 15 ? 20.448 -3.071 -37.033 1.00 0.00 15 TYR A CA 20
ATOM 28313 C C . TYR A 1 15 ? 20.087 -2.060 -38.118 1.00 0.00 15 TYR A C 20
ATOM 28314 O O . TYR A 1 15 ? 20.894 -1.812 -39.027 1.00 0.00 15 TYR A O 20
ATOM 28332 N N . PHE A 1 16 ? 18.856 -1.517 -38.030 1.00 0.00 16 PHE A N 20
ATOM 28333 C CA . PHE A 1 16 ? 18.322 -0.532 -39.001 1.00 0.00 16 PHE A CA 20
ATOM 28334 C C . PHE A 1 16 ? 18.166 -1.168 -40.422 1.00 0.00 16 PHE A C 20
ATOM 28335 O O . PHE A 1 16 ? 17.952 -0.471 -41.423 1.00 0.00 16 PHE A O 20
ATOM 28352 N N . GLN A 1 17 ? 18.233 -2.520 -40.482 1.00 0.00 17 GLN A N 20
ATOM 28353 C CA . GLN A 1 17 ? 18.178 -3.303 -41.732 1.00 0.00 17 GLN A CA 20
ATOM 28354 C C . GLN A 1 17 ? 17.112 -4.402 -41.612 1.00 0.00 17 GLN A C 20
ATOM 28355 O O . GLN A 1 17 ? 16.279 -4.371 -40.703 1.00 0.00 17 GLN A O 20
ATOM 28369 N N . GLY A 1 18 ? 17.139 -5.368 -42.551 1.00 0.00 18 GLY A N 20
ATOM 28370 C CA . GLY A 1 18 ? 16.287 -6.560 -42.487 1.00 0.00 18 GLY A CA 20
ATOM 28371 C C . GLY A 1 18 ? 14.923 -6.375 -43.146 1.00 0.00 18 GLY A C 20
ATOM 28372 O O . GLY A 1 18 ? 14.009 -7.176 -42.914 1.00 0.00 18 GLY A O 20
ATOM 28376 N N . HIS A 1 19 ? 14.776 -5.310 -43.958 1.00 0.00 19 HIS A N 20
ATOM 28377 C CA . HIS A 1 19 ? 13.564 -5.081 -44.757 1.00 0.00 19 HIS A CA 20
ATOM 28378 C C . HIS A 1 19 ? 13.823 -5.504 -46.210 1.00 0.00 19 HIS A C 20
ATOM 28379 O O . HIS A 1 19 ? 14.693 -4.938 -46.889 1.00 0.00 19 HIS A O 20
ATOM 28394 N N . MET A 1 20 ? 13.068 -6.508 -46.662 1.00 0.00 20 MET A N 20
ATOM 28395 C CA . MET A 1 20 ? 13.095 -7.005 -48.044 1.00 0.00 20 MET A CA 20
ATOM 28396 C C . MET A 1 20 ? 11.742 -6.701 -48.708 1.00 0.00 20 MET A C 20
ATOM 28397 O O . MET A 1 20 ? 10.694 -7.019 -48.142 1.00 0.00 20 MET A O 20
ATOM 28411 N N . ALA A 1 21 ? 11.764 -6.063 -49.890 1.00 0.00 21 ALA A N 20
ATOM 28412 C CA . ALA A 1 21 ? 10.559 -5.879 -50.714 1.00 0.00 21 ALA A CA 20
ATOM 28413 C C . ALA A 1 21 ? 10.223 -7.206 -51.420 1.00 0.00 21 ALA A C 20
ATOM 28414 O O . ALA A 1 21 ? 10.613 -7.431 -52.569 1.00 0.00 21 ALA A O 20
ATOM 28421 N N . SER A 1 22 ? 9.550 -8.112 -50.681 1.00 0.00 22 SER A N 20
ATOM 28422 C CA . SER A 1 22 ? 9.263 -9.490 -51.134 1.00 0.00 22 SER A CA 20
ATOM 28423 C C . SER A 1 22 ? 7.911 -9.971 -50.573 1.00 0.00 22 SER A C 20
ATOM 28424 O O . SER A 1 22 ? 7.558 -9.649 -49.430 1.00 0.00 22 SER A O 20
ATOM 28432 N N . GLY A 1 23 ? 7.173 -10.745 -51.389 1.00 0.00 23 GLY A N 20
ATOM 28433 C CA . GLY A 1 23 ? 5.884 -11.310 -50.999 1.00 0.00 23 GLY A CA 20
ATOM 28434 C C . GLY A 1 23 ? 5.399 -12.348 -52.007 1.00 0.00 23 GLY A C 20
ATOM 28435 O O . GLY A 1 23 ? 4.209 -12.393 -52.343 1.00 0.00 23 GLY A O 20
ATOM 28439 N N . SER A 1 24 ? 6.343 -13.182 -52.492 1.00 0.00 24 SER A N 20
ATOM 28440 C CA . SER A 1 24 ? 6.071 -14.244 -53.476 1.00 0.00 24 SER A CA 20
ATOM 28441 C C . SER A 1 24 ? 5.135 -15.309 -52.875 1.00 0.00 24 SER A C 20
ATOM 28442 O O . SER A 1 24 ? 5.365 -15.785 -51.752 1.00 0.00 24 SER A O 20
ATOM 28450 N N . GLU A 1 25 ? 4.083 -15.663 -53.621 1.00 0.00 25 GLU A N 20
ATOM 28451 C CA . GLU A 1 25 ? 3.093 -16.665 -53.201 1.00 0.00 25 GLU A CA 20
ATOM 28452 C C . GLU A 1 25 ? 2.660 -17.466 -54.441 1.00 0.00 25 GLU A C 20
ATOM 28453 O O . GLU A 1 25 ? 1.646 -17.161 -55.071 1.00 0.00 25 GLU A O 20
ATOM 28465 N N . GLU A 1 26 ? 3.502 -18.436 -54.831 1.00 0.00 26 GLU A N 20
ATOM 28466 C CA . GLU A 1 26 ? 3.288 -19.294 -56.010 1.00 0.00 26 GLU A CA 20
ATOM 28467 C C . GLU A 1 26 ? 2.893 -20.705 -55.540 1.00 0.00 26 GLU A C 20
ATOM 28468 O O . GLU A 1 26 ? 3.608 -21.316 -54.738 1.00 0.00 26 GLU A O 20
ATOM 28480 N N . GLU A 1 27 ? 1.741 -21.202 -56.026 1.00 0.00 27 GLU A N 20
ATOM 28481 C CA . GLU A 1 27 ? 1.156 -22.479 -55.590 1.00 0.00 27 GLU A CA 20
ATOM 28482 C C . GLU A 1 27 ? 1.885 -23.663 -56.262 1.00 0.00 27 GLU A C 20
ATOM 28483 O O . GLU A 1 27 ? 1.562 -24.055 -57.389 1.00 0.00 27 GLU A O 20
ATOM 28495 N N . VAL A 1 28 ? 2.912 -24.181 -55.560 1.00 0.00 28 VAL A N 20
ATOM 28496 C CA . VAL A 1 28 ? 3.776 -25.288 -56.026 1.00 0.00 28 VAL A CA 20
ATOM 28497 C C . VAL A 1 28 ? 3.862 -26.382 -54.937 1.00 0.00 28 VAL A C 20
ATOM 28498 O O . VAL A 1 28 ? 3.795 -26.083 -53.738 1.00 0.00 28 VAL A O 20
ATOM 28511 N N . VAL A 1 29 ? 3.995 -27.650 -55.363 1.00 0.00 29 VAL A N 20
ATOM 28512 C CA . VAL A 1 29 ? 4.124 -28.795 -54.441 1.00 0.00 29 VAL A CA 20
ATOM 28513 C C . VAL A 1 29 ? 5.599 -28.983 -54.022 1.00 0.00 29 VAL A C 20
ATOM 28514 O O . VAL A 1 29 ? 6.457 -29.327 -54.839 1.00 0.00 29 VAL A O 20
ATOM 28527 N N . SER A 1 30 ? 5.893 -28.705 -52.739 1.00 0.00 30 SER A N 20
ATOM 28528 C CA . SER A 1 30 ? 7.230 -28.875 -52.150 1.00 0.00 30 SER A CA 20
ATOM 28529 C C . SER A 1 30 ? 7.095 -29.436 -50.723 1.00 0.00 30 SER A C 20
ATOM 28530 O O . SER A 1 30 ? 6.386 -28.866 -49.881 1.00 0.00 30 SER A O 20
ATOM 28538 N N . VAL A 1 31 ? 7.754 -30.582 -50.480 1.00 0.00 31 VAL A N 20
ATOM 28539 C CA . VAL A 1 31 ? 7.777 -31.264 -49.171 1.00 0.00 31 VAL A CA 20
ATOM 28540 C C . VAL A 1 31 ? 9.185 -31.163 -48.566 1.00 0.00 31 VAL A C 20
ATOM 28541 O O . VAL A 1 31 ? 10.167 -31.550 -49.205 1.00 0.00 31 VAL A O 20
ATOM 28554 N N . GLU A 1 32 ? 9.277 -30.625 -47.339 1.00 0.00 32 GLU A N 20
ATOM 28555 C CA . GLU A 1 32 ? 10.546 -30.526 -46.604 1.00 0.00 32 GLU A CA 20
ATOM 28556 C C . GLU A 1 32 ? 10.879 -31.876 -45.931 1.00 0.00 32 GLU A C 20
ATOM 28557 O O . GLU A 1 32 ? 10.259 -32.266 -44.935 1.00 0.00 32 GLU A O 20
ATOM 28569 N N . LEU A 1 33 ? 11.836 -32.589 -46.543 1.00 0.00 33 LEU A N 20
ATOM 28570 C CA . LEU A 1 33 ? 12.365 -33.889 -46.061 1.00 0.00 33 LEU A CA 20
ATOM 28571 C C . LEU A 1 33 ? 13.396 -33.664 -44.906 1.00 0.00 33 LEU A C 20
ATOM 28572 O O . LEU A 1 33 ? 13.862 -32.527 -44.723 1.00 0.00 33 LEU A O 20
ATOM 28588 N N . PRO A 1 34 ? 13.750 -34.726 -44.081 1.00 0.00 34 PRO A N 20
ATOM 28589 C CA . PRO A 1 34 ? 14.633 -34.562 -42.886 1.00 0.00 34 PRO A CA 20
ATOM 28590 C C . PRO A 1 34 ? 16.047 -34.015 -43.212 1.00 0.00 34 PRO A C 20
ATOM 28591 O O . PRO A 1 34 ? 16.632 -34.346 -44.253 1.00 0.00 34 PRO A O 20
ATOM 28602 N N . ALA A 1 35 ? 16.583 -33.204 -42.277 1.00 0.00 35 ALA A N 20
ATOM 28603 C CA . ALA A 1 35 ? 17.834 -32.449 -42.456 1.00 0.00 35 ALA A CA 20
ATOM 28604 C C . ALA A 1 35 ? 18.460 -32.093 -41.092 1.00 0.00 35 ALA A C 20
ATOM 28605 O O . ALA A 1 35 ? 17.766 -32.156 -40.065 1.00 0.00 35 ALA A O 20
ATOM 28612 N N . PRO A 1 36 ? 19.784 -31.710 -41.061 1.00 0.00 36 PRO A N 20
ATOM 28613 C CA . PRO A 1 36 ? 20.403 -31.028 -39.893 1.00 0.00 36 PRO A CA 20
ATOM 28614 C C . PRO A 1 36 ? 19.604 -29.778 -39.458 1.00 0.00 36 PRO A C 20
ATOM 28615 O O . PRO A 1 36 ? 19.031 -29.090 -40.304 1.00 0.00 36 PRO A O 20
ATOM 28626 N N . SER A 1 37 ? 19.611 -29.485 -38.147 1.00 0.00 37 SER A N 20
ATOM 28627 C CA . SER A 1 37 ? 18.842 -28.363 -37.554 1.00 0.00 37 SER A CA 20
ATOM 28628 C C . SER A 1 37 ? 19.446 -26.985 -37.929 1.00 0.00 37 SER A C 20
ATOM 28629 O O . SER A 1 37 ? 18.800 -25.945 -37.748 1.00 0.00 37 SER A O 20
ATOM 28637 N N . SER A 1 38 ? 20.698 -26.992 -38.432 1.00 0.00 38 SER A N 20
ATOM 28638 C CA . SER A 1 38 ? 21.358 -25.798 -38.997 1.00 0.00 38 SER A CA 20
ATOM 28639 C C . SER A 1 38 ? 20.797 -25.494 -40.401 1.00 0.00 38 SER A C 20
ATOM 28640 O O . SER A 1 38 ? 20.662 -24.329 -40.795 1.00 0.00 38 SER A O 20
ATOM 28648 N N . TRP A 1 39 ? 20.466 -26.562 -41.141 1.00 0.00 39 TRP A N 20
ATOM 28649 C CA . TRP A 1 39 ? 20.003 -26.482 -42.543 1.00 0.00 39 TRP A CA 20
ATOM 28650 C C . TRP A 1 39 ? 18.511 -26.838 -42.648 1.00 0.00 39 TRP A C 20
ATOM 28651 O O . TRP A 1 39 ? 17.797 -26.923 -41.640 1.00 0.00 39 TRP A O 20
ATOM 28672 N N . LYS A 1 40 ? 18.056 -26.998 -43.895 1.00 0.00 40 LYS A N 20
ATOM 28673 C CA . LYS A 1 40 ? 16.768 -27.599 -44.218 1.00 0.00 40 LYS A CA 20
ATOM 28674 C C . LYS A 1 40 ? 16.899 -28.322 -45.564 1.00 0.00 40 LYS A C 20
ATOM 28675 O O . LYS A 1 40 ? 17.640 -27.886 -46.442 1.00 0.00 40 LYS A O 20
ATOM 28694 N N . LYS A 1 41 ? 16.201 -29.446 -45.688 1.00 0.00 41 LYS A N 20
ATOM 28695 C CA . LYS A 1 41 ? 16.143 -30.250 -46.907 1.00 0.00 41 LYS A CA 20
ATOM 28696 C C . LYS A 1 41 ? 14.728 -30.164 -47.448 1.00 0.00 41 LYS A C 20
ATOM 28697 O O . LYS A 1 41 ? 13.777 -30.583 -46.802 1.00 0.00 41 LYS A O 20
ATOM 28716 N N . LEU A 1 42 ? 14.620 -29.573 -48.622 1.00 0.00 42 LEU A N 20
ATOM 28717 C CA . LEU A 1 42 ? 13.387 -29.475 -49.384 1.00 0.00 42 LEU A CA 20
ATOM 28718 C C . LEU A 1 42 ? 13.525 -30.352 -50.638 1.00 0.00 42 LEU A C 20
ATOM 28719 O O . LEU A 1 42 ? 14.588 -30.420 -51.266 1.00 0.00 42 LEU A O 20
ATOM 28735 N N . PHE A 1 43 ? 12.441 -31.041 -50.969 1.00 0.00 43 PHE A N 20
ATOM 28736 C CA . PHE A 1 43 ? 12.298 -31.826 -52.193 1.00 0.00 43 PHE A CA 20
ATOM 28737 C C . PHE A 1 43 ? 11.030 -31.351 -52.912 1.00 0.00 43 PHE A C 20
ATOM 28738 O O . PHE A 1 43 ? 10.009 -31.113 -52.270 1.00 0.00 43 PHE A O 20
ATOM 28755 N N . TYR A 1 44 ? 11.125 -31.164 -54.232 1.00 0.00 44 TYR A N 20
ATOM 28756 C CA . TYR A 1 44 ? 9.963 -30.860 -55.084 1.00 0.00 44 TYR A CA 20
ATOM 28757 C C . TYR A 1 44 ? 9.406 -32.175 -55.687 1.00 0.00 44 TYR A C 20
ATOM 28758 O O . TYR A 1 44 ? 10.015 -32.735 -56.607 1.00 0.00 44 TYR A O 20
ATOM 28776 N N . PRO A 1 45 ? 8.265 -32.722 -55.151 1.00 0.00 45 PRO A N 20
ATOM 28777 C CA . PRO A 1 45 ? 7.569 -33.884 -55.752 1.00 0.00 45 PRO A CA 20
ATOM 28778 C C . PRO A 1 45 ? 6.647 -33.461 -56.914 1.00 0.00 45 PRO A C 20
ATOM 28779 O O . PRO A 1 45 ? 6.781 -32.359 -57.465 1.00 0.00 45 PRO A O 20
ATOM 28790 N N . ASN A 1 46 ? 5.731 -34.364 -57.287 1.00 0.00 46 ASN A N 20
ATOM 28791 C CA . ASN A 1 46 ? 4.753 -34.143 -58.367 1.00 0.00 46 ASN A CA 20
ATOM 28792 C C . ASN A 1 46 ? 3.653 -35.226 -58.316 1.00 0.00 46 ASN A C 20
ATOM 28793 O O . ASN A 1 46 ? 3.717 -36.150 -57.492 1.00 0.00 46 ASN A O 20
ATOM 28804 N N . LYS A 1 47 ? 2.657 -35.110 -59.215 1.00 0.00 47 LYS A N 20
ATOM 28805 C CA . LYS A 1 47 ? 1.455 -35.973 -59.216 1.00 0.00 47 LYS A CA 20
ATOM 28806 C C . LYS A 1 47 ? 1.727 -37.355 -59.840 1.00 0.00 47 LYS A C 20
ATOM 28807 O O . LYS A 1 47 ? 1.407 -38.387 -59.236 1.00 0.00 47 LYS A O 20
ATOM 28826 N N . VAL A 1 48 ? 2.316 -37.356 -61.053 1.00 0.00 48 VAL A N 20
ATOM 28827 C CA . VAL A 1 48 ? 2.559 -38.593 -61.835 1.00 0.00 48 VAL A CA 20
ATOM 28828 C C . VAL A 1 48 ? 3.535 -39.540 -61.096 1.00 0.00 48 VAL A C 20
ATOM 28829 O O . VAL A 1 48 ? 3.358 -40.767 -61.096 1.00 0.00 48 VAL A O 20
ATOM 28842 N N . GLY A 1 49 ? 4.561 -38.945 -60.466 1.00 0.00 49 GLY A N 20
ATOM 28843 C CA . GLY A 1 49 ? 5.575 -39.694 -59.714 1.00 0.00 49 GLY A CA 20
ATOM 28844 C C . GLY A 1 49 ? 6.770 -40.083 -60.578 1.00 0.00 49 GLY A C 20
ATOM 28845 O O . GLY A 1 49 ? 7.923 -39.849 -60.201 1.00 0.00 49 GLY A O 20
ATOM 28849 N N . SER A 1 50 ? 6.476 -40.694 -61.742 1.00 0.00 50 SER A N 20
ATOM 28850 C CA . SER A 1 50 ? 7.501 -41.157 -62.701 1.00 0.00 50 SER A CA 20
ATOM 28851 C C . SER A 1 50 ? 8.250 -39.980 -63.356 1.00 0.00 50 SER A C 20
ATOM 28852 O O . SER A 1 50 ? 9.442 -40.094 -63.673 1.00 0.00 50 SER A O 20
ATOM 28860 N N . VAL A 1 51 ? 7.545 -38.849 -63.559 1.00 0.00 51 VAL A N 20
ATOM 28861 C CA . VAL A 1 51 ? 8.164 -37.623 -64.080 1.00 0.00 51 VAL A CA 20
ATOM 28862 C C . VAL A 1 51 ? 8.946 -36.920 -62.956 1.00 0.00 51 VAL A C 20
ATOM 28863 O O . VAL A 1 51 ? 8.552 -36.972 -61.782 1.00 0.00 51 VAL A O 20
ATOM 28876 N N . LYS A 1 52 ? 10.079 -36.312 -63.315 1.00 0.00 52 LYS A N 20
ATOM 28877 C CA . LYS A 1 52 ? 10.929 -35.559 -62.380 1.00 0.00 52 LYS A CA 20
ATOM 28878 C C . LYS A 1 52 ? 10.813 -34.069 -62.742 1.00 0.00 52 LYS A C 20
ATOM 28879 O O . LYS A 1 52 ? 11.563 -33.563 -63.580 1.00 0.00 52 LYS A O 20
ATOM 28898 N N . LYS A 1 53 ? 9.814 -33.392 -62.138 1.00 0.00 53 LYS A N 20
ATOM 28899 C CA . LYS A 1 53 ? 9.435 -32.006 -62.495 1.00 0.00 53 LYS A CA 20
ATOM 28900 C C . LYS A 1 53 ? 10.574 -31.026 -62.100 1.00 0.00 53 LYS A C 20
ATOM 28901 O O . LYS A 1 53 ? 11.245 -30.450 -62.968 1.00 0.00 53 LYS A O 20
ATOM 28920 N N . THR A 1 54 ? 10.789 -30.872 -60.785 1.00 0.00 54 THR A N 20
ATOM 28921 C CA . THR A 1 54 ? 11.820 -29.981 -60.224 1.00 0.00 54 THR A CA 20
ATOM 28922 C C . THR A 1 54 ? 12.665 -30.778 -59.205 1.00 0.00 54 THR A C 20
ATOM 28923 O O . THR A 1 54 ? 12.161 -31.715 -58.570 1.00 0.00 54 THR A O 20
ATOM 28934 N N . GLU A 1 55 ? 13.950 -30.404 -59.079 1.00 0.00 55 GLU A N 20
ATOM 28935 C CA . GLU A 1 55 ? 14.946 -31.143 -58.281 1.00 0.00 55 GLU A CA 20
ATOM 28936 C C . GLU A 1 55 ? 14.907 -30.741 -56.780 1.00 0.00 55 GLU A C 20
ATOM 28937 O O . GLU A 1 55 ? 13.993 -30.046 -56.317 1.00 0.00 55 GLU A O 20
ATOM 28949 N N . VAL A 1 56 ? 15.936 -31.202 -56.044 1.00 0.00 56 VAL A N 20
ATOM 28950 C CA . VAL A 1 56 ? 16.110 -30.970 -54.602 1.00 0.00 56 VAL A CA 20
ATOM 28951 C C . VAL A 1 56 ? 16.751 -29.594 -54.349 1.00 0.00 56 VAL A C 20
ATOM 28952 O O . VAL A 1 56 ? 17.660 -29.183 -55.074 1.00 0.00 56 VAL A O 20
ATOM 28965 N N . VAL A 1 57 ? 16.261 -28.903 -53.304 1.00 0.00 57 VAL A N 20
ATOM 28966 C CA . VAL A 1 57 ? 16.834 -27.641 -52.808 1.00 0.00 57 VAL A CA 20
ATOM 28967 C C . VAL A 1 57 ? 17.177 -27.797 -51.312 1.00 0.00 57 VAL A C 20
ATOM 28968 O O . VAL A 1 57 ? 16.354 -28.277 -50.540 1.00 0.00 57 VAL A O 20
ATOM 28981 N N . PHE A 1 58 ? 18.399 -27.418 -50.916 1.00 0.00 58 PHE A N 20
ATOM 28982 C CA . PHE A 1 58 ? 18.799 -27.334 -49.498 1.00 0.00 58 PHE A CA 20
ATOM 28983 C C . PHE A 1 58 ? 18.782 -25.871 -49.048 1.00 0.00 58 PHE A C 20
ATOM 28984 O O . PHE A 1 58 ? 19.470 -25.044 -49.623 1.00 0.00 58 PHE A O 20
ATOM 29001 N N . VAL A 1 59 ? 17.995 -25.565 -48.009 1.00 0.00 59 VAL A N 20
ATOM 29002 C CA . VAL A 1 59 ? 17.992 -24.234 -47.378 1.00 0.00 59 VAL A CA 20
ATOM 29003 C C . VAL A 1 59 ? 19.171 -24.127 -46.401 1.00 0.00 59 VAL A C 20
ATOM 29004 O O . VAL A 1 59 ? 19.388 -25.014 -45.570 1.00 0.00 59 VAL A O 20
ATOM 29017 N N . ALA A 1 60 ? 19.924 -23.029 -46.538 1.00 0.00 60 ALA A N 20
ATOM 29018 C CA . ALA A 1 60 ? 21.149 -22.763 -45.762 1.00 0.00 60 ALA A CA 20
ATOM 29019 C C . ALA A 1 60 ? 20.835 -21.889 -44.524 1.00 0.00 60 ALA A C 20
ATOM 29020 O O . ALA A 1 60 ? 19.865 -21.120 -44.549 1.00 0.00 60 ALA A O 20
ATOM 29027 N N . PRO A 1 61 ? 21.685 -21.951 -43.438 1.00 0.00 61 PRO A N 20
ATOM 29028 C CA . PRO A 1 61 ? 21.444 -21.194 -42.166 1.00 0.00 61 PRO A CA 20
ATOM 29029 C C . PRO A 1 61 ? 21.530 -19.655 -42.317 1.00 0.00 61 PRO A C 20
ATOM 29030 O O . PRO A 1 61 ? 21.208 -18.909 -41.380 1.00 0.00 61 PRO A O 20
ATOM 29041 N N . THR A 1 62 ? 21.969 -19.197 -43.496 1.00 0.00 62 THR A N 20
ATOM 29042 C CA . THR A 1 62 ? 22.212 -17.762 -43.780 1.00 0.00 62 THR A CA 20
ATOM 29043 C C . THR A 1 62 ? 21.348 -17.266 -44.967 1.00 0.00 62 THR A C 20
ATOM 29044 O O . THR A 1 62 ? 21.588 -16.182 -45.506 1.00 0.00 62 THR A O 20
ATOM 29055 N N . GLY A 1 63 ? 20.349 -18.080 -45.379 1.00 0.00 63 GLY A N 20
ATOM 29056 C CA . GLY A 1 63 ? 19.437 -17.732 -46.488 1.00 0.00 63 GLY A CA 20
ATOM 29057 C C . GLY A 1 63 ? 20.007 -17.994 -47.887 1.00 0.00 63 GLY A C 20
ATOM 29058 O O . GLY A 1 63 ? 19.247 -18.142 -48.853 1.00 0.00 63 GLY A O 20
ATOM 29062 N N . GLU A 1 64 ? 21.347 -18.038 -47.991 1.00 0.00 64 GLU A N 20
ATOM 29063 C CA . GLU A 1 64 ? 22.078 -18.326 -49.234 1.00 0.00 64 GLU A CA 20
ATOM 29064 C C . GLU A 1 64 ? 21.940 -19.830 -49.578 1.00 0.00 64 GLU A C 20
ATOM 29065 O O . GLU A 1 64 ? 22.862 -20.629 -49.365 1.00 0.00 64 GLU A O 20
ATOM 29077 N N . GLU A 1 65 ? 20.745 -20.199 -50.071 1.00 0.00 65 GLU A N 20
ATOM 29078 C CA . GLU A 1 65 ? 20.331 -21.606 -50.235 1.00 0.00 65 GLU A CA 20
ATOM 29079 C C . GLU A 1 65 ? 20.907 -22.221 -51.516 1.00 0.00 65 GLU A C 20
ATOM 29080 O O . GLU A 1 65 ? 21.268 -21.516 -52.464 1.00 0.00 65 GLU A O 20
ATOM 29092 N N . ILE A 1 66 ? 20.977 -23.547 -51.513 1.00 0.00 66 ILE A N 20
ATOM 29093 C CA . ILE A 1 66 ? 21.612 -24.353 -52.553 1.00 0.00 66 ILE A CA 20
ATOM 29094 C C . ILE A 1 66 ? 20.543 -25.085 -53.394 1.00 0.00 66 ILE A C 20
ATOM 29095 O O . ILE A 1 66 ? 19.576 -25.597 -52.838 1.00 0.00 66 ILE A O 20
ATOM 29111 N N . SER A 1 67 ? 20.745 -25.154 -54.723 1.00 0.00 67 SER A N 20
ATOM 29112 C CA . SER A 1 67 ? 19.808 -25.821 -55.663 1.00 0.00 67 SER A CA 20
ATOM 29113 C C . SER A 1 67 ? 20.369 -27.149 -56.221 1.00 0.00 67 SER A C 20
ATOM 29114 O O . SER A 1 67 ? 19.637 -27.904 -56.873 1.00 0.00 67 SER A O 20
ATOM 29122 N N . ASN A 1 68 ? 21.664 -27.428 -55.969 1.00 0.00 68 ASN A N 20
ATOM 29123 C CA . ASN A 1 68 ? 22.390 -28.531 -56.650 1.00 0.00 68 ASN A CA 20
ATOM 29124 C C . ASN A 1 68 ? 23.662 -28.957 -55.885 1.00 0.00 68 ASN A C 20
ATOM 29125 O O . ASN A 1 68 ? 24.190 -28.201 -55.070 1.00 0.00 68 ASN A O 20
ATOM 29136 N N . ARG A 1 69 ? 24.172 -30.166 -56.221 1.00 0.00 69 ARG A N 20
ATOM 29137 C CA . ARG A 1 69 ? 25.266 -30.857 -55.484 1.00 0.00 69 ARG A CA 20
ATOM 29138 C C . ARG A 1 69 ? 26.566 -30.026 -55.458 1.00 0.00 69 ARG A C 20
ATOM 29139 O O . ARG A 1 69 ? 27.243 -29.942 -54.428 1.00 0.00 69 ARG A O 20
ATOM 29160 N N . LYS A 1 70 ? 26.874 -29.411 -56.613 1.00 0.00 70 LYS A N 20
ATOM 29161 C CA . LYS A 1 70 ? 28.110 -28.628 -56.819 1.00 0.00 70 LYS A CA 20
ATOM 29162 C C . LYS A 1 70 ? 28.142 -27.453 -55.834 1.00 0.00 70 LYS A C 20
ATOM 29163 O O . LYS A 1 70 ? 29.101 -27.302 -55.067 1.00 0.00 70 LYS A O 20
ATOM 29182 N N . GLN A 1 71 ? 27.060 -26.647 -55.858 1.00 0.00 71 GLN A N 20
ATOM 29183 C CA . GLN A 1 71 ? 26.950 -25.430 -55.032 1.00 0.00 71 GLN A CA 20
ATOM 29184 C C . GLN A 1 71 ? 26.937 -25.768 -53.531 1.00 0.00 71 GLN A C 20
ATOM 29185 O O . GLN A 1 71 ? 27.331 -24.941 -52.719 1.00 0.00 71 GLN A O 20
ATOM 29199 N N . LEU A 1 72 ? 26.506 -26.995 -53.195 1.00 0.00 72 LEU A N 20
ATOM 29200 C CA . LEU A 1 72 ? 26.514 -27.508 -51.810 1.00 0.00 72 LEU A CA 20
ATOM 29201 C C . LEU A 1 72 ? 27.974 -27.666 -51.335 1.00 0.00 72 LEU A C 20
ATOM 29202 O O . LEU A 1 72 ? 28.352 -27.147 -50.287 1.00 0.00 72 LEU A O 20
ATOM 29218 N N . GLU A 1 73 ? 28.772 -28.383 -52.139 1.00 0.00 73 GLU A N 20
ATOM 29219 C CA . GLU A 1 73 ? 30.171 -28.723 -51.811 1.00 0.00 73 GLU A CA 20
ATOM 29220 C C . GLU A 1 73 ? 31.047 -27.461 -51.715 1.00 0.00 73 GLU A C 20
ATOM 29221 O O . GLU A 1 73 ? 31.750 -27.257 -50.710 1.00 0.00 73 GLU A O 20
ATOM 29233 N N . GLN A 1 74 ? 30.973 -26.604 -52.751 1.00 0.00 74 GLN A N 20
ATOM 29234 C CA . GLN A 1 74 ? 31.743 -25.351 -52.800 1.00 0.00 74 GLN A CA 20
ATOM 29235 C C . GLN A 1 74 ? 31.279 -24.361 -51.705 1.00 0.00 74 GLN A C 20
ATOM 29236 O O . GLN A 1 74 ? 32.059 -23.505 -51.274 1.00 0.00 74 GLN A O 20
ATOM 29250 N N . TYR A 1 75 ? 30.016 -24.514 -51.237 1.00 0.00 75 TYR A N 20
ATOM 29251 C CA . TYR A 1 75 ? 29.495 -23.767 -50.076 1.00 0.00 75 TYR A CA 20
ATOM 29252 C C . TYR A 1 75 ? 30.228 -24.209 -48.805 1.00 0.00 75 TYR A C 20
ATOM 29253 O O . TYR A 1 75 ? 30.741 -23.375 -48.090 1.00 0.00 75 TYR A O 20
ATOM 29271 N N . LEU A 1 76 ? 30.281 -25.527 -48.553 1.00 0.00 76 LEU A N 20
ATOM 29272 C CA . LEU A 1 76 ? 30.804 -26.092 -47.284 1.00 0.00 76 LEU A CA 20
ATOM 29273 C C . LEU A 1 76 ? 32.296 -25.757 -47.058 1.00 0.00 76 LEU A C 20
ATOM 29274 O O . LEU A 1 76 ? 32.718 -25.504 -45.927 1.00 0.00 76 LEU A O 20
ATOM 29290 N N . LYS A 1 77 ? 33.088 -25.766 -48.144 1.00 0.00 77 LYS A N 20
ATOM 29291 C CA . LYS A 1 77 ? 34.526 -25.422 -48.076 1.00 0.00 77 LYS A CA 20
ATOM 29292 C C . LYS A 1 77 ? 34.724 -23.888 -47.938 1.00 0.00 77 LYS A C 20
ATOM 29293 O O . LYS A 1 77 ? 35.733 -23.426 -47.394 1.00 0.00 77 LYS A O 20
ATOM 29312 N N . SER A 1 78 ? 33.744 -23.105 -48.439 1.00 0.00 78 SER A N 20
ATOM 29313 C CA . SER A 1 78 ? 33.738 -21.627 -48.308 1.00 0.00 78 SER A CA 20
ATOM 29314 C C . SER A 1 78 ? 33.163 -21.193 -46.939 1.00 0.00 78 SER A C 20
ATOM 29315 O O . SER A 1 78 ? 33.510 -20.131 -46.409 1.00 0.00 78 SER A O 20
ATOM 29323 N N . HIS A 1 79 ? 32.298 -22.046 -46.369 1.00 0.00 79 HIS A N 20
ATOM 29324 C CA . HIS A 1 79 ? 31.537 -21.762 -45.143 1.00 0.00 79 HIS A CA 20
ATOM 29325 C C . HIS A 1 79 ? 31.798 -22.891 -44.131 1.00 0.00 79 HIS A C 20
ATOM 29326 O O . HIS A 1 79 ? 31.079 -23.902 -44.142 1.00 0.00 79 HIS A O 20
ATOM 29341 N N . PRO A 1 80 ? 32.852 -22.764 -43.267 1.00 0.00 80 PRO A N 20
ATOM 29342 C CA . PRO A 1 80 ? 33.129 -23.759 -42.203 1.00 0.00 80 PRO A CA 20
ATOM 29343 C C . PRO A 1 80 ? 32.046 -23.733 -41.102 1.00 0.00 80 PRO A C 20
ATOM 29344 O O . PRO A 1 80 ? 31.237 -22.792 -41.030 1.00 0.00 80 PRO A O 20
ATOM 29355 N N . GLY A 1 81 ? 32.017 -24.786 -40.264 1.00 0.00 81 GLY A N 20
ATOM 29356 C CA . GLY A 1 81 ? 30.992 -24.940 -39.224 1.00 0.00 81 GLY A CA 20
ATOM 29357 C C . GLY A 1 81 ? 29.758 -25.701 -39.719 1.00 0.00 81 GLY A C 20
ATOM 29358 O O . GLY A 1 81 ? 29.087 -26.385 -38.935 1.00 0.00 81 GLY A O 20
ATOM 29362 N N . ASN A 1 82 ? 29.470 -25.584 -41.030 1.00 0.00 82 ASN A N 20
ATOM 29363 C CA . ASN A 1 82 ? 28.339 -26.263 -41.686 1.00 0.00 82 ASN A CA 20
ATOM 29364 C C . ASN A 1 82 ? 28.607 -27.784 -41.808 1.00 0.00 82 ASN A C 20
ATOM 29365 O O . ASN A 1 82 ? 29.749 -28.185 -42.054 1.00 0.00 82 ASN A O 20
ATOM 29376 N N . PRO A 1 83 ? 27.562 -28.652 -41.602 1.00 0.00 83 PRO A N 20
ATOM 29377 C CA . PRO A 1 83 ? 27.703 -30.130 -41.694 1.00 0.00 83 PRO A CA 20
ATOM 29378 C C . PRO A 1 83 ? 28.006 -30.618 -43.135 1.00 0.00 83 PRO A C 20
ATOM 29379 O O . PRO A 1 83 ? 27.796 -29.883 -44.107 1.00 0.00 83 PRO A O 20
ATOM 29390 N N . ALA A 1 84 ? 28.493 -31.874 -43.241 1.00 0.00 84 ALA A N 20
ATOM 29391 C CA . ALA A 1 84 ? 29.038 -32.452 -44.499 1.00 0.00 84 ALA A CA 20
ATOM 29392 C C . ALA A 1 84 ? 27.926 -32.814 -45.506 1.00 0.00 84 ALA A C 20
ATOM 29393 O O . ALA A 1 84 ? 26.775 -32.964 -45.127 1.00 0.00 84 ALA A O 20
ATOM 29400 N N . ILE A 1 85 ? 28.289 -32.969 -46.799 1.00 0.00 85 ILE A N 20
ATOM 29401 C CA . ILE A 1 85 ? 27.318 -33.332 -47.861 1.00 0.00 85 ILE A CA 20
ATOM 29402 C C . ILE A 1 85 ? 26.999 -34.850 -47.833 1.00 0.00 85 ILE A C 20
ATOM 29403 O O . ILE A 1 85 ? 25.953 -35.289 -48.336 1.00 0.00 85 ILE A O 20
ATOM 29419 N N . ALA A 1 86 ? 27.892 -35.639 -47.204 1.00 0.00 86 ALA A N 20
ATOM 29420 C CA . ALA A 1 86 ? 27.719 -37.099 -47.049 1.00 0.00 86 ALA A CA 20
ATOM 29421 C C . ALA A 1 86 ? 26.460 -37.442 -46.226 1.00 0.00 86 ALA A C 20
ATOM 29422 O O . ALA A 1 86 ? 25.747 -38.404 -46.529 1.00 0.00 86 ALA A O 20
ATOM 29429 N N . GLU A 1 87 ? 26.191 -36.629 -45.187 1.00 0.00 87 GLU A N 20
ATOM 29430 C CA . GLU A 1 87 ? 25.017 -36.803 -44.302 1.00 0.00 87 GLU A CA 20
ATOM 29431 C C . GLU A 1 87 ? 23.751 -36.149 -44.904 1.00 0.00 87 GLU A C 20
ATOM 29432 O O . GLU A 1 87 ? 22.645 -36.334 -44.383 1.00 0.00 87 GLU A O 20
ATOM 29444 N N . PHE A 1 88 ? 23.935 -35.374 -45.986 1.00 0.00 88 PHE A N 20
ATOM 29445 C CA . PHE A 1 88 ? 22.832 -34.716 -46.710 1.00 0.00 88 PHE A CA 20
ATOM 29446 C C . PHE A 1 88 ? 22.183 -35.701 -47.696 1.00 0.00 88 PHE A C 20
ATOM 29447 O O . PHE A 1 88 ? 22.877 -36.369 -48.478 1.00 0.00 88 PHE A O 20
ATOM 29464 N N . ASP A 1 89 ? 20.847 -35.791 -47.625 1.00 0.00 89 ASP A N 20
ATOM 29465 C CA . ASP A 1 89 ? 20.034 -36.634 -48.513 1.00 0.00 89 ASP A CA 20
ATOM 29466 C C . ASP A 1 89 ? 19.729 -35.890 -49.824 1.00 0.00 89 ASP A C 20
ATOM 29467 O O . ASP A 1 89 ? 19.231 -34.772 -49.802 1.00 0.00 89 ASP A O 20
ATOM 29476 N N . TRP A 1 90 ? 20.060 -36.524 -50.951 1.00 0.00 90 TRP A N 20
ATOM 29477 C CA . TRP A 1 90 ? 19.626 -36.095 -52.299 1.00 0.00 90 TRP A CA 20
ATOM 29478 C C . TRP A 1 90 ? 18.774 -37.209 -52.943 1.00 0.00 90 TRP A C 20
ATOM 29479 O O . TRP A 1 90 ? 18.090 -36.978 -53.942 1.00 0.00 90 TRP A O 20
ATOM 29500 N N . THR A 1 91 ? 18.788 -38.402 -52.310 1.00 0.00 91 THR A N 20
ATOM 29501 C CA . THR A 1 91 ? 18.341 -39.673 -52.916 1.00 0.00 91 THR A CA 20
ATOM 29502 C C . THR A 1 91 ? 16.933 -40.108 -52.420 1.00 0.00 91 THR A C 20
ATOM 29503 O O . THR A 1 91 ? 16.507 -41.244 -52.680 1.00 0.00 91 THR A O 20
ATOM 29514 N N . THR A 1 92 ? 16.186 -39.187 -51.755 1.00 0.00 92 THR A N 20
ATOM 29515 C CA . THR A 1 92 ? 14.827 -39.484 -51.222 1.00 0.00 92 THR A CA 20
ATOM 29516 C C . THR A 1 92 ? 13.828 -39.841 -52.351 1.00 0.00 92 THR A C 20
ATOM 29517 O O . THR A 1 92 ? 12.803 -40.487 -52.107 1.00 0.00 92 THR A O 20
ATOM 29528 N N . SER A 1 93 ? 14.167 -39.414 -53.585 1.00 0.00 93 SER A N 20
ATOM 29529 C CA . SER A 1 93 ? 13.365 -39.645 -54.801 1.00 0.00 93 SER A CA 20
ATOM 29530 C C . SER A 1 93 ? 13.180 -41.153 -55.106 1.00 0.00 93 SER A C 20
ATOM 29531 O O . SER A 1 93 ? 12.287 -41.532 -55.883 1.00 0.00 93 SER A O 20
ATOM 29539 N N . GLY A 1 94 ? 14.039 -41.998 -54.493 1.00 0.00 94 GLY A N 20
ATOM 29540 C CA . GLY A 1 94 ? 14.017 -43.444 -54.703 1.00 0.00 94 GLY A CA 20
ATOM 29541 C C . GLY A 1 94 ? 14.813 -43.813 -55.946 1.00 0.00 94 GLY A C 20
ATOM 29542 O O . GLY A 1 94 ? 15.877 -44.428 -55.861 1.00 0.00 94 GLY A O 20
ATOM 29546 N N . THR A 1 95 ? 14.279 -43.396 -57.105 1.00 0.00 95 THR A N 20
ATOM 29547 C CA . THR A 1 95 ? 14.926 -43.532 -58.409 1.00 0.00 95 THR A CA 20
ATOM 29548 C C . THR A 1 95 ? 15.721 -42.233 -58.732 1.00 0.00 95 THR A C 20
ATOM 29549 O O . THR A 1 95 ? 16.976 -42.264 -58.696 1.00 0.00 95 THR A O 20
#

Solvent-accessible surface area: 8490 Å² total; per-residue (Å²): 224,182,183,158,157,140,172,109,128,70,229,156,119,113,163,161,141,84,130,190,74,115,74,98,112,164,173,62,95,52,85,119,47,112,39,20,117,58,5,92,0,28,38,52,39,74,173,156,39,123,56,156,111,54,104,8,18,0,57,4,85,98,50,97,103,5,54,66,134,149,70,0,82,68,3,29,161,58,60,124,86,35,28,60,37,103,91,9,72,35,78,55,66,56,178

Radius of gyration: 20.46 Å; Cα contacts (8 Å, |Δi|>4): 94; chains: 1; bounding box: 56×58×28 Å

GO terms:
  GO:0005634 nucleus (C, IDA)